Protein 1M62 (pdb70)

Sequence (87 aa):
GSPEFTPPSIKKIIHVLEKVQYLEQEVEEFVGKKTDKAYWLLEEMLTKELLELDSVETGGQDSVRQARKEAVCKIQAILEKLEKKGLGSPEFTPPSIKKIIHVLEKVQYLEQEVEEFVGKKTDKAYWLLEEMLTKELLELDSVETGGQDSVRQARKEAVCKIQAILEKLEKKGLGSPEFTPPSIKKIIHVLEKVQYLEQEVEEFVGKKTDKAYWLLEEMLTKELLELDSVETGGQDSVRQARKEAVCKIQAILEKLEKKGLGSPEFTPPSIKKIIHVLEKVQYLEQEVEEFVGKKTDKAYWLLEEMLTKELLELDSVETGGQDSVRQARKEAVCKIQAILEKLEKKGLGSPEFTPPSIKKIIHVLEKVQYLEQEVEEFVGKKTDKAYWLLEEMLTKELLELDSVETGGQDSVRQARKEAVCKIQAILEKLEKKGLGSPEFTPPSIKKIIHVLEKVQYLEQEVEEFVGKKTDKAYWLLEEMLTKELLELDSVETGGQDSVRQARKEAVCKIQAILEKLEKKGLGSPEFTPPSIKKIIHVLEKVQYLEQEVEEFVGKKTDKAYWLLEEMLTKELLELDSVETGGQDSVRQARKEAVCKIQAILEKLEKKGLGSPEFTPPSIKKIIHVLEKVQYLEQEVEEFVGKKTDKAYWLLEEMLTKELLELDSVETGGQDSVRQARKEAVCKIQAILEKLEKKGLGSPEFTPPSIKKIIHVLEKVQYLEQEVEEFVGKKTDKAYWLLEEMLTKELLELDSVETGGQDSVRQARKEAVCKIQAILEKLEKKGLGSPEFTPPSIKKIIHVLEKVQYLEQEVEEFVGKKTDKAYWLLEEMLTKELLELDSVETGGQDSVRQARKEAVCKIQAILEKLEKKGLGSPEFTPPSIKKIIHVLEKVQYLEQEVEEFVGKKTDKAYWLLEEMLTKELLELDSVETGGQDSVRQARKEAVCKIQAILEKLEKKGLGSPEFTPPSIKKIIHVLEKVQYLEQEVEEFVGKKTDKAYWLLEEMLTKELLELDSVETGGQDSVRQARKEAVCKIQAILEKLEKKGLGSPEFTPPSIKKIIHVLEKVQYLEQEVEEFVGKKTDKAYWLLEEMLTKELLELDSVETGGQDSVRQARKEAVCKIQAILEKLEKKGLGSPEFTPPSIKKIIHVLEKVQYLEQEVEEFVGKKTDKAYWLLEEMLTKELLELDSVETGGQDSVRQARKEAVCKIQAILEKLEKKGLGSPEFTPPSIKKIIHVLEKVQYLEQEVEEFVGKKTDKAYWLLEEMLTKELLELDSVETGGQDSVRQARKEAVCKIQAILEKLEKKGLGSPEFTPPSIKKIIHVLEKVQYLEQEVEEFVGKKTDKAYWLLEEMLTKELLELDSVETGGQDSVRQARKEAVCKIQAILEKLEKKGLGSPEFTPPSIKKIIHVLEKVQYLEQEVEEFVGKKTDKAYWLLEEMLTKELLELDSVETGGQDSVRQARKEAVCKIQAILEKLEKKGLGSPEFTPPSIKKIIHVLEKVQYLEQEVEEFVGKKTDKAYWLLEEMLTKELLELDSVETGGQDSVRQARKEAVCKIQAILEKLEKKGLGSPEFTPPSIKKIIHVLEKVQYLEQEVEEFVGKKTDKAYWLLEEMLTKELLELDSVETGGQDSVRQARKEAVCKIQAILEKLEKKGLGSPEFTPPSIKKIIHVLEKVQYLEQEVEEFVGKKTDKAYWLLEEMLTKELLELDSVETGGQDSVRQARKEAVCKIQAILEKLEKKGLGSPEFTPPSIKKIIHVLEKVQYLEQEVEEFVGKKTDKAYWLLEEMLTKELLELDSVETGGQDSVRQARKEAVCKIQAILEKLEKKGLGSPEFTPPSIKKIIHVLEKVQYLEQEVEEFVGKKTDKAYWLLEEMLTKELLELDSVETGGQDSVRQARKEAVCKIQAILEKLEKKGLGSPEFTPPSIKKIIHVLEKVQYLEQEVEEFVGKKTDKAYWLLEEMLTKELLELDSVETGGQDSVRQARKEAVCKIQAILEKLEKKGLGSPEFTPPSIKKIIHVLEKVQYLEQEVEEFVGKKTDKAYWLLEEMLTKELLELDSVETGGQDSVRQARKEAVCKIQAILEKLEKKGLGSPEFTPPSIKKIIHVLEKVQYLEQEVEEFVGKKTDKAYWLLEEMLTKELLELDSVETGGQDSVRQARKEAVCKIQAILEKLEKKGL

Foldseek 3Di:
DDDDPDDDVVVVLVVLLVVLVVLLVCLLQDDAAPPGPSLVVSLVVLVVSLVVLVVDDDDPDCSSVVSNVVSNVSSVVSNVSSVVNHD

Structure (mmCIF, N/CA/C/O backbone):
data_1M62
#
_entry.id   1M62
#
loop_
_atom_site.group_PDB
_atom_site.id
_atom_site.type_symbol
_atom_site.label_atom_id
_atom_site.label_alt_id
_atom_site.label_comp_id
_atom_site.label_asym_id
_atom_site.label_entity_id
_atom_site.label_seq_id
_atom_site.pdbx_PDB_ins_code
_atom_site.Cartn_x
_atom_site.Cartn_y
_atom_site.Cartn_z
_atom_site.occupancy
_atom_site.B_iso_or_equiv
_atom_site.auth_seq_id
_atom_site.auth_comp_id
_atom_site.auth_asym_id
_atom_site.auth_atom_id
_atom_site.pdbx_PDB_model_num
ATOM 1 N N . GLY A 1 1 ? 4.760 36.566 -15.180 1.00 0.00 371 GLY A N 1
ATOM 2 C CA . GLY A 1 1 ? 4.755 35.641 -16.347 1.00 0.00 371 GLY A CA 1
ATOM 3 C C . GLY A 1 1 ? 3.370 35.113 -16.665 1.00 0.00 371 GLY A C 1
ATOM 4 O O . GLY A 1 1 ? 2.702 35.611 -17.570 1.00 0.00 371 GLY A O 1
ATOM 10 N N . SER A 1 2 ? 2.938 34.103 -15.916 1.00 0.00 372 SER A N 1
ATOM 11 C CA . SER A 1 2 ? 1.624 33.507 -16.122 1.00 0.00 372 SER A CA 1
ATOM 12 C C . SER A 1 2 ? 1.093 32.898 -14.828 1.00 0.00 372 SER A C 1
ATOM 13 O O . SER A 1 2 ? 1.865 32.440 -13.985 1.00 0.00 372 SER A O 1
ATOM 21 N N . PRO A 1 3 ? -0.239 32.884 -14.650 1.00 0.00 373 PRO A N 1
ATOM 22 C CA . PRO A 1 3 ? -0.870 32.326 -13.450 1.00 0.00 373 PRO A CA 1
ATOM 23 C C . PRO A 1 3 ? -0.731 30.811 -13.376 1.00 0.00 373 PRO A C 1
ATOM 24 O O . PRO A 1 3 ? -0.384 30.257 -12.333 1.00 0.00 373 PRO A O 1
ATOM 35 N N . GLU A 1 4 ? -1.004 30.149 -14.492 1.00 0.00 374 GLU A N 1
ATOM 36 C CA . GLU A 1 4 ? -0.912 28.694 -14.566 1.00 0.00 374 GLU A CA 1
ATOM 37 C C . GLU A 1 4 ? -1.782 28.035 -13.500 1.00 0.00 374 GLU A C 1
ATOM 38 O O . GLU A 1 4 ? -2.339 28.709 -12.635 1.00 0.00 374 GLU A O 1
ATOM 50 N N . PHE A 1 5 ? -1.892 26.713 -13.570 1.00 0.00 375 PHE A N 1
ATOM 51 C CA . PHE A 1 5 ? -2.692 25.960 -12.611 1.00 0.00 375 PHE A CA 1
ATOM 52 C C . PHE A 1 5 ? -1.808 25.056 -11.760 1.00 0.00 375 PHE A C 1
ATOM 53 O O . PHE A 1 5 ? -0.701 24.694 -12.163 1.00 0.00 375 PHE A O 1
ATOM 70 N N . THR A 1 6 ? -2.301 24.692 -10.580 1.00 0.00 376 THR A N 1
ATOM 71 C CA . THR A 1 6 ? -1.554 23.830 -9.673 1.00 0.00 376 THR A CA 1
ATOM 72 C C . THR A 1 6 ? -0.245 24.493 -9.245 1.00 0.00 376 THR A C 1
ATOM 73 O O . THR A 1 6 ? 0.709 24.553 -10.021 1.00 0.00 376 THR A O 1
ATOM 84 N N . PRO A 1 7 ? -0.179 25.003 -8.001 1.00 0.00 377 PRO A N 1
ATOM 85 C CA . PRO A 1 7 ? 1.024 25.662 -7.478 1.00 0.00 377 PRO A CA 1
ATOM 86 C C . PRO A 1 7 ? 2.273 24.796 -7.639 1.00 0.00 377 PRO A C 1
ATOM 87 O O . PRO A 1 7 ? 2.222 23.729 -8.249 1.00 0.00 377 PRO A O 1
ATOM 98 N N . PRO A 1 8 ? 3.420 25.251 -7.101 1.00 0.00 378 PRO A N 1
ATOM 99 C CA . PRO A 1 8 ? 4.677 24.515 -7.203 1.00 0.00 378 PRO A CA 1
ATOM 100 C C . PRO A 1 8 ? 4.799 23.386 -6.185 1.00 0.00 378 PRO A C 1
ATOM 101 O O . PRO A 1 8 ? 5.132 22.256 -6.541 1.00 0.00 378 PRO A O 1
ATOM 112 N N . SER A 1 9 ? 4.544 23.694 -4.916 1.00 0.00 379 SER A N 1
ATOM 113 C CA . SER A 1 9 ? 4.648 22.691 -3.860 1.00 0.00 379 SER A CA 1
ATOM 114 C C . SER A 1 9 ? 3.482 21.718 -3.900 1.00 0.00 379 SER A C 1
ATOM 115 O O . SER A 1 9 ? 3.610 20.567 -3.483 1.00 0.00 379 SER A O 1
ATOM 123 N N . ILE A 1 10 ? 2.359 22.166 -4.430 1.00 0.00 380 ILE A N 1
ATOM 124 C CA . ILE A 1 10 ? 1.194 21.314 -4.554 1.00 0.00 380 ILE A CA 1
ATOM 125 C C . ILE A 1 10 ? 1.544 20.092 -5.396 1.00 0.00 380 ILE A C 1
ATOM 126 O O . ILE A 1 10 ? 0.978 19.015 -5.219 1.00 0.00 380 ILE A O 1
ATOM 142 N N . LYS A 1 11 ? 2.489 20.277 -6.317 1.00 0.00 381 LYS A N 1
ATOM 143 C CA . LYS A 1 11 ? 2.927 19.199 -7.196 1.00 0.00 381 LYS A CA 1
ATOM 144 C C . LYS A 1 11 ? 3.417 18.002 -6.385 1.00 0.00 381 LYS A C 1
ATOM 145 O O . LYS A 1 11 ? 3.257 16.854 -6.798 1.00 0.00 381 LYS A O 1
ATOM 164 N N . LYS A 1 12 ? 4.012 18.277 -5.229 1.00 0.00 382 LYS A N 1
ATOM 165 C CA . LYS A 1 12 ? 4.518 17.216 -4.366 1.00 0.00 382 LYS A CA 1
ATOM 166 C C . LYS A 1 12 ? 3.376 16.391 -3.801 1.00 0.00 382 LYS A C 1
ATOM 167 O O . LYS A 1 12 ? 3.471 15.170 -3.686 1.00 0.00 382 LYS A O 1
ATOM 186 N N . ILE A 1 13 ? 2.293 17.068 -3.475 1.00 0.00 383 ILE A N 1
ATOM 187 C CA . ILE A 1 13 ? 1.111 16.400 -2.945 1.00 0.00 383 ILE A CA 1
ATOM 188 C C . ILE A 1 13 ? 0.592 15.401 -3.967 1.00 0.00 383 ILE A C 1
ATOM 189 O O . ILE A 1 13 ? 0.105 14.324 -3.621 1.00 0.00 383 ILE A O 1
ATOM 205 N N . ILE A 1 14 ? 0.733 15.767 -5.235 1.00 0.00 384 ILE A N 1
ATOM 206 C CA . ILE A 1 14 ? 0.315 14.911 -6.341 1.00 0.00 384 ILE A CA 1
ATOM 207 C C . ILE A 1 14 ? 1.312 13.781 -6.505 1.00 0.00 384 ILE A C 1
ATOM 208 O O . ILE A 1 14 ? 0.943 12.618 -6.673 1.00 0.00 384 ILE A O 1
ATOM 224 N N . HIS A 1 15 ? 2.585 14.148 -6.448 1.00 0.00 385 HIS A N 1
ATOM 225 C CA . HIS A 1 15 ? 3.669 13.183 -6.581 1.00 0.00 385 HIS A CA 1
ATOM 226 C C . HIS A 1 15 ? 3.555 12.106 -5.502 1.00 0.00 385 HIS A C 1
ATOM 227 O O . HIS A 1 15 ? 3.712 10.916 -5.778 1.00 0.00 385 HIS A O 1
ATOM 241 N N . VAL A 1 16 ? 3.271 12.532 -4.275 1.00 0.00 386 VAL A N 1
ATOM 242 C CA . VAL A 1 16 ? 3.126 11.603 -3.160 1.00 0.00 386 VAL A CA 1
ATOM 243 C C . VAL A 1 16 ? 1.852 10.780 -3.309 1.00 0.00 386 VAL A C 1
ATOM 244 O O . VAL A 1 16 ? 1.853 9.570 -3.083 1.00 0.00 386 VAL A O 1
ATOM 257 N N . LEU A 1 17 ? 0.766 11.443 -3.697 1.00 0.00 387 LEU A N 1
ATOM 258 C CA . LEU A 1 17 ? -0.510 10.765 -3.882 1.00 0.00 387 LEU A CA 1
ATOM 259 C C . LEU A 1 17 ? -0.425 9.786 -5.043 1.00 0.00 387 LEU A C 1
ATOM 260 O O . LEU A 1 17 ? -1.020 8.710 -5.006 1.00 0.00 387 LEU A O 1
ATOM 276 N N . GLU A 1 18 ? 0.337 10.151 -6.064 1.00 0.00 388 GLU A N 1
ATOM 277 C CA . GLU A 1 18 ? 0.517 9.286 -7.218 1.00 0.00 388 GLU A CA 1
ATOM 278 C C . GLU A 1 18 ? 1.201 7.997 -6.781 1.00 0.00 388 GLU A C 1
ATOM 279 O O . GLU A 1 18 ? 0.918 6.915 -7.299 1.00 0.00 388 GLU A O 1
ATOM 291 N N . LYS A 1 19 ? 2.099 8.129 -5.807 1.00 0.00 389 LYS A N 1
ATOM 292 C CA . LYS A 1 19 ? 2.828 6.989 -5.273 1.00 0.00 389 LYS A CA 1
ATOM 293 C C . LYS A 1 19 ? 1.882 6.046 -4.536 1.00 0.00 389 LYS A C 1
ATOM 294 O O . LYS A 1 19 ? 1.990 4.826 -4.653 1.00 0.00 389 LYS A O 1
ATOM 313 N N . VAL A 1 20 ? 0.951 6.622 -3.779 1.00 0.00 390 VAL A N 1
ATOM 314 C CA . VAL A 1 20 ? -0.014 5.831 -3.030 1.00 0.00 390 VAL A CA 1
ATOM 315 C C . VAL A 1 20 ? -0.906 5.030 -3.977 1.00 0.00 390 VAL A C 1
ATOM 316 O O . VAL A 1 20 ? -1.291 3.899 -3.677 1.00 0.00 390 VAL A O 1
ATOM 329 N N . GLN A 1 21 ? -1.223 5.624 -5.124 1.00 0.00 391 GLN A N 1
ATOM 330 C CA . GLN A 1 21 ? -2.060 4.970 -6.120 1.00 0.00 391 GLN A CA 1
ATOM 331 C C . GLN A 1 21 ? -1.386 3.704 -6.636 1.00 0.00 391 GLN A C 1
ATOM 332 O O . GLN A 1 21 ? -2.035 2.674 -6.824 1.00 0.00 391 GLN A O 1
ATOM 346 N N . TYR A 1 22 ? -0.078 3.788 -6.854 1.00 0.00 392 TYR A N 1
ATOM 347 C CA . TYR A 1 22 ? 0.689 2.648 -7.341 1.00 0.00 392 TYR A CA 1
ATOM 348 C C . TYR A 1 22 ? 0.808 1.583 -6.258 1.00 0.00 392 TYR A C 1
ATOM 349 O O . TYR A 1 22 ? 0.793 0.386 -6.544 1.00 0.00 392 TYR A O 1
ATOM 367 N N . LEU A 1 23 ? 0.921 2.029 -5.010 1.00 0.00 393 LEU A N 1
ATOM 368 C CA . LEU A 1 23 ? 1.037 1.116 -3.881 1.00 0.00 393 LEU A CA 1
ATOM 369 C C . LEU A 1 23 ? -0.242 0.301 -3.719 1.00 0.00 393 LEU A C 1
ATOM 370 O O . LEU A 1 23 ? -0.197 -0.889 -3.405 1.00 0.00 393 LEU A O 1
ATOM 386 N N . GLU A 1 24 ? -1.380 0.950 -3.941 1.00 0.00 394 GLU A N 1
ATOM 387 C CA . GLU A 1 24 ? -2.673 0.288 -3.825 1.00 0.00 394 GLU A CA 1
ATOM 388 C C . GLU A 1 24 ? -2.782 -0.854 -4.831 1.00 0.00 394 GLU A C 1
ATOM 389 O O . GLU A 1 24 ? -3.191 -1.962 -4.485 1.00 0.00 394 GLU A O 1
ATOM 401 N N . GLN A 1 25 ? -2.407 -0.575 -6.074 1.00 0.00 395 GLN A N 1
ATOM 402 C CA . GLN A 1 25 ? -2.458 -1.580 -7.128 1.00 0.00 395 GLN A CA 1
ATOM 403 C C . GLN A 1 25 ? -1.517 -2.737 -6.812 1.00 0.00 395 GLN A C 1
ATOM 404 O O . GLN A 1 25 ? -1.789 -3.886 -7.163 1.00 0.00 395 GLN A O 1
ATOM 418 N N . GLU A 1 26 ? -0.411 -2.426 -6.145 1.00 0.00 396 GLU A N 1
ATOM 419 C CA . GLU A 1 26 ? 0.571 -3.438 -5.774 1.00 0.00 396 GLU A CA 1
ATOM 420 C C . GLU A 1 26 ? 0.012 -4.371 -4.705 1.00 0.00 396 GLU A C 1
ATOM 421 O O . GLU A 1 26 ? 0.261 -5.576 -4.724 1.00 0.00 396 GLU A O 1
ATOM 433 N N . VAL A 1 27 ? -0.748 -3.803 -3.772 1.00 0.00 397 VAL A N 1
ATOM 434 C CA . VAL A 1 27 ? -1.345 -4.583 -2.694 1.00 0.00 397 VAL A CA 1
ATOM 435 C C . VAL A 1 27 ? -2.282 -5.649 -3.250 1.00 0.00 397 VAL A C 1
ATOM 436 O O . VAL A 1 27 ? -2.286 -6.788 -2.784 1.00 0.00 397 VAL A O 1
ATOM 449 N N . GLU A 1 28 ? -3.073 -5.277 -4.254 1.00 0.00 398 GLU A N 1
ATOM 450 C CA . GLU A 1 28 ? -4.010 -6.209 -4.873 1.00 0.00 398 GLU A CA 1
ATOM 451 C C . GLU A 1 28 ? -3.277 -7.452 -5.369 1.00 0.00 398 GLU A C 1
ATOM 452 O O . GLU A 1 28 ? -3.806 -8.562 -5.320 1.00 0.00 398 GLU A O 1
ATOM 464 N N . GLU A 1 29 ? -2.048 -7.252 -5.831 1.00 0.00 399 GLU A N 1
ATOM 465 C CA . GLU A 1 29 ? -1.222 -8.348 -6.321 1.00 0.00 399 GLU A CA 1
ATOM 466 C C . GLU A 1 29 ? -0.503 -9.023 -5.160 1.00 0.00 399 GLU A C 1
ATOM 467 O O . GLU A 1 29 ? -0.596 -10.236 -4.976 1.00 0.00 399 GLU A O 1
ATOM 479 N N . PHE A 1 30 ? 0.215 -8.208 -4.389 1.00 0.00 400 PHE A N 1
ATOM 480 C CA . PHE A 1 30 ? 0.974 -8.663 -3.229 1.00 0.00 400 PHE A CA 1
ATOM 481 C C . PHE A 1 30 ? 0.392 -9.915 -2.592 1.00 0.00 400 PHE A C 1
ATOM 482 O O . PHE A 1 30 ? -0.686 -9.885 -1.997 1.00 0.00 400 PHE A O 1
ATOM 499 N N . VAL A 1 31 ? 1.133 -11.006 -2.694 1.00 0.00 401 VAL A N 1
ATOM 500 C CA . VAL A 1 31 ? 0.719 -12.264 -2.103 1.00 0.00 401 VAL A CA 1
ATOM 501 C C . VAL A 1 31 ? 1.542 -12.533 -0.849 1.00 0.00 401 VAL A C 1
ATOM 502 O O . VAL A 1 31 ? 1.751 -13.683 -0.464 1.00 0.00 401 VAL A O 1
ATOM 515 N N . GLY A 1 32 ? 2.019 -11.455 -0.220 1.00 0.00 402 GLY A N 1
ATOM 516 C CA . GLY A 1 32 ? 2.823 -11.594 0.970 1.00 0.00 402 GLY A CA 1
ATOM 517 C C . GLY A 1 32 ? 2.123 -12.346 2.075 1.00 0.00 402 GLY A C 1
ATOM 518 O O . GLY A 1 32 ? 1.057 -12.929 1.875 1.00 0.00 402 GLY A O 1
ATOM 522 N N . LYS A 1 33 ? 2.734 -12.324 3.245 1.00 0.00 403 LYS A N 1
ATOM 523 C CA . LYS A 1 33 ? 2.182 -13.004 4.419 1.00 0.00 403 LYS A CA 1
ATOM 524 C C . LYS A 1 33 ? 2.228 -12.111 5.655 1.00 0.00 403 LYS A C 1
ATOM 525 O O . LYS A 1 33 ? 3.167 -11.345 5.845 1.00 0.00 403 LYS A O 1
ATOM 544 N N . LYS A 1 34 ? 1.205 -12.222 6.496 1.00 0.00 404 LYS A N 1
ATOM 545 C CA . LYS A 1 34 ? 1.114 -11.429 7.720 1.00 0.00 404 LYS A CA 1
ATOM 546 C C . LYS A 1 34 ? 2.423 -11.442 8.512 1.00 0.00 404 LYS A C 1
ATOM 547 O O . LYS A 1 34 ? 2.742 -10.478 9.208 1.00 0.00 404 LYS A O 1
ATOM 566 N N . THR A 1 35 ? 3.170 -12.537 8.414 1.00 0.00 405 THR A N 1
ATOM 567 C CA . THR A 1 35 ? 4.433 -12.659 9.138 1.00 0.00 405 THR A CA 1
ATOM 568 C C . THR A 1 35 ? 5.626 -12.751 8.188 1.00 0.00 405 THR A C 1
ATOM 569 O O . THR A 1 35 ? 6.720 -13.142 8.596 1.00 0.00 405 THR A O 1
ATOM 580 N N . ASP A 1 36 ? 5.419 -12.391 6.924 1.00 0.00 406 ASP A N 1
ATOM 581 C CA . ASP A 1 36 ? 6.494 -12.440 5.938 1.00 0.00 406 ASP A CA 1
ATOM 582 C C . ASP A 1 36 ? 7.356 -11.185 6.012 1.00 0.00 406 ASP A C 1
ATOM 583 O O . ASP A 1 36 ? 6.875 -10.108 6.366 1.00 0.00 406 ASP A O 1
ATOM 592 N N . LYS A 1 37 ? 8.631 -11.328 5.664 1.00 0.00 407 LYS A N 1
ATOM 593 C CA . LYS A 1 37 ? 9.552 -10.201 5.679 1.00 0.00 407 LYS A CA 1
ATOM 594 C C . LYS A 1 37 ? 9.111 -9.147 4.670 1.00 0.00 407 LYS A C 1
ATOM 595 O O . LYS A 1 37 ? 9.334 -7.952 4.864 1.00 0.00 407 LYS A O 1
ATOM 614 N N . ALA A 1 38 ? 8.477 -9.603 3.593 1.00 0.00 408 ALA A N 1
ATOM 615 C CA . ALA A 1 38 ? 7.993 -8.707 2.553 1.00 0.00 408 ALA A CA 1
ATOM 616 C C . ALA A 1 38 ? 6.767 -7.934 3.026 1.00 0.00 408 ALA A C 1
ATOM 617 O O . ALA A 1 38 ? 6.617 -6.751 2.729 1.00 0.00 408 ALA A O 1
ATOM 624 N N . TYR A 1 39 ? 5.896 -8.612 3.768 1.00 0.00 409 TYR A N 1
ATOM 625 C CA . TYR A 1 39 ? 4.684 -7.987 4.289 1.00 0.00 409 TYR A CA 1
ATOM 626 C C . TYR A 1 39 ? 5.033 -6.815 5.190 1.00 0.00 409 TYR A C 1
ATOM 627 O O . TYR A 1 39 ? 4.431 -5.746 5.097 1.00 0.00 409 TYR A O 1
ATOM 645 N N . TRP A 1 40 ? 6.015 -7.018 6.059 1.00 0.00 410 TRP A N 1
ATOM 646 C CA . TRP A 1 40 ? 6.442 -5.969 6.967 1.00 0.00 410 TRP A CA 1
ATOM 647 C C . TRP A 1 40 ? 6.899 -4.759 6.166 1.00 0.00 410 TRP A C 1
ATOM 648 O O . TRP A 1 40 ? 6.464 -3.635 6.408 1.00 0.00 410 TRP A O 1
ATOM 669 N N . LEU A 1 41 ? 7.746 -5.024 5.183 1.00 0.00 411 LEU A N 1
ATOM 670 C CA . LEU A 1 41 ? 8.249 -3.999 4.289 1.00 0.00 411 LEU A CA 1
ATOM 671 C C . LEU A 1 41 ? 7.098 -3.419 3.478 1.00 0.00 411 LEU A C 1
ATOM 672 O O . LEU A 1 41 ? 7.049 -2.217 3.224 1.00 0.00 411 LEU A O 1
ATOM 688 N N . LEU A 1 42 ? 6.161 -4.287 3.080 1.00 0.00 412 LEU A N 1
ATOM 689 C CA . LEU A 1 42 ? 5.005 -3.851 2.305 1.00 0.00 412 LEU A CA 1
ATOM 690 C C . LEU A 1 42 ? 4.222 -2.818 3.104 1.00 0.00 412 LEU A C 1
ATOM 691 O O . LEU A 1 42 ? 3.891 -1.743 2.605 1.00 0.00 412 LEU A O 1
ATOM 707 N N . GLU A 1 43 ? 3.975 -3.138 4.370 1.00 0.00 413 GLU A N 1
ATOM 708 C CA . GLU A 1 43 ? 3.285 -2.226 5.270 1.00 0.00 413 GLU A CA 1
ATOM 709 C C . GLU A 1 43 ? 4.204 -1.057 5.601 1.00 0.00 413 GLU A C 1
ATOM 710 O O . GLU A 1 43 ? 3.758 0.070 5.813 1.00 0.00 413 GLU A O 1
ATOM 722 N N . GLU A 1 44 ? 5.501 -1.356 5.646 1.00 0.00 414 GLU A N 1
ATOM 723 C CA . GLU A 1 44 ? 6.523 -0.366 5.954 1.00 0.00 414 GLU A CA 1
ATOM 724 C C . GLU A 1 44 ? 6.580 0.722 4.883 1.00 0.00 414 GLU A C 1
ATOM 725 O O . GLU A 1 44 ? 6.627 1.911 5.197 1.00 0.00 414 GLU A O 1
ATOM 737 N N . MET A 1 45 ? 6.576 0.310 3.618 1.00 0.00 415 MET A N 1
ATOM 738 C CA . MET A 1 45 ? 6.628 1.259 2.511 1.00 0.00 415 MET A CA 1
ATOM 739 C C . MET A 1 45 ? 5.397 2.159 2.509 1.00 0.00 415 MET A C 1
ATOM 740 O O . MET A 1 45 ? 5.495 3.361 2.262 1.00 0.00 415 MET A O 1
ATOM 754 N N . LEU A 1 46 ? 4.239 1.572 2.794 1.00 0.00 416 LEU A N 1
ATOM 755 C CA . LEU A 1 46 ? 2.991 2.327 2.833 1.00 0.00 416 LEU A CA 1
ATOM 756 C C . LEU A 1 46 ? 3.036 3.378 3.936 1.00 0.00 416 LEU A C 1
ATOM 757 O O . LEU A 1 46 ? 2.704 4.542 3.717 1.00 0.00 416 LEU A O 1
ATOM 773 N N . THR A 1 47 ? 3.451 2.956 5.123 1.00 0.00 417 THR A N 1
ATOM 774 C CA . THR A 1 47 ? 3.544 3.858 6.264 1.00 0.00 417 THR A CA 1
ATOM 775 C C . THR A 1 47 ? 4.597 4.936 6.018 1.00 0.00 417 THR A C 1
ATOM 776 O O . THR A 1 47 ? 4.483 6.054 6.520 1.00 0.00 417 THR A O 1
ATOM 787 N N . LYS A 1 48 ? 5.623 4.591 5.245 1.00 0.00 418 LYS A N 1
ATOM 788 C CA . LYS A 1 48 ? 6.698 5.528 4.936 1.00 0.00 418 LYS A CA 1
ATOM 789 C C . LYS A 1 48 ? 6.170 6.738 4.171 1.00 0.00 418 LYS A C 1
ATOM 790 O O . LYS A 1 48 ? 6.484 7.878 4.510 1.00 0.00 418 LYS A O 1
ATOM 809 N N . GLU A 1 49 ? 5.363 6.488 3.143 1.00 0.00 419 GLU A N 1
ATOM 810 C CA . GLU A 1 49 ? 4.797 7.571 2.348 1.00 0.00 419 GLU A CA 1
ATOM 811 C C . GLU A 1 49 ? 3.883 8.432 3.210 1.00 0.00 419 GLU A C 1
ATOM 812 O O . GLU A 1 49 ? 3.814 9.648 3.042 1.00 0.00 419 GLU A O 1
ATOM 824 N N . LEU A 1 50 ? 3.194 7.788 4.149 1.00 0.00 420 LEU A N 1
ATOM 825 C CA . LEU A 1 50 ? 2.295 8.492 5.055 1.00 0.00 420 LEU A CA 1
ATOM 826 C C . LEU A 1 50 ? 3.098 9.367 6.013 1.00 0.00 420 LEU A C 1
ATOM 827 O O . LEU A 1 50 ? 2.657 10.445 6.410 1.00 0.00 420 LEU A O 1
ATOM 843 N N . LEU A 1 51 ? 4.281 8.886 6.377 1.00 0.00 421 LEU A N 1
ATOM 844 C CA . LEU A 1 51 ? 5.159 9.611 7.285 1.00 0.00 421 LEU A CA 1
ATOM 845 C C . LEU A 1 51 ? 5.738 10.853 6.611 1.00 0.00 421 LEU A C 1
ATOM 846 O O . LEU A 1 51 ? 5.991 11.864 7.266 1.00 0.00 421 LEU A O 1
ATOM 862 N N . GLU A 1 52 ? 5.945 10.770 5.300 1.00 0.00 422 GLU A N 1
ATOM 863 C CA . GLU A 1 52 ? 6.493 11.889 4.540 1.00 0.00 422 GLU A CA 1
ATOM 864 C C . GLU A 1 52 ? 5.467 13.011 4.411 1.00 0.00 422 GLU A C 1
ATOM 865 O O . GLU A 1 52 ? 5.783 14.182 4.622 1.00 0.00 422 GLU A O 1
ATOM 877 N N . LEU A 1 53 ? 4.237 12.645 4.062 1.00 0.00 423 LEU A N 1
ATOM 878 C CA . LEU A 1 53 ? 3.164 13.620 3.905 1.00 0.00 423 LEU A CA 1
ATOM 879 C C . LEU A 1 53 ? 2.774 14.224 5.251 1.00 0.00 423 LEU A C 1
ATOM 880 O O . LEU A 1 53 ? 2.352 15.377 5.326 1.00 0.00 423 LEU A O 1
ATOM 896 N N . ASP A 1 54 ? 2.917 13.435 6.313 1.00 0.00 424 ASP A N 1
ATOM 897 C CA . ASP A 1 54 ? 2.577 13.893 7.657 1.00 0.00 424 ASP A CA 1
ATOM 898 C C . ASP A 1 54 ? 3.794 14.482 8.364 1.00 0.00 424 ASP A C 1
ATOM 899 O O . ASP A 1 54 ? 3.899 14.425 9.589 1.00 0.00 424 ASP A O 1
ATOM 908 N N . SER A 1 55 ? 4.711 15.051 7.588 1.00 0.00 425 SER A N 1
ATOM 909 C CA . SER A 1 55 ? 5.917 15.654 8.144 1.00 0.00 425 SER A CA 1
ATOM 910 C C . SER A 1 55 ? 5.870 17.177 8.028 1.00 0.00 425 SER A C 1
ATOM 911 O O . SER A 1 55 ? 6.619 17.882 8.704 1.00 0.00 425 SER A O 1
ATOM 919 N N . VAL A 1 56 ? 4.984 17.678 7.169 1.00 0.00 426 VAL A N 1
ATOM 920 C CA . VAL A 1 56 ? 4.842 19.115 6.969 1.00 0.00 426 VAL A CA 1
ATOM 921 C C . VAL A 1 56 ? 4.301 19.794 8.222 1.00 0.00 426 VAL A C 1
ATOM 922 O O . VAL A 1 56 ? 3.382 19.289 8.868 1.00 0.00 426 VAL A O 1
ATOM 935 N N . GLU A 1 57 ? 4.876 20.943 8.563 1.00 0.00 427 GLU A N 1
ATOM 936 C CA . GLU A 1 57 ? 4.451 21.693 9.740 1.00 0.00 427 GLU A CA 1
ATOM 937 C C . GLU A 1 57 ? 3.250 22.577 9.419 1.00 0.00 427 GLU A C 1
ATOM 938 O O . GLU A 1 57 ? 2.272 22.606 10.167 1.00 0.00 427 GLU A O 1
ATOM 950 N N . THR A 1 58 ? 3.332 23.298 8.302 1.00 0.00 428 THR A N 1
ATOM 951 C CA . THR A 1 58 ? 2.257 24.190 7.872 1.00 0.00 428 THR A CA 1
ATOM 952 C C . THR A 1 58 ? 1.737 25.034 9.033 1.00 0.00 428 THR A C 1
ATOM 953 O O . THR A 1 58 ? 2.349 25.085 10.099 1.00 0.00 428 THR A O 1
ATOM 964 N N . GLY A 1 59 ? 0.603 25.696 8.818 1.00 0.00 429 GLY A N 1
ATOM 965 C CA . GLY A 1 59 ? 0.025 26.529 9.855 1.00 0.00 429 GLY A CA 1
ATOM 966 C C . GLY A 1 59 ? -1.377 26.994 9.514 1.00 0.00 429 GLY A C 1
ATOM 967 O O . GLY A 1 59 ? -2.301 26.839 10.312 1.00 0.00 429 GLY A O 1
ATOM 971 N N . GLY A 1 60 ? -1.535 27.568 8.325 1.00 0.00 430 GLY A N 1
ATOM 972 C CA . GLY A 1 60 ? -2.837 28.049 7.902 1.00 0.00 430 GLY A CA 1
ATOM 973 C C . GLY A 1 60 ? -3.164 27.658 6.474 1.00 0.00 430 GLY A C 1
ATOM 974 O O . GLY A 1 60 ? -3.791 28.423 5.742 1.00 0.00 430 GLY A O 1
ATOM 978 N N . GLN A 1 61 ? -2.738 26.463 6.078 1.00 0.00 431 GLN A N 1
ATOM 979 C CA . GLN A 1 61 ? -2.989 25.973 4.729 1.00 0.00 431 GLN A CA 1
ATOM 980 C C . GLN A 1 61 ? -4.108 24.935 4.726 1.00 0.00 431 GLN A C 1
ATOM 981 O O . GLN A 1 61 ? -3.901 23.784 5.109 1.00 0.00 431 GLN A O 1
ATOM 995 N N . ASP A 1 62 ? -5.293 25.352 4.293 1.00 0.00 432 ASP A N 1
ATOM 996 C CA . ASP A 1 62 ? -6.445 24.460 4.240 1.00 0.00 432 ASP A CA 1
ATOM 997 C C . ASP A 1 62 ? -6.243 23.372 3.189 1.00 0.00 432 ASP A C 1
ATOM 998 O O . ASP A 1 62 ? -6.603 22.215 3.403 1.00 0.00 432 ASP A O 1
ATOM 1007 N N . SER A 1 63 ? -5.665 23.753 2.054 1.00 0.00 433 SER A N 1
ATOM 1008 C CA . SER A 1 63 ? -5.415 22.811 0.968 1.00 0.00 433 SER A CA 1
ATOM 1009 C C . SER A 1 63 ? -4.521 21.667 1.434 1.00 0.00 433 SER A C 1
ATOM 1010 O O . SER A 1 63 ? -4.742 20.509 1.079 1.00 0.00 433 SER A O 1
ATOM 1018 N N . VAL A 1 64 ? -3.508 21.999 2.227 1.00 0.00 434 VAL A N 1
ATOM 1019 C CA . VAL A 1 64 ? -2.578 20.998 2.738 1.00 0.00 434 VAL A CA 1
ATOM 1020 C C . VAL A 1 64 ? -3.253 20.091 3.762 1.00 0.00 434 VAL A C 1
ATOM 1021 O O . VAL A 1 64 ? -3.112 18.870 3.712 1.00 0.00 434 VAL A O 1
ATOM 1034 N N . ARG A 1 65 ? -3.985 20.696 4.693 1.00 0.00 435 ARG A N 1
ATOM 1035 C CA . ARG A 1 65 ? -4.681 19.941 5.730 1.00 0.00 435 ARG A CA 1
ATOM 1036 C C . ARG A 1 65 ? -5.674 18.959 5.118 1.00 0.00 435 ARG A C 1
ATOM 1037 O O . ARG A 1 65 ? -5.825 17.834 5.595 1.00 0.00 435 ARG A O 1
ATOM 1058 N N . GLN A 1 66 ? -6.354 19.393 4.063 1.00 0.00 436 GLN A N 1
ATOM 1059 C CA . GLN A 1 66 ? -7.336 18.554 3.388 1.00 0.00 436 GLN A CA 1
ATOM 1060 C C . GLN A 1 66 ? -6.662 17.398 2.657 1.00 0.00 436 GLN A C 1
ATOM 1061 O O . GLN A 1 66 ? -7.113 16.254 2.735 1.00 0.00 436 GLN A O 1
ATOM 1075 N N . ALA A 1 67 ? -5.583 17.703 1.944 1.00 0.00 437 ALA A N 1
ATOM 1076 C CA . ALA A 1 67 ? -4.850 16.689 1.196 1.00 0.00 437 ALA A CA 1
ATOM 1077 C C . ALA A 1 67 ? -4.132 15.721 2.132 1.00 0.00 437 ALA A C 1
ATOM 1078 O O . ALA A 1 67 ? -4.056 14.522 1.861 1.00 0.00 437 ALA A O 1
ATOM 1085 N N . ARG A 1 68 ? -3.605 16.248 3.232 1.00 0.00 438 ARG A N 1
ATOM 1086 C CA . ARG A 1 68 ? -2.893 15.427 4.205 1.00 0.00 438 ARG A CA 1
ATOM 1087 C C . ARG A 1 68 ? -3.825 14.401 4.843 1.00 0.00 438 ARG A C 1
ATOM 1088 O O . ARG A 1 68 ? -3.469 13.232 4.994 1.00 0.00 438 ARG A O 1
ATOM 1109 N N . LYS A 1 69 ? -5.019 14.848 5.220 1.00 0.00 439 LYS A N 1
ATOM 1110 C CA . LYS A 1 69 ? -6.004 13.973 5.846 1.00 0.00 439 LYS A CA 1
ATOM 1111 C C . LYS A 1 69 ? -6.524 12.931 4.858 1.00 0.00 439 LYS A C 1
ATOM 1112 O O . LYS A 1 69 ? -6.671 11.758 5.199 1.00 0.00 439 LYS A O 1
ATOM 1131 N N . GLU A 1 70 ? -6.805 13.370 3.634 1.00 0.00 440 GLU A N 1
ATOM 1132 C CA . GLU A 1 70 ? -7.312 12.475 2.598 1.00 0.00 440 GLU A CA 1
ATOM 1133 C C . GLU A 1 70 ? -6.282 11.408 2.242 1.00 0.00 440 GLU A C 1
ATOM 1134 O O . GLU A 1 70 ? -6.630 10.248 2.016 1.00 0.00 440 GLU A O 1
ATOM 1146 N N . ALA A 1 71 ? -5.015 11.806 2.189 1.00 0.00 441 ALA A N 1
ATOM 1147 C CA . ALA A 1 71 ? -3.938 10.882 1.857 1.00 0.00 441 ALA A CA 1
ATOM 1148 C C . ALA A 1 71 ? -3.797 9.795 2.917 1.00 0.00 441 ALA A C 1
ATOM 1149 O O . ALA A 1 71 ? -3.669 8.614 2.594 1.00 0.00 441 ALA A O 1
ATOM 1156 N N . VAL A 1 72 ? -3.823 10.200 4.182 1.00 0.00 442 VAL A N 1
ATOM 1157 C CA . VAL A 1 72 ? -3.697 9.257 5.288 1.00 0.00 442 VAL A CA 1
ATOM 1158 C C . VAL A 1 72 ? -4.856 8.269 5.293 1.00 0.00 442 VAL A C 1
ATOM 1159 O O . VAL A 1 72 ? -4.684 7.096 5.628 1.00 0.00 442 VAL A O 1
ATOM 1172 N N . CYS A 1 73 ? -6.037 8.745 4.914 1.00 0.00 443 CYS A N 1
ATOM 1173 C CA . CYS A 1 73 ? -7.221 7.897 4.870 1.00 0.00 443 CYS A CA 1
ATOM 1174 C C . CYS A 1 73 ? -7.037 6.778 3.850 1.00 0.00 443 CYS A C 1
ATOM 1175 O O . CYS A 1 73 ? -7.491 5.652 4.057 1.00 0.00 443 CYS A O 1
ATOM 1183 N N . LYS A 1 74 ? -6.361 7.097 2.751 1.00 0.00 444 LYS A N 1
ATOM 1184 C CA . LYS A 1 74 ? -6.108 6.120 1.699 1.00 0.00 444 LYS A CA 1
ATOM 1185 C C . LYS A 1 74 ? -5.219 4.994 2.212 1.00 0.00 444 LYS A C 1
ATOM 1186 O O . LYS A 1 74 ? -5.451 3.822 1.916 1.00 0.00 444 LYS A O 1
ATOM 1205 N N . ILE A 1 75 ? -4.200 5.356 2.988 1.00 0.00 445 ILE A N 1
ATOM 1206 C CA . ILE A 1 75 ? -3.279 4.373 3.545 1.00 0.00 445 ILE A CA 1
ATOM 1207 C C . ILE A 1 75 ? -4.006 3.425 4.494 1.00 0.00 445 ILE A C 1
ATOM 1208 O O . ILE A 1 75 ? -3.641 2.258 4.626 1.00 0.00 445 ILE A O 1
ATOM 1224 N N . GLN A 1 76 ? -5.035 3.942 5.148 1.00 0.00 446 GLN A N 1
ATOM 1225 C CA . GLN A 1 76 ? -5.822 3.159 6.084 1.00 0.00 446 GLN A CA 1
ATOM 1226 C C . GLN A 1 76 ? -6.577 2.048 5.357 1.00 0.00 446 GLN A C 1
ATOM 1227 O O . GLN A 1 76 ? -6.652 0.917 5.839 1.00 0.00 446 GLN A O 1
ATOM 1241 N N . ALA A 1 77 ? -7.133 2.378 4.197 1.00 0.00 447 ALA A N 1
ATOM 1242 C CA . ALA A 1 77 ? -7.880 1.408 3.405 1.00 0.00 447 ALA A CA 1
ATOM 1243 C C . ALA A 1 77 ? -6.966 0.301 2.889 1.00 0.00 447 ALA A C 1
ATOM 1244 O O . ALA A 1 77 ? -7.341 -0.871 2.876 1.00 0.00 447 ALA A O 1
ATOM 1251 N N . ILE A 1 78 ? -5.765 0.681 2.467 1.00 0.00 448 ILE A N 1
ATOM 1252 C CA . ILE A 1 78 ? -4.795 -0.278 1.951 1.00 0.00 448 ILE A CA 1
ATOM 1253 C C . ILE A 1 78 ? -4.194 -1.111 3.076 1.00 0.00 448 ILE A C 1
ATOM 1254 O O . ILE A 1 78 ? -3.923 -2.300 2.904 1.00 0.00 448 ILE A O 1
ATOM 1270 N N . LEU A 1 79 ? -3.983 -0.479 4.225 1.00 0.00 449 LEU A N 1
ATOM 1271 C CA . LEU A 1 79 ? -3.408 -1.161 5.379 1.00 0.00 449 LEU A CA 1
ATOM 1272 C C . LEU A 1 79 ? -4.252 -2.369 5.776 1.00 0.00 449 LEU A C 1
ATOM 1273 O O . LEU A 1 79 ? -3.721 -3.447 6.044 1.00 0.00 449 LEU A O 1
ATOM 1289 N N . GLU A 1 80 ? -5.568 -2.185 5.810 1.00 0.00 450 GLU A N 1
ATOM 1290 C CA . GLU A 1 80 ? -6.477 -3.266 6.173 1.00 0.00 450 GLU A CA 1
ATOM 1291 C C . GLU A 1 80 ? -6.559 -4.302 5.060 1.00 0.00 450 GLU A C 1
ATOM 1292 O O . GLU A 1 80 ? -6.568 -5.505 5.322 1.00 0.00 450 GLU A O 1
ATOM 1304 N N . LYS A 1 81 ? -6.603 -3.833 3.817 1.00 0.00 451 LYS A N 1
ATOM 1305 C CA . LYS A 1 81 ? -6.669 -4.733 2.672 1.00 0.00 451 LYS A CA 1
ATOM 1306 C C . LYS A 1 81 ? -5.472 -5.677 2.679 1.00 0.00 451 LYS A C 1
ATOM 1307 O O . LYS A 1 81 ? -5.563 -6.820 2.231 1.00 0.00 451 LYS A O 1
ATOM 1326 N N . LEU A 1 82 ? -4.353 -5.189 3.206 1.00 0.00 452 LEU A N 1
ATOM 1327 C CA . LEU A 1 82 ? -3.134 -5.981 3.293 1.00 0.00 452 LEU A CA 1
ATOM 1328 C C . LEU A 1 82 ? -3.220 -6.971 4.449 1.00 0.00 452 LEU A C 1
ATOM 1329 O O . LEU A 1 82 ? -2.733 -8.098 4.352 1.00 0.00 452 LEU A O 1
ATOM 1345 N N . GLU A 1 83 ? -3.846 -6.546 5.546 1.00 0.00 453 GLU A N 1
ATOM 1346 C CA . GLU A 1 83 ? -3.997 -7.402 6.717 1.00 0.00 453 GLU A CA 1
ATOM 1347 C C . GLU A 1 83 ? -4.693 -8.709 6.347 1.00 0.00 453 GLU A C 1
ATOM 1348 O O . GLU A 1 83 ? -4.452 -9.748 6.963 1.00 0.00 453 GLU A O 1
ATOM 1360 N N . LYS A 1 84 ? -5.554 -8.649 5.337 1.00 0.00 454 LYS A N 1
ATOM 1361 C CA . LYS A 1 84 ? -6.281 -9.828 4.883 1.00 0.00 454 LYS A CA 1
ATOM 1362 C C . LYS A 1 84 ? -5.511 -10.567 3.791 1.00 0.00 454 LYS A C 1
ATOM 1363 O O . LYS A 1 84 ? -5.794 -11.730 3.501 1.00 0.00 454 LYS A O 1
ATOM 1382 N N . LYS A 1 85 ? -4.533 -9.893 3.193 1.00 0.00 455 LYS A N 1
ATOM 1383 C CA . LYS A 1 85 ? -3.724 -10.496 2.142 1.00 0.00 455 LYS A CA 1
ATOM 1384 C C . LYS A 1 85 ? -2.607 -11.344 2.742 1.00 0.00 455 LYS A C 1
ATOM 1385 O O . LYS A 1 85 ? -2.092 -12.258 2.098 1.00 0.00 455 LYS A O 1
ATOM 1404 N N . GLY A 1 86 ? -2.239 -11.035 3.981 1.00 0.00 456 GLY A N 1
ATOM 1405 C CA . GLY A 1 86 ? -1.187 -11.776 4.649 1.00 0.00 456 GLY A CA 1
ATOM 1406 C C . GLY A 1 86 ? -1.656 -13.129 5.144 1.00 0.00 456 GLY A C 1
ATOM 1407 O O . GLY A 1 86 ? -1.600 -14.119 4.414 1.00 0.00 456 GLY A O 1
ATOM 1411 N N . LEU A 1 87 ? -2.118 -13.173 6.390 1.00 0.00 457 LEU A N 1
ATOM 1412 C CA . LEU A 1 87 ? -2.598 -14.415 6.985 1.00 0.00 457 LEU A CA 1
ATOM 1413 C C . LEU A 1 87 ? -1.464 -15.427 7.120 1.00 0.00 457 LEU A C 1
ATOM 1414 O O . LEU A 1 87 ? -1.139 -15.801 8.267 1.00 0.00 457 LEU A O 1
ATOM 1431 N N . GLY A 1 1 ? -13.125 21.995 -20.707 1.00 0.00 371 GLY A N 2
ATOM 1432 C CA . GLY A 1 1 ? -13.186 23.171 -19.795 1.00 0.00 371 GLY A CA 2
ATOM 1433 C C . GLY A 1 1 ? -11.959 24.055 -19.907 1.00 0.00 371 GLY A C 2
ATOM 1434 O O . GLY A 1 1 ? -11.481 24.328 -21.007 1.00 0.00 371 GLY A O 2
ATOM 1440 N N . SER A 1 2 ? -11.447 24.502 -18.764 1.00 0.00 372 SER A N 2
ATOM 1441 C CA . SER A 1 2 ? -10.267 25.360 -18.738 1.00 0.00 372 SER A CA 2
ATOM 1442 C C . SER A 1 2 ? -9.876 25.707 -17.303 1.00 0.00 372 SER A C 2
ATOM 1443 O O . SER A 1 2 ? -8.782 25.369 -16.852 1.00 0.00 372 SER A O 2
ATOM 1451 N N . PRO A 1 3 ? -10.768 26.389 -16.563 1.00 0.00 373 PRO A N 2
ATOM 1452 C CA . PRO A 1 3 ? -10.505 26.780 -15.174 1.00 0.00 373 PRO A CA 2
ATOM 1453 C C . PRO A 1 3 ? -10.522 25.587 -14.224 1.00 0.00 373 PRO A C 2
ATOM 1454 O O . PRO A 1 3 ? -11.567 25.231 -13.679 1.00 0.00 373 PRO A O 2
ATOM 1465 N N . GLU A 1 4 ? -9.359 24.974 -14.030 1.00 0.00 374 GLU A N 2
ATOM 1466 C CA . GLU A 1 4 ? -9.241 23.821 -13.145 1.00 0.00 374 GLU A CA 2
ATOM 1467 C C . GLU A 1 4 ? -9.096 24.263 -11.692 1.00 0.00 374 GLU A C 2
ATOM 1468 O O . GLU A 1 4 ? -9.567 23.587 -10.777 1.00 0.00 374 GLU A O 2
ATOM 1480 N N . PHE A 1 5 ? -8.443 25.402 -11.487 1.00 0.00 375 PHE A N 2
ATOM 1481 C CA . PHE A 1 5 ? -8.237 25.936 -10.145 1.00 0.00 375 PHE A CA 2
ATOM 1482 C C . PHE A 1 5 ? -7.399 24.980 -9.301 1.00 0.00 375 PHE A C 2
ATOM 1483 O O . PHE A 1 5 ? -7.934 24.099 -8.628 1.00 0.00 375 PHE A O 2
ATOM 1500 N N . THR A 1 6 ? -6.083 25.163 -9.340 1.00 0.00 376 THR A N 2
ATOM 1501 C CA . THR A 1 6 ? -5.170 24.319 -8.577 1.00 0.00 376 THR A CA 2
ATOM 1502 C C . THR A 1 6 ? -3.948 25.117 -8.121 1.00 0.00 376 THR A C 2
ATOM 1503 O O . THR A 1 6 ? -3.196 25.636 -8.948 1.00 0.00 376 THR A O 2
ATOM 1514 N N . PRO A 1 7 ? -3.729 25.232 -6.797 1.00 0.00 377 PRO A N 2
ATOM 1515 C CA . PRO A 1 7 ? -2.590 25.978 -6.248 1.00 0.00 377 PRO A CA 2
ATOM 1516 C C . PRO A 1 7 ? -1.251 25.433 -6.737 1.00 0.00 377 PRO A C 2
ATOM 1517 O O . PRO A 1 7 ? -1.205 24.477 -7.511 1.00 0.00 377 PRO A O 2
ATOM 1528 N N . PRO A 1 8 ? -0.138 26.045 -6.298 1.00 0.00 378 PRO A N 2
ATOM 1529 C CA . PRO A 1 8 ? 1.200 25.635 -6.695 1.00 0.00 378 PRO A CA 2
ATOM 1530 C C . PRO A 1 8 ? 1.804 24.572 -5.780 1.00 0.00 378 PRO A C 2
ATOM 1531 O O . PRO A 1 8 ? 2.773 23.909 -6.147 1.00 0.00 378 PRO A O 2
ATOM 1542 N N . SER A 1 9 ? 1.237 24.412 -4.585 1.00 0.00 379 SER A N 2
ATOM 1543 C CA . SER A 1 9 ? 1.747 23.428 -3.635 1.00 0.00 379 SER A CA 2
ATOM 1544 C C . SER A 1 9 ? 0.866 22.192 -3.578 1.00 0.00 379 SER A C 2
ATOM 1545 O O . SER A 1 9 ? 1.327 21.109 -3.216 1.00 0.00 379 SER A O 2
ATOM 1553 N N . ILE A 1 10 ? -0.390 22.342 -3.961 1.00 0.00 380 ILE A N 2
ATOM 1554 C CA . ILE A 1 10 ? -1.309 21.220 -3.976 1.00 0.00 380 ILE A CA 2
ATOM 1555 C C . ILE A 1 10 ? -0.766 20.127 -4.890 1.00 0.00 380 ILE A C 2
ATOM 1556 O O . ILE A 1 10 ? -1.016 18.941 -4.679 1.00 0.00 380 ILE A O 2
ATOM 1572 N N . LYS A 1 11 ? -0.022 20.546 -5.911 1.00 0.00 381 LYS A N 2
ATOM 1573 C CA . LYS A 1 11 ? 0.560 19.613 -6.869 1.00 0.00 381 LYS A CA 2
ATOM 1574 C C . LYS A 1 11 ? 1.437 18.577 -6.173 1.00 0.00 381 LYS A C 2
ATOM 1575 O O . LYS A 1 11 ? 1.520 17.429 -6.610 1.00 0.00 381 LYS A O 2
ATOM 1594 N N . LYS A 1 12 ? 2.094 18.983 -5.090 1.00 0.00 382 LYS A N 2
ATOM 1595 C CA . LYS A 1 12 ? 2.962 18.076 -4.349 1.00 0.00 382 LYS A CA 2
ATOM 1596 C C . LYS A 1 12 ? 2.159 16.993 -3.654 1.00 0.00 382 LYS A C 2
ATOM 1597 O O . LYS A 1 12 ? 2.556 15.828 -3.629 1.00 0.00 382 LYS A O 2
ATOM 1616 N N . ILE A 1 13 ? 1.025 17.382 -3.112 1.00 0.00 383 ILE A N 2
ATOM 1617 C CA . ILE A 1 13 ? 0.149 16.436 -2.434 1.00 0.00 383 ILE A CA 2
ATOM 1618 C C . ILE A 1 13 ? -0.298 15.359 -3.413 1.00 0.00 383 ILE A C 2
ATOM 1619 O O . ILE A 1 13 ? -0.495 14.205 -3.041 1.00 0.00 383 ILE A O 2
ATOM 1635 N N . ILE A 1 14 ? -0.423 15.751 -4.677 1.00 0.00 384 ILE A N 2
ATOM 1636 C CA . ILE A 1 14 ? -0.813 14.824 -5.737 1.00 0.00 384 ILE A CA 2
ATOM 1637 C C . ILE A 1 14 ? 0.361 13.929 -6.071 1.00 0.00 384 ILE A C 2
ATOM 1638 O O . ILE A 1 14 ? 0.220 12.717 -6.227 1.00 0.00 384 ILE A O 2
ATOM 1654 N N . HIS A 1 15 ? 1.526 14.553 -6.177 1.00 0.00 385 HIS A N 2
ATOM 1655 C CA . HIS A 1 15 ? 2.751 13.828 -6.493 1.00 0.00 385 HIS A CA 2
ATOM 1656 C C . HIS A 1 15 ? 2.984 12.715 -5.476 1.00 0.00 385 HIS A C 2
ATOM 1657 O O . HIS A 1 15 ? 3.275 11.575 -5.841 1.00 0.00 385 HIS A O 2
ATOM 1671 N N . VAL A 1 16 ? 2.830 13.046 -4.197 1.00 0.00 386 VAL A N 2
ATOM 1672 C CA . VAL A 1 16 ? 3.002 12.066 -3.135 1.00 0.00 386 VAL A CA 2
ATOM 1673 C C . VAL A 1 16 ? 1.880 11.034 -3.186 1.00 0.00 386 VAL A C 2
ATOM 1674 O O . VAL A 1 16 ? 2.103 9.847 -2.945 1.00 0.00 386 VAL A O 2
ATOM 1687 N N . LEU A 1 17 ? 0.676 11.494 -3.512 1.00 0.00 387 LEU A N 2
ATOM 1688 C CA . LEU A 1 17 ? -0.479 10.610 -3.607 1.00 0.00 387 LEU A CA 2
ATOM 1689 C C . LEU A 1 17 ? -0.317 9.656 -4.781 1.00 0.00 387 LEU A C 2
ATOM 1690 O O . LEU A 1 17 ? -0.719 8.494 -4.713 1.00 0.00 387 LEU A O 2
ATOM 1706 N N . GLU A 1 18 ? 0.294 10.149 -5.852 1.00 0.00 388 GLU A N 2
ATOM 1707 C CA . GLU A 1 18 ? 0.532 9.334 -7.033 1.00 0.00 388 GLU A CA 2
ATOM 1708 C C . GLU A 1 18 ? 1.454 8.176 -6.679 1.00 0.00 388 GLU A C 2
ATOM 1709 O O . GLU A 1 18 ? 1.315 7.070 -7.202 1.00 0.00 388 GLU A O 2
ATOM 1721 N N . LYS A 1 19 ? 2.392 8.442 -5.773 1.00 0.00 389 LYS A N 2
ATOM 1722 C CA . LYS A 1 19 ? 3.336 7.424 -5.330 1.00 0.00 389 LYS A CA 2
ATOM 1723 C C . LYS A 1 19 ? 2.609 6.328 -4.563 1.00 0.00 389 LYS A C 2
ATOM 1724 O O . LYS A 1 19 ? 2.918 5.144 -4.701 1.00 0.00 389 LYS A O 2
ATOM 1743 N N . VAL A 1 20 ? 1.630 6.734 -3.760 1.00 0.00 390 VAL A N 2
ATOM 1744 C CA . VAL A 1 20 ? 0.843 5.794 -2.976 1.00 0.00 390 VAL A CA 2
ATOM 1745 C C . VAL A 1 20 ? -0.058 4.962 -3.881 1.00 0.00 390 VAL A C 2
ATOM 1746 O O . VAL A 1 20 ? -0.286 3.779 -3.633 1.00 0.00 390 VAL A O 2
ATOM 1759 N N . GLN A 1 21 ? -0.565 5.594 -4.936 1.00 0.00 391 GLN A N 2
ATOM 1760 C CA . GLN A 1 21 ? -1.440 4.918 -5.886 1.00 0.00 391 GLN A CA 2
ATOM 1761 C C . GLN A 1 21 ? -0.737 3.712 -6.501 1.00 0.00 391 GLN A C 2
ATOM 1762 O O . GLN A 1 21 ? -1.337 2.651 -6.674 1.00 0.00 391 GLN A O 2
ATOM 1776 N N . TYR A 1 22 ? 0.543 3.881 -6.820 1.00 0.00 392 TYR A N 2
ATOM 1777 C CA . TYR A 1 22 ? 1.329 2.804 -7.406 1.00 0.00 392 TYR A CA 2
ATOM 1778 C C . TYR A 1 22 ? 1.539 1.685 -6.392 1.00 0.00 392 TYR A C 2
ATOM 1779 O O . TYR A 1 22 ? 1.460 0.503 -6.727 1.00 0.00 392 TYR A O 2
ATOM 1797 N N . LEU A 1 23 ? 1.800 2.068 -5.146 1.00 0.00 393 LEU A N 2
ATOM 1798 C CA . LEU A 1 23 ? 2.014 1.102 -4.077 1.00 0.00 393 LEU A CA 2
ATOM 1799 C C . LEU A 1 23 ? 0.742 0.303 -3.817 1.00 0.00 393 LEU A C 2
ATOM 1800 O O . LEU A 1 23 ? 0.790 -0.909 -3.606 1.00 0.00 393 LEU A O 2
ATOM 1816 N N . GLU A 1 24 ? -0.395 0.991 -3.839 1.00 0.00 394 GLU A N 2
ATOM 1817 C CA . GLU A 1 24 ? -1.683 0.347 -3.610 1.00 0.00 394 GLU A CA 2
ATOM 1818 C C . GLU A 1 24 ? -1.936 -0.737 -4.652 1.00 0.00 394 GLU A C 2
ATOM 1819 O O . GLU A 1 24 ? -2.530 -1.773 -4.353 1.00 0.00 394 GLU A O 2
ATOM 1831 N N . GLN A 1 25 ? -1.480 -0.490 -5.875 1.00 0.00 395 GLN A N 2
ATOM 1832 C CA . GLN A 1 25 ? -1.655 -1.445 -6.963 1.00 0.00 395 GLN A CA 2
ATOM 1833 C C . GLN A 1 25 ? -0.914 -2.745 -6.665 1.00 0.00 395 GLN A C 2
ATOM 1834 O O . GLN A 1 25 ? -1.478 -3.833 -6.786 1.00 0.00 395 GLN A O 2
ATOM 1848 N N . GLU A 1 26 ? 0.351 -2.623 -6.277 1.00 0.00 396 GLU A N 2
ATOM 1849 C CA . GLU A 1 26 ? 1.166 -3.792 -5.963 1.00 0.00 396 GLU A CA 2
ATOM 1850 C C . GLU A 1 26 ? 0.685 -4.465 -4.683 1.00 0.00 396 GLU A C 2
ATOM 1851 O O . GLU A 1 26 ? 0.555 -5.689 -4.629 1.00 0.00 396 GLU A O 2
ATOM 1863 N N . VAL A 1 27 ? 0.414 -3.666 -3.653 1.00 0.00 397 VAL A N 2
ATOM 1864 C CA . VAL A 1 27 ? -0.058 -4.206 -2.383 1.00 0.00 397 VAL A CA 2
ATOM 1865 C C . VAL A 1 27 ? -1.386 -4.929 -2.570 1.00 0.00 397 VAL A C 2
ATOM 1866 O O . VAL A 1 27 ? -1.669 -5.913 -1.888 1.00 0.00 397 VAL A O 2
ATOM 1879 N N . GLU A 1 28 ? -2.192 -4.443 -3.513 1.00 0.00 398 GLU A N 2
ATOM 1880 C CA . GLU A 1 28 ? -3.483 -5.056 -3.801 1.00 0.00 398 GLU A CA 2
ATOM 1881 C C . GLU A 1 28 ? -3.291 -6.524 -4.155 1.00 0.00 398 GLU A C 2
ATOM 1882 O O . GLU A 1 28 ? -4.091 -7.381 -3.780 1.00 0.00 398 GLU A O 2
ATOM 1894 N N . GLU A 1 29 ? -2.203 -6.803 -4.864 1.00 0.00 399 GLU A N 2
ATOM 1895 C CA . GLU A 1 29 ? -1.868 -8.162 -5.259 1.00 0.00 399 GLU A CA 2
ATOM 1896 C C . GLU A 1 29 ? -1.072 -8.836 -4.151 1.00 0.00 399 GLU A C 2
ATOM 1897 O O . GLU A 1 29 ? -1.552 -9.759 -3.494 1.00 0.00 399 GLU A O 2
ATOM 1909 N N . PHE A 1 30 ? 0.145 -8.344 -3.941 1.00 0.00 400 PHE A N 2
ATOM 1910 C CA . PHE A 1 30 ? 1.024 -8.862 -2.904 1.00 0.00 400 PHE A CA 2
ATOM 1911 C C . PHE A 1 30 ? 1.317 -10.342 -3.088 1.00 0.00 400 PHE A C 2
ATOM 1912 O O . PHE A 1 30 ? 0.448 -11.126 -3.469 1.00 0.00 400 PHE A O 2
ATOM 1929 N N . VAL A 1 31 ? 2.551 -10.717 -2.784 1.00 0.00 401 VAL A N 2
ATOM 1930 C CA . VAL A 1 31 ? 2.980 -12.100 -2.879 1.00 0.00 401 VAL A CA 2
ATOM 1931 C C . VAL A 1 31 ? 3.532 -12.570 -1.539 1.00 0.00 401 VAL A C 2
ATOM 1932 O O . VAL A 1 31 ? 4.284 -13.543 -1.471 1.00 0.00 401 VAL A O 2
ATOM 1945 N N . GLY A 1 32 ? 3.155 -11.869 -0.466 1.00 0.00 402 GLY A N 2
ATOM 1946 C CA . GLY A 1 32 ? 3.621 -12.229 0.852 1.00 0.00 402 GLY A CA 2
ATOM 1947 C C . GLY A 1 32 ? 2.495 -12.666 1.762 1.00 0.00 402 GLY A C 2
ATOM 1948 O O . GLY A 1 32 ? 1.327 -12.666 1.372 1.00 0.00 402 GLY A O 2
ATOM 1952 N N . LYS A 1 33 ? 2.855 -13.038 2.976 1.00 0.00 403 LYS A N 2
ATOM 1953 C CA . LYS A 1 33 ? 1.880 -13.488 3.969 1.00 0.00 403 LYS A CA 2
ATOM 1954 C C . LYS A 1 33 ? 2.125 -12.842 5.330 1.00 0.00 403 LYS A C 2
ATOM 1955 O O . LYS A 1 33 ? 3.237 -12.412 5.634 1.00 0.00 403 LYS A O 2
ATOM 1974 N N . LYS A 1 34 ? 1.077 -12.792 6.146 1.00 0.00 404 LYS A N 2
ATOM 1975 C CA . LYS A 1 34 ? 1.156 -12.210 7.481 1.00 0.00 404 LYS A CA 2
ATOM 1976 C C . LYS A 1 34 ? 2.270 -12.845 8.307 1.00 0.00 404 LYS A C 2
ATOM 1977 O O . LYS A 1 34 ? 2.871 -12.190 9.159 1.00 0.00 404 LYS A O 2
ATOM 1996 N N . THR A 1 35 ? 2.536 -14.122 8.061 1.00 0.00 405 THR A N 2
ATOM 1997 C CA . THR A 1 35 ? 3.572 -14.838 8.796 1.00 0.00 405 THR A CA 2
ATOM 1998 C C . THR A 1 35 ? 4.932 -14.725 8.113 1.00 0.00 405 THR A C 2
ATOM 1999 O O . THR A 1 35 ? 5.883 -15.405 8.499 1.00 0.00 405 THR A O 2
ATOM 2010 N N . ASP A 1 36 ? 5.030 -13.866 7.102 1.00 0.00 406 ASP A N 2
ATOM 2011 C CA . ASP A 1 36 ? 6.290 -13.684 6.389 1.00 0.00 406 ASP A CA 2
ATOM 2012 C C . ASP A 1 36 ? 6.839 -12.276 6.584 1.00 0.00 406 ASP A C 2
ATOM 2013 O O . ASP A 1 36 ? 6.126 -11.372 7.020 1.00 0.00 406 ASP A O 2
ATOM 2022 N N . LYS A 1 37 ? 8.110 -12.103 6.248 1.00 0.00 407 LYS A N 2
ATOM 2023 C CA . LYS A 1 37 ? 8.772 -10.809 6.370 1.00 0.00 407 LYS A CA 2
ATOM 2024 C C . LYS A 1 37 ? 8.224 -9.833 5.344 1.00 0.00 407 LYS A C 2
ATOM 2025 O O . LYS A 1 37 ? 8.203 -8.622 5.567 1.00 0.00 407 LYS A O 2
ATOM 2044 N N . ALA A 1 38 ? 7.791 -10.369 4.216 1.00 0.00 408 ALA A N 2
ATOM 2045 C CA . ALA A 1 38 ? 7.250 -9.556 3.146 1.00 0.00 408 ALA A CA 2
ATOM 2046 C C . ALA A 1 38 ? 5.991 -8.817 3.585 1.00 0.00 408 ALA A C 2
ATOM 2047 O O . ALA A 1 38 ? 5.690 -7.748 3.062 1.00 0.00 408 ALA A O 2
ATOM 2054 N N . TYR A 1 39 ? 5.237 -9.390 4.525 1.00 0.00 409 TYR A N 2
ATOM 2055 C CA . TYR A 1 39 ? 4.004 -8.749 4.970 1.00 0.00 409 TYR A CA 2
ATOM 2056 C C . TYR A 1 39 ? 4.274 -7.505 5.810 1.00 0.00 409 TYR A C 2
ATOM 2057 O O . TYR A 1 39 ? 3.671 -6.460 5.558 1.00 0.00 409 TYR A O 2
ATOM 2075 N N . TRP A 1 40 ? 5.196 -7.571 6.773 1.00 0.00 410 TRP A N 2
ATOM 2076 C CA . TRP A 1 40 ? 5.492 -6.372 7.541 1.00 0.00 410 TRP A CA 2
ATOM 2077 C C . TRP A 1 40 ? 6.283 -5.417 6.667 1.00 0.00 410 TRP A C 2
ATOM 2078 O O . TRP A 1 40 ? 6.150 -4.202 6.777 1.00 0.00 410 TRP A O 2
ATOM 2099 N N . LEU A 1 41 ? 7.079 -5.995 5.767 1.00 0.00 411 LEU A N 2
ATOM 2100 C CA . LEU A 1 41 ? 7.868 -5.232 4.823 1.00 0.00 411 LEU A CA 2
ATOM 2101 C C . LEU A 1 41 ? 6.934 -4.542 3.838 1.00 0.00 411 LEU A C 2
ATOM 2102 O O . LEU A 1 41 ? 7.158 -3.392 3.458 1.00 0.00 411 LEU A O 2
ATOM 2118 N N . LEU A 1 42 ? 5.865 -5.243 3.443 1.00 0.00 412 LEU A N 2
ATOM 2119 C CA . LEU A 1 42 ? 4.892 -4.669 2.525 1.00 0.00 412 LEU A CA 2
ATOM 2120 C C . LEU A 1 42 ? 4.284 -3.432 3.172 1.00 0.00 412 LEU A C 2
ATOM 2121 O O . LEU A 1 42 ? 4.208 -2.362 2.567 1.00 0.00 412 LEU A O 2
ATOM 2137 N N . GLU A 1 43 ? 3.892 -3.595 4.432 1.00 0.00 413 GLU A N 2
ATOM 2138 C CA . GLU A 1 43 ? 3.331 -2.509 5.220 1.00 0.00 413 GLU A CA 2
ATOM 2139 C C . GLU A 1 43 ? 4.423 -1.499 5.559 1.00 0.00 413 GLU A C 2
ATOM 2140 O O . GLU A 1 43 ? 4.166 -0.302 5.689 1.00 0.00 413 GLU A O 2
ATOM 2152 N N . GLU A 1 44 ? 5.645 -2.008 5.716 1.00 0.00 414 GLU A N 2
ATOM 2153 C CA . GLU A 1 44 ? 6.790 -1.178 6.060 1.00 0.00 414 GLU A CA 2
ATOM 2154 C C . GLU A 1 44 ? 7.084 -0.167 4.956 1.00 0.00 414 GLU A C 2
ATOM 2155 O O . GLU A 1 44 ? 7.285 1.016 5.228 1.00 0.00 414 GLU A O 2
ATOM 2167 N N . MET A 1 45 ? 7.090 -0.629 3.710 1.00 0.00 415 MET A N 2
ATOM 2168 C CA . MET A 1 45 ? 7.340 0.258 2.581 1.00 0.00 415 MET A CA 2
ATOM 2169 C C . MET A 1 45 ? 6.222 1.289 2.471 1.00 0.00 415 MET A C 2
ATOM 2170 O O . MET A 1 45 ? 6.459 2.456 2.157 1.00 0.00 415 MET A O 2
ATOM 2184 N N . LEU A 1 46 ? 5.001 0.843 2.751 1.00 0.00 416 LEU A N 2
ATOM 2185 C CA . LEU A 1 46 ? 3.834 1.714 2.706 1.00 0.00 416 LEU A CA 2
ATOM 2186 C C . LEU A 1 46 ? 3.929 2.782 3.794 1.00 0.00 416 LEU A C 2
ATOM 2187 O O . LEU A 1 46 ? 3.532 3.929 3.592 1.00 0.00 416 LEU A O 2
ATOM 2203 N N . THR A 1 47 ? 4.455 2.388 4.947 1.00 0.00 417 THR A N 2
ATOM 2204 C CA . THR A 1 47 ? 4.604 3.300 6.075 1.00 0.00 417 THR A CA 2
ATOM 2205 C C . THR A 1 47 ? 5.545 4.449 5.725 1.00 0.00 417 THR A C 2
ATOM 2206 O O . THR A 1 47 ? 5.295 5.598 6.089 1.00 0.00 417 THR A O 2
ATOM 2217 N N . LYS A 1 48 ? 6.624 4.136 5.013 1.00 0.00 418 LYS A N 2
ATOM 2218 C CA . LYS A 1 48 ? 7.591 5.153 4.615 1.00 0.00 418 LYS A CA 2
ATOM 2219 C C . LYS A 1 48 ? 6.925 6.210 3.744 1.00 0.00 418 LYS A C 2
ATOM 2220 O O . LYS A 1 48 ? 7.086 7.409 3.972 1.00 0.00 418 LYS A O 2
ATOM 2239 N N . GLU A 1 49 ? 6.159 5.760 2.754 1.00 0.00 419 GLU A N 2
ATOM 2240 C CA . GLU A 1 49 ? 5.452 6.674 1.866 1.00 0.00 419 GLU A CA 2
ATOM 2241 C C . GLU A 1 49 ? 4.293 7.323 2.610 1.00 0.00 419 GLU A C 2
ATOM 2242 O O . GLU A 1 49 ? 3.983 8.498 2.408 1.00 0.00 419 GLU A O 2
ATOM 2254 N N . LEU A 1 50 ? 3.669 6.545 3.489 1.00 0.00 420 LEU A N 2
ATOM 2255 C CA . LEU A 1 50 ? 2.554 7.028 4.290 1.00 0.00 420 LEU A CA 2
ATOM 2256 C C . LEU A 1 50 ? 3.013 8.175 5.184 1.00 0.00 420 LEU A C 2
ATOM 2257 O O . LEU A 1 50 ? 2.296 9.156 5.377 1.00 0.00 420 LEU A O 2
ATOM 2273 N N . LEU A 1 51 ? 4.214 8.037 5.725 1.00 0.00 421 LEU A N 2
ATOM 2274 C CA . LEU A 1 51 ? 4.782 9.054 6.598 1.00 0.00 421 LEU A CA 2
ATOM 2275 C C . LEU A 1 51 ? 5.158 10.306 5.810 1.00 0.00 421 LEU A C 2
ATOM 2276 O O . LEU A 1 51 ? 5.099 11.420 6.331 1.00 0.00 421 LEU A O 2
ATOM 2292 N N . GLU A 1 52 ? 5.550 10.117 4.552 1.00 0.00 422 GLU A N 2
ATOM 2293 C CA . GLU A 1 52 ? 5.943 11.235 3.698 1.00 0.00 422 GLU A CA 2
ATOM 2294 C C . GLU A 1 52 ? 4.796 12.229 3.527 1.00 0.00 422 GLU A C 2
ATOM 2295 O O . GLU A 1 52 ? 4.992 13.439 3.649 1.00 0.00 422 GLU A O 2
ATOM 2307 N N . LEU A 1 53 ? 3.602 11.717 3.244 1.00 0.00 423 LEU A N 2
ATOM 2308 C CA . LEU A 1 53 ? 2.434 12.572 3.060 1.00 0.00 423 LEU A CA 2
ATOM 2309 C C . LEU A 1 53 ? 1.936 13.107 4.398 1.00 0.00 423 LEU A C 2
ATOM 2310 O O . LEU A 1 53 ? 1.393 14.210 4.474 1.00 0.00 423 LEU A O 2
ATOM 2326 N N . ASP A 1 54 ? 2.126 12.320 5.453 1.00 0.00 424 ASP A N 2
ATOM 2327 C CA . ASP A 1 54 ? 1.699 12.717 6.790 1.00 0.00 424 ASP A CA 2
ATOM 2328 C C . ASP A 1 54 ? 2.870 13.277 7.590 1.00 0.00 424 ASP A C 2
ATOM 2329 O O . ASP A 1 54 ? 2.917 13.146 8.814 1.00 0.00 424 ASP A O 2
ATOM 2338 N N . SER A 1 55 ? 3.814 13.901 6.892 1.00 0.00 425 SER A N 2
ATOM 2339 C CA . SER A 1 55 ? 4.987 14.480 7.537 1.00 0.00 425 SER A CA 2
ATOM 2340 C C . SER A 1 55 ? 4.922 16.007 7.537 1.00 0.00 425 SER A C 2
ATOM 2341 O O . SER A 1 55 ? 5.653 16.666 8.275 1.00 0.00 425 SER A O 2
ATOM 2349 N N . VAL A 1 56 ? 4.046 16.565 6.705 1.00 0.00 426 VAL A N 2
ATOM 2350 C CA . VAL A 1 56 ? 3.895 18.012 6.615 1.00 0.00 426 VAL A CA 2
ATOM 2351 C C . VAL A 1 56 ? 3.329 18.587 7.909 1.00 0.00 426 VAL A C 2
ATOM 2352 O O . VAL A 1 56 ? 2.296 18.135 8.402 1.00 0.00 426 VAL A O 2
ATOM 2365 N N . GLU A 1 57 ? 4.016 19.586 8.456 1.00 0.00 427 GLU A N 2
ATOM 2366 C CA . GLU A 1 57 ? 3.584 20.223 9.694 1.00 0.00 427 GLU A CA 2
ATOM 2367 C C . GLU A 1 57 ? 2.557 21.316 9.415 1.00 0.00 427 GLU A C 2
ATOM 2368 O O . GLU A 1 57 ? 1.566 21.449 10.134 1.00 0.00 427 GLU A O 2
ATOM 2380 N N . THR A 1 58 ? 2.801 22.096 8.366 1.00 0.00 428 THR A N 2
ATOM 2381 C CA . THR A 1 58 ? 1.900 23.180 7.989 1.00 0.00 428 THR A CA 2
ATOM 2382 C C . THR A 1 58 ? 1.687 24.144 9.152 1.00 0.00 428 THR A C 2
ATOM 2383 O O . THR A 1 58 ? 2.316 24.014 10.202 1.00 0.00 428 THR A O 2
ATOM 2394 N N . GLY A 1 59 ? 0.797 25.111 8.958 1.00 0.00 429 GLY A N 2
ATOM 2395 C CA . GLY A 1 59 ? 0.519 26.083 9.999 1.00 0.00 429 GLY A CA 2
ATOM 2396 C C . GLY A 1 59 ? -0.558 27.071 9.597 1.00 0.00 429 GLY A C 2
ATOM 2397 O O . GLY A 1 59 ? -0.373 28.282 9.717 1.00 0.00 429 GLY A O 2
ATOM 2401 N N . GLY A 1 60 ? -1.686 26.555 9.121 1.00 0.00 430 GLY A N 2
ATOM 2402 C CA . GLY A 1 60 ? -2.781 27.415 8.708 1.00 0.00 430 GLY A CA 2
ATOM 2403 C C . GLY A 1 60 ? -3.271 27.097 7.310 1.00 0.00 430 GLY A C 2
ATOM 2404 O O . GLY A 1 60 ? -4.441 27.307 6.992 1.00 0.00 430 GLY A O 2
ATOM 2408 N N . GLN A 1 61 ? -2.373 26.591 6.471 1.00 0.00 431 GLN A N 2
ATOM 2409 C CA . GLN A 1 61 ? -2.719 26.244 5.097 1.00 0.00 431 GLN A CA 2
ATOM 2410 C C . GLN A 1 61 ? -3.817 25.186 5.063 1.00 0.00 431 GLN A C 2
ATOM 2411 O O . GLN A 1 61 ? -3.539 23.987 5.106 1.00 0.00 431 GLN A O 2
ATOM 2425 N N . ASP A 1 62 ? -5.065 25.636 4.984 1.00 0.00 432 ASP A N 2
ATOM 2426 C CA . ASP A 1 62 ? -6.205 24.728 4.944 1.00 0.00 432 ASP A CA 2
ATOM 2427 C C . ASP A 1 62 ? -6.137 23.824 3.717 1.00 0.00 432 ASP A C 2
ATOM 2428 O O . ASP A 1 62 ? -6.525 22.656 3.770 1.00 0.00 432 ASP A O 2
ATOM 2437 N N . SER A 1 63 ? -5.643 24.373 2.612 1.00 0.00 433 SER A N 2
ATOM 2438 C CA . SER A 1 63 ? -5.525 23.619 1.370 1.00 0.00 433 SER A CA 2
ATOM 2439 C C . SER A 1 63 ? -4.587 22.428 1.544 1.00 0.00 433 SER A C 2
ATOM 2440 O O . SER A 1 63 ? -4.832 21.348 1.009 1.00 0.00 433 SER A O 2
ATOM 2448 N N . VAL A 1 64 ? -3.511 22.635 2.297 1.00 0.00 434 VAL A N 2
ATOM 2449 C CA . VAL A 1 64 ? -2.535 21.579 2.540 1.00 0.00 434 VAL A CA 2
ATOM 2450 C C . VAL A 1 64 ? -3.060 20.571 3.558 1.00 0.00 434 VAL A C 2
ATOM 2451 O O . VAL A 1 64 ? -2.808 19.372 3.443 1.00 0.00 434 VAL A O 2
ATOM 2464 N N . ARG A 1 65 ? -3.789 21.066 4.553 1.00 0.00 435 ARG A N 2
ATOM 2465 C CA . ARG A 1 65 ? -4.349 20.208 5.592 1.00 0.00 435 ARG A CA 2
ATOM 2466 C C . ARG A 1 65 ? -5.389 19.256 5.009 1.00 0.00 435 ARG A C 2
ATOM 2467 O O . ARG A 1 65 ? -5.445 18.082 5.375 1.00 0.00 435 ARG A O 2
ATOM 2488 N N . GLN A 1 66 ? -6.213 19.771 4.103 1.00 0.00 436 GLN A N 2
ATOM 2489 C CA . GLN A 1 66 ? -7.250 18.965 3.469 1.00 0.00 436 GLN A CA 2
ATOM 2490 C C . GLN A 1 66 ? -6.637 17.926 2.535 1.00 0.00 436 GLN A C 2
ATOM 2491 O O . GLN A 1 66 ? -7.132 16.804 2.427 1.00 0.00 436 GLN A O 2
ATOM 2505 N N . ALA A 1 67 ? -5.559 18.312 1.860 1.00 0.00 437 ALA A N 2
ATOM 2506 C CA . ALA A 1 67 ? -4.876 17.421 0.929 1.00 0.00 437 ALA A CA 2
ATOM 2507 C C . ALA A 1 67 ? -4.095 16.338 1.666 1.00 0.00 437 ALA A C 2
ATOM 2508 O O . ALA A 1 67 ? -4.150 15.164 1.298 1.00 0.00 437 ALA A O 2
ATOM 2515 N N . ARG A 1 68 ? -3.367 16.734 2.706 1.00 0.00 438 ARG A N 2
ATOM 2516 C CA . ARG A 1 68 ? -2.578 15.788 3.487 1.00 0.00 438 ARG A CA 2
ATOM 2517 C C . ARG A 1 68 ? -3.480 14.791 4.209 1.00 0.00 438 ARG A C 2
ATOM 2518 O O . ARG A 1 68 ? -3.167 13.603 4.290 1.00 0.00 438 ARG A O 2
ATOM 2539 N N . LYS A 1 69 ? -4.600 15.282 4.729 1.00 0.00 439 LYS A N 2
ATOM 2540 C CA . LYS A 1 69 ? -5.547 14.430 5.440 1.00 0.00 439 LYS A CA 2
ATOM 2541 C C . LYS A 1 69 ? -6.140 13.386 4.500 1.00 0.00 439 LYS A C 2
ATOM 2542 O O . LYS A 1 69 ? -6.265 12.214 4.855 1.00 0.00 439 LYS A O 2
ATOM 2561 N N . GLU A 1 70 ? -6.500 13.822 3.298 1.00 0.00 440 GLU A N 2
ATOM 2562 C CA . GLU A 1 70 ? -7.078 12.929 2.300 1.00 0.00 440 GLU A CA 2
ATOM 2563 C C . GLU A 1 70 ? -6.104 11.808 1.951 1.00 0.00 440 GLU A C 2
ATOM 2564 O O . GLU A 1 70 ? -6.513 10.689 1.640 1.00 0.00 440 GLU A O 2
ATOM 2576 N N . ALA A 1 71 ? -4.814 12.119 2.003 1.00 0.00 441 ALA A N 2
ATOM 2577 C CA . ALA A 1 71 ? -3.778 11.143 1.690 1.00 0.00 441 ALA A CA 2
ATOM 2578 C C . ALA A 1 71 ? -3.741 10.026 2.728 1.00 0.00 441 ALA A C 2
ATOM 2579 O O . ALA A 1 71 ? -3.662 8.849 2.379 1.00 0.00 441 ALA A O 2
ATOM 2586 N N . VAL A 1 72 ? -3.798 10.404 4.002 1.00 0.00 442 VAL A N 2
ATOM 2587 C CA . VAL A 1 72 ? -3.769 9.434 5.093 1.00 0.00 442 VAL A CA 2
ATOM 2588 C C . VAL A 1 72 ? -4.980 8.511 5.039 1.00 0.00 442 VAL A C 2
ATOM 2589 O O . VAL A 1 72 ? -4.906 7.349 5.438 1.00 0.00 442 VAL A O 2
ATOM 2602 N N . CYS A 1 73 ? -6.095 9.029 4.538 1.00 0.00 443 CYS A N 2
ATOM 2603 C CA . CYS A 1 73 ? -7.315 8.241 4.428 1.00 0.00 443 CYS A CA 2
ATOM 2604 C C . CYS A 1 73 ? -7.141 7.129 3.399 1.00 0.00 443 CYS A C 2
ATOM 2605 O O . CYS A 1 73 ? -7.592 6.000 3.604 1.00 0.00 443 CYS A O 2
ATOM 2613 N N . LYS A 1 74 ? -6.483 7.457 2.292 1.00 0.00 444 LYS A N 2
ATOM 2614 C CA . LYS A 1 74 ? -6.249 6.488 1.229 1.00 0.00 444 LYS A CA 2
ATOM 2615 C C . LYS A 1 74 ? -5.293 5.391 1.687 1.00 0.00 444 LYS A C 2
ATOM 2616 O O . LYS A 1 74 ? -5.531 4.209 1.445 1.00 0.00 444 LYS A O 2
ATOM 2635 N N . ILE A 1 75 ? -4.210 5.786 2.355 1.00 0.00 445 ILE A N 2
ATOM 2636 C CA . ILE A 1 75 ? -3.231 4.820 2.841 1.00 0.00 445 ILE A CA 2
ATOM 2637 C C . ILE A 1 75 ? -3.840 3.920 3.906 1.00 0.00 445 ILE A C 2
ATOM 2638 O O . ILE A 1 75 ? -3.469 2.754 4.036 1.00 0.00 445 ILE A O 2
ATOM 2654 N N . GLN A 1 76 ? -4.782 4.468 4.657 1.00 0.00 446 GLN A N 2
ATOM 2655 C CA . GLN A 1 76 ? -5.459 3.727 5.702 1.00 0.00 446 GLN A CA 2
ATOM 2656 C C . GLN A 1 76 ? -6.182 2.516 5.123 1.00 0.00 446 GLN A C 2
ATOM 2657 O O . GLN A 1 76 ? -6.062 1.401 5.633 1.00 0.00 446 GLN A O 2
ATOM 2671 N N . ALA A 1 77 ? -6.926 2.745 4.046 1.00 0.00 447 ALA A N 2
ATOM 2672 C CA . ALA A 1 77 ? -7.664 1.677 3.386 1.00 0.00 447 ALA A CA 2
ATOM 2673 C C . ALA A 1 77 ? -6.714 0.602 2.871 1.00 0.00 447 ALA A C 2
ATOM 2674 O O . ALA A 1 77 ? -7.025 -0.588 2.910 1.00 0.00 447 ALA A O 2
ATOM 2681 N N . ILE A 1 78 ? -5.550 1.031 2.394 1.00 0.00 448 ILE A N 2
ATOM 2682 C CA . ILE A 1 78 ? -4.548 0.106 1.876 1.00 0.00 448 ILE A CA 2
ATOM 2683 C C . ILE A 1 78 ? -3.991 -0.764 2.992 1.00 0.00 448 ILE A C 2
ATOM 2684 O O . ILE A 1 78 ? -3.704 -1.943 2.792 1.00 0.00 448 ILE A O 2
ATOM 2700 N N . LEU A 1 79 ? -3.840 -0.172 4.172 1.00 0.00 449 LEU A N 2
ATOM 2701 C CA . LEU A 1 79 ? -3.312 -0.894 5.325 1.00 0.00 449 LEU A CA 2
ATOM 2702 C C . LEU A 1 79 ? -4.165 -2.120 5.629 1.00 0.00 449 LEU A C 2
ATOM 2703 O O . LEU A 1 79 ? -3.649 -3.233 5.748 1.00 0.00 449 LEU A O 2
ATOM 2719 N N . GLU A 1 80 ? -5.473 -1.918 5.743 1.00 0.00 450 GLU A N 2
ATOM 2720 C CA . GLU A 1 80 ? -6.385 -3.019 6.019 1.00 0.00 450 GLU A CA 2
ATOM 2721 C C . GLU A 1 80 ? -6.336 -4.042 4.892 1.00 0.00 450 GLU A C 2
ATOM 2722 O O . GLU A 1 80 ? -6.529 -5.237 5.116 1.00 0.00 450 GLU A O 2
ATOM 2734 N N . LYS A 1 81 ? -6.061 -3.568 3.680 1.00 0.00 451 LYS A N 2
ATOM 2735 C CA . LYS A 1 81 ? -5.968 -4.449 2.525 1.00 0.00 451 LYS A CA 2
ATOM 2736 C C . LYS A 1 81 ? -4.883 -5.494 2.753 1.00 0.00 451 LYS A C 2
ATOM 2737 O O . LYS A 1 81 ? -5.021 -6.650 2.355 1.00 0.00 451 LYS A O 2
ATOM 2756 N N . LEU A 1 82 ? -3.807 -5.077 3.413 1.00 0.00 452 LEU A N 2
ATOM 2757 C CA . LEU A 1 82 ? -2.699 -5.974 3.714 1.00 0.00 452 LEU A CA 2
ATOM 2758 C C . LEU A 1 82 ? -3.111 -6.984 4.777 1.00 0.00 452 LEU A C 2
ATOM 2759 O O . LEU A 1 82 ? -2.707 -8.146 4.734 1.00 0.00 452 LEU A O 2
ATOM 2775 N N . GLU A 1 83 ? -3.918 -6.532 5.735 1.00 0.00 453 GLU A N 2
ATOM 2776 C CA . GLU A 1 83 ? -4.384 -7.398 6.813 1.00 0.00 453 GLU A CA 2
ATOM 2777 C C . GLU A 1 83 ? -5.092 -8.632 6.262 1.00 0.00 453 GLU A C 2
ATOM 2778 O O . GLU A 1 83 ? -5.077 -9.696 6.883 1.00 0.00 453 GLU A O 2
ATOM 2790 N N . LYS A 1 84 ? -5.715 -8.487 5.096 1.00 0.00 454 LYS A N 2
ATOM 2791 C CA . LYS A 1 84 ? -6.431 -9.595 4.474 1.00 0.00 454 LYS A CA 2
ATOM 2792 C C . LYS A 1 84 ? -5.611 -10.235 3.354 1.00 0.00 454 LYS A C 2
ATOM 2793 O O . LYS A 1 84 ? -5.901 -11.352 2.926 1.00 0.00 454 LYS A O 2
ATOM 2812 N N . LYS A 1 85 ? -4.585 -9.530 2.884 1.00 0.00 455 LYS A N 2
ATOM 2813 C CA . LYS A 1 85 ? -3.733 -10.049 1.819 1.00 0.00 455 LYS A CA 2
ATOM 2814 C C . LYS A 1 85 ? -2.669 -10.987 2.380 1.00 0.00 455 LYS A C 2
ATOM 2815 O O . LYS A 1 85 ? -2.129 -11.828 1.660 1.00 0.00 455 LYS A O 2
ATOM 2834 N N . GLY A 1 86 ? -2.373 -10.840 3.667 1.00 0.00 456 GLY A N 2
ATOM 2835 C CA . GLY A 1 86 ? -1.375 -11.684 4.297 1.00 0.00 456 GLY A CA 2
ATOM 2836 C C . GLY A 1 86 ? -1.925 -13.045 4.674 1.00 0.00 456 GLY A C 2
ATOM 2837 O O . GLY A 1 86 ? -1.814 -14.002 3.908 1.00 0.00 456 GLY A O 2
ATOM 2841 N N . LEU A 1 87 ? -2.521 -13.131 5.859 1.00 0.00 457 LEU A N 2
ATOM 2842 C CA . LEU A 1 87 ? -3.093 -14.384 6.339 1.00 0.00 457 LEU A CA 2
ATOM 2843 C C . LEU A 1 87 ? -2.008 -15.440 6.528 1.00 0.00 457 LEU A C 2
ATOM 2844 O O . LEU A 1 87 ? -0.826 -15.123 6.281 1.00 0.00 457 LEU A O 2
ATOM 2861 N N . GLY A 1 1 ? -4.338 36.678 -14.135 1.00 0.00 371 GLY A N 3
ATOM 2862 C CA . GLY A 1 1 ? -3.116 36.352 -13.350 1.00 0.00 371 GLY A CA 3
ATOM 2863 C C . GLY A 1 1 ? -3.275 35.086 -12.530 1.00 0.00 371 GLY A C 3
ATOM 2864 O O . GLY A 1 1 ? -3.106 35.103 -11.311 1.00 0.00 371 GLY A O 3
ATOM 2870 N N . SER A 1 2 ? -3.601 33.986 -13.200 1.00 0.00 372 SER A N 3
ATOM 2871 C CA . SER A 1 2 ? -3.782 32.705 -12.526 1.00 0.00 372 SER A CA 3
ATOM 2872 C C . SER A 1 2 ? -2.439 32.015 -12.299 1.00 0.00 372 SER A C 3
ATOM 2873 O O . SER A 1 2 ? -1.533 32.116 -13.127 1.00 0.00 372 SER A O 3
ATOM 2881 N N . PRO A 1 3 ? -2.289 31.304 -11.167 1.00 0.00 373 PRO A N 3
ATOM 2882 C CA . PRO A 1 3 ? -1.051 30.601 -10.833 1.00 0.00 373 PRO A CA 3
ATOM 2883 C C . PRO A 1 3 ? -0.947 29.239 -11.517 1.00 0.00 373 PRO A C 3
ATOM 2884 O O . PRO A 1 3 ? -0.690 28.226 -10.865 1.00 0.00 373 PRO A O 3
ATOM 2895 N N . GLU A 1 4 ? -1.145 29.221 -12.832 1.00 0.00 374 GLU A N 3
ATOM 2896 C CA . GLU A 1 4 ? -1.072 27.982 -13.602 1.00 0.00 374 GLU A CA 3
ATOM 2897 C C . GLU A 1 4 ? -1.964 26.904 -12.994 1.00 0.00 374 GLU A C 3
ATOM 2898 O O . GLU A 1 4 ? -1.590 25.732 -12.938 1.00 0.00 374 GLU A O 3
ATOM 2910 N N . PHE A 1 5 ? -3.146 27.310 -12.539 1.00 0.00 375 PHE A N 3
ATOM 2911 C CA . PHE A 1 5 ? -4.096 26.381 -11.933 1.00 0.00 375 PHE A CA 3
ATOM 2912 C C . PHE A 1 5 ? -3.522 25.771 -10.656 1.00 0.00 375 PHE A C 3
ATOM 2913 O O . PHE A 1 5 ? -3.848 26.202 -9.551 1.00 0.00 375 PHE A O 3
ATOM 2930 N N . THR A 1 6 ? -2.665 24.767 -10.817 1.00 0.00 376 THR A N 3
ATOM 2931 C CA . THR A 1 6 ? -2.045 24.103 -9.677 1.00 0.00 376 THR A CA 3
ATOM 2932 C C . THR A 1 6 ? -0.733 24.789 -9.299 1.00 0.00 376 THR A C 3
ATOM 2933 O O . THR A 1 6 ? 0.230 24.762 -10.065 1.00 0.00 376 THR A O 3
ATOM 2944 N N . PRO A 1 7 ? -0.673 25.418 -8.110 1.00 0.00 377 PRO A N 3
ATOM 2945 C CA . PRO A 1 7 ? 0.532 26.113 -7.645 1.00 0.00 377 PRO A CA 3
ATOM 2946 C C . PRO A 1 7 ? 1.786 25.249 -7.762 1.00 0.00 377 PRO A C 3
ATOM 2947 O O . PRO A 1 7 ? 1.706 24.054 -8.048 1.00 0.00 377 PRO A O 3
ATOM 2958 N N . PRO A 1 8 ? 2.968 25.854 -7.557 1.00 0.00 378 PRO A N 3
ATOM 2959 C CA . PRO A 1 8 ? 4.253 25.149 -7.654 1.00 0.00 378 PRO A CA 3
ATOM 2960 C C . PRO A 1 8 ? 4.427 24.066 -6.593 1.00 0.00 378 PRO A C 3
ATOM 2961 O O . PRO A 1 8 ? 4.758 22.924 -6.914 1.00 0.00 378 PRO A O 3
ATOM 2972 N N . SER A 1 9 ? 4.227 24.427 -5.329 1.00 0.00 379 SER A N 3
ATOM 2973 C CA . SER A 1 9 ? 4.391 23.474 -4.234 1.00 0.00 379 SER A CA 3
ATOM 2974 C C . SER A 1 9 ? 3.241 22.485 -4.167 1.00 0.00 379 SER A C 3
ATOM 2975 O O . SER A 1 9 ? 3.413 21.351 -3.720 1.00 0.00 379 SER A O 3
ATOM 2983 N N . ILE A 1 10 ? 2.080 22.898 -4.639 1.00 0.00 380 ILE A N 3
ATOM 2984 C CA . ILE A 1 10 ? 0.924 22.023 -4.657 1.00 0.00 380 ILE A CA 3
ATOM 2985 C C . ILE A 1 10 ? 1.246 20.777 -5.4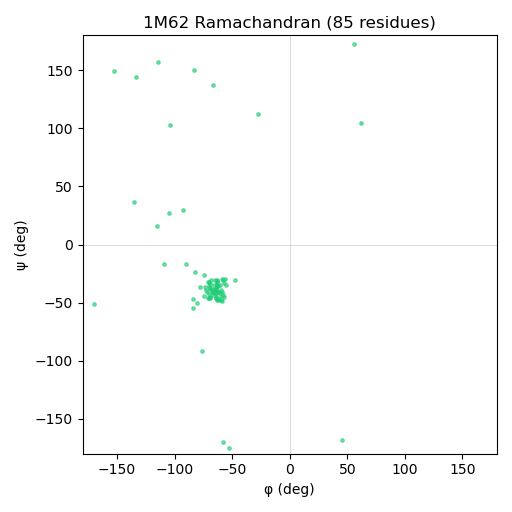77 1.00 0.00 380 ILE A C 3
ATOM 2986 O O . ILE A 1 10 ? 0.716 19.696 -5.228 1.00 0.00 380 ILE A O 3
ATOM 3002 N N . LYS A 1 11 ? 2.125 20.946 -6.459 1.00 0.00 381 LYS A N 3
ATOM 3003 C CA . LYS A 1 11 ? 2.523 19.843 -7.325 1.00 0.00 381 LYS A CA 3
ATOM 3004 C C . LYS A 1 11 ? 3.084 18.680 -6.511 1.00 0.00 381 LYS A C 3
ATOM 3005 O O . LYS A 1 11 ? 2.926 17.518 -6.887 1.00 0.00 381 LYS A O 3
ATOM 3024 N N . LYS A 1 12 ? 3.746 18.995 -5.402 1.00 0.00 382 LYS A N 3
ATOM 3025 C CA . LYS A 1 12 ? 4.333 17.966 -4.554 1.00 0.00 382 LYS A CA 3
ATOM 3026 C C . LYS A 1 12 ? 3.265 17.098 -3.910 1.00 0.00 382 LYS A C 3
ATOM 3027 O O . LYS A 1 12 ? 3.397 15.876 -3.845 1.00 0.00 382 LYS A O 3
ATOM 3046 N N . ILE A 1 13 ? 2.205 17.732 -3.450 1.00 0.00 383 ILE A N 3
ATOM 3047 C CA . ILE A 1 13 ? 1.109 17.001 -2.826 1.00 0.00 383 ILE A CA 3
ATOM 3048 C C . ILE A 1 13 ? 0.514 16.018 -3.830 1.00 0.00 383 ILE A C 3
ATOM 3049 O O . ILE A 1 13 ? 0.070 14.929 -3.467 1.00 0.00 383 ILE A O 3
ATOM 3065 N N . ILE A 1 14 ? 0.554 16.402 -5.106 1.00 0.00 384 ILE A N 3
ATOM 3066 C CA . ILE A 1 14 ? 0.065 15.538 -6.180 1.00 0.00 384 ILE A CA 3
ATOM 3067 C C . ILE A 1 14 ? 1.072 14.432 -6.417 1.00 0.00 384 ILE A C 3
ATOM 3068 O O . ILE A 1 14 ? 0.721 13.260 -6.559 1.00 0.00 384 ILE A O 3
ATOM 3084 N N . HIS A 1 15 ? 2.336 14.833 -6.458 1.00 0.00 385 HIS A N 3
ATOM 3085 C CA . HIS A 1 15 ? 3.434 13.898 -6.677 1.00 0.00 385 HIS A CA 3
ATOM 3086 C C . HIS A 1 15 ? 3.449 12.818 -5.600 1.00 0.00 385 HIS A C 3
ATOM 3087 O O . HIS A 1 15 ? 3.524 11.627 -5.902 1.00 0.00 385 HIS A O 3
ATOM 3101 N N . VAL A 1 16 ? 3.373 13.242 -4.343 1.00 0.00 386 VAL A N 3
ATOM 3102 C CA . VAL A 1 16 ? 3.374 12.311 -3.222 1.00 0.00 386 VAL A CA 3
ATOM 3103 C C . VAL A 1 16 ? 2.137 11.420 -3.257 1.00 0.00 386 VAL A C 3
ATOM 3104 O O . VAL A 1 16 ? 2.221 10.213 -3.030 1.00 0.00 386 VAL A O 3
ATOM 3117 N N . LEU A 1 17 ? 0.989 12.024 -3.547 1.00 0.00 387 LEU A N 3
ATOM 3118 C CA . LEU A 1 17 ? -0.263 11.284 -3.617 1.00 0.00 387 LEU A CA 3
ATOM 3119 C C . LEU A 1 17 ? -0.237 10.292 -4.770 1.00 0.00 387 LEU A C 3
ATOM 3120 O O . LEU A 1 17 ? -0.807 9.205 -4.681 1.00 0.00 387 LEU A O 3
ATOM 3136 N N . GLU A 1 18 ? 0.444 10.667 -5.844 1.00 0.00 388 GLU A N 3
ATOM 3137 C CA . GLU A 1 18 ? 0.561 9.802 -7.008 1.00 0.00 388 GLU A CA 3
ATOM 3138 C C . GLU A 1 18 ? 1.299 8.523 -6.633 1.00 0.00 388 GLU A C 3
ATOM 3139 O O . GLU A 1 18 ? 1.000 7.444 -7.143 1.00 0.00 388 GLU A O 3
ATOM 3151 N N . LYS A 1 19 ? 2.263 8.658 -5.726 1.00 0.00 389 LYS A N 3
ATOM 3152 C CA . LYS A 1 19 ? 3.048 7.518 -5.268 1.00 0.00 389 LYS A CA 3
ATOM 3153 C C . LYS A 1 19 ? 2.169 6.540 -4.498 1.00 0.00 389 LYS A C 3
ATOM 3154 O O . LYS A 1 19 ? 2.257 5.327 -4.687 1.00 0.00 389 LYS A O 3
ATOM 3173 N N . VAL A 1 20 ? 1.316 7.079 -3.633 1.00 0.00 390 VAL A N 3
ATOM 3174 C CA . VAL A 1 20 ? 0.414 6.258 -2.837 1.00 0.00 390 VAL A CA 3
ATOM 3175 C C . VAL A 1 20 ? -0.542 5.478 -3.732 1.00 0.00 390 VAL A C 3
ATOM 3176 O O . VAL A 1 20 ? -0.893 4.335 -3.439 1.00 0.00 390 VAL A O 3
ATOM 3189 N N . GLN A 1 21 ? -0.957 6.104 -4.829 1.00 0.00 391 GLN A N 3
ATOM 3190 C CA . GLN A 1 21 ? -1.869 5.471 -5.772 1.00 0.00 391 GLN A CA 3
ATOM 3191 C C . GLN A 1 21 ? -1.240 4.221 -6.378 1.00 0.00 391 GLN A C 3
ATOM 3192 O O . GLN A 1 21 ? -1.903 3.196 -6.542 1.00 0.00 391 GLN A O 3
ATOM 3206 N N . TYR A 1 22 ? 0.045 4.312 -6.704 1.00 0.00 392 TYR A N 3
ATOM 3207 C CA . TYR A 1 22 ? 0.767 3.187 -7.286 1.00 0.00 392 TYR A CA 3
ATOM 3208 C C . TYR A 1 22 ? 0.933 2.066 -6.267 1.00 0.00 392 TYR A C 3
ATOM 3209 O O . TYR A 1 22 ? 0.765 0.890 -6.589 1.00 0.00 392 TYR A O 3
ATOM 3227 N N . LEU A 1 23 ? 1.259 2.440 -5.034 1.00 0.00 393 LEU A N 3
ATOM 3228 C CA . LEU A 1 23 ? 1.442 1.466 -3.965 1.00 0.00 393 LEU A CA 3
ATOM 3229 C C . LEU A 1 23 ? 0.153 0.691 -3.715 1.00 0.00 393 LEU A C 3
ATOM 3230 O O . LEU A 1 23 ? 0.180 -0.512 -3.456 1.00 0.00 393 LEU A O 3
ATOM 3246 N N . GLU A 1 24 ? -0.975 1.390 -3.800 1.00 0.00 394 GLU A N 3
ATOM 3247 C CA . GLU A 1 24 ? -2.276 0.769 -3.587 1.00 0.00 394 GLU A CA 3
ATOM 3248 C C . GLU A 1 24 ? -2.515 -0.344 -4.601 1.00 0.00 394 GLU A C 3
ATOM 3249 O O . GLU A 1 24 ? -2.958 -1.437 -4.247 1.00 0.00 394 GLU A O 3
ATOM 3261 N N . GLN A 1 25 ? -2.216 -0.060 -5.865 1.00 0.00 395 GLN A N 3
ATOM 3262 C CA . GLN A 1 25 ? -2.396 -1.038 -6.930 1.00 0.00 395 GLN A CA 3
ATOM 3263 C C . GLN A 1 25 ? -1.536 -2.274 -6.682 1.00 0.00 395 GLN A C 3
ATOM 3264 O O . GLN A 1 25 ? -1.940 -3.396 -6.987 1.00 0.00 395 GLN A O 3
ATOM 3278 N N . GLU A 1 26 ? -0.348 -2.059 -6.125 1.00 0.00 396 GLU A N 3
ATOM 3279 C CA . GLU A 1 26 ? 0.571 -3.155 -5.835 1.00 0.00 396 GLU A CA 3
ATOM 3280 C C . GLU A 1 26 ? 0.040 -4.029 -4.702 1.00 0.00 396 GLU A C 3
ATOM 3281 O O . GLU A 1 26 ? 0.152 -5.253 -4.747 1.00 0.00 396 GLU A O 3
ATOM 3293 N N . VAL A 1 27 ? -0.540 -3.393 -3.689 1.00 0.00 397 VAL A N 3
ATOM 3294 C CA . VAL A 1 27 ? -1.089 -4.117 -2.548 1.00 0.00 397 VAL A CA 3
ATOM 3295 C C . VAL A 1 27 ? -2.193 -5.071 -2.991 1.00 0.00 397 VAL A C 3
ATOM 3296 O O . VAL A 1 27 ? -2.291 -6.194 -2.499 1.00 0.00 397 VAL A O 3
ATOM 3309 N N . GLU A 1 28 ? -3.020 -4.618 -3.932 1.00 0.00 398 GLU A N 3
ATOM 3310 C CA . GLU A 1 28 ? -4.113 -5.437 -4.447 1.00 0.00 398 GLU A CA 3
ATOM 3311 C C . GLU A 1 28 ? -3.580 -6.765 -4.976 1.00 0.00 398 GLU A C 3
ATOM 3312 O O . GLU A 1 28 ? -4.182 -7.819 -4.767 1.00 0.00 398 GLU A O 3
ATOM 3324 N N . GLU A 1 29 ? -2.438 -6.703 -5.651 1.00 0.00 399 GLU A N 3
ATOM 3325 C CA . GLU A 1 29 ? -1.803 -7.893 -6.202 1.00 0.00 399 GLU A CA 3
ATOM 3326 C C . GLU A 1 29 ? -1.106 -8.673 -5.097 1.00 0.00 399 GLU A C 3
ATOM 3327 O O . GLU A 1 29 ? -1.348 -9.866 -4.912 1.00 0.00 399 GLU A O 3
ATOM 3339 N N . PHE A 1 30 ? -0.236 -7.971 -4.374 1.00 0.00 400 PHE A N 3
ATOM 3340 C CA . PHE A 1 30 ? 0.534 -8.535 -3.271 1.00 0.00 400 PHE A CA 3
ATOM 3341 C C . PHE A 1 30 ? -0.123 -9.756 -2.643 1.00 0.00 400 PHE A C 3
ATOM 3342 O O . PHE A 1 30 ? -1.167 -9.655 -1.998 1.00 0.00 400 PHE A O 3
ATOM 3359 N N . VAL A 1 31 ? 0.520 -10.899 -2.810 1.00 0.00 401 VAL A N 3
ATOM 3360 C CA . VAL A 1 31 ? 0.031 -12.139 -2.236 1.00 0.00 401 VAL A CA 3
ATOM 3361 C C . VAL A 1 31 ? 0.880 -12.504 -1.025 1.00 0.00 401 VAL A C 3
ATOM 3362 O O . VAL A 1 31 ? 1.039 -13.679 -0.692 1.00 0.00 401 VAL A O 3
ATOM 3375 N N . GLY A 1 32 ? 1.440 -11.480 -0.376 1.00 0.00 402 GLY A N 3
ATOM 3376 C CA . GLY A 1 32 ? 2.277 -11.698 0.774 1.00 0.00 402 GLY A CA 3
ATOM 3377 C C . GLY A 1 32 ? 1.648 -12.588 1.811 1.00 0.00 402 GLY A C 3
ATOM 3378 O O . GLY A 1 32 ? 0.523 -13.063 1.654 1.00 0.00 402 GLY A O 3
ATOM 3382 N N . LYS A 1 33 ? 2.392 -12.804 2.875 1.00 0.00 403 LYS A N 3
ATOM 3383 C CA . LYS A 1 33 ? 1.933 -13.645 3.980 1.00 0.00 403 LYS A CA 3
ATOM 3384 C C . LYS A 1 33 ? 2.192 -12.988 5.332 1.00 0.00 403 LYS A C 3
ATOM 3385 O O . LYS A 1 33 ? 3.215 -12.338 5.528 1.00 0.00 403 LYS A O 3
ATOM 3404 N N . LYS A 1 34 ? 1.271 -13.178 6.269 1.00 0.00 404 LYS A N 3
ATOM 3405 C CA . LYS A 1 34 ? 1.407 -12.609 7.605 1.00 0.00 404 LYS A CA 3
ATOM 3406 C C . LYS A 1 34 ? 2.691 -13.083 8.288 1.00 0.00 404 LYS A C 3
ATOM 3407 O O . LYS A 1 34 ? 3.165 -12.457 9.235 1.00 0.00 404 LYS A O 3
ATOM 3426 N N . THR A 1 35 ? 3.242 -14.195 7.812 1.00 0.00 405 THR A N 3
ATOM 3427 C CA . THR A 1 35 ? 4.462 -14.748 8.391 1.00 0.00 405 THR A CA 3
ATOM 3428 C C . THR A 1 35 ? 5.690 -14.426 7.539 1.00 0.00 405 THR A C 3
ATOM 3429 O O . THR A 1 35 ? 6.823 -14.580 7.993 1.00 0.00 405 THR A O 3
ATOM 3440 N N . ASP A 1 36 ? 5.464 -13.982 6.306 1.00 0.00 406 ASP A N 3
ATOM 3441 C CA . ASP A 1 36 ? 6.563 -13.648 5.407 1.00 0.00 406 ASP A CA 3
ATOM 3442 C C . ASP A 1 36 ? 7.168 -12.294 5.761 1.00 0.00 406 ASP A C 3
ATOM 3443 O O . ASP A 1 36 ? 6.486 -11.416 6.288 1.00 0.00 406 ASP A O 3
ATOM 3452 N N . LYS A 1 37 ? 8.454 -12.133 5.464 1.00 0.00 407 LYS A N 3
ATOM 3453 C CA . LYS A 1 37 ? 9.152 -10.885 5.746 1.00 0.00 407 LYS A CA 3
ATOM 3454 C C . LYS A 1 37 ? 8.688 -9.785 4.808 1.00 0.00 407 LYS A C 3
ATOM 3455 O O . LYS A 1 37 ? 8.646 -8.612 5.180 1.00 0.00 407 LYS A O 3
ATOM 3474 N N . ALA A 1 38 ? 8.329 -10.171 3.595 1.00 0.00 408 ALA A N 3
ATOM 3475 C CA . ALA A 1 38 ? 7.854 -9.219 2.610 1.00 0.00 408 ALA A CA 3
ATOM 3476 C C . ALA A 1 38 ? 6.567 -8.562 3.087 1.00 0.00 408 ALA A C 3
ATOM 3477 O O . ALA A 1 38 ? 6.268 -7.427 2.719 1.00 0.00 408 ALA A O 3
ATOM 3484 N N . TYR A 1 39 ? 5.794 -9.288 3.893 1.00 0.00 409 TYR A N 3
ATOM 3485 C CA . TYR A 1 39 ? 4.530 -8.767 4.394 1.00 0.00 409 TYR A CA 3
ATOM 3486 C C . TYR A 1 39 ? 4.735 -7.554 5.296 1.00 0.00 409 TYR A C 3
ATOM 3487 O O . TYR A 1 39 ? 4.051 -6.544 5.122 1.00 0.00 409 TYR A O 3
ATOM 3505 N N . TRP A 1 40 ? 5.691 -7.606 6.227 1.00 0.00 410 TRP A N 3
ATOM 3506 C CA . TRP A 1 40 ? 5.928 -6.433 7.056 1.00 0.00 410 TRP A CA 3
ATOM 3507 C C . TRP A 1 40 ? 6.615 -5.371 6.212 1.00 0.00 410 TRP A C 3
ATOM 3508 O O . TRP A 1 40 ? 6.450 -4.176 6.442 1.00 0.00 410 TRP A O 3
ATOM 3529 N N . LEU A 1 41 ? 7.354 -5.834 5.204 1.00 0.00 411 LEU A N 3
ATOM 3530 C CA . LEU A 1 41 ? 8.042 -4.967 4.268 1.00 0.00 411 LEU A CA 3
ATOM 3531 C C . LEU A 1 41 ? 7.021 -4.223 3.419 1.00 0.00 411 LEU A C 3
ATOM 3532 O O . LEU A 1 41 ? 7.166 -3.028 3.160 1.00 0.00 411 LEU A O 3
ATOM 3548 N N . LEU A 1 42 ? 5.974 -4.938 2.997 1.00 0.00 412 LEU A N 3
ATOM 3549 C CA . LEU A 1 42 ? 4.924 -4.332 2.191 1.00 0.00 412 LEU A CA 3
ATOM 3550 C C . LEU A 1 42 ? 4.262 -3.217 2.983 1.00 0.00 412 LEU A C 3
ATOM 3551 O O . LEU A 1 42 ? 4.093 -2.100 2.494 1.00 0.00 412 LEU A O 3
ATOM 3567 N N . GLU A 1 43 ? 3.930 -3.525 4.234 1.00 0.00 413 GLU A N 3
ATOM 3568 C CA . GLU A 1 43 ? 3.332 -2.551 5.133 1.00 0.00 413 GLU A CA 3
ATOM 3569 C C . GLU A 1 43 ? 4.374 -1.509 5.519 1.00 0.00 413 GLU A C 3
ATOM 3570 O O . GLU A 1 43 ? 4.058 -0.342 5.748 1.00 0.00 413 GLU A O 3
ATOM 3582 N N . GLU A 1 44 ? 5.626 -1.957 5.593 1.00 0.00 414 GLU A N 3
ATOM 3583 C CA . GLU A 1 44 ? 6.741 -1.096 5.955 1.00 0.00 414 GLU A CA 3
ATOM 3584 C C . GLU A 1 44 ? 6.937 0.001 4.912 1.00 0.00 414 GLU A C 3
ATOM 3585 O O . GLU A 1 44 ? 7.146 1.165 5.253 1.00 0.00 414 GLU A O 3
ATOM 3597 N N . MET A 1 45 ? 6.856 -0.376 3.641 1.00 0.00 415 MET A N 3
ATOM 3598 C CA . MET A 1 45 ? 7.013 0.578 2.553 1.00 0.00 415 MET A CA 3
ATOM 3599 C C . MET A 1 45 ? 5.816 1.525 2.503 1.00 0.00 415 MET A C 3
ATOM 3600 O O . MET A 1 45 ? 5.970 2.730 2.299 1.00 0.00 415 MET A O 3
ATOM 3614 N N . LEU A 1 46 ? 4.625 0.967 2.699 1.00 0.00 416 LEU A N 3
ATOM 3615 C CA . LEU A 1 46 ? 3.398 1.753 2.686 1.00 0.00 416 LEU A CA 3
ATOM 3616 C C . LEU A 1 46 ? 3.368 2.726 3.860 1.00 0.00 416 LEU A C 3
ATOM 3617 O O . LEU A 1 46 ? 2.892 3.855 3.733 1.00 0.00 416 LEU A O 3
ATOM 3633 N N . THR A 1 47 ? 3.880 2.280 5.001 1.00 0.00 417 THR A N 3
ATOM 3634 C CA . THR A 1 47 ? 3.915 3.106 6.202 1.00 0.00 417 THR A CA 3
ATOM 3635 C C . THR A 1 47 ? 4.874 4.279 6.032 1.00 0.00 417 THR A C 3
ATOM 3636 O O . THR A 1 47 ? 4.677 5.344 6.616 1.00 0.00 417 THR A O 3
ATOM 3647 N N . LYS A 1 48 ? 5.915 4.075 5.232 1.00 0.00 418 LYS A N 3
ATOM 3648 C CA . LYS A 1 48 ? 6.909 5.115 4.992 1.00 0.00 418 LYS A CA 3
ATOM 3649 C C . LYS A 1 48 ? 6.340 6.244 4.136 1.00 0.00 418 LYS A C 3
ATOM 3650 O O . LYS A 1 48 ? 6.645 7.415 4.359 1.00 0.00 418 LYS A O 3
ATOM 3669 N N . GLU A 1 49 ? 5.520 5.887 3.151 1.00 0.00 419 GLU A N 3
ATOM 3670 C CA . GLU A 1 49 ? 4.924 6.881 2.262 1.00 0.00 419 GLU A CA 3
ATOM 3671 C C . GLU A 1 49 ? 3.869 7.718 2.983 1.00 0.00 419 GLU A C 3
ATOM 3672 O O . GLU A 1 49 ? 3.756 8.921 2.746 1.00 0.00 419 GLU A O 3
ATOM 3684 N N . LEU A 1 50 ? 3.097 7.083 3.859 1.00 0.00 420 LEU A N 3
ATOM 3685 C CA . LEU A 1 50 ? 2.055 7.789 4.599 1.00 0.00 420 LEU A CA 3
ATOM 3686 C C . LEU A 1 50 ? 2.664 8.687 5.671 1.00 0.00 420 LEU A C 3
ATOM 3687 O O . LEU A 1 50 ? 2.132 9.756 5.974 1.00 0.00 420 LEU A O 3
ATOM 3703 N N . LEU A 1 51 ? 3.782 8.250 6.242 1.00 0.00 421 LEU A N 3
ATOM 3704 C CA . LEU A 1 51 ? 4.460 9.021 7.276 1.00 0.00 421 LEU A CA 3
ATOM 3705 C C . LEU A 1 51 ? 5.059 10.294 6.687 1.00 0.00 421 LEU A C 3
ATOM 3706 O O . LEU A 1 51 ? 5.140 11.323 7.359 1.00 0.00 421 LEU A O 3
ATOM 3722 N N . GLU A 1 52 ? 5.477 10.216 5.428 1.00 0.00 422 GLU A N 3
ATOM 3723 C CA . GLU A 1 52 ? 6.065 11.362 4.745 1.00 0.00 422 GLU A CA 3
ATOM 3724 C C . GLU A 1 52 ? 5.005 12.414 4.443 1.00 0.00 422 GLU A C 3
ATOM 3725 O O . GLU A 1 52 ? 5.252 13.614 4.566 1.00 0.00 422 GLU A O 3
ATOM 3737 N N . LEU A 1 53 ? 3.820 11.956 4.049 1.00 0.00 423 LEU A N 3
ATOM 3738 C CA . LEU A 1 53 ? 2.718 12.857 3.730 1.00 0.00 423 LEU A CA 3
ATOM 3739 C C . LEU A 1 53 ? 2.371 13.735 4.928 1.00 0.00 423 LEU A C 3
ATOM 3740 O O . LEU A 1 53 ? 1.941 14.877 4.771 1.00 0.00 423 LEU A O 3
ATOM 3756 N N . ASP A 1 54 ? 2.560 13.191 6.126 1.00 0.00 424 ASP A N 3
ATOM 3757 C CA . ASP A 1 54 ? 2.268 13.923 7.354 1.00 0.00 424 ASP A CA 3
ATOM 3758 C C . ASP A 1 54 ? 3.517 14.618 7.889 1.00 0.00 424 ASP A C 3
ATOM 3759 O O . ASP A 1 54 ? 3.425 15.615 8.603 1.00 0.00 424 ASP A O 3
ATOM 3768 N N . SER A 1 55 ? 4.685 14.084 7.538 1.00 0.00 425 SER A N 3
ATOM 3769 C CA . SER A 1 55 ? 5.951 14.655 7.984 1.00 0.00 425 SER A CA 3
ATOM 3770 C C . SER A 1 55 ? 6.052 16.129 7.601 1.00 0.00 425 SER A C 3
ATOM 3771 O O . SER A 1 55 ? 6.683 16.921 8.301 1.00 0.00 425 SER A O 3
ATOM 3779 N N . VAL A 1 56 ? 5.426 16.490 6.486 1.00 0.00 426 VAL A N 3
ATOM 3780 C CA . VAL A 1 56 ? 5.445 17.867 6.012 1.00 0.00 426 VAL A CA 3
ATOM 3781 C C . VAL A 1 56 ? 4.528 18.749 6.851 1.00 0.00 426 VAL A C 3
ATOM 3782 O O . VAL A 1 56 ? 3.326 18.501 6.944 1.00 0.00 426 VAL A O 3
ATOM 3795 N N . GLU A 1 57 ? 5.103 19.779 7.463 1.00 0.00 427 GLU A N 3
ATOM 3796 C CA . GLU A 1 57 ? 4.336 20.698 8.297 1.00 0.00 427 GLU A CA 3
ATOM 3797 C C . GLU A 1 57 ? 3.761 21.839 7.462 1.00 0.00 427 GLU A C 3
ATOM 3798 O O . GLU A 1 57 ? 4.401 22.323 6.530 1.00 0.00 427 GLU A O 3
ATOM 3810 N N . THR A 1 58 ? 2.549 22.263 7.806 1.00 0.00 428 THR A N 3
ATOM 3811 C CA . THR A 1 58 ? 1.888 23.347 7.090 1.00 0.00 428 THR A CA 3
ATOM 3812 C C . THR A 1 58 ? 1.337 24.385 8.063 1.00 0.00 428 THR A C 3
ATOM 3813 O O . THR A 1 58 ? 1.624 24.342 9.260 1.00 0.00 428 THR A O 3
ATOM 3824 N N . GLY A 1 59 ? 0.546 25.317 7.541 1.00 0.00 429 GLY A N 3
ATOM 3825 C CA . GLY A 1 59 ? -0.030 26.352 8.378 1.00 0.00 429 GLY A CA 3
ATOM 3826 C C . GLY A 1 59 ? -1.396 26.799 7.892 1.00 0.00 429 GLY A C 3
ATOM 3827 O O . GLY A 1 59 ? -2.416 26.234 8.286 1.00 0.00 429 GLY A O 3
ATOM 3831 N N . GLY A 1 60 ? -1.415 27.814 7.035 1.00 0.00 430 GLY A N 3
ATOM 3832 C CA . GLY A 1 60 ? -2.670 28.317 6.509 1.00 0.00 430 GLY A CA 3
ATOM 3833 C C . GLY A 1 60 ? -3.007 27.730 5.152 1.00 0.00 430 GLY A C 3
ATOM 3834 O O . GLY A 1 60 ? -3.667 28.375 4.337 1.00 0.00 430 GLY A O 3
ATOM 3838 N N . GLN A 1 61 ? -2.554 26.505 4.910 1.00 0.00 431 GLN A N 3
ATOM 3839 C CA . GLN A 1 61 ? -2.812 25.832 3.643 1.00 0.00 431 GLN A CA 3
ATOM 3840 C C . GLN A 1 61 ? -3.962 24.838 3.779 1.00 0.00 431 GLN A C 3
ATOM 3841 O O . GLN A 1 61 ? -3.749 23.668 4.096 1.00 0.00 431 GLN A O 3
ATOM 3855 N N . ASP A 1 62 ? -5.180 25.313 3.538 1.00 0.00 432 ASP A N 3
ATOM 3856 C CA . ASP A 1 62 ? -6.363 24.465 3.633 1.00 0.00 432 ASP A CA 3
ATOM 3857 C C . ASP A 1 62 ? -6.309 23.342 2.602 1.00 0.00 432 ASP A C 3
ATOM 3858 O O . ASP A 1 62 ? -6.678 22.203 2.891 1.00 0.00 432 ASP A O 3
ATOM 3867 N N . SER A 1 63 ? -5.846 23.669 1.400 1.00 0.00 433 SER A N 3
ATOM 3868 C CA . SER A 1 63 ? -5.744 22.687 0.327 1.00 0.00 433 SER A CA 3
ATOM 3869 C C . SER A 1 63 ? -4.822 21.541 0.727 1.00 0.00 433 SER A C 3
ATOM 3870 O O . SER A 1 63 ? -5.107 20.375 0.451 1.00 0.00 433 SER A O 3
ATOM 3878 N N . VAL A 1 64 ? -3.716 21.879 1.382 1.00 0.00 434 VAL A N 3
ATOM 3879 C CA . VAL A 1 64 ? -2.753 20.877 1.822 1.00 0.00 434 VAL A CA 3
ATOM 3880 C C . VAL A 1 64 ? -3.310 20.056 2.981 1.00 0.00 434 VAL A C 3
ATOM 3881 O O . VAL A 1 64 ? -3.050 18.858 3.087 1.00 0.00 434 VAL A O 3
ATOM 3894 N N . ARG A 1 65 ? -4.078 20.710 3.846 1.00 0.00 435 ARG A N 3
ATOM 3895 C CA . ARG A 1 65 ? -4.674 20.041 4.996 1.00 0.00 435 ARG A CA 3
ATOM 3896 C C . ARG A 1 65 ? -5.671 18.978 4.545 1.00 0.00 435 ARG A C 3
ATOM 3897 O O . ARG A 1 65 ? -5.697 17.869 5.078 1.00 0.00 435 ARG A O 3
ATOM 3918 N N . GLN A 1 66 ? -6.490 19.327 3.560 1.00 0.00 436 GLN A N 3
ATOM 3919 C CA . GLN A 1 66 ? -7.489 18.407 3.032 1.00 0.00 436 GLN A CA 3
ATOM 3920 C C . GLN A 1 66 ? -6.826 17.263 2.271 1.00 0.00 436 GLN A C 3
ATOM 3921 O O . GLN A 1 66 ? -7.329 16.139 2.255 1.00 0.00 436 GLN A O 3
ATOM 3935 N N . ALA A 1 67 ? -5.701 17.562 1.632 1.00 0.00 437 ALA A N 3
ATOM 3936 C CA . ALA A 1 67 ? -4.971 16.567 0.856 1.00 0.00 437 ALA A CA 3
ATOM 3937 C C . ALA A 1 67 ? -4.269 15.549 1.753 1.00 0.00 437 ALA A C 3
ATOM 3938 O O . ALA A 1 67 ? -4.319 14.346 1.492 1.00 0.00 437 ALA A O 3
ATOM 3945 N N . ARG A 1 68 ? -3.606 16.030 2.801 1.00 0.00 438 ARG A N 3
ATOM 3946 C CA . ARG A 1 68 ? -2.890 15.147 3.715 1.00 0.00 438 ARG A CA 3
ATOM 3947 C C . ARG A 1 68 ? -3.848 14.208 4.445 1.00 0.00 438 ARG A C 3
ATOM 3948 O O . ARG A 1 68 ? -3.583 13.012 4.564 1.00 0.00 438 ARG A O 3
ATOM 3969 N N . LYS A 1 69 ? -4.961 14.750 4.928 1.00 0.00 439 LYS A N 3
ATOM 3970 C CA . LYS A 1 69 ? -5.946 13.944 5.641 1.00 0.00 439 LYS A CA 3
ATOM 3971 C C . LYS A 1 69 ? -6.546 12.890 4.717 1.00 0.00 439 LYS A C 3
ATOM 3972 O O . LYS A 1 69 ? -6.883 11.787 5.150 1.00 0.00 439 LYS A O 3
ATOM 3991 N N . GLU A 1 70 ? -6.667 13.233 3.438 1.00 0.00 440 GLU A N 3
ATOM 3992 C CA . GLU A 1 70 ? -7.216 12.312 2.452 1.00 0.00 440 GLU A CA 3
ATOM 3993 C C . GLU A 1 70 ? -6.272 11.135 2.236 1.00 0.00 440 GLU A C 3
ATOM 3994 O O . GLU A 1 70 ? -6.706 10.021 1.945 1.00 0.00 440 GLU A O 3
ATOM 4006 N N . ALA A 1 71 ? -4.976 11.392 2.386 1.00 0.00 441 ALA A N 3
ATOM 4007 C CA . ALA A 1 71 ? -3.967 10.355 2.214 1.00 0.00 441 ALA A CA 3
ATOM 4008 C C . ALA A 1 71 ? -4.023 9.350 3.359 1.00 0.00 441 ALA A C 3
ATOM 4009 O O . ALA A 1 71 ? -3.887 8.146 3.146 1.00 0.00 441 ALA A O 3
ATOM 4016 N N . VAL A 1 72 ? -4.228 9.855 4.573 1.00 0.00 442 VAL A N 3
ATOM 4017 C CA . VAL A 1 72 ? -4.309 9.001 5.751 1.00 0.00 442 VAL A CA 3
ATOM 4018 C C . VAL A 1 72 ? -5.495 8.051 5.650 1.00 0.00 442 VAL A C 3
ATOM 4019 O O . VAL A 1 72 ? -5.435 6.911 6.114 1.00 0.00 442 VAL A O 3
ATOM 4032 N N . CYS A 1 73 ? -6.572 8.524 5.035 1.00 0.00 443 CYS A N 3
ATOM 4033 C CA . CYS A 1 73 ? -7.769 7.712 4.863 1.00 0.00 443 CYS A CA 3
ATOM 4034 C C . CYS A 1 73 ? -7.527 6.602 3.844 1.00 0.00 443 CYS A C 3
ATOM 4035 O O . CYS A 1 73 ? -7.923 5.455 4.053 1.00 0.00 443 CYS A O 3
ATOM 4043 N N . LYS A 1 74 ? -6.872 6.952 2.738 1.00 0.00 444 LYS A N 3
ATOM 4044 C CA . LYS A 1 74 ? -6.578 5.984 1.686 1.00 0.00 444 LYS A CA 3
ATOM 4045 C C . LYS A 1 74 ? -5.529 4.977 2.147 1.00 0.00 444 LYS A C 3
ATOM 4046 O O . LYS A 1 74 ? -5.676 3.775 1.932 1.00 0.00 444 LYS A O 3
ATOM 4065 N N . ILE A 1 75 ? -4.475 5.472 2.786 1.00 0.00 445 ILE A N 3
ATOM 4066 C CA . ILE A 1 75 ? -3.411 4.607 3.282 1.00 0.00 445 ILE A CA 3
ATOM 4067 C C . ILE A 1 75 ? -3.939 3.666 4.354 1.00 0.00 445 ILE A C 3
ATOM 4068 O O . ILE A 1 75 ? -3.463 2.541 4.503 1.00 0.00 445 ILE A O 3
ATOM 4084 N N . GLN A 1 76 ? -4.933 4.138 5.093 1.00 0.00 446 GLN A N 3
ATOM 4085 C CA . GLN A 1 76 ? -5.547 3.358 6.150 1.00 0.00 446 GLN A CA 3
ATOM 4086 C C . GLN A 1 76 ? -6.276 2.151 5.564 1.00 0.00 446 GLN A C 3
ATOM 4087 O O . GLN A 1 76 ? -6.234 1.055 6.123 1.00 0.00 446 GLN A O 3
ATOM 4101 N N . ALA A 1 77 ? -6.943 2.362 4.433 1.00 0.00 447 ALA A N 3
ATOM 4102 C CA . ALA A 1 77 ? -7.679 1.293 3.768 1.00 0.00 447 ALA A CA 3
ATOM 4103 C C . ALA A 1 77 ? -6.729 0.242 3.205 1.00 0.00 447 ALA A C 3
ATOM 4104 O O . ALA A 1 77 ? -7.018 -0.953 3.241 1.00 0.00 447 ALA A O 3
ATOM 4111 N N . ILE A 1 78 ? -5.591 0.697 2.689 1.00 0.00 448 ILE A N 3
ATOM 4112 C CA . ILE A 1 78 ? -4.595 -0.204 2.121 1.00 0.00 448 ILE A CA 3
ATOM 4113 C C . ILE A 1 78 ? -3.878 -0.979 3.217 1.00 0.00 448 ILE A C 3
ATOM 4114 O O . ILE A 1 78 ? -3.578 -2.163 3.062 1.00 0.00 448 ILE A O 3
ATOM 4130 N N . LEU A 1 79 ? -3.610 -0.303 4.329 1.00 0.00 449 LEU A N 3
ATOM 4131 C CA . LEU A 1 79 ? -2.929 -0.925 5.458 1.00 0.00 449 LEU A CA 3
ATOM 4132 C C . LEU A 1 79 ? -3.705 -2.144 5.949 1.00 0.00 449 LEU A C 3
ATOM 4133 O O . LEU A 1 79 ? -3.136 -3.218 6.143 1.00 0.00 449 LEU A O 3
ATOM 4149 N N . GLU A 1 80 ? -5.009 -1.970 6.143 1.00 0.00 450 GLU A N 3
ATOM 4150 C CA . GLU A 1 80 ? -5.861 -3.057 6.605 1.00 0.00 450 GLU A CA 3
ATOM 4151 C C . GLU A 1 80 ? -6.029 -4.108 5.515 1.00 0.00 450 GLU A C 3
ATOM 4152 O O . GLU A 1 80 ? -6.064 -5.306 5.795 1.00 0.00 450 GLU A O 3
ATOM 4164 N N . LYS A 1 81 ? -6.119 -3.654 4.269 1.00 0.00 451 LYS A N 3
ATOM 4165 C CA . LYS A 1 81 ? -6.268 -4.563 3.140 1.00 0.00 451 LYS A CA 3
ATOM 4166 C C . LYS A 1 81 ? -5.102 -5.545 3.101 1.00 0.00 451 LYS A C 3
ATOM 4167 O O . LYS A 1 81 ? -5.252 -6.691 2.678 1.00 0.00 451 LYS A O 3
ATOM 4186 N N . LEU A 1 82 ? -3.943 -5.084 3.562 1.00 0.00 452 LEU A N 3
ATOM 4187 C CA . LEU A 1 82 ? -2.748 -5.913 3.599 1.00 0.00 452 LEU A CA 3
ATOM 4188 C C . LEU A 1 82 ? -2.823 -6.904 4.755 1.00 0.00 452 LEU A C 3
ATOM 4189 O O . LEU A 1 82 ? -2.384 -8.047 4.636 1.00 0.00 452 LEU A O 3
ATOM 4205 N N . GLU A 1 83 ? -3.392 -6.459 5.874 1.00 0.00 453 GLU A N 3
ATOM 4206 C CA . GLU A 1 83 ? -3.532 -7.313 7.048 1.00 0.00 453 GLU A CA 3
ATOM 4207 C C . GLU A 1 83 ? -4.324 -8.572 6.705 1.00 0.00 453 GLU A C 3
ATOM 4208 O O . GLU A 1 83 ? -4.116 -9.630 7.298 1.00 0.00 453 GLU A O 3
ATOM 4220 N N . LYS A 1 84 ? -5.230 -8.448 5.738 1.00 0.00 454 LYS A N 3
ATOM 4221 C CA . LYS A 1 84 ? -6.052 -9.573 5.309 1.00 0.00 454 LYS A CA 3
ATOM 4222 C C . LYS A 1 84 ? -5.416 -10.305 4.128 1.00 0.00 454 LYS A C 3
ATOM 4223 O O . LYS A 1 84 ? -5.822 -11.415 3.785 1.00 0.00 454 LYS A O 3
ATOM 4242 N N . LYS A 1 85 ? -4.416 -9.681 3.510 1.00 0.00 455 LYS A N 3
ATOM 4243 C CA . LYS A 1 85 ? -3.729 -10.282 2.373 1.00 0.00 455 LYS A CA 3
ATOM 4244 C C . LYS A 1 85 ? -2.663 -11.264 2.848 1.00 0.00 455 LYS A C 3
ATOM 4245 O O . LYS A 1 85 ? -2.284 -12.183 2.122 1.00 0.00 455 LYS A O 3
ATOM 4264 N N . GLY A 1 86 ? -2.185 -11.064 4.072 1.00 0.00 456 GLY A N 3
ATOM 4265 C CA . GLY A 1 86 ? -1.171 -11.943 4.622 1.00 0.00 456 GLY A CA 3
ATOM 4266 C C . GLY A 1 86 ? -1.753 -13.246 5.134 1.00 0.00 456 GLY A C 3
ATOM 4267 O O . GLY A 1 86 ? -1.699 -14.268 4.451 1.00 0.00 456 GLY A O 3
ATOM 4271 N N . LEU A 1 87 ? -2.311 -13.208 6.340 1.00 0.00 457 LEU A N 3
ATOM 4272 C CA . LEU A 1 87 ? -2.906 -14.394 6.944 1.00 0.00 457 LEU A CA 3
ATOM 4273 C C . LEU A 1 87 ? -1.866 -15.499 7.111 1.00 0.00 457 LEU A C 3
ATOM 4274 O O . LEU A 1 87 ? -2.185 -16.518 7.758 1.00 0.00 457 LEU A O 3
ATOM 4291 N N . GLY A 1 1 ? 10.144 28.554 -20.760 1.00 0.00 371 GLY A N 4
ATOM 4292 C CA . GLY A 1 1 ? 10.147 27.186 -21.349 1.00 0.00 371 GLY A CA 4
ATOM 4293 C C . GLY A 1 1 ? 10.067 26.101 -20.294 1.00 0.00 371 GLY A C 4
ATOM 4294 O O . GLY A 1 1 ? 10.544 24.986 -20.504 1.00 0.00 371 GLY A O 4
ATOM 4300 N N . SER A 1 2 ? 9.461 26.426 -19.158 1.00 0.00 372 SER A N 4
ATOM 4301 C CA . SER A 1 2 ? 9.318 25.470 -18.066 1.00 0.00 372 SER A CA 4
ATOM 4302 C C . SER A 1 2 ? 7.867 25.007 -17.934 1.00 0.00 372 SER A C 4
ATOM 4303 O O . SER A 1 2 ? 6.944 25.820 -17.988 1.00 0.00 372 SER A O 4
ATOM 4311 N N . PRO A 1 3 ? 7.644 23.692 -17.760 1.00 0.00 373 PRO A N 4
ATOM 4312 C CA . PRO A 1 3 ? 6.296 23.133 -17.623 1.00 0.00 373 PRO A CA 4
ATOM 4313 C C . PRO A 1 3 ? 5.694 23.399 -16.248 1.00 0.00 373 PRO A C 4
ATOM 4314 O O . PRO A 1 3 ? 6.326 23.146 -15.222 1.00 0.00 373 PRO A O 4
ATOM 4325 N N . GLU A 1 4 ? 4.467 23.909 -16.233 1.00 0.00 374 GLU A N 4
ATOM 4326 C CA . GLU A 1 4 ? 3.777 24.209 -14.984 1.00 0.00 374 GLU A CA 4
ATOM 4327 C C . GLU A 1 4 ? 2.578 23.285 -14.793 1.00 0.00 374 GLU A C 4
ATOM 4328 O O . GLU A 1 4 ? 1.485 23.559 -15.288 1.00 0.00 374 GLU A O 4
ATOM 4340 N N . PHE A 1 5 ? 2.791 22.188 -14.073 1.00 0.00 375 PHE A N 4
ATOM 4341 C CA . PHE A 1 5 ? 1.728 21.223 -13.817 1.00 0.00 375 PHE A CA 4
ATOM 4342 C C . PHE A 1 5 ? 1.092 21.457 -12.451 1.00 0.00 375 PHE A C 4
ATOM 4343 O O . PHE A 1 5 ? -0.127 21.378 -12.303 1.00 0.00 375 PHE A O 4
ATOM 4360 N N . THR A 1 6 ? 1.925 21.744 -11.454 1.00 0.00 376 THR A N 4
ATOM 4361 C CA . THR A 1 6 ? 1.439 21.987 -10.101 1.00 0.00 376 THR A CA 4
ATOM 4362 C C . THR A 1 6 ? 2.212 23.126 -9.436 1.00 0.00 376 THR A C 4
ATOM 4363 O O . THR A 1 6 ? 3.222 23.593 -9.964 1.00 0.00 376 THR A O 4
ATOM 4374 N N . PRO A 1 7 ? 1.744 23.586 -8.263 1.00 0.00 377 PRO A N 4
ATOM 4375 C CA . PRO A 1 7 ? 2.393 24.676 -7.522 1.00 0.00 377 PRO A CA 4
ATOM 4376 C C . PRO A 1 7 ? 3.829 24.324 -7.129 1.00 0.00 377 PRO A C 4
ATOM 4377 O O . PRO A 1 7 ? 4.287 23.207 -7.363 1.00 0.00 377 PRO A O 4
ATOM 4388 N N . PRO A 1 8 ? 4.567 25.281 -6.535 1.00 0.00 378 PRO A N 4
ATOM 4389 C CA . PRO A 1 8 ? 5.959 25.072 -6.123 1.00 0.00 378 PRO A CA 4
ATOM 4390 C C . PRO A 1 8 ? 6.168 23.779 -5.335 1.00 0.00 378 PRO A C 4
ATOM 4391 O O . PRO A 1 8 ? 6.682 22.798 -5.872 1.00 0.00 378 PRO A O 4
ATOM 4402 N N . SER A 1 9 ? 5.789 23.783 -4.059 1.00 0.00 379 SER A N 4
ATOM 4403 C CA . SER A 1 9 ? 5.964 22.603 -3.214 1.00 0.00 379 SER A CA 4
ATOM 4404 C C . SER A 1 9 ? 4.698 21.763 -3.135 1.00 0.00 379 SER A C 4
ATOM 4405 O O . SER A 1 9 ? 4.750 20.585 -2.783 1.00 0.00 379 SER A O 4
ATOM 4413 N N . ILE A 1 10 ? 3.568 22.354 -3.488 1.00 0.00 380 ILE A N 4
ATOM 4414 C CA . ILE A 1 10 ? 2.307 21.630 -3.476 1.00 0.00 380 ILE A CA 4
ATOM 4415 C C . ILE A 1 10 ? 2.399 20.424 -4.401 1.00 0.00 380 ILE A C 4
ATOM 4416 O O . ILE A 1 10 ? 1.753 19.401 -4.181 1.00 0.00 380 ILE A O 4
ATOM 4432 N N . LYS A 1 11 ? 3.213 20.556 -5.443 1.00 0.00 381 LYS A N 4
ATOM 4433 C CA . LYS A 1 11 ? 3.394 19.485 -6.413 1.00 0.00 381 LYS A CA 4
ATOM 4434 C C . LYS A 1 11 ? 3.858 18.201 -5.728 1.00 0.00 381 LYS A C 4
ATOM 4435 O O . LYS A 1 11 ? 3.521 17.100 -6.161 1.00 0.00 381 LYS A O 4
ATOM 4454 N N . LYS A 1 12 ? 4.638 18.351 -4.663 1.00 0.00 382 LYS A N 4
ATOM 4455 C CA . LYS A 1 12 ? 5.151 17.201 -3.930 1.00 0.00 382 LYS A CA 4
ATOM 4456 C C . LYS A 1 12 ? 4.033 16.415 -3.271 1.00 0.00 382 LYS A C 4
ATOM 4457 O O . LYS A 1 12 ? 4.017 15.184 -3.315 1.00 0.00 382 LYS A O 4
ATOM 4476 N N . ILE A 1 13 ? 3.096 17.123 -2.676 1.00 0.00 383 ILE A N 4
ATOM 4477 C CA . ILE A 1 13 ? 1.967 16.472 -2.024 1.00 0.00 383 ILE A CA 4
ATOM 4478 C C . ILE A 1 13 ? 1.184 15.658 -3.052 1.00 0.00 383 ILE A C 4
ATOM 4479 O O . ILE A 1 13 ? 0.642 14.598 -2.742 1.00 0.00 383 ILE A O 4
ATOM 4495 N N . ILE A 1 14 ? 1.176 16.149 -4.291 1.00 0.00 384 ILE A N 4
ATOM 4496 C CA . ILE A 1 14 ? 0.511 15.446 -5.386 1.00 0.00 384 ILE A CA 4
ATOM 4497 C C . ILE A 1 14 ? 1.358 14.260 -5.795 1.00 0.00 384 ILE A C 4
ATOM 4498 O O . ILE A 1 14 ? 0.862 13.152 -6.002 1.00 0.00 384 ILE A O 4
ATOM 4514 N N . HIS A 1 15 ? 2.655 14.520 -5.907 1.00 0.00 385 HIS A N 4
ATOM 4515 C CA . HIS A 1 15 ? 3.615 13.492 -6.291 1.00 0.00 385 HIS A CA 4
ATOM 4516 C C . HIS A 1 15 ? 3.545 12.306 -5.336 1.00 0.00 385 HIS A C 4
ATOM 4517 O O . HIS A 1 15 ? 3.489 11.153 -5.764 1.00 0.00 385 HIS A O 4
ATOM 4531 N N . VAL A 1 16 ? 3.541 12.598 -4.040 1.00 0.00 386 VAL A N 4
ATOM 4532 C CA . VAL A 1 16 ? 3.469 11.556 -3.025 1.00 0.00 386 VAL A CA 4
ATOM 4533 C C . VAL A 1 16 ? 2.131 10.828 -3.095 1.00 0.00 386 VAL A C 4
ATOM 4534 O O . VAL A 1 16 ? 2.055 9.624 -2.852 1.00 0.00 386 VAL A O 4
ATOM 4547 N N . LEU A 1 17 ? 1.080 11.567 -3.435 1.00 0.00 387 LEU A N 4
ATOM 4548 C CA . LEU A 1 17 ? -0.254 10.992 -3.544 1.00 0.00 387 LEU A CA 4
ATOM 4549 C C . LEU A 1 17 ? -0.322 10.023 -4.714 1.00 0.00 387 LEU A C 4
ATOM 4550 O O . LEU A 1 17 ? -0.964 8.975 -4.632 1.00 0.00 387 LEU A O 4
ATOM 4566 N N . GLU A 1 18 ? 0.363 10.369 -5.794 1.00 0.00 388 GLU A N 4
ATOM 4567 C CA . GLU A 1 18 ? 0.403 9.521 -6.976 1.00 0.00 388 GLU A CA 4
ATOM 4568 C C . GLU A 1 18 ? 1.058 8.191 -6.628 1.00 0.00 388 GLU A C 4
ATOM 4569 O O . GLU A 1 18 ? 0.688 7.142 -7.154 1.00 0.00 388 GLU A O 4
ATOM 4581 N N . LYS A 1 19 ? 2.036 8.249 -5.731 1.00 0.00 389 LYS A N 4
ATOM 4582 C CA . LYS A 1 19 ? 2.747 7.054 -5.298 1.00 0.00 389 LYS A CA 4
ATOM 4583 C C . LYS A 1 19 ? 1.838 6.172 -4.448 1.00 0.00 389 LYS A C 4
ATOM 4584 O O . LYS A 1 19 ? 1.921 4.945 -4.497 1.00 0.00 389 LYS A O 4
ATOM 4603 N N . VAL A 1 20 ? 0.967 6.810 -3.671 1.00 0.00 390 VAL A N 4
ATOM 4604 C CA . VAL A 1 20 ? 0.039 6.089 -2.811 1.00 0.00 390 VAL A CA 4
ATOM 4605 C C . VAL A 1 20 ? -0.983 5.314 -3.637 1.00 0.00 390 VAL A C 4
ATOM 4606 O O . VAL A 1 20 ? -1.241 4.139 -3.377 1.00 0.00 390 VAL A O 4
ATOM 4619 N N . GLN A 1 21 ? -1.559 5.977 -4.635 1.00 0.00 391 GLN A N 4
ATOM 4620 C CA . GLN A 1 21 ? -2.550 5.344 -5.498 1.00 0.00 391 GLN A CA 4
ATOM 4621 C C . GLN A 1 21 ? -1.944 4.142 -6.215 1.00 0.00 391 GLN A C 4
ATOM 4622 O O . GLN A 1 21 ? -2.580 3.095 -6.342 1.00 0.00 391 GLN A O 4
ATOM 4636 N N . TYR A 1 22 ? -0.704 4.296 -6.670 1.00 0.00 392 TYR A N 4
ATOM 4637 C CA . TYR A 1 22 ? -0.007 3.220 -7.362 1.00 0.00 392 TYR A CA 4
ATOM 4638 C C . TYR A 1 22 ? 0.307 2.086 -6.395 1.00 0.00 392 TYR A C 4
ATOM 4639 O O . TYR A 1 22 ? 0.206 0.910 -6.744 1.00 0.00 392 TYR A O 4
ATOM 4657 N N . LEU A 1 23 ? 0.679 2.451 -5.172 1.00 0.00 393 LEU A N 4
ATOM 4658 C CA . LEU A 1 23 ? 0.997 1.469 -4.145 1.00 0.00 393 LEU A CA 4
ATOM 4659 C C . LEU A 1 23 ? -0.243 0.659 -3.785 1.00 0.00 393 LEU A C 4
ATOM 4660 O O . LEU A 1 23 ? -0.164 -0.546 -3.548 1.00 0.00 393 LEU A O 4
ATOM 4676 N N . GLU A 1 24 ? -1.389 1.332 -3.754 1.00 0.00 394 GLU A N 4
ATOM 4677 C CA . GLU A 1 24 ? -2.652 0.680 -3.431 1.00 0.00 394 GLU A CA 4
ATOM 4678 C C . GLU A 1 24 ? -2.937 -0.448 -4.417 1.00 0.00 394 GLU A C 4
ATOM 4679 O O . GLU A 1 24 ? -3.346 -1.541 -4.025 1.00 0.00 394 GLU A O 4
ATOM 4691 N N . GLN A 1 25 ? -2.713 -0.175 -5.699 1.00 0.00 395 GLN A N 4
ATOM 4692 C CA . GLN A 1 25 ? -2.941 -1.170 -6.740 1.00 0.00 395 GLN A CA 4
ATOM 4693 C C . GLN A 1 25 ? -2.060 -2.395 -6.517 1.00 0.00 395 GLN A C 4
ATOM 4694 O O . GLN A 1 25 ? -2.494 -3.530 -6.718 1.00 0.00 395 GLN A O 4
ATOM 4708 N N . GLU A 1 26 ? -0.819 -2.158 -6.102 1.00 0.00 396 GLU A N 4
ATOM 4709 C CA . GLU A 1 26 ? 0.126 -3.241 -5.851 1.00 0.00 396 GLU A CA 4
ATOM 4710 C C . GLU A 1 26 ? -0.283 -4.049 -4.623 1.00 0.00 396 GLU A C 4
ATOM 4711 O O . GLU A 1 26 ? -0.180 -5.276 -4.616 1.00 0.00 396 GLU A O 4
ATOM 4723 N N . VAL A 1 27 ? -0.752 -3.357 -3.589 1.00 0.00 397 VAL A N 4
ATOM 4724 C CA . VAL A 1 27 ? -1.179 -4.018 -2.361 1.00 0.00 397 VAL A CA 4
ATOM 4725 C C . VAL A 1 27 ? -2.325 -4.984 -2.640 1.00 0.00 397 VAL A C 4
ATOM 4726 O O . VAL A 1 27 ? -2.400 -6.061 -2.048 1.00 0.00 397 VAL A O 4
ATOM 4739 N N . GLU A 1 28 ? -3.212 -4.595 -3.553 1.00 0.00 398 GLU A N 4
ATOM 4740 C CA . GLU A 1 28 ? -4.348 -5.434 -3.918 1.00 0.00 398 GLU A CA 4
ATOM 4741 C C . GLU A 1 28 ? -3.864 -6.804 -4.379 1.00 0.00 398 GLU A C 4
ATOM 4742 O O . GLU A 1 28 ? -4.472 -7.830 -4.071 1.00 0.00 398 GLU A O 4
ATOM 4754 N N . GLU A 1 29 ? -2.752 -6.808 -5.105 1.00 0.00 399 GLU A N 4
ATOM 4755 C CA . GLU A 1 29 ? -2.159 -8.043 -5.600 1.00 0.00 399 GLU A CA 4
ATOM 4756 C C . GLU A 1 29 ? -1.364 -8.721 -4.492 1.00 0.00 399 GLU A C 4
ATOM 4757 O O . GLU A 1 29 ? -1.602 -9.883 -4.164 1.00 0.00 399 GLU A O 4
ATOM 4769 N N . PHE A 1 30 ? -0.421 -7.965 -3.927 1.00 0.00 400 PHE A N 4
ATOM 4770 C CA . PHE A 1 30 ? 0.450 -8.426 -2.843 1.00 0.00 400 PHE A CA 4
ATOM 4771 C C . PHE A 1 30 ? 0.103 -9.819 -2.340 1.00 0.00 400 PHE A C 4
ATOM 4772 O O . PHE A 1 30 ? -0.908 -10.017 -1.667 1.00 0.00 400 PHE A O 4
ATOM 4789 N N . VAL A 1 31 ? 0.967 -10.769 -2.648 1.00 0.00 401 VAL A N 4
ATOM 4790 C CA . VAL A 1 31 ? 0.778 -12.136 -2.203 1.00 0.00 401 VAL A CA 4
ATOM 4791 C C . VAL A 1 31 ? 1.677 -12.415 -1.008 1.00 0.00 401 VAL A C 4
ATOM 4792 O O . VAL A 1 31 ? 2.050 -13.560 -0.751 1.00 0.00 401 VAL A O 4
ATOM 4805 N N . GLY A 1 32 ? 2.032 -11.354 -0.278 1.00 0.00 402 GLY A N 4
ATOM 4806 C CA . GLY A 1 32 ? 2.889 -11.506 0.868 1.00 0.00 402 GLY A CA 4
ATOM 4807 C C . GLY A 1 32 ? 2.232 -12.265 1.994 1.00 0.00 402 GLY A C 4
ATOM 4808 O O . GLY A 1 32 ? 1.127 -12.790 1.848 1.00 0.00 402 GLY A O 4
ATOM 4812 N N . LYS A 1 33 ? 2.923 -12.319 3.116 1.00 0.00 403 LYS A N 4
ATOM 4813 C CA . LYS A 1 33 ? 2.421 -13.020 4.298 1.00 0.00 403 LYS A CA 4
ATOM 4814 C C . LYS A 1 33 ? 2.597 -12.183 5.561 1.00 0.00 403 LYS A C 4
ATOM 4815 O O . LYS A 1 33 ? 3.599 -11.489 5.719 1.00 0.00 403 LYS A O 4
ATOM 4834 N N . LYS A 1 34 ? 1.632 -12.275 6.470 1.00 0.00 404 LYS A N 4
ATOM 4835 C CA . LYS A 1 34 ? 1.692 -11.539 7.728 1.00 0.00 404 LYS A CA 4
ATOM 4836 C C . LYS A 1 34 ? 2.963 -11.884 8.501 1.00 0.00 404 LYS A C 4
ATOM 4837 O O . LYS A 1 34 ? 3.433 -11.098 9.324 1.00 0.00 404 LYS A O 4
ATOM 4856 N N . THR A 1 35 ? 3.513 -13.063 8.231 1.00 0.00 405 THR A N 4
ATOM 4857 C CA . THR A 1 35 ? 4.728 -13.510 8.902 1.00 0.00 405 THR A CA 4
ATOM 4858 C C . THR A 1 35 ? 5.943 -13.386 7.985 1.00 0.00 405 THR A C 4
ATOM 4859 O O . THR A 1 35 ? 7.008 -13.933 8.275 1.00 0.00 405 THR A O 4
ATOM 4870 N N . ASP A 1 36 ? 5.781 -12.665 6.878 1.00 0.00 406 ASP A N 4
ATOM 4871 C CA . ASP A 1 36 ? 6.869 -12.473 5.927 1.00 0.00 406 ASP A CA 4
ATOM 4872 C C . ASP A 1 36 ? 7.399 -11.045 5.996 1.00 0.00 406 ASP A C 4
ATOM 4873 O O . ASP A 1 36 ? 6.656 -10.111 6.297 1.00 0.00 406 ASP A O 4
ATOM 4882 N N . LYS A 1 37 ? 8.687 -10.881 5.717 1.00 0.00 407 LYS A N 4
ATOM 4883 C CA . LYS A 1 37 ? 9.311 -9.564 5.751 1.00 0.00 407 LYS A CA 4
ATOM 4884 C C . LYS A 1 37 ? 8.663 -8.631 4.742 1.00 0.00 407 LYS A C 4
ATOM 4885 O O . LYS A 1 37 ? 8.608 -7.418 4.945 1.00 0.00 407 LYS A O 4
ATOM 4904 N N . ALA A 1 38 ? 8.169 -9.204 3.657 1.00 0.00 408 ALA A N 4
ATOM 4905 C CA . ALA A 1 38 ? 7.517 -8.428 2.619 1.00 0.00 408 ALA A CA 4
ATOM 4906 C C . ALA A 1 38 ? 6.266 -7.742 3.154 1.00 0.00 408 ALA A C 4
ATOM 4907 O O . ALA A 1 38 ? 5.867 -6.690 2.658 1.00 0.00 408 ALA A O 4
ATOM 4914 N N . TYR A 1 39 ? 5.632 -8.354 4.155 1.00 0.00 409 TYR A N 4
ATOM 4915 C CA . TYR A 1 39 ? 4.410 -7.796 4.722 1.00 0.00 409 TYR A CA 4
ATOM 4916 C C . TYR A 1 39 ? 4.669 -6.493 5.471 1.00 0.00 409 TYR A C 4
ATOM 4917 O O . TYR A 1 39 ? 3.946 -5.518 5.261 1.00 0.00 409 TYR A O 4
ATOM 4935 N N . TRP A 1 40 ? 5.707 -6.432 6.310 1.00 0.00 410 TRP A N 4
ATOM 4936 C CA . TRP A 1 40 ? 5.985 -5.175 6.989 1.00 0.00 410 TRP A CA 4
ATOM 4937 C C . TRP A 1 40 ? 6.562 -4.195 5.982 1.00 0.00 410 TRP A C 4
ATOM 4938 O O . TRP A 1 40 ? 6.351 -2.990 6.082 1.00 0.00 410 TRP A O 4
ATOM 4959 N N . LEU A 1 41 ? 7.261 -4.741 4.986 1.00 0.00 411 LEU A N 4
ATOM 4960 C CA . LEU A 1 41 ? 7.841 -3.951 3.918 1.00 0.00 411 LEU A CA 4
ATOM 4961 C C . LEU A 1 41 ? 6.728 -3.334 3.083 1.00 0.00 411 LEU A C 4
ATOM 4962 O O . LEU A 1 41 ? 6.812 -2.174 2.680 1.00 0.00 411 LEU A O 4
ATOM 4978 N N . LEU A 1 42 ? 5.669 -4.114 2.839 1.00 0.00 412 LEU A N 4
ATOM 4979 C CA . LEU A 1 42 ? 4.537 -3.621 2.067 1.00 0.00 412 LEU A CA 4
ATOM 4980 C C . LEU A 1 42 ? 3.927 -2.426 2.786 1.00 0.00 412 LEU A C 4
ATOM 4981 O O . LEU A 1 42 ? 3.690 -1.373 2.191 1.00 0.00 412 LEU A O 4
ATOM 4997 N N . GLU A 1 43 ? 3.720 -2.593 4.087 1.00 0.00 413 GLU A N 4
ATOM 4998 C CA . GLU A 1 43 ? 3.188 -1.534 4.929 1.00 0.00 413 GLU A CA 4
ATOM 4999 C C . GLU A 1 43 ? 4.237 -0.442 5.107 1.00 0.00 413 GLU A C 4
ATOM 5000 O O . GLU A 1 43 ? 3.914 0.737 5.251 1.00 0.00 413 GLU A O 4
ATOM 5012 N N . GLU A 1 44 ? 5.500 -0.862 5.111 1.00 0.00 414 GLU A N 4
ATOM 5013 C CA . GLU A 1 44 ? 6.624 0.046 5.288 1.00 0.00 414 GLU A CA 4
ATOM 5014 C C . GLU A 1 44 ? 6.723 1.050 4.141 1.00 0.00 414 GLU A C 4
ATOM 5015 O O . GLU A 1 44 ? 6.928 2.242 4.373 1.00 0.00 414 GLU A O 4
ATOM 5027 N N . MET A 1 45 ? 6.587 0.571 2.908 1.00 0.00 415 MET A N 4
ATOM 5028 C CA . MET A 1 45 ? 6.676 1.449 1.746 1.00 0.00 415 MET A CA 4
ATOM 5029 C C . MET A 1 45 ? 5.511 2.436 1.711 1.00 0.00 415 MET A C 4
ATOM 5030 O O . MET A 1 45 ? 5.703 3.629 1.469 1.00 0.00 415 MET A O 4
ATOM 5044 N N . LEU A 1 46 ? 4.305 1.938 1.963 1.00 0.00 416 LEU A N 4
ATOM 5045 C CA . LEU A 1 46 ? 3.118 2.786 1.965 1.00 0.00 416 LEU A CA 4
ATOM 5046 C C . LEU A 1 46 ? 3.130 3.744 3.153 1.00 0.00 416 LEU A C 4
ATOM 5047 O O . LEU A 1 46 ? 2.693 4.890 3.044 1.00 0.00 416 LEU A O 4
ATOM 5063 N N . THR A 1 47 ? 3.618 3.262 4.291 1.00 0.00 417 THR A N 4
ATOM 5064 C CA . THR A 1 47 ? 3.671 4.069 5.505 1.00 0.00 417 THR A CA 4
ATOM 5065 C C . THR A 1 47 ? 4.769 5.128 5.431 1.00 0.00 417 THR A C 4
ATOM 5066 O O . THR A 1 47 ? 4.551 6.279 5.810 1.00 0.00 417 THR A O 4
ATOM 5077 N N . LYS A 1 48 ? 5.951 4.744 4.952 1.00 0.00 418 LYS A N 4
ATOM 5078 C CA . LYS A 1 48 ? 7.062 5.686 4.852 1.00 0.00 418 LYS A CA 4
ATOM 5079 C C . LYS A 1 48 ? 6.677 6.880 3.983 1.00 0.00 418 LYS A C 4
ATOM 5080 O O . LYS A 1 48 ? 7.039 8.017 4.283 1.00 0.00 418 LYS A O 4
ATOM 5099 N N . GLU A 1 49 ? 5.921 6.622 2.920 1.00 0.00 419 GLU A N 4
ATOM 5100 C CA . GLU A 1 49 ? 5.472 7.691 2.039 1.00 0.00 419 GLU A CA 4
ATOM 5101 C C . GLU A 1 49 ? 4.399 8.515 2.739 1.00 0.00 419 GLU A C 4
ATOM 5102 O O . GLU A 1 49 ? 4.316 9.731 2.568 1.00 0.00 419 GLU A O 4
ATOM 5114 N N . LEU A 1 50 ? 3.586 7.834 3.543 1.00 0.00 420 LEU A N 4
ATOM 5115 C CA . LEU A 1 50 ? 2.520 8.483 4.292 1.00 0.00 420 LEU A CA 4
ATOM 5116 C C . LEU A 1 50 ? 3.102 9.430 5.334 1.00 0.00 420 LEU A C 4
ATOM 5117 O O . LEU A 1 50 ? 2.633 10.557 5.496 1.00 0.00 420 LEU A O 4
ATOM 5133 N N . LEU A 1 51 ? 4.130 8.965 6.036 1.00 0.00 421 LEU A N 4
ATOM 5134 C CA . LEU A 1 51 ? 4.782 9.769 7.060 1.00 0.00 421 LEU A CA 4
ATOM 5135 C C . LEU A 1 51 ? 5.385 11.027 6.445 1.00 0.00 421 LEU A C 4
ATOM 5136 O O . LEU A 1 51 ? 5.409 12.087 7.071 1.00 0.00 421 LEU A O 4
ATOM 5152 N N . GLU A 1 52 ? 5.862 10.902 5.211 1.00 0.00 422 GLU A N 4
ATOM 5153 C CA . GLU A 1 52 ? 6.458 12.029 4.506 1.00 0.00 422 GLU A CA 4
ATOM 5154 C C . GLU A 1 52 ? 5.419 13.121 4.273 1.00 0.00 422 GLU A C 4
ATOM 5155 O O . GLU A 1 52 ? 5.715 14.310 4.393 1.00 0.00 422 GLU A O 4
ATOM 5167 N N . LEU A 1 53 ? 4.198 12.708 3.943 1.00 0.00 423 LEU A N 4
ATOM 5168 C CA . LEU A 1 53 ? 3.113 13.650 3.698 1.00 0.00 423 LEU A CA 4
ATOM 5169 C C . LEU A 1 53 ? 2.840 14.496 4.938 1.00 0.00 423 LEU A C 4
ATOM 5170 O O . LEU A 1 53 ? 2.500 15.675 4.835 1.00 0.00 423 LEU A O 4
ATOM 5186 N N . ASP A 1 54 ? 2.991 13.885 6.107 1.00 0.00 424 ASP A N 4
ATOM 5187 C CA . ASP A 1 54 ? 2.763 14.577 7.370 1.00 0.00 424 ASP A CA 4
ATOM 5188 C C . ASP A 1 54 ? 3.927 15.504 7.705 1.00 0.00 424 ASP A C 4
ATOM 5189 O O . ASP A 1 54 ? 3.749 16.521 8.375 1.00 0.00 424 ASP A O 4
ATOM 5198 N N . SER A 1 55 ? 5.118 15.146 7.235 1.00 0.00 425 SER A N 4
ATOM 5199 C CA . SER A 1 55 ? 6.311 15.946 7.486 1.00 0.00 425 SER A CA 4
ATOM 5200 C C . SER A 1 55 ? 6.125 17.376 6.985 1.00 0.00 425 SER A C 4
ATOM 5201 O O . SER A 1 55 ? 6.625 18.325 7.588 1.00 0.00 425 SER A O 4
ATOM 5209 N N . VAL A 1 56 ? 5.400 17.521 5.881 1.00 0.00 426 VAL A N 4
ATOM 5210 C CA . VAL A 1 56 ? 5.146 18.834 5.301 1.00 0.00 426 VAL A CA 4
ATOM 5211 C C . VAL A 1 56 ? 4.222 19.659 6.190 1.00 0.00 426 VAL A C 4
ATOM 5212 O O . VAL A 1 56 ? 3.089 19.263 6.463 1.00 0.00 426 VAL A O 4
ATOM 5225 N N . GLU A 1 57 ? 4.715 20.808 6.640 1.00 0.00 427 GLU A N 4
ATOM 5226 C CA . GLU A 1 57 ? 3.934 21.692 7.499 1.00 0.00 427 GLU A CA 4
ATOM 5227 C C . GLU A 1 57 ? 2.644 22.125 6.809 1.00 0.00 427 GLU A C 4
ATOM 5228 O O . GLU A 1 57 ? 2.543 22.089 5.582 1.00 0.00 427 GLU A O 4
ATOM 5240 N N . THR A 1 58 ? 1.663 22.537 7.604 1.00 0.00 428 THR A N 4
ATOM 5241 C CA . THR A 1 58 ? 0.379 22.978 7.070 1.00 0.00 428 THR A CA 4
ATOM 5242 C C . THR A 1 58 ? 0.064 24.403 7.516 1.00 0.00 428 THR A C 4
ATOM 5243 O O . THR A 1 58 ? 0.126 25.340 6.722 1.00 0.00 428 THR A O 4
ATOM 5254 N N . GLY A 1 59 ? -0.275 24.556 8.792 1.00 0.00 429 GLY A N 4
ATOM 5255 C CA . GLY A 1 59 ? -0.596 25.869 9.322 1.00 0.00 429 GLY A CA 4
ATOM 5256 C C . GLY A 1 59 ? -1.932 26.386 8.825 1.00 0.00 429 GLY A C 4
ATOM 5257 O O . GLY A 1 59 ? -2.984 25.993 9.332 1.00 0.00 429 GLY A O 4
ATOM 5261 N N . GLY A 1 60 ? -1.892 27.268 7.832 1.00 0.00 430 GLY A N 4
ATOM 5262 C CA . GLY A 1 60 ? -3.115 27.826 7.285 1.00 0.00 430 GLY A CA 4
ATOM 5263 C C . GLY A 1 60 ? -3.296 27.498 5.815 1.00 0.00 430 GLY A C 4
ATOM 5264 O O . GLY A 1 60 ? -3.153 28.369 4.956 1.00 0.00 430 GLY A O 4
ATOM 5268 N N . GLN A 1 61 ? -3.614 26.241 5.526 1.00 0.00 431 GLN A N 4
ATOM 5269 C CA . GLN A 1 61 ? -3.819 25.799 4.151 1.00 0.00 431 GLN A CA 4
ATOM 5270 C C . GLN A 1 61 ? -4.625 24.504 4.112 1.00 0.00 431 GLN A C 4
ATOM 5271 O O . GLN A 1 61 ? -4.130 23.440 4.483 1.00 0.00 431 GLN A O 4
ATOM 5285 N N . ASP A 1 62 ? -5.871 24.605 3.664 1.00 0.00 432 ASP A N 4
ATOM 5286 C CA . ASP A 1 62 ? -6.755 23.448 3.577 1.00 0.00 432 ASP A CA 4
ATOM 5287 C C . ASP A 1 62 ? -6.276 22.459 2.515 1.00 0.00 432 ASP A C 4
ATOM 5288 O O . ASP A 1 62 ? -6.532 21.260 2.613 1.00 0.00 432 ASP A O 4
ATOM 5297 N N . SER A 1 63 ? -5.596 22.973 1.494 1.00 0.00 433 SER A N 4
ATOM 5298 C CA . SER A 1 63 ? -5.102 22.133 0.406 1.00 0.00 433 SER A CA 4
ATOM 5299 C C . SER A 1 63 ? -4.186 21.025 0.920 1.00 0.00 433 SER A C 4
ATOM 5300 O O . SER A 1 63 ? -4.309 19.872 0.508 1.00 0.00 433 SER A O 4
ATOM 5308 N N . VAL A 1 64 ? -3.269 21.372 1.817 1.00 0.00 434 VAL A N 4
ATOM 5309 C CA . VAL A 1 64 ? -2.343 20.390 2.371 1.00 0.00 434 VAL A CA 4
ATOM 5310 C C . VAL A 1 64 ? -3.032 19.507 3.407 1.00 0.00 434 VAL A C 4
ATOM 5311 O O . VAL A 1 64 ? -2.735 18.317 3.516 1.00 0.00 434 VAL A O 4
ATOM 5324 N N . ARG A 1 65 ? -3.951 20.095 4.164 1.00 0.00 435 ARG A N 4
ATOM 5325 C CA . ARG A 1 65 ? -4.681 19.359 5.189 1.00 0.00 435 ARG A CA 4
ATOM 5326 C C . ARG A 1 65 ? -5.610 18.327 4.559 1.00 0.00 435 ARG A C 4
ATOM 5327 O O . ARG A 1 65 ? -5.681 17.183 5.008 1.00 0.00 435 ARG A O 4
ATOM 5348 N N . GLN A 1 66 ? -6.320 18.740 3.513 1.00 0.00 436 GLN A N 4
ATOM 5349 C CA . GLN A 1 66 ? -7.245 17.852 2.818 1.00 0.00 436 GLN A CA 4
ATOM 5350 C C . GLN A 1 66 ? -6.488 16.754 2.078 1.00 0.00 436 GLN A C 4
ATOM 5351 O O . GLN A 1 66 ? -6.949 15.616 1.993 1.00 0.00 436 GLN A O 4
ATOM 5365 N N . ALA A 1 67 ? -5.322 17.105 1.542 1.00 0.00 437 ALA A N 4
ATOM 5366 C CA . ALA A 1 67 ? -4.500 16.150 0.808 1.00 0.00 437 ALA A CA 4
ATOM 5367 C C . ALA A 1 67 ? -3.843 15.153 1.756 1.00 0.00 437 ALA A C 4
ATOM 5368 O O . ALA A 1 67 ? -3.626 13.994 1.401 1.00 0.00 437 ALA A O 4
ATOM 5375 N N . ARG A 1 68 ? -3.532 15.609 2.966 1.00 0.0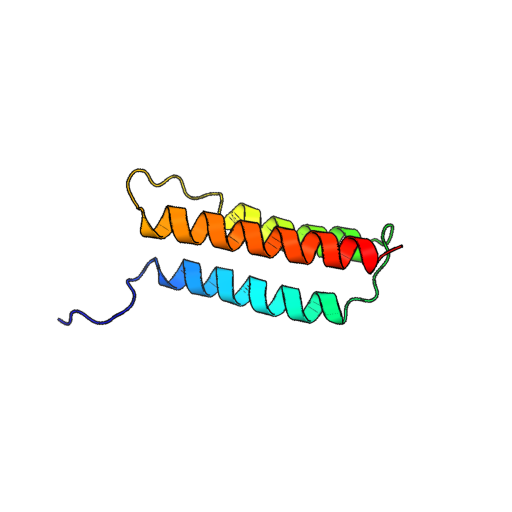0 438 ARG A N 4
ATOM 5376 C CA . ARG A 1 68 ? -2.904 14.756 3.965 1.00 0.00 438 ARG A CA 4
ATOM 5377 C C . ARG A 1 68 ? -3.912 13.748 4.512 1.00 0.00 438 ARG A C 4
ATOM 5378 O O . ARG A 1 68 ? -3.597 12.571 4.690 1.00 0.00 438 ARG A O 4
ATOM 5399 N N . LYS A 1 69 ? -5.128 14.219 4.771 1.00 0.00 439 LYS A N 4
ATOM 5400 C CA . LYS A 1 69 ? -6.185 13.360 5.292 1.00 0.00 439 LYS A CA 4
ATOM 5401 C C . LYS A 1 69 ? -6.570 12.302 4.265 1.00 0.00 439 LYS A C 4
ATOM 5402 O O . LYS A 1 69 ? -6.867 11.160 4.614 1.00 0.00 439 LYS A O 4
ATOM 5421 N N . GLU A 1 70 ? -6.557 12.692 2.994 1.00 0.00 440 GLU A N 4
ATOM 5422 C CA . GLU A 1 70 ? -6.900 11.779 1.911 1.00 0.00 440 GLU A CA 4
ATOM 5423 C C . GLU A 1 70 ? -5.921 10.612 1.856 1.00 0.00 440 GLU A C 4
ATOM 5424 O O . GLU A 1 70 ? -6.321 9.461 1.675 1.00 0.00 440 GLU A O 4
ATOM 5436 N N . ALA A 1 71 ? -4.638 10.915 2.018 1.00 0.00 441 ALA A N 4
ATOM 5437 C CA . ALA A 1 71 ? -3.602 9.891 1.991 1.00 0.00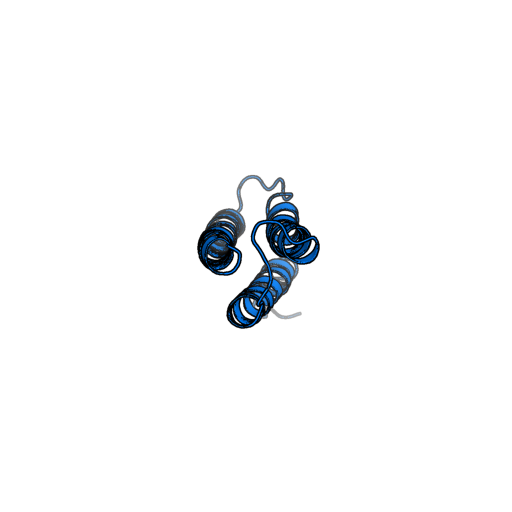 441 ALA A CA 4
ATOM 5438 C C . ALA A 1 71 ? -3.800 8.887 3.120 1.00 0.00 441 ALA A C 4
ATOM 5439 O O . ALA A 1 71 ? -3.716 7.677 2.911 1.00 0.00 441 ALA A O 4
ATOM 5446 N N . VAL A 1 72 ? -4.067 9.397 4.317 1.00 0.00 442 VAL A N 4
ATOM 5447 C CA . VAL A 1 72 ? -4.281 8.548 5.481 1.00 0.00 442 VAL A CA 4
ATOM 5448 C C . VAL A 1 72 ? -5.523 7.680 5.301 1.00 0.00 442 VAL A C 4
ATOM 5449 O O . VAL A 1 72 ? -5.586 6.557 5.802 1.00 0.00 442 VAL A O 4
ATOM 5462 N N . CYS A 1 73 ? -6.507 8.205 4.580 1.00 0.00 443 CYS A N 4
ATOM 5463 C CA . CYS A 1 73 ? -7.744 7.476 4.329 1.00 0.00 443 CYS A CA 4
ATOM 5464 C C . CYS A 1 73 ? -7.506 6.312 3.369 1.00 0.00 443 CYS A C 4
ATOM 5465 O O . CYS A 1 73 ? -7.958 5.192 3.610 1.00 0.00 443 CYS A O 4
ATOM 5473 N N . LYS A 1 74 ? -6.794 6.586 2.280 1.00 0.00 444 LYS A N 4
ATOM 5474 C CA . LYS A 1 74 ? -6.501 5.562 1.282 1.00 0.00 444 LYS A CA 4
ATOM 5475 C C . LYS A 1 74 ? -5.559 4.505 1.846 1.00 0.00 444 LYS A C 4
ATOM 5476 O O . LYS A 1 74 ? -5.774 3.308 1.660 1.00 0.00 444 LYS A O 4
ATOM 5495 N N . ILE A 1 75 ? -4.517 4.952 2.539 1.00 0.00 445 ILE A N 4
ATOM 5496 C CA . ILE A 1 75 ? -3.549 4.036 3.132 1.00 0.00 445 ILE A CA 4
ATOM 5497 C C . ILE A 1 75 ? -4.205 3.174 4.199 1.00 0.00 445 ILE A C 4
ATOM 5498 O O . ILE A 1 75 ? -3.818 2.025 4.414 1.00 0.00 445 ILE A O 4
ATOM 5514 N N . GLN A 1 76 ? -5.207 3.737 4.858 1.00 0.00 446 GLN A N 4
ATOM 5515 C CA . GLN A 1 76 ? -5.936 3.034 5.896 1.00 0.00 446 GLN A CA 4
ATOM 5516 C C . GLN A 1 76 ? -6.621 1.800 5.314 1.00 0.00 446 GLN A C 4
ATOM 5517 O O . GLN A 1 76 ? -6.544 0.709 5.880 1.00 0.00 446 GLN A O 4
ATOM 5531 N N . ALA A 1 77 ? -7.284 1.980 4.177 1.00 0.00 447 ALA A N 4
ATOM 5532 C CA . ALA A 1 77 ? -7.974 0.880 3.513 1.00 0.00 447 ALA A CA 4
ATOM 5533 C C . ALA A 1 77 ? -6.982 -0.194 3.078 1.00 0.00 447 ALA A C 4
ATOM 5534 O O . ALA A 1 77 ? -7.280 -1.386 3.126 1.00 0.00 447 ALA A O 4
ATOM 5541 N N . ILE A 1 78 ? -5.797 0.243 2.659 1.00 0.00 448 ILE A N 4
ATOM 5542 C CA . ILE A 1 78 ? -4.751 -0.673 2.219 1.00 0.00 448 ILE A CA 4
ATOM 5543 C C . ILE A 1 78 ? -4.136 -1.402 3.406 1.00 0.00 448 ILE A C 4
ATOM 5544 O O . ILE A 1 78 ? -3.784 -2.577 3.314 1.00 0.00 448 ILE A O 4
ATOM 5560 N N . LEU A 1 79 ? -4.009 -0.690 4.520 1.00 0.00 449 LEU A N 4
ATOM 5561 C CA . LEU A 1 79 ? -3.434 -1.265 5.731 1.00 0.00 449 LEU A CA 4
ATOM 5562 C C . LEU A 1 79 ? -4.217 -2.500 6.166 1.00 0.00 449 LEU A C 4
ATOM 5563 O O . LEU A 1 79 ? -3.637 -3.554 6.426 1.00 0.00 449 LEU A O 4
ATOM 5579 N N . GLU A 1 80 ? -5.538 -2.368 6.231 1.00 0.00 450 GLU A N 4
ATOM 5580 C CA . GLU A 1 80 ? -6.394 -3.482 6.622 1.00 0.00 450 GLU A CA 4
ATOM 5581 C C . GLU A 1 80 ? -6.454 -4.521 5.511 1.00 0.00 450 GLU A C 4
ATOM 5582 O O . GLU A 1 80 ? -6.386 -5.723 5.767 1.00 0.00 450 GLU A O 4
ATOM 5594 N N . LYS A 1 81 ? -6.563 -4.051 4.271 1.00 0.00 451 LYS A N 4
ATOM 5595 C CA . LYS A 1 81 ? -6.609 -4.946 3.123 1.00 0.00 451 LYS A CA 4
ATOM 5596 C C . LYS A 1 81 ? -5.359 -5.816 3.090 1.00 0.00 451 LYS A C 4
ATOM 5597 O O . LYS A 1 81 ? -5.389 -6.954 2.622 1.00 0.00 451 LYS A O 4
ATOM 5616 N N . LEU A 1 82 ? -4.262 -5.269 3.607 1.00 0.00 452 LEU A N 4
ATOM 5617 C CA . LEU A 1 82 ? -2.999 -5.982 3.658 1.00 0.00 452 LEU A CA 4
ATOM 5618 C C . LEU A 1 82 ? -3.013 -7.010 4.784 1.00 0.00 452 LEU A C 4
ATOM 5619 O O . LEU A 1 82 ? -2.459 -8.101 4.649 1.00 0.00 452 LEU A O 4
ATOM 5635 N N . GLU A 1 83 ? -3.653 -6.654 5.897 1.00 0.00 453 GLU A N 4
ATOM 5636 C CA . GLU A 1 83 ? -3.740 -7.549 7.045 1.00 0.00 453 GLU A CA 4
ATOM 5637 C C . GLU A 1 83 ? -4.377 -8.879 6.651 1.00 0.00 453 GLU A C 4
ATOM 5638 O O . GLU A 1 83 ? -4.076 -9.920 7.237 1.00 0.00 453 GLU A O 4
ATOM 5650 N N . LYS A 1 84 ? -5.258 -8.839 5.657 1.00 0.00 454 LYS A N 4
ATOM 5651 C CA . LYS A 1 84 ? -5.937 -10.042 5.187 1.00 0.00 454 LYS A CA 4
ATOM 5652 C C . LYS A 1 84 ? -5.237 -10.639 3.966 1.00 0.00 454 LYS A C 4
ATOM 5653 O O . LYS A 1 84 ? -5.537 -11.761 3.558 1.00 0.00 454 LYS A O 4
ATOM 5672 N N . LYS A 1 85 ? -4.302 -9.890 3.388 1.00 0.00 455 LYS A N 4
ATOM 5673 C CA . LYS A 1 85 ? -3.566 -10.360 2.219 1.00 0.00 455 LYS A CA 4
ATOM 5674 C C . LYS A 1 85 ? -2.408 -11.263 2.634 1.00 0.00 455 LYS A C 4
ATOM 5675 O O . LYS A 1 85 ? -1.956 -12.105 1.857 1.00 0.00 455 LYS A O 4
ATOM 5694 N N . GLY A 1 86 ? -1.934 -11.085 3.863 1.00 0.00 456 GLY A N 4
ATOM 5695 C CA . GLY A 1 86 ? -0.835 -11.893 4.356 1.00 0.00 456 GLY A CA 4
ATOM 5696 C C . GLY A 1 86 ? -1.311 -13.100 5.139 1.00 0.00 456 GLY A C 4
ATOM 5697 O O . GLY A 1 86 ? -1.205 -14.234 4.671 1.00 0.00 456 GLY A O 4
ATOM 5701 N N . LEU A 1 87 ? -1.837 -12.857 6.335 1.00 0.00 457 LEU A N 4
ATOM 5702 C CA . LEU A 1 87 ? -2.331 -13.931 7.187 1.00 0.00 457 LEU A CA 4
ATOM 5703 C C . LEU A 1 87 ? -1.204 -14.887 7.568 1.00 0.00 457 LEU A C 4
ATOM 5704 O O . LEU A 1 87 ? -1.403 -15.693 8.501 1.00 0.00 457 LEU A O 4
ATOM 5721 N N . GLY A 1 1 ? -13.552 30.574 -7.404 1.00 0.00 371 GLY A N 5
ATOM 5722 C CA . GLY A 1 1 ? -14.131 29.227 -7.140 1.00 0.00 371 GLY A CA 5
ATOM 5723 C C . GLY A 1 1 ? -13.466 28.139 -7.958 1.00 0.00 371 GLY A C 5
ATOM 5724 O O . GLY A 1 1 ? -12.992 27.143 -7.411 1.00 0.00 371 GLY A O 5
ATOM 5730 N N . SER A 1 2 ? -13.431 28.329 -9.273 1.00 0.00 372 SER A N 5
ATOM 5731 C CA . SER A 1 2 ? -12.819 27.356 -10.171 1.00 0.00 372 SER A CA 5
ATOM 5732 C C . SER A 1 2 ? -11.323 27.217 -9.887 1.00 0.00 372 SER A C 5
ATOM 5733 O O . SER A 1 2 ? -10.549 28.139 -10.145 1.00 0.00 372 SER A O 5
ATOM 5741 N N . PRO A 1 3 ? -10.891 26.060 -9.352 1.00 0.00 373 PRO A N 5
ATOM 5742 C CA . PRO A 1 3 ? -9.479 25.816 -9.039 1.00 0.00 373 PRO A CA 5
ATOM 5743 C C . PRO A 1 3 ? -8.632 25.637 -10.294 1.00 0.00 373 PRO A C 5
ATOM 5744 O O . PRO A 1 3 ? -8.768 24.644 -11.011 1.00 0.00 373 PRO A O 5
ATOM 5755 N N . GLU A 1 4 ? -7.759 26.603 -10.556 1.00 0.00 374 GLU A N 5
ATOM 5756 C CA . GLU A 1 4 ? -6.889 26.553 -11.725 1.00 0.00 374 GLU A CA 5
ATOM 5757 C C . GLU A 1 4 ? -5.420 26.550 -11.312 1.00 0.00 374 GLU A C 5
ATOM 5758 O O . GLU A 1 4 ? -4.995 27.362 -10.489 1.00 0.00 374 GLU A O 5
ATOM 5770 N N . PHE A 1 5 ? -4.650 25.632 -11.886 1.00 0.00 375 PHE A N 5
ATOM 5771 C CA . PHE A 1 5 ? -3.228 25.525 -11.576 1.00 0.00 375 PHE A CA 5
ATOM 5772 C C . PHE A 1 5 ? -3.015 25.223 -10.096 1.00 0.00 375 PHE A C 5
ATOM 5773 O O . PHE A 1 5 ? -3.964 25.211 -9.312 1.00 0.00 375 PHE A O 5
ATOM 5790 N N . THR A 1 6 ? -1.763 24.978 -9.720 1.00 0.00 376 THR A N 5
ATOM 5791 C CA . THR A 1 6 ? -1.425 24.675 -8.334 1.00 0.00 376 THR A CA 5
ATOM 5792 C C . THR A 1 6 ? -0.059 25.253 -7.966 1.00 0.00 376 THR A C 5
ATOM 5793 O O . THR A 1 6 ? 0.812 25.399 -8.824 1.00 0.00 376 THR A O 5
ATOM 5804 N N . PRO A 1 7 ? 0.146 25.591 -6.681 1.00 0.00 377 PRO A N 5
ATOM 5805 C CA . PRO A 1 7 ? 1.415 26.157 -6.203 1.00 0.00 377 PRO A CA 5
ATOM 5806 C C . PRO A 1 7 ? 2.617 25.296 -6.585 1.00 0.00 377 PRO A C 5
ATOM 5807 O O . PRO A 1 7 ? 2.479 24.305 -7.302 1.00 0.00 377 PRO A O 5
ATOM 5818 N N . PRO A 1 8 ? 3.821 25.673 -6.118 1.00 0.00 378 PRO A N 5
ATOM 5819 C CA . PRO A 1 8 ? 5.047 24.947 -6.420 1.00 0.00 378 PRO A CA 5
ATOM 5820 C C . PRO A 1 8 ? 5.352 23.825 -5.429 1.00 0.00 378 PRO A C 5
ATOM 5821 O O . PRO A 1 8 ? 6.265 23.030 -5.652 1.00 0.00 378 PRO A O 5
ATOM 5832 N N . SER A 1 9 ? 4.600 23.761 -4.333 1.00 0.00 379 SER A N 5
ATOM 5833 C CA . SER A 1 9 ? 4.826 22.725 -3.326 1.00 0.00 379 SER A CA 5
ATOM 5834 C C . SER A 1 9 ? 3.670 21.743 -3.260 1.00 0.00 379 SER A C 5
ATOM 5835 O O . SER A 1 9 ? 3.851 20.584 -2.890 1.00 0.00 379 SER A O 5
ATOM 5843 N N . ILE A 1 10 ? 2.489 22.194 -3.648 1.00 0.00 380 ILE A N 5
ATOM 5844 C CA . ILE A 1 10 ? 1.324 21.328 -3.658 1.00 0.00 380 ILE A CA 5
ATOM 5845 C C . ILE A 1 10 ? 1.590 20.131 -4.566 1.00 0.00 380 ILE A C 5
ATOM 5846 O O . ILE A 1 10 ? 1.059 19.041 -4.355 1.00 0.00 380 ILE A O 5
ATOM 5862 N N . LYS A 1 11 ? 2.420 20.353 -5.583 1.00 0.00 381 LYS A N 5
ATOM 5863 C CA . LYS A 1 11 ? 2.765 19.303 -6.537 1.00 0.00 381 LYS A CA 5
ATOM 5864 C C . LYS A 1 11 ? 3.359 18.092 -5.825 1.00 0.00 381 LYS A C 5
ATOM 5865 O O . LYS A 1 11 ? 3.163 16.954 -6.252 1.00 0.00 381 LYS A O 5
ATOM 5884 N N . LYS A 1 12 ? 4.082 18.338 -4.738 1.00 0.00 382 LYS A N 5
ATOM 5885 C CA . LYS A 1 12 ? 4.694 17.257 -3.976 1.00 0.00 382 LYS A CA 5
ATOM 5886 C C . LYS A 1 12 ? 3.634 16.406 -3.305 1.00 0.00 382 LYS A C 5
ATOM 5887 O O . LYS A 1 12 ? 3.747 15.182 -3.241 1.00 0.00 382 LYS A O 5
ATOM 5906 N N . ILE A 1 13 ? 2.595 17.062 -2.829 1.00 0.00 383 ILE A N 5
ATOM 5907 C CA . ILE A 1 13 ? 1.489 16.371 -2.181 1.00 0.00 383 ILE A CA 5
ATOM 5908 C C . ILE A 1 13 ? 0.850 15.397 -3.161 1.00 0.00 383 ILE A C 5
ATOM 5909 O O . ILE A 1 13 ? 0.395 14.317 -2.786 1.00 0.00 383 ILE A O 5
ATOM 5925 N N . ILE A 1 14 ? 0.854 15.789 -4.431 1.00 0.00 384 ILE A N 5
ATOM 5926 C CA . ILE A 1 14 ? 0.310 14.955 -5.500 1.00 0.00 384 ILE A CA 5
ATOM 5927 C C . ILE A 1 14 ? 1.270 13.822 -5.792 1.00 0.00 384 ILE A C 5
ATOM 5928 O O . ILE A 1 14 ? 0.875 12.667 -5.947 1.00 0.00 384 ILE A O 5
ATOM 5944 N N . HIS A 1 15 ? 2.546 14.178 -5.863 1.00 0.00 385 HIS A N 5
ATOM 5945 C CA . HIS A 1 15 ? 3.597 13.206 -6.136 1.00 0.00 385 HIS A CA 5
ATOM 5946 C C . HIS A 1 15 ? 3.554 12.082 -5.100 1.00 0.00 385 HIS A C 5
ATOM 5947 O O . HIS A 1 15 ? 3.630 10.902 -5.446 1.00 0.00 385 HIS A O 5
ATOM 5961 N N . VAL A 1 16 ? 3.413 12.455 -3.831 1.00 0.00 386 VAL A N 5
ATOM 5962 C CA . VAL A 1 16 ? 3.339 11.473 -2.757 1.00 0.00 386 VAL A CA 5
ATOM 5963 C C . VAL A 1 16 ? 2.065 10.646 -2.888 1.00 0.00 386 VAL A C 5
ATOM 5964 O O . VAL A 1 16 ? 2.072 9.434 -2.671 1.00 0.00 386 VAL A O 5
ATOM 5977 N N . LEU A 1 17 ? 0.973 11.311 -3.255 1.00 0.00 387 LEU A N 5
ATOM 5978 C CA . LEU A 1 17 ? -0.309 10.638 -3.427 1.00 0.00 387 LEU A CA 5
ATOM 5979 C C . LEU A 1 17 ? -0.254 9.694 -4.621 1.00 0.00 387 LEU A C 5
ATOM 5980 O O . LEU A 1 17 ? -0.884 8.637 -4.624 1.00 0.00 387 LEU A O 5
ATOM 5996 N N . GLU A 1 18 ? 0.523 10.068 -5.628 1.00 0.00 388 GLU A N 5
ATOM 5997 C CA . GLU A 1 18 ? 0.674 9.235 -6.811 1.00 0.00 388 GLU A CA 5
ATOM 5998 C C . GLU A 1 18 ? 1.314 7.910 -6.417 1.00 0.00 388 GLU A C 5
ATOM 5999 O O . GLU A 1 18 ? 0.995 6.857 -6.970 1.00 0.00 388 GLU A O 5
ATOM 6011 N N . LYS A 1 19 ? 2.217 7.980 -5.444 1.00 0.00 389 LYS A N 5
ATOM 6012 C CA . LYS A 1 19 ? 2.909 6.798 -4.948 1.00 0.00 389 LYS A CA 5
ATOM 6013 C C . LYS A 1 19 ? 1.964 5.897 -4.156 1.00 0.00 389 LYS A C 5
ATOM 6014 O O . LYS A 1 19 ? 2.054 4.671 -4.233 1.00 0.00 389 LYS A O 5
ATOM 6033 N N . VAL A 1 20 ? 1.066 6.509 -3.385 1.00 0.00 390 VAL A N 5
ATOM 6034 C CA . VAL A 1 20 ? 0.119 5.752 -2.571 1.00 0.00 390 VAL A CA 5
ATOM 6035 C C . VAL A 1 20 ? -0.930 5.052 -3.434 1.00 0.00 390 VAL A C 5
ATOM 6036 O O . VAL A 1 20 ? -1.335 3.928 -3.141 1.00 0.00 390 VAL A O 5
ATOM 6049 N N . GLN A 1 21 ? -1.365 5.720 -4.497 1.00 0.00 391 GLN A N 5
ATOM 6050 C CA . GLN A 1 21 ? -2.365 5.152 -5.394 1.00 0.00 391 GLN A CA 5
ATOM 6051 C C . GLN A 1 21 ? -1.798 3.946 -6.136 1.00 0.00 391 GLN A C 5
ATOM 6052 O O . GLN A 1 21 ? -2.477 2.933 -6.306 1.00 0.00 391 GLN A O 5
ATOM 6066 N N . TYR A 1 22 ? -0.546 4.062 -6.567 1.00 0.00 392 TYR A N 5
ATOM 6067 C CA . TYR A 1 22 ? 0.116 2.978 -7.282 1.00 0.00 392 TYR A CA 5
ATOM 6068 C C . TYR A 1 22 ? 0.398 1.813 -6.341 1.00 0.00 392 TYR A C 5
ATOM 6069 O O . TYR A 1 22 ? 0.226 0.650 -6.707 1.00 0.00 392 TYR A O 5
ATOM 6087 N N . LEU A 1 23 ? 0.824 2.135 -5.124 1.00 0.00 393 LEU A N 5
ATOM 6088 C CA . LEU A 1 23 ? 1.122 1.116 -4.125 1.00 0.00 393 LEU A CA 5
ATOM 6089 C C . LEU A 1 23 ? -0.131 0.314 -3.793 1.00 0.00 393 LEU A C 5
ATOM 6090 O O . LEU A 1 23 ? -0.072 -0.901 -3.603 1.00 0.00 393 LEU A O 5
ATOM 6106 N N . GLU A 1 24 ? -1.267 1.003 -3.729 1.00 0.00 394 GLU A N 5
ATOM 6107 C CA . GLU A 1 24 ? -2.538 0.358 -3.426 1.00 0.00 394 GLU A CA 5
ATOM 6108 C C . GLU A 1 24 ? -2.859 -0.713 -4.463 1.00 0.00 394 GLU A C 5
ATOM 6109 O O . GLU A 1 24 ? -3.227 -1.836 -4.117 1.00 0.00 394 GLU A O 5
ATOM 6121 N N . GLN A 1 25 ? -2.712 -0.360 -5.736 1.00 0.00 395 GLN A N 5
ATOM 6122 C CA . GLN A 1 25 ? -2.982 -1.295 -6.822 1.00 0.00 395 GLN A CA 5
ATOM 6123 C C . GLN A 1 25 ? -2.048 -2.498 -6.741 1.00 0.00 395 GLN A C 5
ATOM 6124 O O . GLN A 1 25 ? -2.441 -3.625 -7.041 1.00 0.00 395 GLN A O 5
ATOM 6138 N N . GLU A 1 26 ? -0.808 -2.246 -6.332 1.00 0.00 396 GLU A N 5
ATOM 6139 C CA . GLU A 1 26 ? 0.188 -3.304 -6.209 1.00 0.00 396 GLU A CA 5
ATOM 6140 C C . GLU A 1 26 ? -0.150 -4.245 -5.057 1.00 0.00 396 GLU A C 5
ATOM 6141 O O . GLU A 1 26 ? 0.057 -5.455 -5.150 1.00 0.00 396 GLU A O 5
ATOM 6153 N N . VAL A 1 27 ? -0.668 -3.683 -3.969 1.00 0.00 397 VAL A N 5
ATOM 6154 C CA . VAL A 1 27 ? -1.031 -4.475 -2.798 1.00 0.00 397 VAL A CA 5
ATOM 6155 C C . VAL A 1 27 ? -2.094 -5.514 -3.142 1.00 0.00 397 VAL A C 5
ATOM 6156 O O . VAL A 1 27 ? -1.987 -6.675 -2.751 1.00 0.00 397 VAL A O 5
ATOM 6169 N N . GLU A 1 28 ? -3.119 -5.089 -3.874 1.00 0.00 398 GLU A N 5
ATOM 6170 C CA . GLU A 1 28 ? -4.202 -5.986 -4.268 1.00 0.00 398 GLU A CA 5
ATOM 6171 C C . GLU A 1 28 ? -3.658 -7.205 -5.007 1.00 0.00 398 GLU A C 5
ATOM 6172 O O . GLU A 1 28 ? -4.216 -8.299 -4.919 1.00 0.00 398 GLU A O 5
ATOM 6184 N N . GLU A 1 29 ? -2.564 -7.007 -5.732 1.00 0.00 399 GLU A N 5
ATOM 6185 C CA . GLU A 1 29 ? -1.934 -8.086 -6.485 1.00 0.00 399 GLU A CA 5
ATOM 6186 C C . GLU A 1 29 ? -0.942 -8.840 -5.609 1.00 0.00 399 GLU A C 5
ATOM 6187 O O . GLU A 1 29 ? -1.018 -10.059 -5.465 1.00 0.00 399 GLU A O 5
ATOM 6199 N N . PHE A 1 30 ? -0.015 -8.091 -5.026 1.00 0.00 400 PHE A N 5
ATOM 6200 C CA . PHE A 1 30 ? 1.008 -8.650 -4.154 1.00 0.00 400 PHE A CA 5
ATOM 6201 C C . PHE A 1 30 ? 0.388 -9.588 -3.128 1.00 0.00 400 PHE A C 5
ATOM 6202 O O . PHE A 1 30 ? -0.386 -9.177 -2.263 1.00 0.00 400 PHE A O 5
ATOM 6219 N N . VAL A 1 31 ? 0.728 -10.857 -3.266 1.00 0.00 401 VAL A N 5
ATOM 6220 C CA . VAL A 1 31 ? 0.214 -11.910 -2.394 1.00 0.00 401 VAL A CA 5
ATOM 6221 C C . VAL A 1 31 ? 0.314 -11.528 -0.923 1.00 0.00 401 VAL A C 5
ATOM 6222 O O . VAL A 1 31 ? -0.524 -11.926 -0.117 1.00 0.00 401 VAL A O 5
ATOM 6235 N N . GLY A 1 32 ? 1.338 -10.747 -0.589 1.00 0.00 402 GLY A N 5
ATOM 6236 C CA . GLY A 1 32 ? 1.541 -10.303 0.785 1.00 0.00 402 GLY A CA 5
ATOM 6237 C C . GLY A 1 32 ? 1.203 -11.335 1.839 1.00 0.00 402 GLY A C 5
ATOM 6238 O O . GLY A 1 32 ? 0.035 -11.596 2.113 1.00 0.00 402 GLY A O 5
ATOM 6242 N N . LYS A 1 33 ? 2.229 -11.901 2.461 1.00 0.00 403 LYS A N 5
ATOM 6243 C CA . LYS A 1 33 ? 2.018 -12.885 3.515 1.00 0.00 403 LYS A CA 5
ATOM 6244 C C . LYS A 1 33 ? 2.894 -12.583 4.723 1.00 0.00 403 LYS A C 5
ATOM 6245 O O . LYS A 1 33 ? 4.040 -12.157 4.585 1.00 0.00 403 LYS A O 5
ATOM 6264 N N . LYS A 1 34 ? 2.345 -12.822 5.904 1.00 0.00 404 LYS A N 5
ATOM 6265 C CA . LYS A 1 34 ? 3.067 -12.585 7.151 1.00 0.00 404 LYS A CA 5
ATOM 6266 C C . LYS A 1 34 ? 4.336 -13.426 7.222 1.00 0.00 404 LYS A C 5
ATOM 6267 O O . LYS A 1 34 ? 5.268 -13.094 7.955 1.00 0.00 404 LYS A O 5
ATOM 6286 N N . THR A 1 35 ? 4.371 -14.511 6.458 1.00 0.00 405 THR A N 5
ATOM 6287 C CA . THR A 1 35 ? 5.536 -15.388 6.439 1.00 0.00 405 THR A CA 5
ATOM 6288 C C . THR A 1 35 ? 6.575 -14.891 5.437 1.00 0.00 405 THR A C 5
ATOM 6289 O O . THR A 1 35 ? 7.625 -15.508 5.263 1.00 0.00 405 THR A O 5
ATOM 6300 N N . ASP A 1 36 ? 6.277 -13.771 4.784 1.00 0.00 406 ASP A N 5
ATOM 6301 C CA . ASP A 1 36 ? 7.189 -13.193 3.808 1.00 0.00 406 ASP A CA 5
ATOM 6302 C C . ASP A 1 36 ? 7.669 -11.822 4.270 1.00 0.00 406 ASP A C 5
ATOM 6303 O O . ASP A 1 36 ? 6.882 -11.003 4.743 1.00 0.00 406 ASP A O 5
ATOM 6312 N N . LYS A 1 37 ? 8.966 -11.580 4.130 1.00 0.00 407 LYS A N 5
ATOM 6313 C CA . LYS A 1 37 ? 9.558 -10.311 4.530 1.00 0.00 407 LYS A CA 5
ATOM 6314 C C . LYS A 1 37 ? 8.949 -9.164 3.742 1.00 0.00 407 LYS A C 5
ATOM 6315 O O . LYS A 1 37 ? 8.859 -8.037 4.231 1.00 0.00 407 LYS A O 5
ATOM 6334 N N . ALA A 1 38 ? 8.532 -9.460 2.524 1.00 0.00 408 ALA A N 5
ATOM 6335 C CA . ALA A 1 38 ? 7.930 -8.460 1.665 1.00 0.00 408 ALA A CA 5
ATOM 6336 C C . ALA A 1 38 ? 6.637 -7.925 2.270 1.00 0.00 408 ALA A C 5
ATOM 6337 O O . ALA A 1 38 ? 6.253 -6.789 2.007 1.00 0.00 408 ALA A O 5
ATOM 6344 N N . TYR A 1 39 ? 5.949 -8.753 3.059 1.00 0.00 409 TYR A N 5
ATOM 6345 C CA . TYR A 1 39 ? 4.685 -8.335 3.658 1.00 0.00 409 TYR A CA 5
ATOM 6346 C C . TYR A 1 39 ? 4.873 -7.227 4.690 1.00 0.00 409 TYR A C 5
ATOM 6347 O O . TYR A 1 39 ? 4.147 -6.233 4.654 1.00 0.00 409 TYR A O 5
ATOM 6365 N N . TRP A 1 40 ? 5.851 -7.355 5.586 1.00 0.00 410 TRP A N 5
ATOM 6366 C CA . TRP A 1 40 ? 6.066 -6.284 6.548 1.00 0.00 410 TRP A CA 5
ATOM 6367 C C . TRP A 1 40 ? 6.697 -5.102 5.836 1.00 0.00 410 TRP A C 5
ATOM 6368 O O . TRP A 1 40 ? 6.464 -3.949 6.192 1.00 0.00 410 TRP A O 5
ATOM 6389 N N . LEU A 1 41 ? 7.471 -5.411 4.798 1.00 0.00 411 LEU A N 5
ATOM 6390 C CA . LEU A 1 41 ? 8.122 -4.410 3.982 1.00 0.00 411 LEU A CA 5
ATOM 6391 C C . LEU A 1 41 ? 7.081 -3.657 3.163 1.00 0.00 411 LEU A C 5
ATOM 6392 O O . LEU A 1 41 ? 7.181 -2.442 2.989 1.00 0.00 411 LEU A O 5
ATOM 6408 N N . LEU A 1 42 ? 6.065 -4.377 2.670 1.00 0.00 412 LEU A N 5
ATOM 6409 C CA . LEU A 1 42 ? 5.015 -3.739 1.889 1.00 0.00 412 LEU A CA 5
ATOM 6410 C C . LEU A 1 42 ? 4.295 -2.722 2.760 1.00 0.00 412 LEU A C 5
ATOM 6411 O O . LEU A 1 42 ? 4.099 -1.572 2.368 1.00 0.00 412 LEU A O 5
ATOM 6427 N N . GLU A 1 43 ? 3.945 -3.150 3.969 1.00 0.00 413 GLU A N 5
ATOM 6428 C CA . GLU A 1 43 ? 3.291 -2.275 4.930 1.00 0.00 413 GLU A CA 5
ATOM 6429 C C . GLU A 1 43 ? 4.290 -1.238 5.433 1.00 0.00 413 GLU A C 5
ATOM 6430 O O . GLU A 1 43 ? 3.930 -0.101 5.735 1.00 0.00 413 GLU A O 5
ATOM 6442 N N . GLU A 1 44 ? 5.554 -1.655 5.514 1.00 0.00 414 GLU A N 5
ATOM 6443 C CA . GLU A 1 44 ? 6.628 -0.788 5.974 1.00 0.00 414 GLU A CA 5
ATOM 6444 C C . GLU A 1 44 ? 6.825 0.386 5.018 1.00 0.00 414 GLU A C 5
ATOM 6445 O O . GLU A 1 44 ? 6.987 1.528 5.447 1.00 0.00 414 GLU A O 5
ATOM 6457 N N . MET A 1 45 ? 6.803 0.095 3.722 1.00 0.00 415 MET A N 5
ATOM 6458 C CA . MET A 1 45 ? 6.973 1.123 2.707 1.00 0.00 415 MET A CA 5
ATOM 6459 C C . MET A 1 45 ? 5.757 2.046 2.666 1.00 0.00 415 MET A C 5
ATOM 6460 O O . MET A 1 45 ? 5.883 3.247 2.432 1.00 0.00 415 MET A O 5
ATOM 6474 N N . LEU A 1 46 ? 4.581 1.473 2.901 1.00 0.00 416 LEU A N 5
ATOM 6475 C CA . LEU A 1 46 ? 3.340 2.239 2.894 1.00 0.00 416 LEU A CA 5
ATOM 6476 C C . LEU A 1 46 ? 3.343 3.286 4.003 1.00 0.00 416 LEU A C 5
ATOM 6477 O O . LEU A 1 46 ? 3.023 4.451 3.773 1.00 0.00 416 LEU A O 5
ATOM 6493 N N . THR A 1 47 ? 3.704 2.861 5.207 1.00 0.00 417 THR A N 5
ATOM 6494 C CA . THR A 1 47 ? 3.746 3.759 6.356 1.00 0.00 417 THR A CA 5
ATOM 6495 C C . THR A 1 47 ? 4.810 4.837 6.171 1.00 0.00 417 THR A C 5
ATOM 6496 O O . THR A 1 47 ? 4.672 5.951 6.676 1.00 0.00 417 THR A O 5
ATOM 6507 N N . LYS A 1 48 ? 5.874 4.497 5.449 1.00 0.00 418 LYS A N 5
ATOM 6508 C CA . LYS A 1 48 ? 6.964 5.436 5.204 1.00 0.00 418 LYS A CA 5
ATOM 6509 C C . LYS A 1 48 ? 6.479 6.656 4.425 1.00 0.00 418 LYS A C 5
ATOM 6510 O O . LYS A 1 48 ? 6.780 7.793 4.787 1.00 0.00 418 LYS A O 5
ATOM 6529 N N . GLU A 1 49 ? 5.727 6.416 3.355 1.00 0.00 419 GLU A N 5
ATOM 6530 C CA . GLU A 1 49 ? 5.204 7.504 2.536 1.00 0.00 419 GLU A CA 5
ATOM 6531 C C . GLU A 1 49 ? 4.177 8.316 3.316 1.00 0.00 419 GLU A C 5
ATOM 6532 O O . GLU A 1 49 ? 4.102 9.538 3.180 1.00 0.00 419 GLU A O 5
ATOM 6544 N N . LEU A 1 50 ? 3.396 7.630 4.144 1.00 0.00 420 LEU A N 5
ATOM 6545 C CA . LEU A 1 50 ? 2.384 8.291 4.957 1.00 0.00 420 LEU A CA 5
ATOM 6546 C C . LEU A 1 50 ? 3.051 9.168 6.007 1.00 0.00 420 LEU A C 5
ATOM 6547 O O . LEU A 1 50 ? 2.550 10.238 6.354 1.00 0.00 420 LEU A O 5
ATOM 6563 N N . LEU A 1 51 ? 4.195 8.707 6.501 1.00 0.00 421 LEU A N 5
ATOM 6564 C CA . LEU A 1 51 ? 4.953 9.445 7.502 1.00 0.00 421 LEU A CA 5
ATOM 6565 C C . LEU A 1 51 ? 5.571 10.695 6.883 1.00 0.00 421 LEU A C 5
ATOM 6566 O O . LEU A 1 51 ? 5.728 11.719 7.548 1.00 0.00 421 LEU A O 5
ATOM 6582 N N . GLU A 1 52 ? 5.913 10.600 5.602 1.00 0.00 422 GLU A N 5
ATOM 6583 C CA . GLU A 1 52 ? 6.508 11.720 4.881 1.00 0.00 422 GLU A CA 5
ATOM 6584 C C . GLU A 1 52 ? 5.532 12.889 4.797 1.00 0.00 422 GLU A C 5
ATOM 6585 O O . GLU A 1 52 ? 5.913 14.043 4.989 1.00 0.00 422 GLU A O 5
ATOM 6597 N N . LEU A 1 53 ? 4.272 12.579 4.508 1.00 0.00 423 LEU A N 5
ATOM 6598 C CA . LEU A 1 53 ? 3.237 13.603 4.397 1.00 0.00 423 LEU A CA 5
ATOM 6599 C C . LEU A 1 53 ? 3.172 14.455 5.662 1.00 0.00 423 LEU A C 5
ATOM 6600 O O . LEU A 1 53 ? 2.838 15.638 5.608 1.00 0.00 423 LEU A O 5
ATOM 6616 N N . ASP A 1 54 ? 3.493 13.845 6.798 1.00 0.00 424 ASP A N 5
ATOM 6617 C CA . ASP A 1 54 ? 3.471 14.547 8.077 1.00 0.00 424 ASP A CA 5
ATOM 6618 C C . ASP A 1 54 ? 4.691 15.455 8.233 1.00 0.00 424 ASP A C 5
ATOM 6619 O O . ASP A 1 54 ? 4.723 16.315 9.113 1.00 0.00 424 ASP A O 5
ATOM 6628 N N . SER A 1 55 ? 5.691 15.261 7.378 1.00 0.00 425 SER A N 5
ATOM 6629 C CA . SER A 1 55 ? 6.906 16.065 7.430 1.00 0.00 425 SER A CA 5
ATOM 6630 C C . SER A 1 55 ? 6.734 17.373 6.662 1.00 0.00 425 SER A C 5
ATOM 6631 O O . SER A 1 55 ? 7.405 18.365 6.949 1.00 0.00 425 SER A O 5
ATOM 6639 N N . VAL A 1 56 ? 5.833 17.368 5.684 1.00 0.00 426 VAL A N 5
ATOM 6640 C CA . VAL A 1 56 ? 5.578 18.555 4.876 1.00 0.00 426 VAL A CA 5
ATOM 6641 C C . VAL A 1 56 ? 4.950 19.666 5.712 1.00 0.00 426 VAL A C 5
ATOM 6642 O O . VAL A 1 56 ? 4.066 19.416 6.532 1.00 0.00 426 VAL A O 5
ATOM 6655 N N . GLU A 1 57 ? 5.415 20.893 5.500 1.00 0.00 427 GLU A N 5
ATOM 6656 C CA . GLU A 1 57 ? 4.898 22.043 6.234 1.00 0.00 427 GLU A CA 5
ATOM 6657 C C . GLU A 1 57 ? 3.490 22.398 5.771 1.00 0.00 427 GLU A C 5
ATOM 6658 O O . GLU A 1 57 ? 3.040 21.950 4.716 1.00 0.00 427 GLU A O 5
ATOM 6670 N N . THR A 1 58 ? 2.797 23.208 6.566 1.00 0.00 428 THR A N 5
ATOM 6671 C CA . THR A 1 58 ? 1.438 23.625 6.240 1.00 0.00 428 THR A CA 5
ATOM 6672 C C . THR A 1 58 ? 0.896 24.578 7.299 1.00 0.00 428 THR A C 5
ATOM 6673 O O . THR A 1 58 ? 0.898 24.266 8.490 1.00 0.00 428 THR A O 5
ATOM 6684 N N . GLY A 1 59 ? 0.430 25.741 6.858 1.00 0.00 429 GLY A N 5
ATOM 6685 C CA . GLY A 1 59 ? -0.110 26.722 7.781 1.00 0.00 429 GLY A CA 5
ATOM 6686 C C . GLY A 1 59 ? -1.623 26.669 7.862 1.00 0.00 429 GLY A C 5
ATOM 6687 O O . GLY A 1 59 ? -2.181 26.014 8.741 1.00 0.00 429 GLY A O 5
ATOM 6691 N N . GLY A 1 60 ? -2.287 27.360 6.941 1.00 0.00 430 GLY A N 5
ATOM 6692 C CA . GLY A 1 60 ? -3.737 27.375 6.928 1.00 0.00 430 GLY A CA 5
ATOM 6693 C C . GLY A 1 60 ? -4.306 27.178 5.537 1.00 0.00 430 GLY A C 5
ATOM 6694 O O . GLY A 1 60 ? -5.308 27.797 5.176 1.00 0.00 430 GLY A O 5
ATOM 6698 N N . GLN A 1 61 ? -3.668 26.314 4.755 1.00 0.00 431 GLN A N 5
ATOM 6699 C CA . GLN A 1 61 ? -4.118 26.037 3.396 1.00 0.00 431 GLN A CA 5
ATOM 6700 C C . GLN A 1 61 ? -5.080 24.852 3.372 1.00 0.00 431 GLN A C 5
ATOM 6701 O O . GLN A 1 61 ? -4.748 23.761 3.833 1.00 0.00 431 GLN A O 5
ATOM 6715 N N . ASP A 1 62 ? -6.272 25.077 2.832 1.00 0.00 432 ASP A N 5
ATOM 6716 C CA . ASP A 1 62 ? -7.282 24.029 2.745 1.00 0.00 432 ASP A CA 5
ATOM 6717 C C . ASP A 1 62 ? -6.855 22.935 1.771 1.00 0.00 432 ASP A C 5
ATOM 6718 O O . ASP A 1 62 ? -7.250 21.777 1.911 1.00 0.00 432 ASP A O 5
ATOM 6727 N N . SER A 1 63 ? -6.056 23.312 0.778 1.00 0.00 433 SER A N 5
ATOM 6728 C CA . SER A 1 63 ? -5.585 22.367 -0.231 1.00 0.00 433 SER A CA 5
ATOM 6729 C C . SER A 1 63 ? -4.637 21.329 0.367 1.00 0.00 433 SER A C 5
ATOM 6730 O O . SER A 1 63 ? -4.751 20.138 0.078 1.00 0.00 433 SER A O 5
ATOM 6738 N N . VAL A 1 64 ? -3.700 21.783 1.193 1.00 0.00 434 VAL A N 5
ATOM 6739 C CA . VAL A 1 64 ? -2.736 20.881 1.813 1.00 0.00 434 VAL A CA 5
ATOM 6740 C C . VAL A 1 64 ? -3.374 20.084 2.946 1.00 0.00 434 VAL A C 5
ATOM 6741 O O . VAL A 1 64 ? -3.073 18.905 3.133 1.00 0.00 434 VAL A O 5
ATOM 6754 N N . ARG A 1 65 ? -4.259 20.731 3.698 1.00 0.00 435 ARG A N 5
ATOM 6755 C CA . ARG A 1 65 ? -4.937 20.076 4.810 1.00 0.00 435 ARG A CA 5
ATOM 6756 C C . ARG A 1 65 ? -5.886 18.997 4.302 1.00 0.00 435 ARG A C 5
ATOM 6757 O O . ARG A 1 65 ? -5.927 17.888 4.836 1.00 0.00 435 ARG A O 5
ATOM 6778 N N . GLN A 1 66 ? -6.646 19.328 3.264 1.00 0.00 436 GLN A N 5
ATOM 6779 C CA . GLN A 1 66 ? -7.591 18.388 2.678 1.00 0.00 436 GLN A CA 5
ATOM 6780 C C . GLN A 1 66 ? -6.861 17.256 1.962 1.00 0.00 436 GLN A C 5
ATOM 6781 O O . GLN A 1 66 ? -7.323 16.115 1.949 1.00 0.00 436 GLN A O 5
ATOM 6795 N N . ALA A 1 67 ? -5.720 17.582 1.363 1.00 0.00 437 ALA A N 5
ATOM 6796 C CA . ALA A 1 67 ? -4.926 16.598 0.637 1.00 0.00 437 ALA A CA 5
ATOM 6797 C C . ALA A 1 67 ? -4.215 15.640 1.589 1.00 0.00 437 ALA A C 5
ATOM 6798 O O . ALA A 1 67 ? -4.212 14.427 1.373 1.00 0.00 437 ALA A O 5
ATOM 6805 N N . ARG A 1 68 ? -3.609 16.186 2.639 1.00 0.00 438 ARG A N 5
ATOM 6806 C CA . ARG A 1 68 ? -2.894 15.369 3.613 1.00 0.00 438 ARG A CA 5
ATOM 6807 C C . ARG A 1 68 ? -3.853 14.445 4.356 1.00 0.00 438 ARG A C 5
ATOM 6808 O O . ARG A 1 68 ? -3.529 13.289 4.630 1.00 0.00 438 ARG A O 5
ATOM 6829 N N . LYS A 1 69 ? -5.036 14.960 4.676 1.00 0.00 439 LYS A N 5
ATOM 6830 C CA . LYS A 1 69 ? -6.042 14.176 5.383 1.00 0.00 439 LYS A CA 5
ATOM 6831 C C . LYS A 1 69 ? -6.532 13.025 4.512 1.00 0.00 439 LYS A C 5
ATOM 6832 O O . LYS A 1 69 ? -6.826 11.938 5.009 1.00 0.00 439 LYS A O 5
ATOM 6851 N N . GLU A 1 70 ? -6.614 13.271 3.208 1.00 0.00 440 GLU A N 5
ATOM 6852 C CA . GLU A 1 70 ? -7.064 12.256 2.264 1.00 0.00 440 GLU A CA 5
ATOM 6853 C C . GLU A 1 70 ? -6.051 11.120 2.175 1.00 0.00 440 GLU A C 5
ATOM 6854 O O . GLU A 1 70 ? -6.420 9.955 2.025 1.00 0.00 440 GLU A O 5
ATOM 6866 N N . ALA A 1 71 ? -4.771 11.468 2.271 1.00 0.00 441 ALA A N 5
ATOM 6867 C CA . ALA A 1 71 ? -3.703 10.479 2.205 1.00 0.00 441 ALA A CA 5
ATOM 6868 C C . ALA A 1 71 ? -3.812 9.483 3.355 1.00 0.00 441 ALA A C 5
ATOM 6869 O O . ALA A 1 71 ? -3.696 8.275 3.155 1.00 0.00 441 ALA A O 5
ATOM 6876 N N . VAL A 1 72 ? -4.041 9.999 4.558 1.00 0.00 442 VAL A N 5
ATOM 6877 C CA . VAL A 1 72 ? -4.171 9.157 5.740 1.00 0.00 442 VAL A CA 5
ATOM 6878 C C . VAL A 1 72 ? -5.374 8.230 5.613 1.00 0.00 442 VAL A C 5
ATOM 6879 O O . VAL A 1 72 ? -5.355 7.098 6.099 1.00 0.00 442 VAL A O 5
ATOM 6892 N N . CYS A 1 73 ? -6.418 8.712 4.950 1.00 0.00 443 CYS A N 5
ATOM 6893 C CA . CYS A 1 73 ? -7.625 7.922 4.748 1.00 0.00 443 CYS A CA 5
ATOM 6894 C C . CYS A 1 73 ? -7.364 6.791 3.758 1.00 0.00 443 CYS A C 5
ATOM 6895 O O . CYS A 1 73 ? -7.763 5.647 3.982 1.00 0.00 443 CYS A O 5
ATOM 6903 N N . LYS A 1 74 ? -6.691 7.120 2.658 1.00 0.00 444 LYS A N 5
ATOM 6904 C CA . LYS A 1 74 ? -6.376 6.138 1.628 1.00 0.00 444 LYS A CA 5
ATOM 6905 C C . LYS A 1 74 ? -5.372 5.109 2.140 1.00 0.00 444 LYS A C 5
ATOM 6906 O O . LYS A 1 74 ? -5.537 3.910 1.926 1.00 0.00 444 LYS A O 5
ATOM 6925 N N . ILE A 1 75 ? -4.334 5.585 2.823 1.00 0.00 445 ILE A N 5
ATOM 6926 C CA . ILE A 1 75 ? -3.313 4.699 3.366 1.00 0.00 445 ILE A CA 5
ATOM 6927 C C . ILE A 1 75 ? -3.908 3.764 4.409 1.00 0.00 445 ILE A C 5
ATOM 6928 O O . ILE A 1 75 ? -3.459 2.629 4.575 1.00 0.00 445 ILE A O 5
ATOM 6944 N N . GLN A 1 76 ? -4.927 4.249 5.101 1.00 0.00 446 GLN A N 5
ATOM 6945 C CA . GLN A 1 76 ? -5.604 3.476 6.122 1.00 0.00 446 GLN A CA 5
ATOM 6946 C C . GLN A 1 76 ? -6.307 2.270 5.502 1.00 0.00 446 GLN A C 5
ATOM 6947 O O . GLN A 1 76 ? -6.275 1.170 6.051 1.00 0.00 446 GLN A O 5
ATOM 6961 N N . ALA A 1 77 ? -6.938 2.489 4.351 1.00 0.00 447 ALA A N 5
ATOM 6962 C CA . ALA A 1 77 ? -7.645 1.423 3.653 1.00 0.00 447 ALA A CA 5
ATOM 6963 C C . ALA A 1 77 ? -6.677 0.349 3.167 1.00 0.00 447 ALA A C 5
ATOM 6964 O O . ALA A 1 77 ? -6.969 -0.844 3.243 1.00 0.00 447 ALA A O 5
ATOM 6971 N N . ILE A 1 78 ? -5.522 0.782 2.671 1.00 0.00 448 ILE A N 5
ATOM 6972 C CA . ILE A 1 78 ? -4.507 -0.141 2.176 1.00 0.00 448 ILE A CA 5
ATOM 6973 C C . ILE A 1 78 ? -3.913 -0.956 3.317 1.00 0.00 448 ILE A C 5
ATOM 6974 O O . ILE A 1 78 ? -3.602 -2.136 3.157 1.00 0.00 448 ILE A O 5
ATOM 6990 N N . LEU A 1 79 ? -3.757 -0.315 4.469 1.00 0.00 449 LEU A N 5
ATOM 6991 C CA . LEU A 1 79 ? -3.199 -0.977 5.642 1.00 0.00 449 LEU A CA 5
ATOM 6992 C C . LEU A 1 79 ? -4.024 -2.206 6.011 1.00 0.00 449 LEU A C 5
ATOM 6993 O O . LEU A 1 79 ? -3.477 -3.283 6.252 1.00 0.00 449 LEU A O 5
ATOM 7009 N N . GLU A 1 80 ? -5.342 -2.040 6.044 1.00 0.00 450 GLU A N 5
ATOM 7010 C CA . GLU A 1 80 ? -6.239 -3.141 6.374 1.00 0.00 450 GLU A CA 5
ATOM 7011 C C . GLU A 1 80 ? -6.296 -4.145 5.230 1.00 0.00 450 GLU A C 5
ATOM 7012 O O . GLU A 1 80 ? -6.298 -5.355 5.454 1.00 0.00 450 GLU A O 5
ATOM 7024 N N . LYS A 1 81 ? -6.329 -3.636 4.002 1.00 0.00 451 LYS A N 5
ATOM 7025 C CA . LYS A 1 81 ? -6.372 -4.495 2.826 1.00 0.00 451 LYS A CA 5
ATOM 7026 C C . LYS A 1 81 ? -5.165 -5.426 2.817 1.00 0.00 451 LYS A C 5
ATOM 7027 O O . LYS A 1 81 ? -5.236 -6.552 2.325 1.00 0.00 451 LYS A O 5
ATOM 7046 N N . LEU A 1 82 ? -4.061 -4.947 3.382 1.00 0.00 452 LEU A N 5
ATOM 7047 C CA . LEU A 1 82 ? -2.836 -5.729 3.461 1.00 0.00 452 LEU A CA 5
ATOM 7048 C C . LEU A 1 82 ? -2.939 -6.760 4.579 1.00 0.00 452 LEU A C 5
ATOM 7049 O O . LEU A 1 82 ? -2.446 -7.881 4.453 1.00 0.00 452 LEU A O 5
ATOM 7065 N N . GLU A 1 83 ? -3.589 -6.372 5.673 1.00 0.00 453 GLU A N 5
ATOM 7066 C CA . GLU A 1 83 ? -3.762 -7.263 6.812 1.00 0.00 453 GLU A CA 5
ATOM 7067 C C . GLU A 1 83 ? -4.540 -8.511 6.405 1.00 0.00 453 GLU A C 5
ATOM 7068 O O . GLU A 1 83 ? -4.352 -9.585 6.976 1.00 0.00 453 GLU A O 5
ATOM 7080 N N . LYS A 1 84 ? -5.418 -8.361 5.417 1.00 0.00 454 LYS A N 5
ATOM 7081 C CA . LYS A 1 84 ? -6.225 -9.477 4.941 1.00 0.00 454 LYS A CA 5
ATOM 7082 C C . LYS A 1 84 ? -5.491 -10.279 3.871 1.00 0.00 454 LYS A C 5
ATOM 7083 O O . LYS A 1 84 ? -5.832 -11.432 3.610 1.00 0.00 454 LYS A O 5
ATOM 7102 N N . LYS A 1 85 ? -4.473 -9.676 3.266 1.00 0.00 455 LYS A N 5
ATOM 7103 C CA . LYS A 1 85 ? -3.693 -10.362 2.246 1.00 0.00 455 LYS A CA 5
ATOM 7104 C C . LYS A 1 85 ? -2.645 -11.247 2.910 1.00 0.00 455 LYS A C 5
ATOM 7105 O O . LYS A 1 85 ? -2.224 -12.260 2.352 1.00 0.00 455 LYS A O 5
ATOM 7124 N N . GLY A 1 86 ? -2.257 -10.866 4.125 1.00 0.00 456 GLY A N 5
ATOM 7125 C CA . GLY A 1 86 ? -1.288 -11.634 4.884 1.00 0.00 456 GLY A CA 5
ATOM 7126 C C . GLY A 1 86 ? -1.787 -11.892 6.289 1.00 0.00 456 GLY A C 5
ATOM 7127 O O . GLY A 1 86 ? -2.802 -12.561 6.471 1.00 0.00 456 GLY A O 5
ATOM 7131 N N . LEU A 1 87 ? -1.091 -11.351 7.284 1.00 0.00 457 LEU A N 5
ATOM 7132 C CA . LEU A 1 87 ? -1.488 -11.519 8.678 1.00 0.00 457 LEU A CA 5
ATOM 7133 C C . LEU A 1 87 ? -0.401 -11.012 9.622 1.00 0.00 457 LEU A C 5
ATOM 7134 O O . LEU A 1 87 ? 0.436 -10.198 9.177 1.00 0.00 457 LEU A O 5
ATOM 7151 N N . GLY A 1 1 ? -13.523 18.245 -20.111 1.00 0.00 371 GLY A N 6
ATOM 7152 C CA . GLY A 1 1 ? -12.491 19.133 -19.509 1.00 0.00 371 GLY A CA 6
ATOM 7153 C C . GLY A 1 1 ? -12.553 19.151 -17.994 1.00 0.00 371 GLY A C 6
ATOM 7154 O O . GLY A 1 1 ? -13.459 18.572 -17.396 1.00 0.00 371 GLY A O 6
ATOM 7160 N N . SER A 1 2 ? -11.587 19.819 -17.372 1.00 0.00 372 SER A N 6
ATOM 7161 C CA . SER A 1 2 ? -11.534 19.911 -15.917 1.00 0.00 372 SER A CA 6
ATOM 7162 C C . SER A 1 2 ? -10.349 20.763 -15.467 1.00 0.00 372 SER A C 6
ATOM 7163 O O . SER A 1 2 ? -10.529 21.802 -14.831 1.00 0.00 372 SER A O 6
ATOM 7171 N N . PRO A 1 3 ? -9.115 20.334 -15.790 1.00 0.00 373 PRO A N 6
ATOM 7172 C CA . PRO A 1 3 ? -7.903 21.067 -15.412 1.00 0.00 373 PRO A CA 6
ATOM 7173 C C . PRO A 1 3 ? -7.747 22.368 -16.192 1.00 0.00 373 PRO A C 6
ATOM 7174 O O . PRO A 1 3 ? -8.180 22.471 -17.340 1.00 0.00 373 PRO A O 6
ATOM 7185 N N . GLU A 1 4 ? -7.124 23.359 -15.562 1.00 0.00 374 GLU A N 6
ATOM 7186 C CA . GLU A 1 4 ? -6.911 24.653 -16.198 1.00 0.00 374 GLU A CA 6
ATOM 7187 C C . GLU A 1 4 ? -5.781 25.418 -15.516 1.00 0.00 374 GLU A C 6
ATOM 7188 O O . GLU A 1 4 ? -4.854 25.890 -16.173 1.00 0.00 374 GLU A O 6
ATOM 7200 N N . PHE A 1 5 ? -5.867 25.538 -14.195 1.00 0.00 375 PHE A N 6
ATOM 7201 C CA . PHE A 1 5 ? -4.853 26.249 -13.426 1.00 0.00 375 PHE A CA 6
ATOM 7202 C C . PHE A 1 5 ? -4.418 25.438 -12.209 1.00 0.00 375 PHE A C 6
ATOM 7203 O O . PHE A 1 5 ? -5.063 25.479 -11.162 1.00 0.00 375 PHE A O 6
ATOM 7220 N N . THR A 1 6 ? -3.319 24.705 -12.354 1.00 0.00 376 THR A N 6
ATOM 7221 C CA . THR A 1 6 ? -2.796 23.888 -11.265 1.00 0.00 376 THR A CA 6
ATOM 7222 C C . THR A 1 6 ? -1.841 24.701 -10.388 1.00 0.00 376 THR A C 6
ATOM 7223 O O . THR A 1 6 ? -0.867 25.267 -10.885 1.00 0.00 376 THR A O 6
ATOM 7234 N N . PRO A 1 7 ? -2.108 24.778 -9.071 1.00 0.00 377 PRO A N 6
ATOM 7235 C CA . PRO A 1 7 ? -1.264 25.534 -8.136 1.00 0.00 377 PRO A CA 6
ATOM 7236 C C . PRO A 1 7 ? 0.191 25.069 -8.159 1.00 0.00 377 PRO A C 6
ATOM 7237 O O . PRO A 1 7 ? 0.527 24.082 -8.814 1.00 0.00 377 PRO A O 6
ATOM 7248 N N . PRO A 1 8 ? 1.080 25.793 -7.457 1.00 0.00 378 PRO A N 6
ATOM 7249 C CA . PRO A 1 8 ? 2.508 25.477 -7.411 1.00 0.00 378 PRO A CA 6
ATOM 7250 C C . PRO A 1 8 ? 2.848 24.315 -6.477 1.00 0.00 378 PRO A C 6
ATOM 7251 O O . PRO A 1 8 ? 3.500 23.355 -6.888 1.00 0.00 378 PRO A O 6
ATOM 7262 N N . SER A 1 9 ? 2.434 24.415 -5.216 1.00 0.00 379 SER A N 6
ATOM 7263 C CA . SER A 1 9 ? 2.738 23.373 -4.237 1.00 0.00 379 SER A CA 6
ATOM 7264 C C . SER A 1 9 ? 1.721 22.243 -4.252 1.00 0.00 379 SER A C 6
ATOM 7265 O O . SER A 1 9 ? 2.029 21.124 -3.842 1.00 0.00 379 SER A O 6
ATOM 7273 N N . ILE A 1 10 ? 0.524 22.517 -4.740 1.00 0.00 380 ILE A N 6
ATOM 7274 C CA . ILE A 1 10 ? -0.502 21.494 -4.816 1.00 0.00 380 ILE A CA 6
ATOM 7275 C C . ILE A 1 10 ? -0.007 20.328 -5.667 1.00 0.00 380 ILE A C 6
ATOM 7276 O O . ILE A 1 10 ? -0.398 19.180 -5.457 1.00 0.00 380 ILE A O 6
ATOM 7292 N N . LYS A 1 11 ? 0.861 20.637 -6.628 1.00 0.00 381 LYS A N 6
ATOM 7293 C CA . LYS A 1 11 ? 1.417 19.618 -7.516 1.00 0.00 381 LYS A CA 6
ATOM 7294 C C . LYS A 1 11 ? 2.116 18.519 -6.720 1.00 0.00 381 LYS A C 6
ATOM 7295 O O . LYS A 1 11 ? 2.110 17.355 -7.120 1.00 0.00 381 LYS A O 6
ATOM 7314 N N . LYS A 1 12 ? 2.716 18.891 -5.594 1.00 0.00 382 LYS A N 6
ATOM 7315 C CA . LYS A 1 12 ? 3.413 17.923 -4.754 1.00 0.00 382 LYS A CA 6
ATOM 7316 C C . LYS A 1 12 ? 2.429 16.955 -4.121 1.00 0.00 382 LYS A C 6
ATOM 7317 O O . LYS A 1 12 ? 2.699 15.760 -4.002 1.00 0.00 382 LYS A O 6
ATOM 7336 N N . ILE A 1 13 ? 1.283 17.481 -3.740 1.00 0.00 383 ILE A N 6
ATOM 7337 C CA . ILE A 1 13 ? 0.234 16.668 -3.138 1.00 0.00 383 ILE A CA 6
ATOM 7338 C C . ILE A 1 13 ? -0.200 15.592 -4.123 1.00 0.00 383 ILE A C 6
ATOM 7339 O O . ILE A 1 13 ? -0.535 14.472 -3.739 1.00 0.00 383 ILE A O 6
ATOM 7355 N N . ILE A 1 14 ? -0.159 15.945 -5.402 1.00 0.00 384 ILE A N 6
ATOM 7356 C CA . ILE A 1 14 ? -0.512 15.018 -6.471 1.00 0.00 384 ILE A CA 6
ATOM 7357 C C . ILE A 1 14 ? 0.611 14.017 -6.655 1.00 0.00 384 ILE A C 6
ATOM 7358 O O . ILE A 1 14 ? 0.387 12.814 -6.783 1.00 0.00 384 ILE A O 6
ATOM 7374 N N . HIS A 1 15 ? 1.829 14.543 -6.659 1.00 0.00 385 HIS A N 6
ATOM 7375 C CA . HIS A 1 15 ? 3.020 13.717 -6.820 1.00 0.00 385 HIS A CA 6
ATOM 7376 C C . HIS A 1 15 ? 3.101 12.665 -5.713 1.00 0.00 385 HIS A C 6
ATOM 7377 O O . HIS A 1 15 ? 3.299 11.479 -5.981 1.00 0.00 385 HIS A O 6
ATOM 7391 N N . VAL A 1 16 ? 2.940 13.108 -4.470 1.00 0.00 386 VAL A N 6
ATOM 7392 C CA . VAL A 1 16 ? 2.990 12.205 -3.328 1.00 0.00 386 VAL A CA 6
ATOM 7393 C C . VAL A 1 16 ? 1.827 11.220 -3.364 1.00 0.00 386 VAL A C 6
ATOM 7394 O O . VAL A 1 16 ? 2.006 10.021 -3.146 1.00 0.00 386 VAL A O 6
ATOM 7407 N N . LEU A 1 17 ? 0.633 11.734 -3.646 1.00 0.00 387 LEU A N 6
ATOM 7408 C CA . LEU A 1 17 ? -0.557 10.897 -3.717 1.00 0.00 387 LEU A CA 6
ATOM 7409 C C . LEU A 1 17 ? -0.426 9.885 -4.846 1.00 0.00 387 LEU A C 6
ATOM 7410 O O . LEU A 1 17 ? -0.910 8.757 -4.742 1.00 0.00 387 LEU A O 6
ATOM 7426 N N . GLU A 1 18 ? 0.247 10.289 -5.915 1.00 0.00 388 GLU A N 6
ATOM 7427 C CA . GLU A 1 18 ? 0.460 9.411 -7.054 1.00 0.00 388 GLU A CA 6
ATOM 7428 C C . GLU A 1 18 ? 1.289 8.206 -6.627 1.00 0.00 388 GLU A C 6
ATOM 7429 O O . GLU A 1 18 ? 1.084 7.090 -7.108 1.00 0.00 388 GLU A O 6
ATOM 7441 N N . LYS A 1 19 ? 2.219 8.443 -5.705 1.00 0.00 389 LYS A N 6
ATOM 7442 C CA . LYS A 1 19 ? 3.074 7.380 -5.196 1.00 0.00 389 LYS A CA 6
ATOM 7443 C C . LYS A 1 19 ? 2.245 6.356 -4.431 1.00 0.00 389 LYS A C 6
ATOM 7444 O O . LYS A 1 19 ? 2.465 5.149 -4.546 1.00 0.00 389 LYS A O 6
ATOM 7463 N N . VAL A 1 20 ? 1.282 6.847 -3.657 1.00 0.00 390 VAL A N 6
ATOM 7464 C CA . VAL A 1 20 ? 0.409 5.978 -2.880 1.00 0.00 390 VAL A CA 6
ATOM 7465 C C . VAL A 1 20 ? -0.439 5.105 -3.798 1.00 0.00 390 VAL A C 6
ATOM 7466 O O . VAL A 1 20 ? -0.698 3.940 -3.498 1.00 0.00 390 VAL A O 6
ATOM 7479 N N . GLN A 1 21 ? -0.864 5.678 -4.919 1.00 0.00 391 GLN A N 6
ATOM 7480 C CA . GLN A 1 21 ? -1.679 4.953 -5.886 1.00 0.00 391 GLN A CA 6
ATOM 7481 C C . GLN A 1 21 ? -0.937 3.723 -6.399 1.00 0.00 391 GLN A C 6
ATOM 7482 O O . GLN A 1 21 ? -1.522 2.650 -6.554 1.00 0.00 391 GLN A O 6
ATOM 7496 N N . TYR A 1 22 ? 0.357 3.887 -6.653 1.00 0.00 392 TYR A N 6
ATOM 7497 C CA . TYR A 1 22 ? 1.182 2.789 -7.140 1.00 0.00 392 TYR A CA 6
ATOM 7498 C C . TYR A 1 22 ? 1.253 1.675 -6.102 1.00 0.00 392 TYR A C 6
ATOM 7499 O O . TYR A 1 22 ? 1.228 0.492 -6.440 1.00 0.00 392 TYR A O 6
ATOM 7517 N N . LEU A 1 23 ? 1.333 2.064 -4.834 1.00 0.00 393 LEU A N 6
ATOM 7518 C CA . LEU A 1 23 ? 1.397 1.101 -3.742 1.00 0.00 393 LEU A CA 6
ATOM 7519 C C . LEU A 1 23 ? 0.115 0.279 -3.678 1.00 0.00 393 LEU A C 6
ATOM 7520 O O . LEU A 1 23 ? 0.147 -0.921 -3.406 1.00 0.00 393 LEU A O 6
ATOM 7536 N N . GLU A 1 24 ? -1.013 0.934 -3.936 1.00 0.00 394 GLU A N 6
ATOM 7537 C CA . GLU A 1 24 ? -2.309 0.266 -3.913 1.00 0.00 394 GLU A CA 6
ATOM 7538 C C . GLU A 1 24 ? -2.340 -0.881 -4.916 1.00 0.00 394 GLU A C 6
ATOM 7539 O O . GLU A 1 24 ? -2.840 -1.966 -4.620 1.00 0.00 394 GLU A O 6
ATOM 7551 N N . GLN A 1 25 ? -1.798 -0.634 -6.105 1.00 0.00 395 GLN A N 6
ATOM 7552 C CA . GLN A 1 25 ? -1.761 -1.647 -7.151 1.00 0.00 395 GLN A CA 6
ATOM 7553 C C . GLN A 1 25 ? -0.962 -2.864 -6.694 1.00 0.00 395 GLN A C 6
ATOM 7554 O O . GLN A 1 25 ? -1.341 -4.004 -6.961 1.00 0.00 395 GLN A O 6
ATOM 7568 N N . GLU A 1 26 ? 0.144 -2.612 -6.001 1.00 0.00 396 GLU A N 6
ATOM 7569 C CA . GLU A 1 26 ? 0.996 -3.687 -5.503 1.00 0.00 396 GLU A CA 6
ATOM 7570 C C . GLU A 1 26 ? 0.296 -4.461 -4.391 1.00 0.00 396 GLU A C 6
ATOM 7571 O O . GLU A 1 26 ? 0.305 -5.692 -4.377 1.00 0.00 396 GLU A O 6
ATOM 7583 N N . VAL A 1 27 ? -0.315 -3.732 -3.461 1.00 0.00 397 VAL A N 6
ATOM 7584 C CA . VAL A 1 27 ? -1.023 -4.353 -2.349 1.00 0.00 397 VAL A CA 6
ATOM 7585 C C . VAL A 1 27 ? -2.160 -5.230 -2.857 1.00 0.00 397 VAL A C 6
ATOM 7586 O O . VAL A 1 27 ? -2.430 -6.297 -2.304 1.00 0.00 397 VAL A O 6
ATOM 7599 N N . GLU A 1 28 ? -2.817 -4.780 -3.922 1.00 0.00 398 GLU A N 6
ATOM 7600 C CA . GLU A 1 28 ? -3.919 -5.531 -4.513 1.00 0.00 398 GLU A CA 6
ATOM 7601 C C . GLU A 1 28 ? -3.442 -6.914 -4.937 1.00 0.00 398 GLU A C 6
ATOM 7602 O O . GLU A 1 28 ? -4.138 -7.912 -4.747 1.00 0.00 398 GLU A O 6
ATOM 7614 N N . GLU A 1 29 ? -2.238 -6.962 -5.496 1.00 0.00 399 GLU A N 6
ATOM 7615 C CA . GLU A 1 29 ? -1.645 -8.218 -5.934 1.00 0.00 399 GLU A CA 6
ATOM 7616 C C . GLU A 1 29 ? -0.963 -8.905 -4.758 1.00 0.00 399 GLU A C 6
ATOM 7617 O O . GLU A 1 29 ? -1.411 -9.952 -4.295 1.00 0.00 399 GLU A O 6
ATOM 7629 N N . PHE A 1 30 ? 0.119 -8.282 -4.281 1.00 0.00 400 PHE A N 6
ATOM 7630 C CA . PHE A 1 30 ? 0.905 -8.772 -3.145 1.00 0.00 400 PHE A CA 6
ATOM 7631 C C . PHE A 1 30 ? 0.736 -10.261 -2.887 1.00 0.00 400 PHE A C 6
ATOM 7632 O O . PHE A 1 30 ? -0.293 -10.706 -2.378 1.00 0.00 400 PHE A O 6
ATOM 7649 N N . VAL A 1 31 ? 1.770 -11.020 -3.203 1.00 0.00 401 VAL A N 6
ATOM 7650 C CA . VAL A 1 31 ? 1.754 -12.452 -2.973 1.00 0.00 401 VAL A CA 6
ATOM 7651 C C . VAL A 1 31 ? 2.428 -12.776 -1.644 1.00 0.00 401 VAL A C 6
ATOM 7652 O O . VAL A 1 31 ? 2.952 -13.874 -1.456 1.00 0.00 401 VAL A O 6
ATOM 7665 N N . GLY A 1 32 ? 2.416 -11.810 -0.722 1.00 0.00 402 GLY A N 6
ATOM 7666 C CA . GLY A 1 32 ? 3.033 -12.016 0.564 1.00 0.00 402 GLY A CA 6
ATOM 7667 C C . GLY A 1 32 ? 2.116 -12.704 1.548 1.00 0.00 402 GLY A C 6
ATOM 7668 O O . GLY A 1 32 ? 0.996 -13.088 1.211 1.00 0.00 402 GLY A O 6
ATOM 7672 N N . LYS A 1 33 ? 2.605 -12.860 2.764 1.00 0.00 403 LYS A N 6
ATOM 7673 C CA . LYS A 1 33 ? 1.840 -13.513 3.826 1.00 0.00 403 LYS A CA 6
ATOM 7674 C C . LYS A 1 33 ? 1.910 -12.729 5.133 1.00 0.00 403 LYS A C 6
ATOM 7675 O O . LYS A 1 33 ? 2.951 -12.169 5.472 1.00 0.00 403 LYS A O 6
ATOM 7694 N N . LYS A 1 34 ? 0.808 -12.717 5.878 1.00 0.00 404 LYS A N 6
ATOM 7695 C CA . LYS A 1 34 ? 0.760 -12.020 7.158 1.00 0.00 404 LYS A CA 6
ATOM 7696 C C . LYS A 1 34 ? 1.820 -12.562 8.112 1.00 0.00 404 LYS A C 6
ATOM 7697 O O . LYS A 1 34 ? 2.244 -11.874 9.040 1.00 0.00 404 LYS A O 6
ATOM 7716 N N . THR A 1 35 ? 2.245 -13.799 7.876 1.00 0.00 405 THR A N 6
ATOM 7717 C CA . THR A 1 35 ? 3.259 -14.432 8.713 1.00 0.00 405 THR A CA 6
ATOM 7718 C C . THR A 1 35 ? 4.625 -14.413 8.031 1.00 0.00 405 THR A C 6
ATOM 7719 O O . THR A 1 35 ? 5.551 -15.099 8.462 1.00 0.00 405 THR A O 6
ATOM 7730 N N . ASP A 1 36 ? 4.746 -13.624 6.965 1.00 0.00 406 ASP A N 6
ATOM 7731 C CA . ASP A 1 36 ? 6.001 -13.523 6.231 1.00 0.00 406 ASP A CA 6
ATOM 7732 C C . ASP A 1 36 ? 6.625 -12.143 6.409 1.00 0.00 406 ASP A C 6
ATOM 7733 O O . ASP A 1 36 ? 5.924 -11.161 6.654 1.00 0.00 406 ASP A O 6
ATOM 7742 N N . LYS A 1 37 ? 7.945 -12.078 6.282 1.00 0.00 407 LYS A N 6
ATOM 7743 C CA . LYS A 1 37 ? 8.667 -10.820 6.426 1.00 0.00 407 LYS A CA 6
ATOM 7744 C C . LYS A 1 37 ? 8.217 -9.814 5.380 1.00 0.00 407 LYS A C 6
ATOM 7745 O O . LYS A 1 37 ? 8.247 -8.604 5.609 1.00 0.00 407 LYS A O 6
ATOM 7764 N N . ALA A 1 38 ? 7.805 -10.321 4.230 1.00 0.00 408 ALA A N 6
ATOM 7765 C CA . ALA A 1 38 ? 7.352 -9.472 3.144 1.00 0.00 408 ALA A CA 6
ATOM 7766 C C . ALA A 1 38 ? 6.112 -8.675 3.537 1.00 0.00 408 ALA A C 6
ATOM 7767 O O . ALA A 1 38 ? 5.879 -7.588 3.012 1.00 0.00 408 ALA A O 6
ATOM 7774 N N . TYR A 1 39 ? 5.298 -9.226 4.438 1.00 0.00 409 TYR A N 6
ATOM 7775 C CA . TYR A 1 39 ? 4.070 -8.549 4.845 1.00 0.00 409 TYR A CA 6
ATOM 7776 C C . TYR A 1 39 ? 4.341 -7.329 5.722 1.00 0.00 409 TYR A C 6
ATOM 7777 O O . TYR A 1 39 ? 3.777 -6.264 5.466 1.00 0.00 409 TYR A O 6
ATOM 7795 N N . TRP A 1 40 ? 5.218 -7.438 6.720 1.00 0.00 410 TRP A N 6
ATOM 7796 C CA . TRP A 1 40 ? 5.513 -6.263 7.527 1.00 0.00 410 TRP A CA 6
ATOM 7797 C C . TRP A 1 40 ? 6.365 -5.306 6.710 1.00 0.00 410 TRP A C 6
ATOM 7798 O O . TRP A 1 40 ? 6.286 -4.092 6.875 1.00 0.00 410 TRP A O 6
ATOM 7819 N N . LEU A 1 41 ? 7.150 -5.879 5.798 1.00 0.00 411 LEU A N 6
ATOM 7820 C CA . LEU A 1 41 ? 7.997 -5.117 4.905 1.00 0.00 411 LEU A CA 6
ATOM 7821 C C . LEU A 1 41 ? 7.131 -4.368 3.902 1.00 0.00 411 LEU A C 6
ATOM 7822 O O . LEU A 1 41 ? 7.386 -3.201 3.603 1.00 0.00 411 LEU A O 6
ATOM 7838 N N . LEU A 1 42 ? 6.087 -5.036 3.393 1.00 0.00 412 LEU A N 6
ATOM 7839 C CA . LEU A 1 42 ? 5.188 -4.393 2.445 1.00 0.00 412 LEU A CA 6
ATOM 7840 C C . LEU A 1 42 ? 4.539 -3.192 3.115 1.00 0.00 412 LEU A C 6
ATOM 7841 O O . LEU A 1 42 ? 4.506 -2.092 2.564 1.00 0.00 412 LEU A O 6
ATOM 7857 N N . GLU A 1 43 ? 4.059 -3.416 4.334 1.00 0.00 413 GLU A N 6
ATOM 7858 C CA . GLU A 1 43 ? 3.446 -2.364 5.127 1.00 0.00 413 GLU A CA 6
ATOM 7859 C C . GLU A 1 43 ? 4.514 -1.374 5.576 1.00 0.00 413 GLU A C 6
ATOM 7860 O O . GLU A 1 43 ? 4.254 -0.181 5.730 1.00 0.00 413 GLU A O 6
ATOM 7872 N N . GLU A 1 44 ? 5.720 -1.890 5.793 1.00 0.00 414 GLU A N 6
ATOM 7873 C CA . GLU A 1 44 ? 6.839 -1.074 6.232 1.00 0.00 414 GLU A CA 6
ATOM 7874 C C . GLU A 1 44 ? 7.204 -0.036 5.171 1.00 0.00 414 GLU A C 6
ATOM 7875 O O . GLU A 1 44 ? 7.554 1.098 5.497 1.00 0.00 414 GLU A O 6
ATOM 7887 N N . MET A 1 45 ? 7.120 -0.429 3.904 1.00 0.00 415 MET A N 6
ATOM 7888 C CA . MET A 1 45 ? 7.442 0.471 2.803 1.00 0.00 415 MET A CA 6
ATOM 7889 C C . MET A 1 45 ? 6.394 1.575 2.668 1.00 0.00 415 MET A C 6
ATOM 7890 O O . MET A 1 45 ? 6.734 2.747 2.495 1.00 0.00 415 MET A O 6
ATOM 7904 N N . LEU A 1 46 ? 5.120 1.199 2.751 1.00 0.00 416 LEU A N 6
ATOM 7905 C CA . LEU A 1 46 ? 4.033 2.167 2.638 1.00 0.00 416 LEU A CA 6
ATOM 7906 C C . LEU A 1 46 ? 4.002 3.092 3.850 1.00 0.00 416 LEU A C 6
ATOM 7907 O O . LEU A 1 46 ? 3.715 4.281 3.727 1.00 0.00 416 LEU A O 6
ATOM 7923 N N . THR A 1 47 ? 4.300 2.540 5.021 1.00 0.00 417 THR A N 6
ATOM 7924 C CA . THR A 1 47 ? 4.306 3.324 6.249 1.00 0.00 417 THR A CA 6
ATOM 7925 C C . THR A 1 47 ? 5.362 4.423 6.176 1.00 0.00 417 THR A C 6
ATOM 7926 O O . THR A 1 47 ? 5.173 5.514 6.714 1.00 0.00 417 THR A O 6
ATOM 7937 N N . LYS A 1 48 ? 6.468 4.133 5.496 1.00 0.00 418 LYS A N 6
ATOM 7938 C CA . LYS A 1 48 ? 7.544 5.107 5.345 1.00 0.00 418 LYS A CA 6
ATOM 7939 C C . LYS A 1 48 ? 7.072 6.283 4.500 1.00 0.00 418 LYS A C 6
ATOM 7940 O O . LYS A 1 48 ? 7.263 7.441 4.873 1.00 0.00 418 LYS A O 6
ATOM 7959 N N . GLU A 1 49 ? 6.436 5.983 3.371 1.00 0.00 419 GLU A N 6
ATOM 7960 C CA . GLU A 1 49 ? 5.918 7.028 2.498 1.00 0.00 419 GLU A CA 6
ATOM 7961 C C . GLU A 1 49 ? 4.736 7.715 3.173 1.00 0.00 419 GLU A C 6
ATOM 7962 O O . GLU A 1 49 ? 4.537 8.922 3.036 1.00 0.00 419 GLU A O 6
ATOM 7974 N N . LEU A 1 50 ? 3.967 6.928 3.922 1.00 0.00 420 LEU A N 6
ATOM 7975 C CA . LEU A 1 50 ? 2.814 7.440 4.650 1.00 0.00 420 LEU A CA 6
ATOM 7976 C C . LEU A 1 50 ? 3.258 8.515 5.632 1.00 0.00 420 LEU A C 6
ATOM 7977 O O . LEU A 1 50 ? 2.634 9.567 5.754 1.00 0.00 420 LEU A O 6
ATOM 7993 N N . LEU A 1 51 ? 4.347 8.227 6.332 1.00 0.00 421 LEU A N 6
ATOM 7994 C CA . LEU A 1 51 ? 4.901 9.148 7.311 1.00 0.00 421 LEU A CA 6
ATOM 7995 C C . LEU A 1 51 ? 5.527 10.367 6.636 1.00 0.00 421 LEU A C 6
ATOM 7996 O O . LEU A 1 51 ? 5.529 11.464 7.195 1.00 0.00 421 LEU A O 6
ATOM 8012 N N . GLU A 1 52 ? 6.069 10.166 5.437 1.00 0.00 422 GLU A N 6
ATOM 8013 C CA . GLU A 1 52 ? 6.708 11.251 4.697 1.00 0.00 422 GLU A CA 6
ATOM 8014 C C . GLU A 1 52 ? 5.717 12.367 4.377 1.00 0.00 422 GLU A C 6
ATOM 8015 O O . GLU A 1 52 ? 6.008 13.545 4.582 1.00 0.00 422 GLU A O 6
ATOM 8027 N N . LEU A 1 53 ? 4.545 11.989 3.881 1.00 0.00 423 LEU A N 6
ATOM 8028 C CA . LEU A 1 53 ? 3.512 12.962 3.541 1.00 0.00 423 LEU A CA 6
ATOM 8029 C C . LEU A 1 53 ? 2.849 13.510 4.800 1.00 0.00 423 LEU A C 6
ATOM 8030 O O . LEU A 1 53 ? 2.409 14.659 4.834 1.00 0.00 423 LEU A O 6
ATOM 8046 N N . ASP A 1 54 ? 2.783 12.678 5.834 1.00 0.00 424 ASP A N 6
ATOM 8047 C CA . ASP A 1 54 ? 2.176 13.074 7.099 1.00 0.00 424 ASP A CA 6
ATOM 8048 C C . ASP A 1 54 ? 3.071 14.055 7.856 1.00 0.00 424 ASP A C 6
ATOM 8049 O O . ASP A 1 54 ? 2.607 14.771 8.743 1.00 0.00 424 ASP A O 6
ATOM 8058 N N . SER A 1 55 ? 4.353 14.083 7.501 1.00 0.00 425 SER A N 6
ATOM 8059 C CA . SER A 1 55 ? 5.305 14.976 8.151 1.00 0.00 425 SER A CA 6
ATOM 8060 C C . SER A 1 55 ? 5.474 16.271 7.362 1.00 0.00 425 SER A C 6
ATOM 8061 O O . SER A 1 55 ? 6.567 16.834 7.303 1.00 0.00 425 SER A O 6
ATOM 8069 N N . VAL A 1 56 ? 4.386 16.740 6.757 1.00 0.00 426 VAL A N 6
ATOM 8070 C CA . VAL A 1 56 ? 4.419 17.970 5.976 1.00 0.00 426 VAL A CA 6
ATOM 8071 C C . VAL A 1 56 ? 3.922 19.155 6.796 1.00 0.00 426 VAL A C 6
ATOM 8072 O O . VAL A 1 56 ? 2.876 19.081 7.441 1.00 0.00 426 VAL A O 6
ATOM 8085 N N . GLU A 1 57 ? 4.678 20.247 6.767 1.00 0.00 427 GLU A N 6
ATOM 8086 C CA . GLU A 1 57 ? 4.314 21.449 7.509 1.00 0.00 427 GLU A CA 6
ATOM 8087 C C . GLU A 1 57 ? 3.487 22.392 6.642 1.00 0.00 427 GLU A C 6
ATOM 8088 O O . GLU A 1 57 ? 3.881 22.731 5.526 1.00 0.00 427 GLU A O 6
ATOM 8100 N N . THR A 1 58 ? 2.338 22.812 7.162 1.00 0.00 428 THR A N 6
ATOM 8101 C CA . THR A 1 58 ? 1.455 23.717 6.435 1.00 0.00 428 THR A CA 6
ATOM 8102 C C . THR A 1 58 ? 1.366 25.069 7.134 1.00 0.00 428 THR A C 6
ATOM 8103 O O . THR A 1 58 ? 1.405 25.148 8.362 1.00 0.00 428 THR A O 6
ATOM 8114 N N . GLY A 1 59 ? 1.246 26.131 6.344 1.00 0.00 429 GLY A N 6
ATOM 8115 C CA . GLY A 1 59 ? 1.154 27.466 6.905 1.00 0.00 429 GLY A CA 6
ATOM 8116 C C . GLY A 1 59 ? -0.273 27.978 6.950 1.00 0.00 429 GLY A C 6
ATOM 8117 O O . GLY A 1 59 ? -0.619 28.931 6.253 1.00 0.00 429 GLY A O 6
ATOM 8121 N N . GLY A 1 60 ? -1.102 27.342 7.772 1.00 0.00 430 GLY A N 6
ATOM 8122 C CA . GLY A 1 60 ? -2.488 27.753 7.891 1.00 0.00 430 GLY A CA 6
ATOM 8123 C C . GLY A 1 60 ? -3.258 27.578 6.597 1.00 0.00 430 GLY A C 6
ATOM 8124 O O . GLY A 1 60 ? -4.209 28.312 6.327 1.00 0.00 430 GLY A O 6
ATOM 8128 N N . GLN A 1 61 ? -2.849 26.600 5.795 1.00 0.00 431 GLN A N 6
ATOM 8129 C CA . GLN A 1 61 ? -3.508 26.330 4.522 1.00 0.00 431 GLN A CA 6
ATOM 8130 C C . GLN A 1 61 ? -4.520 25.196 4.664 1.00 0.00 431 GLN A C 6
ATOM 8131 O O . GLN A 1 61 ? -4.151 24.051 4.919 1.00 0.00 431 GLN A O 6
ATOM 8145 N N . ASP A 1 62 ? -5.796 25.525 4.496 1.00 0.00 432 ASP A N 6
ATOM 8146 C CA . ASP A 1 62 ? -6.862 24.536 4.606 1.00 0.00 432 ASP A CA 6
ATOM 8147 C C . ASP A 1 62 ? -6.776 23.515 3.476 1.00 0.00 432 ASP A C 6
ATOM 8148 O O . ASP A 1 62 ? -7.137 22.351 3.649 1.00 0.00 432 ASP A O 6
ATOM 8157 N N . SER A 1 63 ? -6.296 23.958 2.319 1.00 0.00 433 SER A N 6
ATOM 8158 C CA . SER A 1 63 ? -6.164 23.083 1.161 1.00 0.00 433 SER A CA 6
ATOM 8159 C C . SER A 1 63 ? -5.169 21.960 1.439 1.00 0.00 433 SER A C 6
ATOM 8160 O O . SER A 1 63 ? -5.423 20.799 1.117 1.00 0.00 433 SER A O 6
ATOM 8168 N N . VAL A 1 64 ? -4.038 22.315 2.039 1.00 0.00 434 VAL A N 6
ATOM 8169 C CA . VAL A 1 64 ? -3.005 21.338 2.362 1.00 0.00 434 VAL A CA 6
ATOM 8170 C C . VAL A 1 64 ? -3.472 20.387 3.458 1.00 0.00 434 VAL A C 6
ATOM 8171 O O . VAL A 1 64 ? -3.187 19.189 3.418 1.00 0.00 434 VAL A O 6
ATOM 8184 N N . ARG A 1 65 ? -4.190 20.926 4.438 1.00 0.00 435 ARG A N 6
ATOM 8185 C CA . ARG A 1 65 ? -4.695 20.125 5.545 1.00 0.00 435 ARG A CA 6
ATOM 8186 C C . ARG A 1 65 ? -5.664 19.057 5.046 1.00 0.00 435 ARG A C 6
ATOM 8187 O O . ARG A 1 65 ? -5.594 17.900 5.460 1.00 0.00 435 ARG A O 6
ATOM 8208 N N . GLN A 1 66 ? -6.566 19.452 4.153 1.00 0.00 436 GLN A N 6
ATOM 8209 C CA . GLN A 1 66 ? -7.547 18.527 3.596 1.00 0.00 436 GLN A CA 6
ATOM 8210 C C . GLN A 1 66 ? -6.874 17.507 2.682 1.00 0.00 436 GLN A C 6
ATOM 8211 O O . GLN A 1 66 ? -7.278 16.345 2.629 1.00 0.00 436 GLN A O 6
ATOM 8225 N N . ALA A 1 67 ? -5.849 17.952 1.965 1.00 0.00 437 ALA A N 6
ATOM 8226 C CA . ALA A 1 67 ? -5.119 17.079 1.052 1.00 0.00 437 ALA A CA 6
ATOM 8227 C C . ALA A 1 67 ? -4.239 16.097 1.815 1.00 0.00 437 ALA A C 6
ATOM 8228 O O . ALA A 1 67 ? -4.088 14.942 1.415 1.00 0.00 437 ALA A O 6
ATOM 8235 N N . ARG A 1 68 ? -3.656 16.562 2.915 1.00 0.00 438 ARG A N 6
ATOM 8236 C CA . ARG A 1 68 ? -2.786 15.725 3.733 1.00 0.00 438 ARG A CA 6
ATOM 8237 C C . ARG A 1 68 ? -3.600 14.692 4.509 1.00 0.00 438 ARG A C 6
ATOM 8238 O O . ARG A 1 68 ? -3.235 13.518 4.570 1.00 0.00 438 ARG A O 6
ATOM 8259 N N . LYS A 1 69 ? -4.705 15.135 5.100 1.00 0.00 439 LYS A N 6
ATOM 8260 C CA . LYS A 1 69 ? -5.567 14.244 5.868 1.00 0.00 439 LYS A CA 6
ATOM 8261 C C . LYS A 1 69 ? -6.255 13.234 4.956 1.00 0.00 439 LYS A C 6
ATOM 8262 O O . LYS A 1 69 ? -6.492 12.089 5.345 1.00 0.00 439 LYS A O 6
ATOM 8281 N N . GLU A 1 70 ? -6.575 13.666 3.741 1.00 0.00 440 GLU A N 6
ATOM 8282 C CA . GLU A 1 70 ? -7.240 12.805 2.771 1.00 0.00 440 GLU A CA 6
ATOM 8283 C C . GLU A 1 70 ? -6.279 11.759 2.213 1.00 0.00 440 GLU A C 6
ATOM 8284 O O . GLU A 1 70 ? -6.646 10.596 2.042 1.00 0.00 440 GLU A O 6
ATOM 8296 N N . ALA A 1 71 ? -5.052 12.179 1.923 1.00 0.00 441 ALA A N 6
ATOM 8297 C CA . ALA A 1 71 ? -4.049 11.273 1.378 1.00 0.00 441 ALA A CA 6
ATOM 8298 C C . ALA A 1 71 ? -3.704 10.166 2.369 1.00 0.00 441 ALA A C 6
ATOM 8299 O O . ALA A 1 71 ? -3.638 8.993 2.003 1.00 0.00 441 ALA A O 6
ATOM 8306 N N . VAL A 1 72 ? -3.493 10.543 3.626 1.00 0.00 442 VAL A N 6
ATOM 8307 C CA . VAL A 1 72 ? -3.161 9.578 4.669 1.00 0.00 442 VAL A CA 6
ATOM 8308 C C . VAL A 1 72 ? -4.310 8.601 4.890 1.00 0.00 442 VAL A C 6
ATOM 8309 O O . VAL A 1 72 ? -4.093 7.434 5.214 1.00 0.00 442 VAL A O 6
ATOM 8322 N N . CYS A 1 73 ? -5.535 9.086 4.709 1.00 0.00 443 CYS A N 6
ATOM 8323 C CA . CYS A 1 73 ? -6.720 8.253 4.886 1.00 0.00 443 CYS A CA 6
ATOM 8324 C C . CYS A 1 73 ? -6.702 7.081 3.911 1.00 0.00 443 CYS A C 6
ATOM 8325 O O . CYS A 1 73 ? -6.999 5.946 4.283 1.00 0.00 443 CYS A O 6
ATOM 8333 N N . LYS A 1 74 ? -6.344 7.364 2.663 1.00 0.00 444 LYS A N 6
ATOM 8334 C CA . LYS A 1 74 ? -6.281 6.331 1.637 1.00 0.00 444 LYS A CA 6
ATOM 8335 C C . LYS A 1 74 ? -5.225 5.291 1.993 1.00 0.00 444 LYS A C 6
ATOM 8336 O O . LYS A 1 74 ? -5.415 4.094 1.770 1.00 0.00 444 LYS A O 6
ATOM 8355 N N . ILE A 1 75 ? -4.114 5.753 2.561 1.00 0.00 445 ILE A N 6
ATOM 8356 C CA . ILE A 1 75 ? -3.036 4.857 2.955 1.00 0.00 445 ILE A CA 6
ATOM 8357 C C . ILE A 1 75 ? -3.509 3.893 4.033 1.00 0.00 445 ILE A C 6
ATOM 8358 O O . ILE A 1 75 ? -3.078 2.742 4.090 1.00 0.00 445 ILE A O 6
ATOM 8374 N N . GLN A 1 76 ? -4.409 4.375 4.877 1.00 0.00 446 GLN A N 6
ATOM 8375 C CA . GLN A 1 76 ? -4.964 3.577 5.950 1.00 0.00 446 GLN A CA 6
ATOM 8376 C C . GLN A 1 76 ? -5.723 2.377 5.394 1.00 0.00 446 GLN A C 6
ATOM 8377 O O . GLN A 1 76 ? -5.537 1.245 5.842 1.00 0.00 446 GLN A O 6
ATOM 8391 N N . ALA A 1 77 ? -6.575 2.638 4.408 1.00 0.00 447 ALA A N 6
ATOM 8392 C CA . ALA A 1 77 ? -7.360 1.585 3.776 1.00 0.00 447 ALA A CA 6
ATOM 8393 C C . ALA A 1 77 ? -6.455 0.486 3.231 1.00 0.00 447 ALA A C 6
ATOM 8394 O O . ALA A 1 77 ? -6.778 -0.699 3.318 1.00 0.00 447 ALA A O 6
ATOM 8401 N N . ILE A 1 78 ? -5.316 0.888 2.677 1.00 0.00 448 ILE A N 6
ATOM 8402 C CA . ILE A 1 78 ? -4.358 -0.065 2.126 1.00 0.00 448 ILE A CA 6
ATOM 8403 C C . ILE A 1 78 ? -3.829 -0.986 3.217 1.00 0.00 448 ILE A C 6
ATOM 8404 O O . ILE A 1 78 ? -3.604 -2.174 2.988 1.00 0.00 448 ILE A O 6
ATOM 8420 N N . LEU A 1 79 ? -3.636 -0.425 4.405 1.00 0.00 449 LEU A N 6
ATOM 8421 C CA . LEU A 1 79 ? -3.133 -1.193 5.539 1.00 0.00 449 LEU A CA 6
ATOM 8422 C C . LEU A 1 79 ? -4.048 -2.377 5.835 1.00 0.00 449 LEU A C 6
ATOM 8423 O O . LEU A 1 79 ? -3.596 -3.520 5.909 1.00 0.00 449 LEU A O 6
ATOM 8439 N N . GLU A 1 80 ? -5.338 -2.099 5.998 1.00 0.00 450 GLU A N 6
ATOM 8440 C CA . GLU A 1 80 ? -6.309 -3.149 6.277 1.00 0.00 450 GLU A CA 6
ATOM 8441 C C . GLU A 1 80 ? -6.459 -4.071 5.074 1.00 0.00 450 GLU A C 6
ATOM 8442 O O . GLU A 1 80 ? -6.560 -5.288 5.222 1.00 0.00 450 GLU A O 6
ATOM 8454 N N . LYS A 1 81 ? -6.452 -3.489 3.878 1.00 0.00 451 LYS A N 6
ATOM 8455 C CA . LYS A 1 81 ? -6.565 -4.275 2.656 1.00 0.00 451 LYS A CA 6
ATOM 8456 C C . LYS A 1 81 ? -5.436 -5.296 2.595 1.00 0.00 451 LYS A C 6
ATOM 8457 O O . LYS A 1 81 ? -5.588 -6.382 2.037 1.00 0.00 451 LYS A O 6
ATOM 8476 N N . LEU A 1 82 ? -4.303 -4.936 3.193 1.00 0.00 452 LEU A N 6
ATOM 8477 C CA . LEU A 1 82 ? -3.141 -5.808 3.235 1.00 0.00 452 LEU A CA 6
ATOM 8478 C C . LEU A 1 82 ? -3.375 -6.958 4.204 1.00 0.00 452 LEU A C 6
ATOM 8479 O O . LEU A 1 82 ? -2.947 -8.086 3.959 1.00 0.00 452 LEU A O 6
ATOM 8495 N N . GLU A 1 83 ? -4.067 -6.670 5.303 1.00 0.00 453 GLU A N 6
ATOM 8496 C CA . GLU A 1 83 ? -4.363 -7.690 6.301 1.00 0.00 453 GLU A CA 6
ATOM 8497 C C . GLU A 1 83 ? -5.089 -8.866 5.654 1.00 0.00 453 GLU A C 6
ATOM 8498 O O . GLU A 1 83 ? -4.964 -10.007 6.099 1.00 0.00 453 GLU A O 6
ATOM 8510 N N . LYS A 1 84 ? -5.848 -8.576 4.600 1.00 0.00 454 LYS A N 6
ATOM 8511 C CA . LYS A 1 84 ? -6.593 -9.606 3.887 1.00 0.00 454 LYS A CA 6
ATOM 8512 C C . LYS A 1 84 ? -5.710 -10.319 2.866 1.00 0.00 454 LYS A C 6
ATOM 8513 O O . LYS A 1 84 ? -5.990 -11.453 2.479 1.00 0.00 454 LYS A O 6
ATOM 8532 N N . LYS A 1 85 ? -4.638 -9.657 2.437 1.00 0.00 455 LYS A N 6
ATOM 8533 C CA . LYS A 1 85 ? -3.719 -10.247 1.471 1.00 0.00 455 LYS A CA 6
ATOM 8534 C C . LYS A 1 85 ? -2.729 -11.166 2.174 1.00 0.00 455 LYS A C 6
ATOM 8535 O O . LYS A 1 85 ? -2.142 -12.055 1.556 1.00 0.00 455 LYS A O 6
ATOM 8554 N N . GLY A 1 86 ? -2.548 -10.946 3.472 1.00 0.00 456 GLY A N 6
ATOM 8555 C CA . GLY A 1 86 ? -1.629 -11.763 4.239 1.00 0.00 456 GLY A CA 6
ATOM 8556 C C . GLY A 1 86 ? -2.125 -13.185 4.410 1.00 0.00 456 GLY A C 6
ATOM 8557 O O . GLY A 1 86 ? -1.994 -14.009 3.505 1.00 0.00 456 GLY A O 6
ATOM 8561 N N . LEU A 1 87 ? -2.698 -13.474 5.574 1.00 0.00 457 LEU A N 6
ATOM 8562 C CA . LEU A 1 87 ? -3.216 -14.806 5.860 1.00 0.00 457 LEU A CA 6
ATOM 8563 C C . LEU A 1 87 ? -2.109 -15.852 5.770 1.00 0.00 457 LEU A C 6
ATOM 8564 O O . LEU A 1 87 ? -2.384 -17.032 6.069 1.00 0.00 457 LEU A O 6
ATOM 8581 N N . GLY A 1 1 ? -14.000 26.348 -19.985 1.00 0.00 371 GLY A N 7
ATOM 8582 C CA . GLY A 1 1 ? -12.641 26.104 -19.429 1.00 0.00 371 GLY A CA 7
ATOM 8583 C C . GLY A 1 1 ? -12.546 24.786 -18.683 1.00 0.00 371 GLY A C 7
ATOM 8584 O O . GLY A 1 1 ? -13.507 24.018 -18.643 1.00 0.00 371 GLY A O 7
ATOM 8590 N N . SER A 1 2 ? -11.384 24.526 -18.093 1.00 0.00 372 SER A N 7
ATOM 8591 C CA . SER A 1 2 ? -11.166 23.293 -17.346 1.00 0.00 372 SER A CA 7
ATOM 8592 C C . SER A 1 2 ? -11.527 23.477 -15.872 1.00 0.00 372 SER A C 7
ATOM 8593 O O . SER A 1 2 ? -10.891 24.259 -15.166 1.00 0.00 372 SER A O 7
ATOM 8601 N N . PRO A 1 3 ? -12.554 22.757 -15.383 1.00 0.00 373 PRO A N 7
ATOM 8602 C CA . PRO A 1 3 ? -12.986 22.853 -13.984 1.00 0.00 373 PRO A CA 7
ATOM 8603 C C . PRO A 1 3 ? -11.943 22.301 -13.018 1.00 0.00 373 PRO A C 7
ATOM 8604 O O . PRO A 1 3 ? -10.858 21.891 -13.429 1.00 0.00 373 PRO A O 7
ATOM 8615 N N . GLU A 1 4 ? -12.279 22.297 -11.732 1.00 0.00 374 GLU A N 7
ATOM 8616 C CA . GLU A 1 4 ? -11.370 21.798 -10.705 1.00 0.00 374 GLU A CA 7
ATOM 8617 C C . GLU A 1 4 ? -10.108 22.651 -10.635 1.00 0.00 374 GLU A C 7
ATOM 8618 O O . GLU A 1 4 ? -9.421 22.845 -11.638 1.00 0.00 374 GLU A O 7
ATOM 8630 N N . PHE A 1 5 ? -9.810 23.160 -9.445 1.00 0.00 375 PHE A N 7
ATOM 8631 C CA . PHE A 1 5 ? -8.631 23.995 -9.245 1.00 0.00 375 PHE A CA 7
ATOM 8632 C C . PHE A 1 5 ? -7.410 23.144 -8.915 1.00 0.00 375 PHE A C 7
ATOM 8633 O O . PHE A 1 5 ? -7.509 22.144 -8.204 1.00 0.00 375 PHE A O 7
ATOM 8650 N N . THR A 1 6 ? -6.256 23.550 -9.436 1.00 0.00 376 THR A N 7
ATOM 8651 C CA . THR A 1 6 ? -5.012 22.828 -9.198 1.00 0.00 376 THR A CA 7
ATOM 8652 C C . THR A 1 6 ? -3.847 23.798 -9.014 1.00 0.00 376 THR A C 7
ATOM 8653 O O . THR A 1 6 ? -3.050 24.006 -9.928 1.00 0.00 376 THR A O 7
ATOM 8664 N N . PRO A 1 7 ? -3.739 24.411 -7.822 1.00 0.00 377 PRO A N 7
ATOM 8665 C CA . PRO A 1 7 ? -2.670 25.369 -7.518 1.00 0.00 377 PRO A CA 7
ATOM 8666 C C . PRO A 1 7 ? -1.282 24.821 -7.838 1.00 0.00 377 PRO A C 7
ATOM 8667 O O . PRO A 1 7 ? -1.147 23.713 -8.360 1.00 0.00 377 PRO A O 7
ATOM 8678 N N . PRO A 1 8 ? -0.229 25.600 -7.542 1.00 0.00 378 PRO A N 7
ATOM 8679 C CA . PRO A 1 8 ? 1.158 25.205 -7.812 1.00 0.00 378 PRO A CA 7
ATOM 8680 C C . PRO A 1 8 ? 1.644 24.070 -6.912 1.00 0.00 378 PRO A C 7
ATOM 8681 O O . PRO A 1 8 ? 1.906 22.964 -7.384 1.00 0.00 378 PRO A O 7
ATOM 8692 N N . SER A 1 9 ? 1.786 24.356 -5.621 1.00 0.00 379 SER A N 7
ATOM 8693 C CA . SER A 1 9 ? 2.268 23.358 -4.669 1.00 0.00 379 SER A CA 7
ATOM 8694 C C . SER A 1 9 ? 1.312 22.184 -4.544 1.00 0.00 379 SER A C 7
ATOM 8695 O O . SER A 1 9 ? 1.722 21.078 -4.192 1.00 0.00 379 SER A O 7
ATOM 8703 N N . ILE A 1 10 ? 0.050 22.412 -4.859 1.00 0.00 380 ILE A N 7
ATOM 8704 C CA . ILE A 1 10 ? -0.937 21.352 -4.806 1.00 0.00 380 ILE A CA 7
ATOM 8705 C C . ILE A 1 10 ? -0.516 20.217 -5.734 1.00 0.00 380 ILE A C 7
ATOM 8706 O O . ILE A 1 10 ? -0.825 19.050 -5.490 1.00 0.00 380 ILE A O 7
ATOM 8722 N N . LYS A 1 11 ? 0.198 20.576 -6.800 1.00 0.00 381 LYS A N 7
ATOM 8723 C CA . LYS A 1 11 ? 0.672 19.596 -7.772 1.00 0.00 381 LYS A CA 7
ATOM 8724 C C . LYS A 1 11 ? 1.522 18.526 -7.093 1.00 0.00 381 LYS A C 7
ATOM 8725 O O . LYS A 1 11 ? 1.516 17.365 -7.501 1.00 0.00 381 LYS A O 7
ATOM 8744 N N . LYS A 1 12 ? 2.251 18.923 -6.054 1.00 0.00 382 LYS A N 7
ATOM 8745 C CA . LYS A 1 12 ? 3.099 17.990 -5.322 1.00 0.00 382 LYS A CA 7
ATOM 8746 C C . LYS A 1 12 ? 2.259 16.972 -4.576 1.00 0.00 382 LYS A C 7
ATOM 8747 O O . LYS A 1 12 ? 2.602 15.792 -4.507 1.00 0.00 382 LYS A O 7
ATOM 8766 N N . ILE A 1 13 ? 1.147 17.436 -4.041 1.00 0.00 383 ILE A N 7
ATOM 8767 C CA . ILE A 1 13 ? 0.230 16.565 -3.317 1.00 0.00 383 ILE A CA 7
ATOM 8768 C C . ILE A 1 13 ? -0.273 15.472 -4.249 1.00 0.00 383 ILE A C 7
ATOM 8769 O O . ILE A 1 13 ? -0.489 14.332 -3.839 1.00 0.00 383 ILE A O 7
ATOM 8785 N N . ILE A 1 14 ? -0.427 15.835 -5.517 1.00 0.00 384 ILE A N 7
ATOM 8786 C CA . ILE A 1 14 ? -0.869 14.896 -6.541 1.00 0.00 384 ILE A CA 7
ATOM 8787 C C . ILE A 1 14 ? 0.272 13.963 -6.887 1.00 0.00 384 ILE A C 7
ATOM 8788 O O . ILE A 1 14 ? 0.103 12.749 -6.998 1.00 0.00 384 ILE A O 7
ATOM 8804 N N . HIS A 1 15 ? 1.446 14.559 -7.050 1.00 0.00 385 HIS A N 7
ATOM 8805 C CA . HIS A 1 15 ? 2.651 13.807 -7.378 1.00 0.00 385 HIS A CA 7
ATOM 8806 C C . HIS A 1 15 ? 2.948 12.773 -6.292 1.00 0.00 385 HIS A C 7
ATOM 8807 O O . HIS A 1 15 ? 3.195 11.602 -6.585 1.00 0.00 385 HIS A O 7
ATOM 8821 N N . VAL A 1 16 ? 2.917 13.214 -5.038 1.00 0.00 386 VAL A N 7
ATOM 8822 C CA . VAL A 1 16 ? 3.177 12.327 -3.910 1.00 0.00 386 VAL A CA 7
ATOM 8823 C C . VAL A 1 16 ? 2.068 11.292 -3.764 1.00 0.00 386 VAL A C 7
ATOM 8824 O O . VAL A 1 16 ? 2.334 10.102 -3.584 1.00 0.00 386 VAL A O 7
ATOM 8837 N N . LEU A 1 17 ? 0.821 11.749 -3.848 1.00 0.00 387 LEU A N 7
ATOM 8838 C CA . LEU A 1 17 ? -0.324 10.856 -3.729 1.00 0.00 387 LEU A CA 7
ATOM 8839 C C . LEU A 1 17 ? -0.346 9.866 -4.884 1.00 0.00 387 LEU A C 7
ATOM 8840 O O . LEU A 1 17 ? -0.747 8.715 -4.723 1.00 0.00 387 LEU A O 7
ATOM 8856 N N . GLU A 1 18 ? 0.108 10.320 -6.045 1.00 0.00 388 GLU A N 7
ATOM 8857 C CA . GLU A 1 18 ? 0.162 9.470 -7.224 1.00 0.00 388 GLU A CA 7
ATOM 8858 C C . GLU A 1 18 ? 1.110 8.305 -6.974 1.00 0.00 388 GLU A C 7
ATOM 8859 O O . GLU A 1 18 ? 0.881 7.187 -7.436 1.00 0.00 388 GLU A O 7
ATOM 8871 N N . LYS A 1 19 ? 2.172 8.580 -6.222 1.00 0.00 389 LYS A N 7
ATOM 8872 C CA . LYS A 1 19 ? 3.155 7.558 -5.889 1.00 0.00 389 LYS A CA 7
ATOM 8873 C C . LYS A 1 19 ? 2.521 6.489 -5.010 1.00 0.00 389 LYS A C 7
ATOM 8874 O O . LYS A 1 19 ? 2.788 5.298 -5.168 1.00 0.00 389 LYS A O 7
ATOM 8893 N N . VAL A 1 20 ? 1.669 6.927 -4.089 1.00 0.00 390 VAL A N 7
ATOM 8894 C CA . VAL A 1 20 ? 0.980 6.012 -3.188 1.00 0.00 390 VAL A CA 7
ATOM 8895 C C . VAL A 1 20 ? 0.003 5.137 -3.964 1.00 0.00 390 VAL A C 7
ATOM 8896 O O . VAL A 1 20 ? -0.180 3.961 -3.650 1.00 0.00 390 VAL A O 7
ATOM 8909 N N . GLN A 1 21 ? -0.620 5.722 -4.984 1.00 0.00 391 GLN A N 7
ATOM 8910 C CA . GLN A 1 21 ? -1.575 4.999 -5.813 1.00 0.00 391 GLN A CA 7
ATOM 8911 C C . GLN A 1 21 ? -0.914 3.787 -6.459 1.00 0.00 391 GLN A C 7
ATOM 8912 O O . GLN A 1 21 ? -1.505 2.710 -6.535 1.00 0.00 391 GLN A O 7
ATOM 8926 N N . TYR A 1 22 ? 0.320 3.970 -6.918 1.00 0.00 392 TYR A N 7
ATOM 8927 C CA . TYR A 1 22 ? 1.067 2.889 -7.550 1.00 0.00 392 TYR A CA 7
ATOM 8928 C C . TYR A 1 22 ? 1.343 1.774 -6.547 1.00 0.00 392 TYR A C 7
ATOM 8929 O O . TYR A 1 22 ? 1.117 0.598 -6.831 1.00 0.00 392 TYR A O 7
ATOM 8947 N N . LEU A 1 23 ? 1.828 2.155 -5.369 1.00 0.00 393 LEU A N 7
ATOM 8948 C CA . LEU A 1 23 ? 2.127 1.190 -4.319 1.00 0.00 393 LEU A CA 7
ATOM 8949 C C . LEU A 1 23 ? 0.864 0.440 -3.911 1.00 0.00 393 LEU A C 7
ATOM 8950 O O . LEU A 1 23 ? 0.902 -0.761 -3.642 1.00 0.00 393 LEU A O 7
ATOM 8966 N N . GLU A 1 24 ? -0.255 1.157 -3.873 1.00 0.00 394 GLU A N 7
ATOM 8967 C CA . GLU A 1 24 ? -1.533 0.561 -3.507 1.00 0.00 394 GLU A CA 7
ATOM 8968 C C . GLU A 1 24 ? -1.886 -0.569 -4.467 1.00 0.00 394 GLU A C 7
ATOM 8969 O O . GLU A 1 24 ? -2.403 -1.608 -4.058 1.00 0.00 394 GLU A O 7
ATOM 8981 N N . GLN A 1 25 ? -1.594 -0.359 -5.747 1.00 0.00 395 GLN A N 7
ATOM 8982 C CA . GLN A 1 25 ? -1.872 -1.360 -6.768 1.00 0.00 395 GLN A CA 7
ATOM 8983 C C . GLN A 1 25 ? -1.091 -2.639 -6.486 1.00 0.00 395 GLN A C 7
ATOM 8984 O O . GLN A 1 25 ? -1.609 -3.744 -6.643 1.00 0.00 395 GLN A O 7
ATOM 8998 N N . GLU A 1 26 ? 0.159 -2.477 -6.060 1.00 0.00 396 GLU A N 7
ATOM 8999 C CA . GLU A 1 26 ? 1.011 -3.617 -5.747 1.00 0.00 396 GLU A CA 7
ATOM 9000 C C . GLU A 1 26 ? 0.500 -4.346 -4.509 1.00 0.00 396 GLU A C 7
ATOM 9001 O O . GLU A 1 26 ? 0.490 -5.576 -4.461 1.00 0.00 396 GLU A O 7
ATOM 9013 N N . VAL A 1 27 ? 0.070 -3.580 -3.511 1.00 0.00 397 VAL A N 7
ATOM 9014 C CA . VAL A 1 27 ? -0.451 -4.156 -2.277 1.00 0.00 397 VAL A CA 7
ATOM 9015 C C . VAL A 1 27 ? -1.675 -5.018 -2.560 1.00 0.00 397 VAL A C 7
ATOM 9016 O O . VAL A 1 27 ? -1.932 -5.997 -1.862 1.00 0.00 397 VAL A O 7
ATOM 9029 N N . GLU A 1 28 ? -2.423 -4.651 -3.598 1.00 0.00 398 GLU A N 7
ATOM 9030 C CA . GLU A 1 28 ? -3.616 -5.396 -3.978 1.00 0.00 398 GLU A CA 7
ATOM 9031 C C . GLU A 1 28 ? -3.244 -6.821 -4.368 1.00 0.00 398 GLU A C 7
ATOM 9032 O O . GLU A 1 28 ? -3.974 -7.769 -4.076 1.00 0.00 398 GLU A O 7
ATOM 9044 N N . GLU A 1 29 ? -2.096 -6.962 -5.020 1.00 0.00 399 GLU A N 7
ATOM 9045 C CA . GLU A 1 29 ? -1.610 -8.269 -5.442 1.00 0.00 399 GLU A CA 7
ATOM 9046 C C . GLU A 1 29 ? -0.797 -8.914 -4.326 1.00 0.00 399 GLU A C 7
ATOM 9047 O O . GLU A 1 29 ? -1.216 -9.908 -3.734 1.00 0.00 399 GLU A O 7
ATOM 9059 N N . PHE A 1 30 ? 0.360 -8.326 -4.038 1.00 0.00 400 PHE A N 7
ATOM 9060 C CA . PHE A 1 30 ? 1.238 -8.822 -2.985 1.00 0.00 400 PHE A CA 7
ATOM 9061 C C . PHE A 1 30 ? 1.612 -10.281 -3.198 1.00 0.00 400 PHE A C 7
ATOM 9062 O O . PHE A 1 30 ? 0.921 -11.026 -3.894 1.00 0.00 400 PHE A O 7
ATOM 9079 N N . VAL A 1 31 ? 2.706 -10.680 -2.571 1.00 0.00 401 VAL A N 7
ATOM 9080 C CA . VAL A 1 31 ? 3.191 -12.045 -2.649 1.00 0.00 401 VAL A CA 7
ATOM 9081 C C . VAL A 1 31 ? 3.755 -12.477 -1.301 1.00 0.00 401 VAL A C 7
ATOM 9082 O O . VAL A 1 31 ? 4.545 -13.417 -1.220 1.00 0.00 401 VAL A O 7
ATOM 9095 N N . GLY A 1 32 ? 3.347 -11.777 -0.240 1.00 0.00 402 GLY A N 7
ATOM 9096 C CA . GLY A 1 32 ? 3.829 -12.100 1.086 1.00 0.00 402 GLY A CA 7
ATOM 9097 C C . GLY A 1 32 ? 2.771 -12.747 1.953 1.00 0.00 402 GLY A C 7
ATOM 9098 O O . GLY A 1 32 ? 1.684 -13.082 1.484 1.00 0.00 402 GLY A O 7
ATOM 9102 N N . LYS A 1 33 ? 3.104 -12.928 3.222 1.00 0.00 403 LYS A N 7
ATOM 9103 C CA . LYS A 1 33 ? 2.192 -13.549 4.182 1.00 0.00 403 LYS A CA 7
ATOM 9104 C C . LYS A 1 33 ? 2.136 -12.770 5.493 1.00 0.00 403 LYS A C 7
ATOM 9105 O O . LYS A 1 33 ? 3.145 -12.236 5.951 1.00 0.00 403 LYS A O 7
ATOM 9124 N N . LYS A 1 34 ? 0.954 -12.730 6.104 1.00 0.00 404 LYS A N 7
ATOM 9125 C CA . LYS A 1 34 ? 0.763 -12.034 7.373 1.00 0.00 404 LYS A CA 7
ATOM 9126 C C . LYS A 1 34 ? 1.795 -12.479 8.405 1.00 0.00 404 LYS A C 7
ATOM 9127 O O . LYS A 1 34 ? 2.162 -11.716 9.299 1.00 0.00 404 LYS A O 7
ATOM 9146 N N . THR A 1 35 ? 2.260 -13.717 8.274 1.00 0.00 405 THR A N 7
ATOM 9147 C CA . THR A 1 35 ? 3.251 -14.261 9.195 1.00 0.00 405 THR A CA 7
ATOM 9148 C C . THR A 1 35 ? 4.643 -14.267 8.566 1.00 0.00 405 THR A C 7
ATOM 9149 O O . THR A 1 35 ? 5.549 -14.942 9.053 1.00 0.00 405 THR A O 7
ATOM 9160 N N . ASP A 1 36 ? 4.806 -13.513 7.481 1.00 0.00 406 ASP A N 7
ATOM 9161 C CA . ASP A 1 36 ? 6.091 -13.440 6.793 1.00 0.00 406 ASP A CA 7
ATOM 9162 C C . ASP A 1 36 ? 6.674 -12.032 6.868 1.00 0.00 406 ASP A C 7
ATOM 9163 O O . ASP A 1 36 ? 5.950 -11.058 7.068 1.00 0.00 406 ASP A O 7
ATOM 9172 N N . LYS A 1 37 ? 7.989 -11.937 6.703 1.00 0.00 407 LYS A N 7
ATOM 9173 C CA . LYS A 1 37 ? 8.678 -10.651 6.748 1.00 0.00 407 LYS A CA 7
ATOM 9174 C C . LYS A 1 37 ? 8.175 -9.726 5.652 1.00 0.00 407 LYS A C 7
ATOM 9175 O O . LYS A 1 37 ? 8.176 -8.505 5.805 1.00 0.00 407 LYS A O 7
ATOM 9194 N N . ALA A 1 38 ? 7.751 -10.315 4.548 1.00 0.00 408 ALA A N 7
ATOM 9195 C CA . ALA A 1 38 ? 7.249 -9.548 3.423 1.00 0.00 408 ALA A CA 7
ATOM 9196 C C . ALA A 1 38 ? 5.995 -8.762 3.793 1.00 0.00 408 ALA A C 7
ATOM 9197 O O . ALA A 1 38 ? 5.719 -7.720 3.202 1.00 0.00 408 ALA A O 7
ATOM 9204 N N . TYR A 1 39 ? 5.215 -9.275 4.746 1.00 0.00 409 TYR A N 7
ATOM 9205 C CA . TYR A 1 39 ? 3.977 -8.604 5.131 1.00 0.00 409 TYR A CA 7
ATOM 9206 C C . TYR A 1 39 ? 4.220 -7.362 5.983 1.00 0.00 409 TYR A C 7
ATOM 9207 O O . TYR A 1 39 ? 3.645 -6.310 5.697 1.00 0.00 409 TYR A O 7
ATOM 9225 N N . TRP A 1 40 ? 5.086 -7.434 6.995 1.00 0.00 410 TRP A N 7
ATOM 9226 C CA . TRP A 1 40 ? 5.351 -6.234 7.774 1.00 0.00 410 TRP A CA 7
ATOM 9227 C C . TRP A 1 40 ? 6.197 -5.293 6.940 1.00 0.00 410 TRP A C 7
ATOM 9228 O O . TRP A 1 40 ? 6.063 -4.076 7.028 1.00 0.00 410 TRP A O 7
ATOM 9249 N N . LEU A 1 41 ? 7.040 -5.883 6.094 1.00 0.00 411 LEU A N 7
ATOM 9250 C CA . LEU A 1 41 ? 7.885 -5.134 5.191 1.00 0.00 411 LEU A CA 7
ATOM 9251 C C . LEU A 1 41 ? 7.011 -4.407 4.179 1.00 0.00 411 LEU A C 7
ATOM 9252 O O . LEU A 1 41 ? 7.252 -3.244 3.865 1.00 0.00 411 LEU A O 7
ATOM 9268 N N . LEU A 1 42 ? 5.969 -5.092 3.691 1.00 0.00 412 LEU A N 7
ATOM 9269 C CA . LEU A 1 42 ? 5.052 -4.477 2.740 1.00 0.00 412 LEU A CA 7
ATOM 9270 C C . LEU A 1 42 ? 4.425 -3.252 3.387 1.00 0.00 412 LEU A C 7
ATOM 9271 O O . LEU A 1 42 ? 4.383 -2.167 2.806 1.00 0.00 412 LEU A O 7
ATOM 9287 N N . GLU A 1 43 ? 3.974 -3.441 4.622 1.00 0.00 413 GLU A N 7
ATOM 9288 C CA . GLU A 1 43 ? 3.382 -2.371 5.410 1.00 0.00 413 GLU A CA 7
ATOM 9289 C C . GLU A 1 43 ? 4.459 -1.371 5.813 1.00 0.00 413 GLU A C 7
ATOM 9290 O O . GLU A 1 43 ? 4.195 -0.178 5.964 1.00 0.00 413 GLU A O 7
ATOM 9302 N N . GLU A 1 44 ? 5.675 -1.881 6.002 1.00 0.00 414 GLU A N 7
ATOM 9303 C CA . GLU A 1 44 ? 6.805 -1.059 6.409 1.00 0.00 414 GLU A CA 7
ATOM 9304 C C . GLU A 1 44 ? 7.133 -0.014 5.344 1.00 0.00 414 GLU A C 7
ATOM 9305 O O . GLU A 1 44 ? 7.365 1.152 5.663 1.00 0.00 414 GLU A O 7
ATOM 9317 N N . MET A 1 45 ? 7.127 -0.422 4.079 1.00 0.00 415 MET A N 7
ATOM 9318 C CA . MET A 1 45 ? 7.403 0.507 2.987 1.00 0.00 415 MET A CA 7
ATOM 9319 C C . MET A 1 45 ? 6.280 1.529 2.888 1.00 0.00 415 MET A C 7
ATOM 9320 O O . MET A 1 45 ? 6.517 2.716 2.663 1.00 0.00 415 MET A O 7
ATOM 9334 N N . LEU A 1 46 ? 5.055 1.050 3.067 1.00 0.00 416 LEU A N 7
ATOM 9335 C CA . LEU A 1 46 ? 3.876 1.907 3.011 1.00 0.00 416 LEU A CA 7
ATOM 9336 C C . LEU A 1 46 ? 3.940 2.980 4.091 1.00 0.00 416 LEU A C 7
ATOM 9337 O O . LEU A 1 46 ? 3.531 4.120 3.874 1.00 0.00 416 LEU A O 7
ATOM 9353 N N . THR A 1 47 ? 4.456 2.606 5.258 1.00 0.00 417 THR A N 7
ATOM 9354 C CA . THR A 1 47 ? 4.574 3.535 6.375 1.00 0.00 417 THR A CA 7
ATOM 9355 C C . THR A 1 47 ? 5.508 4.689 6.026 1.00 0.00 417 THR A C 7
ATOM 9356 O O . THR A 1 47 ? 5.224 5.845 6.343 1.00 0.00 417 THR A O 7
ATOM 9367 N N . LYS A 1 48 ? 6.620 4.371 5.372 1.00 0.00 418 LYS A N 7
ATOM 9368 C CA . LYS A 1 48 ? 7.593 5.387 4.981 1.00 0.00 418 LYS A CA 7
ATOM 9369 C C . LYS A 1 48 ? 6.946 6.445 4.095 1.00 0.00 418 LYS A C 7
ATOM 9370 O O . LYS A 1 48 ? 7.117 7.644 4.318 1.00 0.00 418 LYS A O 7
ATOM 9389 N N . GLU A 1 49 ? 6.192 5.998 3.095 1.00 0.00 419 GLU A N 7
ATOM 9390 C CA . GLU A 1 49 ? 5.514 6.916 2.188 1.00 0.00 419 GLU A CA 7
ATOM 9391 C C . GLU A 1 49 ? 4.368 7.616 2.910 1.00 0.00 419 GLU A C 7
ATOM 9392 O O . GLU A 1 49 ? 4.083 8.787 2.657 1.00 0.00 419 GLU A O 7
ATOM 9404 N N . LEU A 1 50 ? 3.722 6.891 3.818 1.00 0.00 420 LEU A N 7
ATOM 9405 C CA . LEU A 1 50 ? 2.615 7.438 4.590 1.00 0.00 420 LEU A CA 7
ATOM 9406 C C . LEU A 1 50 ? 3.093 8.617 5.429 1.00 0.00 420 LEU A C 7
ATOM 9407 O O . LEU A 1 50 ? 2.442 9.660 5.486 1.00 0.00 420 LEU A O 7
ATOM 9423 N N . LEU A 1 51 ? 4.237 8.436 6.076 1.00 0.00 421 LEU A N 7
ATOM 9424 C CA . LEU A 1 51 ? 4.819 9.476 6.914 1.00 0.00 421 LEU A CA 7
ATOM 9425 C C . LEU A 1 51 ? 5.339 10.630 6.062 1.00 0.00 421 LEU A C 7
ATOM 9426 O O . LEU A 1 51 ? 5.323 11.785 6.486 1.00 0.00 421 LEU A O 7
ATOM 9442 N N . GLU A 1 52 ? 5.799 10.307 4.856 1.00 0.00 422 GLU A N 7
ATOM 9443 C CA . GLU A 1 52 ? 6.323 11.316 3.942 1.00 0.00 422 GLU A CA 7
ATOM 9444 C C . GLU A 1 52 ? 5.265 12.371 3.634 1.00 0.00 422 GLU A C 7
ATOM 9445 O O . GLU A 1 52 ? 5.541 13.570 3.669 1.00 0.00 422 GLU A O 7
ATOM 9457 N N . LEU A 1 53 ? 4.053 11.916 3.333 1.00 0.00 423 LEU A N 7
ATOM 9458 C CA . LEU A 1 53 ? 2.953 12.821 3.020 1.00 0.00 423 LEU A CA 7
ATOM 9459 C C . LEU A 1 53 ? 2.674 13.760 4.190 1.00 0.00 423 LEU A C 7
ATOM 9460 O O . LEU A 1 53 ? 2.253 14.901 3.997 1.00 0.00 423 LEU A O 7
ATOM 9476 N N . ASP A 1 54 ? 2.913 13.272 5.402 1.00 0.00 424 ASP A N 7
ATOM 9477 C CA . ASP A 1 54 ? 2.690 14.067 6.604 1.00 0.00 424 ASP A CA 7
ATOM 9478 C C . ASP A 1 54 ? 4.003 14.639 7.130 1.00 0.00 424 ASP A C 7
ATOM 9479 O O . ASP A 1 54 ? 4.157 14.861 8.331 1.00 0.00 424 ASP A O 7
ATOM 9488 N N . SER A 1 55 ? 4.946 14.875 6.223 1.00 0.00 425 SER A N 7
ATOM 9489 C CA . SER A 1 55 ? 6.246 15.423 6.596 1.00 0.00 425 SER A CA 7
ATOM 9490 C C . SER A 1 55 ? 6.376 16.873 6.142 1.00 0.00 425 SER A C 7
ATOM 9491 O O . SER A 1 55 ? 7.085 17.666 6.762 1.00 0.00 425 SER A O 7
ATOM 9499 N N . VAL A 1 56 ? 5.689 17.214 5.056 1.00 0.00 426 VAL A N 7
ATOM 9500 C CA . VAL A 1 56 ? 5.730 18.569 4.521 1.00 0.00 426 VAL A CA 7
ATOM 9501 C C . VAL A 1 56 ? 5.080 19.558 5.481 1.00 0.00 426 VAL A C 7
ATOM 9502 O O . VAL A 1 56 ? 3.992 19.311 6.001 1.00 0.00 426 VAL A O 7
ATOM 9515 N N . GLU A 1 57 ? 5.753 20.680 5.713 1.00 0.00 427 GLU A N 7
ATOM 9516 C CA . GLU A 1 57 ? 5.242 21.708 6.611 1.00 0.00 427 GLU A CA 7
ATOM 9517 C C . GLU A 1 57 ? 3.897 22.238 6.122 1.00 0.00 427 GLU A C 7
ATOM 9518 O O . GLU A 1 57 ? 3.496 21.986 4.986 1.00 0.00 427 GLU A O 7
ATOM 9530 N N . THR A 1 58 ? 3.208 22.974 6.986 1.00 0.00 428 THR A N 7
ATOM 9531 C CA . THR A 1 58 ? 1.909 23.541 6.643 1.00 0.00 428 THR A CA 7
ATOM 9532 C C . THR A 1 58 ? 1.599 24.756 7.511 1.00 0.00 428 THR A C 7
ATOM 9533 O O . THR A 1 58 ? 1.158 25.792 7.012 1.00 0.00 428 THR A O 7
ATOM 9544 N N . GLY A 1 59 ? 1.833 24.623 8.813 1.00 0.00 429 GLY A N 7
ATOM 9545 C CA . GLY A 1 59 ? 1.574 25.717 9.729 1.00 0.00 429 GLY A CA 7
ATOM 9546 C C . GLY A 1 59 ? 0.094 25.908 9.999 1.00 0.00 429 GLY A C 7
ATOM 9547 O O . GLY A 1 59 ? -0.380 25.647 11.104 1.00 0.00 429 GLY A O 7
ATOM 9551 N N . GLY A 1 60 ? -0.637 26.365 8.987 1.00 0.00 430 GLY A N 7
ATOM 9552 C CA . GLY A 1 60 ? -2.062 26.582 9.141 1.00 0.00 430 GLY A CA 7
ATOM 9553 C C . GLY A 1 60 ? -2.771 26.737 7.809 1.00 0.00 430 GLY A C 7
ATOM 9554 O O . GLY A 1 60 ? -3.656 27.580 7.663 1.00 0.00 430 GLY A O 7
ATOM 9558 N N . GLN A 1 61 ? -2.380 25.922 6.835 1.00 0.00 431 GLN A N 7
ATOM 9559 C CA . GLN A 1 61 ? -2.983 25.971 5.509 1.00 0.00 431 GLN A CA 7
ATOM 9560 C C . GLN A 1 61 ? -4.082 24.923 5.371 1.00 0.00 431 GLN A C 7
ATOM 9561 O O . GLN A 1 61 ? -3.830 23.725 5.500 1.00 0.00 431 GLN A O 7
ATOM 9575 N N . ASP A 1 62 ? -5.301 25.381 5.108 1.00 0.00 432 ASP A N 7
ATOM 9576 C CA . ASP A 1 62 ? -6.439 24.483 4.952 1.00 0.00 432 ASP A CA 7
ATOM 9577 C C . ASP A 1 62 ? -6.241 23.558 3.755 1.00 0.00 432 ASP A C 7
ATOM 9578 O O . ASP A 1 62 ? -6.711 22.421 3.753 1.00 0.00 432 ASP A O 7
ATOM 9587 N N . SER A 1 63 ? -5.543 24.055 2.738 1.00 0.00 433 SER A N 7
ATOM 9588 C CA . SER A 1 63 ? -5.284 23.273 1.535 1.00 0.00 433 SER A CA 7
ATOM 9589 C C . SER A 1 63 ? -4.350 22.104 1.835 1.00 0.00 433 SER A C 7
ATOM 9590 O O . SER A 1 63 ? -4.562 20.990 1.358 1.00 0.00 433 SER A O 7
ATOM 9598 N N . VAL A 1 64 ? -3.317 22.368 2.630 1.00 0.00 434 VAL A N 7
ATOM 9599 C CA . VAL A 1 64 ? -2.352 21.337 2.993 1.00 0.00 434 VAL A CA 7
ATOM 9600 C C . VAL A 1 64 ? -2.949 20.355 3.996 1.00 0.00 434 VAL A C 7
ATOM 9601 O O . VAL A 1 64 ? -2.774 19.144 3.871 1.00 0.00 434 VAL A O 7
ATOM 9614 N N . ARG A 1 65 ? -3.656 20.886 4.989 1.00 0.00 435 ARG A N 7
ATOM 9615 C CA . ARG A 1 65 ? -4.281 20.056 6.012 1.00 0.00 435 ARG A CA 7
ATOM 9616 C C . ARG A 1 65 ? -5.265 19.073 5.384 1.00 0.00 435 ARG A C 7
ATOM 9617 O O . ARG A 1 65 ? -5.342 17.912 5.784 1.00 0.00 435 ARG A O 7
ATOM 9638 N N . GLN A 1 66 ? -6.018 19.549 4.399 1.00 0.00 436 GLN A N 7
ATOM 9639 C CA . GLN A 1 66 ? -6.996 18.713 3.714 1.00 0.00 436 GLN A CA 7
ATOM 9640 C C . GLN A 1 66 ? -6.304 17.651 2.864 1.00 0.00 436 GLN A C 7
ATOM 9641 O O . GLN A 1 66 ? -6.802 16.535 2.720 1.00 0.00 436 GLN A O 7
ATOM 9655 N N . ALA A 1 67 ? -5.157 18.011 2.296 1.00 0.00 437 ALA A N 7
ATOM 9656 C CA . ALA A 1 67 ? -4.399 17.095 1.450 1.00 0.00 437 ALA A CA 7
ATOM 9657 C C . ALA A 1 67 ? -3.741 15.988 2.268 1.00 0.00 437 ALA A C 7
ATOM 9658 O O . ALA A 1 67 ? -3.797 14.815 1.896 1.00 0.00 437 ALA A O 7
ATOM 9665 N N . ARG A 1 68 ? -3.119 16.360 3.383 1.00 0.00 438 ARG A N 7
ATOM 9666 C CA . ARG A 1 68 ? -2.457 15.385 4.241 1.00 0.00 438 ARG A CA 7
ATOM 9667 C C . ARG A 1 68 ? -3.478 14.445 4.872 1.00 0.00 438 ARG A C 7
ATOM 9668 O O . ARG A 1 68 ? -3.212 13.259 5.063 1.00 0.00 438 ARG A O 7
ATOM 9689 N N . LYS A 1 69 ? -4.653 14.983 5.185 1.00 0.00 439 LYS A N 7
ATOM 9690 C CA . LYS A 1 69 ? -5.719 14.190 5.784 1.00 0.00 439 LYS A CA 7
ATOM 9691 C C . LYS A 1 69 ? -6.216 13.134 4.803 1.00 0.00 439 LYS A C 7
ATOM 9692 O O . LYS A 1 69 ? -6.591 12.030 5.198 1.00 0.00 439 LYS A O 7
ATOM 9711 N N . GLU A 1 70 ? -6.211 13.482 3.520 1.00 0.00 440 GLU A N 7
ATOM 9712 C CA . GLU A 1 70 ? -6.656 12.566 2.477 1.00 0.00 440 GLU A CA 7
ATOM 9713 C C . GLU A 1 70 ? -5.700 11.385 2.351 1.00 0.00 440 GLU A C 7
ATOM 9714 O O . GLU A 1 70 ? -6.120 10.255 2.108 1.00 0.00 440 GLU A O 7
ATOM 9726 N N . ALA A 1 71 ? -4.409 11.657 2.518 1.00 0.00 441 ALA A N 7
ATOM 9727 C CA . ALA A 1 71 ? -3.391 10.618 2.424 1.00 0.00 441 ALA A CA 7
ATOM 9728 C C . ALA A 1 71 ? -3.596 9.552 3.494 1.00 0.00 441 ALA A C 7
ATOM 9729 O O . ALA A 1 71 ? -3.533 8.356 3.211 1.00 0.00 441 ALA A O 7
ATOM 9736 N N . VAL A 1 72 ? -3.846 9.993 4.723 1.00 0.00 442 VAL A N 7
ATOM 9737 C CA . VAL A 1 72 ? -4.065 9.076 5.835 1.00 0.00 442 VAL A CA 7
ATOM 9738 C C . VAL A 1 72 ? -5.313 8.231 5.602 1.00 0.00 442 VAL A C 7
ATOM 9739 O O . VAL A 1 72 ? -5.377 7.073 6.016 1.00 0.00 442 VAL A O 7
ATOM 9752 N N . CYS A 1 73 ? -6.302 8.813 4.935 1.00 0.00 443 CYS A N 7
ATOM 9753 C CA . CYS A 1 73 ? -7.541 8.106 4.641 1.00 0.00 443 CYS A CA 7
ATOM 9754 C C . CYS A 1 73 ? -7.311 7.022 3.591 1.00 0.00 443 CYS A C 7
ATOM 9755 O O . CYS A 1 73 ? -7.760 5.883 3.744 1.00 0.00 443 CYS A O 7
ATOM 9763 N N . LYS A 1 74 ? -6.609 7.385 2.521 1.00 0.00 444 LYS A N 7
ATOM 9764 C CA . LYS A 1 74 ? -6.321 6.449 1.441 1.00 0.00 444 LYS A CA 7
ATOM 9765 C C . LYS A 1 74 ? -5.423 5.315 1.924 1.00 0.00 444 LYS A C 7
ATOM 9766 O O . LYS A 1 74 ? -5.670 4.148 1.623 1.00 0.00 444 LYS A O 7
ATOM 9785 N N . ILE A 1 75 ? -4.385 5.661 2.678 1.00 0.00 445 ILE A N 7
ATOM 9786 C CA . ILE A 1 75 ? -3.461 4.661 3.201 1.00 0.00 445 ILE A CA 7
ATOM 9787 C C . ILE A 1 75 ? -4.178 3.715 4.152 1.00 0.00 445 ILE A C 7
ATOM 9788 O O . ILE A 1 75 ? -3.831 2.538 4.257 1.00 0.00 445 ILE A O 7
ATOM 9804 N N . GLN A 1 76 ? -5.186 4.238 4.834 1.00 0.00 446 GLN A N 7
ATOM 9805 C CA . GLN A 1 76 ? -5.969 3.458 5.769 1.00 0.00 446 GLN A CA 7
ATOM 9806 C C . GLN A 1 76 ? -6.646 2.287 5.065 1.00 0.00 446 GLN A C 7
ATOM 9807 O O . GLN A 1 76 ? -6.592 1.149 5.532 1.00 0.00 446 GLN A O 7
ATOM 9821 N N . ALA A 1 77 ? -7.279 2.576 3.933 1.00 0.00 447 ALA A N 7
ATOM 9822 C CA . ALA A 1 77 ? -7.962 1.550 3.154 1.00 0.00 447 ALA A CA 7
ATOM 9823 C C . ALA A 1 77 ? -6.978 0.489 2.672 1.00 0.00 447 ALA A C 7
ATOM 9824 O O . ALA A 1 77 ? -7.308 -0.695 2.605 1.00 0.00 447 ALA A O 7
ATOM 9831 N N . ILE A 1 78 ? -5.767 0.925 2.341 1.00 0.00 448 ILE A N 7
ATOM 9832 C CA . ILE A 1 78 ? -4.727 0.017 1.868 1.00 0.00 448 ILE A CA 7
ATOM 9833 C C . ILE A 1 78 ? -4.234 -0.878 2.997 1.00 0.00 448 ILE A C 7
ATOM 9834 O O . ILE A 1 78 ? -3.919 -2.048 2.785 1.00 0.00 448 ILE A O 7
ATOM 9850 N N . LEU A 1 79 ? -4.166 -0.314 4.198 1.00 0.00 449 LEU A N 7
ATOM 9851 C CA . LEU A 1 79 ? -3.705 -1.057 5.366 1.00 0.00 449 LEU A CA 7
ATOM 9852 C C . LEU A 1 79 ? -4.561 -2.301 5.587 1.00 0.00 449 LEU A C 7
ATOM 9853 O O . LEU A 1 79 ? -4.038 -3.400 5.773 1.00 0.00 449 LEU A O 7
ATOM 9869 N N . GLU A 1 80 ? -5.878 -2.126 5.555 1.00 0.00 450 GLU A N 7
ATOM 9870 C CA . GLU A 1 80 ? -6.795 -3.245 5.742 1.00 0.00 450 GLU A CA 7
ATOM 9871 C C . GLU A 1 80 ? -6.668 -4.228 4.588 1.00 0.00 450 GLU A C 7
ATOM 9872 O O . GLU A 1 80 ? -6.690 -5.443 4.789 1.00 0.00 450 GLU A O 7
ATOM 9884 N N . LYS A 1 81 ? -6.516 -3.698 3.379 1.00 0.00 451 LYS A N 7
ATOM 9885 C CA . LYS A 1 81 ? -6.361 -4.538 2.199 1.00 0.00 451 LYS A CA 7
ATOM 9886 C C . LYS A 1 81 ? -5.156 -5.453 2.375 1.00 0.00 451 LYS A C 7
ATOM 9887 O O . LYS A 1 81 ? -5.123 -6.569 1.858 1.00 0.00 451 LYS A O 7
ATOM 9906 N N . LEU A 1 82 ? -4.170 -4.969 3.127 1.00 0.00 452 LEU A N 7
ATOM 9907 C CA . LEU A 1 82 ? -2.962 -5.730 3.399 1.00 0.00 452 LEU A CA 7
ATOM 9908 C C . LEU A 1 82 ? -3.260 -6.872 4.364 1.00 0.00 452 LEU A C 7
ATOM 9909 O O . LEU A 1 82 ? -2.712 -7.967 4.233 1.00 0.00 452 LEU A O 7
ATOM 9925 N N . GLU A 1 83 ? -4.139 -6.613 5.330 1.00 0.00 453 GLU A N 7
ATOM 9926 C CA . GLU A 1 83 ? -4.512 -7.629 6.307 1.00 0.00 453 GLU A CA 7
ATOM 9927 C C . GLU A 1 83 ? -5.085 -8.859 5.611 1.00 0.00 453 GLU A C 7
ATOM 9928 O O . GLU A 1 83 ? -4.960 -9.980 6.106 1.00 0.00 453 GLU A O 7
ATOM 9940 N N . LYS A 1 84 ? -5.714 -8.640 4.461 1.00 0.00 454 LYS A N 7
ATOM 9941 C CA . LYS A 1 84 ? -6.307 -9.730 3.694 1.00 0.00 454 LYS A CA 7
ATOM 9942 C C . LYS A 1 84 ? -5.319 -10.303 2.681 1.00 0.00 454 LYS A C 7
ATOM 9943 O O . LYS A 1 84 ? -5.531 -11.391 2.146 1.00 0.00 454 LYS A O 7
ATOM 9962 N N . LYS A 1 85 ? -4.237 -9.572 2.422 1.00 0.00 455 LYS A N 7
ATOM 9963 C CA . LYS A 1 85 ? -3.225 -10.028 1.477 1.00 0.00 455 LYS A CA 7
ATOM 9964 C C . LYS A 1 85 ? -2.264 -10.999 2.149 1.00 0.00 455 LYS A C 7
ATOM 9965 O O . LYS A 1 85 ? -1.639 -11.829 1.488 1.00 0.00 455 LYS A O 7
ATOM 9984 N N . GLY A 1 86 ? -2.152 -10.893 3.468 1.00 0.00 456 GLY A N 7
ATOM 9985 C CA . GLY A 1 86 ? -1.265 -11.770 4.207 1.00 0.00 456 GLY A CA 7
ATOM 9986 C C . GLY A 1 86 ? -1.842 -13.161 4.375 1.00 0.00 456 GLY A C 7
ATOM 9987 O O . GLY A 1 86 ? -1.571 -14.055 3.573 1.00 0.00 456 GLY A O 7
ATOM 9991 N N . LEU A 1 87 ? -2.638 -13.343 5.421 1.00 0.00 457 LEU A N 7
ATOM 9992 C CA . LEU A 1 87 ? -3.257 -14.635 5.696 1.00 0.00 457 LEU A CA 7
ATOM 9993 C C . LEU A 1 87 ? -2.195 -15.698 5.964 1.00 0.00 457 LEU A C 7
ATOM 9994 O O . LEU A 1 87 ? -2.572 -16.828 6.342 1.00 0.00 457 LEU A O 7
ATOM 10011 N N . GLY A 1 1 ? -14.535 26.713 -18.916 1.00 0.00 371 GLY A N 8
ATOM 10012 C CA . GLY A 1 1 ? -13.047 26.704 -18.996 1.00 0.00 371 GLY A CA 8
ATOM 10013 C C . GLY A 1 1 ? -12.433 25.542 -18.239 1.00 0.00 371 GLY A C 8
ATOM 10014 O O . GLY A 1 1 ? -13.060 24.494 -18.084 1.00 0.00 371 GLY A O 8
ATOM 10020 N N . SER A 1 2 ? -11.204 25.728 -17.768 1.00 0.00 372 SER A N 8
ATOM 10021 C CA . SER A 1 2 ? -10.504 24.689 -17.023 1.00 0.00 372 SER A CA 8
ATOM 10022 C C . SER A 1 2 ? -9.127 25.175 -16.570 1.00 0.00 372 SER A C 8
ATOM 10023 O O . SER A 1 2 ? -8.850 25.245 -15.373 1.00 0.00 372 SER A O 8
ATOM 10031 N N . PRO A 1 3 ? -8.240 25.517 -17.523 1.00 0.00 373 PRO A N 8
ATOM 10032 C CA . PRO A 1 3 ? -6.890 25.996 -17.205 1.00 0.00 373 PRO A CA 8
ATOM 10033 C C . PRO A 1 3 ? -6.907 27.340 -16.486 1.00 0.00 373 PRO A C 8
ATOM 10034 O O . PRO A 1 3 ? -7.233 28.370 -17.079 1.00 0.00 373 PRO A O 8
ATOM 10045 N N . GLU A 1 4 ? -6.555 27.323 -15.206 1.00 0.00 374 GLU A N 8
ATOM 10046 C CA . GLU A 1 4 ? -6.531 28.540 -14.403 1.00 0.00 374 GLU A CA 8
ATOM 10047 C C . GLU A 1 4 ? -5.256 28.610 -13.565 1.00 0.00 374 GLU A C 8
ATOM 10048 O O . GLU A 1 4 ? -5.305 28.837 -12.355 1.00 0.00 374 GLU A O 8
ATOM 10060 N N . PHE A 1 5 ? -4.115 28.413 -14.218 1.00 0.00 375 PHE A N 8
ATOM 10061 C CA . PHE A 1 5 ? -2.827 28.452 -13.536 1.00 0.00 375 PHE A CA 8
ATOM 10062 C C . PHE A 1 5 ? -2.746 27.367 -12.466 1.00 0.00 375 PHE A C 8
ATOM 10063 O O . PHE A 1 5 ? -3.766 26.933 -11.931 1.00 0.00 375 PHE A O 8
ATOM 10080 N N . THR A 1 6 ? -1.528 26.933 -12.161 1.00 0.00 376 THR A N 8
ATOM 10081 C CA . THR A 1 6 ? -1.316 25.898 -11.156 1.00 0.00 376 THR A CA 8
ATOM 10082 C C . THR A 1 6 ? -0.377 26.389 -10.056 1.00 0.00 376 THR A C 8
ATOM 10083 O O . THR A 1 6 ? 0.417 27.306 -10.266 1.00 0.00 376 THR A O 8
ATOM 10094 N N . PRO A 1 7 ? -0.458 25.777 -8.862 1.00 0.00 377 PRO A N 8
ATOM 10095 C CA . PRO A 1 7 ? 0.384 26.148 -7.721 1.00 0.00 377 PRO A CA 8
ATOM 10096 C C . PRO A 1 7 ? 1.778 25.529 -7.804 1.00 0.00 377 PRO A C 8
ATOM 10097 O O . PRO A 1 7 ? 2.028 24.655 -8.633 1.00 0.00 377 PRO A O 8
ATOM 10108 N N . PRO A 1 8 ? 2.712 25.993 -6.958 1.00 0.00 378 PRO A N 8
ATOM 10109 C CA . PRO A 1 8 ? 4.083 25.512 -6.945 1.00 0.00 378 PRO A CA 8
ATOM 10110 C C . PRO A 1 8 ? 4.358 24.433 -5.894 1.00 0.00 378 PRO A C 8
ATOM 10111 O O . PRO A 1 8 ? 5.433 23.833 -5.893 1.00 0.00 378 PRO A O 8
ATOM 10122 N N . SER A 1 9 ? 3.408 24.192 -4.989 1.00 0.00 379 SER A N 8
ATOM 10123 C CA . SER A 1 9 ? 3.616 23.187 -3.943 1.00 0.00 379 SER A CA 8
ATOM 10124 C C . SER A 1 9 ? 2.542 22.112 -3.936 1.00 0.00 379 SER A C 8
ATOM 10125 O O . SER A 1 9 ? 2.807 20.972 -3.554 1.00 0.00 379 SER A O 8
ATOM 10133 N N . ILE A 1 10 ? 1.345 22.452 -4.378 1.00 0.00 380 ILE A N 8
ATOM 10134 C CA . ILE A 1 10 ? 0.269 21.477 -4.434 1.00 0.00 380 ILE A CA 8
ATOM 10135 C C . ILE A 1 10 ? 0.690 20.313 -5.319 1.00 0.00 380 ILE A C 8
ATOM 10136 O O . ILE A 1 10 ? 0.251 19.180 -5.131 1.00 0.00 380 ILE A O 8
ATOM 10152 N N . LYS A 1 11 ? 1.547 20.613 -6.294 1.00 0.00 381 LYS A N 8
ATOM 10153 C CA . LYS A 1 11 ? 2.037 19.604 -7.227 1.00 0.00 381 LYS A CA 8
ATOM 10154 C C . LYS A 1 11 ? 2.700 18.448 -6.484 1.00 0.00 381 LYS A C 8
ATOM 10155 O O . LYS A 1 11 ? 2.629 17.298 -6.919 1.00 0.00 381 LYS A O 8
ATOM 10174 N N . LYS A 1 12 ? 3.341 18.755 -5.360 1.00 0.00 382 LYS A N 8
ATOM 10175 C CA . LYS A 1 12 ? 4.007 17.730 -4.565 1.00 0.00 382 LYS A CA 8
ATOM 10176 C C . LYS A 1 12 ? 2.991 16.798 -3.935 1.00 0.00 382 LYS A C 8
ATOM 10177 O O . LYS A 1 12 ? 3.199 15.588 -3.855 1.00 0.00 382 LYS A O 8
ATOM 10196 N N . ILE A 1 13 ? 1.884 17.373 -3.509 1.00 0.00 383 ILE A N 8
ATOM 10197 C CA . ILE A 1 13 ? 0.809 16.600 -2.903 1.00 0.00 383 ILE A CA 8
ATOM 10198 C C . ILE A 1 13 ? 0.292 15.575 -3.904 1.00 0.00 383 ILE A C 8
ATOM 10199 O O . ILE A 1 13 ? -0.085 14.462 -3.542 1.00 0.00 383 ILE A O 8
ATOM 10215 N N . ILE A 1 14 ? 0.312 15.963 -5.175 1.00 0.00 384 ILE A N 8
ATOM 10216 C CA . ILE A 1 14 ? -0.117 15.086 -6.259 1.00 0.00 384 ILE A CA 8
ATOM 10217 C C . ILE A 1 14 ? 0.948 14.038 -6.508 1.00 0.00 384 ILE A C 8
ATOM 10218 O O . ILE A 1 14 ? 0.661 12.851 -6.663 1.00 0.00 384 ILE A O 8
ATOM 10234 N N . HIS A 1 15 ? 2.190 14.505 -6.535 1.00 0.00 385 HIS A N 8
ATOM 10235 C CA . HIS A 1 15 ? 3.333 13.629 -6.756 1.00 0.00 385 HIS A CA 8
ATOM 10236 C C . HIS A 1 15 ? 3.359 12.516 -5.709 1.00 0.00 385 HIS A C 8
ATOM 10237 O O . HIS A 1 15 ? 3.499 11.338 -6.042 1.00 0.00 385 HIS A O 8
ATOM 10251 N N . VAL A 1 16 ? 3.209 12.898 -4.445 1.00 0.00 386 VAL A N 8
ATOM 10252 C CA . VAL A 1 16 ? 3.205 11.933 -3.354 1.00 0.00 386 VAL A CA 8
ATOM 10253 C C . VAL A 1 16 ? 1.982 11.027 -3.442 1.00 0.00 386 VAL A C 8
ATOM 10254 O O . VAL A 1 16 ? 2.055 9.837 -3.138 1.00 0.00 386 VAL A O 8
ATOM 10267 N N . LEU A 1 17 ? 0.857 11.598 -3.867 1.00 0.00 387 LEU A N 8
ATOM 10268 C CA . LEU A 1 17 ? -0.379 10.839 -4.002 1.00 0.00 387 LEU A CA 8
ATOM 10269 C C . LEU A 1 17 ? -0.253 9.814 -5.117 1.00 0.00 387 LEU A C 8
ATOM 10270 O O . LEU A 1 17 ? -0.773 8.703 -5.019 1.00 0.00 387 LEU A O 8
ATOM 10286 N N . GLU A 1 18 ? 0.461 10.187 -6.172 1.00 0.00 388 GLU A N 8
ATOM 10287 C CA . GLU A 1 18 ? 0.677 9.291 -7.297 1.00 0.00 388 GLU A CA 8
ATOM 10288 C C . GLU A 1 18 ? 1.456 8.069 -6.830 1.00 0.00 388 GLU A C 8
ATOM 10289 O O . GLU A 1 18 ? 1.239 6.954 -7.305 1.00 0.00 388 GLU A O 8
ATOM 10301 N N . LYS A 1 19 ? 2.362 8.295 -5.884 1.00 0.00 389 LYS A N 8
ATOM 10302 C CA . LYS A 1 19 ? 3.175 7.221 -5.329 1.00 0.00 389 LYS A CA 8
ATOM 10303 C C . LYS A 1 19 ? 2.322 6.294 -4.468 1.00 0.00 389 LYS A C 8
ATOM 10304 O O . LYS A 1 19 ? 2.551 5.084 -4.423 1.00 0.00 389 LYS A O 8
ATOM 10323 N N . VAL A 1 20 ? 1.338 6.873 -3.786 1.00 0.00 390 VAL A N 8
ATOM 10324 C CA . VAL A 1 20 ? 0.447 6.106 -2.922 1.00 0.00 390 VAL A CA 8
ATOM 10325 C C . VAL A 1 20 ? -0.487 5.219 -3.738 1.00 0.00 390 VAL A C 8
ATOM 10326 O O . VAL A 1 20 ? -0.667 4.042 -3.428 1.00 0.00 390 VAL A O 8
ATOM 10339 N N . GLN A 1 21 ? -1.082 5.790 -4.781 1.00 0.00 391 GLN A N 8
ATOM 10340 C CA . GLN A 1 21 ? -1.997 5.045 -5.638 1.00 0.00 391 GLN A CA 8
ATOM 10341 C C . GLN A 1 21 ? -1.300 3.832 -6.244 1.00 0.00 391 GLN A C 8
ATOM 10342 O O . GLN A 1 21 ? -1.889 2.757 -6.361 1.00 0.00 391 GLN A O 8
ATOM 10356 N N . TYR A 1 22 ? -0.036 4.009 -6.618 1.00 0.00 392 TYR A N 8
ATOM 10357 C CA . TYR A 1 22 ? 0.745 2.926 -7.201 1.00 0.00 392 TYR A CA 8
ATOM 10358 C C . TYR A 1 22 ? 0.886 1.778 -6.207 1.00 0.00 392 TYR A C 8
ATOM 10359 O O . TYR A 1 22 ? 0.740 0.609 -6.563 1.00 0.00 392 TYR A O 8
ATOM 10377 N N . LEU A 1 23 ? 1.162 2.126 -4.953 1.00 0.00 393 LEU A N 8
ATOM 10378 C CA . LEU A 1 23 ? 1.313 1.130 -3.900 1.00 0.00 393 LEU A CA 8
ATOM 10379 C C . LEU A 1 23 ? 0.031 0.318 -3.746 1.00 0.00 393 LEU A C 8
ATOM 10380 O O . LEU A 1 23 ? 0.071 -0.891 -3.521 1.00 0.00 393 LEU A O 8
ATOM 10396 N N . GLU A 1 24 ? -1.108 0.994 -3.872 1.00 0.00 394 GLU A N 8
ATOM 10397 C CA . GLU A 1 24 ? -2.404 0.339 -3.753 1.00 0.00 394 GLU A CA 8
ATOM 10398 C C . GLU A 1 24 ? -2.544 -0.767 -4.794 1.00 0.00 394 GLU A C 8
ATOM 10399 O O . GLU A 1 24 ? -3.074 -1.840 -4.509 1.00 0.00 394 GLU A O 8
ATOM 10411 N N . GLN A 1 25 ? -2.058 -0.498 -6.002 1.00 0.00 395 GLN A N 8
ATOM 10412 C CA . GLN A 1 25 ? -2.123 -1.471 -7.084 1.00 0.00 395 GLN A CA 8
ATOM 10413 C C . GLN A 1 25 ? -1.374 -2.745 -6.707 1.00 0.00 395 GLN A C 8
ATOM 10414 O O . GLN A 1 25 ? -1.870 -3.853 -6.909 1.00 0.00 395 GLN A O 8
ATOM 10428 N N . GLU A 1 26 ? -0.177 -2.577 -6.150 1.00 0.00 396 GLU A N 8
ATOM 10429 C CA . GLU A 1 26 ? 0.639 -3.713 -5.737 1.00 0.00 396 GLU A CA 8
ATOM 10430 C C . GLU A 1 26 ? 0.017 -4.417 -4.538 1.00 0.00 396 GLU A C 8
ATOM 10431 O O . GLU A 1 26 ? -0.057 -5.646 -4.497 1.00 0.00 396 GLU A O 8
ATOM 10443 N N . VAL A 1 27 ? -0.438 -3.634 -3.564 1.00 0.00 397 VAL A N 8
ATOM 10444 C CA . VAL A 1 27 ? -1.062 -4.190 -2.369 1.00 0.00 397 VAL A CA 8
ATOM 10445 C C . VAL A 1 27 ? -2.303 -4.992 -2.739 1.00 0.00 397 VAL A C 8
ATOM 10446 O O . VAL A 1 27 ? -2.640 -5.974 -2.079 1.00 0.00 397 VAL A O 8
ATOM 10459 N N . GLU A 1 28 ? -2.973 -4.573 -3.810 1.00 0.00 398 GLU A N 8
ATOM 10460 C CA . GLU A 1 28 ? -4.169 -5.261 -4.279 1.00 0.00 398 GLU A CA 8
ATOM 10461 C C . GLU A 1 28 ? -3.831 -6.700 -4.642 1.00 0.00 398 GLU A C 8
ATOM 10462 O O . GLU A 1 28 ? -4.619 -7.618 -4.412 1.00 0.00 398 GLU A O 8
ATOM 10474 N N . GLU A 1 29 ? -2.638 -6.886 -5.198 1.00 0.00 399 GLU A N 8
ATOM 10475 C CA . GLU A 1 29 ? -2.166 -8.207 -5.581 1.00 0.00 399 GLU A CA 8
ATOM 10476 C C . GLU A 1 29 ? -1.403 -8.841 -4.425 1.00 0.00 399 GLU A C 8
ATOM 10477 O O . GLU A 1 29 ? -1.870 -9.798 -3.810 1.00 0.00 399 GLU A O 8
ATOM 10489 N N . PHE A 1 30 ? -0.232 -8.275 -4.135 1.00 0.00 400 PHE A N 8
ATOM 10490 C CA . PHE A 1 30 ? 0.632 -8.737 -3.048 1.00 0.00 400 PHE A CA 8
ATOM 10491 C C . PHE A 1 30 ? 0.619 -10.248 -2.876 1.00 0.00 400 PHE A C 8
ATOM 10492 O O . PHE A 1 30 ? -0.353 -10.827 -2.391 1.00 0.00 400 PHE A O 8
ATOM 10509 N N . VAL A 1 31 ? 1.724 -10.878 -3.238 1.00 0.00 401 VAL A N 8
ATOM 10510 C CA . VAL A 1 31 ? 1.858 -12.315 -3.090 1.00 0.00 401 VAL A CA 8
ATOM 10511 C C . VAL A 1 31 ? 2.552 -12.644 -1.772 1.00 0.00 401 VAL A C 8
ATOM 10512 O O . VAL A 1 31 ? 3.182 -13.692 -1.637 1.00 0.00 401 VAL A O 8
ATOM 10525 N N . GLY A 1 32 ? 2.438 -11.735 -0.801 1.00 0.00 402 GLY A N 8
ATOM 10526 C CA . GLY A 1 32 ? 3.062 -11.948 0.482 1.00 0.00 402 GLY A CA 8
ATOM 10527 C C . GLY A 1 32 ? 2.150 -12.644 1.466 1.00 0.00 402 GLY A C 8
ATOM 10528 O O . GLY A 1 32 ? 1.046 -13.067 1.119 1.00 0.00 402 GLY A O 8
ATOM 10532 N N . LYS A 1 33 ? 2.623 -12.766 2.695 1.00 0.00 403 LYS A N 8
ATOM 10533 C CA . LYS A 1 33 ? 1.857 -13.426 3.755 1.00 0.00 403 LYS A CA 8
ATOM 10534 C C . LYS A 1 33 ? 1.874 -12.610 5.046 1.00 0.00 403 LYS A C 8
ATOM 10535 O O . LYS A 1 33 ? 2.884 -12.001 5.389 1.00 0.00 403 LYS A O 8
ATOM 10554 N N . LYS A 1 34 ? 0.753 -12.619 5.764 1.00 0.00 404 LYS A N 8
ATOM 10555 C CA . LYS A 1 34 ? 0.641 -11.888 7.023 1.00 0.00 404 LYS A CA 8
ATOM 10556 C C . LYS A 1 34 ? 1.718 -12.315 8.017 1.00 0.00 404 LYS A C 8
ATOM 10557 O O . LYS A 1 34 ? 2.071 -11.560 8.922 1.00 0.00 404 LYS A O 8
ATOM 10576 N N . THR A 1 35 ? 2.240 -13.527 7.846 1.00 0.00 405 THR A N 8
ATOM 10577 C CA . THR A 1 35 ? 3.276 -14.041 8.736 1.00 0.00 405 THR A CA 8
ATOM 10578 C C . THR A 1 35 ? 4.652 -13.988 8.075 1.00 0.00 405 THR A C 8
ATOM 10579 O O . THR A 1 35 ? 5.621 -14.540 8.597 1.00 0.00 405 THR A O 8
ATOM 10590 N N . ASP A 1 36 ? 4.736 -13.317 6.932 1.00 0.00 406 ASP A N 8
ATOM 10591 C CA . ASP A 1 36 ? 5.997 -13.193 6.215 1.00 0.00 406 ASP A CA 8
ATOM 10592 C C . ASP A 1 36 ? 6.611 -11.820 6.451 1.00 0.00 406 ASP A C 8
ATOM 10593 O O . ASP A 1 36 ? 5.900 -10.841 6.674 1.00 0.00 406 ASP A O 8
ATOM 10602 N N . LYS A 1 37 ? 7.936 -11.753 6.403 1.00 0.00 407 LYS A N 8
ATOM 10603 C CA . LYS A 1 37 ? 8.638 -10.495 6.614 1.00 0.00 407 LYS A CA 8
ATOM 10604 C C . LYS A 1 37 ? 8.243 -9.471 5.562 1.00 0.00 407 LYS A C 8
ATOM 10605 O O . LYS A 1 37 ? 8.238 -8.267 5.820 1.00 0.00 407 LYS A O 8
ATOM 10624 N N . ALA A 1 38 ? 7.906 -9.958 4.380 1.00 0.00 408 ALA A N 8
ATOM 10625 C CA . ALA A 1 38 ? 7.501 -9.094 3.288 1.00 0.00 408 ALA A CA 8
ATOM 10626 C C . ALA A 1 38 ? 6.212 -8.350 3.621 1.00 0.00 408 ALA A C 8
ATOM 10627 O O . ALA A 1 38 ? 5.975 -7.257 3.115 1.00 0.00 408 ALA A O 8
ATOM 10634 N N . TYR A 1 39 ? 5.366 -8.960 4.450 1.00 0.00 409 TYR A N 8
ATOM 10635 C CA . TYR A 1 39 ? 4.090 -8.349 4.806 1.00 0.00 409 TYR A CA 8
ATOM 10636 C C . TYR A 1 39 ? 4.258 -7.118 5.694 1.00 0.00 409 TYR A C 8
ATOM 10637 O O . TYR A 1 39 ? 3.646 -6.085 5.423 1.00 0.00 409 TYR A O 8
ATOM 10655 N N . TRP A 1 40 ? 5.100 -7.186 6.728 1.00 0.00 410 TRP A N 8
ATOM 10656 C CA . TRP A 1 40 ? 5.299 -6.003 7.554 1.00 0.00 410 TRP A CA 8
ATOM 10657 C C . TRP A 1 40 ? 6.125 -4.994 6.777 1.00 0.00 410 TRP A C 8
ATOM 10658 O O . TRP A 1 40 ? 5.956 -3.787 6.928 1.00 0.00 410 TRP A O 8
ATOM 10679 N N . LEU A 1 41 ? 6.991 -5.514 5.909 1.00 0.00 411 LEU A N 8
ATOM 10680 C CA . LEU A 1 41 ? 7.825 -4.698 5.054 1.00 0.00 411 LEU A CA 8
ATOM 10681 C C . LEU A 1 41 ? 6.958 -4.014 4.004 1.00 0.00 411 LEU A C 8
ATOM 10682 O O . LEU A 1 41 ? 7.176 -2.849 3.671 1.00 0.00 411 LEU A O 8
ATOM 10698 N N . LEU A 1 42 ? 5.953 -4.739 3.495 1.00 0.00 412 LEU A N 8
ATOM 10699 C CA . LEU A 1 42 ? 5.055 -4.170 2.501 1.00 0.00 412 LEU A CA 8
ATOM 10700 C C . LEU A 1 42 ? 4.332 -2.975 3.108 1.00 0.00 412 LEU A C 8
ATOM 10701 O O . LEU A 1 42 ? 4.280 -1.894 2.523 1.00 0.00 412 LEU A O 8
ATOM 10717 N N . GLU A 1 43 ? 3.816 -3.180 4.318 1.00 0.00 413 GLU A N 8
ATOM 10718 C CA . GLU A 1 43 ? 3.137 -2.125 5.056 1.00 0.00 413 GLU A CA 8
ATOM 10719 C C . GLU A 1 43 ? 4.156 -1.089 5.515 1.00 0.00 413 GLU A C 8
ATOM 10720 O O . GLU A 1 43 ? 3.859 0.100 5.618 1.00 0.00 413 GLU A O 8
ATOM 10732 N N . GLU A 1 44 ? 5.363 -1.569 5.798 1.00 0.00 414 GLU A N 8
ATOM 10733 C CA . GLU A 1 44 ? 6.448 -0.717 6.256 1.00 0.00 414 GLU A CA 8
ATOM 10734 C C . GLU A 1 44 ? 6.866 0.269 5.168 1.00 0.00 414 GLU A C 8
ATOM 10735 O O . GLU A 1 44 ? 7.212 1.415 5.456 1.00 0.00 414 GLU A O 8
ATOM 10747 N N . MET A 1 45 ? 6.834 -0.183 3.918 1.00 0.00 415 MET A N 8
ATOM 10748 C CA . MET A 1 45 ? 7.213 0.662 2.793 1.00 0.00 415 MET A CA 8
ATOM 10749 C C . MET A 1 45 ? 6.182 1.766 2.565 1.00 0.00 415 MET A C 8
ATOM 10750 O O . MET A 1 45 ? 6.540 2.925 2.353 1.00 0.00 415 MET A O 8
ATOM 10764 N N . LEU A 1 46 ? 4.902 1.404 2.612 1.00 0.00 416 LEU A N 8
ATOM 10765 C CA . LEU A 1 46 ? 3.833 2.377 2.411 1.00 0.00 416 LEU A CA 8
ATOM 10766 C C . LEU A 1 46 ? 3.766 3.355 3.580 1.00 0.00 416 LEU A C 8
ATOM 10767 O O . LEU A 1 46 ? 3.506 4.543 3.393 1.00 0.00 416 LEU A O 8
ATOM 10783 N N . THR A 1 47 ? 4.009 2.851 4.786 1.00 0.00 417 THR A N 8
ATOM 10784 C CA . THR A 1 47 ? 3.984 3.687 5.980 1.00 0.00 417 THR A CA 8
ATOM 10785 C C . THR A 1 47 ? 5.087 4.740 5.922 1.00 0.00 417 THR A C 8
ATOM 10786 O O . THR A 1 47 ? 4.885 5.886 6.322 1.00 0.00 417 THR A O 8
ATOM 10797 N N . LYS A 1 48 ? 6.252 4.343 5.416 1.00 0.00 418 LYS A N 8
ATOM 10798 C CA . LYS A 1 48 ? 7.384 5.255 5.302 1.00 0.00 418 LYS A CA 8
ATOM 10799 C C . LYS A 1 48 ? 7.026 6.443 4.417 1.00 0.00 418 LYS A C 8
ATOM 10800 O O . LYS A 1 48 ? 7.271 7.594 4.779 1.00 0.00 418 LYS A O 8
ATOM 10819 N N . GLU A 1 49 ? 6.429 6.158 3.264 1.00 0.00 419 GLU A N 8
ATOM 10820 C CA . GLU A 1 49 ? 6.022 7.210 2.342 1.00 0.00 419 GLU A CA 8
ATOM 10821 C C . GLU A 1 49 ? 4.875 8.010 2.946 1.00 0.00 419 GLU A C 8
ATOM 10822 O O . GLU A 1 49 ? 4.778 9.222 2.756 1.00 0.00 419 GLU A O 8
ATOM 10834 N N . LEU A 1 50 ? 4.017 7.318 3.689 1.00 0.00 420 LEU A N 8
ATOM 10835 C CA . LEU A 1 50 ? 2.881 7.952 4.344 1.00 0.00 420 LEU A CA 8
ATOM 10836 C C . LEU A 1 50 ? 3.369 9.013 5.327 1.00 0.00 420 LEU A C 8
ATOM 10837 O O . LEU A 1 50 ? 2.794 10.098 5.425 1.00 0.00 420 LEU A O 8
ATOM 10853 N N . LEU A 1 51 ? 4.436 8.689 6.047 1.00 0.00 421 LEU A N 8
ATOM 10854 C CA . LEU A 1 51 ? 5.012 9.605 7.022 1.00 0.00 421 LEU A CA 8
ATOM 10855 C C . LEU A 1 51 ? 5.668 10.795 6.327 1.00 0.00 421 LEU A C 8
ATOM 10856 O O . LEU A 1 51 ? 5.685 11.904 6.859 1.00 0.00 421 LEU A O 8
ATOM 10872 N N . GLU A 1 52 ? 6.201 10.556 5.133 1.00 0.00 422 GLU A N 8
ATOM 10873 C CA . GLU A 1 52 ? 6.852 11.610 4.363 1.00 0.00 422 GLU A CA 8
ATOM 10874 C C . GLU A 1 52 ? 5.865 12.723 4.030 1.00 0.00 422 GLU A C 8
ATOM 10875 O O . GLU A 1 52 ? 6.214 13.904 4.049 1.00 0.00 422 GLU A O 8
ATOM 10887 N N . LEU A 1 53 ? 4.629 12.337 3.725 1.00 0.00 423 LEU A N 8
ATOM 10888 C CA . LEU A 1 53 ? 3.586 13.298 3.388 1.00 0.00 423 LEU A CA 8
ATOM 10889 C C . LEU A 1 53 ? 3.365 14.282 4.534 1.00 0.00 423 LEU A C 8
ATOM 10890 O O . LEU A 1 53 ? 3.010 15.439 4.312 1.00 0.00 423 LEU A O 8
ATOM 10906 N N . ASP A 1 54 ? 3.579 13.812 5.759 1.00 0.00 424 ASP A N 8
ATOM 10907 C CA . ASP A 1 54 ? 3.405 14.648 6.939 1.00 0.00 424 ASP A CA 8
ATOM 10908 C C . ASP A 1 54 ? 4.750 15.150 7.454 1.00 0.00 424 ASP A C 8
ATOM 10909 O O . ASP A 1 54 ? 4.910 15.419 8.645 1.00 0.00 424 ASP A O 8
ATOM 10918 N N . SER A 1 55 ? 5.715 15.277 6.548 1.00 0.00 425 SER A N 8
ATOM 10919 C CA . SER A 1 55 ? 7.046 15.751 6.909 1.00 0.00 425 SER A CA 8
ATOM 10920 C C . SER A 1 55 ? 7.207 17.226 6.559 1.00 0.00 425 SER A C 8
ATOM 10921 O O . SER A 1 55 ? 7.955 17.953 7.214 1.00 0.00 425 SER A O 8
ATOM 10929 N N . VAL A 1 56 ? 6.497 17.662 5.522 1.00 0.00 426 VAL A N 8
ATOM 10930 C CA . VAL A 1 56 ? 6.558 19.052 5.086 1.00 0.00 426 VAL A CA 8
ATOM 10931 C C . VAL A 1 56 ? 5.444 19.876 5.725 1.00 0.00 426 VAL A C 8
ATOM 10932 O O . VAL A 1 56 ? 4.265 19.549 5.598 1.00 0.00 426 VAL A O 8
ATOM 10945 N N . GLU A 1 57 ? 5.828 20.945 6.414 1.00 0.00 427 GLU A N 8
ATOM 10946 C CA . GLU A 1 57 ? 4.862 21.815 7.076 1.00 0.00 427 GLU A CA 8
ATOM 10947 C C . GLU A 1 57 ? 3.905 22.439 6.064 1.00 0.00 427 GLU A C 8
ATOM 10948 O O . GLU A 1 57 ? 4.240 22.589 4.888 1.00 0.00 427 GLU A O 8
ATOM 10960 N N . THR A 1 58 ? 2.714 22.801 6.529 1.00 0.00 428 THR A N 8
ATOM 10961 C CA . THR A 1 58 ? 1.707 23.410 5.667 1.00 0.00 428 THR A CA 8
ATOM 10962 C C . THR A 1 58 ? 1.489 24.873 6.037 1.00 0.00 428 THR A C 8
ATOM 10963 O O . THR A 1 58 ? 1.766 25.772 5.244 1.00 0.00 428 THR A O 8
ATOM 10974 N N . GLY A 1 59 ? 0.989 25.102 7.246 1.00 0.00 429 GLY A N 8
ATOM 10975 C CA . GLY A 1 59 ? 0.741 26.457 7.703 1.00 0.00 429 GLY A CA 8
ATOM 10976 C C . GLY A 1 59 ? -0.739 26.779 7.784 1.00 0.00 429 GLY A C 8
ATOM 10977 O O . GLY A 1 59 ? -1.489 26.105 8.490 1.00 0.00 429 GLY A O 8
ATOM 10981 N N . GLY A 1 60 ? -1.158 27.811 7.059 1.00 0.00 430 GLY A N 8
ATOM 10982 C CA . GLY A 1 60 ? -2.556 28.203 7.066 1.00 0.00 430 GLY A CA 8
ATOM 10983 C C . GLY A 1 60 ? -3.269 27.821 5.785 1.00 0.00 430 GLY A C 8
ATOM 10984 O O . GLY A 1 60 ? -4.136 28.553 5.307 1.00 0.00 430 GLY A O 8
ATOM 10988 N N . GLN A 1 61 ? -2.904 26.671 5.227 1.00 0.00 431 GLN A N 8
ATOM 10989 C CA . GLN A 1 61 ? -3.514 26.192 3.993 1.00 0.00 431 GLN A CA 8
ATOM 10990 C C . GLN A 1 61 ? -4.453 25.023 4.268 1.00 0.00 431 GLN A C 8
ATOM 10991 O O . GLN A 1 61 ? -4.013 23.885 4.430 1.00 0.00 431 GLN A O 8
ATOM 11005 N N . ASP A 1 62 ? -5.749 25.310 4.317 1.00 0.00 432 ASP A N 8
ATOM 11006 C CA . ASP A 1 62 ? -6.751 24.281 4.571 1.00 0.00 432 ASP A CA 8
ATOM 11007 C C . ASP A 1 62 ? -6.805 23.280 3.422 1.00 0.00 432 ASP A C 8
ATOM 11008 O O . ASP A 1 62 ? -7.053 22.092 3.632 1.00 0.00 432 ASP A O 8
ATOM 11017 N N . SER A 1 63 ? -6.572 23.767 2.208 1.00 0.00 433 SER A N 8
ATOM 11018 C CA . SER A 1 63 ? -6.593 22.915 1.025 1.00 0.00 433 SER A CA 8
ATOM 11019 C C . SER A 1 63 ? -5.533 21.823 1.121 1.00 0.00 433 SER A C 8
ATOM 11020 O O . SER A 1 63 ? -5.799 20.658 0.823 1.00 0.00 433 SER A O 8
ATOM 11028 N N . VAL A 1 64 ? -4.331 22.207 1.538 1.00 0.00 434 VAL A N 8
ATOM 11029 C CA . VAL A 1 64 ? -3.232 21.261 1.674 1.00 0.00 434 VAL A CA 8
ATOM 11030 C C . VAL A 1 64 ? -3.466 20.310 2.843 1.00 0.00 434 VAL A C 8
ATOM 11031 O O . VAL A 1 64 ? -3.223 19.108 2.737 1.00 0.00 434 VAL A O 8
ATOM 11044 N N . ARG A 1 65 ? -3.941 20.857 3.958 1.00 0.00 435 ARG A N 8
ATOM 11045 C CA . ARG A 1 65 ? -4.210 20.056 5.147 1.00 0.00 435 ARG A CA 8
ATOM 11046 C C . ARG A 1 65 ? -5.238 18.970 4.848 1.00 0.00 435 ARG A C 8
ATOM 11047 O O . ARG A 1 65 ? -5.107 17.834 5.306 1.00 0.00 435 ARG A O 8
ATOM 11068 N N . GLN A 1 66 ? -6.259 19.325 4.076 1.00 0.00 436 GLN A N 8
ATOM 11069 C CA . GLN A 1 66 ? -7.309 18.381 3.714 1.00 0.00 436 GLN A CA 8
ATOM 11070 C C . GLN A 1 66 ? -6.744 17.233 2.886 1.00 0.00 436 GLN A C 8
ATOM 11071 O O . GLN A 1 66 ? -7.104 16.072 3.085 1.00 0.00 436 GLN A O 8
ATOM 11085 N N . ALA A 1 67 ? -5.856 17.565 1.955 1.00 0.00 437 ALA A N 8
ATOM 11086 C CA . ALA A 1 67 ? -5.238 16.563 1.096 1.00 0.00 437 ALA A CA 8
ATOM 11087 C C . ALA A 1 67 ? -4.380 15.602 1.909 1.00 0.00 437 ALA A C 8
ATOM 11088 O O . ALA A 1 67 ? -4.342 14.403 1.636 1.00 0.00 437 ALA A O 8
ATOM 11095 N N . ARG A 1 68 ? -3.692 16.138 2.913 1.00 0.00 438 ARG A N 8
ATOM 11096 C CA . ARG A 1 68 ? -2.834 15.329 3.770 1.00 0.00 438 ARG A CA 8
ATOM 11097 C C . ARG A 1 68 ? -3.663 14.353 4.598 1.00 0.00 438 ARG A C 8
ATOM 11098 O O . ARG A 1 68 ? -3.319 13.177 4.719 1.00 0.00 438 ARG A O 8
ATOM 11119 N N . LYS A 1 69 ? -4.759 14.848 5.163 1.00 0.00 439 LYS A N 8
ATOM 11120 C CA . LYS A 1 69 ? -5.640 14.019 5.976 1.00 0.00 439 LYS A CA 8
ATOM 11121 C C . LYS A 1 69 ? -6.344 12.976 5.115 1.00 0.00 439 LYS A C 8
ATOM 11122 O O . LYS A 1 69 ? -6.510 11.826 5.524 1.00 0.00 439 LYS A O 8
ATOM 11141 N N . GLU A 1 70 ? -6.754 13.385 3.919 1.00 0.00 440 GLU A N 8
ATOM 11142 C CA . GLU A 1 70 ? -7.438 12.488 2.995 1.00 0.00 440 GLU A CA 8
ATOM 11143 C C . GLU A 1 70 ? -6.470 11.454 2.428 1.00 0.00 440 GLU A C 8
ATOM 11144 O O . GLU A 1 70 ? -6.836 10.298 2.217 1.00 0.00 440 GLU A O 8
ATOM 11156 N N . ALA A 1 71 ? -5.234 11.879 2.186 1.00 0.00 441 ALA A N 8
ATOM 11157 C CA . ALA A 1 71 ? -4.215 10.988 1.646 1.00 0.00 441 ALA A CA 8
ATOM 11158 C C . ALA A 1 71 ? -3.871 9.886 2.640 1.00 0.00 441 ALA A C 8
ATOM 11159 O O . ALA A 1 71 ? -3.783 8.715 2.275 1.00 0.00 441 ALA A O 8
ATOM 11166 N N . VAL A 1 72 ? -3.683 10.268 3.901 1.00 0.00 442 VAL A N 8
ATOM 11167 C CA . VAL A 1 72 ? -3.353 9.308 4.948 1.00 0.00 442 VAL A CA 8
ATOM 11168 C C . VAL A 1 72 ? -4.497 8.325 5.169 1.00 0.00 442 VAL A C 8
ATOM 11169 O O . VAL A 1 72 ? -4.271 7.160 5.493 1.00 0.00 442 VAL A O 8
ATOM 11182 N N . CYS A 1 73 ? -5.725 8.801 4.987 1.00 0.00 443 CYS A N 8
ATOM 11183 C CA . CYS A 1 73 ? -6.902 7.956 5.163 1.00 0.00 443 CYS A CA 8
ATOM 11184 C C . CYS A 1 73 ? -6.868 6.786 4.185 1.00 0.00 443 CYS A C 8
ATOM 11185 O O . CYS A 1 73 ? -7.142 5.644 4.555 1.00 0.00 443 CYS A O 8
ATOM 11193 N N . LYS A 1 74 ? -6.519 7.079 2.937 1.00 0.00 444 LYS A N 8
ATOM 11194 C CA . LYS A 1 74 ? -6.437 6.050 1.911 1.00 0.00 444 LYS A CA 8
ATOM 11195 C C . LYS A 1 74 ? -5.359 5.033 2.266 1.00 0.00 444 LYS A C 8
ATOM 11196 O O . LYS A 1 74 ? -5.509 3.839 2.015 1.00 0.00 444 LYS A O 8
ATOM 11215 N N . ILE A 1 75 ? -4.273 5.520 2.860 1.00 0.00 445 ILE A N 8
ATOM 11216 C CA . ILE A 1 75 ? -3.167 4.659 3.259 1.00 0.00 445 ILE A CA 8
ATOM 11217 C C . ILE A 1 75 ? -3.609 3.668 4.327 1.00 0.00 445 ILE A C 8
ATOM 11218 O O . ILE A 1 75 ? -3.104 2.547 4.400 1.00 0.00 445 ILE A O 8
ATOM 11234 N N . GLN A 1 76 ? -4.561 4.090 5.145 1.00 0.00 446 GLN A N 8
ATOM 11235 C CA . GLN A 1 76 ? -5.090 3.252 6.204 1.00 0.00 446 GLN A CA 8
ATOM 11236 C C . GLN A 1 76 ? -5.859 2.076 5.609 1.00 0.00 446 GLN A C 8
ATOM 11237 O O . GLN A 1 76 ? -5.731 0.939 6.065 1.00 0.00 446 GLN A O 8
ATOM 11251 N N . ALA A 1 77 ? -6.652 2.360 4.579 1.00 0.00 447 ALA A N 8
ATOM 11252 C CA . ALA A 1 77 ? -7.436 1.327 3.913 1.00 0.00 447 ALA A CA 8
ATOM 11253 C C . ALA A 1 77 ? -6.528 0.238 3.352 1.00 0.00 447 ALA A C 8
ATOM 11254 O O . ALA A 1 77 ? -6.862 -0.946 3.393 1.00 0.00 447 ALA A O 8
ATOM 11261 N N . ILE A 1 78 ? -5.373 0.650 2.835 1.00 0.00 448 ILE A N 8
ATOM 11262 C CA . ILE A 1 78 ? -4.408 -0.287 2.271 1.00 0.00 448 ILE A CA 8
ATOM 11263 C C . ILE A 1 78 ? -3.858 -1.209 3.351 1.00 0.00 448 ILE A C 8
ATOM 11264 O O . ILE A 1 78 ? -3.606 -2.389 3.109 1.00 0.00 448 ILE A O 8
ATOM 11280 N N . LEU A 1 79 ? -3.674 -0.657 4.544 1.00 0.00 449 LEU A N 8
ATOM 11281 C CA . LEU A 1 79 ? -3.150 -1.424 5.668 1.00 0.00 449 LEU A CA 8
ATOM 11282 C C . LEU A 1 79 ? -4.030 -2.636 5.956 1.00 0.00 449 LEU A C 8
ATOM 11283 O O . LEU A 1 79 ? -3.549 -3.769 5.990 1.00 0.00 449 LEU A O 8
ATOM 11299 N N . GLU A 1 80 ? -5.322 -2.395 6.154 1.00 0.00 450 GLU A N 8
ATOM 11300 C CA . GLU A 1 80 ? -6.259 -3.479 6.429 1.00 0.00 450 GLU A CA 8
ATOM 11301 C C . GLU A 1 80 ? -6.393 -4.385 5.214 1.00 0.00 450 GLU A C 8
ATOM 11302 O O . GLU A 1 80 ? -6.403 -5.609 5.342 1.00 0.00 450 GLU A O 8
ATOM 11314 N N . LYS A 1 81 ? -6.470 -3.782 4.032 1.00 0.00 451 LYS A N 8
ATOM 11315 C CA . LYS A 1 81 ? -6.572 -4.554 2.801 1.00 0.00 451 LYS A CA 8
ATOM 11316 C C . LYS A 1 81 ? -5.373 -5.489 2.693 1.00 0.00 451 LYS A C 8
ATOM 11317 O O . LYS A 1 81 ? -5.462 -6.577 2.125 1.00 0.00 451 LYS A O 8
ATOM 11336 N N . LEU A 1 82 ? -4.255 -5.051 3.267 1.00 0.00 452 LEU A N 8
ATOM 11337 C CA . LEU A 1 82 ? -3.029 -5.832 3.268 1.00 0.00 452 LEU A CA 8
ATOM 11338 C C . LEU A 1 82 ? -3.188 -7.065 4.152 1.00 0.00 452 LEU A C 8
ATOM 11339 O O . LEU A 1 82 ? -2.693 -8.143 3.825 1.00 0.00 452 LEU A O 8
ATOM 11355 N N . GLU A 1 83 ? -3.885 -6.898 5.276 1.00 0.00 453 GLU A N 8
ATOM 11356 C CA . GLU A 1 83 ? -4.109 -8.002 6.204 1.00 0.00 453 GLU A CA 8
ATOM 11357 C C . GLU A 1 83 ? -4.812 -9.164 5.508 1.00 0.00 453 GLU A C 8
ATOM 11358 O O . GLU A 1 83 ? -4.624 -10.324 5.876 1.00 0.00 453 GLU A O 8
ATOM 11370 N N . LYS A 1 84 ? -5.621 -8.846 4.504 1.00 0.00 454 LYS A N 8
ATOM 11371 C CA . LYS A 1 84 ? -6.352 -9.866 3.761 1.00 0.00 454 LYS A CA 8
ATOM 11372 C C . LYS A 1 84 ? -5.513 -10.421 2.613 1.00 0.00 454 LYS A C 8
ATOM 11373 O O . LYS A 1 84 ? -5.738 -11.541 2.155 1.00 0.00 454 LYS A O 8
ATOM 11392 N N . LYS A 1 85 ? -4.541 -9.638 2.154 1.00 0.00 455 LYS A N 8
ATOM 11393 C CA . LYS A 1 85 ? -3.673 -10.067 1.064 1.00 0.00 455 LYS A CA 8
ATOM 11394 C C . LYS A 1 85 ? -2.547 -10.952 1.587 1.00 0.00 455 LYS A C 8
ATOM 11395 O O . LYS A 1 85 ? -1.936 -11.708 0.830 1.00 0.00 455 LYS A O 8
ATOM 11414 N N . GLY A 1 86 ? -2.278 -10.857 2.885 1.00 0.00 456 GLY A N 8
ATOM 11415 C CA . GLY A 1 86 ? -1.228 -11.659 3.481 1.00 0.00 456 GLY A CA 8
ATOM 11416 C C . GLY A 1 86 ? -1.575 -13.133 3.490 1.00 0.00 456 GLY A C 8
ATOM 11417 O O . GLY A 1 86 ? -1.215 -13.868 2.571 1.00 0.00 456 GLY A O 8
ATOM 11421 N N . LEU A 1 87 ? -2.278 -13.565 4.530 1.00 0.00 457 LEU A N 8
ATOM 11422 C CA . LEU A 1 87 ? -2.677 -14.962 4.653 1.00 0.00 457 LEU A CA 8
ATOM 11423 C C . LEU A 1 87 ? -3.567 -15.378 3.487 1.00 0.00 457 LEU A C 8
ATOM 11424 O O . LEU A 1 87 ? -3.177 -16.304 2.746 1.00 0.00 457 LEU A O 8
ATOM 11441 N N . GLY A 1 1 ? 1.600 25.063 -25.343 1.00 0.00 371 GLY A N 9
ATOM 11442 C CA . GLY A 1 1 ? 1.658 25.071 -23.855 1.00 0.00 371 GLY A CA 9
ATOM 11443 C C . GLY A 1 1 ? 3.074 24.942 -23.329 1.00 0.00 371 GLY A C 9
ATOM 11444 O O . GLY A 1 1 ? 3.484 23.868 -22.888 1.00 0.00 371 GLY A O 9
ATOM 11450 N N . SER A 1 2 ? 3.822 26.039 -23.377 1.00 0.00 372 SER A N 9
ATOM 11451 C CA . SER A 1 2 ? 5.201 26.045 -22.901 1.00 0.00 372 SER A CA 9
ATOM 11452 C C . SER A 1 2 ? 5.252 25.987 -21.375 1.00 0.00 372 SER A C 9
ATOM 11453 O O . SER A 1 2 ? 5.807 25.051 -20.800 1.00 0.00 372 SER A O 9
ATOM 11461 N N . PRO A 1 3 ? 4.670 26.991 -20.697 1.00 0.00 373 PRO A N 9
ATOM 11462 C CA . PRO A 1 3 ? 4.653 27.048 -19.232 1.00 0.00 373 PRO A CA 9
ATOM 11463 C C . PRO A 1 3 ? 3.701 26.023 -18.623 1.00 0.00 373 PRO A C 9
ATOM 11464 O O . PRO A 1 3 ? 3.052 25.262 -19.341 1.00 0.00 373 PRO A O 9
ATOM 11475 N N . GLU A 1 4 ? 3.622 26.010 -17.297 1.00 0.00 374 GLU A N 9
ATOM 11476 C CA . GLU A 1 4 ? 2.749 25.078 -16.593 1.00 0.00 374 GLU A CA 9
ATOM 11477 C C . GLU A 1 4 ? 2.136 25.732 -15.358 1.00 0.00 374 GLU A C 9
ATOM 11478 O O . GLU A 1 4 ? 2.676 26.701 -14.825 1.00 0.00 374 GLU A O 9
ATOM 11490 N N . PHE A 1 5 ? 1.005 25.197 -14.912 1.00 0.00 375 PHE A N 9
ATOM 11491 C CA . PHE A 1 5 ? 0.317 25.729 -13.741 1.00 0.00 375 PHE A CA 9
ATOM 11492 C C . PHE A 1 5 ? 0.717 24.968 -12.480 1.00 0.00 375 PHE A C 9
ATOM 11493 O O . PHE A 1 5 ? 1.607 24.118 -12.512 1.00 0.00 375 PHE A O 9
ATOM 11510 N N . THR A 1 6 ? 0.053 25.281 -11.370 1.00 0.00 376 THR A N 9
ATOM 11511 C CA . THR A 1 6 ? 0.335 24.631 -10.094 1.00 0.00 376 THR A CA 9
ATOM 11512 C C . THR A 1 6 ? 1.706 25.045 -9.562 1.00 0.00 376 THR A C 9
ATOM 11513 O O . THR A 1 6 ? 2.680 25.099 -10.312 1.00 0.00 376 THR A O 9
ATOM 11524 N N . PRO A 1 7 ? 1.805 25.343 -8.252 1.00 0.00 377 PRO A N 9
ATOM 11525 C CA . PRO A 1 7 ? 3.069 25.752 -7.629 1.00 0.00 377 PRO A CA 9
ATOM 11526 C C . PRO A 1 7 ? 4.173 24.715 -7.821 1.00 0.00 377 PRO A C 9
ATOM 11527 O O . PRO A 1 7 ? 3.978 23.709 -8.502 1.00 0.00 377 PRO A O 9
ATOM 11538 N N . PRO A 1 8 ? 5.355 24.954 -7.228 1.00 0.00 378 PRO A N 9
ATOM 11539 C CA . PRO A 1 8 ? 6.493 24.050 -7.342 1.00 0.00 378 PRO A CA 9
ATOM 11540 C C . PRO A 1 8 ? 6.491 22.942 -6.291 1.00 0.00 378 PRO A C 9
ATOM 11541 O O . PRO A 1 8 ? 6.999 21.847 -6.535 1.00 0.00 378 PRO A O 9
ATOM 11552 N N . SER A 1 9 ? 5.934 23.228 -5.116 1.00 0.00 379 SER A N 9
ATOM 11553 C CA . SER A 1 9 ? 5.895 22.243 -4.038 1.00 0.00 379 SER A CA 9
ATOM 11554 C C . SER A 1 9 ? 4.630 21.404 -4.094 1.00 0.00 379 SER A C 9
ATOM 11555 O O . SER A 1 9 ? 4.615 20.262 -3.635 1.00 0.00 379 SER A O 9
ATOM 11563 N N . ILE A 1 10 ? 3.582 21.953 -4.683 1.00 0.00 380 ILE A N 9
ATOM 11564 C CA . ILE A 1 10 ? 2.334 21.229 -4.822 1.00 0.00 380 ILE A CA 9
ATOM 11565 C C . ILE A 1 10 ? 2.577 19.945 -5.608 1.00 0.00 380 ILE A C 9
ATOM 11566 O O . ILE A 1 10 ? 1.890 18.942 -5.416 1.00 0.00 380 ILE A O 9
ATOM 11582 N N . LYS A 1 11 ? 3.570 19.991 -6.497 1.00 0.00 381 LYS A N 9
ATOM 11583 C CA . LYS A 1 11 ? 3.916 18.839 -7.319 1.00 0.00 381 LYS A CA 9
ATOM 11584 C C . LYS A 1 11 ? 4.241 17.630 -6.447 1.00 0.00 381 LYS A C 9
ATOM 11585 O O . LYS A 1 11 ? 3.968 16.490 -6.823 1.00 0.00 381 LYS A O 9
ATOM 11604 N N . LYS A 1 12 ? 4.820 17.885 -5.277 1.00 0.00 382 LYS A N 9
ATOM 11605 C CA . LYS A 1 12 ? 5.173 16.812 -4.356 1.00 0.00 382 LYS A CA 9
ATOM 11606 C C . LYS A 1 12 ? 3.927 16.130 -3.825 1.00 0.00 382 LYS A C 9
ATOM 11607 O O . LYS A 1 12 ? 3.886 14.910 -3.667 1.00 0.00 382 LYS A O 9
ATOM 11626 N N . ILE A 1 13 ? 2.907 16.926 -3.576 1.00 0.00 383 ILE A N 9
ATOM 11627 C CA . ILE A 1 13 ? 1.637 16.408 -3.086 1.00 0.00 383 ILE A CA 9
ATOM 11628 C C . ILE A 1 13 ? 1.063 15.432 -4.103 1.00 0.00 383 ILE A C 9
ATOM 11629 O O . ILE A 1 13 ? 0.453 14.424 -3.748 1.00 0.00 383 ILE A O 9
ATOM 11645 N N . ILE A 1 14 ? 1.302 15.734 -5.374 1.00 0.00 384 ILE A N 9
ATOM 11646 C CA . ILE A 1 14 ? 0.850 14.882 -6.469 1.00 0.00 384 ILE A CA 9
ATOM 11647 C C . ILE A 1 14 ? 1.733 13.653 -6.542 1.00 0.00 384 ILE A C 9
ATOM 11648 O O . ILE A 1 14 ? 1.259 12.527 -6.689 1.00 0.00 384 ILE A O 9
ATOM 11664 N N . HIS A 1 15 ? 3.033 13.895 -6.431 1.00 0.00 385 HIS A N 9
ATOM 11665 C CA . HIS A 1 15 ? 4.022 12.824 -6.475 1.00 0.00 385 HIS A CA 9
ATOM 11666 C C . HIS A 1 15 ? 3.728 11.783 -5.396 1.00 0.00 385 HIS A C 9
ATOM 11667 O O . HIS A 1 15 ? 3.896 10.584 -5.615 1.00 0.00 385 HIS A O 9
ATOM 11681 N N . VAL A 1 16 ? 3.278 12.251 -4.235 1.00 0.00 386 VAL A N 9
ATOM 11682 C CA . VAL A 1 16 ? 2.949 11.358 -3.131 1.00 0.00 386 VAL A CA 9
ATOM 11683 C C . VAL A 1 16 ? 1.647 10.617 -3.414 1.00 0.00 386 VAL A C 9
ATOM 11684 O O . VAL A 1 16 ? 1.528 9.423 -3.139 1.00 0.00 386 VAL A O 9
ATOM 11697 N N . LEU A 1 17 ? 0.675 11.332 -3.974 1.00 0.00 387 LEU A N 9
ATOM 11698 C CA . LEU A 1 17 ? -0.614 10.736 -4.301 1.00 0.00 387 LEU A CA 9
ATOM 11699 C C . LEU A 1 17 ? -0.457 9.719 -5.422 1.00 0.00 387 LEU A C 9
ATOM 11700 O O . LEU A 1 17 ? -1.088 8.664 -5.414 1.00 0.00 387 LEU A O 9
ATOM 11716 N N . GLU A 1 18 ? 0.411 10.026 -6.374 1.00 0.00 388 GLU A N 9
ATOM 11717 C CA . GLU A 1 18 ? 0.667 9.115 -7.476 1.00 0.00 388 GLU A CA 9
ATOM 11718 C C . GLU A 1 18 ? 1.261 7.824 -6.927 1.00 0.00 388 GLU A C 9
ATOM 11719 O O . GLU A 1 18 ? 0.995 6.732 -7.430 1.00 0.00 388 GLU A O 9
ATOM 11731 N N . LYS A 1 19 ? 2.064 7.970 -5.878 1.00 0.00 389 LYS A N 9
ATOM 11732 C CA . LYS A 1 19 ? 2.702 6.833 -5.229 1.00 0.00 389 LYS A CA 9
ATOM 11733 C C . LYS A 1 19 ? 1.681 5.992 -4.466 1.00 0.00 389 LYS A C 9
ATOM 11734 O O . LYS A 1 19 ? 1.701 4.763 -4.536 1.00 0.00 389 LYS A O 9
ATOM 11753 N N . VAL A 1 20 ? 0.797 6.662 -3.730 1.00 0.00 390 VAL A N 9
ATOM 11754 C CA . VAL A 1 20 ? -0.219 5.970 -2.944 1.00 0.00 390 VAL A CA 9
ATOM 11755 C C . VAL A 1 20 ? -1.175 5.181 -3.838 1.00 0.00 390 VAL A C 9
ATOM 11756 O O . VAL A 1 20 ? -1.548 4.053 -3.517 1.00 0.00 390 VAL A O 9
ATOM 11769 N N . GLN A 1 21 ? -1.564 5.776 -4.962 1.00 0.00 391 GLN A N 9
ATOM 11770 C CA . GLN A 1 21 ? -2.469 5.113 -5.893 1.00 0.00 391 GLN A CA 9
ATOM 11771 C C . GLN A 1 21 ? -1.822 3.855 -6.459 1.00 0.00 391 GLN A C 9
ATOM 11772 O O . GLN A 1 21 ? -2.482 2.834 -6.650 1.00 0.00 391 GLN A O 9
ATOM 11786 N N . TYR A 1 22 ? -0.520 3.935 -6.717 1.00 0.00 392 TYR A N 9
ATOM 11787 C CA . TYR A 1 22 ? 0.224 2.802 -7.250 1.00 0.00 392 TYR A CA 9
ATOM 11788 C C . TYR A 1 22 ? 0.413 1.737 -6.176 1.00 0.00 392 TYR A C 9
ATOM 11789 O O . TYR A 1 22 ? 0.309 0.539 -6.448 1.00 0.00 392 TYR A O 9
ATOM 11807 N N . LEU A 1 23 ? 0.684 2.183 -4.953 1.00 0.00 393 LEU A N 9
ATOM 11808 C CA . LEU A 1 23 ? 0.879 1.271 -3.832 1.00 0.00 393 LEU A CA 9
ATOM 11809 C C . LEU A 1 23 ? -0.388 0.466 -3.570 1.00 0.00 393 LEU A C 9
ATOM 11810 O O . LEU A 1 23 ? -0.332 -0.740 -3.326 1.00 0.00 393 LEU A O 9
ATOM 11826 N N . GLU A 1 24 ? -1.533 1.142 -3.627 1.00 0.00 394 GLU A N 9
ATOM 11827 C CA . GLU A 1 24 ? -2.817 0.491 -3.402 1.00 0.00 394 GLU A CA 9
ATOM 11828 C C . GLU A 1 24 ? -3.037 -0.631 -4.411 1.00 0.00 394 GLU A C 9
ATOM 11829 O O . GLU A 1 24 ? -3.462 -1.729 -4.051 1.00 0.00 394 GLU A O 9
ATOM 11841 N N . GLN A 1 25 ? -2.739 -0.346 -5.674 1.00 0.00 395 GLN A N 9
ATOM 11842 C CA . GLN A 1 25 ? -2.899 -1.334 -6.735 1.00 0.00 395 GLN A CA 9
ATOM 11843 C C . GLN A 1 25 ? -1.994 -2.537 -6.491 1.00 0.00 395 GLN A C 9
ATOM 11844 O O . GLN A 1 25 ? -2.358 -3.673 -6.791 1.00 0.00 395 GLN A O 9
ATOM 11858 N N . GLU A 1 26 ? -0.810 -2.276 -5.942 1.00 0.00 396 GLU A N 9
ATOM 11859 C CA . GLU A 1 26 ? 0.149 -3.335 -5.654 1.00 0.00 396 GLU A CA 9
ATOM 11860 C C . GLU A 1 26 ? -0.347 -4.221 -4.515 1.00 0.00 396 GLU A C 9
ATOM 11861 O O . GLU A 1 26 ? -0.235 -5.446 -4.576 1.00 0.00 396 GLU A O 9
ATOM 11873 N N . VAL A 1 27 ? -0.899 -3.596 -3.479 1.00 0.00 397 VAL A N 9
ATOM 11874 C CA . VAL A 1 27 ? -1.413 -4.335 -2.333 1.00 0.00 397 VAL A CA 9
ATOM 11875 C C . VAL A 1 27 ? -2.526 -5.283 -2.760 1.00 0.00 397 VAL A C 9
ATOM 11876 O O . VAL A 1 27 ? -2.689 -6.362 -2.193 1.00 0.00 397 VAL A O 9
ATOM 11889 N N . GLU A 1 28 ? -3.284 -4.875 -3.775 1.00 0.00 398 GLU A N 9
ATOM 11890 C CA . GLU A 1 28 ? -4.373 -5.696 -4.290 1.00 0.00 398 GLU A CA 9
ATOM 11891 C C . GLU A 1 28 ? -3.825 -7.017 -4.815 1.00 0.00 398 GLU A C 9
ATOM 11892 O O . GLU A 1 28 ? -4.453 -8.067 -4.674 1.00 0.00 398 GLU A O 9
ATOM 11904 N N . GLU A 1 29 ? -2.639 -6.951 -5.410 1.00 0.00 399 GLU A N 9
ATOM 11905 C CA . GLU A 1 29 ? -1.981 -8.134 -5.947 1.00 0.00 399 GLU A CA 9
ATOM 11906 C C . GLU A 1 29 ? -1.067 -8.746 -4.892 1.00 0.00 399 GLU A C 9
ATOM 11907 O O . GLU A 1 29 ? -1.340 -9.827 -4.372 1.00 0.00 399 GLU A O 9
ATOM 11919 N N . PHE A 1 30 ? 0.010 -8.029 -4.574 1.00 0.00 400 PHE A N 9
ATOM 11920 C CA . PHE A 1 30 ? 0.978 -8.464 -3.571 1.00 0.00 400 PHE A CA 9
ATOM 11921 C C . PHE A 1 30 ? 1.355 -9.933 -3.719 1.00 0.00 400 PHE A C 9
ATOM 11922 O O . PHE A 1 30 ? 2.373 -10.268 -4.323 1.00 0.00 400 PHE A O 9
ATOM 11939 N N . VAL A 1 31 ? 0.538 -10.792 -3.149 1.00 0.00 401 VAL A N 9
ATOM 11940 C CA . VAL A 1 31 ? 0.766 -12.233 -3.187 1.00 0.00 401 VAL A CA 9
ATOM 11941 C C . VAL A 1 31 ? 1.828 -12.633 -2.168 1.00 0.00 401 VAL A C 9
ATOM 11942 O O . VAL A 1 31 ? 2.540 -13.620 -2.351 1.00 0.00 401 VAL A O 9
ATOM 11955 N N . GLY A 1 32 ? 1.926 -11.855 -1.093 1.00 0.00 402 GLY A N 9
ATOM 11956 C CA . GLY A 1 32 ? 2.901 -12.136 -0.058 1.00 0.00 402 GLY A CA 9
ATOM 11957 C C . GLY A 1 32 ? 2.299 -12.874 1.121 1.00 0.00 402 GLY A C 9
ATOM 11958 O O . GLY A 1 32 ? 1.333 -13.623 0.966 1.00 0.00 402 GLY A O 9
ATOM 11962 N N . LYS A 1 33 ? 2.868 -12.662 2.303 1.00 0.00 403 LYS A N 9
ATOM 11963 C CA . LYS A 1 33 ? 2.380 -13.313 3.514 1.00 0.00 403 LYS A CA 9
ATOM 11964 C C . LYS A 1 33 ? 2.252 -12.307 4.648 1.00 0.00 403 LYS A C 9
ATOM 11965 O O . LYS A 1 33 ? 2.695 -11.174 4.524 1.00 0.00 403 LYS A O 9
ATOM 11984 N N . LYS A 1 34 ? 1.647 -12.727 5.753 1.00 0.00 404 LYS A N 9
ATOM 11985 C CA . LYS A 1 34 ? 1.473 -11.854 6.906 1.00 0.00 404 LYS A CA 9
ATOM 11986 C C . LYS A 1 34 ? 2.650 -11.979 7.876 1.00 0.00 404 LYS A C 9
ATOM 11987 O O . LYS A 1 34 ? 2.771 -11.196 8.818 1.00 0.00 404 LYS A O 9
ATOM 12006 N N . THR A 1 35 ? 3.510 -12.972 7.651 1.00 0.00 405 THR A N 9
ATOM 12007 C CA . THR A 1 35 ? 4.664 -13.192 8.517 1.00 0.00 405 THR A CA 9
ATOM 12008 C C . THR A 1 35 ? 5.987 -12.986 7.775 1.00 0.00 405 THR A C 9
ATOM 12009 O O . THR A 1 35 ? 7.039 -12.859 8.401 1.00 0.00 405 THR A O 9
ATOM 12020 N N . ASP A 1 36 ? 5.937 -12.964 6.445 1.00 0.00 406 ASP A N 9
ATOM 12021 C CA . ASP A 1 36 ? 7.146 -12.784 5.644 1.00 0.00 406 ASP A CA 9
ATOM 12022 C C . ASP A 1 36 ? 7.809 -11.439 5.933 1.00 0.00 406 ASP A C 9
ATOM 12023 O O . ASP A 1 36 ? 7.187 -10.535 6.486 1.00 0.00 406 ASP A O 9
ATOM 12032 N N . LYS A 1 37 ? 9.078 -11.315 5.553 1.00 0.00 407 LYS A N 9
ATOM 12033 C CA . LYS A 1 37 ? 9.823 -10.076 5.766 1.00 0.00 407 LYS A CA 9
ATOM 12034 C C . LYS A 1 37 ? 9.326 -8.987 4.835 1.00 0.00 407 LYS A C 9
ATOM 12035 O O . LYS A 1 37 ? 9.216 -7.824 5.224 1.00 0.00 407 LYS A O 9
ATOM 12054 N N . ALA A 1 38 ? 9.007 -9.372 3.610 1.00 0.00 408 ALA A N 9
ATOM 12055 C CA . ALA A 1 38 ? 8.497 -8.429 2.634 1.00 0.00 408 ALA A CA 9
ATOM 12056 C C . ALA A 1 38 ? 7.173 -7.856 3.119 1.00 0.00 408 ALA A C 9
ATOM 12057 O O . ALA A 1 38 ? 6.807 -6.731 2.784 1.00 0.00 408 ALA A O 9
ATOM 12064 N N . TYR A 1 39 ? 6.454 -8.655 3.904 1.00 0.00 409 TYR A N 9
ATOM 12065 C CA . TYR A 1 39 ? 5.162 -8.251 4.436 1.00 0.00 409 TYR A CA 9
ATOM 12066 C C . TYR A 1 39 ? 5.258 -6.968 5.248 1.00 0.00 409 TYR A C 9
ATOM 12067 O O . TYR A 1 39 ? 4.448 -6.060 5.059 1.00 0.00 409 TYR A O 9
ATOM 12085 N N . TRP A 1 40 ? 6.256 -6.859 6.126 1.00 0.00 410 TRP A N 9
ATOM 12086 C CA . TRP A 1 40 ? 6.392 -5.628 6.883 1.00 0.00 410 TRP A CA 9
ATOM 12087 C C . TRP A 1 40 ? 6.900 -4.540 5.954 1.00 0.00 410 TRP A C 9
ATOM 12088 O O . TRP A 1 40 ? 6.580 -3.369 6.122 1.00 0.00 410 TRP A O 9
ATOM 12109 N N . LEU A 1 41 ? 7.664 -4.959 4.945 1.00 0.00 411 LEU A N 9
ATOM 12110 C CA . LEU A 1 41 ? 8.190 -4.054 3.944 1.00 0.00 411 LEU A CA 9
ATOM 12111 C C . LEU A 1 41 ? 7.039 -3.463 3.144 1.00 0.00 411 LEU A C 9
ATOM 12112 O O . LEU A 1 41 ? 7.045 -2.275 2.818 1.00 0.00 411 LEU A O 9
ATOM 12128 N N . LEU A 1 42 ? 6.032 -4.293 2.843 1.00 0.00 412 LEU A N 9
ATOM 12129 C CA . LEU A 1 42 ? 4.874 -3.815 2.103 1.00 0.00 412 LEU A CA 9
ATOM 12130 C C . LEU A 1 42 ? 4.186 -2.725 2.909 1.00 0.00 412 LEU A C 9
ATOM 12131 O O . LEU A 1 42 ? 3.878 -1.648 2.397 1.00 0.00 412 LEU A O 9
ATOM 12147 N N . GLU A 1 43 ? 3.990 -3.008 4.193 1.00 0.00 413 GLU A N 9
ATOM 12148 C CA . GLU A 1 43 ? 3.386 -2.056 5.114 1.00 0.00 413 GLU A CA 9
ATOM 12149 C C . GLU A 1 43 ? 4.356 -0.911 5.378 1.00 0.00 413 GLU A C 9
ATOM 12150 O O . GLU A 1 43 ? 3.953 0.229 5.610 1.00 0.00 413 GLU A O 9
ATOM 12162 N N . GLU A 1 44 ? 5.646 -1.235 5.354 1.00 0.00 414 GLU A N 9
ATOM 12163 C CA . GLU A 1 44 ? 6.694 -0.258 5.599 1.00 0.00 414 GLU A CA 9
ATOM 12164 C C . GLU A 1 44 ? 6.703 0.823 4.519 1.00 0.00 414 GLU A C 9
ATOM 12165 O O . GLU A 1 44 ? 6.904 2.002 4.812 1.00 0.00 414 GLU A O 9
ATOM 12177 N N . MET A 1 45 ? 6.487 0.417 3.270 1.00 0.00 415 MET A N 9
ATOM 12178 C CA . MET A 1 45 ? 6.477 1.357 2.156 1.00 0.00 415 MET A CA 9
ATOM 12179 C C . MET A 1 45 ? 5.252 2.270 2.211 1.00 0.00 415 MET A C 9
ATOM 12180 O O . MET A 1 45 ? 5.362 3.483 2.017 1.00 0.00 415 MET A O 9
ATOM 12194 N N . LEU A 1 46 ? 4.085 1.688 2.478 1.00 0.00 416 LEU A N 9
ATOM 12195 C CA . LEU A 1 46 ? 2.853 2.466 2.553 1.00 0.00 416 LEU A CA 9
ATOM 12196 C C . LEU A 1 46 ? 2.865 3.376 3.774 1.00 0.00 416 LEU A C 9
ATOM 12197 O O . LEU A 1 46 ? 2.412 4.519 3.712 1.00 0.00 416 LEU A O 9
ATOM 12213 N N . THR A 1 47 ? 3.399 2.869 4.881 1.00 0.00 417 THR A N 9
ATOM 12214 C CA . THR A 1 47 ? 3.482 3.649 6.109 1.00 0.00 417 THR A CA 9
ATOM 12215 C C . THR A 1 47 ? 4.400 4.849 5.909 1.00 0.00 417 THR A C 9
ATOM 12216 O O . THR A 1 47 ? 4.206 5.902 6.518 1.00 0.00 417 THR A O 9
ATOM 12227 N N . LYS A 1 48 ? 5.395 4.685 5.042 1.00 0.00 418 LYS A N 9
ATOM 12228 C CA . LYS A 1 48 ? 6.339 5.757 4.750 1.00 0.00 418 LYS A CA 9
ATOM 12229 C C . LYS A 1 48 ? 5.629 6.911 4.051 1.00 0.00 418 LYS A C 9
ATOM 12230 O O . LYS A 1 48 ? 5.859 8.075 4.362 1.00 0.00 418 LYS A O 9
ATOM 12249 N N . GLU A 1 49 ? 4.756 6.578 3.109 1.00 0.00 419 GLU A N 9
ATOM 12250 C CA . GLU A 1 49 ? 3.999 7.594 2.387 1.00 0.00 419 GLU A CA 9
ATOM 12251 C C . GLU A 1 49 ? 2.934 8.196 3.296 1.00 0.00 419 GLU A C 9
ATOM 12252 O O . GLU A 1 49 ? 2.636 9.389 3.230 1.00 0.00 419 GLU A O 9
ATOM 12264 N N . LEU A 1 50 ? 2.358 7.343 4.137 1.00 0.00 420 LEU A N 9
ATOM 12265 C CA . LEU A 1 50 ? 1.310 7.748 5.067 1.00 0.00 420 LEU A CA 9
ATOM 12266 C C . LEU A 1 50 ? 1.842 8.686 6.149 1.00 0.00 420 LEU A C 9
ATOM 12267 O O . LEU A 1 50 ? 1.249 9.732 6.418 1.00 0.00 420 LEU A O 9
ATOM 12283 N N . LEU A 1 51 ? 2.946 8.304 6.781 1.00 0.00 421 LEU A N 9
ATOM 12284 C CA . LEU A 1 51 ? 3.525 9.116 7.846 1.00 0.00 421 LEU A CA 9
ATOM 12285 C C . LEU A 1 51 ? 4.127 10.411 7.295 1.00 0.00 421 LEU A C 9
ATOM 12286 O O . LEU A 1 51 ? 4.133 11.435 7.977 1.00 0.00 421 LEU A O 9
ATOM 12302 N N . GLU A 1 52 ? 4.633 10.364 6.066 1.00 0.00 422 GLU A N 9
ATOM 12303 C CA . GLU A 1 52 ? 5.230 11.545 5.448 1.00 0.00 422 GLU A CA 9
ATOM 12304 C C . GLU A 1 52 ? 4.204 12.664 5.317 1.00 0.00 422 GLU A C 9
ATOM 12305 O O . GLU A 1 52 ? 4.482 13.817 5.647 1.00 0.00 422 GLU A O 9
ATOM 12317 N N . LEU A 1 53 ? 3.019 12.316 4.829 1.00 0.00 423 LEU A N 9
ATOM 12318 C CA . LEU A 1 53 ? 1.950 13.290 4.650 1.00 0.00 423 LEU A CA 9
ATOM 12319 C C . LEU A 1 53 ? 1.405 13.759 5.995 1.00 0.00 423 LEU A C 9
ATOM 12320 O O . LEU A 1 53 ? 0.957 14.897 6.133 1.00 0.00 423 LEU A O 9
ATOM 12336 N N . ASP A 1 54 ? 1.445 12.874 6.986 1.00 0.00 424 ASP A N 9
ATOM 12337 C CA . ASP A 1 54 ? 0.954 13.199 8.322 1.00 0.00 424 ASP A CA 9
ATOM 12338 C C . ASP A 1 54 ? 2.005 13.957 9.134 1.00 0.00 424 ASP A C 9
ATOM 12339 O O . ASP A 1 54 ? 1.770 14.306 10.291 1.00 0.00 424 ASP A O 9
ATOM 12348 N N . SER A 1 55 ? 3.163 14.210 8.528 1.00 0.00 425 SER A N 9
ATOM 12349 C CA . SER A 1 55 ? 4.238 14.924 9.207 1.00 0.00 425 SER A CA 9
ATOM 12350 C C . SER A 1 55 ? 4.209 16.409 8.862 1.00 0.00 425 SER A C 9
ATOM 12351 O O . SER A 1 55 ? 4.387 17.262 9.732 1.00 0.00 425 SER A O 9
ATOM 12359 N N . VAL A 1 56 ? 3.987 16.712 7.587 1.00 0.00 426 VAL A N 9
ATOM 12360 C CA . VAL A 1 56 ? 3.936 18.096 7.128 1.00 0.00 426 VAL A CA 9
ATOM 12361 C C . VAL A 1 56 ? 2.727 18.824 7.704 1.00 0.00 426 VAL A C 9
ATOM 12362 O O . VAL A 1 56 ? 1.620 18.285 7.735 1.00 0.00 426 VAL A O 9
ATOM 12375 N N . GLU A 1 57 ? 2.945 20.053 8.160 1.00 0.00 427 GLU A N 9
ATOM 12376 C CA . GLU A 1 57 ? 1.874 20.858 8.736 1.00 0.00 427 GLU A CA 9
ATOM 12377 C C . GLU A 1 57 ? 1.557 22.057 7.847 1.00 0.00 427 GLU A C 9
ATOM 12378 O O . GLU A 1 57 ? 2.154 22.230 6.785 1.00 0.00 427 GLU A O 9
ATOM 12390 N N . THR A 1 58 ? 0.614 22.883 8.290 1.00 0.00 428 THR A N 9
ATOM 12391 C CA . THR A 1 58 ? 0.218 24.065 7.534 1.00 0.00 428 THR A CA 9
ATOM 12392 C C . THR A 1 58 ? 0.012 25.260 8.462 1.00 0.00 428 THR A C 9
ATOM 12393 O O . THR A 1 58 ? -0.167 25.097 9.669 1.00 0.00 428 THR A O 9
ATOM 12404 N N . GLY A 1 59 ? 0.038 26.458 7.890 1.00 0.00 429 GLY A N 9
ATOM 12405 C CA . GLY A 1 59 ? -0.147 27.663 8.679 1.00 0.00 429 GLY A CA 9
ATOM 12406 C C . GLY A 1 59 ? -1.242 28.554 8.128 1.00 0.00 429 GLY A C 9
ATOM 12407 O O . GLY A 1 59 ? -1.082 29.772 8.054 1.00 0.00 429 GLY A O 9
ATOM 12411 N N . GLY A 1 60 ? -2.357 27.946 7.738 1.00 0.00 430 GLY A N 9
ATOM 12412 C CA . GLY A 1 60 ? -3.466 28.707 7.195 1.00 0.00 430 GLY A CA 9
ATOM 12413 C C . GLY A 1 60 ? -4.078 28.048 5.974 1.00 0.00 430 GLY A C 9
ATOM 12414 O O . GLY A 1 60 ? -5.267 28.216 5.700 1.00 0.00 430 GLY A O 9
ATOM 12418 N N . GLN A 1 61 ? -3.265 27.295 5.242 1.00 0.00 431 GLN A N 9
ATOM 12419 C CA . GLN A 1 61 ? -3.732 26.607 4.044 1.00 0.00 431 GLN A CA 9
ATOM 12420 C C . GLN A 1 61 ? -4.536 25.364 4.409 1.00 0.00 431 GLN A C 9
ATOM 12421 O O . GLN A 1 61 ? -3.973 24.299 4.661 1.00 0.00 431 GLN A O 9
ATOM 12435 N N . ASP A 1 62 ? -5.858 25.506 4.437 1.00 0.00 432 ASP A N 9
ATOM 12436 C CA . ASP A 1 62 ? -6.739 24.394 4.771 1.00 0.00 432 ASP A CA 9
ATOM 12437 C C . ASP A 1 62 ? -6.693 23.317 3.691 1.00 0.00 432 ASP A C 9
ATOM 12438 O O . ASP A 1 62 ? -6.880 22.134 3.972 1.00 0.00 432 ASP A O 9
ATOM 12447 N N . SER A 1 63 ? -6.444 23.736 2.454 1.00 0.00 433 SER A N 9
ATOM 12448 C CA . SER A 1 63 ? -6.373 22.808 1.331 1.00 0.00 433 SER A CA 9
ATOM 12449 C C . SER A 1 63 ? -5.295 21.755 1.561 1.00 0.00 433 SER A C 9
ATOM 12450 O O . SER A 1 63 ? -5.502 20.571 1.295 1.00 0.00 433 SER A O 9
ATOM 12458 N N . VAL A 1 64 ? -4.142 22.193 2.058 1.00 0.00 434 VAL A N 9
ATOM 12459 C CA . VAL A 1 64 ? -3.031 21.287 2.324 1.00 0.00 434 VAL A CA 9
ATOM 12460 C C . VAL A 1 64 ? -3.406 20.258 3.385 1.00 0.00 434 VAL A C 9
ATOM 12461 O O . VAL A 1 64 ? -2.982 19.104 3.323 1.00 0.00 434 VAL A O 9
ATOM 12474 N N . ARG A 1 65 ? -4.203 20.683 4.360 1.00 0.00 435 ARG A N 9
ATOM 12475 C CA . ARG A 1 65 ? -4.634 19.799 5.435 1.00 0.00 435 ARG A CA 9
ATOM 12476 C C . ARG A 1 65 ? -5.525 18.683 4.896 1.00 0.00 435 ARG A C 9
ATOM 12477 O O . ARG A 1 65 ? -5.378 17.521 5.272 1.00 0.00 435 ARG A O 9
ATOM 12498 N N . GLN A 1 66 ? -6.452 19.044 4.016 1.00 0.00 436 GLN A N 9
ATOM 12499 C CA . GLN A 1 66 ? -7.365 18.073 3.426 1.00 0.00 436 GLN A CA 9
ATOM 12500 C C . GLN A 1 66 ? -6.629 17.130 2.480 1.00 0.00 436 GLN A C 9
ATOM 12501 O O . GLN A 1 66 ? -6.989 15.960 2.348 1.00 0.00 436 GLN A O 9
ATOM 12515 N N . ALA A 1 67 ? -5.599 17.648 1.818 1.00 0.00 437 ALA A N 9
ATOM 12516 C CA . ALA A 1 67 ? -4.816 16.854 0.878 1.00 0.00 437 ALA A CA 9
ATOM 12517 C C . ALA A 1 67 ? -4.006 15.780 1.596 1.00 0.00 437 ALA A C 9
ATOM 12518 O O . ALA A 1 67 ? -3.966 14.628 1.163 1.00 0.00 437 ALA A O 9
ATOM 12525 N N . ARG A 1 68 ? -3.357 16.162 2.691 1.00 0.00 438 ARG A N 9
ATOM 12526 C CA . ARG A 1 68 ? -2.545 15.226 3.462 1.00 0.00 438 ARG A CA 9
ATOM 12527 C C . ARG A 1 68 ? -3.421 14.244 4.233 1.00 0.00 438 ARG A C 9
ATOM 12528 O O . ARG A 1 68 ? -3.153 13.042 4.251 1.00 0.00 438 ARG A O 9
ATOM 12549 N N . LYS A 1 69 ? -4.469 14.759 4.867 1.00 0.00 439 LYS A N 9
ATOM 12550 C CA . LYS A 1 69 ? -5.381 13.919 5.637 1.00 0.00 439 LYS A CA 9
ATOM 12551 C C . LYS A 1 69 ? -6.082 12.910 4.734 1.00 0.00 439 LYS A C 9
ATOM 12552 O O . LYS A 1 69 ? -6.356 11.781 5.142 1.00 0.00 439 LYS A O 9
ATOM 12571 N N . GLU A 1 70 ? -6.367 13.324 3.503 1.00 0.00 440 GLU A N 9
ATOM 12572 C CA . GLU A 1 70 ? -7.035 12.455 2.541 1.00 0.00 440 GLU A CA 9
ATOM 12573 C C . GLU A 1 70 ? -6.083 11.377 2.033 1.00 0.00 440 GLU A C 9
ATOM 12574 O O . GLU A 1 70 ? -6.473 10.224 1.853 1.00 0.00 440 GLU A O 9
ATOM 12586 N N . ALA A 1 71 ? -4.831 11.762 1.802 1.00 0.00 441 ALA A N 9
ATOM 12587 C CA . ALA A 1 71 ? -3.823 10.828 1.315 1.00 0.00 441 ALA A CA 9
ATOM 12588 C C . ALA A 1 71 ? -3.430 9.830 2.399 1.00 0.00 441 ALA A C 9
ATOM 12589 O O . ALA A 1 71 ? -3.340 8.630 2.146 1.00 0.00 441 ALA A O 9
ATOM 12596 N N . VAL A 1 72 ? -3.199 10.336 3.607 1.00 0.00 442 VAL A N 9
ATOM 12597 C CA . VAL A 1 72 ? -2.816 9.490 4.733 1.00 0.00 442 VAL A CA 9
ATOM 12598 C C . VAL A 1 72 ? -3.923 8.494 5.069 1.00 0.00 442 VAL A C 9
ATOM 12599 O O . VAL A 1 72 ? -3.667 7.306 5.270 1.00 0.00 442 VAL A O 9
ATOM 12612 N N . CYS A 1 73 ? -5.158 8.988 5.126 1.00 0.00 443 CYS A N 9
ATOM 12613 C CA . CYS A 1 73 ? -6.307 8.144 5.436 1.00 0.00 443 CYS A CA 9
ATOM 12614 C C . CYS A 1 73 ? -6.467 7.042 4.395 1.00 0.00 443 CYS A C 9
ATOM 12615 O O . CYS A 1 73 ? -6.859 5.919 4.716 1.00 0.00 443 CYS A O 9
ATOM 12623 N N . LYS A 1 74 ? -6.157 7.367 3.145 1.00 0.00 444 LYS A N 9
ATOM 12624 C CA . LYS A 1 74 ? -6.266 6.401 2.059 1.00 0.00 444 LYS A CA 9
ATOM 12625 C C . LYS A 1 74 ? -5.307 5.237 2.280 1.00 0.00 444 LYS A C 9
ATOM 12626 O O . LYS A 1 74 ? -5.648 4.081 2.026 1.00 0.00 444 LYS A O 9
ATOM 12645 N N . ILE A 1 75 ? -4.106 5.547 2.760 1.00 0.00 445 ILE A N 9
ATOM 12646 C CA . ILE A 1 75 ? -3.101 4.522 3.016 1.00 0.00 445 ILE A CA 9
ATOM 12647 C C . ILE A 1 75 ? -3.550 3.590 4.132 1.00 0.00 445 ILE A C 9
ATOM 12648 O O . ILE A 1 75 ? -3.215 2.407 4.142 1.00 0.00 445 ILE A O 9
ATOM 12664 N N . GLN A 1 76 ? -4.317 4.135 5.065 1.00 0.00 446 GLN A N 9
ATOM 12665 C CA . GLN A 1 76 ? -4.824 3.364 6.182 1.00 0.00 446 GLN A CA 9
ATOM 12666 C C . GLN A 1 76 ? -5.744 2.255 5.680 1.00 0.00 446 GLN A C 9
ATOM 12667 O O . GLN A 1 76 ? -5.658 1.111 6.128 1.00 0.00 446 GLN A O 9
ATOM 12681 N N . ALA A 1 77 ? -6.615 2.600 4.737 1.00 0.00 447 ALA A N 9
ATOM 12682 C CA . ALA A 1 77 ? -7.541 1.632 4.164 1.00 0.00 447 ALA A CA 9
ATOM 12683 C C . ALA A 1 77 ? -6.780 0.502 3.478 1.00 0.00 447 ALA A C 9
ATOM 12684 O O . ALA A 1 77 ? -7.170 -0.662 3.556 1.00 0.00 447 ALA A O 9
ATOM 12691 N N . ILE A 1 78 ? -5.684 0.858 2.815 1.00 0.00 448 ILE A N 9
ATOM 12692 C CA . ILE A 1 78 ? -4.853 -0.119 2.121 1.00 0.00 448 ILE A CA 9
ATOM 12693 C C . ILE A 1 78 ? -4.167 -1.049 3.113 1.00 0.00 448 ILE A C 9
ATOM 12694 O O . ILE A 1 78 ? -3.991 -2.237 2.849 1.00 0.00 448 ILE A O 9
ATOM 12710 N N . LEU A 1 79 ? -3.776 -0.493 4.254 1.00 0.00 449 LEU A N 9
ATOM 12711 C CA . LEU A 1 79 ? -3.099 -1.266 5.289 1.00 0.00 449 LEU A CA 9
ATOM 12712 C C . LEU A 1 79 ? -3.953 -2.451 5.729 1.00 0.00 449 LEU A C 9
ATOM 12713 O O . LEU A 1 79 ? -3.466 -3.579 5.815 1.00 0.00 449 LEU A O 9
ATOM 12729 N N . GLU A 1 80 ? -5.230 -2.197 5.995 1.00 0.00 450 GLU A N 9
ATOM 12730 C CA . GLU A 1 80 ? -6.140 -3.259 6.412 1.00 0.00 450 GLU A CA 9
ATOM 12731 C C . GLU A 1 80 ? -6.267 -4.301 5.312 1.00 0.00 450 GLU A C 9
ATOM 12732 O O . GLU A 1 80 ? -6.257 -5.503 5.578 1.00 0.00 450 GLU A O 9
ATOM 12744 N N . LYS A 1 81 ? -6.355 -3.837 4.069 1.00 0.00 451 LYS A N 9
ATOM 12745 C CA . LYS A 1 81 ? -6.446 -4.743 2.932 1.00 0.00 451 LYS A CA 9
ATOM 12746 C C . LYS A 1 81 ? -5.233 -5.665 2.929 1.00 0.00 451 LYS A C 9
ATOM 12747 O O . LYS A 1 81 ? -5.302 -6.812 2.489 1.00 0.00 451 LYS A O 9
ATOM 12766 N N . LEU A 1 82 ? -4.122 -5.144 3.447 1.00 0.00 452 LEU A N 9
ATOM 12767 C CA . LEU A 1 82 ? -2.884 -5.898 3.538 1.00 0.00 452 LEU A CA 9
ATOM 12768 C C . LEU A 1 82 ? -3.033 -7.045 4.530 1.00 0.00 452 LEU A C 9
ATOM 12769 O O . LEU A 1 82 ? -2.518 -8.141 4.308 1.00 0.00 452 LEU A O 9
ATOM 12785 N N . GLU A 1 83 ? -3.746 -6.786 5.626 1.00 0.00 453 GLU A N 9
ATOM 12786 C CA . GLU A 1 83 ? -3.963 -7.803 6.650 1.00 0.00 453 GLU A CA 9
ATOM 12787 C C . GLU A 1 83 ? -4.608 -9.050 6.048 1.00 0.00 453 GLU A C 9
ATOM 12788 O O . GLU A 1 83 ? -4.397 -10.164 6.529 1.00 0.00 453 GLU A O 9
ATOM 12800 N N . LYS A 1 84 ? -5.396 -8.855 4.996 1.00 0.00 454 LYS A N 9
ATOM 12801 C CA . LYS A 1 84 ? -6.073 -9.962 4.330 1.00 0.00 454 LYS A CA 9
ATOM 12802 C C . LYS A 1 84 ? -5.213 -10.551 3.215 1.00 0.00 454 LYS A C 9
ATOM 12803 O O . LYS A 1 84 ? -5.427 -11.687 2.792 1.00 0.00 454 LYS A O 9
ATOM 12822 N N . LYS A 1 85 ? -4.240 -9.778 2.742 1.00 0.00 455 LYS A N 9
ATOM 12823 C CA . LYS A 1 85 ? -3.354 -10.237 1.676 1.00 0.00 455 LYS A CA 9
ATOM 12824 C C . LYS A 1 85 ? -2.224 -11.097 2.236 1.00 0.00 455 LYS A C 9
ATOM 12825 O O . LYS A 1 85 ? -1.602 -11.870 1.507 1.00 0.00 455 LYS A O 9
ATOM 12844 N N . GLY A 1 86 ? -1.961 -10.959 3.532 1.00 0.00 456 GLY A N 9
ATOM 12845 C CA . GLY A 1 86 ? -0.906 -11.732 4.158 1.00 0.00 456 GLY A CA 9
ATOM 12846 C C . GLY A 1 86 ? -1.294 -13.183 4.362 1.00 0.00 456 GLY A C 9
ATOM 12847 O O . GLY A 1 86 ? -0.930 -14.048 3.566 1.00 0.00 456 GLY A O 9
ATOM 12851 N N . LEU A 1 87 ? -2.037 -13.449 5.432 1.00 0.00 457 LEU A N 9
ATOM 12852 C CA . LEU A 1 87 ? -2.476 -14.804 5.738 1.00 0.00 457 LEU A CA 9
ATOM 12853 C C . LEU A 1 87 ? -1.281 -15.734 5.934 1.00 0.00 457 LEU A C 9
ATOM 12854 O O . LEU A 1 87 ? -0.136 -15.239 5.894 1.00 0.00 457 LEU A O 9
ATOM 12871 N N . GLY A 1 1 ? -4.222 35.936 -16.697 1.00 0.00 371 GLY A N 10
ATOM 12872 C CA . GLY A 1 1 ? -3.740 35.225 -15.481 1.00 0.00 371 GLY A CA 10
ATOM 12873 C C . GLY A 1 1 ? -4.865 34.879 -14.526 1.00 0.00 371 GLY A C 10
ATOM 12874 O O . GLY A 1 1 ? -4.651 34.761 -13.320 1.00 0.00 371 GLY A O 10
ATOM 12880 N N . SER A 1 2 ? -6.068 34.716 -15.066 1.00 0.00 372 SER A N 10
ATOM 12881 C CA . SER A 1 2 ? -7.232 34.381 -14.255 1.00 0.00 372 SER A CA 10
ATOM 12882 C C . SER A 1 2 ? -7.062 33.012 -13.600 1.00 0.00 372 SER A C 10
ATOM 12883 O O . SER A 1 2 ? -7.064 32.897 -12.374 1.00 0.00 372 SER A O 10
ATOM 12891 N N . PRO A 1 3 ? -6.911 31.949 -14.412 1.00 0.00 373 PRO A N 10
ATOM 12892 C CA . PRO A 1 3 ? -6.738 30.588 -13.900 1.00 0.00 373 PRO A CA 10
ATOM 12893 C C . PRO A 1 3 ? -5.371 30.380 -13.259 1.00 0.00 373 PRO A C 10
ATOM 12894 O O . PRO A 1 3 ? -4.641 31.338 -13.007 1.00 0.00 373 PRO A O 10
ATOM 12905 N N . GLU A 1 4 ? -5.032 29.123 -12.993 1.00 0.00 374 GLU A N 10
ATOM 12906 C CA . GLU A 1 4 ? -3.752 28.791 -12.378 1.00 0.00 374 GLU A CA 10
ATOM 12907 C C . GLU A 1 4 ? -3.191 27.490 -12.943 1.00 0.00 374 GLU A C 10
ATOM 12908 O O . GLU A 1 4 ? -1.996 27.388 -13.221 1.00 0.00 374 GLU A O 10
ATOM 12920 N N . PHE A 1 5 ? -4.059 26.497 -13.110 1.00 0.00 375 PHE A N 10
ATOM 12921 C CA . PHE A 1 5 ? -3.651 25.201 -13.639 1.00 0.00 375 PHE A CA 10
ATOM 12922 C C . PHE A 1 5 ? -2.723 24.487 -12.664 1.00 0.00 375 PHE A C 10
ATOM 12923 O O . PHE A 1 5 ? -1.499 24.577 -12.772 1.00 0.00 375 PHE A O 10
ATOM 12940 N N . THR A 1 6 ? -3.316 23.775 -11.710 1.00 0.00 376 THR A N 10
ATOM 12941 C CA . THR A 1 6 ? -2.554 23.038 -10.707 1.00 0.00 376 THR A CA 10
ATOM 12942 C C . THR A 1 6 ? -1.891 23.989 -9.710 1.00 0.00 376 THR A C 10
ATOM 12943 O O . THR A 1 6 ? -1.350 25.026 -10.091 1.00 0.00 376 THR A O 10
ATOM 12954 N N . PRO A 1 7 ? -1.927 23.641 -8.410 1.00 0.00 377 PRO A N 10
ATOM 12955 C CA . PRO A 1 7 ? -1.329 24.459 -7.344 1.00 0.00 377 PRO A CA 10
ATOM 12956 C C . PRO A 1 7 ? 0.200 24.419 -7.361 1.00 0.00 377 PRO A C 10
ATOM 12957 O O . PRO A 1 7 ? 0.800 23.816 -8.250 1.00 0.00 377 PRO A O 10
ATOM 12968 N N . PRO A 1 8 ? 0.853 25.070 -6.378 1.00 0.00 378 PRO A N 10
ATOM 12969 C CA . PRO A 1 8 ? 2.304 25.113 -6.284 1.00 0.00 378 PRO A CA 10
ATOM 12970 C C . PRO A 1 8 ? 2.885 23.990 -5.421 1.00 0.00 378 PRO A C 10
ATOM 12971 O O . PRO A 1 8 ? 3.465 23.038 -5.944 1.00 0.00 378 PRO A O 10
ATOM 12982 N N . SER A 1 9 ? 2.745 24.111 -4.100 1.00 0.00 379 SER A N 10
ATOM 12983 C CA . SER A 1 9 ? 3.278 23.105 -3.182 1.00 0.00 379 SER A CA 10
ATOM 12984 C C . SER A 1 9 ? 2.362 21.895 -3.075 1.00 0.00 379 SER A C 10
ATOM 12985 O O . SER A 1 9 ? 2.811 20.791 -2.765 1.00 0.00 379 SER A O 10
ATOM 12993 N N . ILE A 1 10 ? 1.088 22.094 -3.366 1.00 0.00 380 ILE A N 10
ATOM 12994 C CA . ILE A 1 10 ? 0.124 21.007 -3.338 1.00 0.00 380 ILE A CA 10
ATOM 12995 C C . ILE A 1 10 ? 0.563 19.916 -4.312 1.00 0.00 380 ILE A C 10
ATOM 12996 O O . ILE A 1 10 ? 0.255 18.739 -4.127 1.00 0.00 380 ILE A O 10
ATOM 13012 N N . LYS A 1 11 ? 1.274 20.328 -5.361 1.00 0.00 381 LYS A N 10
ATOM 13013 C CA . LYS A 1 11 ? 1.744 19.399 -6.385 1.00 0.00 381 LYS A CA 10
ATOM 13014 C C . LYS A 1 11 ? 2.571 18.277 -5.766 1.00 0.00 381 LYS A C 10
ATOM 13015 O O . LYS A 1 11 ? 2.547 17.143 -6.245 1.00 0.00 381 LYS A O 10
ATOM 13034 N N . LYS A 1 12 ? 3.296 18.589 -4.698 1.00 0.00 382 LYS A N 10
ATOM 13035 C CA . LYS A 1 12 ? 4.114 17.589 -4.026 1.00 0.00 382 LYS A CA 10
ATOM 13036 C C . LYS A 1 12 ? 3.240 16.535 -3.373 1.00 0.00 382 LYS A C 10
ATOM 13037 O O . LYS A 1 12 ? 3.557 15.347 -3.386 1.00 0.00 382 LYS A O 10
ATOM 13056 N N . ILE A 1 13 ? 2.128 16.983 -2.825 1.00 0.00 383 ILE A N 10
ATOM 13057 C CA . ILE A 1 13 ? 1.178 16.083 -2.182 1.00 0.00 383 ILE A CA 10
ATOM 13058 C C . ILE A 1 13 ? 0.666 15.071 -3.198 1.00 0.00 383 ILE A C 10
ATOM 13059 O O . ILE A 1 13 ? 0.422 13.909 -2.875 1.00 0.00 383 ILE A O 10
ATOM 13075 N N . ILE A 1 14 ? 0.534 15.529 -4.438 1.00 0.00 384 ILE A N 10
ATOM 13076 C CA . ILE A 1 14 ? 0.083 14.678 -5.536 1.00 0.00 384 ILE A CA 10
ATOM 13077 C C . ILE A 1 14 ? 1.202 13.746 -5.949 1.00 0.00 384 ILE A C 10
ATOM 13078 O O . ILE A 1 14 ? 0.995 12.553 -6.164 1.00 0.00 384 ILE A O 10
ATOM 13094 N N . HIS A 1 15 ? 2.395 14.315 -6.054 1.00 0.00 385 HIS A N 10
ATOM 13095 C CA . HIS A 1 15 ? 3.574 13.548 -6.440 1.00 0.00 385 HIS A CA 10
ATOM 13096 C C . HIS A 1 15 ? 3.766 12.375 -5.481 1.00 0.00 385 HIS A C 10
ATOM 13097 O O . HIS A 1 15 ? 4.050 11.253 -5.904 1.00 0.00 385 HIS A O 10
ATOM 13111 N N . VAL A 1 16 ? 3.582 12.636 -4.192 1.00 0.00 386 VAL A N 10
ATOM 13112 C CA . VAL A 1 16 ? 3.710 11.596 -3.183 1.00 0.00 386 VAL A CA 10
ATOM 13113 C C . VAL A 1 16 ? 2.542 10.625 -3.288 1.00 0.00 386 VAL A C 10
ATOM 13114 O O . VAL A 1 16 ? 2.704 9.418 -3.104 1.00 0.00 386 VAL A O 10
ATOM 13127 N N . LEU A 1 17 ? 1.366 11.162 -3.601 1.00 0.00 387 LEU A N 10
ATOM 13128 C CA . LEU A 1 17 ? 0.169 10.345 -3.750 1.00 0.00 387 LEU A CA 10
ATOM 13129 C C . LEU A 1 17 ? 0.296 9.447 -4.971 1.00 0.00 387 LEU A C 10
ATOM 13130 O O . LEU A 1 17 ? -0.150 8.300 -4.960 1.00 0.00 387 LEU A O 10
ATOM 13146 N N . GLU A 1 18 ? 0.927 9.971 -6.015 1.00 0.00 388 GLU A N 10
ATOM 13147 C CA . GLU A 1 18 ? 1.135 9.209 -7.235 1.00 0.00 388 GLU A CA 10
ATOM 13148 C C . GLU A 1 18 ? 2.011 8.002 -6.930 1.00 0.00 388 GLU A C 10
ATOM 13149 O O . GLU A 1 18 ? 1.827 6.923 -7.496 1.00 0.00 388 GLU A O 10
ATOM 13161 N N . LYS A 1 19 ? 2.953 8.194 -6.011 1.00 0.00 389 LYS A N 10
ATOM 13162 C CA . LYS A 1 19 ? 3.849 7.123 -5.603 1.00 0.00 389 LYS A CA 10
ATOM 13163 C C . LYS A 1 19 ? 3.078 6.082 -4.802 1.00 0.00 389 LYS A C 10
ATOM 13164 O O . LYS A 1 19 ? 3.346 4.884 -4.891 1.00 0.00 389 LYS A O 10
ATOM 13183 N N . VAL A 1 20 ? 2.102 6.555 -4.032 1.00 0.00 390 VAL A N 10
ATOM 13184 C CA . VAL A 1 20 ? 1.267 5.679 -3.224 1.00 0.00 390 VAL A CA 10
ATOM 13185 C C . VAL A 1 20 ? 0.266 4.942 -4.105 1.00 0.00 390 VAL A C 10
ATOM 13186 O O . VAL A 1 20 ? -0.059 3.781 -3.859 1.00 0.00 390 VAL A O 10
ATOM 13199 N N . GLN A 1 21 ? -0.218 5.631 -5.135 1.00 0.00 391 GLN A N 10
ATOM 13200 C CA . GLN A 1 21 ? -1.183 5.050 -6.061 1.00 0.00 391 GLN A CA 10
ATOM 13201 C C . GLN A 1 21 ? -0.613 3.794 -6.711 1.00 0.00 391 GLN A C 10
ATOM 13202 O O . GLN A 1 21 ? -1.311 2.793 -6.868 1.00 0.00 391 GLN A O 10
ATOM 13216 N N . TYR A 1 22 ? 0.665 3.850 -7.075 1.00 0.00 392 TYR A N 10
ATOM 13217 C CA . TYR A 1 22 ? 1.329 2.709 -7.692 1.00 0.00 392 TYR A CA 10
ATOM 13218 C C . TYR A 1 22 ? 1.502 1.590 -6.671 1.00 0.00 392 TYR A C 10
ATOM 13219 O O . TYR A 1 22 ? 1.286 0.416 -6.974 1.00 0.00 392 TYR A O 10
ATOM 13237 N N . LEU A 1 23 ? 1.881 1.968 -5.455 1.00 0.00 393 LEU A N 10
ATOM 13238 C CA . LEU A 1 23 ? 2.071 1.005 -4.380 1.00 0.00 393 LEU A CA 10
ATOM 13239 C C . LEU A 1 23 ? 0.743 0.352 -4.013 1.00 0.00 393 LEU A C 10
ATOM 13240 O O . LEU A 1 23 ? 0.683 -0.843 -3.726 1.00 0.00 393 LEU A O 10
ATOM 13256 N N . GLU A 1 24 ? -0.323 1.148 -4.036 1.00 0.00 394 GLU A N 10
ATOM 13257 C CA . GLU A 1 24 ? -1.656 0.650 -3.714 1.00 0.00 394 GLU A CA 10
ATOM 13258 C C . GLU A 1 24 ? -2.064 -0.447 -4.689 1.00 0.00 394 GLU A C 10
ATOM 13259 O O . GLU A 1 24 ? -2.644 -1.459 -4.294 1.00 0.00 394 GLU A O 10
ATOM 13271 N N . GLN A 1 25 ? -1.751 -0.244 -5.966 1.00 0.00 395 GLN A N 10
ATOM 13272 C CA . GLN A 1 25 ? -2.078 -1.222 -6.995 1.00 0.00 395 GLN A CA 10
ATOM 13273 C C . GLN A 1 25 ? -1.394 -2.551 -6.700 1.00 0.00 395 GLN A C 10
ATOM 13274 O O . GLN A 1 25 ? -1.979 -3.619 -6.883 1.00 0.00 395 GLN A O 10
ATOM 13288 N N . GLU A 1 26 ? -0.151 -2.476 -6.235 1.00 0.00 396 GLU A N 10
ATOM 13289 C CA . GLU A 1 26 ? 0.615 -3.672 -5.905 1.00 0.00 396 GLU A CA 10
ATOM 13290 C C . GLU A 1 26 ? 0.027 -4.362 -4.680 1.00 0.00 396 GLU A C 10
ATOM 13291 O O . GLU A 1 26 ? -0.041 -5.589 -4.619 1.00 0.00 396 GLU A O 10
ATOM 13303 N N . VAL A 1 27 ? -0.405 -3.565 -3.705 1.00 0.00 397 VAL A N 10
ATOM 13304 C CA . VAL A 1 27 ? -0.994 -4.104 -2.486 1.00 0.00 397 VAL A CA 10
ATOM 13305 C C . VAL A 1 27 ? -2.243 -4.914 -2.807 1.00 0.00 397 VAL A C 10
ATOM 13306 O O . VAL A 1 27 ? -2.528 -5.919 -2.157 1.00 0.00 397 VAL A O 10
ATOM 13319 N N . GLU A 1 28 ? -2.979 -4.476 -3.825 1.00 0.00 398 GLU A N 10
ATOM 13320 C CA . GLU A 1 28 ? -4.192 -5.169 -4.241 1.00 0.00 398 GLU A CA 10
ATOM 13321 C C . GLU A 1 28 ? -3.864 -6.605 -4.630 1.00 0.00 398 GLU A C 10
ATOM 13322 O O . GLU A 1 28 ? -4.601 -7.536 -4.302 1.00 0.00 398 GLU A O 10
ATOM 13334 N N . GLU A 1 29 ? -2.738 -6.773 -5.314 1.00 0.00 399 GLU A N 10
ATOM 13335 C CA . GLU A 1 29 ? -2.287 -8.091 -5.734 1.00 0.00 399 GLU A CA 10
ATOM 13336 C C . GLU A 1 29 ? -1.470 -8.736 -4.622 1.00 0.00 399 GLU A C 10
ATOM 13337 O O . GLU A 1 29 ? -1.903 -9.705 -4.001 1.00 0.00 399 GLU A O 10
ATOM 13349 N N . PHE A 1 30 ? -0.294 -8.168 -4.368 1.00 0.00 400 PHE A N 10
ATOM 13350 C CA . PHE A 1 30 ? 0.600 -8.649 -3.322 1.00 0.00 400 PHE A CA 10
ATOM 13351 C C . PHE A 1 30 ? 0.881 -10.138 -3.438 1.00 0.00 400 PHE A C 10
ATOM 13352 O O . PHE A 1 30 ? 1.928 -10.551 -3.934 1.00 0.00 400 PHE A O 10
ATOM 13369 N N . VAL A 1 31 ? -0.052 -10.929 -2.957 1.00 0.00 401 VAL A N 10
ATOM 13370 C CA . VAL A 1 31 ? 0.074 -12.381 -2.972 1.00 0.00 401 VAL A CA 10
ATOM 13371 C C . VAL A 1 31 ? 1.069 -12.837 -1.911 1.00 0.00 401 VAL A C 10
ATOM 13372 O O . VAL A 1 31 ? 1.740 -13.857 -2.068 1.00 0.00 401 VAL A O 10
ATOM 13385 N N . GLY A 1 32 ? 1.160 -12.066 -0.830 1.00 0.00 402 GLY A N 10
ATOM 13386 C CA . GLY A 1 32 ? 2.076 -12.394 0.245 1.00 0.00 402 GLY A CA 10
ATOM 13387 C C . GLY A 1 32 ? 1.380 -13.031 1.431 1.00 0.00 402 GLY A C 10
ATOM 13388 O O . GLY A 1 32 ? 0.352 -13.690 1.275 1.00 0.00 402 GLY A O 10
ATOM 13392 N N . LYS A 1 33 ? 1.943 -12.835 2.619 1.00 0.00 403 LYS A N 10
ATOM 13393 C CA . LYS A 1 33 ? 1.371 -13.399 3.840 1.00 0.00 403 LYS A CA 10
ATOM 13394 C C . LYS A 1 33 ? 1.315 -12.351 4.943 1.00 0.00 403 LYS A C 10
ATOM 13395 O O . LYS A 1 33 ? 1.864 -11.265 4.799 1.00 0.00 403 LYS A O 10
ATOM 13414 N N . LYS A 1 34 ? 0.651 -12.682 6.045 1.00 0.00 404 LYS A N 10
ATOM 13415 C CA . LYS A 1 34 ? 0.537 -11.765 7.172 1.00 0.00 404 LYS A CA 10
ATOM 13416 C C . LYS A 1 34 ? 1.664 -11.991 8.181 1.00 0.00 404 LYS A C 10
ATOM 13417 O O . LYS A 1 34 ? 1.829 -11.214 9.121 1.00 0.00 404 LYS A O 10
ATOM 13436 N N . THR A 1 35 ? 2.434 -13.062 7.990 1.00 0.00 405 THR A N 10
ATOM 13437 C CA . THR A 1 35 ? 3.536 -13.382 8.893 1.00 0.00 405 THR A CA 10
ATOM 13438 C C . THR A 1 35 ? 4.890 -13.308 8.185 1.00 0.00 405 THR A C 10
ATOM 13439 O O . THR A 1 35 ? 5.935 -13.289 8.835 1.00 0.00 405 THR A O 10
ATOM 13450 N N . ASP A 1 36 ? 4.874 -13.274 6.853 1.00 0.00 406 ASP A N 10
ATOM 13451 C CA . ASP A 1 36 ? 6.111 -13.213 6.079 1.00 0.00 406 ASP A CA 10
ATOM 13452 C C . ASP A 1 36 ? 6.876 -11.920 6.352 1.00 0.00 406 ASP A C 10
ATOM 13453 O O . ASP A 1 36 ? 6.322 -10.958 6.878 1.00 0.00 406 ASP A O 10
ATOM 13462 N N . LYS A 1 37 ? 8.155 -11.907 5.987 1.00 0.00 407 LYS A N 10
ATOM 13463 C CA . LYS A 1 37 ? 8.999 -10.732 6.185 1.00 0.00 407 LYS A CA 10
ATOM 13464 C C . LYS A 1 37 ? 8.602 -9.627 5.219 1.00 0.00 407 LYS A C 10
ATOM 13465 O O . LYS A 1 37 ? 8.585 -8.449 5.577 1.00 0.00 407 LYS A O 10
ATOM 13484 N N . ALA A 1 38 ? 8.260 -10.015 4.002 1.00 0.00 408 ALA A N 10
ATOM 13485 C CA . ALA A 1 38 ? 7.839 -9.057 2.997 1.00 0.00 408 ALA A CA 10
ATOM 13486 C C . ALA A 1 38 ? 6.565 -8.361 3.456 1.00 0.00 408 ALA A C 10
ATOM 13487 O O . ALA A 1 38 ? 6.295 -7.222 3.084 1.00 0.00 408 ALA A O 10
ATOM 13494 N N . TYR A 1 39 ? 5.777 -9.074 4.255 1.00 0.00 409 TYR A N 10
ATOM 13495 C CA . TYR A 1 39 ? 4.519 -8.549 4.760 1.00 0.00 409 TYR A CA 10
ATOM 13496 C C . TYR A 1 39 ? 4.713 -7.263 5.552 1.00 0.00 409 TYR A C 10
ATOM 13497 O O . TYR A 1 39 ? 3.988 -6.293 5.332 1.00 0.00 409 TYR A O 10
ATOM 13515 N N . TRP A 1 40 ? 5.702 -7.223 6.446 1.00 0.00 410 TRP A N 10
ATOM 13516 C CA . TRP A 1 40 ? 5.932 -5.993 7.185 1.00 0.00 410 TRP A CA 10
ATOM 13517 C C . TRP A 1 40 ? 6.548 -4.972 6.248 1.00 0.00 410 TRP A C 10
ATOM 13518 O O . TRP A 1 40 ? 6.310 -3.776 6.375 1.00 0.00 410 TRP A O 10
ATOM 13539 N N . LEU A 1 41 ? 7.311 -5.472 5.278 1.00 0.00 411 LEU A N 10
ATOM 13540 C CA . LEU A 1 41 ? 7.935 -4.638 4.276 1.00 0.00 411 LEU A CA 10
ATOM 13541 C C . LEU A 1 41 ? 6.854 -3.980 3.431 1.00 0.00 411 LEU A C 10
ATOM 13542 O O . LEU A 1 41 ? 6.958 -2.805 3.085 1.00 0.00 411 LEU A O 10
ATOM 13558 N N . LEU A 1 42 ? 5.794 -4.735 3.115 1.00 0.00 412 LEU A N 10
ATOM 13559 C CA . LEU A 1 42 ? 4.700 -4.181 2.332 1.00 0.00 412 LEU A CA 10
ATOM 13560 C C . LEU A 1 42 ? 4.094 -3.009 3.089 1.00 0.00 412 LEU A C 10
ATOM 13561 O O . LEU A 1 42 ? 3.892 -1.926 2.539 1.00 0.00 412 LEU A O 10
ATOM 13577 N N . GLU A 1 43 ? 3.848 -3.235 4.375 1.00 0.00 413 GLU A N 10
ATOM 13578 C CA . GLU A 1 43 ? 3.312 -2.210 5.256 1.00 0.00 413 GLU A CA 10
ATOM 13579 C C . GLU A 1 43 ? 4.369 -1.141 5.512 1.00 0.00 413 GLU A C 10
ATOM 13580 O O . GLU A 1 43 ? 4.052 0.033 5.707 1.00 0.00 413 GLU A O 10
ATOM 13592 N N . GLU A 1 44 ? 5.631 -1.570 5.524 1.00 0.00 414 GLU A N 10
ATOM 13593 C CA . GLU A 1 44 ? 6.752 -0.674 5.771 1.00 0.00 414 GLU A CA 10
ATOM 13594 C C . GLU A 1 44 ? 6.861 0.381 4.671 1.00 0.00 414 GLU A C 10
ATOM 13595 O O . GLU A 1 44 ? 7.070 1.562 4.952 1.00 0.00 414 GLU A O 10
ATOM 13607 N N . MET A 1 45 ? 6.702 -0.044 3.424 1.00 0.00 415 MET A N 10
ATOM 13608 C CA . MET A 1 45 ? 6.766 0.874 2.292 1.00 0.00 415 MET A CA 10
ATOM 13609 C C . MET A 1 45 ? 5.556 1.795 2.297 1.00 0.00 415 MET A C 10
ATOM 13610 O O . MET A 1 45 ? 5.641 2.965 1.920 1.00 0.00 415 MET A O 10
ATOM 13624 N N . LEU A 1 46 ? 4.426 1.249 2.727 1.00 0.00 416 LEU A N 10
ATOM 13625 C CA . LEU A 1 46 ? 3.178 2.002 2.790 1.00 0.00 416 LEU A CA 10
ATOM 13626 C C . LEU A 1 46 ? 3.310 3.205 3.721 1.00 0.00 416 LEU A C 10
ATOM 13627 O O . LEU A 1 46 ? 2.809 4.288 3.423 1.00 0.00 416 LEU A O 10
ATOM 13643 N N . THR A 1 47 ? 3.983 3.007 4.850 1.00 0.00 417 THR A N 10
ATOM 13644 C CA . THR A 1 47 ? 4.177 4.077 5.822 1.00 0.00 417 THR A CA 10
ATOM 13645 C C . THR A 1 47 ? 5.167 5.114 5.303 1.00 0.00 417 THR A C 10
ATOM 13646 O O . THR A 1 47 ? 5.051 6.302 5.608 1.00 0.00 417 THR A O 10
ATOM 13657 N N . LYS A 1 48 ? 6.140 4.662 4.517 1.00 0.00 418 LYS A N 10
ATOM 13658 C CA . LYS A 1 48 ? 7.146 5.560 3.957 1.00 0.00 418 LYS A CA 10
ATOM 13659 C C . LYS A 1 48 ? 6.484 6.654 3.128 1.00 0.00 418 LYS A C 10
ATOM 13660 O O . LYS A 1 48 ? 6.798 7.835 3.276 1.00 0.00 418 LYS A O 10
ATOM 13679 N N . GLU A 1 49 ? 5.555 6.255 2.265 1.00 0.00 419 GLU A N 10
ATOM 13680 C CA . GLU A 1 49 ? 4.838 7.209 1.428 1.00 0.00 419 GLU A CA 10
ATOM 13681 C C . GLU A 1 49 ? 4.019 8.146 2.304 1.00 0.00 419 GLU A C 10
ATOM 13682 O O . GLU A 1 49 ? 3.993 9.357 2.089 1.00 0.00 419 GLU A O 10
ATOM 13694 N N . LEU A 1 50 ? 3.365 7.569 3.306 1.00 0.00 420 LEU A N 10
ATOM 13695 C CA . LEU A 1 50 ? 2.555 8.339 4.240 1.00 0.00 420 LEU A CA 10
ATOM 13696 C C . LEU A 1 50 ? 3.429 9.335 4.996 1.00 0.00 420 LEU A C 10
ATOM 13697 O O . LEU A 1 50 ? 3.059 10.494 5.177 1.00 0.00 420 LEU A O 10
ATOM 13713 N N . LEU A 1 51 ? 4.592 8.865 5.432 1.00 0.00 421 LEU A N 10
ATOM 13714 C CA . LEU A 1 51 ? 5.531 9.701 6.169 1.00 0.00 421 LEU A CA 10
ATOM 13715 C C . LEU A 1 51 ? 6.000 10.876 5.317 1.00 0.00 421 LEU A C 10
ATOM 13716 O O . LEU A 1 51 ? 6.280 11.957 5.834 1.00 0.00 421 LEU A O 10
ATOM 13732 N N . GLU A 1 52 ? 6.079 10.657 4.009 1.00 0.00 422 GLU A N 10
ATOM 13733 C CA . GLU A 1 52 ? 6.512 11.700 3.086 1.00 0.00 422 GLU A CA 10
ATOM 13734 C C . GLU A 1 52 ? 5.445 12.784 2.953 1.00 0.00 422 GLU A C 10
ATOM 13735 O O . GLU A 1 52 ? 5.760 13.969 2.841 1.00 0.00 422 GLU A O 10
ATOM 13747 N N . LEU A 1 53 ? 4.183 12.367 2.967 1.00 0.00 423 LEU A N 10
ATOM 13748 C CA . LEU A 1 53 ? 3.068 13.300 2.850 1.00 0.00 423 LEU A CA 10
ATOM 13749 C C . LEU A 1 53 ? 2.970 14.190 4.086 1.00 0.00 423 LEU A C 10
ATOM 13750 O O . LEU A 1 53 ? 2.538 15.340 4.002 1.00 0.00 423 LEU A O 10
ATOM 13766 N N . ASP A 1 54 ? 3.372 13.649 5.230 1.00 0.00 424 ASP A N 10
ATOM 13767 C CA . ASP A 1 54 ? 3.330 14.391 6.487 1.00 0.00 424 ASP A CA 10
ATOM 13768 C C . ASP A 1 54 ? 4.437 15.443 6.555 1.00 0.00 424 ASP A C 10
ATOM 13769 O O . ASP A 1 54 ? 4.467 16.262 7.474 1.00 0.00 424 ASP A O 10
ATOM 13778 N N . SER A 1 55 ? 5.347 15.418 5.583 1.00 0.00 425 SER A N 10
ATOM 13779 C CA . SER A 1 55 ? 6.451 16.372 5.545 1.00 0.00 425 SER A CA 10
ATOM 13780 C C . SER A 1 55 ? 5.941 17.809 5.625 1.00 0.00 425 SER A C 10
ATOM 13781 O O . SER A 1 55 ? 6.624 18.692 6.142 1.00 0.00 425 SER A O 10
ATOM 13789 N N . VAL A 1 56 ? 4.736 18.035 5.108 1.00 0.00 426 VAL A N 10
ATOM 13790 C CA . VAL A 1 56 ? 4.137 19.365 5.122 1.00 0.00 426 VAL A CA 10
ATOM 13791 C C . VAL A 1 56 ? 3.730 19.769 6.535 1.00 0.00 426 VAL A C 10
ATOM 13792 O O . VAL A 1 56 ? 3.078 19.005 7.247 1.00 0.00 426 VAL A O 10
ATOM 13805 N N . GLU A 1 57 ? 4.120 20.976 6.934 1.00 0.00 427 GLU A N 10
ATOM 13806 C CA . GLU A 1 57 ? 3.796 21.484 8.262 1.00 0.00 427 GLU A CA 10
ATOM 13807 C C . GLU A 1 57 ? 2.418 22.137 8.275 1.00 0.00 427 GLU A C 10
ATOM 13808 O O . GLU A 1 57 ? 1.726 22.128 9.294 1.00 0.00 427 GLU A O 10
ATOM 13820 N N . THR A 1 58 ? 2.024 22.702 7.138 1.00 0.00 428 THR A N 10
ATOM 13821 C CA . THR A 1 58 ? 0.727 23.359 7.020 1.00 0.00 428 THR A CA 10
ATOM 13822 C C . THR A 1 58 ? 0.627 24.539 7.982 1.00 0.00 428 THR A C 10
ATOM 13823 O O . THR A 1 58 ? 1.343 24.601 8.981 1.00 0.00 428 THR A O 10
ATOM 13834 N N . GLY A 1 59 ? -0.265 25.475 7.672 1.00 0.00 429 GLY A N 10
ATOM 13835 C CA . GLY A 1 59 ? -0.442 26.640 8.517 1.00 0.00 429 GLY A CA 10
ATOM 13836 C C . GLY A 1 59 ? -1.888 27.088 8.595 1.00 0.00 429 GLY A C 10
ATOM 13837 O O . GLY A 1 59 ? -2.218 28.211 8.214 1.00 0.00 429 GLY A O 10
ATOM 13841 N N . GLY A 1 60 ? -2.753 26.207 9.090 1.00 0.00 430 GLY A N 10
ATOM 13842 C CA . GLY A 1 60 ? -4.161 26.536 9.207 1.00 0.00 430 GLY A CA 10
ATOM 13843 C C . GLY A 1 60 ? -4.850 26.619 7.860 1.00 0.00 430 GLY A C 10
ATOM 13844 O O . GLY A 1 60 ? -5.820 27.360 7.695 1.00 0.00 430 GLY A O 10
ATOM 13848 N N . GLN A 1 61 ? -4.348 25.857 6.893 1.00 0.00 431 GLN A N 10
ATOM 13849 C CA . GLN A 1 61 ? -4.923 25.848 5.553 1.00 0.00 431 GLN A CA 10
ATOM 13850 C C . GLN A 1 61 ? -5.699 24.559 5.302 1.00 0.00 431 GLN A C 10
ATOM 13851 O O . GLN A 1 61 ? -5.132 23.467 5.320 1.00 0.00 431 GLN A O 10
ATOM 13865 N N . ASP A 1 62 ? -7.001 24.695 5.068 1.00 0.00 432 ASP A N 10
ATOM 13866 C CA . ASP A 1 62 ? -7.857 23.542 4.814 1.00 0.00 432 ASP A CA 10
ATOM 13867 C C . ASP A 1 62 ? -7.391 22.782 3.576 1.00 0.00 432 ASP A C 10
ATOM 13868 O O . ASP A 1 62 ? -7.543 21.562 3.492 1.00 0.00 432 ASP A O 10
ATOM 13877 N N . SER A 1 63 ? -6.824 23.508 2.620 1.00 0.00 433 SER A N 10
ATOM 13878 C CA . SER A 1 63 ? -6.336 22.900 1.387 1.00 0.00 433 SER A CA 10
ATOM 13879 C C . SER A 1 63 ? -5.255 21.865 1.683 1.00 0.00 433 SER A C 10
ATOM 13880 O O . SER A 1 63 ? -5.264 20.767 1.127 1.00 0.00 433 SER A O 10
ATOM 13888 N N . VAL A 1 64 ? -4.326 22.223 2.563 1.00 0.00 434 VAL A N 10
ATOM 13889 C CA . VAL A 1 64 ? -3.239 21.325 2.934 1.00 0.00 434 VAL A CA 10
ATOM 13890 C C . VAL A 1 64 ? -3.732 20.229 3.872 1.00 0.00 434 VAL A C 10
ATOM 13891 O O . VAL A 1 64 ? -3.343 19.067 3.745 1.00 0.00 434 VAL A O 10
ATOM 13904 N N . ARG A 1 65 ? -4.589 20.605 4.814 1.00 0.00 435 ARG A N 10
ATOM 13905 C CA . ARG A 1 65 ? -5.137 19.653 5.775 1.00 0.00 435 ARG A CA 10
ATOM 13906 C C . ARG A 1 65 ? -5.941 18.568 5.068 1.00 0.00 435 ARG A C 10
ATOM 13907 O O . ARG A 1 65 ? -5.862 17.392 5.423 1.00 0.00 435 ARG A O 10
ATOM 13928 N N . GLN A 1 66 ? -6.716 18.970 4.066 1.00 0.00 436 GLN A N 10
ATOM 13929 C CA . GLN A 1 66 ? -7.535 18.032 3.308 1.00 0.00 436 GLN A CA 10
ATOM 13930 C C . GLN A 1 66 ? -6.663 17.111 2.459 1.00 0.00 436 GLN A C 10
ATOM 13931 O O . GLN A 1 66 ? -6.984 15.939 2.267 1.00 0.00 436 GLN A O 10
ATOM 13945 N N . ALA A 1 67 ? -5.558 17.651 1.955 1.00 0.00 437 ALA A N 10
ATOM 13946 C CA . ALA A 1 67 ? -4.640 16.879 1.126 1.00 0.00 437 ALA A CA 10
ATOM 13947 C C . ALA A 1 67 ? -3.952 15.786 1.936 1.00 0.00 437 ALA A C 10
ATOM 13948 O O . ALA A 1 67 ? -3.849 14.643 1.490 1.00 0.00 437 ALA A O 10
ATOM 13955 N N . ARG A 1 68 ? -3.484 16.142 3.129 1.00 0.00 438 ARG A N 10
ATOM 13956 C CA . ARG A 1 68 ? -2.808 15.187 3.997 1.00 0.00 438 ARG A CA 10
ATOM 13957 C C . ARG A 1 68 ? -3.795 14.175 4.566 1.00 0.00 438 ARG A C 10
ATOM 13958 O O . ARG A 1 68 ? -3.501 12.983 4.647 1.00 0.00 438 ARG A O 10
ATOM 13979 N N . LYS A 1 69 ? -4.972 14.658 4.956 1.00 0.00 439 LYS A N 10
ATOM 13980 C CA . LYS A 1 69 ? -6.005 13.794 5.513 1.00 0.00 439 LYS A CA 10
ATOM 13981 C C . LYS A 1 69 ? -6.450 12.755 4.490 1.00 0.00 439 LYS A C 10
ATOM 13982 O O . LYS A 1 69 ? -6.824 11.638 4.846 1.00 0.00 439 LYS A O 10
ATOM 14001 N N . GLU A 1 70 ? -6.401 13.132 3.216 1.00 0.00 440 GLU A N 10
ATOM 14002 C CA . GLU A 1 70 ? -6.796 12.233 2.137 1.00 0.00 440 GLU A CA 10
ATOM 14003 C C . GLU A 1 70 ? -5.757 11.133 1.943 1.00 0.00 440 GLU A C 10
ATOM 14004 O O . GLU A 1 70 ? -6.099 9.984 1.667 1.00 0.00 440 GLU A O 10
ATOM 14016 N N . ALA A 1 71 ? -4.487 11.495 2.092 1.00 0.00 441 ALA A N 10
ATOM 14017 C CA . ALA A 1 71 ? -3.398 10.540 1.935 1.00 0.00 441 ALA A CA 10
ATOM 14018 C C . ALA A 1 71 ? -3.429 9.486 3.037 1.00 0.00 441 ALA A C 10
ATOM 14019 O O . ALA A 1 71 ? -3.291 8.293 2.770 1.00 0.00 441 ALA A O 10
ATOM 14026 N N . VAL A 1 72 ? -3.616 9.936 4.275 1.00 0.00 442 VAL A N 10
ATOM 14027 C CA . VAL A 1 72 ? -3.669 9.031 5.417 1.00 0.00 442 VAL A CA 10
ATOM 14028 C C . VAL A 1 72 ? -4.963 8.224 5.413 1.00 0.00 442 VAL A C 10
ATOM 14029 O O . VAL A 1 72 ? -4.999 7.084 5.878 1.00 0.00 442 VAL A O 10
ATOM 14042 N N . CYS A 1 73 ? -6.025 8.821 4.882 1.00 0.00 443 CYS A N 10
ATOM 14043 C CA . CYS A 1 73 ? -7.321 8.156 4.813 1.00 0.00 443 CYS A CA 10
ATOM 14044 C C . CYS A 1 73 ? -7.301 7.025 3.788 1.00 0.00 443 CYS A C 10
ATOM 14045 O O . CYS A 1 73 ? -7.766 5.918 4.061 1.00 0.00 443 CYS A O 10
ATOM 14053 N N . LYS A 1 74 ? -6.763 7.311 2.605 1.00 0.00 444 LYS A N 10
ATOM 14054 C CA . LYS A 1 74 ? -6.688 6.319 1.537 1.00 0.00 444 LYS A CA 10
ATOM 14055 C C . LYS A 1 74 ? -5.713 5.202 1.895 1.00 0.00 444 LYS A C 10
ATOM 14056 O O . LYS A 1 74 ? -6.010 4.022 1.706 1.00 0.00 444 LYS A O 10
ATOM 14075 N N . ILE A 1 75 ? -4.550 5.578 2.417 1.00 0.00 445 ILE A N 10
ATOM 14076 C CA . ILE A 1 75 ? -3.538 4.603 2.803 1.00 0.00 445 ILE A CA 10
ATOM 14077 C C . ILE A 1 75 ? -4.050 3.708 3.921 1.00 0.00 445 ILE A C 10
ATOM 14078 O O . ILE A 1 75 ? -3.680 2.538 4.018 1.00 0.00 445 ILE A O 10
ATOM 14094 N N . GLN A 1 76 ? -4.911 4.270 4.756 1.00 0.00 446 GLN A N 10
ATOM 14095 C CA . GLN A 1 76 ? -5.492 3.540 5.867 1.00 0.00 446 GLN A CA 10
ATOM 14096 C C . GLN A 1 76 ? -6.342 2.382 5.352 1.00 0.00 446 GLN A C 10
ATOM 14097 O O . GLN A 1 76 ? -6.246 1.259 5.846 1.00 0.00 446 GLN A O 10
ATOM 14111 N N . ALA A 1 77 ? -7.168 2.665 4.349 1.00 0.00 447 ALA A N 10
ATOM 14112 C CA . ALA A 1 77 ? -8.027 1.647 3.761 1.00 0.00 447 ALA A CA 10
ATOM 14113 C C . ALA A 1 77 ? -7.191 0.519 3.169 1.00 0.00 447 ALA A C 10
ATOM 14114 O O . ALA A 1 77 ? -7.588 -0.647 3.199 1.00 0.00 447 ALA A O 10
ATOM 14121 N N . ILE A 1 78 ? -6.026 0.875 2.637 1.00 0.00 448 ILE A N 10
ATOM 14122 C CA . ILE A 1 78 ? -5.122 -0.102 2.044 1.00 0.00 448 ILE A CA 10
ATOM 14123 C C . ILE A 1 78 ? -4.420 -0.912 3.125 1.00 0.00 448 ILE A C 10
ATOM 14124 O O . ILE A 1 78 ? -4.176 -2.108 2.962 1.00 0.00 448 ILE A O 10
ATOM 14140 N N . LEU A 1 79 ? -4.095 -0.249 4.231 1.00 0.00 449 LEU A N 10
ATOM 14141 C CA . LEU A 1 79 ? -3.418 -0.903 5.344 1.00 0.00 449 LEU A CA 10
ATOM 14142 C C . LEU A 1 79 ? -4.231 -2.089 5.853 1.00 0.00 449 LEU A C 10
ATOM 14143 O O . LEU A 1 79 ? -3.724 -3.209 5.937 1.00 0.00 449 LEU A O 10
ATOM 14159 N N . GLU A 1 80 ? -5.494 -1.844 6.184 1.00 0.00 450 GLU A N 10
ATOM 14160 C CA . GLU A 1 80 ? -6.369 -2.903 6.674 1.00 0.00 450 GLU A CA 10
ATOM 14161 C C . GLU A 1 80 ? -6.533 -3.985 5.617 1.00 0.00 450 GLU A C 10
ATOM 14162 O O . GLU A 1 80 ? -6.448 -5.175 5.915 1.00 0.00 450 GLU A O 10
ATOM 14174 N N . LYS A 1 81 ? -6.740 -3.569 4.373 1.00 0.00 451 LYS A N 10
ATOM 14175 C CA . LYS A 1 81 ? -6.879 -4.516 3.277 1.00 0.00 451 LYS A CA 10
ATOM 14176 C C . LYS A 1 81 ? -5.630 -5.386 3.200 1.00 0.00 451 LYS A C 10
ATOM 14177 O O . LYS A 1 81 ? -5.683 -6.546 2.792 1.00 0.00 451 LYS A O 10
ATOM 14196 N N . LEU A 1 82 ? -4.508 -4.804 3.615 1.00 0.00 452 LEU A N 10
ATOM 14197 C CA . LEU A 1 82 ? -3.228 -5.496 3.619 1.00 0.00 452 LEU A CA 10
ATOM 14198 C C . LEU A 1 82 ? -3.187 -6.554 4.719 1.00 0.00 452 LEU A C 10
ATOM 14199 O O . LEU A 1 82 ? -2.663 -7.648 4.515 1.00 0.00 452 LEU A O 10
ATOM 14215 N N . GLU A 1 83 ? -3.741 -6.224 5.886 1.00 0.00 453 GLU A N 10
ATOM 14216 C CA . GLU A 1 83 ? -3.755 -7.161 7.005 1.00 0.00 453 GLU A CA 10
ATOM 14217 C C . GLU A 1 83 ? -4.591 -8.393 6.671 1.00 0.00 453 GLU A C 10
ATOM 14218 O O . GLU A 1 83 ? -4.325 -9.489 7.167 1.00 0.00 453 GLU A O 10
ATOM 14230 N N . LYS A 1 84 ? -5.601 -8.209 5.826 1.00 0.00 454 LYS A N 10
ATOM 14231 C CA . LYS A 1 84 ? -6.471 -9.309 5.426 1.00 0.00 454 LYS A CA 10
ATOM 14232 C C . LYS A 1 84 ? -5.960 -9.987 4.158 1.00 0.00 454 LYS A C 10
ATOM 14233 O O . LYS A 1 84 ? -6.396 -11.086 3.814 1.00 0.00 454 LYS A O 10
ATOM 14252 N N . LYS A 1 85 ? -5.028 -9.336 3.472 1.00 0.00 455 LYS A N 10
ATOM 14253 C CA . LYS A 1 85 ? -4.457 -9.888 2.251 1.00 0.00 455 LYS A CA 10
ATOM 14254 C C . LYS A 1 85 ? -3.350 -10.880 2.582 1.00 0.00 455 LYS A C 10
ATOM 14255 O O . LYS A 1 85 ? -3.059 -11.788 1.803 1.00 0.00 455 LYS A O 10
ATOM 14274 N N . GLY A 1 86 ? -2.738 -10.701 3.748 1.00 0.00 456 GLY A N 10
ATOM 14275 C CA . GLY A 1 86 ? -1.671 -11.588 4.169 1.00 0.00 456 GLY A CA 10
ATOM 14276 C C . GLY A 1 86 ? -2.186 -12.953 4.574 1.00 0.00 456 GLY A C 10
ATOM 14277 O O . GLY A 1 86 ? -1.867 -13.960 3.939 1.00 0.00 456 GLY A O 10
ATOM 14281 N N . LEU A 1 87 ? -2.988 -12.990 5.635 1.00 0.00 457 LEU A N 10
ATOM 14282 C CA . LEU A 1 87 ? -3.554 -14.243 6.127 1.00 0.00 457 LEU A CA 10
ATOM 14283 C C . LEU A 1 87 ? -2.459 -15.269 6.410 1.00 0.00 457 LEU A C 10
ATOM 14284 O O . LEU A 1 87 ? -1.274 -14.952 6.172 1.00 0.00 457 LEU A O 10
ATOM 14301 N N . GLY A 1 1 ? -2.169 22.096 -21.265 1.00 0.00 371 GLY A N 11
ATOM 14302 C CA . GLY A 1 1 ? -1.242 21.028 -21.732 1.00 0.00 371 GLY A CA 11
ATOM 14303 C C . GLY A 1 1 ? -1.514 19.692 -21.068 1.00 0.00 371 GLY A C 11
ATOM 14304 O O . GLY A 1 1 ? -2.552 19.074 -21.306 1.00 0.00 371 GLY A O 11
ATOM 14310 N N . SER A 1 2 ? -0.579 19.246 -20.236 1.00 0.00 372 SER A N 11
ATOM 14311 C CA . SER A 1 2 ? -0.722 17.975 -19.535 1.00 0.00 372 SER A CA 11
ATOM 14312 C C . SER A 1 2 ? 0.476 17.719 -18.622 1.00 0.00 372 SER A C 11
ATOM 14313 O O . SER A 1 2 ? 0.326 17.608 -17.405 1.00 0.00 372 SER A O 11
ATOM 14321 N N . PRO A 1 3 ? 1.687 17.623 -19.199 1.00 0.00 373 PRO A N 11
ATOM 14322 C CA . PRO A 1 3 ? 2.909 17.379 -18.428 1.00 0.00 373 PRO A CA 11
ATOM 14323 C C . PRO A 1 3 ? 3.339 18.601 -17.623 1.00 0.00 373 PRO A C 11
ATOM 14324 O O . PRO A 1 3 ? 3.964 18.475 -16.570 1.00 0.00 373 PRO A O 11
ATOM 14335 N N . GLU A 1 4 ? 3.000 19.783 -18.126 1.00 0.00 374 GLU A N 11
ATOM 14336 C CA . GLU A 1 4 ? 3.349 21.029 -17.455 1.00 0.00 374 GLU A CA 11
ATOM 14337 C C . GLU A 1 4 ? 2.145 21.608 -16.720 1.00 0.00 374 GLU A C 11
ATOM 14338 O O . GLU A 1 4 ? 2.013 22.825 -16.586 1.00 0.00 374 GLU A O 11
ATOM 14350 N N . PHE A 1 5 ? 1.270 20.728 -16.246 1.00 0.00 375 PHE A N 11
ATOM 14351 C CA . PHE A 1 5 ? 0.076 21.151 -15.522 1.00 0.00 375 PHE A CA 11
ATOM 14352 C C . PHE A 1 5 ? 0.180 20.789 -14.044 1.00 0.00 375 PHE A C 11
ATOM 14353 O O . PHE A 1 5 ? -0.458 19.844 -13.580 1.00 0.00 375 PHE A O 11
ATOM 14370 N N . THR A 1 6 ? 0.989 21.545 -13.309 1.00 0.00 376 THR A N 11
ATOM 14371 C CA . THR A 1 6 ? 1.174 21.300 -11.884 1.00 0.00 376 THR A CA 11
ATOM 14372 C C . THR A 1 6 ? 1.446 22.602 -11.132 1.00 0.00 376 THR A C 11
ATOM 14373 O O . THR A 1 6 ? 2.232 23.435 -11.583 1.00 0.00 376 THR A O 11
ATOM 14384 N N . PRO A 1 7 ? 0.799 22.794 -9.969 1.00 0.00 377 PRO A N 11
ATOM 14385 C CA . PRO A 1 7 ? 0.976 23.999 -9.151 1.00 0.00 377 PRO A CA 11
ATOM 14386 C C . PRO A 1 7 ? 2.357 24.056 -8.497 1.00 0.00 377 PRO A C 11
ATOM 14387 O O . PRO A 1 7 ? 3.148 23.122 -8.620 1.00 0.00 377 PRO A O 11
ATOM 14398 N N . PRO A 1 8 ? 2.670 25.165 -7.801 1.00 0.00 378 PRO A N 11
ATOM 14399 C CA . PRO A 1 8 ? 3.968 25.344 -7.141 1.00 0.00 378 PRO A CA 11
ATOM 14400 C C . PRO A 1 8 ? 4.323 24.211 -6.176 1.00 0.00 378 PRO A C 11
ATOM 14401 O O . PRO A 1 8 ? 5.145 23.354 -6.499 1.00 0.00 378 PRO A O 11
ATOM 14412 N N . SER A 1 9 ? 3.727 24.221 -4.984 1.00 0.00 379 SER A N 11
ATOM 14413 C CA . SER A 1 9 ? 4.023 23.198 -3.982 1.00 0.00 379 SER A CA 11
ATOM 14414 C C . SER A 1 9 ? 2.934 22.140 -3.894 1.00 0.00 379 SER A C 11
ATOM 14415 O O . SER A 1 9 ? 3.192 21.015 -3.468 1.00 0.00 379 SER A O 11
ATOM 14423 N N . ILE A 1 10 ? 1.730 22.479 -4.316 1.00 0.00 380 ILE A N 11
ATOM 14424 C CA . ILE A 1 10 ? 0.638 21.518 -4.296 1.00 0.00 380 ILE A CA 11
ATOM 14425 C C . ILE A 1 10 ? 1.017 20.309 -5.143 1.00 0.00 380 ILE A C 11
ATOM 14426 O O . ILE A 1 10 ? 0.567 19.191 -4.894 1.00 0.00 380 ILE A O 11
ATOM 14442 N N . LYS A 1 11 ? 1.845 20.558 -6.157 1.00 0.00 381 LYS A N 11
ATOM 14443 C CA . LYS A 1 11 ? 2.291 19.510 -7.069 1.00 0.00 381 LYS A CA 11
ATOM 14444 C C . LYS A 1 11 ? 2.967 18.363 -6.321 1.00 0.00 381 LYS A C 11
ATOM 14445 O O . LYS A 1 11 ? 2.864 17.206 -6.731 1.00 0.00 381 LYS A O 11
ATOM 14464 N N . LYS A 1 12 ? 3.656 18.677 -5.228 1.00 0.00 382 LYS A N 11
ATOM 14465 C CA . LYS A 1 12 ? 4.333 17.647 -4.449 1.00 0.00 382 LYS A CA 11
ATOM 14466 C C . LYS A 1 12 ? 3.325 16.741 -3.765 1.00 0.00 382 LYS A C 11
ATOM 14467 O O . LYS A 1 12 ? 3.516 15.528 -3.680 1.00 0.00 382 LYS A O 11
ATOM 14486 N N . ILE A 1 13 ? 2.243 17.338 -3.307 1.00 0.00 383 ILE A N 11
ATOM 14487 C CA . ILE A 1 13 ? 1.178 16.588 -2.653 1.00 0.00 383 ILE A CA 11
ATOM 14488 C C . ILE A 1 13 ? 0.603 15.568 -3.627 1.00 0.00 383 ILE A C 11
ATOM 14489 O O . ILE A 1 13 ? 0.223 14.461 -3.242 1.00 0.00 383 ILE A O 11
ATOM 14505 N N . ILE A 1 14 ? 0.577 15.948 -4.900 1.00 0.00 384 ILE A N 11
ATOM 14506 C CA . ILE A 1 14 ? 0.085 15.071 -5.959 1.00 0.00 384 ILE A CA 11
ATOM 14507 C C . ILE A 1 14 ? 1.123 14.004 -6.246 1.00 0.00 384 ILE A C 11
ATOM 14508 O O . ILE A 1 14 ? 0.809 12.822 -6.383 1.00 0.00 384 ILE A O 11
ATOM 14524 N N . HIS A 1 15 ? 2.371 14.449 -6.331 1.00 0.00 385 HIS A N 11
ATOM 14525 C CA . HIS A 1 15 ? 3.490 13.552 -6.598 1.00 0.00 385 HIS A CA 11
ATOM 14526 C C . HIS A 1 15 ? 3.540 12.442 -5.554 1.00 0.00 385 HIS A C 11
ATOM 14527 O O . HIS A 1 15 ? 3.660 11.264 -5.890 1.00 0.00 385 HIS A O 11
ATOM 14541 N N . VAL A 1 16 ? 3.431 12.827 -4.287 1.00 0.00 386 VAL A N 11
ATOM 14542 C CA . VAL A 1 16 ? 3.445 11.861 -3.197 1.00 0.00 386 VAL A CA 11
ATOM 14543 C C . VAL A 1 16 ? 2.204 10.979 -3.260 1.00 0.00 386 VAL A C 11
ATOM 14544 O O . VAL A 1 16 ? 2.267 9.780 -2.988 1.00 0.00 386 VAL A O 11
ATOM 14557 N N . LEU A 1 17 ? 1.079 11.582 -3.634 1.00 0.00 387 LEU A N 11
ATOM 14558 C CA . LEU A 1 17 ? -0.176 10.850 -3.749 1.00 0.00 387 LEU A CA 11
ATOM 14559 C C . LEU A 1 17 ? -0.100 9.857 -4.900 1.00 0.00 387 LEU A C 11
ATOM 14560 O O . LEU A 1 17 ? -0.662 8.765 -4.832 1.00 0.00 387 LEU A O 11
ATOM 14576 N N . GLU A 1 18 ? 0.618 10.240 -5.950 1.00 0.00 388 GLU A N 11
ATOM 14577 C CA . GLU A 1 18 ? 0.792 9.378 -7.108 1.00 0.00 388 GLU A CA 11
ATOM 14578 C C . GLU A 1 18 ? 1.529 8.112 -6.695 1.00 0.00 388 GLU A C 11
ATOM 14579 O O . GLU A 1 18 ? 1.268 7.024 -7.209 1.00 0.00 388 GLU A O 11
ATOM 14591 N N . LYS A 1 19 ? 2.449 8.269 -5.749 1.00 0.00 389 LYS A N 11
ATOM 14592 C CA . LYS A 1 19 ? 3.229 7.150 -5.240 1.00 0.00 389 LYS A CA 11
ATOM 14593 C C . LYS A 1 19 ? 2.350 6.222 -4.410 1.00 0.00 389 LYS A C 11
ATOM 14594 O O . LYS A 1 19 ? 2.536 5.005 -4.410 1.00 0.00 389 LYS A O 11
ATOM 14613 N N . VAL A 1 20 ? 1.391 6.810 -3.702 1.00 0.00 390 VAL A N 11
ATOM 14614 C CA . VAL A 1 20 ? 0.475 6.046 -2.863 1.00 0.00 390 VAL A CA 11
ATOM 14615 C C . VAL A 1 20 ? -0.487 5.215 -3.705 1.00 0.00 390 VAL A C 11
ATOM 14616 O O . VAL A 1 20 ? -0.699 4.034 -3.434 1.00 0.00 390 VAL A O 11
ATOM 14629 N N . GLN A 1 21 ? -1.066 5.838 -4.728 1.00 0.00 391 GLN A N 11
ATOM 14630 C CA . GLN A 1 21 ? -2.005 5.148 -5.606 1.00 0.00 391 GLN A CA 11
ATOM 14631 C C . GLN A 1 21 ? -1.345 3.936 -6.255 1.00 0.00 391 GLN A C 11
ATOM 14632 O O . GLN A 1 21 ? -1.973 2.894 -6.429 1.00 0.00 391 GLN A O 11
ATOM 14646 N N . TYR A 1 22 ? -0.072 4.079 -6.603 1.00 0.00 392 TYR A N 11
ATOM 14647 C CA . TYR A 1 22 ? 0.674 2.989 -7.220 1.00 0.00 392 TYR A CA 11
ATOM 14648 C C . TYR A 1 22 ? 0.977 1.909 -6.189 1.00 0.00 392 TYR A C 11
ATOM 14649 O O . TYR A 1 22 ? 0.989 0.719 -6.501 1.00 0.00 392 TYR A O 11
ATOM 14667 N N . LEU A 1 23 ? 1.221 2.336 -4.955 1.00 0.00 393 LEU A N 11
ATOM 14668 C CA . LEU A 1 23 ? 1.518 1.410 -3.872 1.00 0.00 393 LEU A CA 11
ATOM 14669 C C . LEU A 1 23 ? 0.275 0.614 -3.486 1.00 0.00 393 LEU A C 11
ATOM 14670 O O . LEU A 1 23 ? 0.358 -0.573 -3.174 1.00 0.00 393 LEU A O 11
ATOM 14686 N N . GLU A 1 24 ? -0.879 1.279 -3.508 1.00 0.00 394 GLU A N 11
ATOM 14687 C CA . GLU A 1 24 ? -2.137 0.631 -3.156 1.00 0.00 394 GLU A CA 11
ATOM 14688 C C . GLU A 1 24 ? -2.485 -0.469 -4.157 1.00 0.00 394 GLU A C 11
ATOM 14689 O O . GLU A 1 24 ? -2.981 -1.530 -3.775 1.00 0.00 394 GLU A O 11
ATOM 14701 N N . GLN A 1 25 ? -2.218 -0.218 -5.438 1.00 0.00 395 GLN A N 11
ATOM 14702 C CA . GLN A 1 25 ? -2.503 -1.202 -6.476 1.00 0.00 395 GLN A CA 11
ATOM 14703 C C . GLN A 1 25 ? -1.555 -2.390 -6.359 1.00 0.00 395 GLN A C 11
ATOM 14704 O O . GLN A 1 25 ? -1.920 -3.523 -6.676 1.00 0.00 395 GLN A O 11
ATOM 14718 N N . GLU A 1 26 ? -0.337 -2.124 -5.895 1.00 0.00 396 GLU A N 11
ATOM 14719 C CA . GLU A 1 26 ? 0.664 -3.171 -5.727 1.00 0.00 396 GLU A CA 11
ATOM 14720 C C . GLU A 1 26 ? 0.268 -4.118 -4.598 1.00 0.00 396 GLU A C 11
ATOM 14721 O O . GLU A 1 26 ? 0.450 -5.331 -4.701 1.00 0.00 396 GLU A O 11
ATOM 14733 N N . VAL A 1 27 ? -0.280 -3.557 -3.523 1.00 0.00 397 VAL A N 11
ATOM 14734 C CA . VAL A 1 27 ? -0.706 -4.356 -2.380 1.00 0.00 397 VAL A CA 11
ATOM 14735 C C . VAL A 1 27 ? -1.780 -5.356 -2.795 1.00 0.00 397 VAL A C 11
ATOM 14736 O O . VAL A 1 27 ? -1.704 -6.539 -2.462 1.00 0.00 397 VAL A O 11
ATOM 14749 N N . GLU A 1 28 ? -2.775 -4.873 -3.533 1.00 0.00 398 GLU A N 11
ATOM 14750 C CA . GLU A 1 28 ? -3.861 -5.725 -4.004 1.00 0.00 398 GLU A CA 11
ATOM 14751 C C . GLU A 1 28 ? -3.309 -6.894 -4.813 1.00 0.00 398 GLU A C 11
ATOM 14752 O O . GLU A 1 28 ? -3.797 -8.020 -4.712 1.00 0.00 398 GLU A O 11
ATOM 14764 N N . GLU A 1 29 ? -2.281 -6.616 -5.608 1.00 0.00 399 GLU A N 11
ATOM 14765 C CA . GLU A 1 29 ? -1.649 -7.641 -6.429 1.00 0.00 399 GLU A CA 11
ATOM 14766 C C . GLU A 1 29 ? -0.798 -8.561 -5.566 1.00 0.00 399 GLU A C 11
ATOM 14767 O O . GLU A 1 29 ? -1.012 -9.774 -5.529 1.00 0.00 399 GLU A O 11
ATOM 14779 N N . PHE A 1 30 ? 0.166 -7.972 -4.866 1.00 0.00 400 PHE A N 11
ATOM 14780 C CA . PHE A 1 30 ? 1.053 -8.730 -3.993 1.00 0.00 400 PHE A CA 11
ATOM 14781 C C . PHE A 1 30 ? 0.250 -9.502 -2.962 1.00 0.00 400 PHE A C 11
ATOM 14782 O O . PHE A 1 30 ? -0.562 -8.938 -2.229 1.00 0.00 400 PHE A O 11
ATOM 14799 N N . VAL A 1 31 ? 0.485 -10.796 -2.926 1.00 0.00 401 VAL A N 11
ATOM 14800 C CA . VAL A 1 31 ? -0.205 -11.674 -2.000 1.00 0.00 401 VAL A CA 11
ATOM 14801 C C . VAL A 1 31 ? 0.780 -12.303 -1.028 1.00 0.00 401 VAL A C 11
ATOM 14802 O O . VAL A 1 31 ? 0.717 -13.502 -0.754 1.00 0.00 401 VAL A O 11
ATOM 14815 N N . GLY A 1 32 ? 1.698 -11.488 -0.512 1.00 0.00 402 GLY A N 11
ATOM 14816 C CA . GLY A 1 32 ? 2.683 -11.985 0.420 1.00 0.00 402 GLY A CA 11
ATOM 14817 C C . GLY A 1 32 ? 2.067 -12.725 1.586 1.00 0.00 402 GLY A C 11
ATOM 14818 O O . GLY A 1 32 ? 0.901 -13.116 1.550 1.00 0.00 402 GLY A O 11
ATOM 14822 N N . LYS A 1 33 ? 2.860 -12.920 2.620 1.00 0.00 403 LYS A N 11
ATOM 14823 C CA . LYS A 1 33 ? 2.397 -13.631 3.812 1.00 0.00 403 LYS A CA 11
ATOM 14824 C C . LYS A 1 33 ? 2.788 -12.899 5.090 1.00 0.00 403 LYS A C 11
ATOM 14825 O O . LYS A 1 33 ? 3.871 -12.325 5.180 1.00 0.00 403 LYS A O 11
ATOM 14844 N N . LYS A 1 34 ? 1.906 -12.945 6.084 1.00 0.00 404 LYS A N 11
ATOM 14845 C CA . LYS A 1 34 ? 2.159 -12.301 7.369 1.00 0.00 404 LYS A CA 11
ATOM 14846 C C . LYS A 1 34 ? 3.389 -12.899 8.046 1.00 0.00 404 LYS A C 11
ATOM 14847 O O . LYS A 1 34 ? 3.999 -12.271 8.911 1.00 0.00 404 LYS A O 11
ATOM 14866 N N . THR A 1 35 ? 3.750 -14.112 7.642 1.00 0.00 405 THR A N 11
ATOM 14867 C CA . THR A 1 35 ? 4.911 -14.788 8.208 1.00 0.00 405 THR A CA 11
ATOM 14868 C C . THR A 1 35 ? 6.151 -14.543 7.355 1.00 0.00 405 THR A C 11
ATOM 14869 O O . THR A 1 35 ? 7.198 -15.154 7.575 1.00 0.00 405 THR A O 11
ATOM 14880 N N . ASP A 1 36 ? 6.030 -13.644 6.380 1.00 0.00 406 ASP A N 11
ATOM 14881 C CA . ASP A 1 36 ? 7.144 -13.322 5.499 1.00 0.00 406 ASP A CA 11
ATOM 14882 C C . ASP A 1 36 ? 7.588 -11.876 5.685 1.00 0.00 406 ASP A C 11
ATOM 14883 O O . ASP A 1 36 ? 6.847 -11.049 6.217 1.00 0.00 406 ASP A O 11
ATOM 14892 N N . LYS A 1 37 ? 8.799 -11.580 5.232 1.00 0.00 407 LYS A N 11
ATOM 14893 C CA . LYS A 1 37 ? 9.348 -10.230 5.333 1.00 0.00 407 LYS A CA 11
ATOM 14894 C C . LYS A 1 37 ? 8.641 -9.299 4.361 1.00 0.00 407 LYS A C 11
ATOM 14895 O O . LYS A 1 37 ? 8.521 -8.099 4.604 1.00 0.00 407 LYS A O 11
ATOM 14914 N N . ALA A 1 38 ? 8.186 -9.865 3.255 1.00 0.00 408 ALA A N 11
ATOM 14915 C CA . ALA A 1 38 ? 7.499 -9.100 2.230 1.00 0.00 408 ALA A CA 11
ATOM 14916 C C . ALA A 1 38 ? 6.200 -8.487 2.745 1.00 0.00 408 ALA A C 11
ATOM 14917 O O . ALA A 1 38 ? 5.769 -7.448 2.247 1.00 0.00 408 ALA A O 11
ATOM 14924 N N . TYR A 1 39 ? 5.556 -9.135 3.718 1.00 0.00 409 TYR A N 11
ATOM 14925 C CA . TYR A 1 39 ? 4.291 -8.616 4.232 1.00 0.00 409 TYR A CA 11
ATOM 14926 C C . TYR A 1 39 ? 4.485 -7.384 5.110 1.00 0.00 409 TYR A C 11
ATOM 14927 O O . TYR A 1 39 ? 3.786 -6.387 4.922 1.00 0.00 409 TYR A O 11
ATOM 14945 N N . TRP A 1 40 ? 5.442 -7.407 6.041 1.00 0.00 410 TRP A N 11
ATOM 14946 C CA . TRP A 1 40 ? 5.662 -6.219 6.851 1.00 0.00 410 TRP A CA 11
ATOM 14947 C C . TRP A 1 40 ? 6.337 -5.163 5.996 1.00 0.00 410 TRP A C 11
ATOM 14948 O O . TRP A 1 40 ? 6.136 -3.967 6.189 1.00 0.00 410 TRP A O 11
ATOM 14969 N N . LEU A 1 41 ? 7.103 -5.635 5.015 1.00 0.00 411 LEU A N 11
ATOM 14970 C CA . LEU A 1 41 ? 7.779 -4.773 4.075 1.00 0.00 411 LEU A CA 11
ATOM 14971 C C . LEU A 1 41 ? 6.739 -4.081 3.205 1.00 0.00 411 LEU A C 11
ATOM 14972 O O . LEU A 1 41 ? 6.860 -2.894 2.911 1.00 0.00 411 LEU A O 11
ATOM 14988 N N . LEU A 1 42 ? 5.695 -4.826 2.813 1.00 0.00 412 LEU A N 11
ATOM 14989 C CA . LEU A 1 42 ? 4.632 -4.250 2.000 1.00 0.00 412 LEU A CA 11
ATOM 14990 C C . LEU A 1 42 ? 3.996 -3.093 2.758 1.00 0.00 412 LEU A C 11
ATOM 14991 O O . LEU A 1 42 ? 3.817 -1.994 2.226 1.00 0.00 412 LEU A O 11
ATOM 15007 N N . GLU A 1 43 ? 3.700 -3.350 4.028 1.00 0.00 413 GLU A N 11
ATOM 15008 C CA . GLU A 1 43 ? 3.129 -2.345 4.910 1.00 0.00 413 GLU A CA 11
ATOM 15009 C C . GLU A 1 43 ? 4.178 -1.283 5.214 1.00 0.00 413 GLU A C 11
ATOM 15010 O O . GLU A 1 43 ? 3.863 -0.113 5.430 1.00 0.00 413 GLU A O 11
ATOM 15022 N N . GLU A 1 44 ? 5.433 -1.718 5.243 1.00 0.00 414 GLU A N 11
ATOM 15023 C CA . GLU A 1 44 ? 6.553 -0.838 5.530 1.00 0.00 414 GLU A CA 11
ATOM 15024 C C . GLU A 1 44 ? 6.697 0.244 4.459 1.00 0.00 414 GLU A C 11
ATOM 15025 O O . GLU A 1 44 ? 7.006 1.394 4.770 1.00 0.00 414 GLU A O 11
ATOM 15037 N N . MET A 1 45 ? 6.470 -0.120 3.198 1.00 0.00 415 MET A N 11
ATOM 15038 C CA . MET A 1 45 ? 6.578 0.844 2.105 1.00 0.00 415 MET A CA 11
ATOM 15039 C C . MET A 1 45 ? 5.447 1.865 2.163 1.00 0.00 415 MET A C 11
ATOM 15040 O O . MET A 1 45 ? 5.672 3.063 1.997 1.00 0.00 415 MET A O 11
ATOM 15054 N N . LEU A 1 46 ? 4.228 1.384 2.394 1.00 0.00 416 LEU A N 11
ATOM 15055 C CA . LEU A 1 46 ? 3.065 2.267 2.463 1.00 0.00 416 LEU A CA 11
ATOM 15056 C C . LEU A 1 46 ? 3.107 3.156 3.706 1.00 0.00 416 LEU A C 11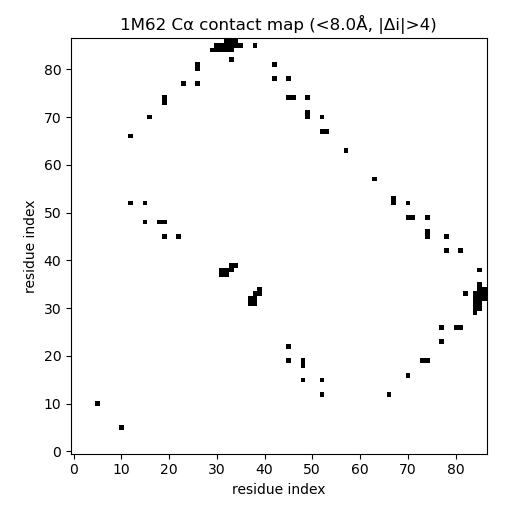
ATOM 15057 O O . LEU A 1 46 ? 2.707 4.319 3.659 1.00 0.00 416 LEU A O 11
ATOM 15073 N N . THR A 1 47 ? 3.586 2.605 4.818 1.00 0.00 417 THR A N 11
ATOM 15074 C CA . THR A 1 47 ? 3.666 3.356 6.069 1.00 0.00 417 THR A CA 11
ATOM 15075 C C . THR A 1 47 ? 4.710 4.467 5.979 1.00 0.00 417 THR A C 11
ATOM 15076 O O . THR A 1 47 ? 4.470 5.593 6.416 1.00 0.00 417 THR A O 11
ATOM 15087 N N . LYS A 1 48 ? 5.867 4.145 5.410 1.00 0.00 418 LYS A N 11
ATOM 15088 C CA . LYS A 1 48 ? 6.943 5.122 5.265 1.00 0.00 418 LYS A CA 11
ATOM 15089 C C . LYS A 1 48 ? 6.462 6.326 4.467 1.00 0.00 418 LYS A C 11
ATOM 15090 O O . LYS A 1 48 ? 6.670 7.472 4.867 1.00 0.00 418 LYS A O 11
ATOM 15109 N N . GLU A 1 49 ? 5.799 6.062 3.346 1.00 0.00 419 GLU A N 11
ATOM 15110 C CA . GLU A 1 49 ? 5.267 7.130 2.510 1.00 0.00 419 GLU A CA 11
ATOM 15111 C C . GLU A 1 49 ? 4.169 7.870 3.262 1.00 0.00 419 GLU A C 11
ATOM 15112 O O . GLU A 1 49 ? 4.014 9.084 3.130 1.00 0.00 419 GLU A O 11
ATOM 15124 N N . LEU A 1 50 ? 3.417 7.120 4.061 1.00 0.00 420 LEU A N 11
ATOM 15125 C CA . LEU A 1 50 ? 2.335 7.686 4.856 1.00 0.00 420 LEU A CA 11
ATOM 15126 C C . LEU A 1 50 ? 2.901 8.610 5.929 1.00 0.00 420 LEU A C 11
ATOM 15127 O O . LEU A 1 50 ? 2.337 9.665 6.220 1.00 0.00 420 LEU A O 11
ATOM 15143 N N . LEU A 1 51 ? 4.021 8.200 6.511 1.00 0.00 421 LEU A N 11
ATOM 15144 C CA . LEU A 1 51 ? 4.676 8.981 7.553 1.00 0.00 421 LEU A CA 11
ATOM 15145 C C . LEU A 1 51 ? 5.298 10.249 6.974 1.00 0.00 421 LEU A C 11
ATOM 15146 O O . LEU A 1 51 ? 5.367 11.279 7.644 1.00 0.00 421 LEU A O 11
ATOM 15162 N N . GLU A 1 52 ? 5.744 10.167 5.724 1.00 0.00 422 GLU A N 11
ATOM 15163 C CA . GLU A 1 52 ? 6.355 11.309 5.054 1.00 0.00 422 GLU A CA 11
ATOM 15164 C C . GLU A 1 52 ? 5.324 12.404 4.794 1.00 0.00 422 GLU A C 11
ATOM 15165 O O . GLU A 1 52 ? 5.586 13.584 5.022 1.00 0.00 422 GLU A O 11
ATOM 15177 N N . LEU A 1 53 ? 4.150 12.002 4.316 1.00 0.00 423 LEU A N 11
ATOM 15178 C CA . LEU A 1 53 ? 3.079 12.950 4.024 1.00 0.00 423 LEU A CA 11
ATOM 15179 C C . LEU A 1 53 ? 2.520 13.552 5.310 1.00 0.00 423 LEU A C 11
ATOM 15180 O O . LEU A 1 53 ? 2.149 14.726 5.347 1.00 0.00 423 LEU A O 11
ATOM 15196 N N . ASP A 1 54 ? 2.461 12.741 6.359 1.00 0.00 424 ASP A N 11
ATOM 15197 C CA . ASP A 1 54 ? 1.946 13.191 7.647 1.00 0.00 424 ASP A CA 11
ATOM 15198 C C . ASP A 1 54 ? 2.995 13.995 8.412 1.00 0.00 424 ASP A C 11
ATOM 15199 O O . ASP A 1 54 ? 2.664 14.768 9.310 1.00 0.00 424 ASP A O 11
ATOM 15208 N N . SER A 1 55 ? 4.263 13.808 8.051 1.00 0.00 425 SER A N 11
ATOM 15209 C CA . SER A 1 55 ? 5.358 14.517 8.705 1.00 0.00 425 SER A CA 11
ATOM 15210 C C . SER A 1 55 ? 5.127 16.025 8.679 1.00 0.00 425 SER A C 11
ATOM 15211 O O . SER A 1 55 ? 5.551 16.745 9.583 1.00 0.00 425 SER A O 11
ATOM 15219 N N . VAL A 1 56 ? 4.452 16.495 7.635 1.00 0.00 426 VAL A N 11
ATOM 15220 C CA . VAL A 1 56 ? 4.164 17.916 7.487 1.00 0.00 426 VAL A CA 11
ATOM 15221 C C . VAL A 1 56 ? 2.976 18.325 8.352 1.00 0.00 426 VAL A C 11
ATOM 15222 O O . VAL A 1 56 ? 1.855 17.863 8.143 1.00 0.00 426 VAL A O 11
ATOM 15235 N N . GLU A 1 57 ? 3.230 19.195 9.324 1.00 0.00 427 GLU A N 11
ATOM 15236 C CA . GLU A 1 57 ? 2.182 19.667 10.220 1.00 0.00 427 GLU A CA 11
ATOM 15237 C C . GLU A 1 57 ? 1.280 20.678 9.518 1.00 0.00 427 GLU A C 11
ATOM 15238 O O . GLU A 1 57 ? 0.078 20.739 9.776 1.00 0.00 427 GLU A O 11
ATOM 15250 N N . THR A 1 58 ? 1.869 21.471 8.626 1.00 0.00 428 THR A N 11
ATOM 15251 C CA . THR A 1 58 ? 1.121 22.479 7.883 1.00 0.00 428 THR A CA 11
ATOM 15252 C C . THR A 1 58 ? 0.605 23.575 8.810 1.00 0.00 428 THR A C 11
ATOM 15253 O O . THR A 1 58 ? 0.010 23.292 9.851 1.00 0.00 428 THR A O 11
ATOM 15264 N N . GLY A 1 59 ? 0.836 24.825 8.425 1.00 0.00 429 GLY A N 11
ATOM 15265 C CA . GLY A 1 59 ? 0.387 25.946 9.230 1.00 0.00 429 GLY A CA 11
ATOM 15266 C C . GLY A 1 59 ? -0.945 26.495 8.762 1.00 0.00 429 GLY A C 11
ATOM 15267 O O . GLY A 1 59 ? -2.001 26.062 9.224 1.00 0.00 429 GLY A O 11
ATOM 15271 N N . GLY A 1 60 ? -0.896 27.449 7.837 1.00 0.00 430 GLY A N 11
ATOM 15272 C CA . GLY A 1 60 ? -2.114 28.041 7.316 1.00 0.00 430 GLY A CA 11
ATOM 15273 C C . GLY A 1 60 ? -2.405 27.603 5.894 1.00 0.00 430 GLY A C 11
ATOM 15274 O O . GLY A 1 60 ? -2.393 28.419 4.971 1.00 0.00 430 GLY A O 11
ATOM 15278 N N . GLN A 1 61 ? -2.661 26.312 5.716 1.00 0.00 431 GLN A N 11
ATOM 15279 C CA . GLN A 1 61 ? -2.952 25.765 4.395 1.00 0.00 431 GLN A CA 11
ATOM 15280 C C . GLN A 1 61 ? -4.072 24.735 4.468 1.00 0.00 431 GLN A C 11
ATOM 15281 O O . GLN A 1 61 ? -3.821 23.539 4.612 1.00 0.00 431 GLN A O 11
ATOM 15295 N N . ASP A 1 62 ? -5.311 25.207 4.368 1.00 0.00 432 ASP A N 11
ATOM 15296 C CA . ASP A 1 62 ? -6.472 24.328 4.423 1.00 0.00 432 ASP A CA 11
ATOM 15297 C C . ASP A 1 62 ? -6.443 23.312 3.283 1.00 0.00 432 ASP A C 11
ATOM 15298 O O . ASP A 1 62 ? -6.766 22.140 3.475 1.00 0.00 432 ASP A O 11
ATOM 15307 N N . SER A 1 63 ? -6.055 23.769 2.097 1.00 0.00 433 SER A N 11
ATOM 15308 C CA . SER A 1 63 ? -5.984 22.900 0.929 1.00 0.00 433 SER A CA 11
ATOM 15309 C C . SER A 1 63 ? -5.027 21.737 1.170 1.00 0.00 433 SER A C 11
ATOM 15310 O O . SER A 1 63 ? -5.322 20.593 0.824 1.00 0.00 433 SER A O 11
ATOM 15318 N N . VAL A 1 64 ? -3.877 22.039 1.766 1.00 0.00 434 VAL A N 11
ATOM 15319 C CA . VAL A 1 64 ? -2.875 21.020 2.054 1.00 0.00 434 VAL A CA 11
ATOM 15320 C C . VAL A 1 64 ? -3.359 20.070 3.144 1.00 0.00 434 VAL A C 11
ATOM 15321 O O . VAL A 1 64 ? -3.068 18.875 3.115 1.00 0.00 434 VAL A O 11
ATOM 15334 N N . ARG A 1 65 ? -4.099 20.613 4.107 1.00 0.00 435 ARG A N 11
ATOM 15335 C CA . ARG A 1 65 ? -4.623 19.815 5.209 1.00 0.00 435 ARG A CA 11
ATOM 15336 C C . ARG A 1 65 ? -5.673 18.825 4.714 1.00 0.00 435 ARG A C 11
ATOM 15337 O O . ARG A 1 65 ? -5.669 17.656 5.100 1.00 0.00 435 ARG A O 11
ATOM 15358 N N . GLN A 1 66 ? -6.572 19.301 3.857 1.00 0.00 436 GLN A N 11
ATOM 15359 C CA . GLN A 1 66 ? -7.629 18.459 3.310 1.00 0.00 436 GLN A CA 11
ATOM 15360 C C . GLN A 1 66 ? -7.058 17.418 2.352 1.00 0.00 436 GLN A C 11
ATOM 15361 O O . GLN A 1 66 ? -7.575 16.304 2.249 1.00 0.00 436 GLN A O 11
ATOM 15375 N N . ALA A 1 67 ? -5.993 17.788 1.650 1.00 0.00 437 ALA A N 11
ATOM 15376 C CA . ALA A 1 67 ? -5.354 16.890 0.696 1.00 0.00 437 ALA A CA 11
ATOM 15377 C C . ALA A 1 67 ? -4.628 15.749 1.404 1.00 0.00 437 ALA A C 11
ATOM 15378 O O . ALA A 1 67 ? -4.731 14.592 0.998 1.00 0.00 437 ALA A O 11
ATOM 15385 N N . ARG A 1 68 ? -3.891 16.084 2.457 1.00 0.00 438 ARG A N 11
ATOM 15386 C CA . ARG A 1 68 ? -3.144 15.084 3.213 1.00 0.00 438 ARG A CA 11
ATOM 15387 C C . ARG A 1 68 ? -4.082 14.165 3.990 1.00 0.00 438 ARG A C 11
ATOM 15388 O O . ARG A 1 68 ? -3.864 12.957 4.058 1.00 0.00 438 ARG A O 11
ATOM 15409 N N . LYS A 1 69 ? -5.128 14.743 4.576 1.00 0.00 439 LYS A N 11
ATOM 15410 C CA . LYS A 1 69 ? -6.094 13.967 5.347 1.00 0.00 439 LYS A CA 11
ATOM 15411 C C . LYS A 1 69 ? -6.701 12.854 4.499 1.00 0.00 439 LYS A C 11
ATOM 15412 O O . LYS A 1 69 ? -6.819 11.712 4.945 1.00 0.00 439 LYS A O 11
ATOM 15431 N N . GLU A 1 70 ? -7.078 13.193 3.271 1.00 0.00 440 GLU A N 11
ATOM 15432 C CA . GLU A 1 70 ? -7.666 12.220 2.358 1.00 0.00 440 GLU A CA 11
ATOM 15433 C C . GLU A 1 70 ? -6.619 11.208 1.909 1.00 0.00 440 GLU A C 11
ATOM 15434 O O . GLU A 1 70 ? -6.902 10.016 1.789 1.00 0.00 440 GLU A O 11
ATOM 15446 N N . ALA A 1 71 ? -5.407 11.694 1.664 1.00 0.00 441 ALA A N 11
ATOM 15447 C CA . ALA A 1 71 ? -4.313 10.836 1.229 1.00 0.00 441 ALA A CA 11
ATOM 15448 C C . ALA A 1 71 ? -3.968 9.802 2.295 1.00 0.00 441 ALA A C 11
ATOM 15449 O O . ALA A 1 71 ? -3.672 8.650 1.979 1.00 0.00 441 ALA A O 11
ATOM 15456 N N . VAL A 1 72 ? -4.008 10.219 3.557 1.00 0.00 442 VAL A N 11
ATOM 15457 C CA . VAL A 1 72 ? -3.697 9.323 4.665 1.00 0.00 442 VAL A CA 11
ATOM 15458 C C . VAL A 1 72 ? -4.693 8.170 4.734 1.00 0.00 442 VAL A C 11
ATOM 15459 O O . VAL A 1 72 ? -4.301 7.016 4.888 1.00 0.00 442 VAL A O 11
ATOM 15472 N N . CYS A 1 73 ? -5.981 8.485 4.610 1.00 0.00 443 CYS A N 11
ATOM 15473 C CA . CYS A 1 73 ? -7.021 7.460 4.657 1.00 0.00 443 CYS A CA 11
ATOM 15474 C C . CYS A 1 73 ? -6.818 6.453 3.534 1.00 0.00 443 CYS A C 11
ATOM 15475 O O . CYS A 1 73 ? -7.142 5.274 3.680 1.00 0.00 443 CYS A O 11
ATOM 15483 N N . LYS A 1 74 ? -6.255 6.915 2.423 1.00 0.00 444 LYS A N 11
ATOM 15484 C CA . LYS A 1 74 ? -5.984 6.038 1.295 1.00 0.00 444 LYS A CA 11
ATOM 15485 C C . LYS A 1 74 ? -4.963 4.984 1.705 1.00 0.00 444 LYS A C 11
ATOM 15486 O O . LYS A 1 74 ? -5.113 3.801 1.400 1.00 0.00 444 LYS A O 11
ATOM 15505 N N . ILE A 1 75 ? -3.934 5.426 2.424 1.00 0.00 445 ILE A N 11
ATOM 15506 C CA . ILE A 1 75 ? -2.895 4.523 2.905 1.00 0.00 445 ILE A CA 11
ATOM 15507 C C . ILE A 1 75 ? -3.430 3.682 4.054 1.00 0.00 445 ILE A C 11
ATOM 15508 O O . ILE A 1 75 ? -3.089 2.508 4.200 1.00 0.00 445 ILE A O 11
ATOM 15524 N N . GLN A 1 76 ? -4.292 4.299 4.850 1.00 0.00 446 GLN A N 11
ATOM 15525 C CA . GLN A 1 76 ? -4.917 3.629 5.983 1.00 0.00 446 GLN A CA 11
ATOM 15526 C C . GLN A 1 76 ? -5.725 2.445 5.494 1.00 0.00 446 GLN A C 11
ATOM 15527 O O . GLN A 1 76 ? -5.619 1.334 6.011 1.00 0.00 446 GLN A O 11
ATOM 15541 N N . ALA A 1 77 ? -6.523 2.712 4.473 1.00 0.00 447 ALA A N 11
ATOM 15542 C CA . ALA A 1 77 ? -7.364 1.687 3.865 1.00 0.00 447 ALA A CA 11
ATOM 15543 C C . ALA A 1 77 ? -6.522 0.498 3.409 1.00 0.00 447 ALA A C 11
ATOM 15544 O O . ALA A 1 77 ? -6.897 -0.657 3.612 1.00 0.00 447 ALA A O 11
ATOM 15551 N N . ILE A 1 78 ? -5.376 0.793 2.802 1.00 0.00 448 ILE A N 11
ATOM 15552 C CA . ILE A 1 78 ? -4.467 -0.247 2.324 1.00 0.00 448 ILE A CA 11
ATOM 15553 C C . ILE A 1 78 ? -3.915 -1.058 3.485 1.00 0.00 448 ILE A C 11
ATOM 15554 O O . ILE A 1 78 ? -3.705 -2.265 3.372 1.00 0.00 448 ILE A O 11
ATOM 15570 N N . LEU A 1 79 ? -3.669 -0.379 4.598 1.00 0.00 449 LEU A N 11
ATOM 15571 C CA . LEU A 1 79 ? -3.121 -1.028 5.786 1.00 0.00 449 LEU A CA 11
ATOM 15572 C C . LEU A 1 79 ? -4.016 -2.177 6.240 1.00 0.00 449 LEU A C 11
ATOM 15573 O O . LEU A 1 79 ? -3.529 -3.265 6.552 1.00 0.00 449 LEU A O 11
ATOM 15589 N N . GLU A 1 80 ? -5.322 -1.940 6.263 1.00 0.00 450 GLU A N 11
ATOM 15590 C CA . GLU A 1 80 ? -6.270 -2.971 6.665 1.00 0.00 450 GLU A CA 11
ATOM 15591 C C . GLU A 1 80 ? -6.375 -4.038 5.585 1.00 0.00 450 GLU A C 11
ATOM 15592 O O . GLU A 1 80 ? -6.357 -5.233 5.876 1.00 0.00 450 GLU A O 11
ATOM 15604 N N . LYS A 1 81 ? -6.458 -3.598 4.333 1.00 0.00 451 LYS A N 11
ATOM 15605 C CA . LYS A 1 81 ? -6.535 -4.524 3.211 1.00 0.00 451 LYS A CA 11
ATOM 15606 C C . LYS A 1 81 ? -5.318 -5.442 3.219 1.00 0.00 451 LYS A C 11
ATOM 15607 O O . LYS A 1 81 ? -5.385 -6.592 2.787 1.00 0.00 451 LYS A O 11
ATOM 15626 N N . LEU A 1 82 ? -4.208 -4.917 3.732 1.00 0.00 452 LEU A N 11
ATOM 15627 C CA . LEU A 1 82 ? -2.969 -5.673 3.823 1.00 0.00 452 LEU A CA 11
ATOM 15628 C C . LEU A 1 82 ? -3.060 -6.713 4.935 1.00 0.00 452 LEU A C 11
ATOM 15629 O O . LEU A 1 82 ? -2.534 -7.820 4.808 1.00 0.00 452 LEU A O 11
ATOM 15645 N N . GLU A 1 83 ? -3.731 -6.351 6.028 1.00 0.00 453 GLU A N 11
ATOM 15646 C CA . GLU A 1 83 ? -3.887 -7.257 7.159 1.00 0.00 453 GLU A CA 11
ATOM 15647 C C . GLU A 1 83 ? -4.585 -8.546 6.732 1.00 0.00 453 GLU A C 11
ATOM 15648 O O . GLU A 1 83 ? -4.350 -9.610 7.304 1.00 0.00 453 GLU A O 11
ATOM 15660 N N . LYS A 1 84 ? -5.444 -8.441 5.723 1.00 0.00 454 LYS A N 11
ATOM 15661 C CA . LYS A 1 84 ? -6.176 -9.596 5.218 1.00 0.00 454 LYS A CA 11
ATOM 15662 C C . LYS A 1 84 ? -5.444 -10.242 4.044 1.00 0.00 454 LYS A C 11
ATOM 15663 O O . LYS A 1 84 ? -5.690 -11.402 3.711 1.00 0.00 454 LYS A O 11
ATOM 15682 N N . LYS A 1 85 ? -4.542 -9.490 3.420 1.00 0.00 455 LYS A N 11
ATOM 15683 C CA . LYS A 1 85 ? -3.778 -9.996 2.287 1.00 0.00 455 LYS A CA 11
ATOM 15684 C C . LYS A 1 85 ? -2.579 -10.815 2.760 1.00 0.00 455 LYS A C 11
ATOM 15685 O O . LYS A 1 85 ? -2.038 -11.629 2.011 1.00 0.00 455 LYS A O 11
ATOM 15704 N N . GLY A 1 86 ? -2.168 -10.596 4.006 1.00 0.00 456 GLY A N 11
ATOM 15705 C CA . GLY A 1 86 ? -1.038 -11.324 4.551 1.00 0.00 456 GLY A CA 11
ATOM 15706 C C . GLY A 1 86 ? -1.426 -12.698 5.059 1.00 0.00 456 GLY A C 11
ATOM 15707 O O . GLY A 1 86 ? -1.591 -13.633 4.275 1.00 0.00 456 GLY A O 11
ATOM 15711 N N . LEU A 1 87 ? -1.572 -12.821 6.374 1.00 0.00 457 LEU A N 11
ATOM 15712 C CA . LEU A 1 87 ? -1.944 -14.090 6.987 1.00 0.00 457 LEU A CA 11
ATOM 15713 C C . LEU A 1 87 ? -0.926 -15.177 6.652 1.00 0.00 457 LEU A C 11
ATOM 15714 O O . LEU A 1 87 ? -1.211 -16.360 6.930 1.00 0.00 457 LEU A O 11
ATOM 15731 N N . GLY A 1 1 ? -5.870 31.263 -21.010 1.00 0.00 371 GLY A N 12
ATOM 15732 C CA . GLY A 1 1 ? -5.337 29.949 -20.560 1.00 0.00 371 GLY A CA 12
ATOM 15733 C C . GLY A 1 1 ? -5.019 29.928 -19.077 1.00 0.00 371 GLY A C 12
ATOM 15734 O O . GLY A 1 1 ? -3.867 30.101 -18.680 1.00 0.00 371 GLY A O 12
ATOM 15740 N N . SER A 1 2 ? -6.044 29.716 -18.258 1.00 0.00 372 SER A N 12
ATOM 15741 C CA . SER A 1 2 ? -5.869 29.674 -16.810 1.00 0.00 372 SER A CA 12
ATOM 15742 C C . SER A 1 2 ? -6.193 28.286 -16.263 1.00 0.00 372 SER A C 12
ATOM 15743 O O . SER A 1 2 ? -7.319 28.024 -15.840 1.00 0.00 372 SER A O 12
ATOM 15751 N N . PRO A 1 3 ? -5.205 27.375 -16.264 1.00 0.00 373 PRO A N 12
ATOM 15752 C CA . PRO A 1 3 ? -5.390 26.008 -15.764 1.00 0.00 373 PRO A CA 12
ATOM 15753 C C . PRO A 1 3 ? -5.936 25.981 -14.341 1.00 0.00 373 PRO A C 12
ATOM 15754 O O . PRO A 1 3 ? -6.331 27.013 -13.796 1.00 0.00 373 PRO A O 12
ATOM 15765 N N . GLU A 1 4 ? -5.956 24.795 -13.743 1.00 0.00 374 GLU A N 12
ATOM 15766 C CA . GLU A 1 4 ? -6.454 24.633 -12.381 1.00 0.00 374 GLU A CA 12
ATOM 15767 C C . GLU A 1 4 ? -5.583 25.389 -11.379 1.00 0.00 374 GLU A C 12
ATOM 15768 O O . GLU A 1 4 ? -6.008 25.653 -10.254 1.00 0.00 374 GLU A O 12
ATOM 15780 N N . PHE A 1 5 ? -4.365 25.736 -11.791 1.00 0.00 375 PHE A N 12
ATOM 15781 C CA . PHE A 1 5 ? -3.440 26.460 -10.926 1.00 0.00 375 PHE A CA 12
ATOM 15782 C C . PHE A 1 5 ? -3.081 25.633 -9.695 1.00 0.00 375 PHE A C 12
ATOM 15783 O O . PHE A 1 5 ? -3.956 25.225 -8.932 1.00 0.00 375 PHE A O 12
ATOM 15800 N N . THR A 1 6 ? -1.788 25.392 -9.508 1.00 0.00 376 THR A N 12
ATOM 15801 C CA . THR A 1 6 ? -1.313 24.616 -8.368 1.00 0.00 376 THR A CA 12
ATOM 15802 C C . THR A 1 6 ? 0.019 25.162 -7.855 1.00 0.00 376 THR A C 12
ATOM 15803 O O . THR A 1 6 ? 0.957 25.356 -8.630 1.00 0.00 376 THR A O 12
ATOM 15814 N N . PRO A 1 7 ? 0.125 25.421 -6.539 1.00 0.00 377 PRO A N 12
ATOM 15815 C CA . PRO A 1 7 ? 1.353 25.948 -5.934 1.00 0.00 377 PRO A CA 12
ATOM 15816 C C . PRO A 1 7 ? 2.579 25.111 -6.288 1.00 0.00 377 PRO A C 12
ATOM 15817 O O . PRO A 1 7 ? 2.480 24.127 -7.021 1.00 0.00 377 PRO A O 12
ATOM 15828 N N . PRO A 1 8 ? 3.760 25.503 -5.781 1.00 0.00 378 PRO A N 12
ATOM 15829 C CA . PRO A 1 8 ? 5.016 24.805 -6.050 1.00 0.00 378 PRO A CA 12
ATOM 15830 C C . PRO A 1 8 ? 5.204 23.556 -5.190 1.00 0.00 378 PRO A C 12
ATOM 15831 O O . PRO A 1 8 ? 5.752 22.555 -5.651 1.00 0.00 378 PRO A O 12
ATOM 15842 N N . SER A 1 9 ? 4.768 23.622 -3.934 1.00 0.00 379 SER A N 12
ATOM 15843 C CA . SER A 1 9 ? 4.919 22.491 -3.022 1.00 0.00 379 SER A CA 12
ATOM 15844 C C . SER A 1 9 ? 3.747 21.529 -3.111 1.00 0.00 379 SER A C 12
ATOM 15845 O O . SER A 1 9 ? 3.882 20.348 -2.796 1.00 0.00 379 SER A O 12
ATOM 15853 N N . ILE A 1 10 ? 2.608 22.020 -3.566 1.00 0.00 380 ILE A N 12
ATOM 15854 C CA . ILE A 1 10 ? 1.436 21.180 -3.719 1.00 0.00 380 ILE A CA 12
ATOM 15855 C C . ILE A 1 10 ? 1.751 20.027 -4.667 1.00 0.00 380 ILE A C 12
ATOM 15856 O O . ILE A 1 10 ? 1.183 18.941 -4.557 1.00 0.00 380 ILE A O 12
ATOM 15872 N N . LYS A 1 11 ? 2.665 20.280 -5.604 1.00 0.00 381 LYS A N 12
ATOM 15873 C CA . LYS A 1 11 ? 3.061 19.271 -6.581 1.00 0.00 381 LYS A CA 12
ATOM 15874 C C . LYS A 1 11 ? 3.570 18.009 -5.890 1.00 0.00 381 LYS A C 12
ATOM 15875 O O . LYS A 1 11 ? 3.382 16.901 -6.391 1.00 0.00 381 LYS A O 12
ATOM 15894 N N . LYS A 1 12 ? 4.211 18.176 -4.738 1.00 0.00 382 LYS A N 12
ATOM 15895 C CA . LYS A 1 12 ? 4.734 17.036 -3.993 1.00 0.00 382 LYS A CA 12
ATOM 15896 C C . LYS A 1 12 ? 3.598 16.195 -3.441 1.00 0.00 382 LYS A C 12
ATOM 15897 O O . LYS A 1 12 ? 3.662 14.966 -3.431 1.00 0.00 382 LYS A O 12
ATOM 15916 N N . ILE A 1 13 ? 2.552 16.869 -3.005 1.00 0.00 383 ILE A N 12
ATOM 15917 C CA . ILE A 1 13 ? 1.377 16.195 -2.472 1.00 0.00 383 ILE A CA 12
ATOM 15918 C C . ILE A 1 13 ? 0.774 15.299 -3.545 1.00 0.00 383 ILE A C 12
ATOM 15919 O O . ILE A 1 13 ? 0.248 14.223 -3.258 1.00 0.00 383 ILE A O 12
ATOM 15935 N N . ILE A 1 14 ? 0.887 15.748 -4.790 1.00 0.00 384 ILE A N 12
ATOM 15936 C CA . ILE A 1 14 ? 0.389 14.990 -5.934 1.00 0.00 384 ILE A CA 12
ATOM 15937 C C . ILE A 1 14 ? 1.325 13.832 -6.210 1.00 0.00 384 ILE A C 12
ATOM 15938 O O . ILE A 1 14 ? 0.899 12.700 -6.436 1.00 0.00 384 ILE A O 12
ATOM 15954 N N . HIS A 1 15 ? 2.616 14.139 -6.178 1.00 0.00 385 HIS A N 12
ATOM 15955 C CA . HIS A 1 15 ? 3.649 13.136 -6.415 1.00 0.00 385 HIS A CA 12
ATOM 15956 C C . HIS A 1 15 ? 3.507 11.980 -5.429 1.00 0.00 385 HIS A C 12
ATOM 15957 O O . HIS A 1 15 ? 3.494 10.812 -5.820 1.00 0.00 385 HIS A O 12
ATOM 15971 N N . VAL A 1 16 ? 3.387 12.317 -4.149 1.00 0.00 386 VAL A N 12
ATOM 15972 C CA . VAL A 1 16 ? 3.232 11.310 -3.109 1.00 0.00 386 VAL A CA 12
ATOM 15973 C C . VAL A 1 16 ? 1.924 10.551 -3.295 1.00 0.00 386 VAL A C 12
ATOM 15974 O O . VAL A 1 16 ? 1.852 9.346 -3.050 1.00 0.00 386 VAL A O 12
ATOM 15987 N N . LEU A 1 17 ? 0.893 11.263 -3.739 1.00 0.00 387 LEU A N 12
ATOM 15988 C CA . LEU A 1 17 ? -0.410 10.656 -3.969 1.00 0.00 387 LEU A CA 12
ATOM 15989 C C . LEU A 1 17 ? -0.341 9.679 -5.132 1.00 0.00 387 LEU A C 12
ATOM 15990 O O . LEU A 1 17 ? -1.006 8.642 -5.130 1.00 0.00 387 LEU A O 12
ATOM 16006 N N . GLU A 1 18 ? 0.484 10.008 -6.119 1.00 0.00 388 GLU A N 12
ATOM 16007 C CA . GLU A 1 18 ? 0.659 9.150 -7.281 1.00 0.00 388 GLU A CA 12
ATOM 16008 C C . GLU A 1 18 ? 1.242 7.813 -6.846 1.00 0.00 388 GLU A C 12
ATOM 16009 O O . GLU A 1 18 ? 0.918 6.766 -7.403 1.00 0.00 388 GLU A O 12
ATOM 16021 N N . LYS A 1 19 ? 2.105 7.863 -5.838 1.00 0.00 389 LYS A N 12
ATOM 16022 C CA . LYS A 1 19 ? 2.735 6.659 -5.310 1.00 0.00 389 LYS A CA 12
ATOM 16023 C C . LYS A 1 19 ? 1.719 5.802 -4.561 1.00 0.00 389 LYS A C 12
ATOM 16024 O O . LYS A 1 19 ? 1.795 4.574 -4.575 1.00 0.00 389 LYS A O 12
ATOM 16043 N N . VAL A 1 20 ? 0.774 6.463 -3.898 1.00 0.00 390 VAL A N 12
ATOM 16044 C CA . VAL A 1 20 ? -0.254 5.771 -3.130 1.00 0.00 390 VAL A CA 12
ATOM 16045 C C . VAL A 1 20 ? -1.174 4.947 -4.029 1.00 0.00 390 VAL A C 12
ATOM 16046 O O . VAL A 1 20 ? -1.458 3.786 -3.738 1.00 0.00 390 VAL 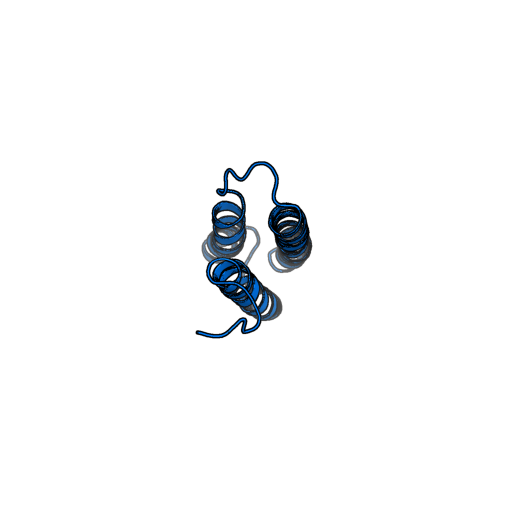A O 12
ATOM 16059 N N . GLN A 1 21 ? -1.639 5.549 -5.120 1.00 0.00 391 GLN A N 12
ATOM 16060 C CA . GLN A 1 21 ? -2.527 4.854 -6.045 1.00 0.00 391 GLN A CA 12
ATOM 16061 C C . GLN A 1 21 ? -1.820 3.656 -6.675 1.00 0.00 391 GLN A C 12
ATOM 16062 O O . GLN A 1 21 ? -2.423 2.601 -6.876 1.00 0.00 391 GLN A O 12
ATOM 16076 N N . TYR A 1 22 ? -0.534 3.822 -6.970 1.00 0.00 392 TYR A N 12
ATOM 16077 C CA . TYR A 1 22 ? 0.253 2.749 -7.561 1.00 0.00 392 TYR A CA 12
ATOM 16078 C C . TYR A 1 22 ? 0.443 1.622 -6.552 1.00 0.00 392 TYR A C 12
ATOM 16079 O O . TYR A 1 22 ? 0.424 0.444 -6.908 1.00 0.00 392 TYR A O 12
ATOM 16097 N N . LEU A 1 23 ? 0.610 1.999 -5.289 1.00 0.00 393 LEU A N 12
ATOM 16098 C CA . LEU A 1 23 ? 0.787 1.027 -4.220 1.00 0.00 393 LEU A CA 12
ATOM 16099 C C . LEU A 1 23 ? -0.482 0.205 -4.038 1.00 0.00 393 LEU A C 12
ATOM 16100 O O . LEU A 1 23 ? -0.426 -0.997 -3.783 1.00 0.00 393 LEU A O 12
ATOM 16116 N N . GLU A 1 24 ? -1.629 0.864 -4.181 1.00 0.00 394 GLU A N 12
ATOM 16117 C CA . GLU A 1 24 ? -2.918 0.198 -4.041 1.00 0.00 394 GLU A CA 12
ATOM 16118 C C . GLU A 1 24 ? -3.043 -0.942 -5.044 1.00 0.00 394 GLU A C 12
ATOM 16119 O O . GLU A 1 24 ? -3.481 -2.039 -4.701 1.00 0.00 394 GLU A O 12
ATOM 16131 N N . GLN A 1 25 ? -2.647 -0.677 -6.285 1.00 0.00 395 GLN A N 12
ATOM 16132 C CA . GLN A 1 25 ? -2.708 -1.686 -7.334 1.00 0.00 395 GLN A CA 12
ATOM 16133 C C . GLN A 1 25 ? -1.863 -2.899 -6.957 1.00 0.00 395 GLN A C 12
ATOM 16134 O O . GLN A 1 25 ? -2.267 -4.042 -7.170 1.00 0.00 395 GLN A O 12
ATOM 16148 N N . GLU A 1 26 ? -0.688 -2.638 -6.392 1.00 0.00 396 GLU A N 12
ATOM 16149 C CA . GLU A 1 26 ? 0.218 -3.703 -5.977 1.00 0.00 396 GLU A CA 12
ATOM 16150 C C . GLU A 1 26 ? -0.347 -4.468 -4.783 1.00 0.00 396 GLU A C 12
ATOM 16151 O O . GLU A 1 26 ? -0.235 -5.692 -4.710 1.00 0.00 396 GLU A O 12
ATOM 16163 N N . VAL A 1 27 ? -0.953 -3.741 -3.848 1.00 0.00 397 VAL A N 12
ATOM 16164 C CA . VAL A 1 27 ? -1.532 -4.360 -2.660 1.00 0.00 397 VAL A CA 12
ATOM 16165 C C . VAL A 1 27 ? -2.624 -5.352 -3.044 1.00 0.00 397 VAL A C 12
ATOM 16166 O O . VAL A 1 27 ? -2.841 -6.348 -2.356 1.00 0.00 397 VAL A O 12
ATOM 16179 N N . GLU A 1 28 ? -3.303 -5.078 -4.154 1.00 0.00 398 GLU A N 12
ATOM 16180 C CA . GLU A 1 28 ? -4.366 -5.952 -4.636 1.00 0.00 398 GLU A CA 12
ATOM 16181 C C . GLU A 1 28 ? -3.792 -7.293 -5.079 1.00 0.00 398 GLU A C 12
ATOM 16182 O O . GLU A 1 28 ? -4.436 -8.333 -4.942 1.00 0.00 398 GLU A O 12
ATOM 16194 N N . GLU A 1 29 ? -2.574 -7.257 -5.607 1.00 0.00 399 GLU A N 12
ATOM 16195 C CA . GLU A 1 29 ? -1.898 -8.464 -6.067 1.00 0.00 399 GLU A CA 12
ATOM 16196 C C . GLU A 1 29 ? -1.095 -9.090 -4.936 1.00 0.00 399 GLU A C 12
ATOM 16197 O O . GLU A 1 29 ? -1.273 -10.263 -4.607 1.00 0.00 399 GLU A O 12
ATOM 16209 N N . PHE A 1 30 ? -0.208 -8.283 -4.352 1.00 0.00 400 PHE A N 12
ATOM 16210 C CA . PHE A 1 30 ? 0.657 -8.694 -3.250 1.00 0.00 400 PHE A CA 12
ATOM 16211 C C . PHE A 1 30 ? 0.145 -9.922 -2.506 1.00 0.00 400 PHE A C 12
ATOM 16212 O O . PHE A 1 30 ? -0.943 -9.908 -1.929 1.00 0.00 400 PHE A O 12
ATOM 16229 N N . VAL A 1 31 ? 0.957 -10.970 -2.500 1.00 0.00 401 VAL A N 12
ATOM 16230 C CA . VAL A 1 31 ? 0.614 -12.197 -1.800 1.00 0.00 401 VAL A CA 12
ATOM 16231 C C . VAL A 1 31 ? 1.345 -12.245 -0.462 1.00 0.00 401 VAL A C 12
ATOM 16232 O O . VAL A 1 31 ? 1.674 -13.317 0.047 1.00 0.00 401 VAL A O 12
ATOM 16245 N N . GLY A 1 32 ? 1.607 -11.060 0.093 1.00 0.00 402 GLY A N 12
ATOM 16246 C CA . GLY A 1 32 ? 2.302 -10.944 1.346 1.00 0.00 402 GLY A CA 12
ATOM 16247 C C . GLY A 1 32 ? 1.865 -11.948 2.377 1.00 0.00 402 GLY A C 12
ATOM 16248 O O . GLY A 1 32 ? 0.802 -12.559 2.273 1.00 0.00 402 GLY A O 12
ATOM 16252 N N . LYS A 1 33 ? 2.704 -12.098 3.375 1.00 0.00 403 LYS A N 12
ATOM 16253 C CA . LYS A 1 33 ? 2.440 -13.026 4.475 1.00 0.00 403 LYS A CA 12
ATOM 16254 C C . LYS A 1 33 ? 2.708 -12.369 5.826 1.00 0.00 403 LYS A C 12
ATOM 16255 O O . LYS A 1 33 ? 3.636 -11.581 5.969 1.00 0.00 403 LYS A O 12
ATOM 16274 N N . LYS A 1 34 ? 1.895 -12.703 6.820 1.00 0.00 404 LYS A N 12
ATOM 16275 C CA . LYS A 1 34 ? 2.054 -12.139 8.157 1.00 0.00 404 LYS A CA 12
ATOM 16276 C C . LYS A 1 34 ? 3.411 -12.497 8.764 1.00 0.00 404 LYS A C 12
ATOM 16277 O O . LYS A 1 34 ? 3.851 -11.870 9.728 1.00 0.00 404 LYS A O 12
ATOM 16296 N N . THR A 1 35 ? 4.071 -13.510 8.206 1.00 0.00 405 THR A N 12
ATOM 16297 C CA . THR A 1 35 ? 5.372 -13.941 8.712 1.00 0.00 405 THR A CA 12
ATOM 16298 C C . THR A 1 35 ? 6.503 -13.568 7.757 1.00 0.00 405 THR A C 12
ATOM 16299 O O . THR A 1 35 ? 7.673 -13.588 8.138 1.00 0.00 405 THR A O 12
ATOM 16310 N N . ASP A 1 36 ? 6.158 -13.225 6.520 1.00 0.00 406 ASP A N 12
ATOM 16311 C CA . ASP A 1 36 ? 7.165 -12.848 5.535 1.00 0.00 406 ASP A CA 12
ATOM 16312 C C . ASP A 1 36 ? 7.674 -11.437 5.797 1.00 0.00 406 ASP A C 12
ATOM 16313 O O . ASP A 1 36 ? 6.894 -10.522 6.062 1.00 0.00 406 ASP A O 12
ATOM 16322 N N . LYS A 1 37 ? 8.990 -11.270 5.727 1.00 0.00 407 LYS A N 12
ATOM 16323 C CA . LYS A 1 37 ? 9.608 -9.972 5.962 1.00 0.00 407 LYS A CA 12
ATOM 16324 C C . LYS A 1 37 ? 9.126 -8.942 4.952 1.00 0.00 407 LYS A C 12
ATOM 16325 O O . LYS A 1 37 ? 9.043 -7.752 5.252 1.00 0.00 407 LYS A O 12
ATOM 16344 N N . ALA A 1 38 ? 8.810 -9.409 3.754 1.00 0.00 408 ALA A N 12
ATOM 16345 C CA . ALA A 1 38 ? 8.337 -8.532 2.698 1.00 0.00 408 ALA A CA 12
ATOM 16346 C C . ALA A 1 38 ? 6.987 -7.916 3.049 1.00 0.00 408 ALA A C 12
ATOM 16347 O O . ALA A 1 38 ? 6.663 -6.823 2.589 1.00 0.00 408 ALA A O 12
ATOM 16354 N N . TYR A 1 39 ? 6.190 -8.629 3.841 1.00 0.00 409 TYR A N 12
ATOM 16355 C CA . TYR A 1 39 ? 4.864 -8.140 4.209 1.00 0.00 409 TYR A CA 12
ATOM 16356 C C . TYR A 1 39 ? 4.926 -6.928 5.136 1.00 0.00 409 TYR A C 12
ATOM 16357 O O . TYR A 1 39 ? 4.226 -5.943 4.898 1.00 0.00 409 TYR A O 12
ATOM 16375 N N . TRP A 1 40 ? 5.769 -6.963 6.168 1.00 0.00 410 TRP A N 12
ATOM 16376 C CA . TRP A 1 40 ? 5.867 -5.802 7.041 1.00 0.00 410 TRP A CA 12
ATOM 16377 C C . TRP A 1 40 ? 6.604 -4.696 6.307 1.00 0.00 410 TRP A C 12
ATOM 16378 O O . TRP A 1 40 ? 6.334 -3.515 6.506 1.00 0.00 410 TRP A O 12
ATOM 16399 N N . LEU A 1 41 ? 7.504 -5.107 5.416 1.00 0.00 411 LEU A N 12
ATOM 16400 C CA . LEU A 1 41 ? 8.261 -4.191 4.589 1.00 0.00 411 LEU A CA 12
ATOM 16401 C C . LEU A 1 41 ? 7.330 -3.545 3.569 1.00 0.00 411 LEU A C 12
ATOM 16402 O O . LEU A 1 41 ? 7.446 -2.356 3.276 1.00 0.00 411 LEU A O 12
ATOM 16418 N N . LEU A 1 42 ? 6.388 -4.337 3.036 1.00 0.00 412 LEU A N 12
ATOM 16419 C CA . LEU A 1 42 ? 5.435 -3.814 2.065 1.00 0.00 412 LEU A CA 12
ATOM 16420 C C . LEU A 1 42 ? 4.602 -2.721 2.715 1.00 0.00 412 LEU A C 12
ATOM 16421 O O . LEU A 1 42 ? 4.447 -1.627 2.172 1.00 0.00 412 LEU A O 12
ATOM 16437 N N . GLU A 1 43 ? 4.107 -3.019 3.912 1.00 0.00 413 GLU A N 12
ATOM 16438 C CA . GLU A 1 43 ? 3.328 -2.062 4.684 1.00 0.00 413 GLU A CA 12
ATOM 16439 C C . GLU A 1 43 ? 4.245 -0.954 5.185 1.00 0.00 413 GLU A C 12
ATOM 16440 O O . GLU A 1 43 ? 3.835 0.198 5.329 1.00 0.00 413 GLU A O 12
ATOM 16452 N N . GLU A 1 44 ? 5.495 -1.329 5.452 1.00 0.00 414 GLU A N 12
ATOM 16453 C CA . GLU A 1 44 ? 6.497 -0.394 5.941 1.00 0.00 414 GLU A CA 12
ATOM 16454 C C . GLU A 1 44 ? 6.777 0.683 4.899 1.00 0.00 414 GLU A C 12
ATOM 16455 O O . GLU A 1 44 ? 6.993 1.847 5.238 1.00 0.00 414 GLU A O 12
ATOM 16467 N N . MET A 1 45 ? 6.757 0.292 3.630 1.00 0.00 415 MET A N 12
ATOM 16468 C CA . MET A 1 45 ? 6.992 1.227 2.541 1.00 0.00 415 MET A CA 12
ATOM 16469 C C . MET A 1 45 ? 5.821 2.196 2.418 1.00 0.00 415 MET A C 12
ATOM 16470 O O . MET A 1 45 ? 6.009 3.395 2.204 1.00 0.00 415 MET A O 12
ATOM 16484 N N . LEU A 1 46 ? 4.610 1.666 2.565 1.00 0.00 416 LEU A N 12
ATOM 16485 C CA . LEU A 1 46 ? 3.402 2.478 2.482 1.00 0.00 416 LEU A CA 12
ATOM 16486 C C . LEU A 1 46 ? 3.383 3.527 3.587 1.00 0.00 416 LEU A C 12
ATOM 16487 O O . LEU A 1 46 ? 3.106 4.699 3.342 1.00 0.00 416 LEU A O 12
ATOM 16503 N N . THR A 1 47 ? 3.681 3.093 4.806 1.00 0.00 417 THR A N 12
ATOM 16504 C CA . THR A 1 47 ? 3.701 3.990 5.955 1.00 0.00 417 THR A CA 12
ATOM 16505 C C . THR A 1 47 ? 4.817 5.021 5.817 1.00 0.00 417 THR A C 12
ATOM 16506 O O . THR A 1 47 ? 4.702 6.144 6.311 1.00 0.00 417 THR A O 12
ATOM 16517 N N . LYS A 1 48 ? 5.897 4.632 5.147 1.00 0.00 418 LYS A N 12
ATOM 16518 C CA . LYS A 1 48 ? 7.036 5.522 4.949 1.00 0.00 418 LYS A CA 12
ATOM 16519 C C . LYS A 1 48 ? 6.626 6.781 4.189 1.00 0.00 418 LYS A C 12
ATOM 16520 O O . LYS A 1 48 ? 6.971 7.894 4.584 1.00 0.00 418 LYS A O 12
ATOM 16539 N N . GLU A 1 49 ? 5.887 6.600 3.098 1.00 0.00 419 GLU A N 12
ATOM 16540 C CA . GLU A 1 49 ? 5.435 7.729 2.293 1.00 0.00 419 GLU A CA 12
ATOM 16541 C C . GLU A 1 49 ? 4.439 8.581 3.075 1.00 0.00 419 GLU A C 12
ATOM 16542 O O . GLU A 1 49 ? 4.432 9.807 2.963 1.00 0.00 419 GLU A O 12
ATOM 16554 N N . LEU A 1 50 ? 3.605 7.921 3.872 1.00 0.00 420 LEU A N 12
ATOM 16555 C CA . LEU A 1 50 ? 2.611 8.616 4.681 1.00 0.00 420 LEU A CA 12
ATOM 16556 C C . LEU A 1 50 ? 3.289 9.423 5.781 1.00 0.00 420 LEU A C 12
ATOM 16557 O O . LEU A 1 50 ? 2.873 10.538 6.094 1.00 0.00 420 LEU A O 12
ATOM 16573 N N . LEU A 1 51 ? 4.339 8.852 6.360 1.00 0.00 421 LEU A N 12
ATOM 16574 C CA . LEU A 1 51 ? 5.083 9.517 7.423 1.00 0.00 421 LEU A CA 12
ATOM 16575 C C . LEU A 1 51 ? 5.797 10.753 6.888 1.00 0.00 421 LEU A C 12
ATOM 16576 O O . LEU A 1 51 ? 5.973 11.741 7.603 1.00 0.00 421 LEU A O 12
ATOM 16592 N N . GLU A 1 52 ? 6.206 10.693 5.624 1.00 0.00 422 GLU A N 12
ATOM 16593 C CA . GLU A 1 52 ? 6.898 11.809 4.991 1.00 0.00 422 GLU A CA 12
ATOM 16594 C C . GLU A 1 52 ? 5.978 13.020 4.876 1.00 0.00 422 GLU A C 12
ATOM 16595 O O . GLU A 1 52 ? 6.378 14.146 5.174 1.00 0.00 422 GLU A O 12
ATOM 16607 N N . LEU A 1 53 ? 4.746 12.781 4.442 1.00 0.00 423 LEU A N 12
ATOM 16608 C CA . LEU A 1 53 ? 3.767 13.852 4.289 1.00 0.00 423 LEU A CA 12
ATOM 16609 C C . LEU A 1 53 ? 3.549 14.586 5.608 1.00 0.00 423 LEU A C 12
ATOM 16610 O O . LEU A 1 53 ? 3.286 15.789 5.625 1.00 0.00 423 LEU A O 12
ATOM 16626 N N . ASP A 1 54 ? 3.661 13.855 6.712 1.00 0.00 424 ASP A N 12
ATOM 16627 C CA . ASP A 1 54 ? 3.477 14.437 8.036 1.00 0.00 424 ASP A CA 12
ATOM 16628 C C . ASP A 1 54 ? 4.735 15.176 8.483 1.00 0.00 424 ASP A C 12
ATOM 16629 O O . ASP A 1 54 ? 4.659 16.168 9.208 1.00 0.00 424 ASP A O 12
ATOM 16638 N N . SER A 1 55 ? 5.890 14.685 8.046 1.00 0.00 425 SER A N 12
ATOM 16639 C CA . SER A 1 55 ? 7.164 15.298 8.400 1.00 0.00 425 SER A CA 12
ATOM 16640 C C . SER A 1 55 ? 7.226 16.742 7.913 1.00 0.00 425 SER A C 12
ATOM 16641 O O . SER A 1 55 ? 7.865 17.591 8.537 1.00 0.00 425 SER A O 12
ATOM 16649 N N . VAL A 1 56 ? 6.559 17.015 6.796 1.00 0.00 426 VAL A N 12
ATOM 16650 C CA . VAL A 1 56 ? 6.539 18.356 6.226 1.00 0.00 426 VAL A CA 12
ATOM 16651 C C . VAL A 1 56 ? 5.525 19.241 6.942 1.00 0.00 426 VAL A C 12
ATOM 16652 O O . VAL A 1 56 ? 4.330 18.947 6.958 1.00 0.00 426 VAL A O 12
ATOM 16665 N N . GLU A 1 57 ? 6.009 20.328 7.535 1.00 0.00 427 GLU A N 12
ATOM 16666 C CA . GLU A 1 57 ? 5.144 21.257 8.253 1.00 0.00 427 GLU A CA 12
ATOM 16667 C C . GLU A 1 57 ? 4.255 22.032 7.286 1.00 0.00 427 GLU A C 12
ATOM 16668 O O . GLU A 1 57 ? 4.730 22.571 6.285 1.00 0.00 427 GLU A O 12
ATOM 16680 N N . THR A 1 58 ? 2.963 22.084 7.591 1.00 0.00 428 THR A N 12
ATOM 16681 C CA . THR A 1 58 ? 2.006 22.794 6.749 1.00 0.00 428 THR A CA 12
ATOM 16682 C C . THR A 1 58 ? 1.529 24.074 7.428 1.00 0.00 428 THR A C 12
ATOM 16683 O O . THR A 1 58 ? 1.315 25.093 6.772 1.00 0.00 428 THR A O 12
ATOM 16694 N N . GLY A 1 59 ? 1.364 24.013 8.745 1.00 0.00 429 GLY A N 12
ATOM 16695 C CA . GLY A 1 59 ? 0.914 25.174 9.491 1.00 0.00 429 GLY A CA 12
ATOM 16696 C C . GLY A 1 59 ? -0.596 25.236 9.612 1.00 0.00 429 GLY A C 12
ATOM 16697 O O . GLY A 1 59 ? -1.174 24.674 10.542 1.00 0.00 429 GLY A O 12
ATOM 16701 N N . GLY A 1 60 ? -1.236 25.922 8.671 1.00 0.00 430 GLY A N 12
ATOM 16702 C CA . GLY A 1 60 ? -2.682 26.044 8.695 1.00 0.00 430 GLY A CA 12
ATOM 16703 C C . GLY A 1 60 ? -3.271 26.241 7.311 1.00 0.00 430 GLY A C 12
ATOM 16704 O O . GLY A 1 60 ? -4.098 27.128 7.103 1.00 0.00 430 GLY A O 12
ATOM 16708 N N . GLN A 1 61 ? -2.841 25.414 6.364 1.00 0.00 431 GLN A N 12
ATOM 16709 C CA . GLN A 1 61 ? -3.332 25.502 4.993 1.00 0.00 431 GLN A CA 12
ATOM 16710 C C . GLN A 1 61 ? -4.520 24.568 4.782 1.00 0.00 431 GLN A C 12
ATOM 16711 O O . GLN A 1 61 ? -4.387 23.348 4.871 1.00 0.00 431 GLN A O 12
ATOM 16725 N N . ASP A 1 62 ? -5.682 25.150 4.500 1.00 0.00 432 ASP A N 12
ATOM 16726 C CA . ASP A 1 62 ? -6.896 24.371 4.276 1.00 0.00 432 ASP A CA 12
ATOM 16727 C C . ASP A 1 62 ? -6.698 23.363 3.147 1.00 0.00 432 ASP A C 12
ATOM 16728 O O . ASP A 1 62 ? -7.119 22.210 3.250 1.00 0.00 432 ASP A O 12
ATOM 16737 N N . SER A 1 63 ? -6.057 23.806 2.071 1.00 0.00 433 SER A N 12
ATOM 16738 C CA . SER A 1 63 ? -5.805 22.942 0.923 1.00 0.00 433 SER A CA 12
ATOM 16739 C C . SER A 1 63 ? -4.879 21.790 1.301 1.00 0.00 433 SER A C 12
ATOM 16740 O O . SER A 1 63 ? -5.122 20.640 0.935 1.00 0.00 433 SER A O 12
ATOM 16748 N N . VAL A 1 64 ? -3.816 22.107 2.032 1.00 0.00 434 VAL A N 12
ATOM 16749 C CA . VAL A 1 64 ? -2.853 21.099 2.458 1.00 0.00 434 VAL A CA 12
ATOM 16750 C C . VAL A 1 64 ? -3.462 20.165 3.501 1.00 0.00 434 VAL A C 12
ATOM 16751 O O . VAL A 1 64 ? -3.239 18.955 3.468 1.00 0.00 434 VAL A O 12
ATOM 16764 N N . ARG A 1 65 ? -4.229 20.735 4.424 1.00 0.00 435 ARG A N 12
ATOM 16765 C CA . ARG A 1 65 ? -4.869 19.952 5.475 1.00 0.00 435 ARG A CA 12
ATOM 16766 C C . ARG A 1 65 ? -5.786 18.888 4.880 1.00 0.00 435 ARG A C 12
ATOM 16767 O O . ARG A 1 65 ? -5.782 17.736 5.316 1.00 0.00 435 ARG A O 12
ATOM 16788 N N . GLN A 1 66 ? -6.569 19.280 3.882 1.00 0.00 436 GLN A N 12
ATOM 16789 C CA . GLN A 1 66 ? -7.491 18.361 3.226 1.00 0.00 436 GLN A CA 12
ATOM 16790 C C . GLN A 1 66 ? -6.732 17.318 2.412 1.00 0.00 436 GLN A C 12
ATOM 16791 O O . GLN A 1 66 ? -7.118 16.150 2.366 1.00 0.00 436 GLN A O 12
ATOM 16805 N N . ALA A 1 67 ? -5.652 17.749 1.768 1.00 0.00 437 ALA A N 12
ATOM 16806 C CA . ALA A 1 67 ? -4.841 16.855 0.951 1.00 0.00 437 ALA A CA 12
ATOM 16807 C C . ALA A 1 67 ? -4.143 15.802 1.808 1.00 0.00 437 ALA A C 12
ATOM 16808 O O . ALA A 1 67 ? -4.129 14.620 1.466 1.00 0.00 437 ALA A O 12
ATOM 16815 N N . ARG A 1 68 ? -3.563 16.239 2.923 1.00 0.00 438 ARG A N 12
ATOM 16816 C CA . ARG A 1 68 ? -2.864 15.330 3.823 1.00 0.00 438 ARG A CA 12
ATOM 16817 C C . ARG A 1 68 ? -3.842 14.377 4.504 1.00 0.00 438 ARG A C 12
ATOM 16818 O O . ARG A 1 68 ? -3.550 13.195 4.682 1.00 0.00 438 ARG A O 12
ATOM 16839 N N . LYS A 1 69 ? -5.004 14.899 4.880 1.00 0.00 439 LYS A N 12
ATOM 16840 C CA . LYS A 1 69 ? -6.025 14.092 5.538 1.00 0.00 439 LYS A CA 12
ATOM 16841 C C . LYS A 1 69 ? -6.573 13.032 4.589 1.00 0.00 439 LYS A C 12
ATOM 16842 O O . LYS A 1 69 ? -6.912 11.925 5.007 1.00 0.00 439 LYS A O 12
ATOM 16861 N N . GLU A 1 70 ? -6.656 13.379 3.309 1.00 0.00 440 GLU A N 12
ATOM 16862 C CA . GLU A 1 70 ? -7.160 12.459 2.297 1.00 0.00 440 GLU A CA 12
ATOM 16863 C C . GLU A 1 70 ? -6.158 11.339 2.034 1.00 0.00 440 GLU A C 12
ATOM 16864 O O . GLU A 1 70 ? -6.538 10.182 1.850 1.00 0.00 440 GLU A O 12
ATOM 16876 N N . ALA A 1 71 ? -4.877 11.691 2.017 1.00 0.00 441 ALA A N 12
ATOM 16877 C CA . ALA A 1 71 ? -3.820 10.717 1.775 1.00 0.00 441 ALA A CA 12
ATOM 16878 C C . ALA A 1 71 ? -3.772 9.670 2.883 1.00 0.00 441 ALA A C 12
ATOM 16879 O O . ALA A 1 71 ? -3.623 8.478 2.617 1.00 0.00 441 ALA A O 12
ATOM 16886 N N . VAL A 1 72 ? -3.901 10.124 4.127 1.00 0.00 442 VAL A N 12
ATOM 16887 C CA . VAL A 1 72 ? -3.873 9.225 5.274 1.00 0.00 442 VAL A CA 12
ATOM 16888 C C . VAL A 1 72 ? -5.037 8.242 5.226 1.00 0.00 442 VAL A C 12
ATOM 16889 O O . VAL A 1 72 ? -4.882 7.064 5.547 1.00 0.00 442 VAL A O 12
ATOM 16902 N N . CYS A 1 73 ? -6.203 8.733 4.816 1.00 0.00 443 CYS A N 12
ATOM 16903 C CA . CYS A 1 73 ? -7.390 7.894 4.719 1.00 0.00 443 CYS A CA 12
ATOM 16904 C C . CYS A 1 73 ? -7.161 6.758 3.729 1.00 0.00 443 CYS A C 12
ATOM 16905 O O . CYS A 1 73 ? -7.627 5.635 3.932 1.00 0.00 443 CYS A O 12
ATOM 16913 N N . LYS A 1 74 ? -6.433 7.057 2.659 1.00 0.00 444 LYS A N 12
ATOM 16914 C CA . LYS A 1 74 ? -6.131 6.063 1.638 1.00 0.00 444 LYS A CA 12
ATOM 16915 C C . LYS A 1 74 ? -5.238 4.966 2.206 1.00 0.00 444 LYS A C 12
ATOM 16916 O O . LYS A 1 74 ? -5.360 3.799 1.836 1.00 0.00 444 LYS A O 12
ATOM 16935 N N . ILE A 1 75 ? -4.345 5.348 3.115 1.00 0.00 445 ILE A N 12
ATOM 16936 C CA . ILE A 1 75 ? -3.435 4.393 3.738 1.00 0.00 445 ILE A CA 12
ATOM 16937 C C . ILE A 1 75 ? -4.200 3.412 4.614 1.00 0.00 445 ILE A C 12
ATOM 16938 O O . ILE A 1 75 ? -3.807 2.256 4.768 1.00 0.00 445 ILE A O 12
ATOM 16954 N N . GLN A 1 76 ? -5.297 3.887 5.184 1.00 0.00 446 GLN A N 12
ATOM 16955 C CA . GLN A 1 76 ? -6.133 3.074 6.046 1.00 0.00 446 GLN A CA 12
ATOM 16956 C C . GLN A 1 76 ? -6.804 1.958 5.249 1.00 0.00 446 GLN A C 12
ATOM 16957 O O . GLN A 1 76 ? -6.820 0.803 5.672 1.00 0.00 446 GLN A O 12
ATOM 16971 N N . ALA A 1 77 ? -7.355 2.313 4.093 1.00 0.00 447 ALA A N 12
ATOM 16972 C CA . ALA A 1 77 ? -8.025 1.341 3.235 1.00 0.00 447 ALA A CA 12
ATOM 16973 C C . ALA A 1 77 ? -7.056 0.256 2.776 1.00 0.00 447 ALA A C 12
ATOM 16974 O O . ALA A 1 77 ? -7.417 -0.918 2.691 1.00 0.00 447 ALA A O 12
ATOM 16981 N N . ILE A 1 78 ? -5.823 0.657 2.484 1.00 0.00 448 ILE A N 12
ATOM 16982 C CA . ILE A 1 78 ? -4.798 -0.279 2.035 1.00 0.00 448 ILE A CA 12
ATOM 16983 C C . ILE A 1 78 ? -4.283 -1.119 3.196 1.00 0.00 448 ILE A C 12
ATOM 16984 O O . ILE A 1 78 ? -3.980 -2.301 3.035 1.00 0.00 448 ILE A O 12
ATOM 17000 N N . LEU A 1 79 ? -4.182 -0.496 4.364 1.00 0.00 449 LEU A N 12
ATOM 17001 C CA . LEU A 1 79 ? -3.696 -1.182 5.557 1.00 0.00 449 LEU A CA 12
ATOM 17002 C C . LEU A 1 79 ? -4.551 -2.407 5.868 1.00 0.00 449 LEU A C 12
ATOM 17003 O O . LEU A 1 79 ? -4.027 -3.474 6.189 1.00 0.00 449 LEU A O 12
ATOM 17019 N N . GLU A 1 80 ? -5.867 -2.251 5.767 1.00 0.00 450 GLU A N 12
ATOM 17020 C CA . GLU A 1 80 ? -6.784 -3.351 6.034 1.00 0.00 450 GLU A CA 12
ATOM 17021 C C . GLU A 1 80 ? -6.723 -4.384 4.916 1.00 0.00 450 GLU A C 12
ATOM 17022 O O . GLU A 1 80 ? -6.660 -5.586 5.172 1.00 0.00 450 GLU A O 12
ATOM 17034 N N . LYS A 1 81 ? -6.726 -3.910 3.673 1.00 0.00 451 LYS A N 12
ATOM 17035 C CA . LYS A 1 81 ? -6.654 -4.802 2.523 1.00 0.00 451 LYS A CA 12
ATOM 17036 C C . LYS A 1 81 ? -5.392 -5.652 2.607 1.00 0.00 451 LYS A C 12
ATOM 17037 O O . LYS A 1 81 ? -5.373 -6.808 2.183 1.00 0.00 451 LYS A O 12
ATOM 17056 N N . LEU A 1 82 ? -4.342 -5.066 3.176 1.00 0.00 452 LEU A N 12
ATOM 17057 C CA . LEU A 1 82 ? -3.072 -5.756 3.345 1.00 0.00 452 LEU A CA 12
ATOM 17058 C C . LEU A 1 82 ? -3.144 -6.720 4.522 1.00 0.00 452 LEU A C 12
ATOM 17059 O O . LEU A 1 82 ? -2.571 -7.809 4.481 1.00 0.00 452 LEU A O 12
ATOM 17075 N N . GLU A 1 83 ? -3.859 -6.319 5.573 1.00 0.00 453 GLU A N 12
ATOM 17076 C CA . GLU A 1 83 ? -4.009 -7.159 6.756 1.00 0.00 453 GLU A CA 12
ATOM 17077 C C . GLU A 1 83 ? -4.585 -8.520 6.377 1.00 0.00 453 GLU A C 12
ATOM 17078 O O . GLU A 1 83 ? -4.304 -9.527 7.025 1.00 0.00 453 GLU A O 12
ATOM 17090 N N . LYS A 1 84 ? -5.392 -8.541 5.319 1.00 0.00 454 LYS A N 12
ATOM 17091 C CA . LYS A 1 84 ? -6.005 -9.776 4.848 1.00 0.00 454 LYS A CA 12
ATOM 17092 C C . LYS A 1 84 ? -5.140 -10.451 3.785 1.00 0.00 454 LYS A C 12
ATOM 17093 O O . LYS A 1 84 ? -5.365 -11.608 3.433 1.00 0.00 454 LYS A O 12
ATOM 17112 N N . LYS A 1 85 ? -4.148 -9.723 3.281 1.00 0.00 455 LYS A N 12
ATOM 17113 C CA . LYS A 1 85 ? -3.251 -10.253 2.266 1.00 0.00 455 LYS A CA 12
ATOM 17114 C C . LYS A 1 85 ? -2.153 -11.093 2.900 1.00 0.00 455 LYS A C 12
ATOM 17115 O O . LYS A 1 85 ? -1.601 -11.996 2.273 1.00 0.00 455 LYS A O 12
ATOM 17134 N N . GLY A 1 86 ? -1.849 -10.783 4.149 1.00 0.00 456 GLY A N 12
ATOM 17135 C CA . GLY A 1 86 ? -0.819 -11.508 4.869 1.00 0.00 456 GLY A CA 12
ATOM 17136 C C . GLY A 1 86 ? -1.337 -12.798 5.474 1.00 0.00 456 GLY A C 12
ATOM 17137 O O . GLY A 1 86 ? -1.405 -13.825 4.798 1.00 0.00 456 GLY A O 12
ATOM 17141 N N . LEU A 1 87 ? -1.705 -12.745 6.751 1.00 0.00 457 LEU A N 12
ATOM 17142 C CA . LEU A 1 87 ? -2.221 -13.918 7.450 1.00 0.00 457 LEU A CA 12
ATOM 17143 C C . LEU A 1 87 ? -1.163 -15.014 7.534 1.00 0.00 457 LEU A C 12
ATOM 17144 O O . LEU A 1 87 ? -0.294 -15.067 6.639 1.00 0.00 457 LEU A O 12
ATOM 17161 N N . GLY A 1 1 ? -9.356 41.653 -8.632 1.00 0.00 371 GLY A N 13
ATOM 17162 C CA . GLY A 1 1 ? -8.109 41.045 -9.174 1.00 0.00 371 GLY A CA 13
ATOM 17163 C C . GLY A 1 1 ? -8.373 39.769 -9.947 1.00 0.00 371 GLY A C 13
ATOM 17164 O O . GLY A 1 1 ? -9.266 39.722 -10.794 1.00 0.00 371 GLY A O 13
ATOM 17170 N N . SER A 1 2 ? -7.596 38.731 -9.657 1.00 0.00 372 SER A N 13
ATOM 17171 C CA . SER A 1 2 ? -7.750 37.448 -10.332 1.00 0.00 372 SER A CA 13
ATOM 17172 C C . SER A 1 2 ? -7.220 36.308 -9.463 1.00 0.00 372 SER A C 13
ATOM 17173 O O . SER A 1 2 ? -6.327 35.565 -9.873 1.00 0.00 372 SER A O 13
ATOM 17181 N N . PRO A 1 3 ? -7.767 36.154 -8.245 1.00 0.00 373 PRO A N 13
ATOM 17182 C CA . PRO A 1 3 ? -7.345 35.099 -7.318 1.00 0.00 373 PRO A CA 13
ATOM 17183 C C . PRO A 1 3 ? -7.759 33.710 -7.795 1.00 0.00 373 PRO A C 13
ATOM 17184 O O . PRO A 1 3 ? -8.209 33.541 -8.929 1.00 0.00 373 PRO A O 13
ATOM 17195 N N . GLU A 1 4 ? -7.605 32.720 -6.923 1.00 0.00 374 GLU A N 13
ATOM 17196 C CA . GLU A 1 4 ? -7.963 31.346 -7.256 1.00 0.00 374 GLU A CA 13
ATOM 17197 C C . GLU A 1 4 ? -7.151 30.844 -8.444 1.00 0.00 374 GLU A C 13
ATOM 17198 O O . GLU A 1 4 ? -7.455 31.162 -9.594 1.00 0.00 374 GLU A O 13
ATOM 17210 N N . PHE A 1 5 ? -6.118 30.058 -8.161 1.00 0.00 375 PHE A N 13
ATOM 17211 C CA . PHE A 1 5 ? -5.262 29.513 -9.208 1.00 0.00 375 PHE A CA 13
ATOM 17212 C C . PHE A 1 5 ? -4.405 28.370 -8.672 1.00 0.00 375 PHE A C 13
ATOM 17213 O O . PHE A 1 5 ? -4.016 28.368 -7.504 1.00 0.00 375 PHE A O 13
ATOM 17230 N N . THR A 1 6 ? -4.114 27.402 -9.534 1.00 0.00 376 THR A N 13
ATOM 17231 C CA . THR A 1 6 ? -3.302 26.252 -9.150 1.00 0.00 376 THR A CA 13
ATOM 17232 C C . THR A 1 6 ? -1.884 26.687 -8.778 1.00 0.00 376 THR A C 13
ATOM 17233 O O . THR A 1 6 ? -1.105 27.086 -9.644 1.00 0.00 376 THR A O 13
ATOM 17244 N N . PRO A 1 7 ? -1.524 26.616 -7.483 1.00 0.00 377 PRO A N 13
ATOM 17245 C CA . PRO A 1 7 ? -0.191 27.005 -7.009 1.00 0.00 377 PRO A CA 13
ATOM 17246 C C . PRO A 1 7 ? 0.894 26.062 -7.520 1.00 0.00 377 PRO A C 13
ATOM 17247 O O . PRO A 1 7 ? 0.627 24.898 -7.812 1.00 0.00 377 PRO A O 13
ATOM 17258 N N . PRO A 1 8 ? 2.137 26.558 -7.641 1.00 0.00 378 PRO A N 13
ATOM 17259 C CA . PRO A 1 8 ? 3.260 25.754 -8.127 1.00 0.00 378 PRO A CA 13
ATOM 17260 C C . PRO A 1 8 ? 3.720 24.698 -7.125 1.00 0.00 378 PRO A C 13
ATOM 17261 O O . PRO A 1 8 ? 4.464 23.783 -7.480 1.00 0.00 378 PRO A O 13
ATOM 17272 N N . SER A 1 9 ? 3.285 24.824 -5.874 1.00 0.00 379 SER A N 13
ATOM 17273 C CA . SER A 1 9 ? 3.675 23.868 -4.842 1.00 0.00 379 SER A CA 13
ATOM 17274 C C . SER A 1 9 ? 2.616 22.797 -4.648 1.00 0.00 379 SER A C 13
ATOM 17275 O O . SER A 1 9 ? 2.923 21.676 -4.244 1.00 0.00 379 SER A O 13
ATOM 17283 N N . ILE A 1 10 ? 1.376 23.130 -4.966 1.00 0.00 380 ILE A N 13
ATOM 17284 C CA . ILE A 1 10 ? 0.291 22.177 -4.856 1.00 0.00 380 ILE A CA 13
ATOM 17285 C C . ILE A 1 10 ? 0.590 20.962 -5.728 1.00 0.00 380 ILE A C 13
ATOM 17286 O O . ILE A 1 10 ? 0.167 19.847 -5.430 1.00 0.00 380 ILE A O 13
ATOM 17302 N N . LYS A 1 11 ? 1.330 21.197 -6.811 1.00 0.00 381 LYS A N 13
ATOM 17303 C CA . LYS A 1 11 ? 1.696 20.129 -7.736 1.00 0.00 381 LYS A CA 13
ATOM 17304 C C . LYS A 1 11 ? 2.433 19.009 -7.008 1.00 0.00 381 LYS A C 13
ATOM 17305 O O . LYS A 1 11 ? 2.305 17.838 -7.361 1.00 0.00 381 LYS A O 13
ATOM 17324 N N . LYS A 1 12 ? 3.202 19.376 -5.988 1.00 0.00 382 LYS A N 13
ATOM 17325 C CA . LYS A 1 12 ? 3.954 18.395 -5.213 1.00 0.00 382 LYS A CA 13
ATOM 17326 C C . LYS A 1 12 ? 3.018 17.495 -4.428 1.00 0.00 382 LYS A C 13
ATOM 17327 O O . LYS A 1 12 ? 3.245 16.291 -4.309 1.00 0.00 382 LYS A O 13
ATOM 17346 N N . ILE A 1 13 ? 1.956 18.086 -3.917 1.00 0.00 383 ILE A N 13
ATOM 17347 C CA . ILE A 1 13 ? 0.959 17.338 -3.161 1.00 0.00 383 ILE A CA 13
ATOM 17348 C C . ILE A 1 13 ? 0.353 16.262 -4.051 1.00 0.00 383 ILE A C 13
ATOM 17349 O O . ILE A 1 13 ? 0.039 15.161 -3.599 1.00 0.00 383 ILE A O 13
ATOM 17365 N N . ILE A 1 14 ? 0.225 16.591 -5.330 1.00 0.00 384 ILE A N 13
ATOM 17366 C CA . ILE A 1 14 ? -0.307 15.660 -6.320 1.00 0.00 384 ILE A CA 13
ATOM 17367 C C . ILE A 1 14 ? 0.744 14.617 -6.643 1.00 0.00 384 ILE A C 13
ATOM 17368 O O . ILE A 1 14 ? 0.462 13.421 -6.713 1.00 0.00 384 ILE A O 13
ATOM 17384 N N . HIS A 1 15 ? 1.966 15.098 -6.832 1.00 0.00 385 HIS A N 13
ATOM 17385 C CA . HIS A 1 15 ? 3.093 14.227 -7.144 1.00 0.00 385 HIS A CA 13
ATOM 17386 C C . HIS A 1 15 ? 3.263 13.166 -6.058 1.00 0.00 385 HIS A C 13
ATOM 17387 O O . HIS A 1 15 ? 3.373 11.975 -6.351 1.00 0.00 385 HIS A O 13
ATOM 17401 N N . VAL A 1 16 ? 3.273 13.607 -4.804 1.00 0.00 386 VAL A N 13
ATOM 17402 C CA . VAL A 1 16 ? 3.418 12.693 -3.679 1.00 0.00 386 VAL A CA 13
ATOM 17403 C C . VAL A 1 16 ? 2.234 11.735 -3.614 1.00 0.00 386 VAL A C 13
ATOM 17404 O O . VAL A 1 16 ? 2.392 10.556 -3.301 1.00 0.00 386 VAL A O 13
ATOM 17417 N N . LEU A 1 17 ? 1.048 12.251 -3.923 1.00 0.00 387 LEU A N 13
ATOM 17418 C CA . LEU A 1 17 ? -0.163 11.440 -3.910 1.00 0.00 387 LEU A CA 13
ATOM 17419 C C . LEU A 1 17 ? -0.115 10.401 -5.021 1.00 0.00 387 LEU A C 13
ATOM 17420 O O . LEU A 1 17 ? -0.622 9.290 -4.871 1.00 0.00 387 LEU A O 13
ATOM 17436 N N . GLU A 1 18 ? 0.515 10.760 -6.131 1.00 0.00 388 GLU A N 13
ATOM 17437 C CA . GLU A 1 18 ? 0.646 9.840 -7.249 1.00 0.00 388 GLU A CA 13
ATOM 17438 C C . GLU A 1 18 ? 1.464 8.630 -6.816 1.00 0.00 388 GLU A C 13
ATOM 17439 O O . GLU A 1 18 ? 1.211 7.503 -7.242 1.00 0.00 388 GLU A O 13
ATOM 17451 N N . LYS A 1 19 ? 2.443 8.883 -5.952 1.00 0.00 389 LYS A N 13
ATOM 17452 C CA . LYS A 1 19 ? 3.306 7.830 -5.433 1.00 0.00 389 LYS A CA 13
ATOM 17453 C C . LYS A 1 19 ? 2.546 6.919 -4.470 1.00 0.00 389 LYS A C 13
ATOM 17454 O O . LYS A 1 19 ? 2.673 5.697 -4.528 1.00 0.00 389 LYS A O 13
ATOM 17473 N N . VAL A 1 20 ? 1.766 7.525 -3.577 1.00 0.00 390 VAL A N 13
ATOM 17474 C CA . VAL A 1 20 ? 0.999 6.766 -2.593 1.00 0.00 390 VAL A CA 13
ATOM 17475 C C . VAL A 1 20 ? -0.041 5.871 -3.264 1.00 0.00 390 VAL A C 13
ATOM 17476 O O . VAL A 1 20 ? -0.262 4.738 -2.836 1.00 0.00 390 VAL A O 13
ATOM 17489 N N . GLN A 1 21 ? -0.673 6.382 -4.315 1.00 0.00 391 GLN A N 13
ATOM 17490 C CA . GLN A 1 21 ? -1.685 5.618 -5.037 1.00 0.00 391 GLN A CA 13
ATOM 17491 C C . GLN A 1 21 ? -1.052 4.428 -5.751 1.00 0.00 391 GLN A C 13
ATOM 17492 O O . GLN A 1 21 ? -1.659 3.362 -5.864 1.00 0.00 391 GLN A O 13
ATOM 17506 N N . TYR A 1 22 ? 0.175 4.614 -6.227 1.00 0.00 392 TYR A N 13
ATOM 17507 C CA . TYR A 1 22 ? 0.894 3.555 -6.923 1.00 0.00 392 TYR A CA 13
ATOM 17508 C C . TYR A 1 22 ? 1.163 2.384 -5.985 1.00 0.00 392 TYR A C 13
ATOM 17509 O O . TYR A 1 22 ? 0.992 1.223 -6.358 1.00 0.00 392 TYR A O 13
ATOM 17527 N N . LEU A 1 23 ? 1.581 2.698 -4.763 1.00 0.00 393 LEU A N 13
ATOM 17528 C CA . LEU A 1 23 ? 1.868 1.673 -3.766 1.00 0.00 393 LEU A CA 13
ATOM 17529 C C . LEU A 1 23 ? 0.620 0.847 -3.471 1.00 0.00 393 LEU A C 13
ATOM 17530 O O . LEU A 1 23 ? 0.698 -0.366 -3.279 1.00 0.00 393 LEU A O 13
ATOM 17546 N N . GLU A 1 24 ? -0.531 1.513 -3.443 1.00 0.00 394 GLU A N 13
ATOM 17547 C CA . GLU A 1 24 ? -1.796 0.840 -3.178 1.00 0.00 394 GLU A CA 13
ATOM 17548 C C . GLU A 1 24 ? -2.047 -0.251 -4.213 1.00 0.00 394 GLU A C 13
ATOM 17549 O O . GLU A 1 24 ? -2.454 -1.362 -3.874 1.00 0.00 394 GLU A O 13
ATOM 17561 N N . GLN A 1 25 ? -1.794 0.073 -5.477 1.00 0.00 395 GLN A N 13
ATOM 17562 C CA . GLN A 1 25 ? -1.983 -0.882 -6.560 1.00 0.00 395 GLN A CA 13
ATOM 17563 C C . GLN A 1 25 ? -1.037 -2.066 -6.399 1.00 0.00 395 GLN A C 13
ATOM 17564 O O . GLN A 1 25 ? -1.362 -3.192 -6.778 1.00 0.00 395 GLN A O 13
ATOM 17578 N N . GLU A 1 26 ? 0.137 -1.804 -5.829 1.00 0.00 396 GLU A N 13
ATOM 17579 C CA . GLU A 1 26 ? 1.132 -2.847 -5.611 1.00 0.00 396 GLU A CA 13
ATOM 17580 C C . GLU A 1 26 ? 0.657 -3.837 -4.554 1.00 0.00 396 GLU A C 13
ATOM 17581 O O . GLU A 1 26 ? 0.787 -5.050 -4.723 1.00 0.00 396 GLU A O 13
ATOM 17593 N N . VAL A 1 27 ? 0.102 -3.314 -3.464 1.00 0.00 397 VAL A N 13
ATOM 17594 C CA . VAL A 1 27 ? -0.394 -4.158 -2.384 1.00 0.00 397 VAL A CA 13
ATOM 17595 C C . VAL A 1 27 ? -1.497 -5.084 -2.883 1.00 0.00 397 VAL A C 13
ATOM 17596 O O . VAL A 1 27 ? -1.577 -6.244 -2.480 1.00 0.00 397 VAL A O 13
ATOM 17609 N N . GLU A 1 28 ? -2.341 -4.565 -3.770 1.00 0.00 398 GLU A N 13
ATOM 17610 C CA . GLU A 1 28 ? -3.434 -5.350 -4.332 1.00 0.00 398 GLU A CA 13
ATOM 17611 C C . GLU A 1 28 ? -2.893 -6.577 -5.057 1.00 0.00 398 GLU A C 13
ATOM 17612 O O . GLU A 1 28 ? -3.527 -7.631 -5.079 1.00 0.00 398 GLU A O 13
ATOM 17624 N N . GLU A 1 29 ? -1.709 -6.429 -5.644 1.00 0.00 399 GLU A N 13
ATOM 17625 C CA . GLU A 1 29 ? -1.070 -7.520 -6.367 1.00 0.00 399 GLU A CA 13
ATOM 17626 C C . GLU A 1 29 ? -0.419 -8.496 -5.396 1.00 0.00 399 GLU A C 13
ATOM 17627 O O . GLU A 1 29 ? -0.730 -9.688 -5.392 1.00 0.00 399 GLU A O 13
ATOM 17639 N N . PHE A 1 30 ? 0.485 -7.980 -4.572 1.00 0.00 400 PHE A N 13
ATOM 17640 C CA . PHE A 1 30 ? 1.182 -8.798 -3.591 1.00 0.00 400 PHE A CA 13
ATOM 17641 C C . PHE A 1 30 ? 0.194 -9.429 -2.625 1.00 0.00 400 PHE A C 13
ATOM 17642 O O . PHE A 1 30 ? -0.638 -8.748 -2.026 1.00 0.00 400 PHE A O 13
ATOM 17659 N N . VAL A 1 31 ? 0.300 -10.736 -2.484 1.00 0.00 401 VAL A N 13
ATOM 17660 C CA . VAL A 1 31 ? -0.570 -11.483 -1.594 1.00 0.00 401 VAL A CA 13
ATOM 17661 C C . VAL A 1 31 ? 0.251 -12.255 -0.576 1.00 0.00 401 VAL A C 13
ATOM 17662 O O . VAL A 1 31 ? -0.060 -13.402 -0.251 1.00 0.00 401 VAL A O 13
ATOM 17675 N N . GLY A 1 32 ? 1.313 -11.622 -0.078 1.00 0.00 402 GLY A N 13
ATOM 17676 C CA . GLY A 1 32 ? 2.167 -12.266 0.893 1.00 0.00 402 GLY A CA 13
ATOM 17677 C C . GLY A 1 32 ? 1.401 -12.788 2.088 1.00 0.00 402 GLY A C 13
ATOM 17678 O O . GLY A 1 32 ? 0.175 -12.886 2.068 1.00 0.00 402 GLY A O 13
ATOM 17682 N N . LYS A 1 33 ? 2.136 -13.126 3.130 1.00 0.00 403 LYS A N 13
ATOM 17683 C CA . LYS A 1 33 ? 1.533 -13.654 4.352 1.00 0.00 403 LYS A CA 13
ATOM 17684 C C . LYS A 1 33 ? 2.105 -12.990 5.600 1.00 0.00 403 LYS A C 13
ATOM 17685 O O . LYS A 1 33 ? 3.271 -12.598 5.630 1.00 0.00 403 LYS A O 13
ATOM 17704 N N . LYS A 1 34 ? 1.276 -12.887 6.633 1.00 0.00 404 LYS A N 13
ATOM 17705 C CA . LYS A 1 34 ? 1.688 -12.284 7.896 1.00 0.00 404 LYS A CA 13
ATOM 17706 C C . LYS A 1 34 ? 2.881 -13.025 8.495 1.00 0.00 404 LYS A C 13
ATOM 17707 O O . LYS A 1 34 ? 3.651 -12.457 9.267 1.00 0.00 404 LYS A O 13
ATOM 17726 N N . THR A 1 35 ? 3.024 -14.297 8.137 1.00 0.00 405 THR A N 13
ATOM 17727 C CA . THR A 1 35 ? 4.122 -15.111 8.643 1.00 0.00 405 THR A CA 13
ATOM 17728 C C . THR A 1 35 ? 5.378 -14.945 7.792 1.00 0.00 405 THR A C 13
ATOM 17729 O O . THR A 1 35 ? 6.387 -15.611 8.028 1.00 0.00 405 THR A O 13
ATOM 17740 N N . ASP A 1 36 ? 5.317 -14.059 6.800 1.00 0.00 406 ASP A N 13
ATOM 17741 C CA . ASP A 1 36 ? 6.460 -13.823 5.925 1.00 0.00 406 ASP A CA 13
ATOM 17742 C C . ASP A 1 36 ? 7.043 -12.435 6.135 1.00 0.00 406 ASP A C 13
ATOM 17743 O O . ASP A 1 36 ? 6.357 -11.519 6.587 1.00 0.00 406 ASP A O 13
ATOM 17752 N N . LYS A 1 37 ? 8.313 -12.286 5.779 1.00 0.00 407 LYS A N 13
ATOM 17753 C CA . LYS A 1 37 ? 8.996 -11.007 5.903 1.00 0.00 407 LYS A CA 13
ATOM 17754 C C . LYS A 1 37 ? 8.435 -10.018 4.897 1.00 0.00 407 LYS A C 13
ATOM 17755 O O . LYS A 1 37 ? 8.420 -8.810 5.134 1.00 0.00 407 LYS A O 13
ATOM 17774 N N . ALA A 1 38 ? 7.972 -10.545 3.773 1.00 0.00 408 ALA A N 13
ATOM 17775 C CA . ALA A 1 38 ? 7.405 -9.719 2.726 1.00 0.00 408 ALA A CA 13
ATOM 17776 C C . ALA A 1 38 ? 6.155 -8.992 3.209 1.00 0.00 408 ALA A C 13
ATOM 17777 O O . ALA A 1 38 ? 5.841 -7.908 2.718 1.00 0.00 408 ALA A O 13
ATOM 17784 N N . TYR A 1 39 ? 5.426 -9.588 4.158 1.00 0.00 409 TYR A N 13
ATOM 17785 C CA . TYR A 1 39 ? 4.205 -8.954 4.650 1.00 0.00 409 TYR A CA 13
ATOM 17786 C C . TYR A 1 39 ? 4.502 -7.694 5.460 1.00 0.00 409 TYR A C 13
ATOM 17787 O O . TYR A 1 39 ? 3.866 -6.664 5.232 1.00 0.00 409 TYR A O 13
ATOM 17805 N N . TRP A 1 40 ? 5.475 -7.734 6.377 1.00 0.00 410 TRP A N 13
ATOM 17806 C CA . TRP A 1 40 ? 5.784 -6.520 7.120 1.00 0.00 410 TRP A CA 13
ATOM 17807 C C . TRP A 1 40 ? 6.497 -5.556 6.193 1.00 0.00 410 TRP A C 13
ATOM 17808 O O . TRP A 1 40 ? 6.314 -4.346 6.279 1.00 0.00 410 TRP A O 13
ATOM 17829 N N . LEU A 1 41 ? 7.270 -6.119 5.267 1.00 0.00 411 LEU A N 13
ATOM 17830 C CA . LEU A 1 41 ? 7.968 -5.342 4.269 1.00 0.00 411 LEU A CA 13
ATOM 17831 C C . LEU A 1 41 ? 6.937 -4.643 3.395 1.00 0.00 411 LEU A C 13
ATOM 17832 O O . LEU A 1 41 ? 7.109 -3.487 3.018 1.00 0.00 411 LEU A O 13
ATOM 17848 N N . LEU A 1 42 ? 5.839 -5.353 3.104 1.00 0.00 412 LEU A N 13
ATOM 17849 C CA . LEU A 1 42 ? 4.764 -4.782 2.303 1.00 0.00 412 LEU A CA 13
ATOM 17850 C C . LEU A 1 42 ? 4.229 -3.547 3.013 1.00 0.00 412 LEU A C 13
ATOM 17851 O O . LEU A 1 42 ? 4.077 -2.478 2.419 1.00 0.00 412 LEU A O 13
ATOM 17867 N N . GLU A 1 43 ? 3.987 -3.709 4.308 1.00 0.00 413 GLU A N 13
ATOM 17868 C CA . GLU A 1 43 ? 3.515 -2.629 5.161 1.00 0.00 413 GLU A CA 13
ATOM 17869 C C . GLU A 1 43 ? 4.628 -1.608 5.369 1.00 0.00 413 GLU A C 13
ATOM 17870 O O . GLU A 1 43 ? 4.376 -0.417 5.545 1.00 0.00 413 GLU A O 13
ATOM 17882 N N . GLU A 1 44 ? 5.863 -2.105 5.371 1.00 0.00 414 GLU A N 13
ATOM 17883 C CA . GLU A 1 44 ? 7.035 -1.271 5.587 1.00 0.00 414 GLU A CA 13
ATOM 17884 C C . GLU A 1 44 ? 7.189 -0.235 4.475 1.00 0.00 414 GLU A C 13
ATOM 17885 O O . GLU A 1 44 ? 7.518 0.921 4.742 1.00 0.00 414 GLU A O 13
ATOM 17897 N N . MET A 1 45 ? 6.928 -0.636 3.236 1.00 0.00 415 MET A N 13
ATOM 17898 C CA . MET A 1 45 ? 7.023 0.289 2.110 1.00 0.00 415 MET A CA 13
ATOM 17899 C C . MET A 1 45 ? 5.900 1.316 2.186 1.00 0.00 415 MET A C 13
ATOM 17900 O O . MET A 1 45 ? 6.115 2.512 1.991 1.00 0.00 415 MET A O 13
ATOM 17914 N N . LEU A 1 46 ? 4.700 0.829 2.481 1.00 0.00 416 LEU A N 13
ATOM 17915 C CA . LEU A 1 46 ? 3.524 1.686 2.596 1.00 0.00 416 LEU A CA 13
ATOM 17916 C C . LEU A 1 46 ? 3.655 2.629 3.792 1.00 0.00 416 LEU A C 13
ATOM 17917 O O . LEU A 1 46 ? 3.297 3.803 3.714 1.00 0.00 416 LEU A O 13
ATOM 17933 N N . THR A 1 47 ? 4.166 2.102 4.898 1.00 0.00 417 THR A N 13
ATOM 17934 C CA . THR A 1 47 ? 4.341 2.892 6.112 1.00 0.00 417 THR A CA 13
ATOM 17935 C C . THR A 1 47 ? 5.321 4.039 5.883 1.00 0.00 417 THR A C 13
ATOM 17936 O O . THR A 1 47 ? 5.217 5.091 6.514 1.00 0.00 417 THR A O 13
ATOM 17947 N N . LYS A 1 48 ? 6.277 3.826 4.985 1.00 0.00 418 LYS A N 13
ATOM 17948 C CA . LYS A 1 48 ? 7.282 4.840 4.682 1.00 0.00 418 LYS A CA 13
ATOM 17949 C C . LYS A 1 48 ? 6.682 6.013 3.911 1.00 0.00 418 LYS A C 13
ATOM 17950 O O . LYS A 1 48 ? 6.966 7.172 4.214 1.00 0.00 418 LYS A O 13
ATOM 17969 N N . GLU A 1 49 ? 5.861 5.711 2.908 1.00 0.00 419 GLU A N 13
ATOM 17970 C CA . GLU A 1 49 ? 5.242 6.755 2.096 1.00 0.00 419 GLU A CA 13
ATOM 17971 C C . GLU A 1 49 ? 4.297 7.621 2.927 1.00 0.00 419 GLU A C 13
ATOM 17972 O O . GLU A 1 49 ? 4.315 8.849 2.822 1.00 0.00 419 GLU A O 13
ATOM 17984 N N . LEU A 1 50 ? 3.475 6.984 3.757 1.00 0.00 420 LEU A N 13
ATOM 17985 C CA . LEU A 1 50 ? 2.535 7.715 4.597 1.00 0.00 420 LEU A CA 13
ATOM 17986 C C . LEU A 1 50 ? 3.281 8.550 5.632 1.00 0.00 420 LEU A C 13
ATOM 17987 O O . LEU A 1 50 ? 2.858 9.654 5.978 1.00 0.00 420 LEU A O 13
ATOM 18003 N N . LEU A 1 51 ? 4.397 8.018 6.118 1.00 0.00 421 LEU A N 13
ATOM 18004 C CA . LEU A 1 51 ? 5.208 8.715 7.106 1.00 0.00 421 LEU A CA 13
ATOM 18005 C C . LEU A 1 51 ? 5.901 9.917 6.474 1.00 0.00 421 LEU A C 13
ATOM 18006 O O . LEU A 1 51 ? 6.127 10.934 7.132 1.00 0.00 421 LEU A O 13
ATOM 18022 N N . GLU A 1 52 ? 6.230 9.797 5.192 1.00 0.00 422 GLU A N 13
ATOM 18023 C CA . GLU A 1 52 ? 6.890 10.876 4.468 1.00 0.00 422 GLU A CA 13
ATOM 18024 C C . GLU A 1 52 ? 6.005 12.117 4.435 1.00 0.00 422 GLU A C 13
ATOM 18025 O O . GLU A 1 52 ? 6.467 13.228 4.697 1.00 0.00 422 GLU A O 13
ATOM 18037 N N . LEU A 1 53 ? 4.730 11.919 4.118 1.00 0.00 423 LEU A N 13
ATOM 18038 C CA . LEU A 1 53 ? 3.778 13.023 4.058 1.00 0.00 423 LEU A CA 13
ATOM 18039 C C . LEU A 1 53 ? 3.559 13.623 5.444 1.00 0.00 423 LEU A C 13
ATOM 18040 O O . LEU A 1 53 ? 3.297 14.817 5.581 1.00 0.00 423 LEU A O 13
ATOM 18056 N N . ASP A 1 54 ? 3.671 12.783 6.469 1.00 0.00 424 ASP A N 13
ATOM 18057 C CA . ASP A 1 54 ? 3.487 13.227 7.846 1.00 0.00 424 ASP A CA 13
ATOM 18058 C C . ASP A 1 54 ? 4.470 14.340 8.198 1.00 0.00 424 ASP A C 13
ATOM 18059 O O . ASP A 1 54 ? 4.202 15.166 9.070 1.00 0.00 424 ASP A O 13
ATOM 18068 N N . SER A 1 55 ? 5.610 14.357 7.513 1.00 0.00 425 SER A N 13
ATOM 18069 C CA . SER A 1 55 ? 6.631 15.370 7.754 1.00 0.00 425 SER A CA 13
ATOM 18070 C C . SER A 1 55 ? 6.499 16.521 6.762 1.00 0.00 425 SER A C 13
ATOM 18071 O O . SER A 1 55 ? 7.499 17.066 6.291 1.00 0.00 425 SER A O 13
ATOM 18079 N N . VAL A 1 56 ? 5.261 16.887 6.449 1.00 0.00 426 VAL A N 13
ATOM 18080 C CA . VAL A 1 56 ? 4.998 17.973 5.512 1.00 0.00 426 VAL A CA 13
ATOM 18081 C C . VAL A 1 56 ? 4.873 19.307 6.243 1.00 0.00 426 VAL A C 13
ATOM 18082 O O . VAL A 1 56 ? 4.137 19.423 7.223 1.00 0.00 426 VAL A O 13
ATOM 18095 N N . GLU A 1 57 ? 5.599 20.310 5.761 1.00 0.00 427 GLU A N 13
ATOM 18096 C CA . GLU A 1 57 ? 5.571 21.635 6.371 1.00 0.00 427 GLU A CA 13
ATOM 18097 C C . GLU A 1 57 ? 4.164 22.225 6.332 1.00 0.00 427 GLU A C 13
ATOM 18098 O O . GLU A 1 57 ? 3.509 22.355 7.365 1.00 0.00 427 GLU A O 13
ATOM 18110 N N . THR A 1 58 ? 3.709 22.582 5.133 1.00 0.00 428 THR A N 13
ATOM 18111 C CA . THR A 1 58 ? 2.379 23.161 4.954 1.00 0.00 428 THR A CA 13
ATOM 18112 C C . THR A 1 58 ? 2.292 24.542 5.597 1.00 0.00 428 THR A C 13
ATOM 18113 O O . THR A 1 58 ? 2.198 25.554 4.904 1.00 0.00 428 THR A O 13
ATOM 18124 N N . GLY A 1 59 ? 2.324 24.576 6.926 1.00 0.00 429 GLY A N 13
ATOM 18125 C CA . GLY A 1 59 ? 2.247 25.838 7.638 1.00 0.00 429 GLY A CA 13
ATOM 18126 C C . GLY A 1 59 ? 0.847 26.138 8.136 1.00 0.00 429 GLY A C 13
ATOM 18127 O O . GLY A 1 59 ? 0.624 26.274 9.339 1.00 0.00 429 GLY A O 13
ATOM 18131 N N . GLY A 1 60 ? -0.099 26.241 7.208 1.00 0.00 430 GLY A N 13
ATOM 18132 C CA . GLY A 1 60 ? -1.473 26.526 7.578 1.00 0.00 430 GLY A CA 13
ATOM 18133 C C . GLY A 1 60 ? -2.382 26.656 6.371 1.00 0.00 430 GLY A C 13
ATOM 18134 O O . GLY A 1 60 ? -3.275 27.502 6.346 1.00 0.00 430 GLY A O 13
ATOM 18138 N N . GLN A 1 61 ? -2.151 25.815 5.368 1.00 0.00 431 GLN A N 13
ATOM 18139 C CA . GLN A 1 61 ? -2.956 25.840 4.151 1.00 0.00 431 GLN A CA 13
ATOM 18140 C C . GLN A 1 61 ? -4.112 24.849 4.242 1.00 0.00 431 GLN A C 13
ATOM 18141 O O . GLN A 1 61 ? -3.901 23.647 4.401 1.00 0.00 431 GLN A O 13
ATOM 18155 N N . ASP A 1 62 ? -5.333 25.362 4.140 1.00 0.00 432 ASP A N 13
ATOM 18156 C CA . ASP A 1 62 ? -6.524 24.523 4.210 1.00 0.00 432 ASP A CA 13
ATOM 18157 C C . ASP A 1 62 ? -6.523 23.483 3.094 1.00 0.00 432 ASP A C 13
ATOM 18158 O O . ASP A 1 62 ? -7.050 22.382 3.258 1.00 0.00 432 ASP A O 13
ATOM 18167 N N . SER A 1 63 ? -5.929 23.838 1.960 1.00 0.00 433 SER A N 13
ATOM 18168 C CA . SER A 1 63 ? -5.861 22.936 0.818 1.00 0.00 433 SER A CA 13
ATOM 18169 C C . SER A 1 63 ? -5.007 21.714 1.139 1.00 0.00 433 SER A C 13
ATOM 18170 O O . SER A 1 63 ? -5.359 20.588 0.787 1.00 0.00 433 SER A O 13
ATOM 18178 N N . VAL A 1 64 ? -3.884 21.942 1.813 1.00 0.00 434 VAL A N 13
ATOM 18179 C CA . VAL A 1 64 ? -2.983 20.857 2.183 1.00 0.00 434 VAL A CA 13
ATOM 18180 C C . VAL A 1 64 ? -3.622 19.952 3.230 1.00 0.00 434 VAL A C 13
ATOM 18181 O O . VAL A 1 64 ? -3.449 18.734 3.201 1.00 0.00 434 VAL A O 13
ATOM 18194 N N . ARG A 1 65 ? -4.366 20.555 4.151 1.00 0.00 435 ARG A N 13
ATOM 18195 C CA . ARG A 1 65 ? -5.035 19.803 5.205 1.00 0.00 435 ARG A CA 13
ATOM 18196 C C . ARG A 1 65 ? -6.012 18.794 4.612 1.00 0.00 435 ARG A C 13
ATOM 18197 O O . ARG A 1 65 ? -6.064 17.639 5.036 1.00 0.00 435 ARG A O 13
ATOM 18218 N N . GLN A 1 66 ? -6.783 19.239 3.625 1.00 0.00 436 GLN A N 13
ATOM 18219 C CA . GLN A 1 66 ? -7.758 18.377 2.967 1.00 0.00 436 GLN A CA 13
ATOM 18220 C C . GLN A 1 66 ? -7.063 17.304 2.136 1.00 0.00 436 GLN A C 13
ATOM 18221 O O . GLN A 1 66 ? -7.549 16.180 2.021 1.00 0.00 436 GLN A O 13
ATOM 18235 N N . ALA A 1 67 ? -5.922 17.663 1.554 1.00 0.00 437 ALA A N 13
ATOM 18236 C CA . ALA A 1 67 ? -5.158 16.735 0.730 1.00 0.00 437 ALA A CA 13
ATOM 18237 C C . ALA A 1 67 ? -4.462 15.679 1.583 1.00 0.00 437 ALA A C 13
ATOM 18238 O O . ALA A 1 67 ? -4.487 14.492 1.260 1.00 0.00 437 ALA A O 13
ATOM 18245 N N . ARG A 1 68 ? -3.838 16.117 2.672 1.00 0.00 438 ARG A N 13
ATOM 18246 C CA . ARG A 1 68 ? -3.132 15.205 3.565 1.00 0.00 438 ARG A CA 13
ATOM 18247 C C . ARG A 1 68 ? -4.106 14.258 4.260 1.00 0.00 438 ARG A C 13
ATOM 18248 O O . ARG A 1 68 ? -3.856 13.056 4.356 1.00 0.00 438 ARG A O 13
ATOM 18269 N N . LYS A 1 69 ? -5.219 14.804 4.741 1.00 0.00 439 LYS A N 13
ATOM 18270 C CA . LYS A 1 69 ? -6.228 14.002 5.424 1.00 0.00 439 LYS A CA 13
ATOM 18271 C C . LYS A 1 69 ? -6.778 12.924 4.497 1.00 0.00 439 LYS A C 13
ATOM 18272 O O . LYS A 1 69 ? -7.017 11.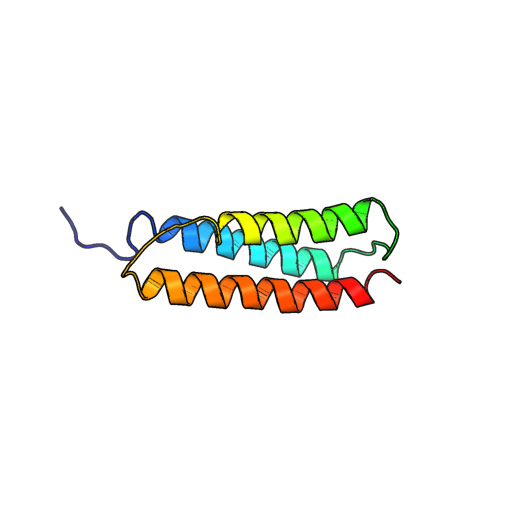791 4.918 1.00 0.00 439 LYS A O 13
ATOM 18291 N N . GLU A 1 70 ? -6.973 13.282 3.233 1.00 0.00 440 GLU A N 13
ATOM 18292 C CA . GLU A 1 70 ? -7.492 12.345 2.244 1.00 0.00 440 GLU A CA 13
ATOM 18293 C C . GLU A 1 70 ? -6.458 11.270 1.924 1.00 0.00 440 GLU A C 13
ATOM 18294 O O . GLU A 1 70 ? -6.808 10.130 1.617 1.00 0.00 440 GLU A O 13
ATOM 18306 N N . ALA A 1 71 ? -5.184 11.641 1.996 1.00 0.00 441 ALA A N 13
ATOM 18307 C CA . ALA A 1 71 ? -4.101 10.708 1.713 1.00 0.00 441 ALA A CA 13
ATOM 18308 C C . ALA A 1 71 ? -3.997 9.642 2.798 1.00 0.00 441 ALA A C 13
ATOM 18309 O O . ALA A 1 71 ? -3.871 8.455 2.503 1.00 0.00 441 ALA A O 13
ATOM 18316 N N . VAL A 1 72 ? -4.058 10.072 4.054 1.00 0.00 442 VAL A N 13
ATOM 18317 C CA . VAL A 1 72 ? -3.976 9.150 5.182 1.00 0.00 442 VAL A CA 13
ATOM 18318 C C . VAL A 1 72 ? -5.167 8.198 5.193 1.00 0.00 442 VAL A C 13
ATOM 18319 O O . VAL A 1 72 ? -5.040 7.035 5.575 1.00 0.00 442 VAL A O 13
ATOM 18332 N N . CYS A 1 73 ? -6.323 8.697 4.765 1.00 0.00 443 CYS A N 13
ATOM 18333 C CA . CYS A 1 73 ? -7.531 7.883 4.719 1.00 0.00 443 CYS A CA 13
ATOM 18334 C C . CYS A 1 73 ? -7.330 6.695 3.787 1.00 0.00 443 CYS A C 13
ATOM 18335 O O . CYS A 1 73 ? -7.674 5.560 4.123 1.00 0.00 443 CYS A O 13
ATOM 18343 N N . LYS A 1 74 ? -6.753 6.963 2.620 1.00 0.00 444 LYS A N 13
ATOM 18344 C CA . LYS A 1 74 ? -6.487 5.915 1.646 1.00 0.00 444 LYS A CA 13
ATOM 18345 C C . LYS A 1 74 ? -5.501 4.907 2.219 1.00 0.00 444 LYS A C 13
ATOM 18346 O O . LYS A 1 74 ? -5.618 3.705 1.984 1.00 0.00 444 LYS A O 13
ATOM 18365 N N . ILE A 1 75 ? -4.534 5.408 2.982 1.00 0.00 445 ILE A N 13
ATOM 18366 C CA . ILE A 1 75 ? -3.529 4.555 3.602 1.00 0.00 445 ILE A CA 13
ATOM 18367 C C . ILE A 1 75 ? -4.170 3.615 4.611 1.00 0.00 445 ILE A C 13
ATOM 18368 O O . ILE A 1 75 ? -3.724 2.483 4.800 1.00 0.00 445 ILE A O 13
ATOM 18384 N N . GLN A 1 76 ? -5.225 4.095 5.250 1.00 0.00 446 GLN A N 13
ATOM 18385 C CA . GLN A 1 76 ? -5.948 3.320 6.237 1.00 0.00 446 GLN A CA 13
ATOM 18386 C C . GLN A 1 76 ? -6.564 2.075 5.610 1.00 0.00 446 GLN A C 13
ATOM 18387 O O . GLN A 1 76 ? -6.439 0.971 6.140 1.00 0.00 446 GLN A O 13
ATOM 18401 N N . ALA A 1 77 ? -7.227 2.263 4.475 1.00 0.00 447 ALA A N 13
ATOM 18402 C CA . ALA A 1 77 ? -7.864 1.159 3.767 1.00 0.00 447 ALA A CA 13
ATOM 18403 C C . ALA A 1 77 ? -6.843 0.099 3.367 1.00 0.00 447 ALA A C 13
ATOM 18404 O O . ALA A 1 77 ? -7.093 -1.099 3.497 1.00 0.00 447 ALA A O 13
ATOM 18411 N N . ILE A 1 78 ? -5.689 0.549 2.882 1.00 0.00 448 ILE A N 13
ATOM 18412 C CA . ILE A 1 78 ? -4.628 -0.362 2.464 1.00 0.00 448 ILE A CA 13
ATOM 18413 C C . ILE A 1 78 ? -4.111 -1.169 3.647 1.00 0.00 448 ILE A C 13
ATOM 18414 O O . ILE A 1 78 ? -3.775 -2.345 3.512 1.00 0.00 448 ILE A O 13
ATOM 18430 N N . LEU A 1 79 ? -4.051 -0.527 4.807 1.00 0.00 449 LEU A N 13
ATOM 18431 C CA . LEU A 1 79 ? -3.574 -1.183 6.019 1.00 0.00 449 LEU A CA 13
ATOM 18432 C C . LEU A 1 79 ? -4.407 -2.423 6.328 1.00 0.00 449 LEU A C 13
ATOM 18433 O O . LEU A 1 79 ? -3.864 -3.494 6.601 1.00 0.00 449 LEU A O 13
ATOM 18449 N N . GLU A 1 80 ? -5.726 -2.273 6.276 1.00 0.00 450 GLU A N 13
ATOM 18450 C CA . GLU A 1 80 ? -6.629 -3.385 6.544 1.00 0.00 450 GLU A CA 13
ATOM 18451 C C . GLU A 1 80 ? -6.602 -4.387 5.397 1.00 0.00 450 GLU A C 13
ATOM 18452 O O . GLU A 1 80 ? -6.720 -5.594 5.612 1.00 0.00 450 GLU A O 13
ATOM 18464 N N . LYS A 1 81 ? -6.437 -3.882 4.178 1.00 0.00 451 LYS A N 13
ATOM 18465 C CA . LYS A 1 81 ? -6.384 -4.739 3.001 1.00 0.00 451 LYS A CA 13
ATOM 18466 C C . LYS A 1 81 ? -5.258 -5.757 3.138 1.00 0.00 451 LYS A C 13
ATOM 18467 O O . LYS A 1 81 ? -5.366 -6.889 2.666 1.00 0.00 451 LYS A O 13
ATOM 18486 N N . LEU A 1 82 ? -4.180 -5.346 3.799 1.00 0.00 452 LEU A N 13
ATOM 18487 C CA . LEU A 1 82 ? -3.035 -6.220 4.013 1.00 0.00 452 LEU A CA 13
ATOM 18488 C C . LEU A 1 82 ? -3.323 -7.209 5.137 1.00 0.00 452 LEU A C 13
ATOM 18489 O O . LEU A 1 82 ? -2.909 -8.366 5.079 1.00 0.00 452 LEU A O 13
ATOM 18505 N N . GLU A 1 83 ? -4.039 -6.745 6.159 1.00 0.00 453 GLU A N 13
ATOM 18506 C CA . GLU A 1 83 ? -4.386 -7.592 7.294 1.00 0.00 453 GLU A CA 13
ATOM 18507 C C . GLU A 1 83 ? -5.143 -8.833 6.832 1.00 0.00 453 GLU A C 13
ATOM 18508 O O . GLU A 1 83 ? -5.058 -9.893 7.454 1.00 0.00 453 GLU A O 13
ATOM 18520 N N . LYS A 1 84 ? -5.880 -8.695 5.734 1.00 0.00 454 LYS A N 13
ATOM 18521 C CA . LYS A 1 84 ? -6.651 -9.804 5.184 1.00 0.00 454 LYS A CA 13
ATOM 18522 C C . LYS A 1 84 ? -5.877 -10.514 4.076 1.00 0.00 454 LYS A C 13
ATOM 18523 O O . LYS A 1 84 ? -6.142 -11.677 3.770 1.00 0.00 454 LYS A O 13
ATOM 18542 N N . LYS A 1 85 ? -4.919 -9.811 3.480 1.00 0.00 455 LYS A N 13
ATOM 18543 C CA . LYS A 1 85 ? -4.108 -10.381 2.411 1.00 0.00 455 LYS A CA 13
ATOM 18544 C C . LYS A 1 85 ? -2.965 -11.219 2.980 1.00 0.00 455 LYS A C 13
ATOM 18545 O O . LYS A 1 85 ? -2.397 -12.062 2.286 1.00 0.00 455 LYS A O 13
ATOM 18564 N N . GLY A 1 86 ? -2.632 -10.981 4.245 1.00 0.00 456 GLY A N 13
ATOM 18565 C CA . GLY A 1 86 ? -1.560 -11.722 4.881 1.00 0.00 456 GLY A CA 13
ATOM 18566 C C . GLY A 1 86 ? -2.038 -13.029 5.482 1.00 0.00 456 GLY A C 13
ATOM 18567 O O . GLY A 1 86 ? -2.271 -14.002 4.765 1.00 0.00 456 GLY A O 13
ATOM 18571 N N . LEU A 1 87 ? -2.185 -13.051 6.803 1.00 0.00 457 LEU A N 13
ATOM 18572 C CA . LEU A 1 87 ? -2.639 -14.249 7.503 1.00 0.00 457 LEU A CA 13
ATOM 18573 C C . LEU A 1 87 ? -1.722 -15.432 7.211 1.00 0.00 457 LEU A C 13
ATOM 18574 O O . LEU A 1 87 ? -0.746 -15.251 6.454 1.00 0.00 457 LEU A O 13
ATOM 18591 N N . GLY A 1 1 ? -0.491 39.934 -16.559 1.00 0.00 371 GLY A N 14
ATOM 18592 C CA . GLY A 1 1 ? -0.259 39.408 -15.185 1.00 0.00 371 GLY A CA 14
ATOM 18593 C C . GLY A 1 1 ? 0.939 38.483 -15.115 1.00 0.00 371 GLY A C 14
ATOM 18594 O O . GLY A 1 1 ? 1.974 38.747 -15.724 1.00 0.00 371 GLY A O 14
ATOM 18600 N N . SER A 1 2 ? 0.799 37.393 -14.366 1.00 0.00 372 SER A N 14
ATOM 18601 C CA . SER A 1 2 ? 1.879 36.424 -14.216 1.00 0.00 372 SER A CA 14
ATOM 18602 C C . SER A 1 2 ? 1.322 35.025 -13.954 1.00 0.00 372 SER A C 14
ATOM 18603 O O . SER A 1 2 ? 0.459 34.846 -13.094 1.00 0.00 372 SER A O 14
ATOM 18611 N N . PRO A 1 3 ? 1.809 34.009 -14.692 1.00 0.00 373 PRO A N 14
ATOM 18612 C CA . PRO A 1 3 ? 1.349 32.626 -14.525 1.00 0.00 373 PRO A CA 14
ATOM 18613 C C . PRO A 1 3 ? 1.456 32.151 -13.080 1.00 0.00 373 PRO A C 14
ATOM 18614 O O . PRO A 1 3 ? 2.551 31.911 -12.574 1.00 0.00 373 PRO A O 14
ATOM 18625 N N . GLU A 1 4 ? 0.308 32.017 -12.421 1.00 0.00 374 GLU A N 14
ATOM 18626 C CA . GLU A 1 4 ? 0.272 31.570 -11.033 1.00 0.00 374 GLU A CA 14
ATOM 18627 C C . GLU A 1 4 ? -1.019 30.815 -10.739 1.00 0.00 374 GLU A C 14
ATOM 18628 O O . GLU A 1 4 ? -2.113 31.365 -10.860 1.00 0.00 374 GLU A O 14
ATOM 18640 N N . PHE A 1 5 ? -0.883 29.551 -10.349 1.00 0.00 375 PHE A N 14
ATOM 18641 C CA . PHE A 1 5 ? -2.041 28.720 -10.036 1.00 0.00 375 PHE A CA 14
ATOM 18642 C C . PHE A 1 5 ? -1.729 27.765 -8.888 1.00 0.00 375 PHE A C 14
ATOM 18643 O O . PHE A 1 5 ? -2.372 27.809 -7.839 1.00 0.00 375 PHE A O 14
ATOM 18660 N N . THR A 1 6 ? -0.740 26.902 -9.093 1.00 0.00 376 THR A N 14
ATOM 18661 C CA . THR A 1 6 ? -0.343 25.935 -8.075 1.00 0.00 376 THR A CA 14
ATOM 18662 C C . THR A 1 6 ? 1.078 26.214 -7.586 1.00 0.00 376 THR A C 14
ATOM 18663 O O . THR A 1 6 ? 1.980 26.454 -8.390 1.00 0.00 376 THR A O 14
ATOM 18674 N N . PRO A 1 7 ? 1.304 26.184 -6.259 1.00 0.00 377 PRO A N 14
ATOM 18675 C CA . PRO A 1 7 ? 2.628 26.433 -5.680 1.00 0.00 377 PRO A CA 14
ATOM 18676 C C . PRO A 1 7 ? 3.663 25.417 -6.154 1.00 0.00 377 PRO A C 14
ATOM 18677 O O . PRO A 1 7 ? 3.342 24.498 -6.908 1.00 0.00 377 PRO A O 14
ATOM 18688 N N . PRO A 1 8 ? 4.925 25.574 -5.723 1.00 0.00 378 PRO A N 14
ATOM 18689 C CA . PRO A 1 8 ? 6.006 24.681 -6.108 1.00 0.00 378 PRO A CA 14
ATOM 18690 C C . PRO A 1 8 ? 6.174 23.495 -5.159 1.00 0.00 378 PRO A C 14
ATOM 18691 O O . PRO A 1 8 ? 7.080 22.680 -5.336 1.00 0.00 378 PRO A O 14
ATOM 18702 N N . SER A 1 9 ? 5.309 23.400 -4.149 1.00 0.00 379 SER A N 14
ATOM 18703 C CA . SER A 1 9 ? 5.396 22.304 -3.186 1.00 0.00 379 SER A CA 14
ATOM 18704 C C . SER A 1 9 ? 4.129 21.463 -3.165 1.00 0.00 379 SER A C 14
ATOM 18705 O O . SER A 1 9 ? 4.165 20.288 -2.800 1.00 0.00 379 SER A O 14
ATOM 18713 N N . ILE A 1 10 ? 3.017 22.047 -3.583 1.00 0.00 380 ILE A N 14
ATOM 18714 C CA . ILE A 1 10 ? 1.762 21.318 -3.630 1.00 0.00 380 ILE A CA 14
ATOM 18715 C C . ILE A 1 10 ? 1.918 20.105 -4.540 1.00 0.00 380 ILE A C 14
ATOM 18716 O O . ILE A 1 10 ? 1.269 19.076 -4.348 1.00 0.00 380 ILE A O 14
ATOM 18732 N N . LYS A 1 11 ? 2.793 20.238 -5.535 1.00 0.00 381 LYS A N 14
ATOM 18733 C CA . LYS A 1 11 ? 3.047 19.159 -6.483 1.00 0.00 381 LYS A CA 14
ATOM 18734 C C . LYS A 1 11 ? 3.493 17.892 -5.758 1.00 0.00 381 LYS A C 14
ATOM 18735 O O . LYS A 1 11 ? 3.191 16.781 -6.192 1.00 0.00 381 LYS A O 14
ATOM 18754 N N . LYS A 1 12 ? 4.212 18.067 -4.653 1.00 0.00 382 LYS A N 14
ATOM 18755 C CA . LYS A 1 12 ? 4.697 16.933 -3.876 1.00 0.00 382 LYS A CA 14
ATOM 18756 C C . LYS A 1 12 ? 3.544 16.177 -3.243 1.00 0.00 382 LYS A C 14
ATOM 18757 O O . LYS A 1 12 ? 3.548 14.948 -3.181 1.00 0.00 382 LYS A O 14
ATOM 18776 N N . ILE A 1 13 ? 2.553 16.920 -2.797 1.00 0.00 383 ILE A N 14
ATOM 18777 C CA . ILE A 1 13 ? 1.371 16.324 -2.188 1.00 0.00 383 ILE A CA 14
ATOM 18778 C C . ILE A 1 13 ? 0.687 15.415 -3.201 1.00 0.00 383 ILE A C 14
ATOM 18779 O O . ILE A 1 13 ? 0.162 14.356 -2.859 1.00 0.00 383 ILE A O 14
ATOM 18795 N N . ILE A 1 14 ? 0.735 15.839 -4.459 1.00 0.00 384 ILE A N 14
ATOM 18796 C CA . ILE A 1 14 ? 0.159 15.070 -5.559 1.00 0.00 384 ILE A CA 14
ATOM 18797 C C . ILE A 1 14 ? 1.054 13.889 -5.874 1.00 0.00 384 ILE A C 14
ATOM 18798 O O . ILE A 1 14 ? 0.591 12.764 -6.068 1.00 0.00 384 ILE A O 14
ATOM 18814 N N . HIS A 1 15 ? 2.351 14.168 -5.922 1.00 0.00 385 HIS A N 14
ATOM 18815 C CA . HIS A 1 15 ? 3.347 13.145 -6.215 1.00 0.00 385 HIS A CA 14
ATOM 18816 C C . HIS A 1 15 ? 3.243 11.989 -5.225 1.00 0.00 385 HIS A C 14
ATOM 18817 O O . HIS A 1 15 ? 3.195 10.823 -5.620 1.00 0.00 385 HIS A O 14
ATOM 18831 N N . VAL A 1 16 ? 3.201 12.317 -3.938 1.00 0.00 386 VAL A N 14
ATOM 18832 C CA . VAL A 1 16 ? 3.093 11.302 -2.898 1.00 0.00 386 VAL A CA 14
ATOM 18833 C C . VAL A 1 16 ? 1.772 10.550 -3.015 1.00 0.00 386 VAL A C 14
ATOM 18834 O O . VAL A 1 16 ? 1.698 9.355 -2.726 1.00 0.00 386 VAL A O 14
ATOM 18847 N N . LEU A 1 17 ? 0.732 11.258 -3.446 1.00 0.00 387 LEU A N 14
ATOM 18848 C CA . LEU A 1 17 ? -0.586 10.657 -3.605 1.00 0.00 387 LEU A CA 14
ATOM 18849 C C . LEU A 1 17 ? -0.574 9.633 -4.730 1.00 0.00 387 LEU A C 14
ATOM 18850 O O . LEU A 1 17 ? -1.202 8.580 -4.634 1.00 0.00 387 LEU A O 14
ATOM 18866 N N . GLU A 1 18 ? 0.162 9.944 -5.787 1.00 0.00 388 GLU A N 14
ATOM 18867 C CA . GLU A 1 18 ? 0.281 9.046 -6.925 1.00 0.00 388 GLU A CA 14
ATOM 18868 C C . GLU A 1 18 ? 0.937 7.743 -6.486 1.00 0.00 388 GLU A C 14
ATOM 18869 O O . GLU A 1 18 ? 0.615 6.667 -6.988 1.00 0.00 388 GLU A O 14
ATOM 18881 N N . LYS A 1 19 ? 1.864 7.855 -5.541 1.00 0.00 389 LYS A N 14
ATOM 18882 C CA . LYS A 1 19 ? 2.571 6.691 -5.023 1.00 0.00 389 LYS A CA 14
ATOM 18883 C C . LYS A 1 19 ? 1.618 5.792 -4.241 1.00 0.00 389 LYS A C 14
ATOM 18884 O O . LYS A 1 19 ? 1.746 4.568 -4.260 1.00 0.00 389 LYS A O 14
ATOM 18903 N N . VAL A 1 20 ? 0.661 6.412 -3.558 1.00 0.00 390 VAL A N 14
ATOM 18904 C CA . VAL A 1 20 ? -0.318 5.675 -2.771 1.00 0.00 390 VAL A CA 14
ATOM 18905 C C . VAL A 1 20 ? -1.225 4.835 -3.665 1.00 0.00 390 VAL A C 14
ATOM 18906 O O . VAL A 1 20 ? -1.464 3.658 -3.394 1.00 0.00 390 VAL A O 14
ATOM 18919 N N . GLN A 1 21 ? -1.726 5.447 -4.734 1.00 0.00 391 GLN A N 14
ATOM 18920 C CA . GLN A 1 21 ? -2.608 4.754 -5.667 1.00 0.00 391 GLN A CA 14
ATOM 18921 C C . GLN A 1 21 ? -1.883 3.590 -6.338 1.00 0.00 391 GLN A C 14
ATOM 18922 O O . GLN A 1 21 ? -2.452 2.514 -6.524 1.00 0.00 391 GLN A O 14
ATOM 18936 N N . TYR A 1 22 ? -0.621 3.812 -6.696 1.00 0.00 392 TYR A N 14
ATOM 18937 C CA . TYR A 1 22 ? 0.181 2.781 -7.342 1.00 0.00 392 TYR A CA 14
ATOM 18938 C C . TYR A 1 22 ? 0.495 1.649 -6.370 1.00 0.00 392 TYR A C 14
ATOM 18939 O O . TYR A 1 22 ? 0.396 0.472 -6.718 1.00 0.00 392 TYR A O 14
ATOM 18957 N N . LEU A 1 23 ? 0.873 2.013 -5.149 1.00 0.00 393 LEU A N 14
ATOM 18958 C CA . LEU A 1 23 ? 1.200 1.027 -4.125 1.00 0.00 393 LEU A CA 14
ATOM 18959 C C . LEU A 1 23 ? 0.013 0.104 -3.864 1.00 0.00 393 LEU A C 14
ATOM 18960 O O . LEU A 1 23 ? 0.180 -1.103 -3.687 1.00 0.00 393 LEU A O 14
ATOM 18976 N N . GLU A 1 24 ? -1.184 0.681 -3.843 1.00 0.00 394 GLU A N 14
ATOM 18977 C CA . GLU A 1 24 ? -2.400 -0.088 -3.605 1.00 0.00 394 GLU A CA 14
ATOM 18978 C C . GLU A 1 24 ? -2.581 -1.168 -4.667 1.00 0.00 394 GLU A C 14
ATOM 18979 O O . GLU A 1 24 ? -2.877 -2.320 -4.352 1.00 0.00 394 GLU A O 14
ATOM 18991 N N . GLN A 1 25 ? -2.404 -0.786 -5.929 1.00 0.00 395 GLN A N 14
ATOM 18992 C CA . GLN A 1 25 ? -2.551 -1.724 -7.038 1.00 0.00 395 GLN A CA 14
ATOM 18993 C C . GLN A 1 25 ? -1.573 -2.888 -6.907 1.00 0.00 395 GLN A C 14
ATOM 18994 O O . GLN A 1 25 ? -1.894 -4.024 -7.257 1.00 0.00 395 GLN A O 14
ATOM 19008 N N . GLU A 1 26 ? -0.376 -2.597 -6.409 1.00 0.00 396 GLU A N 14
ATOM 19009 C CA . GLU A 1 26 ? 0.653 -3.617 -6.239 1.00 0.00 396 GLU A CA 14
ATOM 19010 C C . GLU A 1 26 ? 0.281 -4.605 -5.135 1.00 0.00 396 GLU A C 14
ATOM 19011 O O . GLU A 1 26 ? 0.483 -5.811 -5.276 1.00 0.00 396 GLU A O 14
ATOM 19023 N N . VAL A 1 27 ? -0.255 -4.087 -4.034 1.00 0.00 397 VAL A N 14
ATOM 19024 C CA . VAL A 1 27 ? -0.646 -4.926 -2.906 1.00 0.00 397 VAL A CA 14
ATOM 19025 C C . VAL A 1 27 ? -1.708 -5.941 -3.312 1.00 0.00 397 VAL A C 14
ATOM 19026 O O . VAL A 1 27 ? -1.616 -7.120 -2.971 1.00 0.00 397 VAL A O 14
ATOM 19039 N N . GLU A 1 28 ? -2.718 -5.478 -4.042 1.00 0.00 398 GLU A N 14
ATOM 19040 C CA . GLU A 1 28 ? -3.799 -6.349 -4.493 1.00 0.00 398 GLU A CA 14
ATOM 19041 C C . GLU A 1 28 ? -3.252 -7.538 -5.279 1.00 0.00 398 GLU A C 14
ATOM 19042 O O . GLU A 1 28 ? -3.894 -8.585 -5.367 1.00 0.00 398 GLU A O 14
ATOM 19054 N N . GLU A 1 29 ? -2.063 -7.368 -5.849 1.00 0.00 399 GLU A N 14
ATOM 19055 C CA . GLU A 1 29 ? -1.428 -8.424 -6.628 1.00 0.00 399 GLU A CA 14
ATOM 19056 C C . GLU A 1 29 ? -0.448 -9.218 -5.773 1.00 0.00 399 GLU A C 14
ATOM 19057 O O . GLU A 1 29 ? -0.541 -10.441 -5.672 1.00 0.00 399 GLU A O 14
ATOM 19069 N N . PHE A 1 30 ? 0.498 -8.508 -5.173 1.00 0.00 400 PHE A N 14
ATOM 19070 C CA . PHE A 1 30 ? 1.518 -9.128 -4.331 1.00 0.00 400 PHE A CA 14
ATOM 19071 C C . PHE A 1 30 ? 0.900 -10.025 -3.271 1.00 0.00 400 PHE A C 14
ATOM 19072 O O . PHE A 1 30 ? 1.511 -10.996 -2.828 1.00 0.00 400 PHE A O 14
ATOM 19089 N N . VAL A 1 31 ? -0.322 -9.705 -2.898 1.00 0.00 401 VAL A N 14
ATOM 19090 C CA . VAL A 1 31 ? -1.067 -10.481 -1.908 1.00 0.00 401 VAL A CA 14
ATOM 19091 C C . VAL A 1 31 ? -0.447 -10.405 -0.514 1.00 0.00 401 VAL A C 14
ATOM 19092 O O . VAL A 1 31 ? -1.156 -10.235 0.477 1.00 0.00 401 VAL A O 14
ATOM 19105 N N . GLY A 1 32 ? 0.871 -10.537 -0.439 1.00 0.00 402 GLY A N 14
ATOM 19106 C CA . GLY A 1 32 ? 1.548 -10.487 0.840 1.00 0.00 402 GLY A CA 14
ATOM 19107 C C . GLY A 1 32 ? 1.236 -11.676 1.721 1.00 0.00 402 GLY A C 14
ATOM 19108 O O . GLY A 1 32 ? 0.214 -12.339 1.552 1.00 0.00 402 GLY A O 14
ATOM 19112 N N . LYS A 1 33 ? 2.124 -11.932 2.671 1.00 0.00 403 LYS A N 14
ATOM 19113 C CA . LYS A 1 33 ? 1.953 -13.039 3.608 1.00 0.00 403 LYS A CA 14
ATOM 19114 C C . LYS A 1 33 ? 2.221 -12.578 5.039 1.00 0.00 403 LYS A C 14
ATOM 19115 O O . LYS A 1 33 ? 3.100 -11.755 5.278 1.00 0.00 403 LYS A O 14
ATOM 19134 N N . LYS A 1 34 ? 1.463 -13.113 5.988 1.00 0.00 404 LYS A N 14
ATOM 19135 C CA . LYS A 1 34 ? 1.627 -12.745 7.391 1.00 0.00 404 LYS A CA 14
ATOM 19136 C C . LYS A 1 34 ? 2.962 -13.233 7.952 1.00 0.00 404 LYS A C 14
ATOM 19137 O O . LYS A 1 34 ? 3.392 -12.790 9.017 1.00 0.00 404 LYS A O 14
ATOM 19156 N N . THR A 1 35 ? 3.615 -14.147 7.239 1.00 0.00 405 THR A N 14
ATOM 19157 C CA . THR A 1 35 ? 4.897 -14.684 7.684 1.00 0.00 405 THR A CA 14
ATOM 19158 C C . THR A 1 35 ? 6.026 -14.316 6.724 1.00 0.00 405 THR A C 14
ATOM 19159 O O . THR A 1 35 ? 7.145 -14.816 6.853 1.00 0.00 405 THR A O 14
ATOM 19170 N N . ASP A 1 36 ? 5.738 -13.441 5.766 1.00 0.00 406 ASP A N 14
ATOM 19171 C CA . ASP A 1 36 ? 6.745 -13.017 4.799 1.00 0.00 406 ASP A CA 14
ATOM 19172 C C . ASP A 1 36 ? 7.313 -11.652 5.172 1.00 0.00 406 ASP A C 14
ATOM 19173 O O . ASP A 1 36 ? 6.575 -10.744 5.548 1.00 0.00 406 ASP A O 14
ATOM 19182 N N . LYS A 1 37 ? 8.629 -11.515 5.068 1.00 0.00 407 LYS A N 14
ATOM 19183 C CA . LYS A 1 37 ? 9.292 -10.260 5.398 1.00 0.00 407 LYS A CA 14
ATOM 19184 C C . LYS A 1 37 ? 8.803 -9.136 4.499 1.00 0.00 407 LYS A C 14
ATOM 19185 O O . LYS A 1 37 ? 8.731 -7.979 4.914 1.00 0.00 407 LYS A O 14
ATOM 19204 N N . ALA A 1 38 ? 8.455 -9.487 3.273 1.00 0.00 408 ALA A N 14
ATOM 19205 C CA . ALA A 1 38 ? 7.958 -8.513 2.318 1.00 0.00 408 ALA A CA 14
ATOM 19206 C C . ALA A 1 38 ? 6.652 -7.899 2.805 1.00 0.00 408 ALA A C 14
ATOM 19207 O O . ALA A 1 38 ? 6.324 -6.765 2.463 1.00 0.00 408 ALA A O 14
ATOM 19214 N N . TYR A 1 39 ? 5.892 -8.669 3.584 1.00 0.00 409 TYR A N 14
ATOM 19215 C CA . TYR A 1 39 ? 4.605 -8.201 4.085 1.00 0.00 409 TYR A CA 14
ATOM 19216 C C . TYR A 1 39 ? 4.748 -7.031 5.055 1.00 0.00 409 TYR A C 14
ATOM 19217 O O . TYR A 1 39 ? 4.027 -6.041 4.922 1.00 0.00 409 TYR A O 14
ATOM 19235 N N . TRP A 1 40 ? 5.680 -7.102 6.007 1.00 0.00 410 TRP A N 14
ATOM 19236 C CA . TRP A 1 40 ? 5.846 -5.974 6.913 1.00 0.00 410 TRP A CA 14
ATOM 19237 C C . TRP A 1 40 ? 6.507 -4.828 6.167 1.00 0.00 410 TRP A C 14
ATOM 19238 O O . TRP A 1 40 ? 6.252 -3.659 6.450 1.00 0.00 410 TRP A O 14
ATOM 19259 N N . LEU A 1 41 ? 7.326 -5.184 5.180 1.00 0.00 411 LEU A N 14
ATOM 19260 C CA . LEU A 1 41 ? 8.003 -4.219 4.339 1.00 0.00 411 LEU A CA 14
ATOM 19261 C C . LEU A 1 41 ? 6.988 -3.522 3.439 1.00 0.00 411 LEU A C 14
ATOM 19262 O O . LEU A 1 41 ? 7.077 -2.316 3.211 1.00 0.00 411 LEU A O 14
ATOM 19278 N N . LEU A 1 42 ? 6.007 -4.284 2.939 1.00 0.00 412 LEU A N 14
ATOM 19279 C CA . LEU A 1 42 ? 4.978 -3.709 2.084 1.00 0.00 412 LEU A CA 14
ATOM 19280 C C . LEU A 1 42 ? 4.195 -2.670 2.871 1.00 0.00 412 LEU A C 14
ATOM 19281 O O . LEU A 1 42 ? 3.981 -1.551 2.412 1.00 0.00 412 LEU A O 14
ATOM 19297 N N . GLU A 1 43 ? 3.804 -3.046 4.081 1.00 0.00 413 GLU A N 14
ATOM 19298 C CA . GLU A 1 43 ? 3.086 -2.143 4.966 1.00 0.00 413 GLU A CA 14
ATOM 19299 C C . GLU A 1 43 ? 4.031 -1.051 5.451 1.00 0.00 413 GLU A C 14
ATOM 19300 O O . GLU A 1 43 ? 3.624 0.084 5.695 1.00 0.00 413 GLU A O 14
ATOM 19312 N N . GLU A 1 44 ? 5.301 -1.422 5.596 1.00 0.00 414 GLU A N 14
ATOM 19313 C CA . GLU A 1 44 ? 6.339 -0.511 6.059 1.00 0.00 414 GLU A CA 14
ATOM 19314 C C . GLU A 1 44 ? 6.603 0.611 5.054 1.00 0.00 414 GLU A C 14
ATOM 19315 O O . GLU A 1 44 ? 6.735 1.775 5.435 1.00 0.00 414 GLU A O 14
ATOM 19327 N N . MET A 1 45 ? 6.695 0.262 3.774 1.00 0.00 415 MET A N 14
ATOM 19328 C CA . MET A 1 45 ? 6.960 1.255 2.737 1.00 0.00 415 MET A CA 14
ATOM 19329 C C . MET A 1 45 ? 5.802 2.244 2.606 1.00 0.00 415 MET A C 14
ATOM 19330 O O . MET A 1 45 ? 6.017 3.449 2.473 1.00 0.00 415 MET A O 14
ATOM 19344 N N . LEU A 1 46 ? 4.575 1.733 2.650 1.00 0.00 416 LEU A N 14
ATOM 19345 C CA . LEU A 1 46 ? 3.397 2.586 2.540 1.00 0.00 416 LEU A CA 14
ATOM 19346 C C . LEU A 1 46 ? 3.273 3.493 3.761 1.00 0.00 416 LEU A C 14
ATOM 19347 O O . LEU A 1 46 ? 2.865 4.649 3.651 1.00 0.00 416 LEU A O 14
ATOM 19363 N N . THR A 1 47 ? 3.630 2.965 4.926 1.00 0.00 417 THR A N 14
ATOM 19364 C CA . THR A 1 47 ? 3.560 3.735 6.164 1.00 0.00 417 THR A CA 14
ATOM 19365 C C . THR A 1 47 ? 4.500 4.937 6.107 1.00 0.00 417 THR A C 14
ATOM 19366 O O . THR A 1 47 ? 4.211 5.992 6.669 1.00 0.00 417 THR A O 14
ATOM 19377 N N . LYS A 1 48 ? 5.631 4.762 5.430 1.00 0.00 418 LYS A N 14
ATOM 19378 C CA . LYS A 1 48 ? 6.624 5.824 5.302 1.00 0.00 418 LYS A CA 14
ATOM 19379 C C . LYS A 1 48 ? 6.166 6.926 4.346 1.00 0.00 418 LYS A C 14
ATOM 19380 O O . LYS A 1 48 ? 6.496 8.093 4.533 1.00 0.00 418 LYS A O 14
ATOM 19399 N N . GLU A 1 49 ? 5.429 6.553 3.307 1.00 0.00 419 GLU A N 14
ATOM 19400 C CA . GLU A 1 49 ? 4.957 7.530 2.328 1.00 0.00 419 GLU A CA 14
ATOM 19401 C C . GLU A 1 49 ? 3.837 8.407 2.888 1.00 0.00 419 GLU A C 14
ATOM 19402 O O . GLU A 1 49 ? 3.771 9.601 2.596 1.00 0.00 419 GLU A O 14
ATOM 19414 N N . LEU A 1 50 ? 2.948 7.809 3.677 1.00 0.00 420 LEU A N 14
ATOM 19415 C CA . LEU A 1 50 ? 1.823 8.544 4.252 1.00 0.00 420 LEU A CA 14
ATOM 19416 C C . LEU A 1 50 ? 2.272 9.528 5.328 1.00 0.00 420 LEU A C 14
ATOM 19417 O O . LEU A 1 50 ? 1.799 10.662 5.374 1.00 0.00 420 LEU A O 14
ATOM 19433 N N . LEU A 1 51 ? 3.172 9.093 6.201 1.00 0.00 421 LEU A N 14
ATOM 19434 C CA . LEU A 1 51 ? 3.652 9.955 7.276 1.00 0.00 421 LEU A CA 14
ATOM 19435 C C . LEU A 1 51 ? 4.540 11.075 6.731 1.00 0.00 421 LEU A C 14
ATOM 19436 O O . LEU A 1 51 ? 4.581 12.172 7.291 1.00 0.00 421 LEU A O 14
ATOM 19452 N N . GLU A 1 52 ? 5.256 10.796 5.645 1.00 0.00 422 GLU A N 14
ATOM 19453 C CA . GLU A 1 52 ? 6.145 11.785 5.038 1.00 0.00 422 GLU A CA 14
ATOM 19454 C C . GLU A 1 52 ? 5.365 12.981 4.499 1.00 0.00 422 GLU A C 14
ATOM 19455 O O . GLU A 1 52 ? 5.738 14.132 4.727 1.00 0.00 422 GLU A O 14
ATOM 19467 N N . LEU A 1 53 ? 4.286 12.701 3.776 1.00 0.00 423 LEU A N 14
ATOM 19468 C CA . LEU A 1 53 ? 3.461 13.757 3.198 1.00 0.00 423 LEU A CA 14
ATOM 19469 C C . LEU A 1 53 ? 2.734 14.545 4.284 1.00 0.00 423 LEU A C 14
ATOM 19470 O O . LEU A 1 53 ? 2.470 15.738 4.126 1.00 0.00 423 LEU A O 14
ATOM 19486 N N . ASP A 1 54 ? 2.412 13.873 5.383 1.00 0.00 424 ASP A N 14
ATOM 19487 C CA . ASP A 1 54 ? 1.714 14.513 6.494 1.00 0.00 424 ASP A CA 14
ATOM 19488 C C . ASP A 1 54 ? 2.661 15.374 7.330 1.00 0.00 424 ASP A C 14
ATOM 19489 O O . ASP A 1 54 ? 2.231 16.045 8.269 1.00 0.00 424 ASP A O 14
ATOM 19498 N N . SER A 1 55 ? 3.949 15.355 6.991 1.00 0.00 425 SER A N 14
ATOM 19499 C CA . SER A 1 55 ? 4.941 16.136 7.721 1.00 0.00 425 SER A CA 14
ATOM 19500 C C . SER A 1 55 ? 5.040 17.563 7.182 1.00 0.00 425 SER A C 14
ATOM 19501 O O . SER A 1 55 ? 5.760 18.393 7.737 1.00 0.00 425 SER A O 14
ATOM 19509 N N . VAL A 1 56 ? 4.317 17.848 6.101 1.00 0.00 426 VAL A N 14
ATOM 19510 C CA . VAL A 1 56 ? 4.337 19.177 5.501 1.00 0.00 426 VAL A CA 14
ATOM 19511 C C . VAL A 1 56 ? 3.709 20.209 6.433 1.00 0.00 426 VAL A C 14
ATOM 19512 O O . VAL A 1 56 ? 2.679 19.953 7.056 1.00 0.00 426 VAL A O 14
ATOM 19525 N N . GLU A 1 57 ? 4.338 21.377 6.523 1.00 0.00 427 GLU A N 14
ATOM 19526 C CA . GLU A 1 57 ? 3.842 22.448 7.379 1.00 0.00 427 GLU A CA 14
ATOM 19527 C C . GLU A 1 57 ? 2.594 23.088 6.781 1.00 0.00 427 GLU A C 14
ATOM 19528 O O . GLU A 1 57 ? 2.368 23.023 5.573 1.00 0.00 427 GLU A O 14
ATOM 19540 N N . THR A 1 58 ? 1.784 23.707 7.636 1.00 0.00 428 THR A N 14
ATOM 19541 C CA . THR A 1 58 ? 0.558 24.359 7.193 1.00 0.00 428 THR A CA 14
ATOM 19542 C C . THR A 1 58 ? 0.382 25.710 7.878 1.00 0.00 428 THR A C 14
ATOM 19543 O O . THR A 1 58 ? 0.133 25.779 9.082 1.00 0.00 428 THR A O 14
ATOM 19554 N N . GLY A 1 59 ? 0.515 26.782 7.105 1.00 0.00 429 GLY A N 14
ATOM 19555 C CA . GLY A 1 59 ? 0.368 28.117 7.655 1.00 0.00 429 GLY A CA 14
ATOM 19556 C C . GLY A 1 59 ? -1.083 28.543 7.760 1.00 0.00 429 GLY A C 14
ATOM 19557 O O . GLY A 1 59 ? -1.471 29.219 8.714 1.00 0.00 429 GLY A O 14
ATOM 19561 N N . GLY A 1 60 ? -1.887 28.149 6.778 1.00 0.00 430 GLY A N 14
ATOM 19562 C CA . GLY A 1 60 ? -3.294 28.504 6.782 1.00 0.00 430 GLY A CA 14
ATOM 19563 C C . GLY A 1 60 ? -3.995 28.110 5.497 1.00 0.00 430 GLY A C 14
ATOM 19564 O O . GLY A 1 60 ? -4.691 28.924 4.888 1.00 0.00 430 GLY A O 14
ATOM 19568 N N . GLN A 1 61 ? -3.809 26.862 5.082 1.00 0.00 431 GLN A N 14
ATOM 19569 C CA . GLN A 1 61 ? -4.429 26.361 3.860 1.00 0.00 431 GLN A CA 14
ATOM 19570 C C . GLN A 1 61 ? -5.209 25.078 4.131 1.00 0.00 431 GLN A C 14
ATOM 19571 O O . GLN A 1 61 ? -4.624 24.035 4.422 1.00 0.00 431 GLN A O 14
ATOM 19585 N N . ASP A 1 62 ? -6.531 25.164 4.033 1.00 0.00 432 ASP A N 14
ATOM 19586 C CA . ASP A 1 62 ? -7.390 24.009 4.266 1.00 0.00 432 ASP A CA 14
ATOM 19587 C C . ASP A 1 62 ? -7.190 22.954 3.183 1.00 0.00 432 ASP A C 14
ATOM 19588 O O . ASP A 1 62 ? -7.304 21.756 3.441 1.00 0.00 432 ASP A O 14
ATOM 19597 N N . SER A 1 63 ? -6.889 23.409 1.971 1.00 0.00 433 SER A N 14
ATOM 19598 C CA . SER A 1 63 ? -6.672 22.504 0.848 1.00 0.00 433 SER A CA 14
ATOM 19599 C C . SER A 1 63 ? -5.486 21.582 1.113 1.00 0.00 433 SER A C 14
ATOM 19600 O O . SER A 1 63 ? -5.531 20.392 0.804 1.00 0.00 433 SER A O 14
ATOM 19608 N N . VAL A 1 64 ? -4.426 22.140 1.689 1.00 0.00 434 VAL A N 14
ATOM 19609 C CA . VAL A 1 64 ? -3.228 21.367 1.996 1.00 0.00 434 VAL A CA 14
ATOM 19610 C C . VAL A 1 64 ? -3.475 20.410 3.157 1.00 0.00 434 VAL A C 14
ATOM 19611 O O . VAL A 1 64 ? -3.009 19.271 3.143 1.00 0.00 434 VAL A O 14
ATOM 19624 N N . ARG A 1 65 ? -4.211 20.878 4.159 1.00 0.00 435 ARG A N 14
ATOM 19625 C CA . ARG A 1 65 ? -4.520 20.061 5.328 1.00 0.00 435 ARG A CA 14
ATOM 19626 C C . ARG A 1 65 ? -5.377 18.860 4.937 1.00 0.00 435 ARG A C 14
ATOM 19627 O O . ARG A 1 65 ? -5.127 17.737 5.376 1.00 0.00 435 ARG A O 14
ATOM 19648 N N . GLN A 1 66 ? -6.387 19.107 4.111 1.00 0.00 436 GLN A N 14
ATOM 19649 C CA . GLN A 1 66 ? -7.282 18.048 3.658 1.00 0.00 436 GLN A CA 14
ATOM 19650 C C . GLN A 1 66 ? -6.566 17.089 2.712 1.00 0.00 436 GLN A C 14
ATOM 19651 O O . GLN A 1 66 ? -6.728 15.872 2.805 1.00 0.00 436 GLN A O 14
ATOM 19665 N N . ALA A 1 67 ? -5.783 17.647 1.793 1.00 0.00 437 ALA A N 14
ATOM 19666 C CA . ALA A 1 67 ? -5.052 16.845 0.817 1.00 0.00 437 ALA A CA 14
ATOM 19667 C C . ALA A 1 67 ? -4.106 15.857 1.492 1.00 0.00 437 ALA A C 14
ATOM 19668 O O . ALA A 1 67 ? -4.043 14.688 1.109 1.00 0.00 437 ALA A O 14
ATOM 19675 N N . ARG A 1 68 ? -3.368 16.328 2.491 1.00 0.00 438 ARG A N 14
ATOM 19676 C CA . ARG A 1 68 ? -2.424 15.473 3.205 1.00 0.00 438 ARG A CA 14
ATOM 19677 C C . ARG A 1 68 ? -3.156 14.446 4.063 1.00 0.00 438 ARG A C 14
ATOM 19678 O O . ARG A 1 68 ? -2.752 13.285 4.135 1.00 0.00 438 ARG A O 14
ATOM 19699 N N . LYS A 1 69 ? -4.234 14.876 4.709 1.00 0.00 439 LYS A N 14
ATOM 19700 C CA . LYS A 1 69 ? -5.018 13.986 5.558 1.00 0.00 439 LYS A CA 14
ATOM 19701 C C . LYS A 1 69 ? -5.686 12.894 4.727 1.00 0.00 439 LYS A C 14
ATOM 19702 O O . LYS A 1 69 ? -5.867 11.769 5.192 1.00 0.00 439 LYS A O 14
ATOM 19721 N N . GLU A 1 70 ? -6.052 13.236 3.496 1.00 0.00 440 GLU A N 14
ATOM 19722 C CA . GLU A 1 70 ? -6.701 12.288 2.598 1.00 0.00 440 GLU A CA 14
ATOM 19723 C C . GLU A 1 70 ? -5.707 11.251 2.084 1.00 0.00 440 GLU A C 14
ATOM 19724 O O . GLU A 1 70 ? -6.023 10.063 2.002 1.00 0.00 440 GLU A O 14
ATOM 19736 N N . ALA A 1 71 ? -4.508 11.706 1.735 1.00 0.00 441 ALA A N 14
ATOM 19737 C CA . ALA A 1 71 ? -3.473 10.814 1.224 1.00 0.00 441 ALA A CA 14
ATOM 19738 C C . ALA A 1 71 ? -3.084 9.768 2.263 1.00 0.00 441 ALA A C 14
ATOM 19739 O O . ALA A 1 71 ? -2.973 8.582 1.949 1.00 0.00 441 ALA A O 14
ATOM 19746 N N . VAL A 1 72 ? -2.886 10.210 3.500 1.00 0.00 442 VAL A N 14
ATOM 19747 C CA . VAL A 1 72 ? -2.516 9.307 4.584 1.00 0.00 442 VAL A CA 14
ATOM 19748 C C . VAL A 1 72 ? -3.681 8.392 4.945 1.00 0.00 442 VAL A C 14
ATOM 19749 O O . VAL A 1 72 ? -3.491 7.210 5.232 1.00 0.00 442 VAL A O 14
ATOM 19762 N N . CYS A 1 73 ? -4.889 8.949 4.928 1.00 0.00 443 CYS A N 14
ATOM 19763 C CA . CYS A 1 73 ? -6.089 8.187 5.250 1.00 0.00 443 CYS A CA 14
ATOM 19764 C C . CYS A 1 73 ? -6.308 7.066 4.240 1.00 0.00 443 CYS A C 14
ATOM 19765 O O . CYS A 1 73 ? -6.707 5.957 4.601 1.00 0.00 443 CYS A O 14
ATOM 19773 N N . LYS A 1 74 ? -6.039 7.359 2.973 1.00 0.00 444 LYS A N 14
ATOM 19774 C CA . LYS A 1 74 ? -6.202 6.370 1.915 1.00 0.00 444 LYS A CA 14
ATOM 19775 C C . LYS A 1 74 ? -5.254 5.197 2.130 1.00 0.00 444 LYS A C 14
ATOM 19776 O O . LYS A 1 74 ? -5.627 4.039 1.936 1.00 0.00 444 LYS A O 14
ATOM 19795 N N . ILE A 1 75 ? -4.027 5.505 2.539 1.00 0.00 445 ILE A N 14
ATOM 19796 C CA . ILE A 1 75 ? -3.028 4.473 2.786 1.00 0.00 445 ILE A CA 14
ATOM 19797 C C . ILE A 1 75 ? -3.458 3.568 3.930 1.00 0.00 445 ILE A C 14
ATOM 19798 O O . ILE A 1 75 ? -3.140 2.380 3.952 1.00 0.00 445 ILE A O 14
ATOM 19814 N N . GLN A 1 76 ? -4.194 4.139 4.873 1.00 0.00 446 GLN A N 14
ATOM 19815 C CA . GLN A 1 76 ? -4.686 3.392 6.015 1.00 0.00 446 GLN A CA 14
ATOM 19816 C C . GLN A 1 76 ? -5.657 2.312 5.549 1.00 0.00 446 GLN A C 14
ATOM 19817 O O . GLN A 1 76 ? -5.628 1.183 6.037 1.00 0.00 446 GLN A O 14
ATOM 19831 N N . ALA A 1 77 ? -6.507 2.666 4.590 1.00 0.00 447 ALA A N 14
ATOM 19832 C CA . ALA A 1 77 ? -7.474 1.722 4.047 1.00 0.00 447 ALA A CA 14
ATOM 19833 C C . ALA A 1 77 ? -6.755 0.545 3.399 1.00 0.00 447 ALA A C 14
ATOM 19834 O O . ALA A 1 77 ? -7.197 -0.600 3.495 1.00 0.00 447 ALA A O 14
ATOM 19841 N N . ILE A 1 78 ? -5.633 0.839 2.750 1.00 0.00 448 ILE A N 14
ATOM 19842 C CA . ILE A 1 78 ? -4.831 -0.187 2.094 1.00 0.00 448 ILE A CA 14
ATOM 19843 C C . ILE A 1 78 ? -4.209 -1.120 3.124 1.00 0.00 448 ILE A C 14
ATOM 19844 O O . ILE A 1 78 ? -4.082 -2.322 2.894 1.00 0.00 448 ILE A O 14
ATOM 19860 N N . LEU A 1 79 ? -3.819 -0.553 4.263 1.00 0.00 449 LEU A N 14
ATOM 19861 C CA . LEU A 1 79 ? -3.205 -1.329 5.334 1.00 0.00 449 LEU A CA 14
ATOM 19862 C C . LEU A 1 79 ? -4.126 -2.460 5.778 1.00 0.00 449 LEU A C 14
ATOM 19863 O O . LEU A 1 79 ? -3.696 -3.605 5.912 1.00 0.00 449 LEU A O 14
ATOM 19879 N N . GLU A 1 80 ? -5.398 -2.137 5.992 1.00 0.00 450 GLU A N 14
ATOM 19880 C CA . GLU A 1 80 ? -6.372 -3.139 6.407 1.00 0.00 450 GLU A CA 14
ATOM 19881 C C . GLU A 1 80 ? -6.514 -4.203 5.328 1.00 0.00 450 GLU A C 14
ATOM 19882 O O . GLU A 1 80 ? -6.489 -5.400 5.614 1.00 0.00 450 GLU A O 14
ATOM 19894 N N . LYS A 1 81 ? -6.637 -3.760 4.081 1.00 0.00 451 LYS A N 14
ATOM 19895 C CA . LYS A 1 81 ? -6.749 -4.680 2.959 1.00 0.00 451 LYS A CA 14
ATOM 19896 C C . LYS A 1 81 ? -5.525 -5.587 2.917 1.00 0.00 451 LYS A C 14
ATOM 19897 O O . LYS A 1 81 ? -5.597 -6.736 2.484 1.00 0.00 451 LYS A O 14
ATOM 19916 N N . LEU A 1 82 ? -4.400 -5.052 3.390 1.00 0.00 452 LEU A N 14
ATOM 19917 C CA . LEU A 1 82 ? -3.151 -5.796 3.432 1.00 0.00 452 LEU A CA 14
ATOM 19918 C C . LEU A 1 82 ? -3.158 -6.778 4.599 1.00 0.00 452 LEU A C 14
ATOM 19919 O O . LEU A 1 82 ? -2.637 -7.888 4.493 1.00 0.00 452 LEU A O 14
ATOM 19935 N N . GLU A 1 83 ? -3.755 -6.361 5.715 1.00 0.00 453 GLU A N 14
ATOM 19936 C CA . GLU A 1 83 ? -3.831 -7.208 6.899 1.00 0.00 453 GLU A CA 14
ATOM 19937 C C . GLU A 1 83 ? -4.617 -8.479 6.598 1.00 0.00 453 GLU A C 14
ATOM 19938 O O . GLU A 1 83 ? -4.345 -9.539 7.164 1.00 0.00 453 GLU A O 14
ATOM 19950 N N . LYS A 1 84 ? -5.590 -8.367 5.700 1.00 0.00 454 LYS A N 14
ATOM 19951 C CA . LYS A 1 84 ? -6.414 -9.509 5.318 1.00 0.00 454 LYS A CA 14
ATOM 19952 C C . LYS A 1 84 ? -5.873 -10.175 4.057 1.00 0.00 454 LYS A C 14
ATOM 19953 O O . LYS A 1 84 ? -6.181 -11.333 3.775 1.00 0.00 454 LYS A O 14
ATOM 19972 N N . LYS A 1 85 ? -5.056 -9.442 3.306 1.00 0.00 455 LYS A N 14
ATOM 19973 C CA . LYS A 1 85 ? -4.465 -9.971 2.083 1.00 0.00 455 LYS A CA 14
ATOM 19974 C C . LYS A 1 85 ? -3.229 -10.803 2.408 1.00 0.00 455 LYS A C 14
ATOM 19975 O O . LYS A 1 85 ? -2.827 -11.668 1.630 1.00 0.00 455 LYS A O 14
ATOM 19994 N N . GLY A 1 86 ? -2.631 -10.531 3.563 1.00 0.00 456 GLY A N 14
ATOM 19995 C CA . GLY A 1 86 ? -1.447 -11.260 3.974 1.00 0.00 456 GLY A CA 14
ATOM 19996 C C . GLY A 1 86 ? -1.763 -12.684 4.390 1.00 0.00 456 GLY A C 14
ATOM 19997 O O . GLY A 1 86 ? -1.807 -13.586 3.554 1.00 0.00 456 GLY A O 14
ATOM 20001 N N . LEU A 1 87 ? -1.988 -12.885 5.685 1.00 0.00 457 LEU A N 14
ATOM 20002 C CA . LEU A 1 87 ? -2.307 -14.210 6.212 1.00 0.00 457 LEU A CA 14
ATOM 20003 C C . LEU A 1 87 ? -1.255 -15.237 5.799 1.00 0.00 457 LEU A C 14
ATOM 20004 O O . LEU A 1 87 ? -1.407 -16.420 6.172 1.00 0.00 457 LEU A O 14
ATOM 20021 N N . GLY A 1 1 ? 5.056 22.858 -15.721 1.00 0.00 371 GLY A N 15
ATOM 20022 C CA . GLY A 1 1 ? 4.285 21.991 -16.654 1.00 0.00 371 GLY A CA 15
ATOM 20023 C C . GLY A 1 1 ? 4.204 22.572 -18.052 1.00 0.00 371 GLY A C 15
ATOM 20024 O O . GLY A 1 1 ? 5.225 22.775 -18.707 1.00 0.00 371 GLY A O 15
ATOM 20030 N N . SER A 1 2 ? 2.984 22.840 -18.510 1.00 0.00 372 SER A N 15
ATOM 20031 C CA . SER A 1 2 ? 2.772 23.402 -19.840 1.00 0.00 372 SER A CA 15
ATOM 20032 C C . SER A 1 2 ? 1.286 23.643 -20.099 1.00 0.00 372 SER A C 15
ATOM 20033 O O . SER A 1 2 ? 0.862 24.779 -20.310 1.00 0.00 372 SER A O 15
ATOM 20041 N N . PRO A 1 3 ? 0.472 22.572 -20.087 1.00 0.00 373 PRO A N 15
ATOM 20042 C CA . PRO A 1 3 ? -0.971 22.678 -20.322 1.00 0.00 373 PRO A CA 15
ATOM 20043 C C . PRO A 1 3 ? -1.703 23.330 -19.154 1.00 0.00 373 PRO A C 15
ATOM 20044 O O . PRO A 1 3 ? -2.753 23.946 -19.333 1.00 0.00 373 PRO A O 15
ATOM 20055 N N . GLU A 1 4 ? -1.140 23.189 -17.958 1.00 0.00 374 GLU A N 15
ATOM 20056 C CA . GLU A 1 4 ? -1.738 23.767 -16.759 1.00 0.00 374 GLU A CA 15
ATOM 20057 C C . GLU A 1 4 ? -0.716 24.595 -15.987 1.00 0.00 374 GLU A C 15
ATOM 20058 O O . GLU A 1 4 ? 0.424 24.755 -16.423 1.00 0.00 374 GLU A O 15
ATOM 20070 N N . PHE A 1 5 ? -1.132 25.123 -14.839 1.00 0.00 375 PHE A N 15
ATOM 20071 C CA . PHE A 1 5 ? -0.249 25.937 -14.010 1.00 0.00 375 PHE A CA 15
ATOM 20072 C C . PHE A 1 5 ? 0.404 25.097 -12.915 1.00 0.00 375 PHE A C 15
ATOM 20073 O O . PHE A 1 5 ? 1.609 24.850 -12.949 1.00 0.00 375 PHE A O 15
ATOM 20090 N N . THR A 1 6 ? -0.396 24.662 -11.946 1.00 0.00 376 THR A N 15
ATOM 20091 C CA . THR A 1 6 ? 0.110 23.851 -10.842 1.00 0.00 376 THR A CA 15
ATOM 20092 C C . THR A 1 6 ? 1.225 24.583 -10.095 1.00 0.00 376 THR A C 15
ATOM 20093 O O . THR A 1 6 ? 2.349 24.681 -10.588 1.00 0.00 376 THR A O 15
ATOM 20104 N N . PRO A 1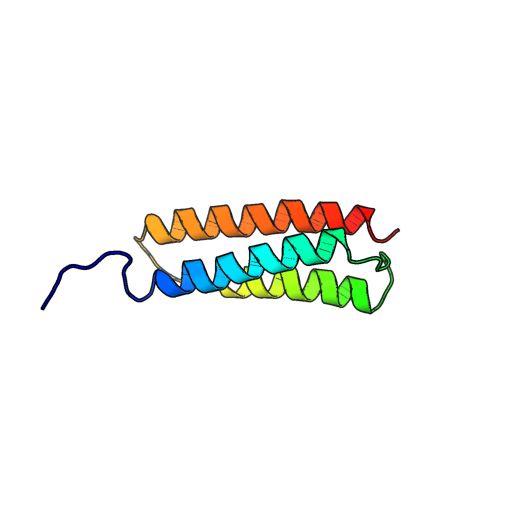 7 ? 0.932 25.114 -8.893 1.00 0.00 377 PRO A N 15
ATOM 20105 C CA . PRO A 1 7 ? 1.922 25.843 -8.090 1.00 0.00 377 PRO A CA 15
ATOM 20106 C C . PRO A 1 7 ? 3.213 25.051 -7.887 1.00 0.00 377 PRO A C 15
ATOM 20107 O O . PRO A 1 7 ? 3.380 23.966 -8.445 1.00 0.00 377 PRO A O 15
ATOM 20118 N N . PRO A 1 8 ? 4.155 25.598 -7.099 1.00 0.00 378 PRO A N 15
ATOM 20119 C CA . PRO A 1 8 ? 5.450 24.960 -6.840 1.00 0.00 378 PRO A CA 15
ATOM 20120 C C . PRO A 1 8 ? 5.359 23.738 -5.926 1.00 0.00 378 PRO A C 15
ATOM 20121 O O . PRO A 1 8 ? 5.598 22.612 -6.360 1.00 0.00 378 PRO A O 15
ATOM 20132 N N . SER A 1 9 ? 5.045 23.968 -4.653 1.00 0.00 379 SER A N 15
ATOM 20133 C CA . SER A 1 9 ? 4.965 22.881 -3.679 1.00 0.00 379 SER A CA 15
ATOM 20134 C C . SER A 1 9 ? 3.767 21.975 -3.915 1.00 0.00 379 SER A C 15
ATOM 20135 O O . SER A 1 9 ? 3.758 20.827 -3.472 1.00 0.00 379 SER A O 15
ATOM 20143 N N . ILE A 1 10 ? 2.769 22.473 -4.625 1.00 0.00 380 ILE A N 15
ATOM 20144 C CA . ILE A 1 10 ? 1.596 21.671 -4.922 1.00 0.00 380 ILE A CA 15
ATOM 20145 C C . ILE A 1 10 ? 2.007 20.415 -5.681 1.00 0.00 380 ILE A C 15
ATOM 20146 O O . ILE A 1 10 ? 1.368 19.370 -5.569 1.00 0.00 380 ILE A O 15
ATOM 20162 N N . LYS A 1 11 ? 3.086 20.530 -6.451 1.00 0.00 381 LYS A N 15
ATOM 20163 C CA . LYS A 1 11 ? 3.593 19.406 -7.232 1.00 0.00 381 LYS A CA 15
ATOM 20164 C C . LYS A 1 11 ? 3.946 18.229 -6.326 1.00 0.00 381 LYS A C 15
ATOM 20165 O O . LYS A 1 11 ? 3.803 17.071 -6.716 1.00 0.00 381 LYS A O 15
ATOM 20184 N N . LYS A 1 12 ? 4.409 18.533 -5.118 1.00 0.00 382 LYS A N 15
ATOM 20185 C CA . LYS A 1 12 ? 4.782 17.493 -4.165 1.00 0.00 382 LYS A CA 15
ATOM 20186 C C . LYS A 1 12 ? 3.561 16.732 -3.691 1.00 0.00 382 LYS A C 15
ATOM 20187 O O . LYS A 1 12 ? 3.597 15.514 -3.518 1.00 0.00 382 LYS A O 15
ATOM 20206 N N . ILE A 1 13 ? 2.477 17.456 -3.503 1.00 0.00 383 ILE A N 15
ATOM 20207 C CA . ILE A 1 13 ? 1.224 16.852 -3.072 1.00 0.00 383 ILE A CA 15
ATOM 20208 C C . ILE A 1 13 ? 0.774 15.829 -4.105 1.00 0.00 383 ILE A C 15
ATOM 20209 O O . ILE A 1 13 ? 0.213 14.786 -3.771 1.00 0.00 383 ILE A O 15
ATOM 20225 N N . ILE A 1 14 ? 1.060 16.136 -5.365 1.00 0.00 384 ILE A N 15
ATOM 20226 C CA . ILE A 1 14 ? 0.726 15.248 -6.475 1.00 0.00 384 ILE A CA 15
ATOM 20227 C C . ILE A 1 14 ? 1.690 14.078 -6.492 1.00 0.00 384 ILE A C 15
ATOM 20228 O O . ILE A 1 14 ? 1.297 12.924 -6.661 1.00 0.00 384 ILE A O 15
ATOM 20244 N N . HIS A 1 15 ? 2.963 14.405 -6.318 1.00 0.00 385 HIS A N 15
ATOM 20245 C CA . HIS A 1 15 ? 4.022 13.400 -6.312 1.00 0.00 385 HIS A CA 15
ATOM 20246 C C . HIS A 1 15 ? 3.759 12.334 -5.251 1.00 0.00 385 HIS A C 15
ATOM 20247 O O . HIS A 1 15 ? 3.860 11.137 -5.523 1.00 0.00 385 HIS A O 15
ATOM 20261 N N . VAL A 1 16 ? 3.420 12.775 -4.044 1.00 0.00 386 VAL A N 15
ATOM 20262 C CA . VAL A 1 16 ? 3.145 11.856 -2.947 1.00 0.00 386 VAL A CA 15
ATOM 20263 C C . VAL A 1 16 ? 1.835 11.106 -3.173 1.00 0.00 386 VAL A C 15
ATOM 20264 O O . VAL A 1 16 ? 1.751 9.900 -2.941 1.00 0.00 386 VAL A O 15
ATOM 20277 N N . LEU A 1 17 ? 0.812 11.826 -3.626 1.00 0.00 387 LEU A N 15
ATOM 20278 C CA . LEU A 1 17 ? -0.490 11.220 -3.880 1.00 0.00 387 LEU A CA 15
ATOM 20279 C C . LEU A 1 17 ? -0.397 10.189 -4.995 1.00 0.00 387 LEU A C 15
ATOM 20280 O O . LEU A 1 17 ? -1.013 9.127 -4.925 1.00 0.00 387 LEU A O 15
ATOM 20296 N N . GLU A 1 18 ? 0.396 10.499 -6.011 1.00 0.00 388 GLU A N 15
ATOM 20297 C CA . GLU A 1 18 ? 0.590 9.588 -7.127 1.00 0.00 388 GLU A CA 15
ATOM 20298 C C . GLU A 1 18 ? 1.238 8.302 -6.630 1.00 0.00 388 GLU A C 15
ATOM 20299 O O . GLU A 1 18 ? 0.952 7.213 -7.126 1.00 0.00 388 GLU A O 15
ATOM 20311 N N . LYS A 1 19 ? 2.110 8.446 -5.636 1.00 0.00 389 LYS A N 15
ATOM 20312 C CA . LYS A 1 19 ? 2.800 7.304 -5.054 1.00 0.00 389 LYS A CA 15
ATOM 20313 C C . LYS A 1 19 ? 1.804 6.371 -4.376 1.00 0.00 389 LYS A C 15
ATOM 20314 O O . LYS A 1 19 ? 1.906 5.150 -4.484 1.00 0.00 389 LYS A O 15
ATOM 20333 N N . VAL A 1 20 ? 0.835 6.961 -3.683 1.00 0.00 390 VAL A N 15
ATOM 20334 C CA . VAL A 1 20 ? -0.190 6.188 -2.995 1.00 0.00 390 VAL A CA 15
ATOM 20335 C C . VAL A 1 20 ? -0.994 5.358 -3.990 1.00 0.00 390 VAL A C 15
ATOM 20336 O O . VAL A 1 20 ? -1.366 4.219 -3.709 1.00 0.00 390 VAL A O 15
ATOM 20349 N N . GLN A 1 21 ? -1.252 5.940 -5.157 1.00 0.00 391 GLN A N 15
ATOM 20350 C CA . GLN A 1 21 ? -2.005 5.260 -6.200 1.00 0.00 391 GLN A CA 15
ATOM 20351 C C . GLN A 1 21 ? -1.292 3.983 -6.635 1.00 0.00 391 GLN A C 15
ATOM 20352 O O . GLN A 1 21 ? -1.923 2.947 -6.848 1.00 0.00 391 GLN A O 15
ATOM 20366 N N . TYR A 1 22 ? 0.029 4.065 -6.756 1.00 0.00 392 TYR A N 15
ATOM 20367 C CA . TYR A 1 22 ? 0.832 2.916 -7.156 1.00 0.00 392 TYR A CA 15
ATOM 20368 C C . TYR A 1 22 ? 0.915 1.898 -6.024 1.00 0.00 392 TYR A C 15
ATOM 20369 O O . TYR A 1 22 ? 0.768 0.696 -6.242 1.00 0.00 392 TYR A O 15
ATOM 20387 N N . LEU A 1 23 ? 1.151 2.391 -4.812 1.00 0.00 393 LEU A N 15
ATOM 20388 C CA . LEU A 1 23 ? 1.253 1.529 -3.641 1.00 0.00 393 LEU A CA 15
ATOM 20389 C C . LEU A 1 23 ? -0.034 0.734 -3.441 1.00 0.00 393 LEU A C 15
ATOM 20390 O O . LEU A 1 23 ? 0.003 -0.459 -3.138 1.00 0.00 393 LEU A O 15
ATOM 20406 N N . GLU A 1 24 ? -1.168 1.402 -3.615 1.00 0.00 394 GLU A N 15
ATOM 20407 C CA . GLU A 1 24 ? -2.467 0.759 -3.454 1.00 0.00 394 GLU A CA 15
ATOM 20408 C C . GLU A 1 24 ? -2.624 -0.397 -4.438 1.00 0.00 394 GLU A C 15
ATOM 20409 O O . GLU A 1 24 ? -3.088 -1.476 -4.072 1.00 0.00 394 GLU A O 15
ATOM 20421 N N . GLN A 1 25 ? -2.233 -0.162 -5.686 1.00 0.00 395 GLN A N 15
ATOM 20422 C CA . GLN A 1 25 ? -2.330 -1.184 -6.721 1.00 0.00 395 GLN A CA 15
ATOM 20423 C C . GLN A 1 25 ? -1.493 -2.407 -6.362 1.00 0.00 395 GLN A C 15
ATOM 20424 O O . GLN A 1 25 ? -1.872 -3.540 -6.656 1.00 0.00 395 GLN A O 15
ATOM 20438 N N . GLU A 1 26 ? -0.348 -2.170 -5.729 1.00 0.00 396 GLU A N 15
ATOM 20439 C CA . GLU A 1 26 ? 0.547 -3.252 -5.333 1.00 0.00 396 GLU A CA 15
ATOM 20440 C C . GLU A 1 26 ? -0.062 -4.091 -4.213 1.00 0.00 396 GLU A C 15
ATOM 20441 O O . GLU A 1 26 ? -0.017 -5.319 -4.254 1.00 0.00 396 GLU A O 15
ATOM 20453 N N . VAL A 1 27 ? -0.626 -3.422 -3.211 1.00 0.00 397 VAL A N 15
ATOM 20454 C CA . VAL A 1 27 ? -1.238 -4.115 -2.084 1.00 0.00 397 VAL A CA 15
ATOM 20455 C C . VAL A 1 27 ? -2.385 -5.007 -2.549 1.00 0.00 397 VAL A C 15
ATOM 20456 O O . VAL A 1 27 ? -2.553 -6.123 -2.058 1.00 0.00 397 VAL A O 15
ATOM 20469 N N . GLU A 1 28 ? -3.166 -4.512 -3.506 1.00 0.00 398 GLU A N 15
ATOM 20470 C CA . GLU A 1 28 ? -4.289 -5.274 -4.044 1.00 0.00 398 GLU A CA 15
ATOM 20471 C C . GLU A 1 28 ? -3.802 -6.596 -4.625 1.00 0.00 398 GLU A C 15
ATOM 20472 O O . GLU A 1 28 ? -4.451 -7.632 -4.476 1.00 0.00 398 GLU A O 15
ATOM 20484 N N . GLU A 1 29 ? -2.647 -6.548 -5.279 1.00 0.00 399 GLU A N 15
ATOM 20485 C CA . GLU A 1 29 ? -2.051 -7.735 -5.878 1.00 0.00 399 GLU A CA 15
ATOM 20486 C C . GLU A 1 29 ? -1.322 -8.553 -4.820 1.00 0.00 399 GLU A C 15
ATOM 20487 O O . GLU A 1 29 ? -1.578 -9.744 -4.652 1.00 0.00 399 GLU A O 15
ATOM 20499 N N . PHE A 1 30 ? -0.411 -7.881 -4.120 1.00 0.00 400 PHE A N 15
ATOM 20500 C CA . PHE A 1 30 ? 0.399 -8.481 -3.060 1.00 0.00 400 PHE A CA 15
ATOM 20501 C C . PHE A 1 30 ? -0.212 -9.745 -2.475 1.00 0.00 400 PHE A C 15
ATOM 20502 O O . PHE A 1 30 ? -1.275 -9.712 -1.856 1.00 0.00 400 PHE A O 15
ATOM 20519 N N . VAL A 1 31 ? 0.496 -10.846 -2.647 1.00 0.00 401 VAL A N 15
ATOM 20520 C CA . VAL A 1 31 ? 0.068 -12.122 -2.109 1.00 0.00 401 VAL A CA 15
ATOM 20521 C C . VAL A 1 31 ? 1.012 -12.535 -0.991 1.00 0.00 401 VAL A C 15
ATOM 20522 O O . VAL A 1 31 ? 1.199 -13.721 -0.723 1.00 0.00 401 VAL A O 15
ATOM 20535 N N . GLY A 1 32 ? 1.623 -11.535 -0.348 1.00 0.00 402 GLY A N 15
ATOM 20536 C CA . GLY A 1 32 ? 2.556 -11.802 0.718 1.00 0.00 402 GLY A CA 15
ATOM 20537 C C . GLY A 1 32 ? 1.980 -12.663 1.814 1.00 0.00 402 GLY A C 15
ATOM 20538 O O . GLY A 1 32 ? 0.871 -13.186 1.704 1.00 0.00 402 GLY A O 15
ATOM 20542 N N . LYS A 1 33 ? 2.755 -12.803 2.872 1.00 0.00 403 LYS A N 15
ATOM 20543 C CA . LYS A 1 33 ? 2.352 -13.607 4.027 1.00 0.00 403 LYS A CA 15
ATOM 20544 C C . LYS A 1 33 ? 2.621 -12.869 5.335 1.00 0.00 403 LYS A C 15
ATOM 20545 O O . LYS A 1 33 ? 3.618 -12.166 5.465 1.00 0.00 403 LYS A O 15
ATOM 20564 N N . LYS A 1 34 ? 1.733 -13.047 6.310 1.00 0.00 404 LYS A N 15
ATOM 20565 C CA . LYS A 1 34 ? 1.883 -12.400 7.612 1.00 0.00 404 LYS A CA 15
ATOM 20566 C C . LYS A 1 34 ? 3.265 -12.662 8.213 1.00 0.00 404 LYS A C 15
ATOM 20567 O O . LYS A 1 34 ? 3.768 -11.860 9.001 1.00 0.00 404 LYS A O 15
ATOM 20586 N N . THR A 1 35 ? 3.869 -13.787 7.844 1.00 0.00 405 THR A N 15
ATOM 20587 C CA . THR A 1 35 ? 5.189 -14.147 8.358 1.00 0.00 405 THR A CA 15
ATOM 20588 C C . THR A 1 35 ? 6.270 -13.989 7.291 1.00 0.00 405 THR A C 15
ATOM 20589 O O . THR A 1 35 ? 7.404 -14.427 7.479 1.00 0.00 405 THR A O 15
ATOM 20600 N N . ASP A 1 36 ? 5.921 -13.350 6.178 1.00 0.00 406 ASP A N 15
ATOM 20601 C CA . ASP A 1 36 ? 6.875 -13.129 5.101 1.00 0.00 406 ASP A CA 15
ATOM 20602 C C . ASP A 1 36 ? 7.545 -11.772 5.263 1.00 0.00 406 ASP A C 15
ATOM 20603 O O . ASP A 1 36 ? 6.908 -10.801 5.672 1.00 0.00 406 ASP A O 15
ATOM 20612 N N . LYS A 1 37 ? 8.830 -11.704 4.942 1.00 0.00 407 LYS A N 15
ATOM 20613 C CA . LYS A 1 37 ? 9.571 -10.456 5.060 1.00 0.00 407 LYS A CA 15
ATOM 20614 C C . LYS A 1 37 ? 8.971 -9.389 4.160 1.00 0.00 407 LYS A C 15
ATOM 20615 O O . LYS A 1 37 ? 9.022 -8.198 4.468 1.00 0.00 407 LYS A O 15
ATOM 20634 N N . ALA A 1 38 ? 8.393 -9.824 3.053 1.00 0.00 408 ALA A N 15
ATOM 20635 C CA . ALA A 1 38 ? 7.769 -8.912 2.113 1.00 0.00 408 ALA A CA 15
ATOM 20636 C C . ALA A 1 38 ? 6.522 -8.278 2.719 1.00 0.00 408 ALA A C 15
ATOM 20637 O O . ALA A 1 38 ? 6.143 -7.167 2.356 1.00 0.00 408 ALA A O 15
ATOM 20644 N N . TYR A 1 39 ? 5.869 -9.005 3.627 1.00 0.00 409 TYR A N 15
ATOM 20645 C CA . TYR A 1 39 ? 4.645 -8.516 4.254 1.00 0.00 409 TYR A CA 15
ATOM 20646 C C . TYR A 1 39 ? 4.893 -7.300 5.145 1.00 0.00 409 TYR A C 15
ATOM 20647 O O . TYR A 1 39 ? 4.153 -6.320 5.057 1.00 0.00 409 TYR A O 15
ATOM 20665 N N . TRP A 1 40 ? 5.932 -7.327 5.981 1.00 0.00 410 TRP A N 15
ATOM 20666 C CA . TRP A 1 40 ? 6.199 -6.164 6.814 1.00 0.00 410 TRP A CA 15
ATOM 20667 C C . TRP A 1 40 ? 6.756 -5.048 5.947 1.00 0.00 410 TRP A C 15
ATOM 20668 O O . TRP A 1 40 ? 6.514 -3.871 6.201 1.00 0.00 410 TRP A O 15
ATOM 20689 N N . LEU A 1 41 ? 7.464 -5.444 4.891 1.00 0.00 411 LEU A N 15
ATOM 20690 C CA . LEU A 1 41 ? 8.022 -4.511 3.933 1.00 0.00 411 LEU A CA 15
ATOM 20691 C C . LEU A 1 41 ? 6.892 -3.881 3.126 1.00 0.00 411 LEU A C 15
ATOM 20692 O O . LEU A 1 41 ? 6.924 -2.687 2.824 1.00 0.00 411 LEU A O 15
ATOM 20708 N N . LEU A 1 42 ? 5.878 -4.690 2.792 1.00 0.00 412 LEU A N 15
ATOM 20709 C CA . LEU A 1 42 ? 4.734 -4.192 2.038 1.00 0.00 412 LEU A CA 15
ATOM 20710 C C . LEU A 1 42 ? 4.014 -3.134 2.861 1.00 0.00 412 LEU A C 15
ATOM 20711 O O . LEU A 1 42 ? 3.710 -2.044 2.377 1.00 0.00 412 LEU A O 15
ATOM 20727 N N . GLU A 1 43 ? 3.784 -3.461 4.127 1.00 0.00 413 GLU A N 15
ATOM 20728 C CA . GLU A 1 43 ? 3.147 -2.543 5.058 1.00 0.00 413 GLU A CA 15
ATOM 20729 C C . GLU A 1 43 ? 4.105 -1.402 5.378 1.00 0.00 413 GLU A C 15
ATOM 20730 O O . GLU A 1 43 ? 3.693 -0.272 5.636 1.00 0.00 413 GLU A O 15
ATOM 20742 N N . GLU A 1 44 ? 5.392 -1.728 5.370 1.00 0.00 414 GLU A N 15
ATOM 20743 C CA . GLU A 1 44 ? 6.441 -0.767 5.668 1.00 0.00 414 GLU A CA 15
ATOM 20744 C C . GLU A 1 44 ? 6.483 0.356 4.631 1.00 0.00 414 GLU A C 15
ATOM 20745 O O . GLU A 1 44 ? 6.661 1.523 4.981 1.00 0.00 414 GLU A O 15
ATOM 20757 N N . MET A 1 45 ? 6.325 0.003 3.358 1.00 0.00 415 MET A N 15
ATOM 20758 C CA . MET A 1 45 ? 6.356 0.998 2.290 1.00 0.00 415 MET A CA 15
ATOM 20759 C C . MET A 1 45 ? 5.125 1.904 2.334 1.00 0.00 415 MET A C 15
ATOM 20760 O O . MET A 1 45 ? 5.239 3.125 2.210 1.00 0.00 415 MET A O 15
ATOM 20774 N N . LEU A 1 46 ? 3.948 1.311 2.524 1.00 0.00 416 LEU A N 15
ATOM 20775 C CA . LEU A 1 46 ? 2.718 2.092 2.590 1.00 0.00 416 LEU A CA 15
ATOM 20776 C C . LEU A 1 46 ? 2.721 2.975 3.830 1.00 0.00 416 LEU A C 15
ATOM 20777 O O . LEU A 1 46 ? 2.258 4.115 3.795 1.00 0.00 416 LEU A O 15
ATOM 20793 N N . THR A 1 47 ? 3.264 2.447 4.922 1.00 0.00 417 THR A N 15
ATOM 20794 C CA . THR A 1 47 ? 3.346 3.195 6.168 1.00 0.00 417 THR A CA 15
ATOM 20795 C C . THR A 1 47 ? 4.224 4.429 5.985 1.00 0.00 417 THR A C 15
ATOM 20796 O O . THR A 1 47 ? 4.021 5.452 6.637 1.00 0.00 417 THR A O 15
ATOM 20807 N N . LYS A 1 48 ? 5.202 4.323 5.091 1.00 0.00 418 LYS A N 15
ATOM 20808 C CA . LYS A 1 48 ? 6.109 5.429 4.816 1.00 0.00 418 LYS A CA 15
ATOM 20809 C C . LYS A 1 48 ? 5.401 6.533 4.036 1.00 0.00 418 LYS A C 15
ATOM 20810 O O . LYS A 1 48 ? 5.707 7.712 4.193 1.00 0.00 418 LYS A O 15
ATOM 20829 N N . GLU A 1 49 ? 4.455 6.143 3.190 1.00 0.00 419 GLU A N 15
ATOM 20830 C CA . GLU A 1 49 ? 3.708 7.111 2.391 1.00 0.00 419 GLU A CA 15
ATOM 20831 C C . GLU A 1 49 ? 2.718 7.896 3.252 1.00 0.00 419 GLU A C 15
ATOM 20832 O O . GLU A 1 49 ? 2.619 9.118 3.144 1.00 0.00 419 GLU A O 15
ATOM 20844 N N . LEU A 1 50 ? 1.975 7.180 4.093 1.00 0.00 420 LEU A N 15
ATOM 20845 C CA . LEU A 1 50 ? 0.973 7.805 4.957 1.00 0.00 420 LEU A CA 15
ATOM 20846 C C . LEU A 1 50 ? 1.597 8.780 5.953 1.00 0.00 420 LEU A C 15
ATOM 20847 O O . LEU A 1 50 ? 1.100 9.893 6.132 1.00 0.00 420 LEU A O 15
ATOM 20863 N N . LEU A 1 51 ? 2.677 8.366 6.607 1.00 0.00 421 LEU A N 15
ATOM 20864 C CA . LEU A 1 51 ? 3.340 9.220 7.584 1.00 0.00 421 LEU A CA 15
ATOM 20865 C C . LEU A 1 51 ? 4.000 10.417 6.900 1.00 0.00 421 LEU A C 15
ATOM 20866 O O . LEU A 1 51 ? 4.094 11.499 7.481 1.00 0.00 421 LEU A O 15
ATOM 20882 N N . GLU A 1 52 ? 4.453 10.222 5.663 1.00 0.00 422 GLU A N 15
ATOM 20883 C CA . GLU A 1 52 ? 5.095 11.293 4.910 1.00 0.00 422 GLU A CA 15
ATOM 20884 C C . GLU A 1 52 ? 4.156 12.485 4.764 1.00 0.00 422 GLU A C 15
ATOM 20885 O O . GLU A 1 52 ? 4.551 13.630 4.983 1.00 0.00 422 GLU A O 15
ATOM 20897 N N . LEU A 1 53 ? 2.911 12.205 4.396 1.00 0.00 423 LEU A N 15
ATOM 20898 C CA . LEU A 1 53 ? 1.911 13.252 4.225 1.00 0.00 423 LEU A CA 15
ATOM 20899 C C . LEU A 1 53 ? 1.536 13.866 5.570 1.00 0.00 423 LEU A C 15
ATOM 20900 O O . LEU A 1 53 ? 1.244 15.059 5.660 1.00 0.00 423 LEU A O 15
ATOM 20916 N N . ASP A 1 54 ? 1.549 13.042 6.613 1.00 0.00 424 ASP A N 15
ATOM 20917 C CA . ASP A 1 54 ? 1.211 13.503 7.956 1.00 0.00 424 ASP A CA 15
ATOM 20918 C C . ASP A 1 54 ? 2.272 14.462 8.487 1.00 0.00 424 ASP A C 15
ATOM 20919 O O . ASP A 1 54 ? 1.979 15.336 9.302 1.00 0.00 424 ASP A O 15
ATOM 20928 N N . SER A 1 55 ? 3.505 14.293 8.018 1.00 0.00 425 SER A N 15
ATOM 20929 C CA . SER A 1 55 ? 4.609 15.146 8.446 1.00 0.00 425 SER A CA 15
ATOM 20930 C C . SER A 1 55 ? 4.841 16.276 7.448 1.00 0.00 425 SER A C 15
ATOM 20931 O O . SER A 1 55 ? 5.981 16.648 7.170 1.00 0.00 425 SER A O 15
ATOM 20939 N N . VAL A 1 56 ? 3.753 16.819 6.914 1.00 0.00 426 VAL A N 15
ATOM 20940 C CA . VAL A 1 56 ? 3.837 17.907 5.949 1.00 0.00 426 VAL A CA 15
ATOM 20941 C C . VAL A 1 56 ? 3.915 19.258 6.654 1.00 0.00 426 VAL A C 15
ATOM 20942 O O . VAL A 1 56 ? 3.205 19.501 7.630 1.00 0.00 426 VAL A O 15
ATOM 20955 N N . GLU A 1 57 ? 4.781 20.132 6.154 1.00 0.00 427 GLU A N 15
ATOM 20956 C CA . GLU A 1 57 ? 4.952 21.456 6.737 1.00 0.00 427 GLU A CA 15
ATOM 20957 C C . GLU A 1 57 ? 3.874 22.416 6.242 1.00 0.00 427 GLU A C 15
ATOM 20958 O O . GLU A 1 57 ? 3.867 22.808 5.075 1.00 0.00 427 GLU A O 15
ATOM 20970 N N . THR A 1 58 ? 2.966 22.790 7.138 1.00 0.00 428 THR A N 15
ATOM 20971 C CA . THR A 1 58 ? 1.883 23.704 6.793 1.00 0.00 428 THR A CA 15
ATOM 20972 C C . THR A 1 58 ? 1.361 24.424 8.032 1.00 0.00 428 THR A C 15
ATOM 20973 O O . THR A 1 58 ? 0.917 23.789 8.989 1.00 0.00 428 THR A O 15
ATOM 20984 N N . GLY A 1 59 ? 1.418 25.750 8.008 1.00 0.00 429 GLY A N 15
ATOM 20985 C CA . GLY A 1 59 ? 0.948 26.534 9.135 1.00 0.00 429 GLY A CA 15
ATOM 20986 C C . GLY A 1 59 ? -0.486 26.998 8.961 1.00 0.00 429 GLY A C 15
ATOM 20987 O O . GLY A 1 59 ? -1.310 26.836 9.861 1.00 0.00 429 GLY A O 15
ATOM 20991 N N . GLY A 1 60 ? -0.783 27.575 7.802 1.00 0.00 430 GLY A N 15
ATOM 20992 C CA . GLY A 1 60 ? -2.127 28.054 7.534 1.00 0.00 430 GLY A CA 15
ATOM 20993 C C . GLY A 1 60 ? -2.603 27.696 6.141 1.00 0.00 430 GLY A C 15
ATOM 20994 O O . GLY A 1 60 ? -2.863 28.577 5.321 1.00 0.00 430 GLY A O 15
ATOM 20998 N N . GLN A 1 61 ? -2.715 26.400 5.870 1.00 0.00 431 GLN A N 15
ATOM 20999 C CA . GLN A 1 61 ? -3.161 25.927 4.564 1.00 0.00 431 GLN A CA 15
ATOM 21000 C C . GLN A 1 61 ? -4.112 24.744 4.709 1.00 0.00 431 GLN A C 15
ATOM 21001 O O . GLN A 1 61 ? -3.696 23.588 4.637 1.00 0.00 431 GLN A O 15
ATOM 21015 N N . ASP A 1 62 ? -5.392 25.040 4.914 1.00 0.00 432 ASP A N 15
ATOM 21016 C CA . ASP A 1 62 ? -6.402 23.999 5.068 1.00 0.00 432 ASP A CA 15
ATOM 21017 C C . ASP A 1 62 ? -6.463 23.113 3.829 1.00 0.00 432 ASP A C 15
ATOM 21018 O O . ASP A 1 62 ? -6.756 21.920 3.919 1.00 0.00 432 ASP A O 15
ATOM 21027 N N . SER A 1 63 ? -6.184 23.703 2.671 1.00 0.00 433 SER A N 15
ATOM 21028 C CA . SER A 1 63 ? -6.207 22.969 1.412 1.00 0.00 433 SER A CA 15
ATOM 21029 C C . SER A 1 63 ? -5.170 21.850 1.416 1.00 0.00 433 SER A C 15
ATOM 21030 O O . SER A 1 63 ? -5.442 20.737 0.963 1.00 0.00 433 SER A O 15
ATOM 21038 N N . VAL A 1 64 ? -3.983 22.152 1.929 1.00 0.00 434 VAL A N 15
ATOM 21039 C CA . VAL A 1 64 ? -2.906 21.172 1.991 1.00 0.00 434 VAL A CA 15
ATOM 21040 C C . VAL A 1 64 ? -3.253 20.036 2.947 1.00 0.00 434 VAL A C 15
ATOM 21041 O O . VAL A 1 64 ? -3.063 18.862 2.628 1.00 0.00 434 VAL A O 15
ATOM 21054 N N . ARG A 1 65 ? -3.764 20.392 4.120 1.00 0.00 435 ARG A N 15
ATOM 21055 C CA . ARG A 1 65 ? -4.139 19.402 5.124 1.00 0.00 435 ARG A CA 15
ATOM 21056 C C . ARG A 1 65 ? -5.188 18.442 4.572 1.00 0.00 435 ARG A C 15
ATOM 21057 O O . ARG A 1 65 ? -5.207 17.260 4.921 1.00 0.00 435 ARG A O 15
ATOM 21078 N N . GLN A 1 66 ? -6.058 18.955 3.708 1.00 0.00 436 GLN A N 15
ATOM 21079 C CA . GLN A 1 66 ? -7.109 18.142 3.108 1.00 0.00 436 GLN A CA 15
ATOM 21080 C C . GLN A 1 66 ? -6.519 17.107 2.156 1.00 0.00 436 GLN A C 15
ATOM 21081 O O . GLN A 1 66 ? -6.879 15.931 2.203 1.00 0.00 436 GLN A O 15
ATOM 21095 N N . ALA A 1 67 ? -5.611 17.552 1.292 1.00 0.00 437 ALA A N 15
ATOM 21096 C CA . ALA A 1 67 ? -4.973 16.661 0.330 1.00 0.00 437 ALA A CA 15
ATOM 21097 C C . ALA A 1 67 ? -4.105 15.626 1.036 1.00 0.00 437 ALA A C 15
ATOM 21098 O O . ALA A 1 67 ? -4.146 14.439 0.710 1.00 0.00 437 ALA A O 15
ATOM 21105 N N . ARG A 1 68 ? -3.320 16.082 2.006 1.00 0.00 438 ARG A N 15
ATOM 21106 C CA . ARG A 1 68 ? -2.443 15.196 2.761 1.00 0.00 438 ARG A CA 15
ATOM 21107 C C . ARG A 1 68 ? -3.255 14.237 3.626 1.00 0.00 438 ARG A C 15
ATOM 21108 O O . ARG A 1 68 ? -2.887 13.074 3.793 1.00 0.00 438 ARG A O 15
ATOM 21129 N N . LYS A 1 69 ? -4.362 14.731 4.169 1.00 0.00 439 LYS A N 15
ATOM 21130 C CA . LYS A 1 69 ? -5.228 13.917 5.014 1.00 0.00 439 LYS A CA 15
ATOM 21131 C C . LYS A 1 69 ? -5.890 12.809 4.200 1.00 0.00 439 LYS A C 15
ATOM 21132 O O . LYS A 1 69 ? -5.944 11.657 4.630 1.00 0.00 439 LYS A O 15
ATOM 21151 N N . GLU A 1 70 ? -6.390 13.168 3.023 1.00 0.00 440 GLU A N 15
ATOM 21152 C CA . GLU A 1 70 ? -7.047 12.205 2.147 1.00 0.00 440 GLU A CA 15
ATOM 21153 C C . GLU A 1 70 ? -6.076 11.107 1.726 1.00 0.00 440 GLU A C 15
ATOM 21154 O O . GLU A 1 70 ? -6.462 9.950 1.566 1.00 0.00 440 GLU A O 15
ATOM 21166 N N . ALA A 1 71 ? -4.812 11.479 1.551 1.00 0.00 441 ALA A N 15
ATOM 21167 C CA . ALA A 1 71 ? -3.784 10.526 1.151 1.00 0.00 441 ALA A CA 15
ATOM 21168 C C . ALA A 1 71 ? -3.469 9.554 2.282 1.00 0.00 441 ALA A C 15
ATOM 21169 O O . ALA A 1 71 ? -3.365 8.347 2.066 1.00 0.00 441 ALA A O 15
ATOM 21176 N N . VAL A 1 72 ? -3.321 10.088 3.491 1.00 0.00 442 VAL A N 15
ATOM 21177 C CA . VAL A 1 72 ? -3.020 9.267 4.657 1.00 0.00 442 VAL A CA 15
ATOM 21178 C C . VAL A 1 72 ? -4.151 8.283 4.936 1.00 0.00 442 VAL A C 15
ATOM 21179 O O . VAL A 1 72 ? -3.913 7.099 5.177 1.00 0.00 442 VAL A O 15
ATOM 21192 N N . CYS A 1 73 ? -5.385 8.779 4.896 1.00 0.00 443 CYS A N 15
ATOM 21193 C CA . CYS A 1 73 ? -6.553 7.942 5.140 1.00 0.00 443 CYS A CA 15
ATOM 21194 C C . CYS A 1 73 ? -6.635 6.825 4.107 1.00 0.00 443 CYS A C 15
ATOM 21195 O O . CYS A 1 73 ? -7.065 5.709 4.411 1.00 0.00 443 CYS A O 15
ATOM 21203 N N . LYS A 1 74 ? -6.206 7.129 2.886 1.00 0.00 444 LYS A N 15
ATOM 21204 C CA . LYS A 1 74 ? -6.222 6.148 1.811 1.00 0.00 444 LYS A CA 15
ATOM 21205 C C . LYS A 1 74 ? -5.300 4.987 2.154 1.00 0.00 444 LYS A C 15
ATOM 21206 O O . LYS A 1 74 ? -5.598 3.832 1.852 1.00 0.00 444 LYS A O 15
ATOM 21225 N N . ILE A 1 75 ? -4.185 5.301 2.805 1.00 0.00 445 ILE A N 15
ATOM 21226 C CA . ILE A 1 75 ? -3.229 4.280 3.207 1.00 0.00 445 ILE A CA 15
ATOM 21227 C C . ILE A 1 75 ? -3.823 3.401 4.295 1.00 0.00 445 ILE A C 15
ATOM 21228 O O . ILE A 1 75 ? -3.517 2.214 4.392 1.00 0.00 445 ILE A O 15
ATOM 21244 N N . GLN A 1 76 ? -4.684 3.999 5.109 1.00 0.00 446 GLN A N 15
ATOM 21245 C CA . GLN A 1 76 ? -5.341 3.294 6.190 1.00 0.00 446 GLN A CA 15
ATOM 21246 C C . GLN A 1 76 ? -6.141 2.114 5.657 1.00 0.00 446 GLN A C 15
ATOM 21247 O O . GLN A 1 76 ? -6.042 0.998 6.169 1.00 0.00 446 GLN A O 15
ATOM 21261 N N . ALA A 1 77 ? -6.924 2.366 4.615 1.00 0.00 447 ALA A N 15
ATOM 21262 C CA . ALA A 1 77 ? -7.734 1.322 3.999 1.00 0.00 447 ALA A CA 15
ATOM 21263 C C . ALA A 1 77 ? -6.841 0.252 3.378 1.00 0.00 447 ALA A C 15
ATOM 21264 O O . ALA A 1 77 ? -7.167 -0.935 3.395 1.00 0.00 447 ALA A O 15
ATOM 21271 N N . ILE A 1 78 ? -5.708 0.686 2.837 1.00 0.00 448 ILE A N 15
ATOM 21272 C CA . ILE A 1 78 ? -4.754 -0.224 2.216 1.00 0.00 448 ILE A CA 15
ATOM 21273 C C . ILE A 1 78 ? -3.991 -1.010 3.273 1.00 0.00 448 ILE A C 15
ATOM 21274 O O . ILE A 1 78 ? -3.676 -2.185 3.086 1.00 0.00 448 ILE A O 15
ATOM 21290 N N . LEU A 1 79 ? -3.695 -0.347 4.386 1.00 0.00 449 LEU A N 15
ATOM 21291 C CA . LEU A 1 79 ? -2.964 -0.975 5.481 1.00 0.00 449 LEU A CA 15
ATOM 21292 C C . LEU A 1 79 ? -3.696 -2.219 5.974 1.00 0.00 449 LEU A C 15
ATOM 21293 O O . LEU A 1 79 ? -3.128 -3.312 6.004 1.00 0.00 449 LEU A O 15
ATOM 21309 N N . GLU A 1 80 ? -4.960 -2.053 6.350 1.00 0.00 450 GLU A N 15
ATOM 21310 C CA . GLU A 1 80 ? -5.759 -3.175 6.827 1.00 0.00 450 GLU A CA 15
ATOM 21311 C C . GLU A 1 80 ? -5.866 -4.242 5.747 1.00 0.00 450 GLU A C 15
ATOM 21312 O O . GLU A 1 80 ? -5.815 -5.437 6.036 1.00 0.00 450 GLU A O 15
ATOM 21324 N N . LYS A 1 81 ? -5.988 -3.804 4.497 1.00 0.00 451 LYS A N 15
ATOM 21325 C CA . LYS A 1 81 ? -6.070 -4.735 3.379 1.00 0.00 451 LYS A CA 15
ATOM 21326 C C . LYS A 1 81 ? -4.831 -5.622 3.366 1.00 0.00 451 LYS A C 15
ATOM 21327 O O . LYS A 1 81 ? -4.886 -6.788 2.973 1.00 0.00 451 LYS A O 15
ATOM 21346 N N . LEU A 1 82 ? -3.715 -5.056 3.822 1.00 0.00 452 LEU A N 15
ATOM 21347 C CA . LEU A 1 82 ? -2.458 -5.774 3.893 1.00 0.00 452 LEU A CA 15
ATOM 21348 C C . LEU A 1 82 ? -2.530 -6.867 4.952 1.00 0.00 452 LEU A C 15
ATOM 21349 O O . LEU A 1 82 ? -2.008 -7.965 4.763 1.00 0.00 452 LEU A O 15
ATOM 21365 N N . GLU A 1 83 ? -3.187 -6.559 6.070 1.00 0.00 453 GLU A N 15
ATOM 21366 C CA . GLU A 1 83 ? -3.332 -7.519 7.157 1.00 0.00 453 GLU A CA 15
ATOM 21367 C C . GLU A 1 83 ? -4.085 -8.758 6.682 1.00 0.00 453 GLU A C 15
ATOM 21368 O O . GLU A 1 83 ? -3.866 -9.861 7.183 1.00 0.00 453 GLU A O 15
ATOM 21380 N N . LYS A 1 84 ? -4.973 -8.568 5.711 1.00 0.00 454 LYS A N 15
ATOM 21381 C CA . LYS A 1 84 ? -5.759 -9.667 5.166 1.00 0.00 454 LYS A CA 15
ATOM 21382 C C . LYS A 1 84 ? -5.069 -10.289 3.952 1.00 0.00 454 LYS A C 15
ATOM 21383 O O . LYS A 1 84 ? -5.414 -11.393 3.532 1.00 0.00 454 LYS A O 15
ATOM 21402 N N . LYS A 1 85 ? -4.093 -9.578 3.394 1.00 0.00 455 LYS A N 15
ATOM 21403 C CA . LYS A 1 85 ? -3.361 -10.070 2.233 1.00 0.00 455 LYS A CA 15
ATOM 21404 C C . LYS A 1 85 ? -2.250 -11.026 2.657 1.00 0.00 455 LYS A C 15
ATOM 21405 O O . LYS A 1 85 ? -1.795 -11.855 1.867 1.00 0.00 455 LYS A O 15
ATOM 21424 N N . GLY A 1 86 ? -1.815 -10.908 3.908 1.00 0.00 456 GLY A N 15
ATOM 21425 C CA . GLY A 1 86 ? -0.762 -11.769 4.411 1.00 0.00 456 GLY A CA 15
ATOM 21426 C C . GLY A 1 86 ? -1.295 -13.086 4.938 1.00 0.00 456 GLY A C 15
ATOM 21427 O O . GLY A 1 86 ? -1.590 -13.998 4.166 1.00 0.00 456 GLY A O 15
ATOM 21431 N N . LEU A 1 87 ? -1.418 -13.185 6.258 1.00 0.00 457 LEU A N 15
ATOM 21432 C CA . LEU A 1 87 ? -1.920 -14.400 6.892 1.00 0.00 457 LEU A CA 15
ATOM 21433 C C . LEU A 1 87 ? -1.084 -15.612 6.490 1.00 0.00 457 LEU A C 15
ATOM 21434 O O . LEU A 1 87 ? -0.104 -15.430 5.737 1.00 0.00 457 LEU A O 15
ATOM 21451 N N . GLY A 1 1 ? -7.873 17.479 -17.811 1.00 0.00 371 GLY A N 16
ATOM 21452 C CA . GLY A 1 1 ? -8.867 16.437 -17.431 1.00 0.00 371 GLY A CA 16
ATOM 21453 C C . GLY A 1 1 ? -9.905 16.955 -16.455 1.00 0.00 371 GLY A C 16
ATOM 21454 O O . GLY A 1 1 ? -10.932 17.501 -16.862 1.00 0.00 371 GLY A O 16
ATOM 21460 N N . SER A 1 2 ? -9.639 16.783 -15.165 1.00 0.00 372 SER A N 16
ATOM 21461 C CA . SER A 1 2 ? -10.560 17.236 -14.128 1.00 0.00 372 SER A CA 16
ATOM 21462 C C . SER A 1 2 ? -10.185 18.634 -13.639 1.00 0.00 372 SER A C 16
ATOM 21463 O O . SER A 1 2 ? -9.009 18.996 -13.614 1.00 0.00 372 SER A O 16
ATOM 21471 N N . PRO A 1 3 ? -11.185 19.440 -13.242 1.00 0.00 373 PRO A N 16
ATOM 21472 C CA . PRO A 1 3 ? -10.953 20.803 -12.753 1.00 0.00 373 PRO A CA 16
ATOM 21473 C C . PRO A 1 3 ? -10.322 20.820 -11.365 1.00 0.00 373 PRO A C 16
ATOM 21474 O O . PRO A 1 3 ? -11.023 20.821 -10.353 1.00 0.00 373 PRO A O 16
ATOM 21485 N N . GLU A 1 4 ? -8.993 20.832 -11.326 1.00 0.00 374 GLU A N 16
ATOM 21486 C CA . GLU A 1 4 ? -8.266 20.848 -10.061 1.00 0.00 374 GLU A CA 16
ATOM 21487 C C . GLU A 1 4 ? -7.085 21.813 -10.121 1.00 0.00 374 GLU A C 16
ATOM 21488 O O . GLU A 1 4 ? -6.845 22.573 -9.184 1.00 0.00 374 GLU A O 16
ATOM 21500 N N . PHE A 1 5 ? -6.352 21.776 -11.231 1.00 0.00 375 PHE A N 16
ATOM 21501 C CA . PHE A 1 5 ? -5.196 22.646 -11.417 1.00 0.00 375 PHE A CA 16
ATOM 21502 C C . PHE A 1 5 ? -4.111 22.340 -10.390 1.00 0.00 375 PHE A C 16
ATOM 21503 O O . PHE A 1 5 ? -4.397 22.124 -9.213 1.00 0.00 375 PHE A O 16
ATOM 21520 N N . THR A 1 6 ? -2.863 22.323 -10.849 1.00 0.00 376 THR A N 16
ATOM 21521 C CA . THR A 1 6 ? -1.727 22.041 -9.979 1.00 0.00 376 THR A CA 16
ATOM 21522 C C . THR A 1 6 ? -0.468 22.727 -10.509 1.00 0.00 376 THR A C 16
ATOM 21523 O O . THR A 1 6 ? 0.408 22.079 -11.076 1.00 0.00 376 THR A O 16
ATOM 21534 N N . PRO A 1 7 ? -0.373 24.059 -10.365 1.00 0.00 377 PRO A N 16
ATOM 21535 C CA . PRO A 1 7 ? 0.767 24.822 -10.868 1.00 0.00 377 PRO A CA 16
ATOM 21536 C C . PRO A 1 7 ? 2.040 24.714 -10.009 1.00 0.00 377 PRO A C 16
ATOM 21537 O O . PRO A 1 7 ? 3.060 24.232 -10.502 1.00 0.00 377 PRO A O 16
ATOM 21548 N N . PRO A 1 8 ? 2.047 25.187 -8.739 1.00 0.00 378 PRO A N 16
ATOM 21549 C CA . PRO A 1 8 ? 3.237 25.155 -7.903 1.00 0.00 378 PRO A CA 16
ATOM 21550 C C . PRO A 1 8 ? 3.241 24.036 -6.843 1.00 0.00 378 PRO A C 16
ATOM 21551 O O . PRO A 1 8 ? 3.393 22.864 -7.179 1.00 0.00 378 PRO A O 16
ATOM 21562 N N . SER A 1 9 ? 3.105 24.405 -5.561 1.00 0.00 379 SER A N 16
ATOM 21563 C CA . SER A 1 9 ? 3.129 23.432 -4.469 1.00 0.00 379 SER A CA 16
ATOM 21564 C C . SER A 1 9 ? 2.104 22.327 -4.658 1.00 0.00 379 SER A C 16
ATOM 21565 O O . SER A 1 9 ? 2.234 21.247 -4.079 1.00 0.00 379 SER A O 16
ATOM 21573 N N . ILE A 1 10 ? 1.105 22.579 -5.482 1.00 0.00 380 ILE A N 16
ATOM 21574 C CA . ILE A 1 10 ? 0.090 21.579 -5.752 1.00 0.00 380 ILE A CA 16
ATOM 21575 C C . ILE A 1 10 ? 0.747 20.328 -6.326 1.00 0.00 380 ILE A C 16
ATOM 21576 O O . ILE A 1 10 ? 0.266 19.212 -6.135 1.00 0.00 380 ILE A O 16
ATOM 21592 N N . LYS A 1 11 ? 1.860 20.534 -7.028 1.00 0.00 381 LYS A N 16
ATOM 21593 C CA . LYS A 1 11 ? 2.610 19.441 -7.642 1.00 0.00 381 LYS A CA 16
ATOM 21594 C C . LYS A 1 11 ? 3.022 18.402 -6.601 1.00 0.00 381 LYS A C 16
ATOM 21595 O O . LYS A 1 11 ? 3.029 17.204 -6.880 1.00 0.00 381 LYS A O 16
ATOM 21614 N N . LYS A 1 12 ? 3.375 18.865 -5.406 1.00 0.00 382 LYS A N 16
ATOM 21615 C CA . LYS A 1 12 ? 3.797 17.963 -4.339 1.00 0.00 382 LYS A CA 16
ATOM 21616 C C . LYS A 1 12 ? 2.664 17.052 -3.912 1.00 0.00 382 LYS A C 16
ATOM 21617 O O . LYS A 1 12 ? 2.869 15.868 -3.641 1.00 0.00 382 LYS A O 16
ATOM 21636 N N . ILE A 1 13 ? 1.470 17.603 -3.880 1.00 0.00 383 ILE A N 16
ATOM 21637 C CA . ILE A 1 13 ? 0.291 16.833 -3.511 1.00 0.00 383 ILE A CA 16
ATOM 21638 C C . ILE A 1 13 ? 0.102 15.695 -4.503 1.00 0.00 383 ILE A C 16
ATOM 21639 O O . ILE A 1 13 ? -0.307 14.592 -4.142 1.00 0.00 383 ILE A O 16
ATOM 21655 N N . ILE A 1 14 ? 0.439 15.977 -5.756 1.00 0.00 384 ILE A N 16
ATOM 21656 C CA . ILE A 1 14 ? 0.349 14.985 -6.823 1.00 0.00 384 ILE A CA 16
ATOM 21657 C C . ILE A 1 14 ? 1.491 13.998 -6.688 1.00 0.00 384 ILE A C 16
ATOM 21658 O O . ILE A 1 14 ? 1.309 12.787 -6.798 1.00 0.00 384 ILE A O 16
ATOM 21674 N N . HIS A 1 15 ? 2.675 14.546 -6.446 1.00 0.00 385 HIS A N 16
ATOM 21675 C CA . HIS A 1 15 ? 3.878 13.735 -6.287 1.00 0.00 385 HIS A CA 16
ATOM 21676 C C . HIS A 1 15 ? 3.700 12.710 -5.173 1.00 0.00 385 HIS A C 16
ATOM 21677 O O . HIS A 1 15 ? 3.974 11.523 -5.356 1.00 0.00 385 HIS A O 16
ATOM 21691 N N . VAL A 1 16 ? 3.235 13.174 -4.018 1.00 0.00 386 VAL A N 16
ATOM 21692 C CA . VAL A 1 16 ? 3.016 12.295 -2.877 1.00 0.00 386 VAL A CA 16
ATOM 21693 C C . VAL A 1 16 ? 1.905 11.291 -3.170 1.00 0.00 386 VAL A C 16
ATOM 21694 O O . VAL A 1 16 ? 2.023 10.108 -2.851 1.00 0.00 386 VAL A O 16
ATOM 21707 N N . LEU A 1 17 ? 0.827 11.772 -3.783 1.00 0.00 387 LEU A N 16
ATOM 21708 C CA . LEU A 1 17 ? -0.302 10.917 -4.124 1.00 0.00 387 LEU A CA 16
ATOM 21709 C C . LEU A 1 17 ? 0.086 9.914 -5.203 1.00 0.00 387 LEU A C 16
ATOM 21710 O O . LEU A 1 17 ? -0.405 8.785 -5.223 1.00 0.00 387 LEU A O 16
ATOM 21726 N N . GLU A 1 18 ? 0.983 10.319 -6.093 1.00 0.00 388 GLU A N 16
ATOM 21727 C CA . GLU A 1 18 ? 1.440 9.433 -7.153 1.00 0.00 388 GLU A CA 16
ATOM 21728 C C . GLU A 1 18 ? 2.146 8.231 -6.538 1.00 0.00 388 GLU A C 16
ATOM 21729 O O . GLU A 1 18 ? 2.051 7.110 -7.040 1.00 0.00 388 GLU A O 16
ATOM 21741 N N . LYS A 1 19 ? 2.846 8.482 -5.435 1.00 0.00 389 LYS A N 16
ATOM 21742 C CA . LYS A 1 19 ? 3.565 7.434 -4.727 1.00 0.00 389 LYS A CA 16
ATOM 21743 C C . LYS A 1 19 ? 2.590 6.483 -4.041 1.00 0.00 389 LYS A C 16
ATOM 21744 O O . LYS A 1 19 ? 2.749 5.264 -4.103 1.00 0.00 389 LYS A O 16
ATOM 21763 N N . VAL A 1 20 ? 1.577 7.049 -3.389 1.00 0.00 390 VAL A N 16
ATOM 21764 C CA . VAL A 1 20 ? 0.576 6.247 -2.697 1.00 0.00 390 VAL A CA 16
ATOM 21765 C C . VAL A 1 20 ? -0.247 5.437 -3.694 1.00 0.00 390 VAL A C 16
ATOM 21766 O O . VAL A 1 20 ? -0.630 4.299 -3.421 1.00 0.00 390 VAL A O 16
ATOM 21779 N N . GLN A 1 21 ? -0.506 6.031 -4.855 1.00 0.00 391 GLN A N 16
ATOM 21780 C CA . GLN A 1 21 ? -1.274 5.370 -5.901 1.00 0.00 391 GLN A CA 16
ATOM 21781 C C . GLN A 1 21 ? -0.580 4.086 -6.344 1.00 0.00 391 GLN A C 16
ATOM 21782 O O . GLN A 1 21 ? -1.225 3.066 -6.578 1.00 0.00 391 GLN A O 16
ATOM 21796 N N . TYR A 1 22 ? 0.742 4.149 -6.457 1.00 0.00 392 TYR A N 16
ATOM 21797 C CA . TYR A 1 22 ? 1.531 2.996 -6.867 1.00 0.00 392 TYR A CA 16
ATOM 21798 C C . TYR A 1 22 ? 1.593 1.957 -5.752 1.00 0.00 392 TYR A C 16
ATOM 21799 O O . TYR A 1 22 ? 1.609 0.754 -6.009 1.00 0.00 392 TYR A O 16
ATOM 21817 N N . LEU A 1 23 ? 1.631 2.434 -4.511 1.00 0.00 393 LEU A N 16
ATOM 21818 C CA . LEU A 1 23 ? 1.695 1.550 -3.353 1.00 0.00 393 LEU A CA 16
ATOM 21819 C C . LEU A 1 23 ? 0.389 0.780 -3.176 1.00 0.00 393 LEU A C 16
ATOM 21820 O O . LEU A 1 23 ? 0.400 -0.422 -2.909 1.00 0.00 393 LEU A O 16
ATOM 21836 N N . GLU A 1 24 ? -0.735 1.475 -3.327 1.00 0.00 394 GLU A N 16
ATOM 21837 C CA . GLU A 1 24 ? -2.042 0.846 -3.183 1.00 0.00 394 GLU A CA 16
ATOM 21838 C C . GLU A 1 24 ? -2.296 -0.142 -4.319 1.00 0.00 394 GLU A C 16
ATOM 21839 O O . GLU A 1 24 ? -2.948 -1.169 -4.127 1.00 0.00 394 GLU A O 16
ATOM 21851 N N . GLN A 1 25 ? -1.770 0.171 -5.500 1.00 0.00 395 GLN A N 16
ATOM 21852 C CA . GLN A 1 25 ? -1.936 -0.695 -6.659 1.00 0.00 395 GLN A CA 16
ATOM 21853 C C . GLN A 1 25 ? -1.204 -2.014 -6.447 1.00 0.00 395 GLN A C 16
ATOM 21854 O O . GLN A 1 25 ? -1.667 -3.071 -6.878 1.00 0.00 395 GLN A O 16
ATOM 21868 N N . GLU A 1 26 ? -0.060 -1.943 -5.776 1.00 0.00 396 GLU A N 16
ATOM 21869 C CA . GLU A 1 26 ? 0.739 -3.129 -5.495 1.00 0.00 396 GLU A CA 16
ATOM 21870 C C . GLU A 1 26 ? 0.034 -4.031 -4.489 1.00 0.00 396 GLU A C 16
ATOM 21871 O O . GLU A 1 26 ? 0.090 -5.255 -4.593 1.00 0.00 396 GLU A O 16
ATOM 21883 N N . VAL A 1 27 ? -0.630 -3.417 -3.513 1.00 0.00 397 VAL A N 16
ATOM 21884 C CA . VAL A 1 27 ? -1.345 -4.170 -2.490 1.00 0.00 397 VAL A CA 16
ATOM 21885 C C . VAL A 1 27 ? -2.433 -5.034 -3.115 1.00 0.00 397 VAL A C 16
ATOM 21886 O O . VAL A 1 27 ? -2.633 -6.182 -2.717 1.00 0.00 397 VAL A O 16
ATOM 21899 N N . GLU A 1 28 ? -3.129 -4.480 -4.104 1.00 0.00 398 GLU A N 16
ATOM 21900 C CA . GLU A 1 28 ? -4.190 -5.208 -4.792 1.00 0.00 398 GLU A CA 16
ATOM 21901 C C . GLU A 1 28 ? -3.652 -6.519 -5.357 1.00 0.00 398 GLU A C 16
ATOM 21902 O O . GLU A 1 28 ? -4.362 -7.524 -5.417 1.00 0.00 398 GLU A O 16
ATOM 21914 N N . GLU A 1 29 ? -2.386 -6.498 -5.760 1.00 0.00 399 GLU A N 16
ATOM 21915 C CA . GLU A 1 29 ? -1.731 -7.678 -6.310 1.00 0.00 399 GLU A CA 16
ATOM 21916 C C . GLU A 1 29 ? -1.093 -8.496 -5.195 1.00 0.00 399 GLU A C 16
ATOM 21917 O O . GLU A 1 29 ? -1.353 -9.691 -5.057 1.00 0.00 399 GLU A O 16
ATOM 21929 N N . PHE A 1 30 ? -0.252 -7.823 -4.409 1.00 0.00 400 PHE A N 16
ATOM 21930 C CA . PHE A 1 30 ? 0.463 -8.426 -3.285 1.00 0.00 400 PHE A CA 16
ATOM 21931 C C . PHE A 1 30 ? -0.183 -9.704 -2.778 1.00 0.00 400 PHE A C 16
ATOM 21932 O O . PHE A 1 30 ? -1.353 -9.723 -2.398 1.00 0.00 400 PHE A O 16
ATOM 21949 N N . VAL A 1 31 ? 0.610 -10.760 -2.750 1.00 0.00 401 VAL A N 16
ATOM 21950 C CA . VAL A 1 31 ? 0.156 -12.045 -2.259 1.00 0.00 401 VAL A CA 16
ATOM 21951 C C . VAL A 1 31 ? 1.029 -12.476 -1.088 1.00 0.00 401 VAL A C 16
ATOM 21952 O O . VAL A 1 31 ? 1.164 -13.665 -0.803 1.00 0.00 401 VAL A O 16
ATOM 21965 N N . GLY A 1 32 ? 1.635 -11.493 -0.415 1.00 0.00 402 GLY A N 16
ATOM 21966 C CA . GLY A 1 32 ? 2.494 -11.793 0.703 1.00 0.00 402 GLY A CA 16
ATOM 21967 C C . GLY A 1 32 ? 1.782 -12.530 1.811 1.00 0.00 402 GLY A C 16
ATOM 21968 O O . GLY A 1 32 ? 0.639 -12.962 1.656 1.00 0.00 402 GLY A O 16
ATOM 21972 N N . LYS A 1 33 ? 2.469 -12.667 2.929 1.00 0.00 403 LYS A N 16
ATOM 21973 C CA . LYS A 1 33 ? 1.917 -13.357 4.095 1.00 0.00 403 LYS A CA 16
ATOM 21974 C C . LYS A 1 33 ? 2.159 -12.564 5.376 1.00 0.00 403 LYS A C 16
ATOM 21975 O O . LYS A 1 33 ? 3.211 -11.953 5.547 1.00 0.00 403 LYS A O 16
ATOM 21994 N N . LYS A 1 34 ? 1.188 -12.599 6.284 1.00 0.00 404 LYS A N 16
ATOM 21995 C CA . LYS A 1 34 ? 1.297 -11.895 7.558 1.00 0.00 404 LYS A CA 16
ATOM 21996 C C . LYS A 1 34 ? 2.585 -12.268 8.287 1.00 0.00 404 LYS A C 16
ATOM 21997 O O . LYS A 1 34 ? 3.111 -11.485 9.077 1.00 0.00 404 LYS A O 16
ATOM 22016 N N . THR A 1 35 ? 3.088 -13.469 8.017 1.00 0.00 405 THR A N 16
ATOM 22017 C CA . THR A 1 35 ? 4.315 -13.941 8.650 1.00 0.00 405 THR A CA 16
ATOM 22018 C C . THR A 1 35 ? 5.496 -13.871 7.685 1.00 0.00 405 THR A C 16
ATOM 22019 O O . THR A 1 35 ? 6.547 -14.464 7.934 1.00 0.00 405 THR A O 16
ATOM 22030 N N . ASP A 1 36 ? 5.324 -13.145 6.583 1.00 0.00 406 ASP A N 16
ATOM 22031 C CA . ASP A 1 36 ? 6.383 -13.004 5.591 1.00 0.00 406 ASP A CA 16
ATOM 22032 C C . ASP A 1 36 ? 7.002 -11.611 5.648 1.00 0.00 406 ASP A C 16
ATOM 22033 O O . ASP A 1 36 ? 6.325 -10.631 5.958 1.00 0.00 406 ASP A O 16
ATOM 22042 N N . LYS A 1 37 ? 8.294 -11.533 5.344 1.00 0.00 407 LYS A N 16
ATOM 22043 C CA . LYS A 1 37 ? 9.008 -10.260 5.358 1.00 0.00 407 LYS A CA 16
ATOM 22044 C C . LYS A 1 37 ? 8.402 -9.293 4.353 1.00 0.00 407 LYS A C 16
ATOM 22045 O O . LYS A 1 37 ? 8.430 -8.078 4.549 1.00 0.00 407 LYS A O 16
ATOM 22064 N N . ALA A 1 38 ? 7.854 -9.839 3.281 1.00 0.00 408 ALA A N 16
ATOM 22065 C CA . ALA A 1 38 ? 7.238 -9.027 2.251 1.00 0.00 408 ALA A CA 16
ATOM 22066 C C . ALA A 1 38 ? 5.997 -8.320 2.778 1.00 0.00 408 ALA A C 16
ATOM 22067 O O . ALA A 1 38 ? 5.632 -7.250 2.292 1.00 0.00 408 ALA A O 16
ATOM 22074 N N . TYR A 1 39 ? 5.327 -8.932 3.755 1.00 0.00 409 TYR A N 16
ATOM 22075 C CA . TYR A 1 39 ? 4.105 -8.353 4.306 1.00 0.00 409 TYR A CA 16
ATOM 22076 C C . TYR A 1 39 ? 4.376 -7.107 5.142 1.00 0.00 409 TYR A C 16
ATOM 22077 O O . TYR A 1 39 ? 3.704 -6.093 4.953 1.00 0.00 409 TYR A O 16
ATOM 22095 N N . TRP A 1 40 ? 5.371 -7.137 6.033 1.00 0.00 410 TRP A N 16
ATOM 22096 C CA . TRP A 1 40 ? 5.661 -5.932 6.794 1.00 0.00 410 TRP A CA 16
ATOM 22097 C C . TRP A 1 40 ? 6.330 -4.928 5.873 1.00 0.00 410 TRP A C 16
ATOM 22098 O O . TRP A 1 40 ? 6.154 -3.723 6.017 1.00 0.00 410 TRP A O 16
ATOM 22119 N N . LEU A 1 41 ? 7.065 -5.455 4.894 1.00 0.00 411 LEU A N 16
ATOM 22120 C CA . LEU A 1 41 ? 7.732 -4.643 3.899 1.00 0.00 411 LEU A CA 16
ATOM 22121 C C . LEU A 1 41 ? 6.683 -3.952 3.038 1.00 0.00 411 LEU A C 16
ATOM 22122 O O . LEU A 1 41 ? 6.819 -2.778 2.702 1.00 0.00 411 LEU A O 16
ATOM 22138 N N . LEU A 1 42 ? 5.613 -4.682 2.705 1.00 0.00 412 LEU A N 16
ATOM 22139 C CA . LEU A 1 42 ? 4.535 -4.109 1.909 1.00 0.00 412 LEU A CA 16
ATOM 22140 C C . LEU A 1 42 ? 3.954 -2.918 2.658 1.00 0.00 412 LEU A C 16
ATOM 22141 O O . LEU A 1 42 ? 3.783 -1.829 2.105 1.00 0.00 412 LEU A O 16
ATOM 22157 N N . GLU A 1 43 ? 3.698 -3.138 3.943 1.00 0.00 413 GLU A N 16
ATOM 22158 C CA . GLU A 1 43 ? 3.182 -2.103 4.822 1.00 0.00 413 GLU A CA 16
ATOM 22159 C C . GLU A 1 43 ? 4.263 -1.059 5.080 1.00 0.00 413 GLU A C 16
ATOM 22160 O O . GLU A 1 43 ? 3.977 0.119 5.284 1.00 0.00 413 GLU A O 16
ATOM 22172 N N . GLU A 1 44 ? 5.511 -1.522 5.089 1.00 0.00 414 GLU A N 16
ATOM 22173 C CA . GLU A 1 44 ? 6.655 -0.660 5.344 1.00 0.00 414 GLU A CA 16
ATOM 22174 C C . GLU A 1 44 ? 6.809 0.410 4.263 1.00 0.00 414 GLU A C 16
ATOM 22175 O O . GLU A 1 44 ? 7.102 1.562 4.571 1.00 0.00 414 GLU A O 16
ATOM 22187 N N . MET A 1 45 ? 6.611 0.034 3.001 1.00 0.00 415 MET A N 16
ATOM 22188 C CA . MET A 1 45 ? 6.737 0.991 1.902 1.00 0.00 415 MET A CA 16
ATOM 22189 C C . MET A 1 45 ? 5.602 2.007 1.932 1.00 0.00 415 MET A C 16
ATOM 22190 O O . MET A 1 45 ? 5.825 3.210 1.782 1.00 0.00 415 MET A O 16
ATOM 22204 N N . LEU A 1 46 ? 4.385 1.519 2.143 1.00 0.00 416 LEU A N 16
ATOM 22205 C CA . LEU A 1 46 ? 3.221 2.397 2.206 1.00 0.00 416 LEU A CA 16
ATOM 22206 C C . LEU A 1 46 ? 3.283 3.261 3.457 1.00 0.00 416 LEU A C 16
ATOM 22207 O O . LEU A 1 46 ? 2.900 4.431 3.441 1.00 0.00 416 LEU A O 16
ATOM 22223 N N . THR A 1 47 ? 3.774 2.679 4.544 1.00 0.00 417 THR A N 16
ATOM 22224 C CA . THR A 1 47 ? 3.897 3.398 5.802 1.00 0.00 417 THR A CA 16
ATOM 22225 C C . THR A 1 47 ? 5.026 4.425 5.726 1.00 0.00 417 THR A C 16
ATOM 22226 O O . THR A 1 47 ? 4.978 5.463 6.383 1.00 0.00 417 THR A O 16
ATOM 22237 N N . LYS A 1 48 ? 6.046 4.123 4.923 1.00 0.00 418 LYS A N 16
ATOM 22238 C CA . LYS A 1 48 ? 7.190 5.018 4.769 1.00 0.00 418 LYS A CA 16
ATOM 22239 C C . LYS A 1 48 ? 6.776 6.360 4.174 1.00 0.00 418 LYS A C 16
ATOM 22240 O O . LYS A 1 48 ? 7.166 7.413 4.676 1.00 0.00 418 LYS A O 16
ATOM 22259 N N . GLU A 1 49 ? 5.988 6.322 3.102 1.00 0.00 419 GLU A N 16
ATOM 22260 C CA . GLU A 1 49 ? 5.540 7.555 2.457 1.00 0.00 419 GLU A CA 16
ATOM 22261 C C . GLU A 1 49 ? 4.632 8.352 3.388 1.00 0.00 419 GLU A C 16
ATOM 22262 O O . GLU A 1 49 ? 4.802 9.562 3.552 1.00 0.00 419 GLU A O 16
ATOM 22274 N N . LEU A 1 50 ? 3.675 7.668 4.011 1.00 0.00 420 LEU A N 16
ATOM 22275 C CA . LEU A 1 50 ? 2.760 8.326 4.935 1.00 0.00 420 LEU A CA 16
ATOM 22276 C C . LEU A 1 50 ? 3.543 8.939 6.092 1.00 0.00 420 LEU A C 16
ATOM 22277 O O . LEU A 1 50 ? 3.193 10.003 6.604 1.00 0.00 420 LEU A O 16
ATOM 22293 N N . LEU A 1 51 ? 4.619 8.262 6.485 1.00 0.00 421 LEU A N 16
ATOM 22294 C CA . LEU A 1 51 ? 5.474 8.736 7.565 1.00 0.00 421 LEU A CA 16
ATOM 22295 C C . LEU A 1 51 ? 6.251 9.969 7.118 1.00 0.00 421 LEU A C 16
ATOM 22296 O O . LEU A 1 51 ? 6.553 10.851 7.920 1.00 0.00 421 LEU A O 16
ATOM 22312 N N . GLU A 1 52 ? 6.570 10.023 5.827 1.00 0.00 422 GLU A N 16
ATOM 22313 C CA . GLU A 1 52 ? 7.307 11.150 5.270 1.00 0.00 422 GLU A CA 16
ATOM 22314 C C . GLU A 1 52 ? 6.550 12.451 5.512 1.00 0.00 422 GLU A C 16
ATOM 22315 O O . GLU A 1 52 ? 7.128 13.448 5.945 1.00 0.00 422 GLU A O 16
ATOM 22327 N N . LEU A 1 53 ? 5.251 12.428 5.236 1.00 0.00 423 LEU A N 16
ATOM 22328 C CA . LEU A 1 53 ? 4.410 13.604 5.429 1.00 0.00 423 LEU A CA 16
ATOM 22329 C C . LEU A 1 53 ? 4.222 13.892 6.916 1.00 0.00 423 LEU A C 16
ATOM 22330 O O . LEU A 1 53 ? 4.347 15.033 7.358 1.00 0.00 423 LEU A O 16
ATOM 22346 N N . ASP A 1 54 ? 3.930 12.842 7.677 1.00 0.00 424 ASP A N 16
ATOM 22347 C CA . ASP A 1 54 ? 3.727 12.951 9.118 1.00 0.00 424 ASP A CA 16
ATOM 22348 C C . ASP A 1 54 ? 2.927 14.200 9.484 1.00 0.00 424 ASP A C 16
ATOM 22349 O O . ASP A 1 54 ? 3.193 14.845 10.498 1.00 0.00 424 ASP A O 16
ATOM 22358 N N . SER A 1 55 ? 1.949 14.536 8.650 1.00 0.00 425 SER A N 16
ATOM 22359 C CA . SER A 1 55 ? 1.117 15.708 8.887 1.00 0.00 425 SER A CA 16
ATOM 22360 C C . SER A 1 55 ? 1.969 16.973 8.928 1.00 0.00 425 SER A C 16
ATOM 22361 O O . SER A 1 55 ? 1.934 17.729 9.899 1.00 0.00 425 SER A O 16
ATOM 22369 N N . VAL A 1 56 ? 2.738 17.195 7.866 1.00 0.00 426 VAL A N 16
ATOM 22370 C CA . VAL A 1 56 ? 3.601 18.367 7.784 1.00 0.00 426 VAL A CA 16
ATOM 22371 C C . VAL A 1 56 ? 2.779 19.648 7.708 1.00 0.00 426 VAL A C 16
ATOM 22372 O O . VAL A 1 56 ? 2.017 19.855 6.764 1.00 0.00 426 VAL A O 16
ATOM 22385 N N . GLU A 1 57 ? 2.939 20.505 8.712 1.00 0.00 427 GLU A N 16
ATOM 22386 C CA . GLU A 1 57 ? 2.211 21.768 8.765 1.00 0.00 427 GLU A CA 16
ATOM 22387 C C . GLU A 1 57 ? 2.518 22.629 7.544 1.00 0.00 427 GLU A C 16
ATOM 22388 O O . GLU A 1 57 ? 3.610 22.559 6.979 1.00 0.00 427 GLU A O 16
ATOM 22400 N N . THR A 1 58 ? 1.545 23.441 7.143 1.00 0.00 428 THR A N 16
ATOM 22401 C CA . THR A 1 58 ? 1.707 24.319 5.990 1.00 0.00 428 THR A CA 16
ATOM 22402 C C . THR A 1 58 ? 1.768 25.782 6.421 1.00 0.00 428 THR A C 16
ATOM 22403 O O . THR A 1 58 ? 2.369 26.615 5.742 1.00 0.00 428 THR A O 16
ATOM 22414 N N . GLY A 1 59 ? 1.141 26.089 7.553 1.00 0.00 429 GLY A N 16
ATOM 22415 C CA . GLY A 1 59 ? 1.136 27.451 8.053 1.00 0.00 429 GLY A CA 16
ATOM 22416 C C . GLY A 1 59 ? -0.212 28.124 7.880 1.00 0.00 429 GLY A C 16
ATOM 22417 O O . GLY A 1 59 ? -0.566 29.026 8.640 1.00 0.00 429 GLY A O 16
ATOM 22421 N N . GLY A 1 60 ? -0.965 27.683 6.878 1.00 0.00 430 GLY A N 16
ATOM 22422 C CA . GLY A 1 60 ? -2.274 28.255 6.623 1.00 0.00 430 GLY A CA 16
ATOM 22423 C C . GLY A 1 60 ? -2.842 27.817 5.288 1.00 0.00 430 GLY A C 16
ATOM 22424 O O . GLY A 1 60 ? -3.429 28.620 4.562 1.00 0.00 430 GLY A O 16
ATOM 22428 N N . GLN A 1 61 ? -2.665 26.541 4.964 1.00 0.00 431 GLN A N 16
ATOM 22429 C CA . GLN A 1 61 ? -3.162 25.994 3.707 1.00 0.00 431 GLN A CA 16
ATOM 22430 C C . GLN A 1 61 ? -4.219 24.923 3.958 1.00 0.00 431 GLN A C 16
ATOM 22431 O O . GLN A 1 61 ? -3.893 23.763 4.209 1.00 0.00 431 GLN A O 16
ATOM 22445 N N . ASP A 1 62 ? -5.486 25.320 3.888 1.00 0.00 432 ASP A N 16
ATOM 22446 C CA . ASP A 1 62 ? -6.590 24.393 4.107 1.00 0.00 432 ASP A CA 16
ATOM 22447 C C . ASP A 1 62 ? -6.652 23.351 2.994 1.00 0.00 432 ASP A C 16
ATOM 22448 O O . ASP A 1 62 ? -7.053 22.209 3.221 1.00 0.00 432 ASP A O 16
ATOM 22457 N N . SER A 1 63 ? -6.251 23.751 1.791 1.00 0.00 433 SER A N 16
ATOM 22458 C CA . SER A 1 63 ? -6.259 22.852 0.643 1.00 0.00 433 SER A CA 16
ATOM 22459 C C . SER A 1 63 ? -5.340 21.659 0.882 1.00 0.00 433 SER A C 16
ATOM 22460 O O . SER A 1 63 ? -5.698 20.518 0.589 1.00 0.00 433 SER A O 16
ATOM 22468 N N . VAL A 1 64 ? -4.155 21.930 1.417 1.00 0.00 434 VAL A N 16
ATOM 22469 C CA . VAL A 1 64 ? -3.185 20.879 1.698 1.00 0.00 434 VAL A CA 16
ATOM 22470 C C . VAL A 1 64 ? -3.672 19.972 2.824 1.00 0.00 434 VAL A C 16
ATOM 22471 O O . VAL A 1 64 ? -3.470 18.758 2.788 1.00 0.00 434 VAL A O 16
ATOM 22484 N N . ARG A 1 65 ? -4.316 20.570 3.821 1.00 0.00 435 ARG A N 16
ATOM 22485 C CA . ARG A 1 65 ? -4.834 19.815 4.956 1.00 0.00 435 ARG A CA 16
ATOM 22486 C C . ARG A 1 65 ? -5.836 18.761 4.496 1.00 0.00 435 ARG A C 16
ATOM 22487 O O . ARG A 1 65 ? -5.841 17.636 4.995 1.00 0.00 435 ARG A O 16
ATOM 22508 N N . GLN A 1 66 ? -6.682 19.134 3.542 1.00 0.00 436 GLN A N 16
ATOM 22509 C CA . GLN A 1 66 ? -7.687 18.219 3.012 1.00 0.00 436 GLN A CA 16
ATOM 22510 C C . GLN A 1 66 ? -7.028 17.065 2.266 1.00 0.00 436 GLN A C 16
ATOM 22511 O O . GLN A 1 66 ? -7.478 15.923 2.346 1.00 0.00 436 GLN A O 16
ATOM 22525 N N . ALA A 1 67 ? -5.956 17.372 1.542 1.00 0.00 437 ALA A N 16
ATOM 22526 C CA . ALA A 1 67 ? -5.232 16.361 0.782 1.00 0.00 437 ALA A CA 16
ATOM 22527 C C . ALA A 1 67 ? -4.476 15.416 1.710 1.00 0.00 437 ALA A C 16
ATOM 22528 O O . ALA A 1 67 ? -4.412 14.210 1.468 1.00 0.00 437 ALA A O 16
ATOM 22535 N N . ARG A 1 68 ? -3.907 15.971 2.776 1.00 0.00 438 ARG A N 16
ATOM 22536 C CA . ARG A 1 68 ? -3.156 15.178 3.741 1.00 0.00 438 ARG A CA 16
ATOM 22537 C C . ARG A 1 68 ? -4.055 14.141 4.407 1.00 0.00 438 ARG A C 16
ATOM 22538 O O . ARG A 1 68 ? -3.674 12.981 4.561 1.00 0.00 438 ARG A O 16
ATOM 22559 N N . LYS A 1 69 ? -5.251 14.569 4.800 1.00 0.00 439 LYS A N 16
ATOM 22560 C CA . LYS A 1 69 ? -6.206 13.677 5.447 1.00 0.00 439 LYS A CA 16
ATOM 22561 C C . LYS A 1 69 ? -6.686 12.601 4.477 1.00 0.00 439 LYS A C 16
ATOM 22562 O O . LYS A 1 69 ? -6.896 11.451 4.863 1.00 0.00 439 LYS A O 16
ATOM 22581 N N . GLU A 1 70 ? -6.856 12.985 3.216 1.00 0.00 440 GLU A N 16
ATOM 22582 C CA . GLU A 1 70 ? -7.309 12.054 2.189 1.00 0.00 440 GLU A CA 16
ATOM 22583 C C . GLU A 1 70 ? -6.261 10.977 1.930 1.00 0.00 440 GLU A C 16
ATOM 22584 O O . GLU A 1 70 ? -6.592 9.808 1.736 1.00 0.00 440 GLU A O 16
ATOM 22596 N N . ALA A 1 71 ? -4.994 11.380 1.928 1.00 0.00 441 ALA A N 16
ATOM 22597 C CA . ALA A 1 71 ? -3.897 10.449 1.695 1.00 0.00 441 ALA A CA 16
ATOM 22598 C C . ALA A 1 71 ? -3.727 9.496 2.873 1.00 0.00 441 ALA A C 16
ATOM 22599 O O . ALA A 1 71 ? -3.555 8.291 2.689 1.00 0.00 441 ALA A O 16
ATOM 22606 N N . VAL A 1 72 ? -3.780 10.043 4.084 1.00 0.00 442 VAL A N 16
ATOM 22607 C CA . VAL A 1 72 ? -3.635 9.238 5.291 1.00 0.00 442 VAL A CA 16
ATOM 22608 C C . VAL A 1 72 ? -4.765 8.222 5.404 1.00 0.00 442 VAL A C 16
ATOM 22609 O O . VAL A 1 72 ? -4.533 7.050 5.705 1.00 0.00 442 VAL A O 16
ATOM 22622 N N . CYS A 1 73 ? -5.989 8.676 5.153 1.00 0.00 443 CYS A N 16
ATOM 22623 C CA . CYS A 1 73 ? -7.152 7.801 5.220 1.00 0.00 443 CYS A CA 16
ATOM 22624 C C . CYS A 1 73 ? -7.018 6.668 4.210 1.00 0.00 443 CYS A C 16
ATOM 22625 O O . CYS A 1 73 ? -7.439 5.539 4.462 1.00 0.00 443 CYS A O 16
ATOM 22633 N N . LYS A 1 74 ? -6.416 6.979 3.066 1.00 0.00 444 LYS A N 16
ATOM 22634 C CA . LYS A 1 74 ? -6.212 5.989 2.019 1.00 0.00 444 LYS A CA 16
ATOM 22635 C C . LYS A 1 74 ? -5.298 4.875 2.513 1.00 0.00 444 LYS A C 16
ATOM 22636 O O . LYS A 1 74 ? -5.464 3.712 2.147 1.00 0.00 444 LYS A O 16
ATOM 22655 N N . ILE A 1 75 ? -4.333 5.238 3.355 1.00 0.00 445 ILE A N 16
ATOM 22656 C CA . ILE A 1 75 ? -3.399 4.264 3.906 1.00 0.00 445 ILE A CA 16
ATOM 22657 C C . ILE A 1 75 ? -4.122 3.292 4.823 1.00 0.00 445 ILE A C 16
ATOM 22658 O O . ILE A 1 75 ? -3.807 2.103 4.869 1.00 0.00 445 ILE A O 16
ATOM 22674 N N . GLN A 1 76 ? -5.097 3.815 5.550 1.00 0.00 446 GLN A N 16
ATOM 22675 C CA . GLN A 1 76 ? -5.884 3.022 6.472 1.00 0.00 446 GLN A CA 16
ATOM 22676 C C . GLN A 1 76 ? -6.591 1.878 5.751 1.00 0.00 446 GLN A C 16
ATOM 22677 O O . GLN A 1 76 ? -6.552 0.731 6.196 1.00 0.00 446 GLN A O 16
ATOM 22691 N N . ALA A 1 77 ? -7.234 2.202 4.635 1.00 0.00 447 ALA A N 16
ATOM 22692 C CA . ALA A 1 77 ? -7.949 1.205 3.847 1.00 0.00 447 ALA A CA 16
ATOM 22693 C C . ALA A 1 77 ? -7.000 0.124 3.338 1.00 0.00 447 ALA A C 16
ATOM 22694 O O . ALA A 1 77 ? -7.347 -1.057 3.307 1.00 0.00 447 ALA A O 16
ATOM 22701 N N . ILE A 1 78 ? -5.801 0.537 2.943 1.00 0.00 448 ILE A N 16
ATOM 22702 C CA . ILE A 1 78 ? -4.798 -0.393 2.436 1.00 0.00 448 ILE A CA 16
ATOM 22703 C C . ILE A 1 78 ? -4.205 -1.220 3.568 1.00 0.00 448 ILE A C 16
ATOM 22704 O O . ILE A 1 78 ? -3.904 -2.402 3.399 1.00 0.00 448 ILE A O 16
ATOM 22720 N N . LEU A 1 79 ? -4.038 -0.587 4.724 1.00 0.00 449 LEU A N 16
ATOM 22721 C CA . LEU A 1 79 ? -3.480 -1.261 5.891 1.00 0.00 449 LEU A CA 16
ATOM 22722 C C . LEU A 1 79 ? -4.309 -2.489 6.259 1.00 0.00 449 LEU A C 16
ATOM 22723 O O . LEU A 1 79 ? -3.765 -3.568 6.500 1.00 0.00 449 LEU A O 16
ATOM 22739 N N . GLU A 1 80 ? -5.626 -2.320 6.294 1.00 0.00 450 GLU A N 16
ATOM 22740 C CA . GLU A 1 80 ? -6.525 -3.419 6.626 1.00 0.00 450 GLU A CA 16
ATOM 22741 C C . GLU A 1 80 ? -6.583 -4.425 5.484 1.00 0.00 450 GLU A C 16
ATOM 22742 O O . GLU A 1 80 ? -6.629 -5.634 5.710 1.00 0.00 450 GLU A O 16
ATOM 22754 N N . LYS A 1 81 ? -6.568 -3.920 4.254 1.00 0.00 451 LYS A N 16
ATOM 22755 C CA . LYS A 1 81 ? -6.605 -4.782 3.079 1.00 0.00 451 LYS A CA 16
ATOM 22756 C C . LYS A 1 81 ? -5.429 -5.752 3.103 1.00 0.00 451 LYS A C 16
ATOM 22757 O O . LYS A 1 81 ? -5.520 -6.870 2.599 1.00 0.00 451 LYS A O 16
ATOM 22776 N N . LEU A 1 82 ? -4.329 -5.311 3.706 1.00 0.00 452 LEU A N 16
ATOM 22777 C CA . LEU A 1 82 ? -3.131 -6.132 3.815 1.00 0.00 452 LEU A CA 16
ATOM 22778 C C . LEU A 1 82 ? -3.292 -7.171 4.917 1.00 0.00 452 LEU A C 16
ATOM 22779 O O . LEU A 1 82 ? -2.817 -8.300 4.794 1.00 0.00 452 LEU A O 16
ATOM 22795 N N . GLU A 1 83 ? -3.963 -6.782 5.999 1.00 0.00 453 GLU A N 16
ATOM 22796 C CA . GLU A 1 83 ? -4.182 -7.683 7.124 1.00 0.00 453 GLU A CA 16
ATOM 22797 C C . GLU A 1 83 ? -4.874 -8.965 6.667 1.00 0.00 453 GLU A C 16
ATOM 22798 O O . GLU A 1 83 ? -4.676 -10.030 7.252 1.00 0.00 453 GLU A O 16
ATOM 22810 N N . LYS A 1 84 ? -5.683 -8.855 5.619 1.00 0.00 454 LYS A N 16
ATOM 22811 C CA . LYS A 1 84 ? -6.400 -10.007 5.083 1.00 0.00 454 LYS A CA 16
ATOM 22812 C C . LYS A 1 84 ? -5.656 -10.623 3.898 1.00 0.00 454 LYS A C 16
ATOM 22813 O O . LYS A 1 84 ? -5.979 -11.728 3.462 1.00 0.00 454 LYS A O 16
ATOM 22832 N N . LYS A 1 85 ? -4.657 -9.909 3.381 1.00 0.00 455 LYS A N 16
ATOM 22833 C CA . LYS A 1 85 ? -3.874 -10.401 2.252 1.00 0.00 455 LYS A CA 16
ATOM 22834 C C . LYS A 1 85 ? -2.781 -11.355 2.724 1.00 0.00 455 LYS A C 16
ATOM 22835 O O . LYS A 1 85 ? -2.307 -12.197 1.960 1.00 0.00 455 LYS A O 16
ATOM 22854 N N . GLY A 1 86 ? -2.382 -11.216 3.984 1.00 0.00 456 GLY A N 16
ATOM 22855 C CA . GLY A 1 86 ? -1.345 -12.071 4.526 1.00 0.00 456 GLY A CA 16
ATOM 22856 C C . GLY A 1 86 ? -1.903 -13.306 5.205 1.00 0.00 456 GLY A C 16
ATOM 22857 O O . GLY A 1 86 ? -1.853 -14.404 4.650 1.00 0.00 456 GLY A O 16
ATOM 22861 N N . LEU A 1 87 ? -2.435 -13.128 6.410 1.00 0.00 457 LEU A N 16
ATOM 22862 C CA . LEU A 1 87 ? -3.004 -14.237 7.170 1.00 0.00 457 LEU A CA 16
ATOM 22863 C C . LEU A 1 87 ? -1.908 -15.174 7.666 1.00 0.00 457 LEU A C 16
ATOM 22864 O O . LEU A 1 87 ? -2.147 -15.889 8.662 1.00 0.00 457 LEU A O 16
ATOM 22881 N N . GLY A 1 1 ? -10.113 37.301 -13.490 1.00 0.00 371 GLY A N 17
ATOM 22882 C CA . GLY A 1 1 ? -8.942 38.219 -13.539 1.00 0.00 371 GLY A CA 17
ATOM 22883 C C . GLY A 1 1 ? -7.648 37.530 -13.151 1.00 0.00 371 GLY A C 17
ATOM 22884 O O . GLY A 1 1 ? -7.568 36.892 -12.101 1.00 0.00 371 GLY A O 17
ATOM 22890 N N . SER A 1 2 ? -6.635 37.657 -14.001 1.00 0.00 372 SER A N 17
ATOM 22891 C CA . SER A 1 2 ? -5.339 37.041 -13.743 1.00 0.00 372 SER A CA 17
ATOM 22892 C C . SER A 1 2 ? -5.467 35.523 -13.640 1.00 0.00 372 SER A C 17
ATOM 22893 O O . SER A 1 2 ? -5.654 34.980 -12.551 1.00 0.00 372 SER A O 17
ATOM 22901 N N . PRO A 1 3 ? -5.366 34.815 -14.778 1.00 0.00 373 PRO A N 17
ATOM 22902 C CA . PRO A 1 3 ? -5.471 33.352 -14.809 1.00 0.00 373 PRO A CA 17
ATOM 22903 C C . PRO A 1 3 ? -4.536 32.684 -13.806 1.00 0.00 373 PRO A C 17
ATOM 22904 O O . PRO A 1 3 ? -3.535 33.268 -13.392 1.00 0.00 373 PRO A O 17
ATOM 22915 N N . GLU A 1 4 ? -4.870 31.457 -13.419 1.00 0.00 374 GLU A N 17
ATOM 22916 C CA . GLU A 1 4 ? -4.060 30.710 -12.464 1.00 0.00 374 GLU A CA 17
ATOM 22917 C C . GLU A 1 4 ? -3.295 29.588 -13.158 1.00 0.00 374 GLU A C 17
ATOM 22918 O O . GLU A 1 4 ? -3.410 29.402 -14.370 1.00 0.00 374 GLU A O 17
ATOM 22930 N N . PHE A 1 5 ? -2.515 28.842 -12.383 1.00 0.00 375 PHE A N 17
ATOM 22931 C CA . PHE A 1 5 ? -1.730 27.738 -12.923 1.00 0.00 375 PHE A CA 17
ATOM 22932 C C . PHE A 1 5 ? -1.371 26.739 -11.828 1.00 0.00 375 PHE A C 17
ATOM 22933 O O . PHE A 1 5 ? -0.316 26.106 -11.873 1.00 0.00 375 PHE A O 17
ATOM 22950 N N . THR A 1 6 ? -2.255 26.606 -10.844 1.00 0.00 376 THR A N 17
ATOM 22951 C CA . THR A 1 6 ? -2.033 25.685 -9.733 1.00 0.00 376 THR A CA 17
ATOM 22952 C C . THR A 1 6 ? -0.802 26.092 -8.926 1.00 0.00 376 THR A C 17
ATOM 22953 O O . THR A 1 6 ? 0.190 26.556 -9.488 1.00 0.00 376 THR A O 17
ATOM 22964 N N . PRO A 1 7 ? -0.845 25.927 -7.590 1.00 0.00 377 PRO A N 17
ATOM 22965 C CA . PRO A 1 7 ? 0.277 26.281 -6.714 1.00 0.00 377 PRO A CA 17
ATOM 22966 C C . PRO A 1 7 ? 1.483 25.371 -6.934 1.00 0.00 377 PRO A C 17
ATOM 22967 O O . PRO A 1 7 ? 1.329 24.202 -7.288 1.00 0.00 377 PRO A O 17
ATOM 22978 N N . PRO A 1 8 ? 2.706 25.894 -6.735 1.00 0.00 378 PRO A N 17
ATOM 22979 C CA . PRO A 1 8 ? 3.936 25.120 -6.923 1.00 0.00 378 PRO A CA 17
ATOM 22980 C C . PRO A 1 8 ? 4.120 24.027 -5.872 1.00 0.00 378 PRO A C 17
ATOM 22981 O O . PRO A 1 8 ? 5.022 23.197 -5.986 1.00 0.00 378 PRO A O 17
ATOM 22992 N N . SER A 1 9 ? 3.275 24.028 -4.842 1.00 0.00 379 SER A N 17
ATOM 22993 C CA . SER A 1 9 ? 3.381 23.029 -3.782 1.00 0.00 379 SER A CA 17
ATOM 22994 C C . SER A 1 9 ? 2.320 21.950 -3.918 1.00 0.00 379 SER A C 17
ATOM 22995 O O . SER A 1 9 ? 2.518 20.818 -3.476 1.00 0.00 379 SER A O 17
ATOM 23003 N N . ILE A 1 10 ? 1.212 22.287 -4.553 1.00 0.00 380 ILE A N 17
ATOM 23004 C CA . ILE A 1 10 ? 0.150 21.322 -4.766 1.00 0.00 380 ILE A CA 17
ATOM 23005 C C . ILE A 1 10 ? 0.693 20.137 -5.556 1.00 0.00 380 ILE A C 17
ATOM 23006 O O . ILE A 1 10 ? 0.226 19.007 -5.409 1.00 0.00 380 ILE A O 17
ATOM 23022 N N . LYS A 1 11 ? 1.692 20.409 -6.394 1.00 0.00 381 LYS A N 17
ATOM 23023 C CA . LYS A 1 11 ? 2.313 19.374 -7.213 1.00 0.00 381 LYS A CA 17
ATOM 23024 C C . LYS A 1 11 ? 2.863 18.246 -6.344 1.00 0.00 381 LYS A C 17
ATOM 23025 O O . LYS A 1 11 ? 2.861 17.083 -6.747 1.00 0.00 381 LYS A O 17
ATOM 23044 N N . LYS A 1 12 ? 3.332 18.595 -5.150 1.00 0.00 382 LYS A N 17
ATOM 23045 C CA . LYS A 1 12 ? 3.881 17.604 -4.232 1.00 0.00 382 LYS A CA 17
ATOM 23046 C C . LYS A 1 12 ? 2.792 16.681 -3.723 1.00 0.00 382 LYS A C 17
ATOM 23047 O O . LYS A 1 12 ? 2.996 15.476 -3.574 1.00 0.00 382 LYS A O 17
ATOM 23066 N N . ILE A 1 13 ? 1.630 17.254 -3.480 1.00 0.00 383 ILE A N 17
ATOM 23067 C CA . ILE A 1 13 ? 0.487 16.484 -3.012 1.00 0.00 383 ILE A CA 17
ATOM 23068 C C . ILE A 1 13 ? 0.133 15.425 -4.045 1.00 0.00 383 ILE A C 17
ATOM 23069 O O . ILE A 1 13 ? -0.282 14.315 -3.709 1.00 0.00 383 ILE A O 17
ATOM 23085 N N . ILE A 1 14 ? 0.331 15.780 -5.310 1.00 0.00 384 ILE A N 17
ATOM 23086 C CA . ILE A 1 14 ? 0.069 14.870 -6.420 1.00 0.00 384 ILE A CA 17
ATOM 23087 C C . ILE A 1 14 ? 1.170 13.829 -6.491 1.00 0.00 384 ILE A C 17
ATOM 23088 O O . ILE A 1 14 ? 0.917 12.637 -6.662 1.00 0.00 384 ILE A O 17
ATOM 23104 N N . HIS A 1 15 ? 2.400 14.309 -6.360 1.00 0.00 385 HIS A N 17
ATOM 23105 C CA . HIS A 1 15 ? 3.573 13.441 -6.408 1.00 0.00 385 HIS A CA 17
ATOM 23106 C C . HIS A 1 15 ? 3.507 12.369 -5.325 1.00 0.00 385 HIS A C 17
ATOM 23107 O O . HIS A 1 15 ? 3.702 11.183 -5.598 1.00 0.00 385 HIS A O 17
ATOM 23121 N N . VAL A 1 16 ? 3.233 12.790 -4.096 1.00 0.00 386 VAL A N 17
ATOM 23122 C CA . VAL A 1 16 ? 3.145 11.865 -2.973 1.00 0.00 386 VAL A CA 17
ATOM 23123 C C . VAL A 1 16 ? 1.928 10.954 -3.104 1.00 0.00 386 VAL A C 17
ATOM 23124 O O . VAL A 1 16 ? 2.028 9.742 -2.912 1.00 0.00 386 VAL A O 17
ATOM 23137 N N . LEU A 1 17 ? 0.782 11.540 -3.430 1.00 0.00 387 LEU A N 17
ATOM 23138 C CA . LEU A 1 17 ? -0.447 10.772 -3.582 1.00 0.00 387 LEU A CA 17
ATOM 23139 C C . LEU A 1 17 ? -0.337 9.799 -4.747 1.00 0.00 387 LEU A C 17
ATOM 23140 O O . LEU A 1 17 ? -0.857 8.685 -4.688 1.00 0.00 387 LEU A O 17
ATOM 23156 N N . GLU A 1 18 ? 0.356 10.218 -5.796 1.00 0.00 388 GLU A N 17
ATOM 23157 C CA . GLU A 1 18 ? 0.547 9.373 -6.964 1.00 0.00 388 GLU A CA 17
ATOM 23158 C C . GLU A 1 18 ? 1.331 8.126 -6.577 1.00 0.00 388 GLU A C 17
ATOM 23159 O O . GLU A 1 18 ? 1.099 7.037 -7.104 1.00 0.00 388 GLU A O 17
ATOM 23171 N N . LYS A 1 19 ? 2.260 8.297 -5.640 1.00 0.00 389 LYS A N 17
ATOM 23172 C CA . LYS A 1 19 ? 3.082 7.191 -5.167 1.00 0.00 389 LYS A CA 17
ATOM 23173 C C . LYS A 1 19 ? 2.236 6.194 -4.383 1.00 0.00 389 LYS A C 17
ATOM 23174 O O . LYS A 1 19 ? 2.419 4.983 -4.495 1.00 0.00 389 LYS A O 17
ATOM 23193 N N . VAL A 1 20 ? 1.303 6.717 -3.593 1.00 0.00 390 VAL A N 17
ATOM 23194 C CA . VAL A 1 20 ? 0.422 5.878 -2.794 1.00 0.00 390 VAL A CA 17
ATOM 23195 C C . VAL A 1 20 ? -0.519 5.078 -3.688 1.00 0.00 390 VAL A C 17
ATOM 23196 O O . VAL A 1 20 ? -0.845 3.928 -3.393 1.00 0.00 390 VAL A O 17
ATOM 23209 N N . GLN A 1 21 ? -0.950 5.695 -4.783 1.00 0.00 391 GLN A N 17
ATOM 23210 C CA . GLN A 1 21 ? -1.850 5.042 -5.724 1.00 0.00 391 GLN A CA 17
ATOM 23211 C C . GLN A 1 21 ? -1.197 3.799 -6.319 1.00 0.00 391 GLN A C 17
ATOM 23212 O O . GLN A 1 21 ? -1.840 2.760 -6.477 1.00 0.00 391 GLN A O 17
ATOM 23226 N N . TYR A 1 22 ? 0.087 3.911 -6.642 1.00 0.00 392 TYR A N 17
ATOM 23227 C CA . TYR A 1 22 ? 0.830 2.794 -7.214 1.00 0.00 392 TYR A CA 17
ATOM 23228 C C . TYR A 1 22 ? 1.043 1.702 -6.170 1.00 0.00 392 TYR A C 17
ATOM 23229 O O . TYR A 1 22 ? 0.841 0.519 -6.444 1.00 0.00 392 TYR A O 17
ATOM 23247 N N . LEU A 1 23 ? 1.447 2.110 -4.971 1.00 0.00 393 LEU A N 17
ATOM 23248 C CA . LEU A 1 23 ? 1.681 1.170 -3.883 1.00 0.00 393 LEU A CA 17
ATOM 23249 C C . LEU A 1 23 ? 0.400 0.417 -3.540 1.00 0.00 393 LEU A C 17
ATOM 23250 O O . LEU A 1 23 ? 0.430 -0.777 -3.239 1.00 0.00 393 LEU A O 17
ATOM 23266 N N . GLU A 1 24 ? -0.725 1.124 -3.592 1.00 0.00 394 GLU A N 17
ATOM 23267 C CA . GLU A 1 24 ? -2.019 0.524 -3.291 1.00 0.00 394 GLU A CA 17
ATOM 23268 C C . GLU A 1 24 ? -2.322 -0.617 -4.257 1.00 0.00 394 GLU A C 17
ATOM 23269 O O . GLU A 1 24 ? -2.819 -1.669 -3.856 1.00 0.00 394 GLU A O 17
ATOM 23281 N N . GLN A 1 25 ? -2.018 -0.400 -5.533 1.00 0.00 395 GLN A N 17
ATOM 23282 C CA . GLN A 1 25 ? -2.257 -1.410 -6.558 1.00 0.00 395 GLN A CA 17
ATOM 23283 C C . GLN A 1 25 ? -1.517 -2.704 -6.228 1.00 0.00 395 GLN A C 17
ATOM 23284 O O . GLN A 1 25 ? -2.075 -3.795 -6.336 1.00 0.00 395 GLN A O 17
ATOM 23298 N N . GLU A 1 26 ? -0.257 -2.572 -5.822 1.00 0.00 396 GLU A N 17
ATOM 23299 C CA . GLU A 1 26 ? 0.558 -3.730 -5.474 1.00 0.00 396 GLU A CA 17
ATOM 23300 C C . GLU A 1 26 ? 0.056 -4.378 -4.188 1.00 0.00 396 GLU A C 17
ATOM 23301 O O . GLU A 1 26 ? -0.071 -5.600 -4.107 1.00 0.00 396 GLU A O 17
ATOM 23313 N N . VAL A 1 27 ? -0.230 -3.553 -3.185 1.00 0.00 397 VAL A N 17
ATOM 23314 C CA . VAL A 1 27 ? -0.721 -4.050 -1.906 1.00 0.00 397 VAL A CA 17
ATOM 23315 C C . VAL A 1 27 ? -2.040 -4.794 -2.087 1.00 0.00 397 VAL A C 17
ATOM 23316 O O . VAL A 1 27 ? -2.326 -5.754 -1.372 1.00 0.00 397 VAL A O 17
ATOM 23329 N N . GLU A 1 28 ? -2.832 -4.349 -3.055 1.00 0.00 398 GLU A N 17
ATOM 23330 C CA . GLU A 1 28 ? -4.116 -4.978 -3.340 1.00 0.00 398 GLU A CA 17
ATOM 23331 C C . GLU A 1 28 ? -3.905 -6.424 -3.770 1.00 0.00 398 GLU A C 17
ATOM 23332 O O . GLU A 1 28 ? -4.709 -7.303 -3.458 1.00 0.00 398 GLU A O 17
ATOM 23344 N N . GLU A 1 29 ? -2.807 -6.659 -4.479 1.00 0.00 399 GLU A N 17
ATOM 23345 C CA . GLU A 1 29 ? -2.467 -7.994 -4.948 1.00 0.00 399 GLU A CA 17
ATOM 23346 C C . GLU A 1 29 ? -1.586 -8.702 -3.925 1.00 0.00 399 GLU A C 17
ATOM 23347 O O . GLU A 1 29 ? -2.014 -9.657 -3.277 1.00 0.00 399 GLU A O 17
ATOM 23359 N N . PHE A 1 30 ? -0.358 -8.211 -3.780 1.00 0.00 400 PHE A N 17
ATOM 23360 C CA . PHE A 1 30 ? 0.596 -8.775 -2.832 1.00 0.00 400 PHE A CA 17
ATOM 23361 C C . PHE A 1 30 ? 0.794 -10.268 -3.047 1.00 0.00 400 PHE A C 17
ATOM 23362 O O . PHE A 1 30 ? -0.058 -10.957 -3.605 1.00 0.00 400 PHE A O 17
ATOM 23379 N N . VAL A 1 31 ? 1.929 -10.760 -2.577 1.00 0.00 401 VAL A N 17
ATOM 23380 C CA . VAL A 1 31 ? 2.263 -12.167 -2.679 1.00 0.00 401 VAL A CA 17
ATOM 23381 C C . VAL A 1 31 ? 2.957 -12.628 -1.403 1.00 0.00 401 VAL A C 17
ATOM 23382 O O . VAL A 1 31 ? 3.666 -13.634 -1.399 1.00 0.00 401 VAL A O 17
ATOM 23395 N N . GLY A 1 32 ? 2.754 -11.876 -0.320 1.00 0.00 402 GLY A N 17
ATOM 23396 C CA . GLY A 1 32 ? 3.374 -12.222 0.940 1.00 0.00 402 GLY A CA 17
ATOM 23397 C C . GLY A 1 32 ? 2.406 -12.847 1.920 1.00 0.00 402 GLY A C 17
ATOM 23398 O O . GLY A 1 32 ? 1.276 -13.187 1.566 1.00 0.00 402 GLY A O 17
ATOM 23402 N N . LYS A 1 33 ? 2.862 -13.004 3.152 1.00 0.00 403 LYS A N 17
ATOM 23403 C CA . LYS A 1 33 ? 2.046 -13.603 4.208 1.00 0.00 403 LYS A CA 17
ATOM 23404 C C . LYS A 1 33 ? 2.121 -12.799 5.503 1.00 0.00 403 LYS A C 17
ATOM 23405 O O . LYS A 1 33 ? 3.174 -12.269 5.852 1.00 0.00 403 LYS A O 17
ATOM 23424 N N . LYS A 1 34 ? 1.003 -12.730 6.221 1.00 0.00 404 LYS A N 17
ATOM 23425 C CA . LYS A 1 34 ? 0.944 -12.007 7.488 1.00 0.00 404 LYS A CA 17
ATOM 23426 C C . LYS A 1 34 ? 2.073 -12.437 8.420 1.00 0.00 404 LYS A C 17
ATOM 23427 O O . LYS A 1 34 ? 2.531 -11.658 9.256 1.00 0.00 404 LYS A O 17
ATOM 23446 N N . THR A 1 35 ? 2.517 -13.682 8.273 1.00 0.00 405 THR A N 17
ATOM 23447 C CA . THR A 1 35 ? 3.592 -14.213 9.103 1.00 0.00 405 THR A CA 17
ATOM 23448 C C . THR A 1 35 ? 4.916 -14.248 8.344 1.00 0.00 405 THR A C 17
ATOM 23449 O O . THR A 1 35 ? 5.871 -14.893 8.776 1.00 0.00 405 THR A O 17
ATOM 23460 N N . ASP A 1 36 ? 4.971 -13.548 7.213 1.00 0.00 406 ASP A N 17
ATOM 23461 C CA . ASP A 1 36 ? 6.184 -13.502 6.404 1.00 0.00 406 ASP A CA 17
ATOM 23462 C C . ASP A 1 36 ? 6.848 -12.134 6.505 1.00 0.00 406 ASP A C 17
ATOM 23463 O O . ASP A 1 36 ? 6.237 -11.170 6.968 1.00 0.00 406 ASP A O 17
ATOM 23472 N N . LYS A 1 37 ? 8.103 -12.055 6.075 1.00 0.00 407 LYS A N 17
ATOM 23473 C CA . LYS A 1 37 ? 8.846 -10.801 6.124 1.00 0.00 407 LYS A CA 17
ATOM 23474 C C . LYS A 1 37 ? 8.325 -9.815 5.093 1.00 0.00 407 LYS A C 17
ATOM 23475 O O . LYS A 1 37 ? 8.368 -8.603 5.299 1.00 0.00 407 LYS A O 17
ATOM 23494 N N . ALA A 1 38 ? 7.828 -10.341 3.986 1.00 0.00 408 ALA A N 17
ATOM 23495 C CA . ALA A 1 38 ? 7.293 -9.507 2.925 1.00 0.00 408 ALA A CA 17
ATOM 23496 C C . ALA A 1 38 ? 6.083 -8.715 3.409 1.00 0.00 408 ALA A C 17
ATOM 23497 O O . ALA A 1 38 ? 5.796 -7.634 2.896 1.00 0.00 408 ALA A O 17
ATOM 23504 N N . TYR A 1 39 ? 5.355 -9.273 4.376 1.00 0.00 409 TYR A N 17
ATOM 23505 C CA . TYR A 1 39 ? 4.157 -8.618 4.888 1.00 0.00 409 TYR A CA 17
ATOM 23506 C C . TYR A 1 39 ? 4.475 -7.355 5.686 1.00 0.00 409 TYR A C 17
ATOM 23507 O O . TYR A 1 39 ? 3.842 -6.323 5.462 1.00 0.00 409 TYR A O 17
ATOM 23525 N N . TRP A 1 40 ? 5.461 -7.396 6.585 1.00 0.00 410 TRP A N 17
ATOM 23526 C CA . TRP A 1 40 ? 5.791 -6.182 7.317 1.00 0.00 410 TRP A CA 17
ATOM 23527 C C . TRP A 1 40 ? 6.500 -5.221 6.381 1.00 0.00 410 TRP A C 17
ATOM 23528 O O . TRP A 1 40 ? 6.362 -4.007 6.502 1.00 0.00 410 TRP A O 17
ATOM 23549 N N . LEU A 1 41 ? 7.226 -5.788 5.421 1.00 0.00 411 LEU A N 17
ATOM 23550 C CA . LEU A 1 41 ? 7.930 -5.016 4.417 1.00 0.00 411 LEU A CA 17
ATOM 23551 C C . LEU A 1 41 ? 6.921 -4.336 3.500 1.00 0.00 411 LEU A C 17
ATOM 23552 O O . LEU A 1 41 ? 7.099 -3.179 3.119 1.00 0.00 411 LEU A O 17
ATOM 23568 N N . LEU A 1 42 ? 5.840 -5.053 3.166 1.00 0.00 412 LEU A N 17
ATOM 23569 C CA . LEU A 1 42 ? 4.803 -4.482 2.317 1.00 0.00 412 LEU A CA 17
ATOM 23570 C C . LEU A 1 42 ? 4.209 -3.268 3.016 1.00 0.00 412 LEU A C 17
ATOM 23571 O O . LEU A 1 42 ? 4.072 -2.193 2.431 1.00 0.00 412 LEU A O 17
ATOM 23587 N N . GLU A 1 43 ? 3.901 -3.451 4.294 1.00 0.00 413 GLU A N 17
ATOM 23588 C CA . GLU A 1 43 ? 3.365 -2.385 5.126 1.00 0.00 413 GLU A CA 17
ATOM 23589 C C . GLU A 1 43 ? 4.451 -1.351 5.397 1.00 0.00 413 GLU A C 17
ATOM 23590 O O . GLU A 1 43 ? 4.173 -0.162 5.556 1.00 0.00 413 GLU A O 17
ATOM 23602 N N . GLU A 1 44 ? 5.693 -1.828 5.465 1.00 0.00 414 GLU A N 17
ATOM 23603 C CA . GLU A 1 44 ? 6.841 -0.973 5.735 1.00 0.00 414 GLU A CA 17
ATOM 23604 C C . GLU A 1 44 ? 7.030 0.054 4.623 1.00 0.00 414 GLU A C 17
ATOM 23605 O O . GLU A 1 44 ? 7.256 1.233 4.892 1.00 0.00 414 GLU A O 17
ATOM 23617 N N . MET A 1 45 ? 6.924 -0.391 3.375 1.00 0.00 415 MET A N 17
ATOM 23618 C CA . MET A 1 45 ? 7.074 0.512 2.240 1.00 0.00 415 MET A CA 17
ATOM 23619 C C . MET A 1 45 ? 5.929 1.518 2.217 1.00 0.00 415 MET A C 17
ATOM 23620 O O . MET A 1 45 ? 6.119 2.689 1.882 1.00 0.00 415 MET A O 17
ATOM 23634 N N . LEU A 1 46 ? 4.740 1.053 2.588 1.00 0.00 416 LEU A N 17
ATOM 23635 C CA . LEU A 1 46 ? 3.558 1.905 2.626 1.00 0.00 416 LEU A CA 17
ATOM 23636 C C . LEU A 1 46 ? 3.680 2.939 3.743 1.00 0.00 416 LEU A C 17
ATOM 23637 O O . LEU A 1 46 ? 3.337 4.107 3.566 1.00 0.00 416 LEU A O 17
ATOM 23653 N N . THR A 1 47 ? 4.173 2.496 4.893 1.00 0.00 417 THR A N 17
ATOM 23654 C CA . THR A 1 47 ? 4.345 3.376 6.042 1.00 0.00 417 THR A CA 17
ATOM 23655 C C . THR A 1 47 ? 5.341 4.487 5.730 1.00 0.00 417 THR A C 17
ATOM 23656 O O . THR A 1 47 ? 5.218 5.605 6.230 1.00 0.00 417 THR A O 17
ATOM 23667 N N . LYS A 1 48 ? 6.329 4.170 4.900 1.00 0.00 418 LYS A N 17
ATOM 23668 C CA . LYS A 1 48 ? 7.349 5.141 4.522 1.00 0.00 418 LYS A CA 17
ATOM 23669 C C . LYS A 1 48 ? 6.740 6.282 3.711 1.00 0.00 418 LYS A C 17
ATOM 23670 O O . LYS A 1 48 ? 7.003 7.454 3.982 1.00 0.00 418 LYS A O 17
ATOM 23689 N N . GLU A 1 49 ? 5.924 5.937 2.719 1.00 0.00 419 GLU A N 17
ATOM 23690 C CA . GLU A 1 49 ? 5.282 6.943 1.880 1.00 0.00 419 GLU A CA 17
ATOM 23691 C C . GLU A 1 49 ? 4.289 7.767 2.691 1.00 0.00 419 GLU A C 17
ATOM 23692 O O . GLU A 1 49 ? 4.197 8.983 2.530 1.00 0.00 419 GLU A O 17
ATOM 23704 N N . LEU A 1 50 ? 3.551 7.096 3.572 1.00 0.00 420 LEU A N 17
ATOM 23705 C CA . LEU A 1 50 ? 2.571 7.766 4.417 1.00 0.00 420 LEU A CA 17
ATOM 23706 C C . LEU A 1 50 ? 3.268 8.701 5.400 1.00 0.00 420 LEU A C 17
ATOM 23707 O O . LEU A 1 50 ? 2.742 9.754 5.757 1.00 0.00 420 LEU A O 17
ATOM 23723 N N . LEU A 1 51 ? 4.456 8.304 5.835 1.00 0.00 421 LEU A N 17
ATOM 23724 C CA . LEU A 1 51 ? 5.234 9.101 6.776 1.00 0.00 421 LEU A CA 17
ATOM 23725 C C . LEU A 1 51 ? 5.775 10.366 6.110 1.00 0.00 421 LEU A C 17
ATOM 23726 O O . LEU A 1 51 ? 5.935 11.399 6.760 1.00 0.00 421 LEU A O 17
ATOM 23742 N N . GLU A 1 52 ? 6.063 10.275 4.814 1.00 0.00 422 GLU A N 17
ATOM 23743 C CA . GLU A 1 52 ? 6.597 11.410 4.067 1.00 0.00 422 GLU A CA 17
ATOM 23744 C C . GLU A 1 52 ? 5.564 12.528 3.942 1.00 0.00 422 GLU A C 17
ATOM 23745 O O . GLU A 1 52 ? 5.874 13.698 4.165 1.00 0.00 422 GLU A O 17
ATOM 23757 N N . LEU A 1 53 ? 4.339 12.164 3.582 1.00 0.00 423 LEU A N 17
ATOM 23758 C CA . LEU A 1 53 ? 3.267 13.143 3.427 1.00 0.00 423 LEU A CA 17
ATOM 23759 C C . LEU A 1 53 ? 2.924 13.792 4.764 1.00 0.00 423 LEU A C 17
ATOM 23760 O O . LEU A 1 53 ? 2.522 14.955 4.816 1.00 0.00 423 LEU A O 17
ATOM 23776 N N . ASP A 1 54 ? 3.088 13.034 5.843 1.00 0.00 424 ASP A N 17
ATOM 23777 C CA . ASP A 1 54 ? 2.798 13.538 7.181 1.00 0.00 424 ASP A CA 17
ATOM 23778 C C . ASP A 1 54 ? 3.824 14.586 7.603 1.00 0.00 424 ASP A C 17
ATOM 23779 O O . ASP A 1 54 ? 3.532 15.462 8.416 1.00 0.00 424 ASP A O 17
ATOM 23788 N N . SER A 1 55 ? 5.027 14.488 7.045 1.00 0.00 425 SER A N 17
ATOM 23789 C CA . SER A 1 55 ? 6.097 15.427 7.362 1.00 0.00 425 SER A CA 17
ATOM 23790 C C . SER A 1 55 ? 5.680 16.862 7.053 1.00 0.00 425 SER A C 17
ATOM 23791 O O . SER A 1 55 ? 6.192 17.809 7.651 1.00 0.00 425 SER A O 17
ATOM 23799 N N . VAL A 1 56 ? 4.750 17.018 6.117 1.00 0.00 426 VAL A N 17
ATOM 23800 C CA . VAL A 1 56 ? 4.269 18.339 5.732 1.00 0.00 426 VAL A CA 17
ATOM 23801 C C . VAL A 1 56 ? 3.506 19.000 6.875 1.00 0.00 426 VAL A C 17
ATOM 23802 O O . VAL A 1 56 ? 2.675 18.370 7.527 1.00 0.00 426 VAL A O 17
ATOM 23815 N N . GLU A 1 57 ? 3.798 20.275 7.113 1.00 0.00 427 GLU A N 17
ATOM 23816 C CA . GLU A 1 57 ? 3.141 21.025 8.178 1.00 0.00 427 GLU A CA 17
ATOM 23817 C C . GLU A 1 57 ? 2.056 21.936 7.614 1.00 0.00 427 GLU A C 17
ATOM 23818 O O . GLU A 1 57 ? 1.804 21.945 6.408 1.00 0.00 427 GLU A O 17
ATOM 23830 N N . THR A 1 58 ? 1.419 22.704 8.492 1.00 0.00 428 THR A N 17
ATOM 23831 C CA . THR A 1 58 ? 0.362 23.620 8.081 1.00 0.00 428 THR A CA 17
ATOM 23832 C C . THR A 1 58 ? 0.290 24.822 9.018 1.00 0.00 428 THR A C 17
ATOM 23833 O O . THR A 1 58 ? 0.403 24.680 10.236 1.00 0.00 428 THR A O 17
ATOM 23844 N N . GLY A 1 59 ? 0.102 26.005 8.442 1.00 0.00 429 GLY A N 17
ATOM 23845 C CA . GLY A 1 59 ? 0.018 27.214 9.240 1.00 0.00 429 GLY A CA 17
ATOM 23846 C C . GLY A 1 59 ? -1.410 27.676 9.446 1.00 0.00 429 GLY A C 17
ATOM 23847 O O . GLY A 1 59 ? -1.665 28.869 9.616 1.00 0.00 429 GLY A O 17
ATOM 23851 N N . GLY A 1 60 ? -2.346 26.732 9.430 1.00 0.00 430 GLY A N 17
ATOM 23852 C CA . GLY A 1 60 ? -3.744 27.070 9.617 1.00 0.00 430 GLY A CA 17
ATOM 23853 C C . GLY A 1 60 ? -4.489 27.202 8.303 1.00 0.00 430 GLY A C 17
ATOM 23854 O O . GLY A 1 60 ? -5.271 28.133 8.115 1.00 0.00 430 GLY A O 17
ATOM 23858 N N . GLN A 1 61 ? -4.245 26.267 7.390 1.00 0.00 431 GLN A N 17
ATOM 23859 C CA . GLN A 1 61 ? -4.897 26.283 6.086 1.00 0.00 431 GLN A CA 17
ATOM 23860 C C . GLN A 1 61 ? -5.783 25.053 5.907 1.00 0.00 431 GLN A C 17
ATOM 23861 O O . GLN A 1 61 ? -5.344 23.923 6.117 1.00 0.00 431 GLN A O 17
ATOM 23875 N N . ASP A 1 62 ? -7.033 25.283 5.516 1.00 0.00 432 ASP A N 17
ATOM 23876 C CA . ASP A 1 62 ? -7.980 24.194 5.308 1.00 0.00 432 ASP A CA 17
ATOM 23877 C C . ASP A 1 62 ? -7.568 23.334 4.117 1.00 0.00 432 ASP A C 17
ATOM 23878 O O . ASP A 1 62 ? -7.722 22.113 4.137 1.00 0.00 432 ASP A O 17
ATOM 23887 N N . SER A 1 63 ? -7.044 23.981 3.081 1.00 0.00 433 SER A N 17
ATOM 23888 C CA . SER A 1 63 ? -6.609 23.275 1.880 1.00 0.00 433 SER A CA 17
ATOM 23889 C C . SER A 1 63 ? -5.514 22.266 2.211 1.00 0.00 433 SER A C 17
ATOM 23890 O O . SER A 1 63 ? -5.537 21.132 1.733 1.00 0.00 433 SER A O 17
ATOM 23898 N N . VAL A 1 64 ? -4.558 22.686 3.032 1.00 0.00 434 VAL A N 17
ATOM 23899 C CA . VAL A 1 64 ? -3.455 21.819 3.428 1.00 0.00 434 VAL A CA 17
ATOM 23900 C C . VAL A 1 64 ? -3.965 20.582 4.159 1.00 0.00 434 VAL A C 17
ATOM 23901 O O . VAL A 1 64 ? -3.542 19.461 3.876 1.00 0.00 434 VAL A O 17
ATOM 23914 N N . ARG A 1 65 ? -4.879 20.793 5.101 1.00 0.00 435 ARG A N 17
ATOM 23915 C CA . ARG A 1 65 ? -5.447 19.694 5.874 1.00 0.00 435 ARG A CA 17
ATOM 23916 C C . ARG A 1 65 ? -6.173 18.709 4.962 1.00 0.00 435 ARG A C 17
ATOM 23917 O O . ARG A 1 65 ? -6.173 17.503 5.210 1.00 0.00 435 ARG A O 17
ATOM 23938 N N . GLN A 1 66 ? -6.789 19.231 3.907 1.00 0.00 436 GLN A N 17
ATOM 23939 C CA . GLN A 1 66 ? -7.518 18.397 2.958 1.00 0.00 436 GLN A CA 17
ATOM 23940 C C . GLN A 1 66 ? -6.571 17.448 2.231 1.00 0.00 436 GLN A C 17
ATOM 23941 O O . GLN A 1 66 ? -6.936 16.318 1.907 1.00 0.00 436 GLN A O 17
ATOM 23955 N N . ALA A 1 67 ? -5.352 17.916 1.980 1.00 0.00 437 ALA A N 17
ATOM 23956 C CA . ALA A 1 67 ? -4.351 17.109 1.292 1.00 0.00 437 ALA A CA 17
ATOM 23957 C C . ALA A 1 67 ? -3.857 15.971 2.179 1.00 0.00 437 ALA A C 17
ATOM 23958 O O . ALA A 1 67 ? -3.713 14.835 1.727 1.00 0.00 437 ALA A O 17
ATOM 23965 N N . ARG A 1 68 ? -3.599 16.283 3.446 1.00 0.00 438 ARG A N 17
ATOM 23966 C CA . ARG A 1 68 ? -3.121 15.287 4.396 1.00 0.00 438 ARG A CA 17
ATOM 23967 C C . ARG A 1 68 ? -4.146 14.173 4.579 1.00 0.00 438 ARG A C 17
ATOM 23968 O O . ARG A 1 68 ? -3.800 12.992 4.592 1.00 0.00 438 ARG A O 17
ATOM 23989 N N . LYS A 1 69 ? -5.411 14.557 4.721 1.00 0.00 439 LYS A N 17
ATOM 23990 C CA . LYS A 1 69 ? -6.488 13.591 4.904 1.00 0.00 439 LYS A CA 17
ATOM 23991 C C . LYS A 1 69 ? -6.599 12.661 3.700 1.00 0.00 439 LYS A C 17
ATOM 23992 O O . LYS A 1 69 ? -6.771 11.452 3.850 1.00 0.00 439 LYS A O 17
ATOM 24011 N N . GLU A 1 70 ? -6.500 13.235 2.506 1.00 0.00 440 GLU A N 17
ATOM 24012 C CA . GLU A 1 70 ? -6.590 12.458 1.274 1.00 0.00 440 GLU A CA 17
ATOM 24013 C C . GLU A 1 70 ? -5.486 11.408 1.206 1.00 0.00 440 GLU A C 17
ATOM 24014 O O . GLU A 1 70 ? -5.732 10.255 0.855 1.00 0.00 440 GLU A O 17
ATOM 24026 N N . ALA A 1 71 ? -4.265 11.817 1.542 1.00 0.00 441 ALA A N 17
ATOM 24027 C CA . ALA A 1 71 ? -3.123 10.912 1.516 1.00 0.00 441 ALA A CA 17
ATOM 24028 C C . ALA A 1 71 ? -3.204 9.884 2.641 1.00 0.00 441 ALA A C 17
ATOM 24029 O O . ALA A 1 71 ? -2.981 8.693 2.425 1.00 0.00 441 ALA A O 17
ATOM 24036 N N . VAL A 1 72 ? -3.525 10.354 3.842 1.00 0.00 442 VAL A N 17
ATOM 24037 C CA . VAL A 1 72 ? -3.637 9.476 5.001 1.00 0.00 442 VAL A CA 17
ATOM 24038 C C . VAL A 1 72 ? -4.851 8.561 4.879 1.00 0.00 442 VAL A C 17
ATOM 24039 O O . VAL A 1 72 ? -4.846 7.435 5.378 1.00 0.00 442 VAL A O 17
ATOM 24052 N N . CYS A 1 73 ? -5.890 9.048 4.211 1.00 0.00 443 CYS A N 17
ATOM 24053 C CA . CYS A 1 73 ? -7.109 8.270 4.020 1.00 0.00 443 CYS A CA 17
ATOM 24054 C C . CYS A 1 73 ? -6.870 7.119 3.045 1.00 0.00 443 CYS A C 17
ATOM 24055 O O . CYS A 1 73 ? -7.321 5.996 3.272 1.00 0.00 443 CYS A O 17
ATOM 24063 N N . LYS A 1 74 ? -6.158 7.408 1.959 1.00 0.00 444 LYS A N 17
ATOM 24064 C CA . LYS A 1 74 ? -5.862 6.398 0.948 1.00 0.00 444 LYS A CA 17
ATOM 24065 C C . LYS A 1 74 ? -4.875 5.362 1.480 1.00 0.00 444 LYS A C 17
ATOM 24066 O O . LYS A 1 74 ? -5.060 4.160 1.290 1.00 0.00 444 LYS A O 17
ATOM 24085 N N . ILE A 1 75 ? -3.831 5.836 2.151 1.00 0.00 445 ILE A N 17
ATOM 24086 C CA . ILE A 1 75 ? -2.820 4.949 2.711 1.00 0.00 445 ILE A CA 17
ATOM 24087 C C . ILE A 1 75 ? -3.426 4.042 3.772 1.00 0.00 445 ILE A C 17
ATOM 24088 O O . ILE A 1 75 ? -2.990 2.906 3.960 1.00 0.00 445 ILE A O 17
ATOM 24104 N N . GLN A 1 76 ? -4.438 4.554 4.455 1.00 0.00 446 GLN A N 17
ATOM 24105 C CA . GLN A 1 76 ? -5.124 3.810 5.491 1.00 0.00 446 GLN A CA 17
ATOM 24106 C C . GLN A 1 76 ? -5.832 2.592 4.900 1.00 0.00 446 GLN A C 17
ATOM 24107 O O . GLN A 1 76 ? -5.734 1.485 5.429 1.00 0.00 446 GLN A O 17
ATOM 24121 N N . ALA A 1 77 ? -6.543 2.809 3.797 1.00 0.00 447 ALA A N 17
ATOM 24122 C CA . ALA A 1 77 ? -7.267 1.734 3.129 1.00 0.00 447 ALA A CA 17
ATOM 24123 C C . ALA A 1 77 ? -6.319 0.617 2.705 1.00 0.00 447 ALA A C 17
ATOM 24124 O O . ALA A 1 77 ? -6.666 -0.563 2.765 1.00 0.00 447 ALA A O 17
ATOM 24131 N N . ILE A 1 78 ? -5.119 0.998 2.280 1.00 0.00 448 ILE A N 17
ATOM 24132 C CA . ILE A 1 78 ? -4.118 0.029 1.850 1.00 0.00 448 ILE A CA 17
ATOM 24133 C C . ILE A 1 78 ? -3.647 -0.822 3.023 1.00 0.00 448 ILE A C 17
ATOM 24134 O O . ILE A 1 78 ? -3.381 -2.015 2.874 1.00 0.00 448 ILE A O 17
ATOM 24150 N N . LEU A 1 79 ? -3.545 -0.197 4.190 1.00 0.00 449 LEU A N 17
ATOM 24151 C CA . LEU A 1 79 ? -3.103 -0.892 5.394 1.00 0.00 449 LEU A CA 17
ATOM 24152 C C . LEU A 1 79 ? -4.007 -2.083 5.695 1.00 0.00 449 LEU A C 17
ATOM 24153 O O . LEU A 1 79 ? -3.545 -3.224 5.756 1.00 0.00 449 LEU A O 17
ATOM 24169 N N . GLU A 1 80 ? -5.296 -1.816 5.877 1.00 0.00 450 GLU A N 17
ATOM 24170 C CA . GLU A 1 80 ? -6.257 -2.875 6.164 1.00 0.00 450 GLU A CA 17
ATOM 24171 C C . GLU A 1 80 ? -6.283 -3.890 5.030 1.00 0.00 450 GLU A C 17
ATOM 24172 O O . GLU A 1 80 ? -6.385 -5.094 5.264 1.00 0.00 450 GLU A O 17
ATOM 24184 N N . LYS A 1 81 ? -6.166 -3.401 3.800 1.00 0.00 451 LYS A N 17
ATOM 24185 C CA . LYS A 1 81 ? -6.154 -4.276 2.637 1.00 0.00 451 LYS A CA 17
ATOM 24186 C C . LYS A 1 81 ? -5.013 -5.280 2.763 1.00 0.00 451 LYS A C 17
ATOM 24187 O O . LYS A 1 81 ? -5.099 -6.405 2.273 1.00 0.00 451 LYS A O 17
ATOM 24206 N N . LEU A 1 82 ? -3.950 -4.857 3.442 1.00 0.00 452 LEU A N 17
ATOM 24207 C CA . LEU A 1 82 ? -2.788 -5.705 3.660 1.00 0.00 452 LEU A CA 17
ATOM 24208 C C . LEU A 1 82 ? -3.114 -6.813 4.655 1.00 0.00 452 LEU A C 17
ATOM 24209 O O . LEU A 1 82 ? -2.672 -7.952 4.497 1.00 0.00 452 LEU A O 17
ATOM 24225 N N . GLU A 1 83 ? -3.890 -6.473 5.682 1.00 0.00 453 GLU A N 17
ATOM 24226 C CA . GLU A 1 83 ? -4.273 -7.445 6.701 1.00 0.00 453 GLU A CA 17
ATOM 24227 C C . GLU A 1 83 ? -4.995 -8.637 6.080 1.00 0.00 453 GLU A C 17
ATOM 24228 O O . GLU A 1 83 ? -4.925 -9.753 6.595 1.00 0.00 453 GLU A O 17
ATOM 24240 N N . LYS A 1 84 ? -5.694 -8.394 4.975 1.00 0.00 454 LYS A N 17
ATOM 24241 C CA . LYS A 1 84 ? -6.432 -9.452 4.292 1.00 0.00 454 LYS A CA 17
ATOM 24242 C C . LYS A 1 84 ? -5.568 -10.154 3.249 1.00 0.00 454 LYS A C 17
ATOM 24243 O O . LYS A 1 84 ? -5.861 -11.281 2.849 1.00 0.00 454 LYS A O 17
ATOM 24262 N N . LYS A 1 85 ? -4.504 -9.490 2.809 1.00 0.00 455 LYS A N 17
ATOM 24263 C CA . LYS A 1 85 ? -3.608 -10.066 1.812 1.00 0.00 455 LYS A CA 17
ATOM 24264 C C . LYS A 1 85 ? -2.596 -11.005 2.464 1.00 0.00 455 LYS A C 17
ATOM 24265 O O . LYS A 1 85 ? -2.013 -11.861 1.800 1.00 0.00 455 LYS A O 17
ATOM 24284 N N . GLY A 1 86 ? -2.391 -10.838 3.766 1.00 0.00 456 GLY A N 17
ATOM 24285 C CA . GLY A 1 86 ? -1.447 -11.677 4.478 1.00 0.00 456 GLY A CA 17
ATOM 24286 C C . GLY A 1 86 ? -1.982 -13.077 4.711 1.00 0.00 456 GLY A C 17
ATOM 24287 O O . GLY A 1 86 ? -1.792 -13.967 3.882 1.00 0.00 456 GLY A O 17
ATOM 24291 N N . LEU A 1 87 ? -2.652 -13.269 5.840 1.00 0.00 457 LEU A N 17
ATOM 24292 C CA . LEU A 1 87 ? -3.216 -14.569 6.182 1.00 0.00 457 LEU A CA 17
ATOM 24293 C C . LEU A 1 87 ? -2.120 -15.621 6.309 1.00 0.00 457 LEU A C 17
ATOM 24294 O O . LEU A 1 87 ? -1.816 -16.283 5.294 1.00 0.00 457 LEU A O 17
ATOM 24311 N N . GLY A 1 1 ? -5.402 30.824 -14.921 1.00 0.00 371 GLY A N 18
ATOM 24312 C CA . GLY A 1 1 ? -4.639 32.053 -15.276 1.00 0.00 371 GLY A CA 18
ATOM 24313 C C . GLY A 1 1 ? -3.367 31.744 -16.040 1.00 0.00 371 GLY A C 18
ATOM 24314 O O . GLY A 1 1 ? -2.860 30.623 -15.987 1.00 0.00 371 GLY A O 18
ATOM 24320 N N . SER A 1 2 ? -2.851 32.739 -16.754 1.00 0.00 372 SER A N 18
ATOM 24321 C CA . SER A 1 2 ? -1.631 32.566 -17.533 1.00 0.00 372 SER A CA 18
ATOM 24322 C C . SER A 1 2 ? -0.408 32.478 -16.621 1.00 0.00 372 SER A C 18
ATOM 24323 O O . SER A 1 2 ? 0.392 31.548 -16.732 1.00 0.00 372 SER A O 18
ATOM 24331 N N . PRO A 1 3 ? -0.244 33.446 -15.701 1.00 0.00 373 PRO A N 18
ATOM 24332 C CA . PRO A 1 3 ? 0.890 33.468 -14.770 1.00 0.00 373 PRO A CA 18
ATOM 24333 C C . PRO A 1 3 ? 0.867 32.285 -13.808 1.00 0.00 373 PRO A C 18
ATOM 24334 O O . PRO A 1 3 ? 0.404 32.404 -12.673 1.00 0.00 373 PRO A O 18
ATOM 24345 N N . GLU A 1 4 ? 1.365 31.142 -14.267 1.00 0.00 374 GLU A N 18
ATOM 24346 C CA . GLU A 1 4 ? 1.398 29.938 -13.445 1.00 0.00 374 GLU A CA 18
ATOM 24347 C C . GLU A 1 4 ? -0.013 29.521 -13.040 1.00 0.00 374 GLU A C 18
ATOM 24348 O O . GLU A 1 4 ? -0.935 30.336 -13.038 1.00 0.00 374 GLU A O 18
ATOM 24360 N N . PHE A 1 5 ? -0.174 28.246 -12.700 1.00 0.00 375 PHE A N 18
ATOM 24361 C CA . PHE A 1 5 ? -1.474 27.721 -12.296 1.00 0.00 375 PHE A CA 18
ATOM 24362 C C . PHE A 1 5 ? -1.434 27.221 -10.854 1.00 0.00 375 PHE A C 18
ATOM 24363 O O . PHE A 1 5 ? -2.162 27.718 -9.995 1.00 0.00 375 PHE A O 18
ATOM 24380 N N . THR A 1 6 ? -0.580 26.236 -10.597 1.00 0.00 376 THR A N 18
ATOM 24381 C CA . THR A 1 6 ? -0.446 25.670 -9.260 1.00 0.00 376 THR A CA 18
ATOM 24382 C C . THR A 1 6 ? 0.831 26.168 -8.586 1.00 0.00 376 THR A C 18
ATOM 24383 O O . THR A 1 6 ? 1.862 26.325 -9.240 1.00 0.00 376 THR A O 18
ATOM 24394 N N . PRO A 1 7 ? 0.786 26.425 -7.266 1.00 0.00 377 PRO A N 18
ATOM 24395 C CA . PRO A 1 7 ? 1.953 26.906 -6.520 1.00 0.00 377 PRO A CA 18
ATOM 24396 C C . PRO A 1 7 ? 3.122 25.927 -6.596 1.00 0.00 377 PRO A C 18
ATOM 24397 O O . PRO A 1 7 ? 3.058 24.928 -7.312 1.00 0.00 377 PRO A O 18
ATOM 24408 N N . PRO A 1 8 ? 4.218 26.209 -5.870 1.00 0.00 378 PRO A N 18
ATOM 24409 C CA . PRO A 1 8 ? 5.402 25.363 -5.872 1.00 0.00 378 PRO A CA 18
ATOM 24410 C C . PRO A 1 8 ? 5.382 24.281 -4.793 1.00 0.00 378 PRO A C 18
ATOM 24411 O O . PRO A 1 8 ? 6.396 23.625 -4.553 1.00 0.00 378 PRO A O 18
ATOM 24422 N N . SER A 1 9 ? 4.236 24.089 -4.142 1.00 0.00 379 SER A N 18
ATOM 24423 C CA . SER A 1 9 ? 4.133 23.075 -3.092 1.00 0.00 379 SER A CA 18
ATOM 24424 C C . SER A 1 9 ? 3.007 22.091 -3.361 1.00 0.00 379 SER A C 18
ATOM 24425 O O . SER A 1 9 ? 3.095 20.920 -2.988 1.00 0.00 379 SER A O 18
ATOM 24433 N N . ILE A 1 10 ? 1.967 22.550 -4.033 1.00 0.00 380 ILE A N 18
ATOM 24434 C CA . ILE A 1 10 ? 0.854 21.688 -4.373 1.00 0.00 380 ILE A CA 18
ATOM 24435 C C . ILE A 1 10 ? 1.359 20.516 -5.209 1.00 0.00 380 ILE A C 18
ATOM 24436 O O . ILE A 1 10 ? 0.794 19.425 -5.179 1.00 0.00 380 ILE A O 18
ATOM 24452 N N . LYS A 1 11 ? 2.430 20.762 -5.961 1.00 0.00 381 LYS A N 18
ATOM 24453 C CA . LYS A 1 11 ? 3.015 19.737 -6.819 1.00 0.00 381 LYS A CA 18
ATOM 24454 C C . LYS A 1 11 ? 3.403 18.499 -6.016 1.00 0.00 381 LYS A C 18
ATOM 24455 O O . LYS A 1 11 ? 3.313 17.376 -6.513 1.00 0.00 381 LYS A O 18
ATOM 24474 N N . LYS A 1 12 ? 3.829 18.703 -4.774 1.00 0.00 382 LYS A N 18
ATOM 24475 C CA . LYS A 1 12 ? 4.221 17.591 -3.916 1.00 0.00 382 LYS A CA 18
ATOM 24476 C C . LYS A 1 12 ? 3.018 16.749 -3.542 1.00 0.00 382 LYS A C 18
ATOM 24477 O O . LYS A 1 12 ? 3.093 15.521 -3.486 1.00 0.00 382 LYS A O 18
ATOM 24496 N N . ILE A 1 13 ? 1.906 17.415 -3.310 1.00 0.00 383 ILE A N 18
ATOM 24497 C CA . ILE A 1 13 ? 0.667 16.732 -2.964 1.00 0.00 383 ILE A CA 18
ATOM 24498 C C . ILE A 1 13 ? 0.268 15.797 -4.097 1.00 0.00 383 ILE A C 18
ATOM 24499 O O . ILE A 1 13 ? -0.273 14.716 -3.872 1.00 0.00 383 ILE A O 18
ATOM 24515 N N . ILE A 1 14 ? 0.574 16.224 -5.318 1.00 0.00 384 ILE A N 18
ATOM 24516 C CA . ILE A 1 14 ? 0.286 15.430 -6.509 1.00 0.00 384 ILE A CA 18
ATOM 24517 C C . ILE A 1 14 ? 1.277 14.288 -6.610 1.00 0.00 384 ILE A C 18
ATOM 24518 O O . ILE A 1 14 ? 0.912 13.144 -6.884 1.00 0.00 384 ILE A O 18
ATOM 24534 N N . HIS A 1 15 ? 2.541 14.621 -6.382 1.00 0.00 385 HIS A N 18
ATOM 24535 C CA . HIS A 1 15 ? 3.612 13.632 -6.440 1.00 0.00 385 HIS A CA 18
ATOM 24536 C C . HIS A 1 15 ? 3.363 12.513 -5.429 1.00 0.00 385 HIS A C 18
ATOM 24537 O O . HIS A 1 15 ? 3.419 11.328 -5.765 1.00 0.00 385 HIS A O 18
ATOM 24551 N N . VAL A 1 16 ? 3.075 12.900 -4.190 1.00 0.00 386 VAL A N 18
ATOM 24552 C CA . VAL A 1 16 ? 2.808 11.934 -3.136 1.00 0.00 386 VAL A CA 18
ATOM 24553 C C . VAL A 1 16 ? 1.551 11.132 -3.450 1.00 0.00 386 VAL A C 18
ATOM 24554 O O . VAL A 1 16 ? 1.524 9.912 -3.285 1.00 0.00 386 VAL A O 18
ATOM 24567 N N . LEU A 1 17 ? 0.514 11.824 -3.912 1.00 0.00 387 LEU A N 18
ATOM 24568 C CA . LEU A 1 17 ? -0.743 11.173 -4.258 1.00 0.00 387 LEU A CA 18
ATOM 24569 C C . LEU A 1 17 ? -0.524 10.152 -5.364 1.00 0.00 387 LEU A C 18
ATOM 24570 O O . LEU A 1 17 ? -1.161 9.099 -5.389 1.00 0.00 387 LEU A O 18
ATOM 24586 N N . GLU A 1 18 ? 0.399 10.462 -6.266 1.00 0.00 388 GLU A N 18
ATOM 24587 C CA . GLU A 1 18 ? 0.721 9.560 -7.362 1.00 0.00 388 GLU A CA 18
ATOM 24588 C C . GLU A 1 18 ? 1.280 8.260 -6.803 1.00 0.00 388 GLU A C 18
ATOM 24589 O O . GLU A 1 18 ? 1.039 7.180 -7.339 1.00 0.00 388 GLU A O 18
ATOM 24601 N N . LYS A 1 19 ? 2.023 8.380 -5.709 1.00 0.00 389 LYS A N 18
ATOM 24602 C CA . LYS A 1 19 ? 2.613 7.219 -5.058 1.00 0.00 389 LYS A CA 18
ATOM 24603 C C . LYS A 1 19 ? 1.532 6.369 -4.396 1.00 0.00 389 LYS A C 18
ATOM 24604 O O . LYS A 1 19 ? 1.631 5.143 -4.351 1.00 0.00 389 LYS A O 18
ATOM 24623 N N . VAL A 1 20 ? 0.499 7.033 -3.881 1.00 0.00 390 VAL A N 18
ATOM 24624 C CA . VAL A 1 20 ? -0.601 6.343 -3.216 1.00 0.00 390 VAL A CA 18
ATOM 24625 C C . VAL A 1 20 ? -1.324 5.395 -4.169 1.00 0.00 390 VAL A C 18
ATOM 24626 O O . VAL A 1 20 ? -1.595 4.246 -3.824 1.00 0.00 390 VAL A O 18
ATOM 24639 N N . GLN A 1 21 ? -1.638 5.881 -5.368 1.00 0.00 391 GLN A N 18
ATOM 24640 C CA . GLN A 1 21 ? -2.333 5.064 -6.357 1.00 0.00 391 GLN A CA 18
ATOM 24641 C C . GLN A 1 21 ? -1.463 3.892 -6.799 1.00 0.00 391 GLN A C 18
ATOM 24642 O O . GLN A 1 21 ? -1.963 2.797 -7.057 1.00 0.00 391 GLN A O 18
ATOM 24656 N N . TYR A 1 22 ? -0.157 4.128 -6.880 1.00 0.00 392 TYR A N 18
ATOM 24657 C CA . TYR A 1 22 ? 0.780 3.087 -7.283 1.00 0.00 392 TYR A CA 18
ATOM 24658 C C . TYR A 1 22 ? 0.905 2.025 -6.194 1.00 0.00 392 TYR A C 18
ATOM 24659 O O . TYR A 1 22 ? 0.959 0.829 -6.482 1.00 0.00 392 TYR A O 18
ATOM 24677 N N . LEU A 1 23 ? 0.945 2.472 -4.944 1.00 0.00 393 LEU A N 18
ATOM 24678 C CA . LEU A 1 23 ? 1.059 1.561 -3.810 1.00 0.00 393 LEU A CA 18
ATOM 24679 C C . LEU A 1 23 ? -0.171 0.662 -3.717 1.00 0.00 393 LEU A C 18
ATOM 24680 O O . LEU A 1 23 ? -0.059 -0.535 -3.455 1.00 0.00 393 LEU A O 18
ATOM 24696 N N . GLU A 1 24 ? -1.343 1.250 -3.935 1.00 0.00 394 GLU A N 18
ATOM 24697 C CA . GLU A 1 24 ? -2.595 0.505 -3.879 1.00 0.00 394 GLU A CA 18
ATOM 24698 C C . GLU A 1 24 ? -2.601 -0.616 -4.913 1.00 0.00 394 GLU A C 18
ATOM 24699 O O . GLU A 1 24 ? -3.098 -1.712 -4.653 1.00 0.00 394 GLU A O 18
ATOM 24711 N N . GLN A 1 25 ? -2.046 -0.333 -6.087 1.00 0.00 395 GLN A N 18
ATOM 24712 C CA . GLN A 1 25 ? -1.986 -1.318 -7.161 1.00 0.00 395 GLN A CA 18
ATOM 24713 C C . GLN A 1 25 ? -1.117 -2.505 -6.760 1.00 0.00 395 GLN A C 18
ATOM 24714 O O . GLN A 1 25 ? -1.397 -3.645 -7.129 1.00 0.00 395 GLN A O 18
ATOM 24728 N N . GLU A 1 26 ? -0.060 -2.229 -6.002 1.00 0.00 396 GLU A N 18
ATOM 24729 C CA . GLU A 1 26 ? 0.852 -3.273 -5.551 1.00 0.00 396 GLU A CA 18
ATOM 24730 C C . GLU A 1 26 ? 0.179 -4.184 -4.529 1.00 0.00 396 GLU A C 18
ATOM 24731 O O . GLU A 1 26 ? 0.367 -5.401 -4.550 1.00 0.00 396 GLU A O 18
ATOM 24743 N N . VAL A 1 27 ? -0.607 -3.591 -3.637 1.00 0.00 397 VAL A N 18
ATOM 24744 C CA . VAL A 1 27 ? -1.308 -4.352 -2.609 1.00 0.00 397 VAL A CA 18
ATOM 24745 C C . VAL A 1 27 ? -2.263 -5.364 -3.233 1.00 0.00 397 VAL A C 18
ATOM 24746 O O . VAL A 1 27 ? -2.316 -6.522 -2.817 1.00 0.00 397 VAL A O 18
ATOM 24759 N N . GLU A 1 28 ? -3.014 -4.922 -4.239 1.00 0.00 398 GLU A N 18
ATOM 24760 C CA . GLU A 1 28 ? -3.966 -5.793 -4.925 1.00 0.00 398 GLU A CA 18
ATOM 24761 C C . GLU A 1 28 ? -3.265 -7.036 -5.462 1.00 0.00 398 GLU A C 18
ATOM 24762 O O . GLU A 1 28 ? -3.795 -8.145 -5.386 1.00 0.00 398 GLU A O 18
ATOM 24774 N N . GLU A 1 29 ? -2.064 -6.840 -5.995 1.00 0.00 399 GLU A N 18
ATOM 24775 C CA . GLU A 1 29 ? -1.274 -7.940 -6.535 1.00 0.00 399 GLU A CA 18
ATOM 24776 C C . GLU A 1 29 ? -0.613 -8.719 -5.407 1.00 0.00 399 GLU A C 18
ATOM 24777 O O . GLU A 1 29 ? -0.757 -9.938 -5.308 1.00 0.00 399 GLU A O 18
ATOM 24789 N N . PHE A 1 30 ? 0.114 -7.987 -4.566 1.00 0.00 400 PHE A N 18
ATOM 24790 C CA . PHE A 1 30 ? 0.829 -8.544 -3.419 1.00 0.00 400 PHE A CA 18
ATOM 24791 C C . PHE A 1 30 ? 0.260 -9.873 -2.948 1.00 0.00 400 PHE A C 18
ATOM 24792 O O . PHE A 1 30 ? -0.914 -9.974 -2.589 1.00 0.00 400 PHE A O 18
ATOM 24809 N N . VAL A 1 31 ? 1.119 -10.876 -2.920 1.00 0.00 401 VAL A N 18
ATOM 24810 C CA . VAL A 1 31 ? 0.739 -12.196 -2.459 1.00 0.00 401 VAL A CA 18
ATOM 24811 C C . VAL A 1 31 ? 1.570 -12.565 -1.237 1.00 0.00 401 VAL A C 18
ATOM 24812 O O . VAL A 1 31 ? 1.772 -13.743 -0.940 1.00 0.00 401 VAL A O 18
ATOM 24825 N N . GLY A 1 32 ? 2.065 -11.544 -0.535 1.00 0.00 402 GLY A N 18
ATOM 24826 C CA . GLY A 1 32 ? 2.878 -11.784 0.633 1.00 0.00 402 GLY A CA 18
ATOM 24827 C C . GLY A 1 32 ? 2.145 -12.539 1.715 1.00 0.00 402 GLY A C 18
ATOM 24828 O O . GLY A 1 32 ? 1.049 -13.057 1.501 1.00 0.00 402 GLY A O 18
ATOM 24832 N N . LYS A 1 33 ? 2.764 -12.593 2.882 1.00 0.00 403 LYS A N 18
ATOM 24833 C CA . LYS A 1 33 ? 2.182 -13.286 4.033 1.00 0.00 403 LYS A CA 18
ATOM 24834 C C . LYS A 1 33 ? 2.280 -12.435 5.296 1.00 0.00 403 LYS A C 18
ATOM 24835 O O . LYS A 1 33 ? 3.261 -11.731 5.503 1.00 0.00 403 LYS A O 18
ATOM 24854 N N . LYS A 1 34 ? 1.257 -12.514 6.138 1.00 0.00 404 LYS A N 18
ATOM 24855 C CA . LYS A 1 34 ? 1.208 -11.750 7.383 1.00 0.00 404 LYS A CA 18
ATOM 24856 C C . LYS A 1 34 ? 2.488 -11.900 8.206 1.00 0.00 404 LYS A C 18
ATOM 24857 O O . LYS A 1 34 ? 2.842 -11.007 8.975 1.00 0.00 404 LYS A O 18
ATOM 24876 N N . THR A 1 35 ? 3.169 -13.030 8.059 1.00 0.00 405 THR A N 18
ATOM 24877 C CA . THR A 1 35 ? 4.395 -13.276 8.813 1.00 0.00 405 THR A CA 18
ATOM 24878 C C . THR A 1 35 ? 5.625 -13.318 7.907 1.00 0.00 405 THR A C 18
ATOM 24879 O O . THR A 1 35 ? 6.703 -13.727 8.338 1.00 0.00 405 THR A O 18
ATOM 24890 N N . ASP A 1 36 ? 5.467 -12.894 6.656 1.00 0.00 406 ASP A N 18
ATOM 24891 C CA . ASP A 1 36 ? 6.584 -12.890 5.716 1.00 0.00 406 ASP A CA 18
ATOM 24892 C C . ASP A 1 36 ? 7.286 -11.535 5.708 1.00 0.00 406 ASP A C 18
ATOM 24893 O O . ASP A 1 36 ? 6.685 -10.511 6.030 1.00 0.00 406 ASP A O 18
ATOM 24902 N N . LYS A 1 37 ? 8.563 -11.539 5.335 1.00 0.00 407 LYS A N 18
ATOM 24903 C CA . LYS A 1 37 ? 9.347 -10.310 5.282 1.00 0.00 407 LYS A CA 18
ATOM 24904 C C . LYS A 1 37 ? 8.739 -9.330 4.286 1.00 0.00 407 LYS A C 18
ATOM 24905 O O . LYS A 1 37 ? 8.806 -8.115 4.474 1.00 0.00 407 LYS A O 18
ATOM 24924 N N . ALA A 1 38 ? 8.143 -9.869 3.228 1.00 0.00 408 ALA A N 18
ATOM 24925 C CA . ALA A 1 38 ? 7.519 -9.046 2.202 1.00 0.00 408 ALA A CA 18
ATOM 24926 C C . ALA A 1 38 ? 6.359 -8.243 2.780 1.00 0.00 408 ALA A C 18
ATOM 24927 O O . ALA A 1 38 ? 6.238 -7.049 2.524 1.00 0.00 408 ALA A O 18
ATOM 24934 N N . TYR A 1 39 ? 5.512 -8.907 3.563 1.00 0.00 409 TYR A N 18
ATOM 24935 C CA . TYR A 1 39 ? 4.362 -8.249 4.180 1.00 0.00 409 TYR A CA 18
ATOM 24936 C C . TYR A 1 39 ? 4.815 -7.136 5.106 1.00 0.00 409 TYR A C 18
ATOM 24937 O O . TYR A 1 39 ? 4.263 -6.036 5.090 1.00 0.00 409 TYR A O 18
ATOM 24955 N N . TRP A 1 40 ? 5.829 -7.425 5.908 1.00 0.00 410 TRP A N 18
ATOM 24956 C CA . TRP A 1 40 ? 6.357 -6.441 6.833 1.00 0.00 410 TRP A CA 18
ATOM 24957 C C . TRP A 1 40 ? 6.836 -5.224 6.060 1.00 0.00 410 TRP A C 18
ATOM 24958 O O . TRP A 1 40 ? 6.480 -4.090 6.373 1.00 0.00 410 TRP A O 18
ATOM 24979 N N . LEU A 1 41 ? 7.612 -5.492 5.023 1.00 0.00 411 LEU A N 18
ATOM 24980 C CA . LEU A 1 41 ? 8.130 -4.467 4.141 1.00 0.00 411 LEU A CA 18
ATOM 24981 C C . LEU A 1 41 ? 6.971 -3.802 3.402 1.00 0.00 411 LEU A C 18
ATOM 24982 O O . LEU A 1 41 ? 6.966 -2.588 3.198 1.00 0.00 411 LEU A O 18
ATOM 24998 N N . LEU A 1 42 ? 5.976 -4.609 3.014 1.00 0.00 412 LEU A N 18
ATOM 24999 C CA . LEU A 1 42 ? 4.809 -4.086 2.315 1.00 0.00 412 LEU A CA 18
ATOM 25000 C C . LEU A 1 42 ? 4.096 -3.081 3.210 1.00 0.00 412 LEU A C 18
ATOM 25001 O O . LEU A 1 42 ? 3.779 -1.968 2.791 1.00 0.00 412 LEU A O 18
ATOM 25017 N N . GLU A 1 43 ? 3.893 -3.480 4.460 1.00 0.00 413 GLU A N 18
ATOM 25018 C CA . GLU A 1 43 ? 3.269 -2.621 5.455 1.00 0.00 413 GLU A CA 18
ATOM 25019 C C . GLU A 1 43 ? 4.227 -1.495 5.831 1.00 0.00 413 GLU A C 18
ATOM 25020 O O . GLU A 1 43 ? 3.810 -0.383 6.156 1.00 0.00 413 GLU A O 18
ATOM 25032 N N . GLU A 1 44 ? 5.518 -1.814 5.790 1.00 0.00 414 GLU A N 18
ATOM 25033 C CA . GLU A 1 44 ? 6.568 -0.865 6.129 1.00 0.00 414 GLU A CA 18
ATOM 25034 C C . GLU A 1 44 ? 6.577 0.306 5.152 1.00 0.00 414 GLU A C 18
ATOM 25035 O O . GLU A 1 44 ? 6.768 1.456 5.550 1.00 0.00 414 GLU A O 18
ATOM 25047 N N . MET A 1 45 ? 6.360 0.012 3.875 1.00 0.00 415 MET A N 18
ATOM 25048 C CA . MET A 1 45 ? 6.333 1.043 2.851 1.00 0.00 415 MET A CA 18
ATOM 25049 C C . MET A 1 45 ? 5.095 1.919 3.019 1.00 0.00 415 MET A C 18
ATOM 25050 O O . MET A 1 45 ? 5.164 3.143 2.900 1.00 0.00 415 MET A O 18
ATOM 25064 N N . LEU A 1 46 ? 3.965 1.281 3.304 1.00 0.00 416 LEU A N 18
ATOM 25065 C CA . LEU A 1 46 ? 2.710 1.998 3.500 1.00 0.00 416 LEU A CA 18
ATOM 25066 C C . LEU A 1 46 ? 2.823 2.963 4.674 1.00 0.00 416 LEU A C 18
ATOM 25067 O O . LEU A 1 46 ? 2.329 4.090 4.617 1.00 0.00 416 LEU A O 18
ATOM 25083 N N . THR A 1 47 ? 3.485 2.515 5.738 1.00 0.00 417 THR A N 18
ATOM 25084 C CA . THR A 1 47 ? 3.671 3.340 6.925 1.00 0.00 417 THR A CA 18
ATOM 25085 C C . THR A 1 47 ? 4.521 4.563 6.596 1.00 0.00 417 THR A C 18
ATOM 25086 O O . THR A 1 47 ? 4.335 5.636 7.169 1.00 0.00 417 THR A O 18
ATOM 25097 N N . LYS A 1 48 ? 5.455 4.391 5.667 1.00 0.00 418 LYS A N 18
ATOM 25098 C CA . LYS A 1 48 ? 6.333 5.479 5.257 1.00 0.00 418 LYS A CA 18
ATOM 25099 C C . LYS A 1 48 ? 5.582 6.502 4.404 1.00 0.00 418 LYS A C 18
ATOM 25100 O O . LYS A 1 48 ? 5.983 7.661 4.307 1.00 0.00 418 LYS A O 18
ATOM 25119 N N . GLU A 1 49 ? 4.498 6.062 3.777 1.00 0.00 419 GLU A N 18
ATOM 25120 C CA . GLU A 1 49 ? 3.698 6.925 2.933 1.00 0.00 419 GLU A CA 18
ATOM 25121 C C . GLU A 1 49 ? 2.892 7.920 3.771 1.00 0.00 419 GLU A C 18
ATOM 25122 O O . GLU A 1 49 ? 2.843 9.111 3.464 1.00 0.00 419 GLU A O 18
ATOM 25134 N N . LEU A 1 50 ? 2.248 7.414 4.817 1.00 0.00 420 LEU A N 18
ATOM 25135 C CA . LEU A 1 50 ? 1.423 8.248 5.689 1.00 0.00 420 LEU A CA 18
ATOM 25136 C C . LEU A 1 50 ? 2.246 9.292 6.437 1.00 0.00 420 LEU A C 18
ATOM 25137 O O . LEU A 1 50 ? 1.897 10.472 6.447 1.00 0.00 420 LEU A O 18
ATOM 25153 N N . LEU A 1 51 ? 3.325 8.857 7.076 1.00 0.00 421 LEU A N 18
ATOM 25154 C CA . LEU A 1 51 ? 4.166 9.775 7.836 1.00 0.00 421 LEU A CA 18
ATOM 25155 C C . LEU A 1 51 ? 4.821 10.810 6.921 1.00 0.00 421 LEU A C 18
ATOM 25156 O O . LEU A 1 51 ? 5.063 11.945 7.331 1.00 0.00 421 LEU A O 18
ATOM 25172 N N . GLU A 1 52 ? 5.102 10.419 5.682 1.00 0.00 422 GLU A N 18
ATOM 25173 C CA . GLU A 1 52 ? 5.725 11.323 4.723 1.00 0.00 422 GLU A CA 18
ATOM 25174 C C . GLU A 1 52 ? 4.801 12.496 4.410 1.00 0.00 422 GLU A C 18
ATOM 25175 O O . GLU A 1 52 ? 5.251 13.632 4.261 1.00 0.00 422 GLU A O 18
ATOM 25187 N N . LEU A 1 53 ? 3.508 12.210 4.310 1.00 0.00 423 LEU A N 18
ATOM 25188 C CA . LEU A 1 53 ? 2.518 13.239 4.013 1.00 0.00 423 LEU A CA 18
ATOM 25189 C C . LEU A 1 53 ? 2.279 14.133 5.224 1.00 0.00 423 LEU A C 18
ATOM 25190 O O . LEU A 1 53 ? 1.976 15.318 5.084 1.00 0.00 423 LEU A O 18
ATOM 25206 N N . ASP A 1 54 ? 2.417 13.560 6.415 1.00 0.00 424 ASP A N 18
ATOM 25207 C CA . ASP A 1 54 ? 2.216 14.308 7.651 1.00 0.00 424 ASP A CA 18
ATOM 25208 C C . ASP A 1 54 ? 3.388 15.248 7.917 1.00 0.00 424 ASP A C 18
ATOM 25209 O O . ASP A 1 54 ? 3.229 16.289 8.556 1.00 0.00 424 ASP A O 18
ATOM 25218 N N . SER A 1 55 ? 4.565 14.876 7.425 1.00 0.00 425 SER A N 18
ATOM 25219 C CA . SER A 1 55 ? 5.763 15.686 7.611 1.00 0.00 425 SER A CA 18
ATOM 25220 C C . SER A 1 55 ? 6.045 16.535 6.375 1.00 0.00 425 SER A C 18
ATOM 25221 O O . SER A 1 55 ? 7.196 16.700 5.972 1.00 0.00 425 SER A O 18
ATOM 25229 N N . VAL A 1 56 ? 4.987 17.074 5.779 1.00 0.00 426 VAL A N 18
ATOM 25230 C CA . VAL A 1 56 ? 5.122 17.908 4.589 1.00 0.00 426 VAL A CA 18
ATOM 25231 C C . VAL A 1 56 ? 5.024 19.387 4.941 1.00 0.00 426 VAL A C 18
ATOM 25232 O O . VAL A 1 56 ? 4.170 19.793 5.729 1.00 0.00 426 VAL A O 18
ATOM 25245 N N . GLU A 1 57 ? 5.903 20.191 4.351 1.00 0.00 427 GLU A N 18
ATOM 25246 C CA . GLU A 1 57 ? 5.915 21.627 4.602 1.00 0.00 427 GLU A CA 18
ATOM 25247 C C . GLU A 1 57 ? 4.597 22.265 4.175 1.00 0.00 427 GLU A C 18
ATOM 25248 O O . GLU A 1 57 ? 4.040 21.924 3.131 1.00 0.00 427 GLU A O 18
ATOM 25260 N N . THR A 1 58 ? 4.102 23.190 4.991 1.00 0.00 428 THR A N 18
ATOM 25261 C CA . THR A 1 58 ? 2.849 23.876 4.698 1.00 0.00 428 THR A CA 18
ATOM 25262 C C . THR A 1 58 ? 2.813 25.249 5.358 1.00 0.00 428 THR A C 18
ATOM 25263 O O . THR A 1 58 ? 3.601 25.536 6.260 1.00 0.00 428 THR A O 18
ATOM 25274 N N . GLY A 1 59 ? 1.895 26.096 4.904 1.00 0.00 429 GLY A N 18
ATOM 25275 C CA . GLY A 1 59 ? 1.775 27.429 5.462 1.00 0.00 429 GLY A CA 18
ATOM 25276 C C . GLY A 1 59 ? 0.577 28.181 4.916 1.00 0.00 429 GLY A C 18
ATOM 25277 O O . GLY A 1 59 ? 0.635 28.744 3.822 1.00 0.00 429 GLY A O 18
ATOM 25281 N N . GLY A 1 60 ? -0.511 28.190 5.678 1.00 0.00 430 GLY A N 18
ATOM 25282 C CA . GLY A 1 60 ? -1.712 28.881 5.248 1.00 0.00 430 GLY A CA 18
ATOM 25283 C C . GLY A 1 60 ? -2.341 28.243 4.026 1.00 0.00 430 GLY A C 18
ATOM 25284 O O . GLY A 1 60 ? -2.653 28.926 3.051 1.00 0.00 430 GLY A O 18
ATOM 25288 N N . GLN A 1 61 ? -2.529 26.928 4.078 1.00 0.00 431 GLN A N 18
ATOM 25289 C CA . GLN A 1 61 ? -3.126 26.196 2.968 1.00 0.00 431 GLN A CA 18
ATOM 25290 C C . GLN A 1 61 ? -3.935 25.006 3.472 1.00 0.00 431 GLN A C 18
ATOM 25291 O O . GLN A 1 61 ? -3.421 23.891 3.575 1.00 0.00 431 GLN A O 18
ATOM 25305 N N . ASP A 1 62 ? -5.203 25.249 3.788 1.00 0.00 432 ASP A N 18
ATOM 25306 C CA . ASP A 1 62 ? -6.083 24.197 4.283 1.00 0.00 432 ASP A CA 18
ATOM 25307 C C . ASP A 1 62 ? -6.307 23.128 3.218 1.00 0.00 432 ASP A C 18
ATOM 25308 O O . ASP A 1 62 ? -6.447 21.946 3.531 1.00 0.00 432 ASP A O 18
ATOM 25317 N N . SER A 1 63 ? -6.337 23.551 1.959 1.00 0.00 433 SER A N 18
ATOM 25318 C CA . SER A 1 63 ? -6.543 22.628 0.849 1.00 0.00 433 SER A CA 18
ATOM 25319 C C . SER A 1 63 ? -5.437 21.580 0.800 1.00 0.00 433 SER A C 18
ATOM 25320 O O . SER A 1 63 ? -5.702 20.390 0.622 1.00 0.00 433 SER A O 18
ATOM 25328 N N . VAL A 1 64 ? -4.196 22.028 0.961 1.00 0.00 434 VAL A N 18
ATOM 25329 C CA . VAL A 1 64 ? -3.049 21.129 0.936 1.00 0.00 434 VAL A CA 18
ATOM 25330 C C . VAL A 1 64 ? -3.073 20.181 2.132 1.00 0.00 434 VAL A C 18
ATOM 25331 O O . VAL A 1 64 ? -2.686 19.018 2.022 1.00 0.00 434 VAL A O 18
ATOM 25344 N N . ARG A 1 65 ? -3.528 20.689 3.273 1.00 0.00 435 ARG A N 18
ATOM 25345 C CA . ARG A 1 65 ? -3.603 19.889 4.489 1.00 0.00 435 ARG A CA 18
ATOM 25346 C C . ARG A 1 65 ? -4.649 18.788 4.351 1.00 0.00 435 ARG A C 18
ATOM 25347 O O . ARG A 1 65 ? -4.447 17.664 4.813 1.00 0.00 435 ARG A O 18
ATOM 25368 N N . GLN A 1 66 ? -5.768 19.117 3.714 1.00 0.00 436 GLN A N 18
ATOM 25369 C CA . GLN A 1 66 ? -6.846 18.157 3.514 1.00 0.00 436 GLN A CA 18
ATOM 25370 C C . GLN A 1 66 ? -6.432 17.070 2.529 1.00 0.00 436 GLN A C 18
ATOM 25371 O O . GLN A 1 66 ? -6.856 15.919 2.643 1.00 0.00 436 GLN A O 18
ATOM 25385 N N . ALA A 1 67 ? -5.603 17.441 1.558 1.00 0.00 437 ALA A N 18
ATOM 25386 C CA . ALA A 1 67 ? -5.135 16.496 0.551 1.00 0.00 437 ALA A CA 18
ATOM 25387 C C . ALA A 1 67 ? -4.139 15.505 1.144 1.00 0.00 437 ALA A C 18
ATOM 25388 O O . ALA A 1 67 ? -4.224 14.301 0.898 1.00 0.00 437 ALA A O 18
ATOM 25395 N N . ARG A 1 68 ? -3.194 16.016 1.927 1.00 0.00 438 ARG A N 18
ATOM 25396 C CA . ARG A 1 68 ? -2.185 15.169 2.552 1.00 0.00 438 ARG A CA 18
ATOM 25397 C C . ARG A 1 68 ? -2.824 14.230 3.569 1.00 0.00 438 ARG A C 18
ATOM 25398 O O . ARG A 1 68 ? -2.489 13.047 3.633 1.00 0.00 438 ARG A O 18
ATOM 25419 N N . LYS A 1 69 ? -3.751 14.762 4.357 1.00 0.00 439 LYS A N 18
ATOM 25420 C CA . LYS A 1 69 ? -4.442 13.968 5.365 1.00 0.00 439 LYS A CA 18
ATOM 25421 C C . LYS A 1 69 ? -5.235 12.842 4.709 1.00 0.00 439 LYS A C 18
ATOM 25422 O O . LYS A 1 69 ? -5.401 11.767 5.287 1.00 0.00 439 LYS A O 18
ATOM 25441 N N . GLU A 1 70 ? -5.718 13.097 3.498 1.00 0.00 440 GLU A N 18
ATOM 25442 C CA . GLU A 1 70 ? -6.491 12.107 2.758 1.00 0.00 440 GLU A CA 18
ATOM 25443 C C . GLU A 1 70 ? -5.613 10.931 2.347 1.00 0.00 440 GLU A C 18
ATOM 25444 O O . GLU A 1 70 ? -6.052 9.780 2.360 1.00 0.00 440 GLU A O 18
ATOM 25456 N N . ALA A 1 71 ? -4.368 11.225 1.983 1.00 0.00 441 ALA A N 18
ATOM 25457 C CA . ALA A 1 71 ? -3.431 10.187 1.571 1.00 0.00 441 ALA A CA 18
ATOM 25458 C C . ALA A 1 71 ? -3.176 9.203 2.708 1.00 0.00 441 ALA A C 18
ATOM 25459 O O . ALA A 1 71 ? -3.195 7.990 2.505 1.00 0.00 441 ALA A O 18
ATOM 25466 N N . VAL A 1 72 ? -2.947 9.735 3.905 1.00 0.00 442 VAL A N 18
ATOM 25467 C CA . VAL A 1 72 ? -2.700 8.905 5.079 1.00 0.00 442 VAL A CA 18
ATOM 25468 C C . VAL A 1 72 ? -3.955 8.120 5.452 1.00 0.00 442 VAL A C 18
ATOM 25469 O O . VAL A 1 72 ? -3.877 6.971 5.885 1.00 0.00 442 VAL A O 18
ATOM 25482 N N . CYS A 1 73 ? -5.114 8.747 5.276 1.00 0.00 443 CYS A N 18
ATOM 25483 C CA . CYS A 1 73 ? -6.384 8.102 5.583 1.00 0.00 443 CYS A CA 18
ATOM 25484 C C . CYS A 1 73 ? -6.690 7.004 4.567 1.00 0.00 443 CYS A C 18
ATOM 25485 O O . CYS A 1 73 ? -7.067 5.888 4.932 1.00 0.00 443 CYS A O 18
ATOM 25493 N N . LYS A 1 74 ? -6.521 7.330 3.287 1.00 0.00 444 LYS A N 18
ATOM 25494 C CA . LYS A 1 74 ? -6.776 6.379 2.213 1.00 0.00 444 LYS A CA 18
ATOM 25495 C C . LYS A 1 74 ? -5.801 5.209 2.280 1.00 0.00 444 LYS A C 18
ATOM 25496 O O . LYS A 1 74 ? -6.196 4.050 2.149 1.00 0.00 444 LYS A O 18
ATOM 25515 N N . ILE A 1 75 ? -4.527 5.517 2.496 1.00 0.00 445 ILE A N 18
ATOM 25516 C CA . ILE A 1 75 ? -3.506 4.485 2.589 1.00 0.00 445 ILE A CA 18
ATOM 25517 C C . ILE A 1 75 ? -3.777 3.581 3.781 1.00 0.00 445 ILE A C 18
ATOM 25518 O O . ILE A 1 75 ? -3.470 2.389 3.760 1.00 0.00 445 ILE A O 18
ATOM 25534 N N . GLN A 1 76 ? -4.367 4.161 4.818 1.00 0.00 446 GLN A N 18
ATOM 25535 C CA . GLN A 1 76 ? -4.703 3.431 6.023 1.00 0.00 446 GLN A CA 18
ATOM 25536 C C . GLN A 1 76 ? -5.645 2.277 5.705 1.00 0.00 446 GLN A C 18
ATOM 25537 O O . GLN A 1 76 ? -5.427 1.144 6.134 1.00 0.00 446 GLN A O 18
ATOM 25551 N N . ALA A 1 77 ? -6.686 2.573 4.935 1.00 0.00 447 ALA A N 18
ATOM 25552 C CA . ALA A 1 77 ? -7.657 1.559 4.543 1.00 0.00 447 ALA A CA 18
ATOM 25553 C C . ALA A 1 77 ? -6.973 0.446 3.759 1.00 0.00 447 ALA A C 18
ATOM 25554 O O . ALA A 1 77 ? -7.306 -0.730 3.906 1.00 0.00 447 ALA A O 18
ATOM 25561 N N . ILE A 1 78 ? -6.004 0.829 2.932 1.00 0.00 448 ILE A N 18
ATOM 25562 C CA . ILE A 1 78 ? -5.256 -0.131 2.130 1.00 0.00 448 ILE A CA 18
ATOM 25563 C C . ILE A 1 78 ? -4.366 -0.992 3.017 1.00 0.00 448 ILE A C 18
ATOM 25564 O O . ILE A 1 78 ? -4.183 -2.184 2.764 1.00 0.00 448 ILE A O 18
ATOM 25580 N N . LEU A 1 79 ? -3.816 -0.379 4.061 1.00 0.00 449 LEU A N 18
ATOM 25581 C CA . LEU A 1 79 ? -2.944 -1.087 4.993 1.00 0.00 449 LEU A CA 18
ATOM 25582 C C . LEU A 1 79 ? -3.667 -2.282 5.604 1.00 0.00 449 LEU A C 18
ATOM 25583 O O . LEU A 1 79 ? -3.128 -3.389 5.652 1.00 0.00 449 LEU A O 18
ATOM 25599 N N . GLU A 1 80 ? -4.893 -2.057 6.064 1.00 0.00 450 GLU A N 18
ATOM 25600 C CA . GLU A 1 80 ? -5.688 -3.123 6.659 1.00 0.00 450 GLU A CA 18
ATOM 25601 C C . GLU A 1 80 ? -5.965 -4.211 5.630 1.00 0.00 450 GLU A C 18
ATOM 25602 O O . GLU A 1 80 ? -5.946 -5.399 5.947 1.00 0.00 450 GLU A O 18
ATOM 25614 N N . LYS A 1 81 ? -6.200 -3.796 4.389 1.00 0.00 451 LYS A N 18
ATOM 25615 C CA . LYS A 1 81 ? -6.456 -4.741 3.311 1.00 0.00 451 LYS A CA 18
ATOM 25616 C C . LYS A 1 81 ? -5.281 -5.702 3.177 1.00 0.00 451 LYS A C 18
ATOM 25617 O O . LYS A 1 81 ? -5.446 -6.859 2.789 1.00 0.00 451 LYS A O 18
ATOM 25636 N N . LEU A 1 82 ? -4.091 -5.212 3.518 1.00 0.00 452 LEU A N 18
ATOM 25637 C CA . LEU A 1 82 ? -2.882 -6.016 3.457 1.00 0.00 452 LEU A CA 18
ATOM 25638 C C . LEU A 1 82 ? -2.868 -7.036 4.589 1.00 0.00 452 LEU A C 18
ATOM 25639 O O . LEU A 1 82 ? -2.420 -8.168 4.411 1.00 0.00 452 LEU A O 18
ATOM 25655 N N . GLU A 1 83 ? -3.375 -6.631 5.752 1.00 0.00 453 GLU A N 18
ATOM 25656 C CA . GLU A 1 83 ? -3.431 -7.520 6.906 1.00 0.00 453 GLU A CA 18
ATOM 25657 C C . GLU A 1 83 ? -4.210 -8.788 6.566 1.00 0.00 453 GLU A C 18
ATOM 25658 O O . GLU A 1 83 ? -3.947 -9.858 7.117 1.00 0.00 453 GLU A O 18
ATOM 25670 N N . LYS A 1 84 ? -5.168 -8.658 5.652 1.00 0.00 454 LYS A N 18
ATOM 25671 C CA . LYS A 1 84 ? -5.986 -9.791 5.233 1.00 0.00 454 LYS A CA 18
ATOM 25672 C C . LYS A 1 84 ? -5.394 -10.478 4.003 1.00 0.00 454 LYS A C 18
ATOM 25673 O O . LYS A 1 84 ? -5.802 -11.584 3.646 1.00 0.00 454 LYS A O 18
ATOM 25692 N N . LYS A 1 85 ? -4.425 -9.827 3.364 1.00 0.00 455 LYS A N 18
ATOM 25693 C CA . LYS A 1 85 ? -3.780 -10.390 2.184 1.00 0.00 455 LYS A CA 18
ATOM 25694 C C . LYS A 1 85 ? -2.688 -11.372 2.594 1.00 0.00 455 LYS A C 18
ATOM 25695 O O . LYS A 1 85 ? -2.343 -12.284 1.843 1.00 0.00 455 LYS A O 18
ATOM 25714 N N . GLY A 1 86 ? -2.150 -11.178 3.794 1.00 0.00 456 GLY A N 18
ATOM 25715 C CA . GLY A 1 86 ? -1.106 -12.054 4.286 1.00 0.00 456 GLY A CA 18
ATOM 25716 C C . GLY A 1 86 ? -1.645 -13.389 4.757 1.00 0.00 456 GLY A C 18
ATOM 25717 O O . GLY A 1 86 ? -1.418 -14.418 4.120 1.00 0.00 456 GLY A O 18
ATOM 25721 N N . LEU A 1 87 ? -2.364 -13.373 5.875 1.00 0.00 457 LEU A N 18
ATOM 25722 C CA . LEU A 1 87 ? -2.938 -14.593 6.431 1.00 0.00 457 LEU A CA 18
ATOM 25723 C C . LEU A 1 87 ? -1.845 -15.589 6.804 1.00 0.00 457 LEU A C 18
ATOM 25724 O O . LEU A 1 87 ? -1.586 -15.758 8.014 1.00 0.00 457 LEU A O 18
ATOM 25741 N N . GLY A 1 1 ? 6.656 36.398 -15.801 1.00 0.00 371 GLY A N 19
ATOM 25742 C CA . GLY A 1 1 ? 7.539 35.359 -16.399 1.00 0.00 371 GLY A CA 19
ATOM 25743 C C . GLY A 1 1 ? 6.822 34.040 -16.610 1.00 0.00 371 GLY A C 19
ATOM 25744 O O . GLY A 1 1 ? 6.560 33.309 -15.655 1.00 0.00 371 GLY A O 19
ATOM 25750 N N . SER A 1 2 ? 6.504 33.736 -17.863 1.00 0.00 372 SER A N 19
ATOM 25751 C CA . SER A 1 2 ? 5.812 32.496 -18.196 1.00 0.00 372 SER A CA 19
ATOM 25752 C C . SER A 1 2 ? 4.457 32.423 -17.497 1.00 0.00 372 SER A C 19
ATOM 25753 O O . SER A 1 2 ? 4.221 33.118 -16.509 1.00 0.00 372 SER A O 19
ATOM 25761 N N . PRO A 1 3 ? 3.544 31.576 -18.004 1.00 0.00 373 PRO A N 19
ATOM 25762 C CA . PRO A 1 3 ? 2.208 31.415 -17.422 1.00 0.00 373 PRO A CA 19
ATOM 25763 C C . PRO A 1 3 ? 2.246 30.712 -16.070 1.00 0.00 373 PRO A C 19
ATOM 25764 O O . PRO A 1 3 ? 3.289 30.211 -15.649 1.00 0.00 373 PRO A O 19
ATOM 25775 N N . GLU A 1 4 ? 1.103 30.678 -15.394 1.00 0.00 374 GLU A N 19
ATOM 25776 C CA . GLU A 1 4 ? 1.005 30.036 -14.088 1.00 0.00 374 GLU A CA 19
ATOM 25777 C C . GLU A 1 4 ? -0.260 29.188 -13.993 1.00 0.00 374 GLU A C 19
ATOM 25778 O O . GLU A 1 4 ? -1.371 29.698 -14.130 1.00 0.00 374 GLU A O 19
ATOM 25790 N N . PHE A 1 5 ? -0.081 27.893 -13.757 1.00 0.00 375 PHE A N 19
ATOM 25791 C CA . PHE A 1 5 ? -1.209 26.974 -13.643 1.00 0.00 375 PHE A CA 19
ATOM 25792 C C . PHE A 1 5 ? -1.239 26.317 -12.267 1.00 0.00 375 PHE A C 19
ATOM 25793 O O . PHE A 1 5 ? -2.092 26.631 -11.437 1.00 0.00 375 PHE A O 19
ATOM 25810 N N . THR A 1 6 ? -0.303 25.403 -12.031 1.00 0.00 376 THR A N 19
ATOM 25811 C CA . THR A 1 6 ? -0.226 24.703 -10.754 1.00 0.00 376 THR A CA 19
ATOM 25812 C C . THR A 1 6 ? 0.941 25.226 -9.915 1.00 0.00 376 THR A C 19
ATOM 25813 O O . THR A 1 6 ? 2.052 25.388 -10.421 1.00 0.00 376 THR A O 19
ATOM 25824 N N . PRO A 1 7 ? 0.707 25.500 -8.617 1.00 0.00 377 PRO A N 19
ATOM 25825 C CA . PRO A 1 7 ? 1.751 26.009 -7.718 1.00 0.00 377 PRO A CA 19
ATOM 25826 C C . PRO A 1 7 ? 2.945 25.062 -7.622 1.00 0.00 377 PRO A C 19
ATOM 25827 O O . PRO A 1 7 ? 2.906 23.944 -8.136 1.00 0.00 377 PRO A O 19
ATOM 25838 N N . PRO A 1 8 ? 4.031 25.506 -6.967 1.00 0.00 378 PRO A N 19
ATOM 25839 C CA . PRO A 1 8 ? 5.249 24.710 -6.808 1.00 0.00 378 PRO A CA 19
ATOM 25840 C C . PRO A 1 8 ? 5.130 23.651 -5.713 1.00 0.00 378 PRO A C 19
ATOM 25841 O O . PRO A 1 8 ? 5.785 22.611 -5.779 1.00 0.00 378 PRO A O 19
ATOM 25852 N N . SER A 1 9 ? 4.308 23.921 -4.702 1.00 0.00 379 SER A N 19
ATOM 25853 C CA . SER A 1 9 ? 4.139 22.981 -3.597 1.00 0.00 379 SER A CA 19
ATOM 25854 C C . SER A 1 9 ? 3.014 21.996 -3.862 1.00 0.00 379 SER A C 19
ATOM 25855 O O . SER A 1 9 ? 3.032 20.873 -3.357 1.00 0.00 379 SER A O 19
ATOM 25863 N N . ILE A 1 10 ? 2.056 22.399 -4.676 1.00 0.00 380 ILE A N 19
ATOM 25864 C CA . ILE A 1 10 ? 0.952 21.525 -5.024 1.00 0.00 380 ILE A CA 19
ATOM 25865 C C . ILE A 1 10 ? 1.496 20.259 -5.678 1.00 0.00 380 ILE A C 19
ATOM 25866 O O . ILE A 1 10 ? 0.903 19.185 -5.574 1.00 0.00 380 ILE A O 19
ATOM 25882 N N . LYS A 1 11 ? 2.636 20.401 -6.351 1.00 0.00 381 LYS A N 19
ATOM 25883 C CA . LYS A 1 11 ? 3.273 19.276 -7.027 1.00 0.00 381 LYS A CA 19
ATOM 25884 C C . LYS A 1 11 ? 3.558 18.140 -6.049 1.00 0.00 381 LYS A C 19
ATOM 25885 O O . LYS A 1 11 ? 3.506 16.966 -6.416 1.00 0.00 381 LYS A O 19
ATOM 25904 N N . LYS A 1 12 ? 3.860 18.493 -4.803 1.00 0.00 382 LYS A N 19
ATOM 25905 C CA . LYS A 1 12 ? 4.152 17.496 -3.781 1.00 0.00 382 LYS A CA 19
ATOM 25906 C C . LYS A 1 12 ? 2.918 16.675 -3.460 1.00 0.00 382 LYS A C 19
ATOM 25907 O O . LYS A 1 12 ? 2.994 15.464 -3.253 1.00 0.00 382 LYS A O 19
ATOM 25926 N N . ILE A 1 13 ? 1.780 17.340 -3.445 1.00 0.00 383 ILE A N 19
ATOM 25927 C CA . ILE A 1 13 ? 0.515 16.674 -3.177 1.00 0.00 383 ILE A CA 19
ATOM 25928 C C . ILE A 1 13 ? 0.273 15.609 -4.236 1.00 0.00 383 ILE A C 19
ATOM 25929 O O . ILE A 1 13 ? -0.252 14.532 -3.953 1.00 0.00 383 ILE A O 19
ATOM 25945 N N . ILE A 1 14 ? 0.695 15.921 -5.455 1.00 0.00 384 ILE A N 19
ATOM 25946 C CA . ILE A 1 14 ? 0.568 14.998 -6.578 1.00 0.00 384 ILE A CA 19
ATOM 25947 C C . ILE A 1 14 ? 1.606 13.899 -6.453 1.00 0.00 384 ILE A C 19
ATOM 25948 O O . ILE A 1 14 ? 1.315 12.717 -6.643 1.00 0.00 384 ILE A O 19
ATOM 25964 N N . HIS A 1 15 ? 2.823 14.313 -6.128 1.00 0.00 385 HIS A N 19
ATOM 25965 C CA . HIS A 1 15 ? 3.935 13.381 -5.968 1.00 0.00 385 HIS A CA 19
ATOM 25966 C C . HIS A 1 15 ? 3.620 12.336 -4.902 1.00 0.00 385 HIS A C 19
ATOM 25967 O O . HIS A 1 15 ? 3.785 11.136 -5.126 1.00 0.00 385 HIS A O 19
ATOM 25981 N N . VAL A 1 16 ? 3.164 12.798 -3.742 1.00 0.00 386 VAL A N 19
ATOM 25982 C CA . VAL A 1 16 ? 2.825 11.903 -2.644 1.00 0.00 386 VAL A CA 19
ATOM 25983 C C . VAL A 1 16 ? 1.582 11.083 -2.969 1.00 0.00 386 VAL A C 19
ATOM 25984 O O . VAL A 1 16 ? 1.555 9.870 -2.761 1.00 0.00 386 VAL A O 19
ATOM 25997 N N . LEU A 1 17 ? 0.552 11.749 -3.485 1.00 0.00 387 LEU A N 19
ATOM 25998 C CA . LEU A 1 17 ? -0.688 11.069 -3.840 1.00 0.00 387 LEU A CA 19
ATOM 25999 C C . LEU A 1 17 ? -0.436 10.034 -4.926 1.00 0.00 387 LEU A C 19
ATOM 26000 O O . LEU A 1 17 ? -1.029 8.955 -4.922 1.00 0.00 387 LEU A O 19
ATOM 26016 N N . GLU A 1 18 ? 0.463 10.363 -5.842 1.00 0.00 388 GLU A N 19
ATOM 26017 C CA . GLU A 1 18 ? 0.814 9.458 -6.924 1.00 0.00 388 GLU A CA 19
ATOM 26018 C C . GLU A 1 18 ? 1.435 8.190 -6.353 1.00 0.00 388 GLU A C 19
ATOM 26019 O O . GLU A 1 18 ? 1.244 7.094 -6.881 1.00 0.00 388 GLU A O 19
ATOM 26031 N N . LYS A 1 19 ? 2.180 8.354 -5.265 1.00 0.00 389 LYS A N 19
ATOM 26032 C CA . LYS A 1 19 ? 2.834 7.229 -4.606 1.00 0.00 389 LYS A CA 19
ATOM 26033 C C . LYS A 1 19 ? 1.808 6.331 -3.923 1.00 0.00 389 LYS A C 19
ATOM 26034 O O . LYS A 1 19 ? 1.955 5.110 -3.900 1.00 0.00 389 LYS A O 19
ATOM 26053 N N . VAL A 1 20 ? 0.767 6.948 -3.369 1.00 0.00 390 VAL A N 19
ATOM 26054 C CA . VAL A 1 20 ? -0.285 6.204 -2.686 1.00 0.00 390 VAL A CA 19
ATOM 26055 C C . VAL A 1 20 ? -1.073 5.344 -3.667 1.00 0.00 390 VAL A C 19
ATOM 26056 O O . VAL A 1 20 ? -1.323 4.166 -3.413 1.00 0.00 390 VAL A O 19
ATOM 26069 N N . GLN A 1 21 ? -1.459 5.940 -4.791 1.00 0.00 391 GLN A N 19
ATOM 26070 C CA . GLN A 1 21 ? -2.216 5.227 -5.811 1.00 0.00 391 GLN A CA 19
ATOM 26071 C C . GLN A 1 21 ? -1.406 4.057 -6.362 1.00 0.00 391 GLN A C 19
ATOM 26072 O O . GLN A 1 21 ? -1.951 2.991 -6.647 1.00 0.00 391 GLN A O 19
ATOM 26086 N N . TYR A 1 22 ? -0.101 4.266 -6.504 1.00 0.00 392 TYR A N 19
ATOM 26087 C CA . TYR A 1 22 ? 0.788 3.229 -7.016 1.00 0.00 392 TYR A CA 19
ATOM 26088 C C . TYR A 1 22 ? 0.992 2.130 -5.979 1.00 0.00 392 TYR A C 19
ATOM 26089 O O . TYR A 1 22 ? 0.881 0.943 -6.286 1.00 0.00 392 TYR A O 19
ATOM 26107 N N . LEU A 1 23 ? 1.289 2.535 -4.747 1.00 0.00 393 LEU A N 19
ATOM 26108 C CA . LEU A 1 23 ? 1.505 1.585 -3.663 1.00 0.00 393 LEU A CA 19
ATOM 26109 C C . LEU A 1 23 ? 0.253 0.748 -3.424 1.00 0.00 393 LEU A C 19
ATOM 26110 O O . LEU A 1 23 ? 0.335 -0.454 -3.170 1.00 0.00 393 LEU A O 19
ATOM 26126 N N . GLU A 1 24 ? -0.905 1.393 -3.513 1.00 0.00 394 GLU A N 19
ATOM 26127 C CA . GLU A 1 24 ? -2.177 0.711 -3.312 1.00 0.00 394 GLU A CA 19
ATOM 26128 C C . GLU A 1 24 ? -2.368 -0.392 -4.347 1.00 0.00 394 GLU A C 19
ATOM 26129 O O . GLU A 1 24 ? -2.847 -1.480 -4.030 1.00 0.00 394 GLU A O 19
ATOM 26141 N N . GLN A 1 25 ? -1.986 -0.103 -5.588 1.00 0.00 395 GLN A N 19
ATOM 26142 C CA . GLN A 1 25 ? -2.112 -1.073 -6.669 1.00 0.00 395 GLN A CA 19
ATOM 26143 C C . GLN A 1 25 ? -1.245 -2.298 -6.399 1.00 0.00 395 GLN A C 19
ATOM 26144 O O . GLN A 1 25 ? -1.588 -3.413 -6.793 1.00 0.00 395 GLN A O 19
ATOM 26158 N N . GLU A 1 26 ? -0.120 -2.083 -5.725 1.00 0.00 396 GLU A N 19
ATOM 26159 C CA . GLU A 1 26 ? 0.797 -3.170 -5.400 1.00 0.00 396 GLU A CA 19
ATOM 26160 C C . GLU A 1 26 ? 0.181 -4.114 -4.372 1.00 0.00 396 GLU A C 19
ATOM 26161 O O . GLU A 1 26 ? 0.325 -5.332 -4.470 1.00 0.00 396 GLU A O 19
ATOM 26173 N N . VAL A 1 27 ? -0.508 -3.545 -3.386 1.00 0.00 397 VAL A N 19
ATOM 26174 C CA . VAL A 1 27 ? -1.145 -4.342 -2.345 1.00 0.00 397 VAL A CA 19
ATOM 26175 C C . VAL A 1 27 ? -2.179 -5.289 -2.945 1.00 0.00 397 VAL A C 19
ATOM 26176 O O . VAL A 1 27 ? -2.289 -6.443 -2.532 1.00 0.00 397 VAL A O 19
ATOM 26189 N N . GLU A 1 28 ? -2.928 -4.796 -3.928 1.00 0.00 398 GLU A N 19
ATOM 26190 C CA . GLU A 1 28 ? -3.946 -5.605 -4.591 1.00 0.00 398 GLU A CA 19
ATOM 26191 C C . GLU A 1 28 ? -3.325 -6.871 -5.167 1.00 0.00 398 GLU A C 19
ATOM 26192 O O . GLU A 1 28 ? -3.929 -7.944 -5.143 1.00 0.00 398 GLU A O 19
ATOM 26204 N N . GLU A 1 29 ? -2.105 -6.735 -5.675 1.00 0.00 399 GLU A N 19
ATOM 26205 C CA . GLU A 1 29 ? -1.379 -7.861 -6.249 1.00 0.00 399 GLU A CA 19
ATOM 26206 C C . GLU A 1 29 ? -0.679 -8.650 -5.153 1.00 0.00 399 GLU A C 19
ATOM 26207 O O . GLU A 1 29 ? -0.859 -9.862 -5.029 1.00 0.00 399 GLU A O 19
ATOM 26219 N N . PHE A 1 30 ? 0.122 -7.936 -4.366 1.00 0.00 400 PHE A N 19
ATOM 26220 C CA . PHE A 1 30 ? 0.882 -8.510 -3.261 1.00 0.00 400 PHE A CA 19
ATOM 26221 C C . PHE A 1 30 ? 0.227 -9.745 -2.668 1.00 0.00 400 PHE A C 19
ATOM 26222 O O . PHE A 1 30 ? -0.788 -9.658 -1.975 1.00 0.00 400 PHE A O 19
ATOM 26239 N N . VAL A 1 31 ? 0.840 -10.888 -2.914 1.00 0.00 401 VAL A N 19
ATOM 26240 C CA . VAL A 1 31 ? 0.352 -12.143 -2.377 1.00 0.00 401 VAL A CA 19
ATOM 26241 C C . VAL A 1 31 ? 1.208 -12.547 -1.186 1.00 0.00 401 VAL A C 19
ATOM 26242 O O . VAL A 1 31 ? 1.340 -13.730 -0.872 1.00 0.00 401 VAL A O 19
ATOM 26255 N N . GLY A 1 32 ? 1.804 -11.547 -0.532 1.00 0.00 402 GLY A N 19
ATOM 26256 C CA . GLY A 1 32 ? 2.651 -11.806 0.601 1.00 0.00 402 GLY A CA 19
ATOM 26257 C C . GLY A 1 32 ? 1.959 -12.582 1.692 1.00 0.00 402 GLY A C 19
ATOM 26258 O O . GLY A 1 32 ? 0.810 -13.000 1.550 1.00 0.00 402 GLY A O 19
ATOM 26262 N N . LYS A 1 33 ? 2.677 -12.765 2.781 1.00 0.00 403 LYS A N 19
ATOM 26263 C CA . LYS A 1 33 ? 2.154 -13.499 3.934 1.00 0.00 403 LYS A CA 19
ATOM 26264 C C . LYS A 1 33 ? 2.438 -12.764 5.241 1.00 0.00 403 LYS A C 19
ATOM 26265 O O . LYS A 1 33 ? 3.496 -12.164 5.405 1.00 0.00 403 LYS A O 19
ATOM 26284 N N . LYS A 1 34 ? 1.495 -12.836 6.175 1.00 0.00 404 LYS A N 19
ATOM 26285 C CA . LYS A 1 34 ? 1.650 -12.187 7.474 1.00 0.00 404 LYS A CA 19
ATOM 26286 C C . LYS A 1 34 ? 2.955 -12.603 8.150 1.00 0.00 404 LYS A C 19
ATOM 26287 O O . LYS A 1 34 ? 3.503 -11.863 8.968 1.00 0.00 404 LYS A O 19
ATOM 26306 N N . THR A 1 35 ? 3.446 -13.791 7.808 1.00 0.00 405 THR A N 19
ATOM 26307 C CA . THR A 1 35 ? 4.684 -14.300 8.389 1.00 0.00 405 THR A CA 19
ATOM 26308 C C . THR A 1 35 ? 5.888 -13.992 7.502 1.00 0.00 405 THR A C 19
ATOM 26309 O O . THR A 1 35 ? 7.032 -14.087 7.946 1.00 0.00 405 THR A O 19
ATOM 26320 N N . ASP A 1 36 ? 5.631 -13.626 6.250 1.00 0.00 406 ASP A N 19
ATOM 26321 C CA . ASP A 1 36 ? 6.705 -13.311 5.317 1.00 0.00 406 ASP A CA 19
ATOM 26322 C C . ASP A 1 36 ? 7.271 -11.922 5.587 1.00 0.00 406 ASP A C 19
ATOM 26323 O O . ASP A 1 36 ? 6.533 -10.994 5.918 1.00 0.00 406 ASP A O 19
ATOM 26332 N N . LYS A 1 37 ? 8.583 -11.787 5.442 1.00 0.00 407 LYS A N 19
ATOM 26333 C CA . LYS A 1 37 ? 9.249 -10.510 5.666 1.00 0.00 407 LYS A CA 19
ATOM 26334 C C . LYS A 1 37 ? 8.737 -9.461 4.693 1.00 0.00 407 LYS A C 19
ATOM 26335 O O . LYS A 1 37 ? 8.690 -8.273 5.009 1.00 0.00 407 LYS A O 19
ATOM 26354 N N . ALA A 1 38 ? 8.341 -9.913 3.515 1.00 0.00 408 ALA A N 19
ATOM 26355 C CA . ALA A 1 38 ? 7.818 -9.022 2.497 1.00 0.00 408 ALA A CA 19
ATOM 26356 C C . ALA A 1 38 ? 6.534 -8.354 2.973 1.00 0.00 408 ALA A C 19
ATOM 26357 O O . ALA A 1 38 ? 6.208 -7.248 2.544 1.00 0.00 408 ALA A O 19
ATOM 26364 N N . TYR A 1 39 ? 5.792 -9.040 3.841 1.00 0.00 409 TYR A N 19
ATOM 26365 C CA . TYR A 1 39 ? 4.529 -8.509 4.340 1.00 0.00 409 TYR A CA 19
ATOM 26366 C C . TYR A 1 39 ? 4.725 -7.287 5.234 1.00 0.00 409 TYR A C 19
ATOM 26367 O O . TYR A 1 39 ? 4.030 -6.285 5.053 1.00 0.00 409 TYR A O 19
ATOM 26385 N N . TRP A 1 40 ? 5.676 -7.325 6.172 1.00 0.00 410 TRP A N 19
ATOM 26386 C CA . TRP A 1 40 ? 5.893 -6.146 7.001 1.00 0.00 410 TRP A CA 19
ATOM 26387 C C . TRP A 1 40 ? 6.569 -5.072 6.168 1.00 0.00 410 TRP A C 19
ATOM 26388 O O . TRP A 1 40 ? 6.360 -3.880 6.383 1.00 0.00 410 TRP A O 19
ATOM 26409 N N . LEU A 1 41 ? 7.347 -5.517 5.184 1.00 0.00 411 LEU A N 19
ATOM 26410 C CA . LEU A 1 41 ? 8.027 -4.631 4.267 1.00 0.00 411 LEU A CA 19
ATOM 26411 C C . LEU A 1 41 ? 6.999 -3.964 3.361 1.00 0.00 411 LEU A C 19
ATOM 26412 O O . LEU A 1 41 ? 7.089 -2.771 3.083 1.00 0.00 411 LEU A O 19
ATOM 26428 N N . LEU A 1 42 ? 6.000 -4.741 2.923 1.00 0.00 412 LEU A N 19
ATOM 26429 C CA . LEU A 1 42 ? 4.946 -4.204 2.070 1.00 0.00 412 LEU A CA 19
ATOM 26430 C C . LEU A 1 42 ? 4.235 -3.077 2.806 1.00 0.00 412 LEU A C 19
ATOM 26431 O O . LEU A 1 42 ? 4.034 -1.985 2.273 1.00 0.00 412 LEU A O 19
ATOM 26447 N N . GLU A 1 43 ? 3.901 -3.354 4.061 1.00 0.00 413 GLU A N 19
ATOM 26448 C CA . GLU A 1 43 ? 3.258 -2.381 4.928 1.00 0.00 413 GLU A CA 19
ATOM 26449 C C . GLU A 1 43 ? 4.251 -1.284 5.286 1.00 0.00 413 GLU A C 19
ATOM 26450 O O . GLU A 1 43 ? 3.878 -0.131 5.502 1.00 0.00 413 GLU A O 19
ATOM 26462 N N . GLU A 1 44 ? 5.523 -1.671 5.360 1.00 0.00 414 GLU A N 19
ATOM 26463 C CA . GLU A 1 44 ? 6.594 -0.750 5.708 1.00 0.00 414 GLU A CA 19
ATOM 26464 C C . GLU A 1 44 ? 6.729 0.354 4.661 1.00 0.00 414 GLU A C 19
ATOM 26465 O O . GLU A 1 44 ? 6.944 1.517 5.005 1.00 0.00 414 GLU A O 19
ATOM 26477 N N . MET A 1 45 ? 6.584 -0.001 3.387 1.00 0.00 415 MET A N 19
ATOM 26478 C CA . MET A 1 45 ? 6.673 0.987 2.316 1.00 0.00 415 MET A CA 19
ATOM 26479 C C . MET A 1 45 ? 5.467 1.914 2.365 1.00 0.00 415 MET A C 19
ATOM 26480 O O . MET A 1 45 ? 5.582 3.123 2.157 1.00 0.00 415 MET A O 19
ATOM 26494 N N . LEU A 1 46 ? 4.307 1.330 2.646 1.00 0.00 416 LEU A N 19
ATOM 26495 C CA . LEU A 1 46 ? 3.066 2.090 2.728 1.00 0.00 416 LEU A CA 19
ATOM 26496 C C . LEU A 1 46 ? 3.150 3.153 3.821 1.00 0.00 416 LEU A C 19
ATOM 26497 O O . LEU A 1 46 ? 2.720 4.288 3.628 1.00 0.00 416 LEU A O 19
ATOM 26513 N N . THR A 1 47 ? 3.709 2.779 4.967 1.00 0.00 417 THR A N 19
ATOM 26514 C CA . THR A 1 47 ? 3.849 3.707 6.084 1.00 0.00 417 THR A CA 19
ATOM 26515 C C . THR A 1 47 ? 4.814 4.833 5.731 1.00 0.00 417 THR A C 19
ATOM 26516 O O . THR A 1 47 ? 4.654 5.967 6.185 1.00 0.00 417 THR A O 19
ATOM 26527 N N . LYS A 1 48 ? 5.815 4.515 4.914 1.00 0.00 418 LYS A N 19
ATOM 26528 C CA . LYS A 1 48 ? 6.805 5.503 4.497 1.00 0.00 418 LYS A CA 19
ATOM 26529 C C . LYS A 1 48 ? 6.129 6.675 3.794 1.00 0.00 418 LYS A C 19
ATOM 26530 O O . LYS A 1 48 ? 6.404 7.835 4.100 1.00 0.00 418 LYS A O 19
ATOM 26549 N N . GLU A 1 49 ? 5.232 6.367 2.861 1.00 0.00 419 GLU A N 19
ATOM 26550 C CA . GLU A 1 49 ? 4.513 7.407 2.136 1.00 0.00 419 GLU A CA 19
ATOM 26551 C C . GLU A 1 49 ? 3.648 8.207 3.104 1.00 0.00 419 GLU A C 19
ATOM 26552 O O . GLU A 1 49 ? 3.479 9.418 2.953 1.00 0.00 419 GLU A O 19
ATOM 26564 N N . LEU A 1 50 ? 3.120 7.519 4.113 1.00 0.00 420 LEU A N 19
ATOM 26565 C CA . LEU A 1 50 ? 2.291 8.155 5.128 1.00 0.00 420 LEU A CA 19
ATOM 26566 C C . LEU A 1 50 ? 3.142 9.080 5.988 1.00 0.00 420 LEU A C 19
ATOM 26567 O O . LEU A 1 50 ? 2.732 10.183 6.339 1.00 0.00 420 LEU A O 19
ATOM 26583 N N . LEU A 1 51 ? 4.337 8.609 6.321 1.00 0.00 421 LEU A N 19
ATOM 26584 C CA . LEU A 1 51 ? 5.269 9.372 7.137 1.00 0.00 421 LEU A CA 19
ATOM 26585 C C . LEU A 1 51 ? 5.840 10.562 6.364 1.00 0.00 421 LEU A C 19
ATOM 26586 O O . LEU A 1 51 ? 6.154 11.599 6.948 1.00 0.00 421 LEU A O 19
ATOM 26602 N N . GLU A 1 52 ? 5.986 10.399 5.051 1.00 0.00 422 GLU A N 19
ATOM 26603 C CA . GLU A 1 52 ? 6.536 11.455 4.202 1.00 0.00 422 GLU A CA 19
ATOM 26604 C C . GLU A 1 52 ? 5.575 12.633 4.062 1.00 0.00 422 GLU A C 19
ATOM 26605 O O . GLU A 1 52 ? 5.979 13.790 4.180 1.00 0.00 422 GLU A O 19
ATOM 26617 N N . LEU A 1 53 ? 4.306 12.339 3.796 1.00 0.00 423 LEU A N 19
ATOM 26618 C CA . LEU A 1 53 ? 3.302 13.385 3.628 1.00 0.00 423 LEU A CA 19
ATOM 26619 C C . LEU A 1 53 ? 3.195 14.255 4.877 1.00 0.00 423 LEU A C 19
ATOM 26620 O O . LEU A 1 53 ? 2.880 15.442 4.792 1.00 0.00 423 LEU A O 19
ATOM 26636 N N . ASP A 1 54 ? 3.456 13.659 6.037 1.00 0.00 424 ASP A N 19
ATOM 26637 C CA . ASP A 1 54 ? 3.384 14.384 7.302 1.00 0.00 424 ASP A CA 19
ATOM 26638 C C . ASP A 1 54 ? 4.739 14.980 7.680 1.00 0.00 424 ASP A C 19
ATOM 26639 O O . ASP A 1 54 ? 5.065 15.099 8.861 1.00 0.00 424 ASP A O 19
ATOM 26648 N N . SER A 1 55 ? 5.526 15.352 6.674 1.00 0.00 425 SER A N 19
ATOM 26649 C CA . SER A 1 55 ? 6.844 15.935 6.910 1.00 0.00 425 SER A CA 19
ATOM 26650 C C . SER A 1 55 ? 6.949 17.340 6.314 1.00 0.00 425 SER A C 19
ATOM 26651 O O . SER A 1 55 ? 7.842 18.108 6.672 1.00 0.00 425 SER A O 19
ATOM 26659 N N . VAL A 1 56 ? 6.037 17.670 5.401 1.00 0.00 426 VAL A N 19
ATOM 26660 C CA . VAL A 1 56 ? 6.037 18.980 4.758 1.00 0.00 426 VAL A CA 19
ATOM 26661 C C . VAL A 1 56 ? 5.716 20.089 5.755 1.00 0.00 426 VAL A C 19
ATOM 26662 O O . VAL A 1 56 ? 4.826 19.944 6.595 1.00 0.00 426 VAL A O 19
ATOM 26675 N N . GLU A 1 57 ? 6.445 21.197 5.656 1.00 0.00 427 GLU A N 19
ATOM 26676 C CA . GLU A 1 57 ? 6.236 22.332 6.548 1.00 0.00 427 GLU A CA 19
ATOM 26677 C C . GLU A 1 57 ? 5.167 23.270 5.993 1.00 0.00 427 GLU A C 19
ATOM 26678 O O . GLU A 1 57 ? 5.477 24.239 5.301 1.00 0.00 427 GLU A O 19
ATOM 26690 N N . THR A 1 58 ? 3.909 22.974 6.304 1.00 0.00 428 THR A N 19
ATOM 26691 C CA . THR A 1 58 ? 2.794 23.793 5.839 1.00 0.00 428 THR A CA 19
ATOM 26692 C C . THR A 1 58 ? 2.573 24.983 6.766 1.00 0.00 428 THR A C 19
ATOM 26693 O O . THR A 1 58 ? 2.525 24.831 7.986 1.00 0.00 428 THR A O 19
ATOM 26704 N N . GLY A 1 59 ? 2.439 26.168 6.179 1.00 0.00 429 GLY A N 19
ATOM 26705 C CA . GLY A 1 59 ? 2.223 27.366 6.970 1.00 0.00 429 GLY A CA 19
ATOM 26706 C C . GLY A 1 59 ? 0.752 27.692 7.141 1.00 0.00 429 GLY A C 19
ATOM 26707 O O . GLY A 1 59 ? 0.177 27.455 8.204 1.00 0.00 429 GLY A O 19
ATOM 26711 N N . GLY A 1 60 ? 0.143 28.234 6.093 1.00 0.00 430 GLY A N 19
ATOM 26712 C CA . GLY A 1 60 ? -1.265 28.584 6.151 1.00 0.00 430 GLY A CA 19
ATOM 26713 C C . GLY A 1 60 ? -2.037 28.076 4.949 1.00 0.00 430 GLY A C 19
ATOM 26714 O O . GLY A 1 60 ? -2.846 28.802 4.372 1.00 0.00 430 GLY A O 19
ATOM 26718 N N . GLN A 1 61 ? -1.785 26.827 4.572 1.00 0.00 431 GLN A N 19
ATOM 26719 C CA . GLN A 1 61 ? -2.463 26.222 3.431 1.00 0.00 431 GLN A CA 19
ATOM 26720 C C . GLN A 1 61 ? -3.492 25.195 3.892 1.00 0.00 431 GLN A C 19
ATOM 26721 O O . GLN A 1 61 ? -3.169 24.024 4.091 1.00 0.00 431 GLN A O 19
ATOM 26735 N N . ASP A 1 62 ? -4.732 25.643 4.061 1.00 0.00 432 ASP A N 19
ATOM 26736 C CA . ASP A 1 62 ? -5.809 24.764 4.501 1.00 0.00 432 ASP A CA 19
ATOM 26737 C C . ASP A 1 62 ? -6.140 23.727 3.431 1.00 0.00 432 ASP A C 19
ATOM 26738 O O . ASP A 1 62 ? -6.385 22.561 3.740 1.00 0.00 432 ASP A O 19
ATOM 26747 N N . SER A 1 63 ? -6.144 24.159 2.175 1.00 0.00 433 SER A N 19
ATOM 26748 C CA . SER A 1 63 ? -6.445 23.266 1.061 1.00 0.00 433 SER A CA 19
ATOM 26749 C C . SER A 1 63 ? -5.467 22.097 1.023 1.00 0.00 433 SER A C 19
ATOM 26750 O O . SER A 1 63 ? -5.865 20.945 0.844 1.00 0.00 433 SER A O 19
ATOM 26758 N N . VAL A 1 64 ? -4.185 22.402 1.195 1.00 0.00 434 VAL A N 19
ATOM 26759 C CA . VAL A 1 64 ? -3.150 21.377 1.183 1.00 0.00 434 VAL A CA 19
ATOM 26760 C C . VAL A 1 64 ? -3.324 20.412 2.350 1.00 0.00 434 VAL A C 19
ATOM 26761 O O . VAL A 1 64 ? -3.138 19.204 2.203 1.00 0.00 434 VAL A O 19
ATOM 26774 N N . ARG A 1 65 ? -3.682 20.953 3.511 1.00 0.00 435 ARG A N 19
ATOM 26775 C CA . ARG A 1 65 ? -3.882 20.141 4.705 1.00 0.00 435 ARG A CA 19
ATOM 26776 C C . ARG A 1 65 ? -4.961 19.088 4.473 1.00 0.00 435 ARG A C 19
ATOM 26777 O O . ARG A 1 65 ? -4.810 17.933 4.871 1.00 0.00 435 ARG A O 19
ATOM 26798 N N . GLN A 1 66 ? -6.047 19.494 3.826 1.00 0.00 436 GLN A N 19
ATOM 26799 C CA . GLN A 1 66 ? -7.150 18.585 3.540 1.00 0.00 436 GLN A CA 19
ATOM 26800 C C . GLN A 1 66 ? -6.689 17.449 2.632 1.00 0.00 436 GLN A C 19
ATOM 26801 O O . GLN A 1 66 ? -7.127 16.307 2.777 1.00 0.00 436 GLN A O 19
ATOM 26815 N N . ALA A 1 67 ? -5.801 17.770 1.697 1.00 0.00 437 ALA A N 19
ATOM 26816 C CA . ALA A 1 67 ? -5.277 16.778 0.767 1.00 0.00 437 ALA A CA 19
ATOM 26817 C C . ALA A 1 67 ? -4.530 15.671 1.504 1.00 0.00 437 ALA A C 19
ATOM 26818 O O . ALA A 1 67 ? -4.650 14.496 1.161 1.00 0.00 437 ALA A O 19
ATOM 26825 N N . ARG A 1 68 ? -3.759 16.054 2.518 1.00 0.00 438 ARG A N 19
ATOM 26826 C CA . ARG A 1 68 ? -2.993 15.088 3.299 1.00 0.00 438 ARG A CA 19
ATOM 26827 C C . ARG A 1 68 ? -3.919 14.173 4.093 1.00 0.00 438 ARG A C 19
ATOM 26828 O O . ARG A 1 68 ? -3.719 12.958 4.133 1.00 0.00 438 ARG A O 19
ATOM 26849 N N . LYS A 1 69 ? -4.934 14.758 4.721 1.00 0.00 439 LYS A N 19
ATOM 26850 C CA . LYS A 1 69 ? -5.890 13.987 5.507 1.00 0.00 439 LYS A CA 19
ATOM 26851 C C . LYS A 1 69 ? -6.524 12.890 4.657 1.00 0.00 439 LYS A C 19
ATOM 26852 O O . LYS A 1 69 ? -6.806 11.796 5.144 1.00 0.00 439 LYS A O 19
ATOM 26871 N N . GLU A 1 70 ? -6.737 13.194 3.381 1.00 0.00 440 GLU A N 19
ATOM 26872 C CA . GLU A 1 70 ? -7.330 12.237 2.455 1.00 0.00 440 GLU A CA 19
ATOM 26873 C C . GLU A 1 70 ? -6.332 11.139 2.100 1.00 0.00 440 GLU A C 19
ATOM 26874 O O . GLU A 1 70 ? -6.713 9.995 1.856 1.00 0.00 440 GLU A O 19
ATOM 26886 N N . ALA A 1 71 ? -5.052 11.499 2.074 1.00 0.00 441 ALA A N 19
ATOM 26887 C CA . ALA A 1 71 ? -3.996 10.547 1.750 1.00 0.00 441 ALA A CA 19
ATOM 26888 C C . ALA A 1 71 ? -3.834 9.511 2.856 1.00 0.00 441 ALA A C 19
ATOM 26889 O O . ALA A 1 71 ? -3.714 8.316 2.588 1.00 0.00 441 ALA A O 19
ATOM 26896 N N . VAL A 1 72 ? -3.836 9.977 4.101 1.00 0.00 442 VAL A N 19
ATOM 26897 C CA . VAL A 1 72 ? -3.692 9.091 5.249 1.00 0.00 442 VAL A CA 19
ATOM 26898 C C . VAL A 1 72 ? -4.860 8.113 5.326 1.00 0.00 442 VAL A C 19
ATOM 26899 O O . VAL A 1 72 ? -4.680 6.937 5.648 1.00 0.00 442 VAL A O 19
ATOM 26912 N N . CYS A 1 73 ? -6.056 8.605 5.021 1.00 0.00 443 CYS A N 19
ATOM 26913 C CA . CYS A 1 73 ? -7.253 7.773 5.048 1.00 0.00 443 CYS A CA 19
ATOM 26914 C C . CYS A 1 73 ? -7.126 6.622 4.057 1.00 0.00 443 CYS A C 19
ATOM 26915 O O . CYS A 1 73 ? -7.545 5.498 4.335 1.00 0.00 443 CYS A O 19
ATOM 26923 N N . LYS A 1 74 ? -6.536 6.909 2.902 1.00 0.00 444 LYS A N 19
ATOM 26924 C CA . LYS A 1 74 ? -6.344 5.896 1.874 1.00 0.00 444 LYS A CA 19
ATOM 26925 C C . LYS A 1 74 ? -5.414 4.799 2.378 1.00 0.00 444 LYS A C 19
ATOM 26926 O O . LYS A 1 74 ? -5.590 3.626 2.054 1.00 0.00 444 LYS A O 19
ATOM 26945 N N . ILE A 1 75 ? -4.428 5.190 3.180 1.00 0.00 445 ILE A N 19
ATOM 26946 C CA . ILE A 1 75 ? -3.473 4.236 3.735 1.00 0.00 445 ILE A CA 19
ATOM 26947 C C . ILE A 1 75 ? -4.164 3.279 4.692 1.00 0.00 445 ILE A C 19
ATOM 26948 O O . ILE A 1 75 ? -3.770 2.120 4.825 1.00 0.00 445 ILE A O 19
ATOM 26964 N N . GLN A 1 76 ? -5.201 3.773 5.351 1.00 0.00 446 GLN A N 19
ATOM 26965 C CA . GLN A 1 76 ? -5.965 2.979 6.293 1.00 0.00 446 GLN A CA 19
ATOM 26966 C C . GLN A 1 76 ? -6.693 1.848 5.570 1.00 0.00 446 GLN A C 19
ATOM 26967 O O . GLN A 1 76 ? -6.694 0.705 6.025 1.00 0.00 446 GLN A O 19
ATOM 26981 N N . ALA A 1 77 ? -7.305 2.177 4.436 1.00 0.00 447 ALA A N 19
ATOM 26982 C CA . ALA A 1 77 ? -8.030 1.190 3.644 1.00 0.00 447 ALA A CA 19
ATOM 26983 C C . ALA A 1 77 ? -7.081 0.128 3.100 1.00 0.00 447 ALA A C 19
ATOM 26984 O O . ALA A 1 77 ? -7.416 -1.055 3.049 1.00 0.00 447 ALA A O 19
ATOM 26991 N N . ILE A 1 78 ? -5.890 0.563 2.699 1.00 0.00 448 ILE A N 19
ATOM 26992 C CA . ILE A 1 78 ? -4.880 -0.339 2.161 1.00 0.00 448 ILE A CA 19
ATOM 26993 C C . ILE A 1 78 ? -4.241 -1.162 3.271 1.00 0.00 448 ILE A C 19
ATOM 26994 O O . ILE A 1 78 ? -3.911 -2.333 3.083 1.00 0.00 448 ILE A O 19
ATOM 27010 N N . LEU A 1 79 ? -4.065 -0.536 4.430 1.00 0.00 449 LEU A N 19
ATOM 27011 C CA . LEU A 1 79 ? -3.459 -1.206 5.577 1.00 0.00 449 LEU A CA 19
ATOM 27012 C C . LEU A 1 79 ? -4.243 -2.462 5.943 1.00 0.00 449 LEU A C 19
ATOM 27013 O O . LEU A 1 79 ? -3.673 -3.548 6.062 1.00 0.00 449 LEU A O 19
ATOM 27029 N N . GLU A 1 80 ? -5.553 -2.315 6.108 1.00 0.00 450 GLU A N 19
ATOM 27030 C CA . GLU A 1 80 ? -6.403 -3.448 6.444 1.00 0.00 450 GLU A CA 19
ATOM 27031 C C . GLU A 1 80 ? -6.420 -4.447 5.297 1.00 0.00 450 GLU A C 19
ATOM 27032 O O . GLU A 1 80 ? -6.485 -5.657 5.515 1.00 0.00 450 GLU A O 19
ATOM 27044 N N . LYS A 1 81 ? -6.340 -3.935 4.073 1.00 0.00 451 LYS A N 19
ATOM 27045 C CA . LYS A 1 81 ? -6.325 -4.788 2.894 1.00 0.00 451 LYS A CA 19
ATOM 27046 C C . LYS A 1 81 ? -5.132 -5.734 2.955 1.00 0.00 451 LYS A C 19
ATOM 27047 O O . LYS A 1 81 ? -5.194 -6.864 2.472 1.00 0.00 451 LYS A O 19
ATOM 27066 N N . LEU A 1 82 ? -4.050 -5.261 3.568 1.00 0.00 452 LEU A N 19
ATOM 27067 C CA . LEU A 1 82 ? -2.842 -6.059 3.715 1.00 0.00 452 LEU A CA 19
ATOM 27068 C C . LEU A 1 82 ? -3.047 -7.147 4.761 1.00 0.00 452 LEU A C 19
ATOM 27069 O O . LEU A 1 82 ? -2.543 -8.261 4.620 1.00 0.00 452 LEU A O 19
ATOM 27085 N N . GLU A 1 83 ? -3.793 -6.816 5.814 1.00 0.00 453 GLU A N 19
ATOM 27086 C CA . GLU A 1 83 ? -4.064 -7.768 6.888 1.00 0.00 453 GLU A CA 19
ATOM 27087 C C . GLU A 1 83 ? -4.705 -9.041 6.341 1.00 0.00 453 GLU A C 19
ATOM 27088 O O . GLU A 1 83 ? -4.523 -10.125 6.894 1.00 0.00 453 GLU A O 19
ATOM 27100 N N . LYS A 1 84 ? -5.454 -8.903 5.251 1.00 0.00 454 LYS A N 19
ATOM 27101 C CA . LYS A 1 84 ? -6.117 -10.046 4.633 1.00 0.00 454 LYS A CA 19
ATOM 27102 C C . LYS A 1 84 ? -5.291 -10.612 3.481 1.00 0.00 454 LYS A C 19
ATOM 27103 O O . LYS A 1 84 ? -5.553 -11.714 3.000 1.00 0.00 454 LYS A O 19
ATOM 27122 N N . LYS A 1 85 ? -4.293 -9.854 3.043 1.00 0.00 455 LYS A N 19
ATOM 27123 C CA . LYS A 1 85 ? -3.430 -10.283 1.952 1.00 0.00 455 LYS A CA 19
ATOM 27124 C C . LYS A 1 85 ? -2.342 -11.218 2.456 1.00 0.00 455 LYS A C 19
ATOM 27125 O O . LYS A 1 85 ? -1.821 -12.049 1.712 1.00 0.00 455 LYS A O 19
ATOM 27144 N N . GLY A 1 86 ? -2.003 -11.070 3.727 1.00 0.00 456 GLY A N 19
ATOM 27145 C CA . GLY A 1 86 ? -0.976 -11.899 4.327 1.00 0.00 456 GLY A CA 19
ATOM 27146 C C . GLY A 1 86 ? -1.519 -13.217 4.843 1.00 0.00 456 GLY A C 19
ATOM 27147 O O . GLY A 1 86 ? -1.691 -14.167 4.079 1.00 0.00 456 GLY A O 19
ATOM 27151 N N . LEU A 1 87 ? -1.790 -13.275 6.143 1.00 0.00 457 LEU A N 19
ATOM 27152 C CA . LEU A 1 87 ? -2.315 -14.486 6.762 1.00 0.00 457 LEU A CA 19
ATOM 27153 C C . LEU A 1 87 ? -1.353 -15.655 6.570 1.00 0.00 457 LEU A C 19
ATOM 27154 O O . LEU A 1 87 ? -0.543 -15.910 7.486 1.00 0.00 457 LEU A O 19
ATOM 27171 N N . GLY A 1 1 ? -1.543 34.879 -22.182 1.00 0.00 371 GLY A N 20
ATOM 27172 C CA . GLY A 1 1 ? -2.590 34.240 -23.024 1.00 0.00 371 GLY A CA 20
ATOM 27173 C C . GLY A 1 1 ? -3.914 34.101 -22.298 1.00 0.00 371 GLY A C 20
ATOM 27174 O O . GLY A 1 1 ? -4.941 34.591 -22.767 1.00 0.00 371 GLY A O 20
ATOM 27180 N N . SER A 1 2 ? -3.888 33.432 -21.151 1.00 0.00 372 SER A N 20
ATOM 27181 C CA . SER A 1 2 ? -5.095 33.229 -20.356 1.00 0.00 372 SER A CA 20
ATOM 27182 C C . SER A 1 2 ? -4.742 32.892 -18.910 1.00 0.00 372 SER A C 20
ATOM 27183 O O . SER A 1 2 ? -3.649 32.400 -18.627 1.00 0.00 372 SER A O 20
ATOM 27191 N N . PRO A 1 3 ? -5.668 33.151 -17.971 1.00 0.00 373 PRO A N 20
ATOM 27192 C CA . PRO A 1 3 ? -5.448 32.871 -16.548 1.00 0.00 373 PRO A CA 20
ATOM 27193 C C . PRO A 1 3 ? -4.994 31.435 -16.305 1.00 0.00 373 PRO A C 20
ATOM 27194 O O . PRO A 1 3 ? -4.900 30.638 -17.238 1.00 0.00 373 PRO A O 20
ATOM 27205 N N . GLU A 1 4 ? -4.714 31.114 -15.047 1.00 0.00 374 GLU A N 20
ATOM 27206 C CA . GLU A 1 4 ? -4.270 29.774 -14.682 1.00 0.00 374 GLU A CA 20
ATOM 27207 C C . GLU A 1 4 ? -4.565 29.486 -13.213 1.00 0.00 374 GLU A C 20
ATOM 27208 O O . GLU A 1 4 ? -4.635 30.402 -12.393 1.00 0.00 374 GLU A O 20
ATOM 27220 N N . PHE A 1 5 ? -4.734 28.209 -12.888 1.00 0.00 375 PHE A N 20
ATOM 27221 C CA . PHE A 1 5 ? -5.021 27.801 -11.517 1.00 0.00 375 PHE A CA 20
ATOM 27222 C C . PHE A 1 5 ? -4.018 26.756 -11.040 1.00 0.00 375 PHE A C 20
ATOM 27223 O O . PHE A 1 5 ? -3.117 26.362 -11.781 1.00 0.00 375 PHE A O 20
ATOM 27240 N N . THR A 1 6 ? -4.179 26.311 -9.797 1.00 0.00 376 THR A N 20
ATOM 27241 C CA . THR A 1 6 ? -3.284 25.312 -9.222 1.00 0.00 376 THR A CA 20
ATOM 27242 C C . THR A 1 6 ? -1.855 25.845 -9.142 1.00 0.00 376 THR A C 20
ATOM 27243 O O . THR A 1 6 ? -1.164 25.940 -10.157 1.00 0.00 376 THR A O 20
ATOM 27254 N N . PRO A 1 7 ? -1.387 26.204 -7.931 1.00 0.00 377 PRO A N 20
ATOM 27255 C CA . PRO A 1 7 ? -0.032 26.730 -7.735 1.00 0.00 377 PRO A CA 20
ATOM 27256 C C . PRO A 1 7 ? 1.037 25.807 -8.314 1.00 0.00 377 PRO A C 20
ATOM 27257 O O . PRO A 1 7 ? 0.751 24.669 -8.687 1.00 0.00 377 PRO A O 20
ATOM 27268 N N . PRO A 1 8 ? 2.286 26.292 -8.408 1.00 0.00 378 PRO A N 20
ATOM 27269 C CA . PRO A 1 8 ? 3.402 25.519 -8.955 1.00 0.00 378 PRO A CA 20
ATOM 27270 C C . PRO A 1 8 ? 3.920 24.455 -7.990 1.00 0.00 378 PRO A C 20
ATOM 27271 O O . PRO A 1 8 ? 4.558 23.489 -8.410 1.00 0.00 378 PRO A O 20
ATOM 27282 N N . SER A 1 9 ? 3.659 24.634 -6.697 1.00 0.00 379 SER A N 20
ATOM 27283 C CA . SER A 1 9 ? 4.125 23.678 -5.696 1.00 0.00 379 SER A CA 20
ATOM 27284 C C . SER A 1 9 ? 3.032 22.702 -5.296 1.00 0.00 379 SER A C 20
ATOM 27285 O O . SER A 1 9 ? 3.315 21.570 -4.903 1.00 0.00 379 SER A O 20
ATOM 27293 N N . ILE A 1 10 ? 1.787 23.124 -5.424 1.00 0.00 380 ILE A N 20
ATOM 27294 C CA . ILE A 1 10 ? 0.669 22.260 -5.103 1.00 0.00 380 ILE A CA 20
ATOM 27295 C C . ILE A 1 10 ? 0.737 21.005 -5.967 1.00 0.00 380 ILE A C 20
ATOM 27296 O O . ILE A 1 10 ? 0.299 19.928 -5.564 1.00 0.00 380 ILE A O 20
ATOM 27312 N N . LYS A 1 11 ? 1.299 21.158 -7.162 1.00 0.00 381 LYS A N 20
ATOM 27313 C CA . LYS A 1 11 ? 1.434 20.044 -8.093 1.00 0.00 381 LYS A CA 20
ATOM 27314 C C . LYS A 1 11 ? 2.207 18.893 -7.455 1.00 0.00 381 LYS A C 20
ATOM 27315 O O . LYS A 1 11 ? 1.952 17.725 -7.746 1.00 0.00 381 LYS A O 20
ATOM 27334 N N . LYS A 1 12 ? 3.159 19.232 -6.591 1.00 0.00 382 LYS A N 20
ATOM 27335 C CA . LYS A 1 12 ? 3.971 18.223 -5.922 1.00 0.00 382 LYS A CA 20
ATOM 27336 C C . LYS A 1 12 ? 3.134 17.374 -4.985 1.00 0.00 382 LYS A C 20
ATOM 27337 O O . LYS A 1 12 ? 3.294 16.155 -4.922 1.00 0.00 382 LYS A O 20
ATOM 27356 N N . ILE A 1 13 ? 2.232 18.019 -4.271 1.00 0.00 383 ILE A N 20
ATOM 27357 C CA . ILE A 1 13 ? 1.357 17.305 -3.349 1.00 0.00 383 ILE A CA 20
ATOM 27358 C C . ILE A 1 13 ? 0.521 16.291 -4.125 1.00 0.00 383 ILE A C 20
ATOM 27359 O O . ILE A 1 13 ? 0.215 15.207 -3.629 1.00 0.00 383 ILE A O 20
ATOM 27375 N N . ILE A 1 14 ? 0.199 16.644 -5.369 1.00 0.00 384 ILE A N 20
ATOM 27376 C CA . ILE A 1 14 ? -0.557 15.751 -6.248 1.00 0.00 384 ILE A CA 20
ATOM 27377 C C . ILE A 1 14 ? 0.362 14.650 -6.735 1.00 0.00 384 ILE A C 20
ATOM 27378 O O . ILE A 1 14 ? 0.005 13.471 -6.753 1.00 0.00 384 ILE A O 20
ATOM 27394 N N . HIS A 1 15 ? 1.558 15.064 -7.133 1.00 0.00 385 HIS A N 20
ATOM 27395 C CA . HIS A 1 15 ? 2.569 14.138 -7.633 1.00 0.00 385 HIS A CA 20
ATOM 27396 C C . HIS A 1 15 ? 2.875 13.057 -6.600 1.00 0.00 385 HIS A C 20
ATOM 27397 O O . HIS A 1 15 ? 2.881 11.867 -6.916 1.00 0.00 385 HIS A O 20
ATOM 27411 N N . VAL A 1 16 ? 3.127 13.479 -5.366 1.00 0.00 386 VAL A N 20
ATOM 27412 C CA . VAL A 1 16 ? 3.431 12.546 -4.289 1.00 0.00 386 VAL A CA 20
ATOM 27413 C C . VAL A 1 16 ? 2.239 11.637 -4.005 1.00 0.00 386 VAL A C 20
ATOM 27414 O O . VAL A 1 16 ? 2.405 10.453 -3.712 1.00 0.00 386 VAL A O 20
ATOM 27427 N N . LEU A 1 17 ? 1.038 12.199 -4.095 1.00 0.00 387 LEU A N 20
ATOM 27428 C CA . LEU A 1 17 ? -0.178 11.439 -3.850 1.00 0.00 387 LEU A CA 20
ATOM 27429 C C . LEU A 1 17 ? -0.385 10.392 -4.935 1.00 0.00 387 LEU A C 20
ATOM 27430 O O . LEU A 1 17 ? -0.819 9.274 -4.660 1.00 0.00 387 LEU A O 20
ATOM 27446 N N . GLU A 1 18 ? -0.051 10.757 -6.163 1.00 0.00 388 GLU A N 20
ATOM 27447 C CA . GLU A 1 18 ? -0.177 9.846 -7.290 1.00 0.00 388 GLU A CA 20
ATOM 27448 C C . GLU A 1 18 ? 0.737 8.644 -7.085 1.00 0.00 388 GLU A C 20
ATOM 27449 O O . GLU A 1 18 ? 0.408 7.523 -7.473 1.00 0.00 388 GLU A O 20
ATOM 27461 N N . LYS A 1 19 ? 1.890 8.893 -6.470 1.00 0.00 389 LYS A N 20
ATOM 27462 C CA . LYS A 1 19 ? 2.861 7.837 -6.208 1.00 0.00 389 LYS A CA 20
ATOM 27463 C C . LYS A 1 19 ? 2.319 6.847 -5.183 1.00 0.00 389 LYS A C 20
ATOM 27464 O O . LYS A 1 19 ? 2.428 5.633 -5.359 1.00 0.00 389 LYS A O 20
ATOM 27483 N N . VAL A 1 20 ? 1.722 7.372 -4.117 1.00 0.00 390 VAL A N 20
ATOM 27484 C CA . VAL A 1 20 ? 1.151 6.530 -3.075 1.00 0.00 390 VAL A CA 20
ATOM 27485 C C . VAL A 1 20 ? 0.013 5.689 -3.637 1.00 0.00 390 VAL A C 20
ATOM 27486 O O . VAL A 1 20 ? -0.177 4.537 -3.251 1.00 0.00 390 VAL A O 20
ATOM 27499 N N . GLN A 1 21 ? -0.737 6.281 -4.561 1.00 0.00 391 GLN A N 20
ATOM 27500 C CA . GLN A 1 21 ? -1.857 5.600 -5.199 1.00 0.00 391 GLN A CA 20
ATOM 27501 C C . GLN A 1 21 ? -1.379 4.339 -5.912 1.00 0.00 391 GLN A C 20
ATOM 27502 O O . GLN A 1 21 ? -2.031 3.295 -5.857 1.00 0.00 391 GLN A O 20
ATOM 27516 N N . TYR A 1 22 ? -0.232 4.442 -6.576 1.00 0.00 392 TYR A N 20
ATOM 27517 C CA . TYR A 1 22 ? 0.339 3.309 -7.292 1.00 0.00 392 TYR A CA 20
ATOM 27518 C C . TYR A 1 22 ? 0.659 2.177 -6.322 1.00 0.00 392 TYR A C 20
ATOM 27519 O O . TYR A 1 22 ? 0.388 1.008 -6.603 1.00 0.00 392 TYR A O 20
ATOM 27537 N N . LEU A 1 23 ? 1.228 2.534 -5.176 1.00 0.00 393 LEU A N 20
ATOM 27538 C CA . LEU A 1 23 ? 1.576 1.552 -4.156 1.00 0.00 393 LEU A CA 20
ATOM 27539 C C . LEU A 1 23 ? 0.337 0.780 -3.715 1.00 0.00 393 LEU A C 20
ATOM 27540 O O . LEU A 1 23 ? 0.396 -0.425 -3.470 1.00 0.00 393 LEU A O 20
ATOM 27556 N N . GLU A 1 24 ? -0.787 1.486 -3.622 1.00 0.00 394 GLU A N 20
ATOM 27557 C CA . GLU A 1 24 ? -2.046 0.870 -3.221 1.00 0.00 394 GLU A CA 20
ATOM 27558 C C . GLU A 1 24 ? -2.426 -0.247 -4.187 1.00 0.00 394 GLU A C 20
ATOM 27559 O O . GLU A 1 24 ? -2.865 -1.319 -3.771 1.00 0.00 394 GLU A O 20
ATOM 27571 N N . GLN A 1 25 ? -2.250 0.012 -5.478 1.00 0.00 395 GLN A N 20
ATOM 27572 C CA . GLN A 1 25 ? -2.570 -0.972 -6.506 1.00 0.00 395 GLN A CA 20
ATOM 27573 C C . GLN A 1 25 ? -1.780 -2.259 -6.288 1.00 0.00 395 GLN A C 20
ATOM 27574 O O . GLN A 1 25 ? -2.309 -3.359 -6.443 1.00 0.00 395 GLN A O 20
ATOM 27588 N N . GLU A 1 26 ? -0.509 -2.111 -5.926 1.00 0.00 396 GLU A N 20
ATOM 27589 C CA . GLU A 1 26 ? 0.356 -3.262 -5.684 1.00 0.00 396 GLU A CA 20
ATOM 27590 C C . GLU A 1 26 ? -0.067 -4.007 -4.422 1.00 0.00 396 GLU A C 20
ATOM 27591 O O . GLU A 1 26 ? -0.141 -5.236 -4.414 1.00 0.00 396 GLU A O 20
ATOM 27603 N N . VAL A 1 27 ? -0.349 -3.259 -3.361 1.00 0.00 397 VAL A N 20
ATOM 27604 C CA . VAL A 1 27 ? -0.770 -3.858 -2.099 1.00 0.00 397 VAL A CA 20
ATOM 27605 C C . VAL A 1 27 ? -2.060 -4.647 -2.286 1.00 0.00 397 VAL A C 20
ATOM 27606 O O . VAL A 1 27 ? -2.271 -5.674 -1.641 1.00 0.00 397 VAL A O 20
ATOM 27619 N N . GLU A 1 28 ? -2.914 -4.166 -3.185 1.00 0.00 398 GLU A N 20
ATOM 27620 C CA . GLU A 1 28 ? -4.178 -4.834 -3.471 1.00 0.00 398 GLU A CA 20
ATOM 27621 C C . GLU A 1 28 ? -3.921 -6.271 -3.905 1.00 0.00 398 GLU A C 20
ATOM 27622 O O . GLU A 1 28 ? -4.689 -7.179 -3.589 1.00 0.00 398 GLU A O 20
ATOM 27634 N N . GLU A 1 29 ? -2.816 -6.464 -4.616 1.00 0.00 399 GLU A N 20
ATOM 27635 C CA . GLU A 1 29 ? -2.425 -7.785 -5.084 1.00 0.00 399 GLU A CA 20
ATOM 27636 C C . GLU A 1 29 ? -1.545 -8.462 -4.040 1.00 0.00 399 GLU A C 20
ATOM 27637 O O . GLU A 1 29 ? -1.946 -9.441 -3.413 1.00 0.00 399 GLU A O 20
ATOM 27649 N N . PHE A 1 30 ? -0.349 -7.908 -3.856 1.00 0.00 400 PHE A N 20
ATOM 27650 C CA . PHE A 1 30 ? 0.618 -8.413 -2.883 1.00 0.00 400 PHE A CA 20
ATOM 27651 C C . PHE A 1 30 ? 0.726 -9.931 -2.892 1.00 0.00 400 PHE A C 20
ATOM 27652 O O . PHE A 1 30 ? -0.189 -10.638 -2.471 1.00 0.00 400 PHE A O 20
ATOM 27669 N N . VAL A 1 31 ? 1.871 -10.424 -3.338 1.00 0.00 401 VAL A N 20
ATOM 27670 C CA . VAL A 1 31 ? 2.119 -11.854 -3.364 1.00 0.00 401 VAL A CA 20
ATOM 27671 C C . VAL A 1 31 ? 2.882 -12.278 -2.113 1.00 0.00 401 VAL A C 20
ATOM 27672 O O . VAL A 1 31 ? 3.563 -13.303 -2.108 1.00 0.00 401 VAL A O 20
ATOM 27685 N N . GLY A 1 32 ? 2.764 -11.478 -1.049 1.00 0.00 402 GLY A N 20
ATOM 27686 C CA . GLY A 1 32 ? 3.450 -11.788 0.183 1.00 0.00 402 GLY A CA 20
ATOM 27687 C C . GLY A 1 32 ? 2.605 -12.614 1.126 1.00 0.00 402 GLY A C 20
ATOM 27688 O O . GLY A 1 32 ? 1.530 -13.090 0.760 1.00 0.00 402 GLY A O 20
ATOM 27692 N N . LYS A 1 33 ? 3.100 -12.786 2.340 1.00 0.00 403 LYS A N 20
ATOM 27693 C CA . LYS A 1 33 ? 2.393 -13.569 3.355 1.00 0.00 403 LYS A CA 20
ATOM 27694 C C . LYS A 1 33 ? 2.369 -12.854 4.702 1.00 0.00 403 LYS A C 20
ATOM 27695 O O . LYS A 1 33 ? 3.341 -12.210 5.087 1.00 0.00 403 LYS A O 20
ATOM 27714 N N . LYS A 1 34 ? 1.262 -12.994 5.426 1.00 0.00 404 LYS A N 20
ATOM 27715 C CA . LYS A 1 34 ? 1.119 -12.375 6.741 1.00 0.00 404 LYS A CA 20
ATOM 27716 C C . LYS A 1 34 ? 2.262 -12.779 7.669 1.00 0.00 404 LYS A C 20
ATOM 27717 O O . LYS A 1 34 ? 2.597 -12.054 8.606 1.00 0.00 404 LYS A O 20
ATOM 27736 N N . THR A 1 35 ? 2.857 -13.938 7.406 1.00 0.00 405 THR A N 20
ATOM 27737 C CA . THR A 1 35 ? 3.961 -14.433 8.222 1.00 0.00 405 THR A CA 20
ATOM 27738 C C . THR A 1 35 ? 5.309 -14.189 7.545 1.00 0.00 405 THR A C 20
ATOM 27739 O O . THR A 1 35 ? 6.355 -14.546 8.086 1.00 0.00 405 THR A O 20
ATOM 27750 N N . ASP A 1 36 ? 5.282 -13.579 6.363 1.00 0.00 406 ASP A N 20
ATOM 27751 C CA . ASP A 1 36 ? 6.506 -13.292 5.627 1.00 0.00 406 ASP A CA 20
ATOM 27752 C C . ASP A 1 36 ? 7.023 -11.900 5.967 1.00 0.00 406 ASP A C 20
ATOM 27753 O O . ASP A 1 36 ? 6.246 -10.997 6.276 1.00 0.00 406 ASP A O 20
ATOM 27762 N N . LYS A 1 37 ? 8.339 -11.731 5.911 1.00 0.00 407 LYS A N 20
ATOM 27763 C CA . LYS A 1 37 ? 8.954 -10.446 6.216 1.00 0.00 407 LYS A CA 20
ATOM 27764 C C . LYS A 1 37 ? 8.470 -9.373 5.255 1.00 0.00 407 LYS A C 20
ATOM 27765 O O . LYS A 1 37 ? 8.386 -8.197 5.610 1.00 0.00 407 LYS A O 20
ATOM 27784 N N . ALA A 1 38 ? 8.148 -9.786 4.042 1.00 0.00 408 ALA A N 20
ATOM 27785 C CA . ALA A 1 38 ? 7.666 -8.868 3.029 1.00 0.00 408 ALA A CA 20
ATOM 27786 C C . ALA A 1 38 ? 6.348 -8.229 3.450 1.00 0.00 408 ALA A C 20
ATOM 27787 O O . ALA A 1 38 ? 6.030 -7.117 3.034 1.00 0.00 408 ALA A O 20
ATOM 27794 N N . TYR A 1 39 ? 5.564 -8.950 4.251 1.00 0.00 409 TYR A N 20
ATOM 27795 C CA . TYR A 1 39 ? 4.265 -8.446 4.685 1.00 0.00 409 TYR A CA 20
ATOM 27796 C C . TYR A 1 39 ? 4.385 -7.274 5.659 1.00 0.00 409 TYR A C 20
ATOM 27797 O O . TYR A 1 39 ? 3.701 -6.266 5.480 1.00 0.00 409 TYR A O 20
ATOM 27815 N N . TRP A 1 40 ? 5.260 -7.362 6.664 1.00 0.00 410 TRP A N 20
ATOM 27816 C CA . TRP A 1 40 ? 5.408 -6.230 7.570 1.00 0.00 410 TRP A CA 20
ATOM 27817 C C . TRP A 1 40 ? 6.145 -5.115 6.850 1.00 0.00 410 TRP A C 20
ATOM 27818 O O . TRP A 1 40 ? 5.899 -3.935 7.088 1.00 0.00 410 TRP A O 20
ATOM 27839 N N . LEU A 1 41 ? 7.023 -5.515 5.932 1.00 0.00 411 LEU A N 20
ATOM 27840 C CA . LEU A 1 41 ? 7.783 -4.585 5.122 1.00 0.00 411 LEU A CA 20
ATOM 27841 C C . LEU A 1 41 ? 6.851 -3.888 4.140 1.00 0.00 411 LEU A C 20
ATOM 27842 O O . LEU A 1 41 ? 6.991 -2.693 3.883 1.00 0.00 411 LEU A O 20
ATOM 27858 N N . LEU A 1 42 ? 5.884 -4.638 3.597 1.00 0.00 412 LEU A N 20
ATOM 27859 C CA . LEU A 1 42 ? 4.933 -4.058 2.659 1.00 0.00 412 LEU A CA 20
ATOM 27860 C C . LEU A 1 42 ? 4.145 -2.958 3.356 1.00 0.00 412 LEU A C 20
ATOM 27861 O O . LEU A 1 42 ? 4.019 -1.843 2.847 1.00 0.00 412 LEU A O 20
ATOM 27877 N N . GLU A 1 43 ? 3.658 -3.274 4.553 1.00 0.00 413 GLU A N 20
ATOM 27878 C CA . GLU A 1 43 ? 2.924 -2.313 5.363 1.00 0.00 413 GLU A CA 20
ATOM 27879 C C . GLU A 1 43 ? 3.885 -1.249 5.876 1.00 0.00 413 GLU A C 20
ATOM 27880 O O . GLU A 1 43 ? 3.521 -0.086 6.044 1.00 0.00 413 GLU A O 20
ATOM 27892 N N . GLU A 1 44 ? 5.123 -1.674 6.119 1.00 0.00 414 GLU A N 20
ATOM 27893 C CA . GLU A 1 44 ? 6.166 -0.788 6.609 1.00 0.00 414 GLU A CA 20
ATOM 27894 C C . GLU A 1 44 ? 6.476 0.292 5.577 1.00 0.00 414 GLU A C 20
ATOM 27895 O O . GLU A 1 44 ? 6.764 1.436 5.925 1.00 0.00 414 GLU A O 20
ATOM 27907 N N . MET A 1 45 ? 6.408 -0.085 4.304 1.00 0.00 415 MET A N 20
ATOM 27908 C CA . MET A 1 45 ? 6.674 0.843 3.215 1.00 0.00 415 MET A CA 20
ATOM 27909 C C . MET A 1 45 ? 5.563 1.885 3.112 1.00 0.00 415 MET A C 20
ATOM 27910 O O . MET A 1 45 ? 5.825 3.066 2.884 1.00 0.00 415 MET A O 20
ATOM 27924 N N . LEU A 1 46 ? 4.320 1.440 3.284 1.00 0.00 416 LEU A N 20
ATOM 27925 C CA . LEU A 1 46 ? 3.172 2.336 3.212 1.00 0.00 416 LEU A CA 20
ATOM 27926 C C . LEU A 1 46 ? 3.267 3.420 4.277 1.00 0.00 416 LEU A C 20
ATOM 27927 O O . LEU A 1 46 ? 3.045 4.599 4.001 1.00 0.00 416 LEU A O 20
ATOM 27943 N N . THR A 1 47 ? 3.599 3.012 5.495 1.00 0.00 417 THR A N 20
ATOM 27944 C CA . THR A 1 47 ? 3.724 3.948 6.605 1.00 0.00 417 THR A CA 20
ATOM 27945 C C . THR A 1 47 ? 4.838 4.954 6.337 1.00 0.00 417 THR A C 20
ATOM 27946 O O . THR A 1 47 ? 4.749 6.114 6.738 1.00 0.00 417 THR A O 20
ATOM 27957 N N . LYS A 1 48 ? 5.884 4.505 5.647 1.00 0.00 418 LYS A N 20
ATOM 27958 C CA . LYS A 1 48 ? 7.008 5.374 5.316 1.00 0.00 418 LYS A CA 20
ATOM 27959 C C . LYS A 1 48 ? 6.534 6.561 4.487 1.00 0.00 418 LYS A C 20
ATOM 27960 O O . LYS A 1 48 ? 6.874 7.708 4.773 1.00 0.00 418 LYS A O 20
ATOM 27979 N N . GLU A 1 49 ? 5.730 6.276 3.466 1.00 0.00 419 GLU A N 20
ATOM 27980 C CA . GLU A 1 49 ? 5.191 7.323 2.607 1.00 0.00 419 GLU A CA 20
ATOM 27981 C C . GLU A 1 49 ? 4.174 8.145 3.384 1.00 0.00 419 GLU A C 20
ATOM 27982 O O . GLU A 1 49 ? 4.099 9.366 3.244 1.00 0.00 419 GLU A O 20
ATOM 27994 N N . LEU A 1 50 ? 3.400 7.457 4.217 1.00 0.00 420 LEU A N 20
ATOM 27995 C CA . LEU A 1 50 ? 2.390 8.104 5.042 1.00 0.00 420 LEU A CA 20
ATOM 27996 C C . LEU A 1 50 ? 3.044 9.102 5.991 1.00 0.00 420 LEU A C 20
ATOM 27997 O O . LEU A 1 50 ? 2.519 10.190 6.228 1.00 0.00 420 LEU A O 20
ATOM 28013 N N . LEU A 1 51 ? 4.197 8.718 6.527 1.00 0.00 421 LEU A N 20
ATOM 28014 C CA . LEU A 1 51 ? 4.936 9.568 7.449 1.00 0.00 421 LEU A CA 20
ATOM 28015 C C . LEU A 1 51 ? 5.534 10.767 6.719 1.00 0.00 421 LEU A C 20
ATOM 28016 O O . LEU A 1 51 ? 5.669 11.850 7.288 1.00 0.00 421 LEU A O 20
ATOM 28032 N N . GLU A 1 52 ? 5.887 10.565 5.453 1.00 0.00 422 GLU A N 20
ATOM 28033 C CA . GLU A 1 52 ? 6.468 11.629 4.644 1.00 0.00 422 GLU A CA 20
ATOM 28034 C C . GLU A 1 52 ? 5.500 12.802 4.516 1.00 0.00 422 GLU A C 20
ATOM 28035 O O . GLU A 1 52 ? 5.886 13.960 4.680 1.00 0.00 422 GLU A O 20
ATOM 28047 N N . LEU A 1 53 ? 4.241 12.493 4.222 1.00 0.00 423 LEU A N 20
ATOM 28048 C CA . LEU A 1 53 ? 3.217 13.521 4.073 1.00 0.00 423 LEU A CA 20
ATOM 28049 C C . LEU A 1 53 ? 3.022 14.285 5.378 1.00 0.00 423 LEU A C 20
ATOM 28050 O O . LEU A 1 53 ? 2.760 15.488 5.372 1.00 0.00 423 LEU A O 20
ATOM 28066 N N . ASP A 1 54 ? 3.153 13.578 6.495 1.00 0.00 424 ASP A N 20
ATOM 28067 C CA . ASP A 1 54 ? 2.992 14.189 7.810 1.00 0.00 424 ASP A CA 20
ATOM 28068 C C . ASP A 1 54 ? 4.153 15.130 8.116 1.00 0.00 424 ASP A C 20
ATOM 28069 O O . ASP A 1 54 ? 3.986 16.129 8.817 1.00 0.00 424 ASP A O 20
ATOM 28078 N N . SER A 1 55 ? 5.327 14.806 7.585 1.00 0.00 425 SER A N 20
ATOM 28079 C CA . SER A 1 55 ? 6.516 15.624 7.800 1.00 0.00 425 SER A CA 20
ATOM 28080 C C . SER A 1 55 ? 6.312 17.041 7.267 1.00 0.00 425 SER A C 20
ATOM 28081 O O . SER A 1 55 ? 7.011 17.970 7.670 1.00 0.00 425 SER A O 20
ATOM 28089 N N . VAL A 1 56 ? 5.353 17.199 6.358 1.00 0.00 426 VAL A N 20
ATOM 28090 C CA . VAL A 1 56 ? 5.063 18.503 5.774 1.00 0.00 426 VAL A CA 20
ATOM 28091 C C . VAL A 1 56 ? 4.502 19.460 6.820 1.00 0.00 426 VAL A C 20
ATOM 28092 O O . VAL A 1 56 ? 3.429 19.228 7.377 1.00 0.00 426 VAL A O 20
ATOM 28105 N N . GLU A 1 57 ? 5.236 20.537 7.082 1.00 0.00 427 GLU A N 20
ATOM 28106 C CA . GLU A 1 57 ? 4.812 21.531 8.061 1.00 0.00 427 GLU A CA 20
ATOM 28107 C C . GLU A 1 57 ? 3.980 22.625 7.402 1.00 0.00 427 GLU A C 20
ATOM 28108 O O . GLU A 1 57 ? 4.483 23.394 6.583 1.00 0.00 427 GLU A O 20
ATOM 28120 N N . THR A 1 58 ? 2.702 22.689 7.764 1.00 0.00 428 THR A N 20
ATOM 28121 C CA . THR A 1 58 ? 1.798 23.689 7.207 1.00 0.00 428 THR A CA 20
ATOM 28122 C C . THR A 1 58 ? 1.462 24.754 8.245 1.00 0.00 428 THR A C 20
ATOM 28123 O O . THR A 1 58 ? 1.136 24.440 9.390 1.00 0.00 428 THR A O 20
ATOM 28134 N N . GLY A 1 59 ? 1.542 26.017 7.837 1.00 0.00 429 GLY A N 20
ATOM 28135 C CA . GLY A 1 59 ? 1.243 27.110 8.744 1.00 0.00 429 GLY A CA 20
ATOM 28136 C C . GLY A 1 59 ? -0.183 27.605 8.605 1.00 0.00 429 GLY A C 20
ATOM 28137 O O . GLY A 1 59 ? -0.450 28.797 8.753 1.00 0.00 429 GLY A O 20
ATOM 28141 N N . GLY A 1 60 ? -1.101 26.688 8.321 1.00 0.00 430 GLY A N 20
ATOM 28142 C CA . GLY A 1 60 ? -2.497 27.056 8.168 1.00 0.00 430 GLY A CA 20
ATOM 28143 C C . GLY A 1 60 ? -2.961 26.979 6.726 1.00 0.00 430 GLY A C 20
ATOM 28144 O O . GLY A 1 60 ? -3.221 28.004 6.096 1.00 0.00 430 GLY A O 20
ATOM 28148 N N . GLN A 1 61 ? -3.066 25.761 6.205 1.00 0.00 431 GLN A N 20
ATOM 28149 C CA . GLN A 1 61 ? -3.502 25.554 4.830 1.00 0.00 431 GLN A CA 20
ATOM 28150 C C . GLN A 1 61 ? -4.372 24.306 4.716 1.00 0.00 431 GLN A C 20
ATOM 28151 O O . GLN A 1 61 ? -3.903 23.188 4.933 1.00 0.00 431 GLN A O 20
ATOM 28165 N N . ASP A 1 62 ? -5.641 24.505 4.377 1.00 0.00 432 ASP A N 20
ATOM 28166 C CA . ASP A 1 62 ? -6.577 23.396 4.236 1.00 0.00 432 ASP A CA 20
ATOM 28167 C C . ASP A 1 62 ? -6.184 22.497 3.068 1.00 0.00 432 ASP A C 20
ATOM 28168 O O . ASP A 1 62 ? -6.355 21.279 3.124 1.00 0.00 432 ASP A O 20
ATOM 28177 N N . SER A 1 63 ? -5.655 23.106 2.011 1.00 0.00 433 SER A N 20
ATOM 28178 C CA . SER A 1 63 ? -5.237 22.361 0.830 1.00 0.00 433 SER A CA 20
ATOM 28179 C C . SER A 1 63 ? -4.159 21.341 1.183 1.00 0.00 433 SER A C 20
ATOM 28180 O O . SER A 1 63 ? -4.211 20.190 0.747 1.00 0.00 433 SER A O 20
ATOM 28188 N N . VAL A 1 64 ? -3.184 21.769 1.977 1.00 0.00 434 VAL A N 20
ATOM 28189 C CA . VAL A 1 64 ? -2.094 20.892 2.391 1.00 0.00 434 VAL A CA 20
ATOM 28190 C C . VAL A 1 64 ? -2.584 19.842 3.382 1.00 0.00 434 VAL A C 20
ATOM 28191 O O . VAL A 1 64 ? -2.221 18.670 3.290 1.00 0.00 434 VAL A O 20
ATOM 28204 N N . ARG A 1 65 ? -3.410 20.272 4.331 1.00 0.00 435 ARG A N 20
ATOM 28205 C CA . ARG A 1 65 ? -3.950 19.367 5.341 1.00 0.00 435 ARG A CA 20
ATOM 28206 C C . ARG A 1 65 ? -4.912 18.364 4.712 1.00 0.00 435 ARG A C 20
ATOM 28207 O O . ARG A 1 65 ? -4.978 17.207 5.128 1.00 0.00 435 ARG A O 20
ATOM 28228 N N . GLN A 1 66 ? -5.658 18.815 3.708 1.00 0.00 436 GLN A N 20
ATOM 28229 C CA . GLN A 1 66 ? -6.616 17.957 3.021 1.00 0.00 436 GLN A CA 20
ATOM 28230 C C . GLN A 1 66 ? -5.898 16.887 2.203 1.00 0.00 436 GLN A C 20
ATOM 28231 O O . GLN A 1 66 ? -6.374 15.758 2.087 1.00 0.00 436 GLN A O 20
ATOM 28245 N N . ALA A 1 67 ? -4.752 17.253 1.638 1.00 0.00 437 ALA A N 20
ATOM 28246 C CA . ALA A 1 67 ? -3.969 16.326 0.831 1.00 0.00 437 ALA A CA 20
ATOM 28247 C C . ALA A 1 67 ? -3.390 15.204 1.688 1.00 0.00 437 ALA A C 20
ATOM 28248 O O . ALA A 1 67 ? -3.445 14.033 1.313 1.00 0.00 437 ALA A O 20
ATOM 28255 N N . ARG A 1 68 ? -2.836 15.571 2.839 1.00 0.00 438 ARG A N 20
ATOM 28256 C CA . ARG A 1 68 ? -2.248 14.594 3.748 1.00 0.00 438 ARG A CA 20
ATOM 28257 C C . ARG A 1 68 ? -3.325 13.708 4.367 1.00 0.00 438 ARG A C 20
ATOM 28258 O O . ARG A 1 68 ? -3.164 12.491 4.457 1.00 0.00 438 ARG A O 20
ATOM 28279 N N . LYS A 1 69 ? -4.422 14.327 4.790 1.00 0.00 439 LYS A N 20
ATOM 28280 C CA . LYS A 1 69 ? -5.526 13.592 5.399 1.00 0.00 439 LYS A CA 20
ATOM 28281 C C . LYS A 1 69 ? -6.074 12.543 4.436 1.00 0.00 439 LYS A C 20
ATOM 28282 O O . LYS A 1 69 ? -6.318 11.400 4.822 1.00 0.00 439 LYS A O 20
ATOM 28301 N N . GLU A 1 70 ? -6.259 12.940 3.181 1.00 0.00 440 GLU A N 20
ATOM 28302 C CA . GLU A 1 70 ? -6.771 12.031 2.162 1.00 0.00 440 GLU A CA 20
ATOM 28303 C C . GLU A 1 70 ? -5.812 10.867 1.950 1.00 0.00 440 GLU A C 20
ATOM 28304 O O . GLU A 1 70 ? -6.234 9.735 1.712 1.00 0.00 440 GLU A O 20
ATOM 28316 N N . ALA A 1 71 ? -4.518 11.154 2.038 1.00 0.00 441 ALA A N 20
ATOM 28317 C CA . ALA A 1 71 ? -3.495 10.134 1.858 1.00 0.00 441 ALA A CA 20
ATOM 28318 C C . ALA A 1 71 ? -3.489 9.154 3.026 1.00 0.00 441 ALA A C 20
ATOM 28319 O O . ALA A 1 71 ? -3.319 7.950 2.837 1.00 0.00 441 ALA A O 20
ATOM 28326 N N . VAL A 1 72 ? -3.679 9.679 4.233 1.00 0.00 442 VAL A N 20
ATOM 28327 C CA . VAL A 1 72 ? -3.695 8.850 5.433 1.00 0.00 442 VAL A CA 20
ATOM 28328 C C . VAL A 1 72 ? -4.850 7.855 5.396 1.00 0.00 442 VAL A C 20
ATOM 28329 O O . VAL A 1 72 ? -4.672 6.671 5.685 1.00 0.00 442 VAL A O 20
ATOM 28342 N N . CYS A 1 73 ? -6.033 8.339 5.031 1.00 0.00 443 CYS A N 20
ATOM 28343 C CA . CYS A 1 73 ? -7.212 7.485 4.951 1.00 0.00 443 CYS A CA 20
ATOM 28344 C C . CYS A 1 73 ? -6.994 6.376 3.928 1.00 0.00 443 CYS A C 20
ATOM 28345 O O . CYS A 1 73 ? -7.465 5.250 4.100 1.00 0.00 443 CYS A O 20
ATOM 28353 N N . LYS A 1 74 ? -6.265 6.703 2.866 1.00 0.00 444 LYS A N 20
ATOM 28354 C CA . LYS A 1 74 ? -5.974 5.736 1.819 1.00 0.00 444 LYS A CA 20
ATOM 28355 C C . LYS A 1 74 ? -5.146 4.586 2.376 1.00 0.00 444 LYS A C 20
ATOM 28356 O O . LYS A 1 74 ? -5.317 3.435 1.980 1.00 0.00 444 LYS A O 20
ATOM 28375 N N . ILE A 1 75 ? -4.254 4.906 3.309 1.00 0.00 445 ILE A N 20
ATOM 28376 C CA . ILE A 1 75 ? -3.408 3.892 3.928 1.00 0.00 445 ILE A CA 20
ATOM 28377 C C . ILE A 1 75 ? -4.247 2.931 4.752 1.00 0.00 445 ILE A C 20
ATOM 28378 O O . ILE A 1 75 ? -3.965 1.735 4.818 1.00 0.00 445 ILE A O 20
ATOM 28394 N N . GLN A 1 76 ? -5.284 3.469 5.374 1.00 0.00 446 GLN A N 20
ATOM 28395 C CA . GLN A 1 76 ? -6.185 2.685 6.194 1.00 0.00 446 GLN A CA 20
ATOM 28396 C C . GLN A 1 76 ? -6.819 1.557 5.388 1.00 0.00 446 GLN A C 20
ATOM 28397 O O . GLN A 1 76 ? -6.848 0.406 5.823 1.00 0.00 446 GLN A O 20
ATOM 28411 N N . ALA A 1 77 ? -7.323 1.898 4.207 1.00 0.00 447 ALA A N 20
ATOM 28412 C CA . ALA A 1 77 ? -7.955 0.916 3.333 1.00 0.00 447 ALA A CA 20
ATOM 28413 C C . ALA A 1 77 ? -6.940 -0.113 2.844 1.00 0.00 447 ALA A C 20
ATOM 28414 O O . ALA A 1 77 ? -7.254 -1.296 2.710 1.00 0.00 447 ALA A O 20
ATOM 28421 N N . ILE A 1 78 ? -5.722 0.348 2.581 1.00 0.00 448 ILE A N 20
ATOM 28422 C CA . ILE A 1 78 ? -4.652 -0.524 2.108 1.00 0.00 448 ILE A CA 20
ATOM 28423 C C . ILE A 1 78 ? -4.109 -1.389 3.237 1.00 0.00 448 ILE A C 20
ATOM 28424 O O . ILE A 1 78 ? -3.746 -2.546 3.031 1.00 0.00 448 ILE A O 20
ATOM 28440 N N . LEU A 1 79 ? -4.047 -0.811 4.431 1.00 0.00 449 LEU A N 20
ATOM 28441 C CA . LEU A 1 79 ? -3.536 -1.522 5.599 1.00 0.00 449 LEU A CA 20
ATOM 28442 C C . LEU A 1 79 ? -4.330 -2.801 5.849 1.00 0.00 449 LEU A C 20
ATOM 28443 O O . LEU A 1 79 ? -3.757 -3.888 5.936 1.00 0.00 449 LEU A O 20
ATOM 28459 N N . GLU A 1 80 ? -5.647 -2.672 5.957 1.00 0.00 450 GLU A N 20
ATOM 28460 C CA . GLU A 1 80 ? -6.504 -3.828 6.189 1.00 0.00 450 GLU A CA 20
ATOM 28461 C C . GLU A 1 80 ? -6.444 -4.778 5.002 1.00 0.00 450 GLU A C 20
ATOM 28462 O O . GLU A 1 80 ? -6.425 -5.997 5.174 1.00 0.00 450 GLU A O 20
ATOM 28474 N N . LYS A 1 81 ? -6.393 -4.218 3.799 1.00 0.00 451 LYS A N 20
ATOM 28475 C CA . LYS A 1 81 ? -6.310 -5.031 2.595 1.00 0.00 451 LYS A CA 20
ATOM 28476 C C . LYS A 1 81 ? -5.074 -5.918 2.670 1.00 0.00 451 LYS A C 20
ATOM 28477 O O . LYS A 1 81 ? -5.084 -7.063 2.220 1.00 0.00 451 LYS A O 20
ATOM 28496 N N . LEU A 1 82 ? -4.017 -5.379 3.266 1.00 0.00 452 LEU A N 20
ATOM 28497 C CA . LEU A 1 82 ? -2.770 -6.109 3.432 1.00 0.00 452 LEU A CA 20
ATOM 28498 C C . LEU A 1 82 ? -2.964 -7.282 4.386 1.00 0.00 452 LEU A C 20
ATOM 28499 O O . LEU A 1 82 ? -2.387 -8.352 4.196 1.00 0.00 452 LEU A O 20
ATOM 28515 N N . GLU A 1 83 ? -3.787 -7.075 5.412 1.00 0.00 453 GLU A N 20
ATOM 28516 C CA . GLU A 1 83 ? -4.059 -8.119 6.390 1.00 0.00 453 GLU A CA 20
ATOM 28517 C C . GLU A 1 83 ? -4.715 -9.327 5.725 1.00 0.00 453 GLU A C 20
ATOM 28518 O O . GLU A 1 83 ? -4.552 -10.461 6.177 1.00 0.00 453 GLU A O 20
ATOM 28530 N N . LYS A 1 84 ? -5.467 -9.074 4.656 1.00 0.00 454 LYS A N 20
ATOM 28531 C CA . LYS A 1 84 ? -6.157 -10.142 3.939 1.00 0.00 454 LYS A CA 20
ATOM 28532 C C . LYS A 1 84 ? -5.319 -10.683 2.780 1.00 0.00 454 LYS A C 20
ATOM 28533 O O . LYS A 1 84 ? -5.596 -11.765 2.263 1.00 0.00 454 LYS A O 20
ATOM 28552 N N . LYS A 1 85 ? -4.294 -9.937 2.375 1.00 0.00 455 LYS A N 20
ATOM 28553 C CA . LYS A 1 85 ? -3.432 -10.370 1.279 1.00 0.00 455 LYS A CA 20
ATOM 28554 C C . LYS A 1 85 ? -2.371 -11.344 1.778 1.00 0.00 455 LYS A C 20
ATOM 28555 O O . LYS A 1 85 ? -1.825 -12.132 1.005 1.00 0.00 455 LYS A O 20
ATOM 28574 N N . GLY A 1 86 ? -2.082 -11.288 3.075 1.00 0.00 456 GLY A N 20
ATOM 28575 C CA . GLY A 1 86 ? -1.087 -12.174 3.649 1.00 0.00 456 GLY A CA 20
ATOM 28576 C C . GLY A 1 86 ? -1.615 -13.580 3.852 1.00 0.00 456 GLY A C 20
ATOM 28577 O O . GLY A 1 86 ? -1.345 -14.474 3.051 1.00 0.00 456 GLY A O 20
ATOM 28581 N N . LEU A 1 87 ? -2.369 -13.775 4.929 1.00 0.00 457 LEU A N 20
ATOM 28582 C CA . LEU A 1 87 ? -2.938 -15.081 5.240 1.00 0.00 457 LEU A CA 20
ATOM 28583 C C . LEU A 1 87 ? -1.838 -16.094 5.543 1.00 0.00 457 LEU A C 20
ATOM 28584 O O . LEU A 1 87 ? -2.164 -17.184 6.059 1.00 0.00 457 LEU A O 20
ATOM 28601 N N . GLY A 1 1 ? 6.499 30.474 -20.577 1.00 0.00 371 GLY A N 21
ATOM 28602 C CA . GLY A 1 1 ? 6.570 31.660 -19.677 1.00 0.00 371 GLY A CA 21
ATOM 28603 C C . GLY A 1 1 ? 6.615 31.274 -18.212 1.00 0.00 371 GLY A C 21
ATOM 28604 O O . GLY A 1 1 ? 7.581 30.665 -17.753 1.00 0.00 371 GLY A O 21
ATOM 28610 N N . SER A 1 2 ? 5.567 31.630 -17.476 1.00 0.00 372 SER A N 21
ATOM 28611 C CA . SER A 1 2 ? 5.491 31.317 -16.053 1.00 0.00 372 SER A CA 21
ATOM 28612 C C . SER A 1 2 ? 4.081 30.871 -15.667 1.00 0.00 372 SER A C 21
ATOM 28613 O O . SER A 1 2 ? 3.405 31.530 -14.878 1.00 0.00 372 SER A O 21
ATOM 28621 N N . PRO A 1 3 ? 3.619 29.737 -16.223 1.00 0.00 373 PRO A N 21
ATOM 28622 C CA . PRO A 1 3 ? 2.284 29.203 -15.934 1.00 0.00 373 PRO A CA 21
ATOM 28623 C C . PRO A 1 3 ? 2.044 29.023 -14.438 1.00 0.00 373 PRO A C 21
ATOM 28624 O O . PRO A 1 3 ? 2.957 29.190 -13.630 1.00 0.00 373 PRO A O 21
ATOM 28635 N N . GLU A 1 4 ? 0.811 28.679 -14.077 1.00 0.00 374 GLU A N 21
ATOM 28636 C CA . GLU A 1 4 ? 0.453 28.476 -12.677 1.00 0.00 374 GLU A CA 21
ATOM 28637 C C . GLU A 1 4 ? 0.057 27.023 -12.419 1.00 0.00 374 GLU A C 21
ATOM 28638 O O . GLU A 1 4 ? 0.875 26.219 -11.975 1.00 0.00 374 GLU A O 21
ATOM 28650 N N . PHE A 1 5 ? -1.203 26.694 -12.700 1.00 0.00 375 PHE A N 21
ATOM 28651 C CA . PHE A 1 5 ? -1.705 25.339 -12.499 1.00 0.00 375 PHE A CA 21
ATOM 28652 C C . PHE A 1 5 ? -1.646 24.946 -11.024 1.00 0.00 375 PHE A C 21
ATOM 28653 O O . PHE A 1 5 ? -2.652 25.004 -10.316 1.00 0.00 375 PHE A O 21
ATOM 28670 N N . THR A 1 6 ? -0.463 24.547 -10.567 1.00 0.00 376 THR A N 21
ATOM 28671 C CA . THR A 1 6 ? -0.272 24.144 -9.179 1.00 0.00 376 THR A CA 21
ATOM 28672 C C . THR A 1 6 ? 1.028 24.723 -8.624 1.00 0.00 376 THR A C 21
ATOM 28673 O O . THR A 1 6 ? 2.028 24.809 -9.336 1.00 0.00 376 THR A O 21
ATOM 28684 N N . PRO A 1 7 ? 1.034 25.132 -7.341 1.00 0.00 377 PRO A N 21
ATOM 28685 C CA . PRO A 1 7 ? 2.223 25.705 -6.703 1.00 0.00 377 PRO A CA 21
ATOM 28686 C C . PRO A 1 7 ? 3.469 24.848 -6.908 1.00 0.00 377 PRO A C 21
ATOM 28687 O O . PRO A 1 7 ? 3.414 23.797 -7.550 1.00 0.00 377 PRO A O 21
ATOM 28698 N N . PRO A 1 8 ? 4.620 25.298 -6.382 1.00 0.00 378 PRO A N 21
ATOM 28699 C CA . PRO A 1 8 ? 5.894 24.594 -6.521 1.00 0.00 378 PRO A CA 21
ATOM 28700 C C . PRO A 1 8 ? 6.060 23.435 -5.538 1.00 0.00 378 PRO A C 21
ATOM 28701 O O . PRO A 1 8 ? 6.847 22.521 -5.782 1.00 0.00 378 PRO A O 21
ATOM 28712 N N . SER A 1 9 ? 5.339 23.477 -4.419 1.00 0.00 379 SER A N 21
ATOM 28713 C CA . SER A 1 9 ? 5.452 22.420 -3.415 1.00 0.00 379 SER A CA 21
ATOM 28714 C C . SER A 1 9 ? 4.241 21.505 -3.408 1.00 0.00 379 SER A C 21
ATOM 28715 O O . SER A 1 9 ? 4.344 20.334 -3.043 1.00 0.00 379 SER A O 21
ATOM 28723 N N . ILE A 1 10 ? 3.104 22.022 -3.836 1.00 0.00 380 ILE A N 21
ATOM 28724 C CA . ILE A 1 10 ? 1.897 21.220 -3.899 1.00 0.00 380 ILE A CA 21
ATOM 28725 C C . ILE A 1 10 ? 2.133 20.017 -4.806 1.00 0.00 380 ILE A C 21
ATOM 28726 O O . ILE A 1 10 ? 1.538 18.956 -4.621 1.00 0.00 380 ILE A O 21
ATOM 28742 N N . LYS A 1 11 ? 3.012 20.199 -5.790 1.00 0.00 381 LYS A N 21
ATOM 28743 C CA . LYS A 1 11 ? 3.335 19.137 -6.737 1.00 0.00 381 LYS A CA 21
ATOM 28744 C C . LYS A 1 11 ? 3.842 17.894 -6.014 1.00 0.00 381 LYS A C 21
ATOM 28745 O O . LYS A 1 11 ? 3.604 16.769 -6.456 1.00 0.00 381 LYS A O 21
ATOM 28764 N N . LYS A 1 12 ? 4.543 18.098 -4.904 1.00 0.00 382 LYS A N 21
ATOM 28765 C CA . LYS A 1 12 ? 5.078 16.985 -4.129 1.00 0.00 382 LYS A CA 21
ATOM 28766 C C . LYS A 1 12 ? 3.961 16.194 -3.478 1.00 0.00 382 LYS A C 21
ATOM 28767 O O . LYS A 1 12 ? 4.005 14.965 -3.415 1.00 0.00 382 LYS A O 21
ATOM 28786 N N . ILE A 1 13 ? 2.953 16.906 -3.019 1.00 0.00 383 ILE A N 21
ATOM 28787 C CA . ILE A 1 13 ? 1.799 16.274 -2.394 1.00 0.00 383 ILE A CA 21
ATOM 28788 C C . ILE A 1 13 ? 1.129 15.344 -3.394 1.00 0.00 383 ILE A C 21
ATOM 28789 O O . ILE A 1 13 ? 0.629 14.276 -3.040 1.00 0.00 383 ILE A O 21
ATOM 28805 N N . ILE A 1 14 ? 1.155 15.759 -4.656 1.00 0.00 384 ILE A N 21
ATOM 28806 C CA . ILE A 1 14 ? 0.582 14.968 -5.742 1.00 0.00 384 ILE A CA 21
ATOM 28807 C C . ILE A 1 14 ? 1.500 13.803 -6.056 1.00 0.00 384 ILE A C 21
ATOM 28808 O O . ILE A 1 14 ? 1.061 12.666 -6.227 1.00 0.00 384 ILE A O 21
ATOM 28824 N N . HIS A 1 15 ? 2.789 14.111 -6.125 1.00 0.00 385 HIS A N 21
ATOM 28825 C CA . HIS A 1 15 ? 3.805 13.106 -6.417 1.00 0.00 385 HIS A CA 21
ATOM 28826 C C . HIS A 1 15 ? 3.746 11.967 -5.404 1.00 0.00 385 HIS A C 21
ATOM 28827 O O . HIS A 1 15 ? 3.724 10.793 -5.774 1.00 0.00 385 HIS A O 21
ATOM 28841 N N . VAL A 1 16 ? 3.720 12.322 -4.123 1.00 0.00 386 VAL A N 21
ATOM 28842 C CA . VAL A 1 16 ? 3.660 11.328 -3.059 1.00 0.00 386 VAL A CA 21
ATOM 28843 C C . VAL A 1 16 ? 2.327 10.589 -3.076 1.00 0.00 386 VAL A C 21
ATOM 28844 O O . VAL A 1 16 ? 2.275 9.379 -2.859 1.00 0.00 386 VAL A O 21
ATOM 28857 N N . LEU A 1 17 ? 1.250 11.323 -3.341 1.00 0.00 387 LEU A N 21
ATOM 28858 C CA . LEU A 1 17 ? -0.081 10.730 -3.390 1.00 0.00 387 LEU A CA 21
ATOM 28859 C C . LEU A 1 17 ? -0.197 9.779 -4.573 1.00 0.00 387 LEU A C 21
ATOM 28860 O O . LEU A 1 17 ? -0.849 8.739 -4.487 1.00 0.00 387 LEU A O 21
ATOM 28876 N N . GLU A 1 18 ? 0.457 10.136 -5.671 1.00 0.00 388 GLU A N 21
ATOM 28877 C CA . GLU A 1 18 ? 0.448 9.307 -6.866 1.00 0.00 388 GLU A CA 21
ATOM 28878 C C . GLU A 1 18 ? 1.098 7.964 -6.563 1.00 0.00 388 GLU A C 21
ATOM 28879 O O . GLU A 1 18 ? 0.698 6.928 -7.091 1.00 0.00 388 GLU A O 21
ATOM 28891 N N . LYS A 1 19 ? 2.107 7.996 -5.700 1.00 0.00 389 LYS A N 21
ATOM 28892 C CA . LYS A 1 19 ? 2.819 6.787 -5.311 1.00 0.00 389 LYS A CA 21
ATOM 28893 C C . LYS A 1 19 ? 1.929 5.900 -4.447 1.00 0.00 389 LYS A C 21
ATOM 28894 O O . LYS A 1 19 ? 2.000 4.674 -4.518 1.00 0.00 389 LYS A O 21
ATOM 28913 N N . VAL A 1 20 ? 1.089 6.534 -3.632 1.00 0.00 390 VAL A N 21
ATOM 28914 C CA . VAL A 1 20 ? 0.181 5.807 -2.754 1.00 0.00 390 VAL A CA 21
ATOM 28915 C C . VAL A 1 20 ? -0.883 5.068 -3.556 1.00 0.00 390 VAL A C 21
ATOM 28916 O O . VAL A 1 20 ? -1.151 3.891 -3.313 1.00 0.00 390 VAL A O 21
ATOM 28929 N N . GLN A 1 21 ? -1.489 5.762 -4.516 1.00 0.00 391 GLN A N 21
ATOM 28930 C CA . GLN A 1 21 ? -2.523 5.161 -5.352 1.00 0.00 391 GLN A CA 21
ATOM 28931 C C . GLN A 1 21 ? -1.970 3.954 -6.102 1.00 0.00 391 GLN A C 21
ATOM 28932 O O . GLN A 1 21 ? -2.633 2.923 -6.219 1.00 0.00 391 GLN A O 21
ATOM 28946 N N . TYR A 1 22 ? -0.744 4.086 -6.599 1.00 0.00 392 TYR A N 21
ATOM 28947 C CA . TYR A 1 22 ? -0.096 3.003 -7.327 1.00 0.00 392 TYR A CA 21
ATOM 28948 C C . TYR A 1 22 ? 0.245 1.860 -6.378 1.00 0.00 392 TYR A C 21
ATOM 28949 O O . TYR A 1 22 ? 0.133 0.688 -6.733 1.00 0.00 392 TYR A O 21
ATOM 28967 N N . LEU A 1 23 ? 0.651 2.216 -5.163 1.00 0.00 393 LEU A N 21
ATOM 28968 C CA . LEU A 1 23 ? 0.998 1.224 -4.154 1.00 0.00 393 LEU A CA 21
ATOM 28969 C C . LEU A 1 23 ? -0.230 0.411 -3.765 1.00 0.00 393 LEU A C 21
ATOM 28970 O O . LEU A 1 23 ? -0.146 -0.800 -3.555 1.00 0.00 393 LEU A O 21
ATOM 28986 N N . GLU A 1 24 ? -1.374 1.084 -3.678 1.00 0.00 394 GLU A N 21
ATOM 28987 C CA . GLU A 1 24 ? -2.623 0.425 -3.323 1.00 0.00 394 GLU A CA 21
ATOM 28988 C C . GLU A 1 24 ? -2.947 -0.677 -4.324 1.00 0.00 394 GLU A C 21
ATOM 28989 O O . GLU A 1 24 ? -3.320 -1.787 -3.942 1.00 0.00 394 GLU A O 21
ATOM 29001 N N . GLN A 1 25 ? -2.794 -0.366 -5.607 1.00 0.00 395 GLN A N 21
ATOM 29002 C CA . GLN A 1 25 ? -3.062 -1.335 -6.662 1.00 0.00 395 GLN A CA 21
ATOM 29003 C C . GLN A 1 25 ? -2.145 -2.546 -6.525 1.00 0.00 395 GLN A C 21
ATOM 29004 O O . GLN A 1 25 ? -2.534 -3.671 -6.837 1.00 0.00 395 GLN A O 21
ATOM 29018 N N . GLU A 1 26 ? -0.925 -2.305 -6.053 1.00 0.00 396 GLU A N 21
ATOM 29019 C CA . GLU A 1 26 ? 0.050 -3.375 -5.870 1.00 0.00 396 GLU A CA 21
ATOM 29020 C C . GLU A 1 26 ? -0.367 -4.299 -4.731 1.00 0.00 396 GLU A C 21
ATOM 29021 O O . GLU A 1 26 ? -0.235 -5.519 -4.831 1.00 0.00 396 GLU A O 21
ATOM 29033 N N . VAL A 1 27 ? -0.876 -3.714 -3.651 1.00 0.00 397 VAL A N 21
ATOM 29034 C CA . VAL A 1 27 ? -1.316 -4.494 -2.500 1.00 0.00 397 VAL A CA 21
ATOM 29035 C C . VAL A 1 27 ? -2.432 -5.451 -2.900 1.00 0.00 397 VAL A C 21
ATOM 29036 O O . VAL A 1 27 ? -2.532 -6.559 -2.372 1.00 0.00 397 VAL A O 21
ATOM 29049 N N . GLU A 1 28 ? -3.258 -5.023 -3.852 1.00 0.00 398 GLU A N 21
ATOM 29050 C CA . GLU A 1 28 ? -4.354 -5.853 -4.341 1.00 0.00 398 GLU A CA 21
ATOM 29051 C C . GLU A 1 28 ? -3.813 -7.174 -4.878 1.00 0.00 398 GLU A C 21
ATOM 29052 O O . GLU A 1 28 ? -4.490 -8.200 -4.844 1.00 0.00 398 GLU A O 21
ATOM 29064 N N . GLU A 1 29 ? -2.574 -7.134 -5.360 1.00 0.00 399 GLU A N 21
ATOM 29065 C CA . GLU A 1 29 ? -1.910 -8.316 -5.891 1.00 0.00 399 GLU A CA 21
ATOM 29066 C C . GLU A 1 29 ? -1.124 -9.008 -4.787 1.00 0.00 399 GLU A C 21
ATOM 29067 O O . GLU A 1 29 ? -1.288 -10.204 -4.545 1.00 0.00 399 GLU A O 21
ATOM 29079 N N . PHE A 1 30 ? -0.270 -8.225 -4.129 1.00 0.00 400 PHE A N 21
ATOM 29080 C CA . PHE A 1 30 ? 0.577 -8.689 -3.033 1.00 0.00 400 PHE A CA 21
ATOM 29081 C C . PHE A 1 30 ? 0.067 -9.965 -2.379 1.00 0.00 400 PHE A C 21
ATOM 29082 O O . PHE A 1 30 ? -0.965 -9.966 -1.708 1.00 0.00 400 PHE A O 21
ATOM 29099 N N . VAL A 1 31 ? 0.821 -11.037 -2.553 1.00 0.00 401 VAL A N 21
ATOM 29100 C CA . VAL A 1 31 ? 0.477 -12.313 -1.955 1.00 0.00 401 VAL A CA 21
ATOM 29101 C C . VAL A 1 31 ? 1.375 -12.573 -0.753 1.00 0.00 401 VAL A C 21
ATOM 29102 O O . VAL A 1 31 ? 1.635 -13.720 -0.390 1.00 0.00 401 VAL A O 21
ATOM 29115 N N . GLY A 1 32 ? 1.862 -11.488 -0.143 1.00 0.00 402 GLY A N 21
ATOM 29116 C CA . GLY A 1 32 ? 2.734 -11.612 0.995 1.00 0.00 402 GLY A CA 21
ATOM 29117 C C . GLY A 1 32 ? 2.105 -12.360 2.142 1.00 0.00 402 GLY A C 21
ATOM 29118 O O . GLY A 1 32 ? 0.975 -12.839 2.053 1.00 0.00 402 GLY A O 21
ATOM 29122 N N . LYS A 1 33 ? 2.856 -12.452 3.221 1.00 0.00 403 LYS A N 21
ATOM 29123 C CA . LYS A 1 33 ? 2.399 -13.145 4.426 1.00 0.00 403 LYS A CA 21
ATOM 29124 C C . LYS A 1 33 ? 2.681 -12.328 5.683 1.00 0.00 403 LYS A C 21
ATOM 29125 O O . LYS A 1 33 ? 3.715 -11.675 5.787 1.00 0.00 403 LYS A O 21
ATOM 29144 N N . LYS A 1 34 ? 1.767 -12.391 6.647 1.00 0.00 404 LYS A N 21
ATOM 29145 C CA . LYS A 1 34 ? 1.925 -11.667 7.905 1.00 0.00 404 LYS A CA 21
ATOM 29146 C C . LYS A 1 34 ? 3.275 -11.969 8.554 1.00 0.00 404 LYS A C 21
ATOM 29147 O O . LYS A 1 34 ? 3.811 -11.149 9.300 1.00 0.00 404 LYS A O 21
ATOM 29166 N N . THR A 1 35 ? 3.817 -13.148 8.269 1.00 0.00 405 THR A N 21
ATOM 29167 C CA . THR A 1 35 ? 5.100 -13.555 8.832 1.00 0.00 405 THR A CA 21
ATOM 29168 C C . THR A 1 35 ? 6.247 -13.300 7.854 1.00 0.00 405 THR A C 21
ATOM 29169 O O . THR A 1 35 ? 7.415 -13.308 8.243 1.00 0.00 405 THR A O 21
ATOM 29180 N N . ASP A 1 36 ? 5.910 -13.074 6.588 1.00 0.00 406 ASP A N 21
ATOM 29181 C CA . ASP A 1 36 ? 6.921 -12.817 5.567 1.00 0.00 406 ASP A CA 21
ATOM 29182 C C . ASP A 1 36 ? 7.492 -11.411 5.710 1.00 0.00 406 ASP A C 21
ATOM 29183 O O . ASP A 1 36 ? 6.776 -10.473 6.063 1.00 0.00 406 ASP A O 21
ATOM 29192 N N . LYS A 1 37 ? 8.784 -11.271 5.435 1.00 0.00 407 LYS A N 21
ATOM 29193 C CA . LYS A 1 37 ? 9.447 -9.977 5.532 1.00 0.00 407 LYS A CA 21
ATOM 29194 C C . LYS A 1 37 ? 8.851 -8.990 4.544 1.00 0.00 407 LYS A C 21
ATOM 29195 O O . LYS A 1 37 ? 8.812 -7.786 4.798 1.00 0.00 407 LYS A O 21
ATOM 29214 N N . ALA A 1 38 ? 8.380 -9.508 3.423 1.00 0.00 408 ALA A N 21
ATOM 29215 C CA . ALA A 1 38 ? 7.776 -8.678 2.399 1.00 0.00 408 ALA A CA 21
ATOM 29216 C C . ALA A 1 38 ? 6.520 -7.995 2.927 1.00 0.00 408 ALA A C 21
ATOM 29217 O O . ALA A 1 38 ? 6.152 -6.919 2.461 1.00 0.00 408 ALA A O 21
ATOM 29224 N N . TYR A 1 39 ? 5.849 -8.639 3.880 1.00 0.00 409 TYR A N 21
ATOM 29225 C CA . TYR A 1 39 ? 4.617 -8.092 4.435 1.00 0.00 409 TYR A CA 21
ATOM 29226 C C . TYR A 1 39 ? 4.858 -6.828 5.258 1.00 0.00 409 TYR A C 21
ATOM 29227 O O . TYR A 1 39 ? 4.149 -5.839 5.072 1.00 0.00 409 TYR A O 21
ATOM 29245 N N . TRP A 1 40 ? 5.866 -6.819 6.135 1.00 0.00 410 TRP A N 21
ATOM 29246 C CA . TRP A 1 40 ? 6.128 -5.600 6.889 1.00 0.00 410 TRP A CA 21
ATOM 29247 C C . TRP A 1 40 ? 6.750 -4.571 5.962 1.00 0.00 410 TRP A C 21
ATOM 29248 O O . TRP A 1 40 ? 6.554 -3.371 6.129 1.00 0.00 410 TRP A O 21
ATOM 29269 N N . LEU A 1 41 ? 7.470 -5.068 4.957 1.00 0.00 411 LEU A N 21
ATOM 29270 C CA . LEU A 1 41 ? 8.095 -4.227 3.957 1.00 0.00 411 LEU A CA 21
ATOM 29271 C C . LEU A 1 41 ? 7.015 -3.606 3.081 1.00 0.00 411 LEU A C 21
ATOM 29272 O O . LEU A 1 41 ? 7.104 -2.437 2.704 1.00 0.00 411 LEU A O 21
ATOM 29288 N N . LEU A 1 42 ? 5.977 -4.393 2.777 1.00 0.00 412 LEU A N 21
ATOM 29289 C CA . LEU A 1 42 ? 4.874 -3.899 1.966 1.00 0.00 412 LEU A CA 21
ATOM 29290 C C . LEU A 1 42 ? 4.208 -2.738 2.693 1.00 0.00 412 LEU A C 21
ATOM 29291 O O . LEU A 1 42 ? 3.981 -1.669 2.123 1.00 0.00 412 LEU A O 21
ATOM 29307 N N . GLU A 1 43 ? 3.945 -2.955 3.976 1.00 0.00 413 GLU A N 21
ATOM 29308 C CA . GLU A 1 43 ? 3.356 -1.935 4.830 1.00 0.00 413 GLU A CA 21
ATOM 29309 C C . GLU A 1 43 ? 4.376 -0.834 5.091 1.00 0.00 413 GLU A C 21
ATOM 29310 O O . GLU A 1 43 ? 4.028 0.334 5.259 1.00 0.00 413 GLU A O 21
ATOM 29322 N N . GLU A 1 44 ? 5.645 -1.234 5.136 1.00 0.00 414 GLU A N 21
ATOM 29323 C CA . GLU A 1 44 ? 6.741 -0.312 5.389 1.00 0.00 414 GLU A CA 21
ATOM 29324 C C . GLU A 1 44 ? 6.860 0.724 4.273 1.00 0.00 414 GLU A C 21
ATOM 29325 O O . GLU A 1 44 ? 7.138 1.894 4.533 1.00 0.00 414 GLU A O 21
ATOM 29337 N N . MET A 1 45 ? 6.654 0.293 3.033 1.00 0.00 415 MET A N 21
ATOM 29338 C CA . MET A 1 45 ? 6.744 1.196 1.894 1.00 0.00 415 MET A CA 21
ATOM 29339 C C . MET A 1 45 ? 5.583 2.189 1.894 1.00 0.00 415 MET A C 21
ATOM 29340 O O . MET A 1 45 ? 5.776 3.385 1.674 1.00 0.00 415 MET A O 21
ATOM 29354 N N . LEU A 1 46 ? 4.377 1.689 2.142 1.00 0.00 416 LEU A N 21
ATOM 29355 C CA . LEU A 1 46 ? 3.193 2.541 2.176 1.00 0.00 416 LEU A CA 21
ATOM 29356 C C . LEU A 1 46 ? 3.205 3.469 3.391 1.00 0.00 416 LEU A C 21
ATOM 29357 O O . LEU A 1 46 ? 2.759 4.614 3.311 1.00 0.00 416 LEU A O 21
ATOM 29373 N N . THR A 1 47 ? 3.694 2.962 4.522 1.00 0.00 417 THR A N 21
ATOM 29374 C CA . THR A 1 47 ? 3.733 3.743 5.756 1.00 0.00 417 THR A CA 21
ATOM 29375 C C . THR A 1 47 ? 4.762 4.868 5.688 1.00 0.00 417 THR A C 21
ATOM 29376 O O . THR A 1 47 ? 4.486 5.994 6.098 1.00 0.00 417 THR A O 21
ATOM 29387 N N . LYS A 1 48 ? 5.946 4.562 5.178 1.00 0.00 418 LYS A N 21
ATOM 29388 C CA . LYS A 1 48 ? 7.002 5.564 5.076 1.00 0.00 418 LYS A CA 21
ATOM 29389 C C . LYS A 1 48 ? 6.575 6.716 4.170 1.00 0.00 418 LYS A C 21
ATOM 29390 O O . LYS A 1 48 ? 6.875 7.878 4.446 1.00 0.00 418 LYS A O 21
ATOM 29409 N N . GLU A 1 49 ? 5.871 6.392 3.089 1.00 0.00 419 GLU A N 21
ATOM 29410 C CA . GLU A 1 49 ? 5.407 7.411 2.152 1.00 0.00 419 GLU A CA 21
ATOM 29411 C C . GLU A 1 49 ? 4.268 8.232 2.752 1.00 0.00 419 GLU A C 21
ATOM 29412 O O . GLU A 1 49 ? 4.272 9.463 2.675 1.00 0.00 419 GLU A O 21
ATOM 29424 N N . LEU A 1 50 ? 3.296 7.552 3.353 1.00 0.00 420 LEU A N 21
ATOM 29425 C CA . LEU A 1 50 ? 2.161 8.235 3.962 1.00 0.00 420 LEU A CA 21
ATOM 29426 C C . LEU A 1 50 ? 2.612 9.057 5.164 1.00 0.00 420 LEU A C 21
ATOM 29427 O O . LEU A 1 50 ? 2.077 10.133 5.428 1.00 0.00 420 LEU A O 21
ATOM 29443 N N . LEU A 1 51 ? 3.612 8.552 5.882 1.00 0.00 421 LEU A N 21
ATOM 29444 C CA . LEU A 1 51 ? 4.140 9.255 7.044 1.00 0.00 421 LEU A CA 21
ATOM 29445 C C . LEU A 1 51 ? 4.729 10.593 6.618 1.00 0.00 421 LEU A C 21
ATOM 29446 O O . LEU A 1 51 ? 4.585 11.598 7.314 1.00 0.00 421 LEU A O 21
ATOM 29462 N N . GLU A 1 52 ? 5.385 10.598 5.462 1.00 0.00 422 GLU A N 21
ATOM 29463 C CA . GLU A 1 52 ? 5.989 11.813 4.931 1.00 0.00 422 GLU A CA 21
ATOM 29464 C C . GLU A 1 52 ? 4.920 12.874 4.691 1.00 0.00 422 GLU A C 21
ATOM 29465 O O . GLU A 1 52 ? 5.101 14.042 5.036 1.00 0.00 422 GLU A O 21
ATOM 29477 N N . LEU A 1 53 ? 3.802 12.455 4.105 1.00 0.00 423 LEU A N 21
ATOM 29478 C CA . LEU A 1 53 ? 2.698 13.367 3.827 1.00 0.00 423 LEU A CA 21
ATOM 29479 C C . LEU A 1 53 ? 2.063 13.856 5.124 1.00 0.00 423 LEU A C 21
ATOM 29480 O O . LEU A 1 53 ? 1.668 15.016 5.238 1.00 0.00 423 LEU A O 21
ATOM 29496 N N . ASP A 1 54 ? 1.967 12.958 6.098 1.00 0.00 424 ASP A N 21
ATOM 29497 C CA . ASP A 1 54 ? 1.380 13.289 7.391 1.00 0.00 424 ASP A CA 21
ATOM 29498 C C . ASP A 1 54 ? 2.262 14.270 8.157 1.00 0.00 424 ASP A C 21
ATOM 29499 O O . ASP A 1 54 ? 1.777 15.031 8.994 1.00 0.00 424 ASP A O 21
ATOM 29508 N N . SER A 1 55 ? 3.560 14.246 7.867 1.00 0.00 425 SER A N 21
ATOM 29509 C CA . SER A 1 55 ? 4.505 15.136 8.531 1.00 0.00 425 SER A CA 21
ATOM 29510 C C . SER A 1 55 ? 4.777 16.373 7.682 1.00 0.00 425 SER A C 21
ATOM 29511 O O . SER A 1 55 ? 5.906 16.861 7.620 1.00 0.00 425 SER A O 21
ATOM 29519 N N . VAL A 1 56 ? 3.734 16.878 7.030 1.00 0.00 426 VAL A N 21
ATOM 29520 C CA . VAL A 1 56 ? 3.861 18.058 6.185 1.00 0.00 426 VAL A CA 21
ATOM 29521 C C . VAL A 1 56 ? 3.639 19.336 6.991 1.00 0.00 426 VAL A C 21
ATOM 29522 O O . VAL A 1 56 ? 2.690 19.434 7.768 1.00 0.00 426 VAL A O 21
ATOM 29535 N N . GLU A 1 57 ? 4.523 20.310 6.799 1.00 0.00 427 GLU A N 21
ATOM 29536 C CA . GLU A 1 57 ? 4.427 21.581 7.508 1.00 0.00 427 GLU A CA 21
ATOM 29537 C C . GLU A 1 57 ? 3.090 22.262 7.227 1.00 0.00 427 GLU A C 21
ATOM 29538 O O . GLU A 1 57 ? 2.918 22.911 6.196 1.00 0.00 427 GLU A O 21
ATOM 29550 N N . THR A 1 58 ? 2.148 22.108 8.152 1.00 0.00 428 THR A N 21
ATOM 29551 C CA . THR A 1 58 ? 0.827 22.708 8.004 1.00 0.00 428 THR A CA 21
ATOM 29552 C C . THR A 1 58 ? 0.591 23.776 9.067 1.00 0.00 428 THR A C 21
ATOM 29553 O O . THR A 1 58 ? 0.796 23.537 10.258 1.00 0.00 428 THR A O 21
ATOM 29564 N N . GLY A 1 59 ? 0.161 24.955 8.630 1.00 0.00 429 GLY A N 21
ATOM 29565 C CA . GLY A 1 59 ? -0.094 26.042 9.556 1.00 0.00 429 GLY A CA 21
ATOM 29566 C C . GLY A 1 59 ? -1.037 27.082 8.983 1.00 0.00 429 GLY A C 21
ATOM 29567 O O . GLY A 1 59 ? -0.626 27.938 8.201 1.00 0.00 429 GLY A O 21
ATOM 29571 N N . GLY A 1 60 ? -2.305 27.008 9.375 1.00 0.00 430 GLY A N 21
ATOM 29572 C CA . GLY A 1 60 ? -3.289 27.955 8.886 1.00 0.00 430 GLY A CA 21
ATOM 29573 C C . GLY A 1 60 ? -3.542 27.811 7.397 1.00 0.00 430 GLY A C 21
ATOM 29574 O O . GLY A 1 60 ? -3.513 28.793 6.657 1.00 0.00 430 GLY A O 21
ATOM 29578 N N . GLN A 1 61 ? -3.793 26.581 6.959 1.00 0.00 431 GLN A N 21
ATOM 29579 C CA . GLN A 1 61 ? -4.054 26.309 5.550 1.00 0.00 431 GLN A CA 21
ATOM 29580 C C . GLN A 1 61 ? -4.941 25.080 5.388 1.00 0.00 431 GLN A C 21
ATOM 29581 O O . GLN A 1 61 ? -4.507 23.954 5.621 1.00 0.00 431 GLN A O 21
ATOM 29595 N N . ASP A 1 62 ? -6.188 25.303 4.991 1.00 0.00 432 ASP A N 21
ATOM 29596 C CA . ASP A 1 62 ? -7.137 24.213 4.798 1.00 0.00 432 ASP A CA 21
ATOM 29597 C C . ASP A 1 62 ? -6.735 23.336 3.614 1.00 0.00 432 ASP A C 21
ATOM 29598 O O . ASP A 1 62 ? -7.044 22.144 3.578 1.00 0.00 432 ASP A O 21
ATOM 29607 N N . SER A 1 63 ? -6.055 23.936 2.641 1.00 0.00 433 SER A N 21
ATOM 29608 C CA . SER A 1 63 ? -5.623 23.215 1.447 1.00 0.00 433 SER A CA 21
ATOM 29609 C C . SER A 1 63 ? -4.701 22.048 1.794 1.00 0.00 433 SER A C 21
ATOM 29610 O O . SER A 1 63 ? -4.854 20.950 1.260 1.00 0.00 433 SER A O 21
ATOM 29618 N N . VAL A 1 64 ? -3.740 22.288 2.681 1.00 0.00 434 VAL A N 21
ATOM 29619 C CA . VAL A 1 64 ? -2.798 21.247 3.078 1.00 0.00 434 VAL A CA 21
ATOM 29620 C C . VAL A 1 64 ? -3.467 20.203 3.968 1.00 0.00 434 VAL A C 21
ATOM 29621 O O . VAL A 1 64 ? -3.149 19.016 3.894 1.00 0.00 434 VAL A O 21
ATOM 29634 N N . ARG A 1 65 ? -4.397 20.648 4.807 1.00 0.00 435 ARG A N 21
ATOM 29635 C CA . ARG A 1 65 ? -5.107 19.747 5.706 1.00 0.00 435 ARG A CA 21
ATOM 29636 C C . ARG A 1 65 ? -5.958 18.756 4.918 1.00 0.00 435 ARG A C 21
ATOM 29637 O O . ARG A 1 65 ? -6.001 17.568 5.238 1.00 0.00 435 ARG A O 21
ATOM 29658 N N . GLN A 1 66 ? -6.632 19.253 3.887 1.00 0.00 436 GLN A N 21
ATOM 29659 C CA . GLN A 1 66 ? -7.482 18.414 3.050 1.00 0.00 436 GLN A CA 21
ATOM 29660 C C . GLN A 1 66 ? -6.644 17.447 2.219 1.00 0.00 436 GLN A C 21
ATOM 29661 O O . GLN A 1 66 ? -7.071 16.327 1.935 1.00 0.00 436 GLN A O 21
ATOM 29675 N N . ALA A 1 67 ? -5.452 17.887 1.831 1.00 0.00 437 ALA A N 21
ATOM 29676 C CA . ALA A 1 67 ? -4.557 17.060 1.029 1.00 0.00 437 ALA A CA 21
ATOM 29677 C C . ALA A 1 67 ? -3.975 15.917 1.854 1.00 0.00 437 ALA A C 21
ATOM 29678 O O . ALA A 1 67 ? -3.933 14.772 1.403 1.00 0.00 437 ALA A O 21
ATOM 29685 N N . ARG A 1 68 ? -3.526 16.234 3.065 1.00 0.00 438 ARG A N 21
ATOM 29686 C CA . ARG A 1 68 ? -2.947 15.229 3.949 1.00 0.00 438 ARG A CA 21
ATOM 29687 C C . ARG A 1 68 ? -4.012 14.244 4.419 1.00 0.00 438 ARG A C 21
ATOM 29688 O O . ARG A 1 68 ? -3.740 13.056 4.592 1.00 0.00 438 ARG A O 21
ATOM 29709 N N . LYS A 1 69 ? -5.226 14.745 4.622 1.00 0.00 439 LYS A N 21
ATOM 29710 C CA . LYS A 1 69 ? -6.333 13.909 5.069 1.00 0.00 439 LYS A CA 21
ATOM 29711 C C . LYS A 1 69 ? -6.708 12.890 3.999 1.00 0.00 439 LYS A C 21
ATOM 29712 O O . LYS A 1 69 ? -7.079 11.757 4.308 1.00 0.00 439 LYS A O 21
ATOM 29731 N N . GLU A 1 70 ? -6.610 13.300 2.739 1.00 0.00 440 GLU A N 21
ATOM 29732 C CA . GLU A 1 70 ? -6.937 12.424 1.621 1.00 0.00 440 GLU A CA 21
ATOM 29733 C C . GLU A 1 70 ? -5.975 11.241 1.559 1.00 0.00 440 GLU A C 21
ATOM 29734 O O . GLU A 1 70 ? -6.393 10.096 1.383 1.00 0.00 440 GLU A O 21
ATOM 29746 N N . ALA A 1 71 ? -4.685 11.527 1.707 1.00 0.00 441 ALA A N 21
ATOM 29747 C CA . ALA A 1 71 ? -3.664 10.487 1.670 1.00 0.00 441 ALA A CA 21
ATOM 29748 C C . ALA A 1 71 ? -3.862 9.485 2.802 1.00 0.00 441 ALA A C 21
ATOM 29749 O O . ALA A 1 71 ? -3.698 8.279 2.613 1.00 0.00 441 ALA A O 21
ATOM 29756 N N . VAL A 1 72 ? -4.216 9.991 3.979 1.00 0.00 442 VAL A N 21
ATOM 29757 C CA . VAL A 1 72 ? -4.439 9.143 5.143 1.00 0.00 442 VAL A CA 21
ATOM 29758 C C . VAL A 1 72 ? -5.609 8.192 4.913 1.00 0.00 442 VAL A C 21
ATOM 29759 O O . VAL A 1 72 ? -5.628 7.076 5.434 1.00 0.00 442 VAL A O 21
ATOM 29772 N N . CYS A 1 73 ? -6.583 8.638 4.127 1.00 0.00 443 CYS A N 21
ATOM 29773 C CA . CYS A 1 73 ? -7.753 7.822 3.826 1.00 0.00 443 CYS A CA 21
ATOM 29774 C C . CYS A 1 73 ? -7.387 6.660 2.905 1.00 0.00 443 CYS A C 21
ATOM 29775 O O . CYS A 1 73 ? -7.781 5.517 3.143 1.00 0.00 443 CYS A O 21
ATOM 29783 N N . LYS A 1 74 ? -6.635 6.961 1.849 1.00 0.00 444 LYS A N 21
ATOM 29784 C CA . LYS A 1 74 ? -6.220 5.944 0.890 1.00 0.00 444 LYS A CA 21
ATOM 29785 C C . LYS A 1 74 ? -5.255 4.949 1.524 1.00 0.00 444 LYS A C 21
ATOM 29786 O O . LYS A 1 74 ? -5.388 3.740 1.341 1.00 0.00 444 LYS A O 21
ATOM 29805 N N . ILE A 1 75 ? -4.285 5.463 2.274 1.00 0.00 445 ILE A N 21
ATOM 29806 C CA . ILE A 1 75 ? -3.302 4.614 2.936 1.00 0.00 445 ILE A CA 21
ATOM 29807 C C . ILE A 1 75 ? -3.969 3.706 3.960 1.00 0.00 445 ILE A C 21
ATOM 29808 O O . ILE A 1 75 ? -3.515 2.588 4.207 1.00 0.00 445 ILE A O 21
ATOM 29824 N N . GLN A 1 76 ? -5.050 4.196 4.547 1.00 0.00 446 GLN A N 21
ATOM 29825 C CA . GLN A 1 76 ? -5.796 3.444 5.539 1.00 0.00 446 GLN A CA 21
ATOM 29826 C C . GLN A 1 76 ? -6.404 2.189 4.916 1.00 0.00 446 GLN A C 21
ATOM 29827 O O . GLN A 1 76 ? -6.343 1.104 5.495 1.00 0.00 446 GLN A O 21
ATOM 29841 N N . ALA A 1 77 ? -6.990 2.347 3.733 1.00 0.00 447 ALA A N 21
ATOM 29842 C CA . ALA A 1 77 ? -7.610 1.228 3.031 1.00 0.00 447 ALA A CA 21
ATOM 29843 C C . ALA A 1 77 ? -6.576 0.173 2.648 1.00 0.00 447 ALA A C 21
ATOM 29844 O O . ALA A 1 77 ? -6.867 -1.021 2.638 1.00 0.00 447 ALA A O 21
ATOM 29851 N N . ILE A 1 78 ? -5.367 0.626 2.330 1.00 0.00 448 ILE A N 21
ATOM 29852 C CA . ILE A 1 78 ? -4.287 -0.277 1.943 1.00 0.00 448 ILE A CA 21
ATOM 29853 C C . ILE A 1 78 ? -3.749 -1.039 3.147 1.00 0.00 448 ILE A C 21
ATOM 29854 O O . ILE A 1 78 ? -3.386 -2.210 3.042 1.00 0.00 448 ILE A O 21
ATOM 29870 N N . LEU A 1 79 ? -3.698 -0.364 4.288 1.00 0.00 449 LEU A N 21
ATOM 29871 C CA . LEU A 1 79 ? -3.199 -0.974 5.515 1.00 0.00 449 LEU A CA 21
ATOM 29872 C C . LEU A 1 79 ? -3.997 -2.225 5.868 1.00 0.00 449 LEU A C 21
ATOM 29873 O O . LEU A 1 79 ? -3.439 -3.316 5.992 1.00 0.00 449 LEU A O 21
ATOM 29889 N N . GLU A 1 80 ? -5.307 -2.064 6.025 1.00 0.00 450 GLU A N 21
ATOM 29890 C CA . GLU A 1 80 ? -6.175 -3.186 6.360 1.00 0.00 450 GLU A CA 21
ATOM 29891 C C . GLU A 1 80 ? -6.151 -4.235 5.256 1.00 0.00 450 GLU A C 21
ATOM 29892 O O . GLU A 1 80 ? -6.259 -5.433 5.521 1.00 0.00 450 GLU A O 21
ATOM 29904 N N . LYS A 1 81 ? -6.000 -3.781 4.015 1.00 0.00 451 LYS A N 21
ATOM 29905 C CA . LYS A 1 81 ? -5.953 -4.688 2.874 1.00 0.00 451 LYS A CA 21
ATOM 29906 C C . LYS A 1 81 ? -4.819 -5.694 3.042 1.00 0.00 451 LYS A C 21
ATOM 29907 O O . LYS A 1 81 ? -4.914 -6.836 2.594 1.00 0.00 451 LYS A O 21
ATOM 29926 N N . LEU A 1 82 ? -3.748 -5.257 3.698 1.00 0.00 452 LEU A N 21
ATOM 29927 C CA . LEU A 1 82 ? -2.594 -6.112 3.939 1.00 0.00 452 LEU A CA 21
ATOM 29928 C C . LEU A 1 82 ? -2.868 -7.081 5.083 1.00 0.00 452 LEU A C 21
ATOM 29929 O O . LEU A 1 82 ? -2.430 -8.231 5.052 1.00 0.00 452 LEU A O 21
ATOM 29945 N N . GLU A 1 83 ? -3.596 -6.610 6.094 1.00 0.00 453 GLU A N 21
ATOM 29946 C CA . GLU A 1 83 ? -3.926 -7.442 7.248 1.00 0.00 453 GLU A CA 21
ATOM 29947 C C . GLU A 1 83 ? -4.635 -8.719 6.809 1.00 0.00 453 GLU A C 21
ATOM 29948 O O . GLU A 1 83 ? -4.515 -9.761 7.455 1.00 0.00 453 GLU A O 21
ATOM 29960 N N . LYS A 1 84 ? -5.367 -8.634 5.703 1.00 0.00 454 LYS A N 21
ATOM 29961 C CA . LYS A 1 84 ? -6.088 -9.785 5.172 1.00 0.00 454 LYS A CA 21
ATOM 29962 C C . LYS A 1 84 ? -5.218 -10.560 4.187 1.00 0.00 454 LYS A C 21
ATOM 29963 O O . LYS A 1 84 ? -5.446 -11.745 3.941 1.00 0.00 454 LYS A O 21
ATOM 29982 N N . LYS A 1 85 ? -4.220 -9.884 3.626 1.00 0.00 455 LYS A N 21
ATOM 29983 C CA . LYS A 1 85 ? -3.314 -10.508 2.668 1.00 0.00 455 LYS A CA 21
ATOM 29984 C C . LYS A 1 85 ? -2.212 -11.287 3.383 1.00 0.00 455 LYS A C 21
ATOM 29985 O O . LYS A 1 85 ? -1.569 -12.154 2.789 1.00 0.00 455 LYS A O 21
ATOM 30004 N N . GLY A 1 86 ? -1.996 -10.974 4.657 1.00 0.00 456 GLY A N 21
ATOM 30005 C CA . GLY A 1 86 ? -0.971 -11.656 5.422 1.00 0.00 456 GLY A CA 21
ATOM 30006 C C . GLY A 1 86 ? -1.392 -13.051 5.841 1.00 0.00 456 GLY A C 21
ATOM 30007 O O . GLY A 1 86 ? -1.307 -13.995 5.057 1.00 0.00 456 GLY A O 21
ATOM 30011 N N . LEU A 1 87 ? -1.846 -13.178 7.084 1.00 0.00 457 LEU A N 21
ATOM 30012 C CA . LEU A 1 87 ? -2.281 -14.467 7.610 1.00 0.00 457 LEU A CA 21
ATOM 30013 C C . LEU A 1 87 ? -1.114 -15.447 7.682 1.00 0.00 457 LEU A C 21
ATOM 30014 O O . LEU A 1 87 ? -0.752 -16.013 6.629 1.00 0.00 457 LEU A O 21
ATOM 30031 N N . GLY A 1 1 ? -6.076 30.977 -25.117 1.00 0.00 371 GLY A N 22
ATOM 30032 C CA . GLY A 1 1 ? -6.635 29.907 -24.246 1.00 0.00 371 GLY A CA 22
ATOM 30033 C C . GLY A 1 1 ? -6.918 30.393 -22.838 1.00 0.00 371 GLY A C 22
ATOM 30034 O O . GLY A 1 1 ? -7.034 31.596 -22.602 1.00 0.00 371 GLY A O 22
ATOM 30040 N N . SER A 1 2 ? -7.028 29.457 -21.901 1.00 0.00 372 SER A N 22
ATOM 30041 C CA . SER A 1 2 ? -7.299 29.796 -20.509 1.00 0.00 372 SER A CA 22
ATOM 30042 C C . SER A 1 2 ? -6.018 30.216 -19.793 1.00 0.00 372 SER A C 22
ATOM 30043 O O . SER A 1 2 ? -4.934 29.721 -20.103 1.00 0.00 372 SER A O 22
ATOM 30051 N N . PRO A 1 3 ? -6.125 31.139 -18.821 1.00 0.00 373 PRO A N 22
ATOM 30052 C CA . PRO A 1 3 ? -4.968 31.623 -18.060 1.00 0.00 373 PRO A CA 22
ATOM 30053 C C . PRO A 1 3 ? -4.164 30.487 -17.442 1.00 0.00 373 PRO A C 22
ATOM 30054 O O . PRO A 1 3 ? -2.945 30.416 -17.597 1.00 0.00 373 PRO A O 22
ATOM 30065 N N . GLU A 1 4 ? -4.858 29.601 -16.740 1.00 0.00 374 GLU A N 22
ATOM 30066 C CA . GLU A 1 4 ? -4.214 28.464 -16.091 1.00 0.00 374 GLU A CA 22
ATOM 30067 C C . GLU A 1 4 ? -3.177 28.933 -15.077 1.00 0.00 374 GLU A C 22
ATOM 30068 O O . GLU A 1 4 ? -2.129 29.463 -15.447 1.00 0.00 374 GLU A O 22
ATOM 30080 N N . PHE A 1 5 ? -3.477 28.737 -13.797 1.00 0.00 375 PHE A N 22
ATOM 30081 C CA . PHE A 1 5 ? -2.569 29.145 -12.730 1.00 0.00 375 PHE A CA 22
ATOM 30082 C C . PHE A 1 5 ? -1.637 28.003 -12.334 1.00 0.00 375 PHE A C 22
ATOM 30083 O O . PHE A 1 5 ? -0.460 27.999 -12.693 1.00 0.00 375 PHE A O 22
ATOM 30100 N N . THR A 1 6 ? -2.169 27.037 -11.591 1.00 0.00 376 THR A N 22
ATOM 30101 C CA . THR A 1 6 ? -1.378 25.895 -11.147 1.00 0.00 376 THR A CA 22
ATOM 30102 C C . THR A 1 6 ? -0.202 26.355 -10.287 1.00 0.00 376 THR A C 22
ATOM 30103 O O . THR A 1 6 ? 0.840 26.751 -10.810 1.00 0.00 376 THR A O 22
ATOM 30114 N N . PRO A 1 7 ? -0.353 26.317 -8.951 1.00 0.00 377 PRO A N 22
ATOM 30115 C CA . PRO A 1 7 ? 0.705 26.740 -8.023 1.00 0.00 377 PRO A CA 22
ATOM 30116 C C . PRO A 1 7 ? 1.987 25.931 -8.200 1.00 0.00 377 PRO A C 22
ATOM 30117 O O . PRO A 1 7 ? 1.956 24.806 -8.698 1.00 0.00 377 PRO A O 22
ATOM 30128 N N . PRO A 1 8 ? 3.140 26.501 -7.806 1.00 0.00 378 PRO A N 22
ATOM 30129 C CA . PRO A 1 8 ? 4.439 25.841 -7.937 1.00 0.00 378 PRO A CA 22
ATOM 30130 C C . PRO A 1 8 ? 4.698 24.793 -6.855 1.00 0.00 378 PRO A C 22
ATOM 30131 O O . PRO A 1 8 ? 5.662 24.033 -6.946 1.00 0.00 378 PRO A O 22
ATOM 30142 N N . SER A 1 9 ? 3.853 24.754 -5.827 1.00 0.00 379 SER A N 22
ATOM 30143 C CA . SER A 1 9 ? 4.040 23.790 -4.744 1.00 0.00 379 SER A CA 22
ATOM 30144 C C . SER A 1 9 ? 2.909 22.779 -4.680 1.00 0.00 379 SER A C 22
ATOM 30145 O O . SER A 1 9 ? 3.112 21.642 -4.252 1.00 0.00 379 SER A O 22
ATOM 30153 N N . ILE A 1 10 ? 1.731 23.174 -5.127 1.00 0.00 380 ILE A N 22
ATOM 30154 C CA . ILE A 1 10 ? 0.599 22.271 -5.136 1.00 0.00 380 ILE A CA 22
ATOM 30155 C C . ILE A 1 10 ? 0.935 21.044 -5.976 1.00 0.00 380 ILE A C 22
ATOM 30156 O O . ILE A 1 10 ? 0.439 19.948 -5.723 1.00 0.00 380 ILE A O 22
ATOM 30172 N N . LYS A 1 11 ? 1.793 21.243 -6.975 1.00 0.00 381 LYS A N 22
ATOM 30173 C CA . LYS A 1 11 ? 2.206 20.154 -7.854 1.00 0.00 381 LYS A CA 22
ATOM 30174 C C . LYS A 1 11 ? 2.871 19.037 -7.057 1.00 0.00 381 LYS A C 22
ATOM 30175 O O . LYS A 1 11 ? 2.750 17.860 -7.401 1.00 0.00 381 LYS A O 22
ATOM 30194 N N . LYS A 1 12 ? 3.574 19.409 -5.992 1.00 0.00 382 LYS A N 22
ATOM 30195 C CA . LYS A 1 12 ? 4.253 18.432 -5.150 1.00 0.00 382 LYS A CA 22
ATOM 30196 C C . LYS A 1 12 ? 3.249 17.577 -4.402 1.00 0.00 382 LYS A C 22
ATOM 30197 O O . LYS A 1 12 ? 3.435 16.372 -4.236 1.00 0.00 382 LYS A O 22
ATOM 30216 N N . ILE A 1 13 ? 2.175 18.209 -3.971 1.00 0.00 383 ILE A N 22
ATOM 30217 C CA . ILE A 1 13 ? 1.116 17.510 -3.257 1.00 0.00 383 ILE A CA 22
ATOM 30218 C C . ILE A 1 13 ? 0.533 16.424 -4.150 1.00 0.00 383 ILE A C 22
ATOM 30219 O O . ILE A 1 13 ? 0.155 15.350 -3.685 1.00 0.00 383 ILE A O 22
ATOM 30235 N N . ILE A 1 14 ? 0.500 16.712 -5.446 1.00 0.00 384 ILE A N 22
ATOM 30236 C CA . ILE A 1 14 ? 0.004 15.760 -6.437 1.00 0.00 384 ILE A CA 22
ATOM 30237 C C . ILE A 1 14 ? 1.041 14.679 -6.650 1.00 0.00 384 ILE A C 22
ATOM 30238 O O . ILE A 1 14 ? 0.729 13.489 -6.699 1.00 0.00 384 ILE A O 22
ATOM 30254 N N . HIS A 1 15 ? 2.286 15.119 -6.769 1.00 0.00 385 HIS A N 22
ATOM 30255 C CA . HIS A 1 15 ? 3.405 14.207 -6.972 1.00 0.00 385 HIS A CA 22
ATOM 30256 C C . HIS A 1 15 ? 3.471 13.176 -5.849 1.00 0.00 385 HIS A C 22
ATOM 30257 O O . HIS A 1 15 ? 3.630 11.981 -6.098 1.00 0.00 385 HIS A O 22
ATOM 30271 N N . VAL A 1 16 ? 3.338 13.647 -4.613 1.00 0.00 386 VAL A N 22
ATOM 30272 C CA . VAL A 1 16 ? 3.376 12.765 -3.452 1.00 0.00 386 VAL A CA 22
ATOM 30273 C C . VAL A 1 16 ? 2.135 11.877 -3.401 1.00 0.00 386 VAL A C 22
ATOM 30274 O O . VAL A 1 16 ? 2.229 10.677 -3.143 1.00 0.00 386 VAL A O 22
ATOM 30287 N N . LEU A 1 17 ? 0.971 12.474 -3.649 1.00 0.00 387 LEU A N 22
ATOM 30288 C CA . LEU A 1 17 ? -0.282 11.735 -3.633 1.00 0.00 387 LEU A CA 22
ATOM 30289 C C . LEU A 1 17 ? -0.323 10.718 -4.766 1.00 0.00 387 LEU A C 22
ATOM 30290 O O . LEU A 1 17 ? -0.858 9.623 -4.611 1.00 0.00 387 LEU A O 22
ATOM 30306 N N . GLU A 1 18 ? 0.265 11.076 -5.899 1.00 0.00 388 GLU A N 22
ATOM 30307 C CA . GLU A 1 18 ? 0.312 10.177 -7.041 1.00 0.00 388 GLU A CA 22
ATOM 30308 C C . GLU A 1 18 ? 1.107 8.930 -6.675 1.00 0.00 388 GLU A C 22
ATOM 30309 O O . GLU A 1 18 ? 0.798 7.821 -7.116 1.00 0.00 388 GLU A O 22
ATOM 30321 N N . LYS A 1 19 ? 2.132 9.127 -5.850 1.00 0.00 389 LYS A N 22
ATOM 30322 C CA . LYS A 1 19 ? 2.979 8.029 -5.403 1.00 0.00 389 LYS A CA 22
ATOM 30323 C C . LYS A 1 19 ? 2.195 7.078 -4.506 1.00 0.00 389 LYS A C 22
ATOM 30324 O O . LYS A 1 19 ? 2.335 5.859 -4.606 1.00 0.00 389 LYS A O 22
ATOM 30343 N N . VAL A 1 20 ? 1.367 7.643 -3.632 1.00 0.00 390 VAL A N 22
ATOM 30344 C CA . VAL A 1 20 ? 0.559 6.844 -2.723 1.00 0.00 390 VAL A CA 22
ATOM 30345 C C . VAL A 1 20 ? -0.428 5.971 -3.498 1.00 0.00 390 VAL A C 22
ATOM 30346 O O . VAL A 1 20 ? -0.715 4.841 -3.104 1.00 0.00 390 VAL A O 22
ATOM 30359 N N . GLN A 1 21 ? -0.939 6.507 -4.602 1.00 0.00 391 GLN A N 22
ATOM 30360 C CA . GLN A 1 21 ? -1.888 5.787 -5.438 1.00 0.00 391 GLN A CA 22
ATOM 30361 C C . GLN A 1 21 ? -1.248 4.535 -6.030 1.00 0.00 391 GLN A C 22
ATOM 30362 O O . GLN A 1 21 ? -1.872 3.475 -6.094 1.00 0.00 391 GLN A O 22
ATOM 30376 N N . TYR A 1 22 ? 0.002 4.666 -6.459 1.00 0.00 392 TYR A N 22
ATOM 30377 C CA . TYR A 1 22 ? 0.730 3.546 -7.043 1.00 0.00 392 TYR A CA 22
ATOM 30378 C C . TYR A 1 22 ? 0.939 2.441 -6.013 1.00 0.00 392 TYR A C 22
ATOM 30379 O O . TYR A 1 22 ? 0.742 1.261 -6.302 1.00 0.00 392 TYR A O 22
ATOM 30397 N N . LEU A 1 23 ? 1.342 2.834 -4.808 1.00 0.00 393 LEU A N 22
ATOM 30398 C CA . LEU A 1 23 ? 1.579 1.881 -3.730 1.00 0.00 393 LEU A CA 22
ATOM 30399 C C . LEU A 1 23 ? 0.318 1.077 -3.424 1.00 0.00 393 LEU A C 22
ATOM 30400 O O . LEU A 1 23 ? 0.380 -0.128 -3.183 1.00 0.00 393 LEU A O 22
ATOM 30416 N N . GLU A 1 24 ? -0.826 1.755 -3.434 1.00 0.00 394 GLU A N 22
ATOM 30417 C CA . GLU A 1 24 ? -2.101 1.105 -3.157 1.00 0.00 394 GLU A CA 22
ATOM 30418 C C . GLU A 1 24 ? -2.379 -0.004 -4.168 1.00 0.00 394 GLU A C 22
ATOM 30419 O O . GLU A 1 24 ? -2.891 -1.065 -3.815 1.00 0.00 394 GLU A O 22
ATOM 30431 N N . GLN A 1 25 ? -2.039 0.252 -5.427 1.00 0.00 395 GLN A N 22
ATOM 30432 C CA . GLN A 1 25 ? -2.252 -0.724 -6.489 1.00 0.00 395 GLN A CA 22
ATOM 30433 C C . GLN A 1 25 ? -1.431 -1.987 -6.248 1.00 0.00 395 GLN A C 22
ATOM 30434 O O . GLN A 1 25 ? -1.877 -3.096 -6.547 1.00 0.00 395 GLN A O 22
ATOM 30448 N N . GLU A 1 26 ? -0.228 -1.813 -5.709 1.00 0.00 396 GLU A N 22
ATOM 30449 C CA . GLU A 1 26 ? 0.655 -2.941 -5.433 1.00 0.00 396 GLU A CA 22
ATOM 30450 C C . GLU A 1 26 ? 0.089 -3.823 -4.323 1.00 0.00 396 GLU A C 22
ATOM 30451 O O . GLU A 1 26 ? 0.155 -5.049 -4.399 1.00 0.00 396 GLU A O 22
ATOM 30463 N N . VAL A 1 27 ? -0.469 -3.192 -3.295 1.00 0.00 397 VAL A N 22
ATOM 30464 C CA . VAL A 1 27 ? -1.047 -3.924 -2.174 1.00 0.00 397 VAL A CA 22
ATOM 30465 C C . VAL A 1 27 ? -2.186 -4.824 -2.640 1.00 0.00 397 VAL A C 22
ATOM 30466 O O . VAL A 1 27 ? -2.331 -5.951 -2.168 1.00 0.00 397 VAL A O 22
ATOM 30479 N N . GLU A 1 28 ? -2.990 -4.324 -3.576 1.00 0.00 398 GLU A N 22
ATOM 30480 C CA . GLU A 1 28 ? -4.111 -5.091 -4.109 1.00 0.00 398 GLU A CA 22
ATOM 30481 C C . GLU A 1 28 ? -3.623 -6.418 -4.680 1.00 0.00 398 GLU A C 22
ATOM 30482 O O . GLU A 1 28 ? -4.258 -7.457 -4.500 1.00 0.00 398 GLU A O 22
ATOM 30494 N N . GLU A 1 29 ? -2.483 -6.372 -5.360 1.00 0.00 399 GLU A N 22
ATOM 30495 C CA . GLU A 1 29 ? -1.890 -7.565 -5.950 1.00 0.00 399 GLU A CA 22
ATOM 30496 C C . GLU A 1 29 ? -1.202 -8.396 -4.875 1.00 0.00 399 GLU A C 22
ATOM 30497 O O . GLU A 1 29 ? -1.486 -9.581 -4.711 1.00 0.00 399 GLU A O 22
ATOM 30509 N N . PHE A 1 30 ? -0.292 -7.741 -4.152 1.00 0.00 400 PHE A N 22
ATOM 30510 C CA . PHE A 1 30 ? 0.482 -8.352 -3.070 1.00 0.00 400 PHE A CA 22
ATOM 30511 C C . PHE A 1 30 ? -0.036 -9.719 -2.650 1.00 0.00 400 PHE A C 22
ATOM 30512 O O . PHE A 1 30 ? -1.099 -9.836 -2.040 1.00 0.00 400 PHE A O 22
ATOM 30529 N N . VAL A 1 31 ? 0.745 -10.743 -2.950 1.00 0.00 401 VAL A N 22
ATOM 30530 C CA . VAL A 1 31 ? 0.394 -12.097 -2.575 1.00 0.00 401 VAL A CA 22
ATOM 30531 C C . VAL A 1 31 ? 1.246 -12.534 -1.389 1.00 0.00 401 VAL A C 22
ATOM 30532 O O . VAL A 1 31 ? 1.483 -13.723 -1.183 1.00 0.00 401 VAL A O 22
ATOM 30545 N N . GLY A 1 32 ? 1.718 -11.552 -0.615 1.00 0.00 402 GLY A N 22
ATOM 30546 C CA . GLY A 1 32 ? 2.547 -11.853 0.526 1.00 0.00 402 GLY A CA 22
ATOM 30547 C C . GLY A 1 32 ? 1.819 -12.640 1.589 1.00 0.00 402 GLY A C 22
ATOM 30548 O O . GLY A 1 32 ? 0.713 -13.133 1.369 1.00 0.00 402 GLY A O 22
ATOM 30552 N N . LYS A 1 33 ? 2.450 -12.749 2.743 1.00 0.00 403 LYS A N 22
ATOM 30553 C CA . LYS A 1 33 ? 1.873 -13.480 3.872 1.00 0.00 403 LYS A CA 22
ATOM 30554 C C . LYS A 1 33 ? 2.000 -12.687 5.166 1.00 0.00 403 LYS A C 22
ATOM 30555 O O . LYS A 1 33 ? 3.000 -12.012 5.392 1.00 0.00 403 LYS A O 22
ATOM 30574 N N . LYS A 1 34 ? 0.987 -12.783 6.020 1.00 0.00 404 LYS A N 22
ATOM 30575 C CA . LYS A 1 34 ? 0.991 -12.073 7.297 1.00 0.00 404 LYS A CA 22
ATOM 30576 C C . LYS A 1 34 ? 2.262 -12.355 8.099 1.00 0.00 404 LYS A C 22
ATOM 30577 O O . LYS A 1 34 ? 2.651 -11.558 8.954 1.00 0.00 404 LYS A O 22
ATOM 30596 N N . THR A 1 35 ? 2.900 -13.491 7.831 1.00 0.00 405 THR A N 22
ATOM 30597 C CA . THR A 1 35 ? 4.119 -13.867 8.544 1.00 0.00 405 THR A CA 22
ATOM 30598 C C . THR A 1 35 ? 5.367 -13.678 7.679 1.00 0.00 405 THR A C 22
ATOM 30599 O O . THR A 1 35 ? 6.488 -13.860 8.155 1.00 0.00 405 THR A O 22
ATOM 30610 N N . ASP A 1 36 ? 5.177 -13.315 6.414 1.00 0.00 406 ASP A N 22
ATOM 30611 C CA . ASP A 1 36 ? 6.302 -13.109 5.508 1.00 0.00 406 ASP A CA 22
ATOM 30612 C C . ASP A 1 36 ? 6.967 -11.763 5.769 1.00 0.00 406 ASP A C 22
ATOM 30613 O O . ASP A 1 36 ? 6.341 -10.840 6.291 1.00 0.00 406 ASP A O 22
ATOM 30622 N N . LYS A 1 37 ? 8.237 -11.654 5.394 1.00 0.00 407 LYS A N 22
ATOM 30623 C CA . LYS A 1 37 ? 8.979 -10.415 5.582 1.00 0.00 407 LYS A CA 22
ATOM 30624 C C . LYS A 1 37 ? 8.444 -9.336 4.659 1.00 0.00 407 LYS A C 22
ATOM 30625 O O . LYS A 1 37 ? 8.429 -8.154 5.007 1.00 0.00 407 LYS A O 22
ATOM 30644 N N . ALA A 1 38 ? 7.987 -9.752 3.490 1.00 0.00 408 ALA A N 22
ATOM 30645 C CA . ALA A 1 38 ? 7.427 -8.828 2.524 1.00 0.00 408 ALA A CA 22
ATOM 30646 C C . ALA A 1 38 ? 6.181 -8.163 3.093 1.00 0.00 408 ALA A C 22
ATOM 30647 O O . ALA A 1 38 ? 5.846 -7.039 2.726 1.00 0.00 408 ALA A O 22
ATOM 30654 N N . TYR A 1 39 ? 5.482 -8.874 3.980 1.00 0.00 409 TYR A N 22
ATOM 30655 C CA . TYR A 1 39 ? 4.261 -8.347 4.577 1.00 0.00 409 TYR A CA 22
ATOM 30656 C C . TYR A 1 39 ? 4.530 -7.096 5.408 1.00 0.00 409 TYR A C 22
ATOM 30657 O O . TYR A 1 39 ? 3.814 -6.105 5.265 1.00 0.00 409 TYR A O 22
ATOM 30675 N N . TRP A 1 40 ? 5.573 -7.100 6.245 1.00 0.00 410 TRP A N 22
ATOM 30676 C CA . TRP A 1 40 ? 5.865 -5.894 7.006 1.00 0.00 410 TRP A CA 22
ATOM 30677 C C . TRP A 1 40 ? 6.443 -4.850 6.064 1.00 0.00 410 TRP A C 22
ATOM 30678 O O . TRP A 1 40 ? 6.265 -3.653 6.264 1.00 0.00 410 TRP A O 22
ATOM 30699 N N . LEU A 1 41 ? 7.091 -5.334 5.005 1.00 0.00 411 LEU A N 22
ATOM 30700 C CA . LEU A 1 41 ? 7.654 -4.479 3.976 1.00 0.00 411 LEU A CA 22
ATOM 30701 C C . LEU A 1 41 ? 6.514 -3.787 3.245 1.00 0.00 411 LEU A C 22
ATOM 30702 O O . LEU A 1 41 ? 6.578 -2.595 2.953 1.00 0.00 411 LEU A O 22
ATOM 30718 N N . LEU A 1 42 ? 5.452 -4.553 2.976 1.00 0.00 412 LEU A N 22
ATOM 30719 C CA . LEU A 1 42 ? 4.279 -4.015 2.304 1.00 0.00 412 LEU A CA 22
ATOM 30720 C C . LEU A 1 42 ? 3.704 -2.885 3.144 1.00 0.00 412 LEU A C 22
ATOM 30721 O O . LEU A 1 42 ? 3.419 -1.795 2.646 1.00 0.00 412 LEU A O 22
ATOM 30737 N N . GLU A 1 43 ? 3.580 -3.155 4.438 1.00 0.00 413 GLU A N 22
ATOM 30738 C CA . GLU A 1 43 ? 3.090 -2.177 5.397 1.00 0.00 413 GLU A CA 22
ATOM 30739 C C . GLU A 1 43 ? 4.132 -1.081 5.587 1.00 0.00 413 GLU A C 22
ATOM 30740 O O . GLU A 1 43 ? 3.802 0.074 5.854 1.00 0.00 413 GLU A O 22
ATOM 30752 N N . GLU A 1 44 ? 5.398 -1.472 5.463 1.00 0.00 414 GLU A N 22
ATOM 30753 C CA . GLU A 1 44 ? 6.518 -0.560 5.633 1.00 0.00 414 GLU A CA 22
ATOM 30754 C C . GLU A 1 44 ? 6.505 0.541 4.572 1.00 0.00 414 GLU A C 22
ATOM 30755 O O . GLU A 1 44 ? 6.747 1.708 4.878 1.00 0.00 414 GLU A O 22
ATOM 30767 N N . MET A 1 45 ? 6.215 0.171 3.329 1.00 0.00 415 MET A N 22
ATOM 30768 C CA . MET A 1 45 ? 6.167 1.143 2.240 1.00 0.00 415 MET A CA 22
ATOM 30769 C C . MET A 1 45 ? 4.970 2.070 2.401 1.00 0.00 415 MET A C 22
ATOM 30770 O O . MET A 1 45 ? 5.080 3.285 2.234 1.00 0.00 415 MET A O 22
ATOM 30784 N N . LEU A 1 46 ? 3.825 1.484 2.728 1.00 0.00 416 LEU A N 22
ATOM 30785 C CA . LEU A 1 46 ? 2.598 2.250 2.915 1.00 0.00 416 LEU A CA 22
ATOM 30786 C C . LEU A 1 46 ? 2.749 3.247 4.057 1.00 0.00 416 LEU A C 22
ATOM 30787 O O . LEU A 1 46 ? 2.347 4.405 3.943 1.00 0.00 416 LEU A O 22
ATOM 30803 N N . THR A 1 47 ? 3.331 2.789 5.160 1.00 0.00 417 THR A N 22
ATOM 30804 C CA . THR A 1 47 ? 3.533 3.643 6.324 1.00 0.00 417 THR A CA 22
ATOM 30805 C C . THR A 1 47 ? 4.456 4.808 5.986 1.00 0.00 417 THR A C 22
ATOM 30806 O O . THR A 1 47 ? 4.332 5.894 6.553 1.00 0.00 417 THR A O 22
ATOM 30817 N N . LYS A 1 48 ? 5.376 4.582 5.052 1.00 0.00 418 LYS A N 22
ATOM 30818 C CA . LYS A 1 48 ? 6.308 5.624 4.635 1.00 0.00 418 LYS A CA 22
ATOM 30819 C C . LYS A 1 48 ? 5.554 6.774 3.976 1.00 0.00 418 LYS A C 22
ATOM 30820 O O . LYS A 1 48 ? 5.822 7.944 4.243 1.00 0.00 418 LYS A O 22
ATOM 30839 N N . GLU A 1 49 ? 4.599 6.430 3.121 1.00 0.00 419 GLU A N 22
ATOM 30840 C CA . GLU A 1 49 ? 3.792 7.433 2.437 1.00 0.00 419 GLU A CA 22
ATOM 30841 C C . GLU A 1 49 ? 2.813 8.069 3.415 1.00 0.00 419 GLU A C 22
ATOM 30842 O O . GLU A 1 49 ? 2.542 9.268 3.357 1.00 0.00 419 GLU A O 22
ATOM 30854 N N . LEU A 1 50 ? 2.284 7.242 4.312 1.00 0.00 420 LEU A N 22
ATOM 30855 C CA . LEU A 1 50 ? 1.327 7.694 5.315 1.00 0.00 420 LEU A CA 22
ATOM 30856 C C . LEU A 1 50 ? 1.977 8.647 6.315 1.00 0.00 420 LEU A C 22
ATOM 30857 O O . LEU A 1 50 ? 1.456 9.729 6.582 1.00 0.00 420 LEU A O 22
ATOM 30873 N N . LEU A 1 51 ? 3.113 8.237 6.873 1.00 0.00 421 LEU A N 22
ATOM 30874 C CA . LEU A 1 51 ? 3.818 9.059 7.849 1.00 0.00 421 LEU A CA 22
ATOM 30875 C C . LEU A 1 51 ? 4.441 10.287 7.183 1.00 0.00 421 LEU A C 22
ATOM 30876 O O . LEU A 1 51 ? 4.559 11.345 7.803 1.00 0.00 421 LEU A O 22
ATOM 30892 N N . GLU A 1 52 ? 4.838 10.144 5.922 1.00 0.00 422 GLU A N 22
ATOM 30893 C CA . GLU A 1 52 ? 5.446 11.248 5.185 1.00 0.00 422 GLU A CA 22
ATOM 30894 C C . GLU A 1 52 ? 4.492 12.435 5.099 1.00 0.00 422 GLU A C 22
ATOM 30895 O O . GLU A 1 52 ? 4.885 13.578 5.336 1.00 0.00 422 GLU A O 22
ATOM 30907 N N . LEU A 1 53 ? 3.238 12.157 4.757 1.00 0.00 423 LEU A N 22
ATOM 30908 C CA . LEU A 1 53 ? 2.229 13.202 4.640 1.00 0.00 423 LEU A CA 22
ATOM 30909 C C . LEU A 1 53 ? 1.949 13.845 5.994 1.00 0.00 423 LEU A C 22
ATOM 30910 O O . LEU A 1 53 ? 1.615 15.027 6.074 1.00 0.00 423 LEU A O 22
ATOM 30926 N N . ASP A 1 54 ? 2.086 13.058 7.056 1.00 0.00 424 ASP A N 22
ATOM 30927 C CA . ASP A 1 54 ? 1.847 13.552 8.407 1.00 0.00 424 ASP A CA 22
ATOM 30928 C C . ASP A 1 54 ? 3.057 14.315 8.948 1.00 0.00 424 ASP A C 22
ATOM 30929 O O . ASP A 1 54 ? 3.030 14.817 10.071 1.00 0.00 424 ASP A O 22
ATOM 30938 N N . SER A 1 55 ? 4.118 14.400 8.147 1.00 0.00 425 SER A N 22
ATOM 30939 C CA . SER A 1 55 ? 5.327 15.104 8.558 1.00 0.00 425 SER A CA 22
ATOM 30940 C C . SER A 1 55 ? 5.163 16.611 8.395 1.00 0.00 425 SER A C 22
ATOM 30941 O O . SER A 1 55 ? 5.653 17.391 9.212 1.00 0.00 425 SER A O 22
ATOM 30949 N N . VAL A 1 56 ? 4.473 17.014 7.333 1.00 0.00 426 VAL A N 22
ATOM 30950 C CA . VAL A 1 56 ? 4.246 18.429 7.062 1.00 0.00 426 VAL A CA 22
ATOM 30951 C C . VAL A 1 56 ? 3.205 19.011 8.011 1.00 0.00 426 VAL A C 22
ATOM 30952 O O . VAL A 1 56 ? 2.149 18.418 8.231 1.00 0.00 426 VAL A O 22
ATOM 30965 N N . GLU A 1 57 ? 3.509 20.177 8.569 1.00 0.00 427 GLU A N 22
ATOM 30966 C CA . GLU A 1 57 ? 2.598 20.842 9.494 1.00 0.00 427 GLU A CA 22
ATOM 30967 C C . GLU A 1 57 ? 1.589 21.709 8.743 1.00 0.00 427 GLU A C 22
ATOM 30968 O O . GLU A 1 57 ? 0.517 22.016 9.265 1.00 0.00 427 GLU A O 22
ATOM 30980 N N . THR A 1 58 ? 1.939 22.098 7.517 1.00 0.00 428 THR A N 22
ATOM 30981 C CA . THR A 1 58 ? 1.068 22.930 6.685 1.00 0.00 428 THR A CA 22
ATOM 30982 C C . THR A 1 58 ? 0.442 24.067 7.491 1.00 0.00 428 THR A C 22
ATOM 30983 O O . THR A 1 58 ? -0.674 23.944 7.995 1.00 0.00 428 THR A O 22
ATOM 30994 N N . GLY A 1 59 ? 1.170 25.172 7.608 1.00 0.00 429 GLY A N 22
ATOM 30995 C CA . GLY A 1 59 ? 0.671 26.314 8.353 1.00 0.00 429 GLY A CA 22
ATOM 30996 C C . GLY A 1 59 ? 0.042 27.361 7.455 1.00 0.00 429 GLY A C 22
ATOM 30997 O O . GLY A 1 59 ? 0.324 28.553 7.588 1.00 0.00 429 GLY A O 22
ATOM 31001 N N . GLY A 1 60 ? -0.813 26.917 6.539 1.00 0.00 430 GLY A N 22
ATOM 31002 C CA . GLY A 1 60 ? -1.470 27.837 5.630 1.00 0.00 430 GLY A CA 22
ATOM 31003 C C . GLY A 1 60 ? -1.676 27.241 4.251 1.00 0.00 430 GLY A C 22
ATOM 31004 O O . GLY A 1 60 ? -1.291 27.839 3.246 1.00 0.00 430 GLY A O 22
ATOM 31008 N N . GLN A 1 61 ? -2.284 26.061 4.203 1.00 0.00 431 GLN A N 22
ATOM 31009 C CA . GLN A 1 61 ? -2.541 25.383 2.937 1.00 0.00 431 GLN A CA 22
ATOM 31010 C C . GLN A 1 61 ? -3.570 24.271 3.114 1.00 0.00 431 GLN A C 22
ATOM 31011 O O . GLN A 1 61 ? -3.230 23.151 3.494 1.00 0.00 431 GLN A O 22
ATOM 31025 N N . ASP A 1 62 ? -4.830 24.589 2.835 1.00 0.00 432 ASP A N 22
ATOM 31026 C CA . ASP A 1 62 ? -5.910 23.618 2.963 1.00 0.00 432 ASP A CA 22
ATOM 31027 C C . ASP A 1 62 ? -5.748 22.488 1.950 1.00 0.00 432 ASP A C 22
ATOM 31028 O O . ASP A 1 62 ? -6.092 21.339 2.228 1.00 0.00 432 ASP A O 22
ATOM 31037 N N . SER A 1 63 ? -5.223 22.822 0.777 1.00 0.00 433 SER A N 22
ATOM 31038 C CA . SER A 1 63 ? -5.014 21.836 -0.277 1.00 0.00 433 SER A CA 22
ATOM 31039 C C . SER A 1 63 ? -4.091 20.719 0.199 1.00 0.00 433 SER A C 22
ATOM 31040 O O . SER A 1 63 ? -4.283 19.553 -0.146 1.00 0.00 433 SER A O 22
ATOM 31048 N N . VAL A 1 64 ? -3.088 21.084 0.991 1.00 0.00 434 VAL A N 22
ATOM 31049 C CA . VAL A 1 64 ? -2.136 20.113 1.514 1.00 0.00 434 VAL A CA 22
ATOM 31050 C C . VAL A 1 64 ? -2.760 19.277 2.626 1.00 0.00 434 VAL A C 22
ATOM 31051 O O . VAL A 1 64 ? -2.562 18.065 2.691 1.00 0.00 434 VAL A O 22
ATOM 31064 N N . ARG A 1 65 ? -3.515 19.936 3.500 1.00 0.00 435 ARG A N 22
ATOM 31065 C CA . ARG A 1 65 ? -4.169 19.255 4.611 1.00 0.00 435 ARG A CA 22
ATOM 31066 C C . ARG A 1 65 ? -5.120 18.175 4.105 1.00 0.00 435 ARG A C 22
ATOM 31067 O O . ARG A 1 65 ? -5.147 17.063 4.631 1.00 0.00 435 ARG A O 22
ATOM 31088 N N . GLN A 1 66 ? -5.898 18.510 3.082 1.00 0.00 436 GLN A N 22
ATOM 31089 C CA . GLN A 1 66 ? -6.852 17.571 2.505 1.00 0.00 436 GLN A CA 22
ATOM 31090 C C . GLN A 1 66 ? -6.134 16.418 1.810 1.00 0.00 436 GLN A C 22
ATOM 31091 O O . GLN A 1 66 ? -6.601 15.280 1.834 1.00 0.00 436 GLN A O 22
ATOM 31105 N N . ALA A 1 67 ? -4.999 16.721 1.187 1.00 0.00 437 ALA A N 22
ATOM 31106 C CA . ALA A 1 67 ? -4.221 15.709 0.481 1.00 0.00 437 ALA A CA 22
ATOM 31107 C C . ALA A 1 67 ? -3.507 14.775 1.453 1.00 0.00 437 ALA A C 22
ATOM 31108 O O . ALA A 1 67 ? -3.515 13.557 1.274 1.00 0.00 437 ALA A O 22
ATOM 31115 N N . ARG A 1 68 ? -2.887 15.350 2.480 1.00 0.00 438 ARG A N 22
ATOM 31116 C CA . ARG A 1 68 ? -2.167 14.560 3.471 1.00 0.00 438 ARG A CA 22
ATOM 31117 C C . ARG A 1 68 ? -3.125 13.685 4.271 1.00 0.00 438 ARG A C 22
ATOM 31118 O O . ARG A 1 68 ? -2.823 12.530 4.570 1.00 0.00 438 ARG A O 22
ATOM 31139 N N . LYS A 1 69 ? -4.283 14.239 4.613 1.00 0.00 439 LYS A N 22
ATOM 31140 C CA . LYS A 1 69 ? -5.284 13.502 5.374 1.00 0.00 439 LYS A CA 22
ATOM 31141 C C . LYS A 1 69 ? -5.838 12.341 4.554 1.00 0.00 439 LYS A C 22
ATOM 31142 O O . LYS A 1 69 ? -6.127 11.272 5.090 1.00 0.00 439 LYS A O 22
ATOM 31161 N N . GLU A 1 70 ? -5.978 12.560 3.251 1.00 0.00 440 GLU A N 22
ATOM 31162 C CA . GLU A 1 70 ? -6.492 11.532 2.355 1.00 0.00 440 GLU A CA 22
ATOM 31163 C C . GLU A 1 70 ? -5.452 10.439 2.131 1.00 0.00 440 GLU A C 22
ATOM 31164 O O . GLU A 1 70 ? -5.775 9.250 2.137 1.00 0.00 440 GLU A O 22
ATOM 31176 N N . ALA A 1 71 ? -4.203 10.848 1.935 1.00 0.00 441 ALA A N 22
ATOM 31177 C CA . ALA A 1 71 ? -3.117 9.903 1.710 1.00 0.00 441 ALA A CA 22
ATOM 31178 C C . ALA A 1 71 ? -2.929 8.989 2.915 1.00 0.00 441 ALA A C 22
ATOM 31179 O O . ALA A 1 71 ? -2.788 7.776 2.769 1.00 0.00 441 ALA A O 22
ATOM 31186 N N . VAL A 1 72 ? -2.931 9.577 4.107 1.00 0.00 442 VAL A N 22
ATOM 31187 C CA . VAL A 1 72 ? -2.764 8.810 5.335 1.00 0.00 442 VAL A CA 22
ATOM 31188 C C . VAL A 1 72 ? -3.940 7.862 5.546 1.00 0.00 442 VAL A C 22
ATOM 31189 O O . VAL A 1 72 ? -3.757 6.686 5.863 1.00 0.00 442 VAL A O 22
ATOM 31202 N N . CYS A 1 73 ? -5.150 8.381 5.362 1.00 0.00 443 CYS A N 22
ATOM 31203 C CA . CYS A 1 73 ? -6.358 7.582 5.526 1.00 0.00 443 CYS A CA 22
ATOM 31204 C C . CYS A 1 73 ? -6.379 6.433 4.524 1.00 0.00 443 CYS A C 22
ATOM 31205 O O . CYS A 1 73 ? -6.853 5.338 4.826 1.00 0.00 443 CYS A O 22
ATOM 31213 N N . LYS A 1 74 ? -5.855 6.690 3.331 1.00 0.00 444 LYS A N 22
ATOM 31214 C CA . LYS A 1 74 ? -5.806 5.677 2.287 1.00 0.00 444 LYS A CA 22
ATOM 31215 C C . LYS A 1 74 ? -4.932 4.507 2.723 1.00 0.00 444 LYS A C 22
ATOM 31216 O O . LYS A 1 74 ? -5.238 3.350 2.442 1.00 0.00 444 LYS A O 22
ATOM 31235 N N . ILE A 1 75 ? -3.842 4.820 3.417 1.00 0.00 445 ILE A N 22
ATOM 31236 C CA . ILE A 1 75 ? -2.920 3.799 3.899 1.00 0.00 445 ILE A CA 22
ATOM 31237 C C . ILE A 1 75 ? -3.583 2.936 4.967 1.00 0.00 445 ILE A C 22
ATOM 31238 O O . ILE A 1 75 ? -3.281 1.751 5.102 1.00 0.00 445 ILE A O 22
ATOM 31254 N N . GLN A 1 76 ? -4.488 3.542 5.719 1.00 0.00 446 GLN A N 22
ATOM 31255 C CA . GLN A 1 76 ? -5.201 2.848 6.772 1.00 0.00 446 GLN A CA 22
ATOM 31256 C C . GLN A 1 76 ? -6.052 1.720 6.195 1.00 0.00 446 GLN A C 22
ATOM 31257 O O . GLN A 1 76 ? -6.049 0.601 6.710 1.00 0.00 446 GLN A O 22
ATOM 31271 N N . ALA A 1 77 ? -6.773 2.021 5.120 1.00 0.00 447 ALA A N 22
ATOM 31272 C CA . ALA A 1 77 ? -7.623 1.029 4.470 1.00 0.00 447 ALA A CA 22
ATOM 31273 C C . ALA A 1 77 ? -6.784 -0.079 3.845 1.00 0.00 447 ALA A C 22
ATOM 31274 O O . ALA A 1 77 ? -7.162 -1.250 3.872 1.00 0.00 447 ALA A O 22
ATOM 31281 N N . ILE A 1 78 ? -5.639 0.300 3.286 1.00 0.00 448 ILE A N 22
ATOM 31282 C CA . ILE A 1 78 ? -4.735 -0.656 2.657 1.00 0.00 448 ILE A CA 22
ATOM 31283 C C . ILE A 1 78 ? -4.072 -1.541 3.702 1.00 0.00 448 ILE A C 22
ATOM 31284 O O . ILE A 1 78 ? -3.837 -2.726 3.471 1.00 0.00 448 ILE A O 22
ATOM 31300 N N . LEU A 1 79 ? -3.767 -0.949 4.850 1.00 0.00 449 LEU A N 22
ATOM 31301 C CA . LEU A 1 79 ? -3.123 -1.677 5.938 1.00 0.00 449 LEU A CA 22
ATOM 31302 C C . LEU A 1 79 ? -3.961 -2.884 6.347 1.00 0.00 449 LEU A C 22
ATOM 31303 O O . LEU A 1 79 ? -3.453 -4.002 6.435 1.00 0.00 449 LEU A O 22
ATOM 31319 N N . GLU A 1 80 ? -5.248 -2.658 6.585 1.00 0.00 450 GLU A N 22
ATOM 31320 C CA . GLU A 1 80 ? -6.146 -3.739 6.968 1.00 0.00 450 GLU A CA 22
ATOM 31321 C C . GLU A 1 80 ? -6.365 -4.678 5.793 1.00 0.00 450 GLU A C 22
ATOM 31322 O O . GLU A 1 80 ? -6.352 -5.898 5.950 1.00 0.00 450 GLU A O 22
ATOM 31334 N N . LYS A 1 81 ? -6.537 -4.103 4.606 1.00 0.00 451 LYS A N 22
ATOM 31335 C CA . LYS A 1 81 ? -6.724 -4.899 3.402 1.00 0.00 451 LYS A CA 22
ATOM 31336 C C . LYS A 1 81 ? -5.531 -5.829 3.215 1.00 0.00 451 LYS A C 22
ATOM 31337 O O . LYS A 1 81 ? -5.657 -6.926 2.672 1.00 0.00 451 LYS A O 22
ATOM 31356 N N . LEU A 1 82 ? -4.371 -5.376 3.690 1.00 0.00 452 LEU A N 22
ATOM 31357 C CA . LEU A 1 82 ? -3.148 -6.155 3.601 1.00 0.00 452 LEU A CA 22
ATOM 31358 C C . LEU A 1 82 ? -3.204 -7.339 4.558 1.00 0.00 452 LEU A C 22
ATOM 31359 O O . LEU A 1 82 ? -2.722 -8.427 4.242 1.00 0.00 452 LEU A O 22
ATOM 31375 N N . GLU A 1 83 ? -3.807 -7.127 5.728 1.00 0.00 453 GLU A N 22
ATOM 31376 C CA . GLU A 1 83 ? -3.932 -8.189 6.720 1.00 0.00 453 GLU A CA 22
ATOM 31377 C C . GLU A 1 83 ? -4.639 -9.401 6.122 1.00 0.00 453 GLU A C 22
ATOM 31378 O O . GLU A 1 83 ? -4.387 -10.539 6.518 1.00 0.00 453 GLU A O 22
ATOM 31390 N N . LYS A 1 84 ? -5.521 -9.146 5.160 1.00 0.00 454 LYS A N 22
ATOM 31391 C CA . LYS A 1 84 ? -6.262 -10.213 4.498 1.00 0.00 454 LYS A CA 22
ATOM 31392 C C . LYS A 1 84 ? -5.504 -10.725 3.274 1.00 0.00 454 LYS A C 22
ATOM 31393 O O . LYS A 1 84 ? -5.786 -11.813 2.770 1.00 0.00 454 LYS A O 22
ATOM 31412 N N . LYS A 1 85 ? -4.538 -9.940 2.804 1.00 0.00 455 LYS A N 22
ATOM 31413 C CA . LYS A 1 85 ? -3.740 -10.322 1.646 1.00 0.00 455 LYS A CA 22
ATOM 31414 C C . LYS A 1 85 ? -2.608 -11.259 2.056 1.00 0.00 455 LYS A C 22
ATOM 31415 O O . LYS A 1 85 ? -2.086 -12.014 1.235 1.00 0.00 455 LYS A O 22
ATOM 31434 N N . GLY A 1 86 ? -2.235 -11.210 3.333 1.00 0.00 456 GLY A N 22
ATOM 31435 C CA . GLY A 1 86 ? -1.172 -12.064 3.826 1.00 0.00 456 GLY A CA 22
ATOM 31436 C C . GLY A 1 86 ? -1.617 -13.504 3.970 1.00 0.00 456 GLY A C 22
ATOM 31437 O O . GLY A 1 86 ? -1.361 -14.332 3.095 1.00 0.00 456 GLY A O 22
ATOM 31441 N N . LEU A 1 87 ? -2.288 -13.803 5.076 1.00 0.00 457 LEU A N 22
ATOM 31442 C CA . LEU A 1 87 ? -2.774 -15.153 5.332 1.00 0.00 457 LEU A CA 22
ATOM 31443 C C . LEU A 1 87 ? -3.997 -15.464 4.475 1.00 0.00 457 LEU A C 22
ATOM 31444 O O . LEU A 1 87 ? -4.247 -14.715 3.508 1.00 0.00 457 LEU A O 22
ATOM 31461 N N . GLY A 1 1 ? -6.784 22.142 -22.971 1.00 0.00 371 GLY A N 23
ATOM 31462 C CA . GLY A 1 1 ? -7.701 23.313 -22.891 1.00 0.00 371 GLY A CA 23
ATOM 31463 C C . GLY A 1 1 ? -7.729 23.935 -21.508 1.00 0.00 371 GLY A C 23
ATOM 31464 O O . GLY A 1 1 ? -7.252 25.053 -21.314 1.00 0.00 371 GLY A O 23
ATOM 31470 N N . SER A 1 2 ? -8.292 23.209 -20.547 1.00 0.00 372 SER A N 23
ATOM 31471 C CA . SER A 1 2 ? -8.382 23.695 -19.175 1.00 0.00 372 SER A CA 23
ATOM 31472 C C . SER A 1 2 ? -6.992 23.952 -18.592 1.00 0.00 372 SER A C 23
ATOM 31473 O O . SER A 1 2 ? -6.238 23.013 -18.337 1.00 0.00 372 SER A O 23
ATOM 31481 N N . PRO A 1 3 ? -6.631 25.230 -18.371 1.00 0.00 373 PRO A N 23
ATOM 31482 C CA . PRO A 1 3 ? -5.325 25.593 -17.818 1.00 0.00 373 PRO A CA 23
ATOM 31483 C C . PRO A 1 3 ? -5.243 25.344 -16.315 1.00 0.00 373 PRO A C 23
ATOM 31484 O O . PRO A 1 3 ? -5.559 26.222 -15.512 1.00 0.00 373 PRO A O 23
ATOM 31495 N N . GLU A 1 4 ? -4.815 24.142 -15.941 1.00 0.00 374 GLU A N 23
ATOM 31496 C CA . GLU A 1 4 ? -4.691 23.780 -14.534 1.00 0.00 374 GLU A CA 23
ATOM 31497 C C . GLU A 1 4 ? -3.584 24.584 -13.861 1.00 0.00 374 GLU A C 23
ATOM 31498 O O . GLU A 1 4 ? -2.402 24.386 -14.141 1.00 0.00 374 GLU A O 23
ATOM 31510 N N . PHE A 1 5 ? -3.975 25.491 -12.972 1.00 0.00 375 PHE A N 23
ATOM 31511 C CA . PHE A 1 5 ? -3.015 26.325 -12.258 1.00 0.00 375 PHE A CA 23
ATOM 31512 C C . PHE A 1 5 ? -2.971 25.958 -10.777 1.00 0.00 375 PHE A C 23
ATOM 31513 O O . PHE A 1 5 ? -3.821 26.385 -9.996 1.00 0.00 375 PHE A O 23
ATOM 31530 N N . THR A 1 6 ? -1.975 25.164 -10.400 1.00 0.00 376 THR A N 23
ATOM 31531 C CA . THR A 1 6 ? -1.818 24.739 -9.013 1.00 0.00 376 THR A CA 23
ATOM 31532 C C . THR A 1 6 ? -0.580 25.377 -8.387 1.00 0.00 376 THR A C 23
ATOM 31533 O O . THR A 1 6 ? 0.387 25.689 -9.084 1.00 0.00 376 THR A O 23
ATOM 31544 N N . PRO A 1 7 ? -0.593 25.582 -7.059 1.00 0.00 377 PRO A N 23
ATOM 31545 C CA . PRO A 1 7 ? 0.534 26.186 -6.340 1.00 0.00 377 PRO A CA 23
ATOM 31546 C C . PRO A 1 7 ? 1.860 25.498 -6.654 1.00 0.00 377 PRO A C 23
ATOM 31547 O O . PRO A 1 7 ? 1.917 24.589 -7.483 1.00 0.00 377 PRO A O 23
ATOM 31558 N N . PRO A 1 8 ? 2.951 25.932 -6.001 1.00 0.00 378 PRO A N 23
ATOM 31559 C CA . PRO A 1 8 ? 4.276 25.369 -6.219 1.00 0.00 378 PRO A CA 23
ATOM 31560 C C . PRO A 1 8 ? 4.578 24.165 -5.332 1.00 0.00 378 PRO A C 23
ATOM 31561 O O . PRO A 1 8 ? 5.562 23.459 -5.554 1.00 0.00 378 PRO A O 23
ATOM 31572 N N . SER A 1 9 ? 3.743 23.929 -4.322 1.00 0.00 379 SER A N 23
ATOM 31573 C CA . SER A 1 9 ? 3.959 22.805 -3.414 1.00 0.00 379 SER A CA 23
ATOM 31574 C C . SER A 1 9 ? 2.838 21.780 -3.495 1.00 0.00 379 SER A C 23
ATOM 31575 O O . SER A 1 9 ? 3.032 20.615 -3.151 1.00 0.00 379 SER A O 23
ATOM 31583 N N . ILE A 1 10 ? 1.678 22.200 -3.975 1.00 0.00 380 ILE A N 23
ATOM 31584 C CA . ILE A 1 10 ? 0.557 21.288 -4.119 1.00 0.00 380 ILE A CA 23
ATOM 31585 C C . ILE A 1 10 ? 0.955 20.137 -5.040 1.00 0.00 380 ILE A C 23
ATOM 31586 O O . ILE A 1 10 ? 0.465 19.016 -4.903 1.00 0.00 380 ILE A O 23
ATOM 31602 N N . LYS A 1 11 ? 1.856 20.429 -5.976 1.00 0.00 381 LYS A N 23
ATOM 31603 C CA . LYS A 1 11 ? 2.330 19.426 -6.923 1.00 0.00 381 LYS A CA 23
ATOM 31604 C C . LYS A 1 11 ? 2.925 18.227 -6.192 1.00 0.00 381 LYS A C 23
ATOM 31605 O O . LYS A 1 11 ? 2.825 17.093 -6.658 1.00 0.00 381 LYS A O 23
ATOM 31624 N N . LYS A 1 12 ? 3.544 18.484 -5.043 1.00 0.00 382 LYS A N 23
ATOM 31625 C CA . LYS A 1 12 ? 4.151 17.418 -4.255 1.00 0.00 382 LYS A CA 23
ATOM 31626 C C . LYS A 1 12 ? 3.090 16.496 -3.689 1.00 0.00 382 LYS A C 23
ATOM 31627 O O . LYS A 1 12 ? 3.264 15.280 -3.641 1.00 0.00 382 LYS A O 23
ATOM 31646 N N . ILE A 1 13 ? 1.982 17.083 -3.284 1.00 0.00 383 ILE A N 23
ATOM 31647 C CA . ILE A 1 13 ? 0.870 16.314 -2.741 1.00 0.00 383 ILE A CA 23
ATOM 31648 C C . ILE A 1 13 ? 0.371 15.334 -3.792 1.00 0.00 383 ILE A C 23
ATOM 31649 O O . ILE A 1 13 ? -0.037 14.216 -3.480 1.00 0.00 383 ILE A O 23
ATOM 31665 N N . ILE A 1 14 ? 0.439 15.766 -5.046 1.00 0.00 384 ILE A N 23
ATOM 31666 C CA . ILE A 1 14 ? 0.030 14.936 -6.175 1.00 0.00 384 ILE A CA 23
ATOM 31667 C C . ILE A 1 14 ? 1.084 13.879 -6.430 1.00 0.00 384 ILE A C 23
ATOM 31668 O O . ILE A 1 14 ? 0.780 12.705 -6.644 1.00 0.00 384 ILE A O 23
ATOM 31684 N N . HIS A 1 15 ? 2.334 14.322 -6.404 1.00 0.00 385 HIS A N 23
ATOM 31685 C CA . HIS A 1 15 ? 3.468 13.435 -6.629 1.00 0.00 385 HIS A CA 23
ATOM 31686 C C . HIS A 1 15 ? 3.459 12.285 -5.621 1.00 0.00 385 HIS A C 23
ATOM 31687 O O . HIS A 1 15 ? 3.585 11.119 -5.995 1.00 0.00 385 HIS A O 23
ATOM 31701 N N . VAL A 1 16 ? 3.303 12.622 -4.344 1.00 0.00 386 VAL A N 23
ATOM 31702 C CA . VAL A 1 16 ? 3.270 11.614 -3.291 1.00 0.00 386 VAL A CA 23
ATOM 31703 C C . VAL A 1 16 ? 2.038 10.726 -3.429 1.00 0.00 386 VAL A C 23
ATOM 31704 O O . VAL A 1 16 ? 2.113 9.511 -3.242 1.00 0.00 386 VAL A O 23
ATOM 31717 N N . LEU A 1 17 ? 0.904 11.336 -3.757 1.00 0.00 387 LEU A N 23
ATOM 31718 C CA . LEU A 1 17 ? -0.340 10.594 -3.921 1.00 0.00 387 LEU A CA 23
ATOM 31719 C C . LEU A 1 17 ? -0.250 9.654 -5.114 1.00 0.00 387 LEU A C 23
ATOM 31720 O O . LEU A 1 17 ? -0.792 8.551 -5.091 1.00 0.00 387 LEU A O 23
ATOM 31736 N N . GLU A 1 18 ? 0.453 10.087 -6.151 1.00 0.00 388 GLU A N 23
ATOM 31737 C CA . GLU A 1 18 ? 0.628 9.265 -7.338 1.00 0.00 388 GLU A CA 23
ATOM 31738 C C . GLU A 1 18 ? 1.388 7.997 -6.972 1.00 0.00 388 GLU A C 23
ATOM 31739 O O . GLU A 1 18 ? 1.134 6.920 -7.516 1.00 0.00 388 GLU A O 23
ATOM 31751 N N . LYS A 1 19 ? 2.318 8.138 -6.031 1.00 0.00 389 LYS A N 23
ATOM 31752 C CA . LYS A 1 19 ? 3.119 7.013 -5.570 1.00 0.00 389 LYS A CA 23
ATOM 31753 C C . LYS A 1 19 ? 2.253 6.012 -4.814 1.00 0.00 389 LYS A C 23
ATOM 31754 O O . LYS A 1 19 ? 2.417 4.800 -4.961 1.00 0.00 389 LYS A O 23
ATOM 31773 N N . VAL A 1 20 ? 1.323 6.525 -4.012 1.00 0.00 390 VAL A N 23
ATOM 31774 C CA . VAL A 1 20 ? 0.430 5.669 -3.244 1.00 0.00 390 VAL A CA 23
ATOM 31775 C C . VAL A 1 20 ? -0.467 4.857 -4.178 1.00 0.00 390 VAL A C 23
ATOM 31776 O O . VAL A 1 20 ? -0.787 3.702 -3.899 1.00 0.00 390 VAL A O 23
ATOM 31789 N N . GLN A 1 21 ? -0.861 5.472 -5.290 1.00 0.00 391 GLN A N 23
ATOM 31790 C CA . GLN A 1 21 ? -1.711 4.810 -6.271 1.00 0.00 391 GLN A CA 23
ATOM 31791 C C . GLN A 1 21 ? -1.006 3.586 -6.843 1.00 0.00 391 GLN A C 23
ATOM 31792 O O . GLN A 1 21 ? -1.619 2.535 -7.032 1.00 0.00 391 GLN A O 23
ATOM 31806 N N . TYR A 1 22 ? 0.289 3.729 -7.108 1.00 0.00 392 TYR A N 23
ATOM 31807 C CA . TYR A 1 22 ? 1.081 2.632 -7.650 1.00 0.00 392 TYR A CA 23
ATOM 31808 C C . TYR A 1 22 ? 1.229 1.520 -6.618 1.00 0.00 392 TYR A C 23
ATOM 31809 O O . TYR A 1 22 ? 1.039 0.342 -6.925 1.00 0.00 392 TYR A O 23
ATOM 31827 N N . LEU A 1 23 ? 1.561 1.902 -5.389 1.00 0.00 393 LEU A N 23
ATOM 31828 C CA . LEU A 1 23 ? 1.726 0.938 -4.308 1.00 0.00 393 LEU A CA 23
ATOM 31829 C C . LEU A 1 23 ? 0.416 0.208 -4.040 1.00 0.00 393 LEU A C 23
ATOM 31830 O O . LEU A 1 23 ? 0.407 -0.990 -3.759 1.00 0.00 393 LEU A O 23
ATOM 31846 N N . GLU A 1 24 ? -0.690 0.940 -4.132 1.00 0.00 394 GLU A N 23
ATOM 31847 C CA . GLU A 1 24 ? -2.010 0.364 -3.904 1.00 0.00 394 GLU A CA 23
ATOM 31848 C C . GLU A 1 24 ? -2.284 -0.760 -4.895 1.00 0.00 394 GLU A C 23
ATOM 31849 O O . GLU A 1 24 ? -2.895 -1.772 -4.550 1.00 0.00 394 GLU A O 23
ATOM 31861 N N . GLN A 1 25 ? -1.824 -0.578 -6.130 1.00 0.00 395 GLN A N 23
ATOM 31862 C CA . GLN A 1 25 ? -2.017 -1.579 -7.172 1.00 0.00 395 GLN A CA 23
ATOM 31863 C C . GLN A 1 25 ? -1.285 -2.869 -6.819 1.00 0.00 395 GLN A C 23
ATOM 31864 O O . GLN A 1 25 ? -1.815 -3.965 -6.998 1.00 0.00 395 GLN A O 23
ATOM 31878 N N . GLU A 1 26 ? -0.063 -2.730 -6.313 1.00 0.00 396 GLU A N 23
ATOM 31879 C CA . GLU A 1 26 ? 0.742 -3.884 -5.931 1.00 0.00 396 GLU A CA 23
ATOM 31880 C C . GLU A 1 26 ? 0.149 -4.574 -4.708 1.00 0.00 396 GLU A C 23
ATOM 31881 O O . GLU A 1 26 ? 0.118 -5.802 -4.630 1.00 0.00 396 GLU A O 23
ATOM 31893 N N . VAL A 1 27 ? -0.327 -3.777 -3.755 1.00 0.00 397 VAL A N 23
ATOM 31894 C CA . VAL A 1 27 ? -0.924 -4.316 -2.542 1.00 0.00 397 VAL A CA 23
ATOM 31895 C C . VAL A 1 27 ? -2.139 -5.171 -2.875 1.00 0.00 397 VAL A C 23
ATOM 31896 O O . VAL A 1 27 ? -2.383 -6.197 -2.240 1.00 0.00 397 VAL A O 23
ATOM 31909 N N . GLU A 1 28 ? -2.896 -4.749 -3.886 1.00 0.00 398 GLU A N 23
ATOM 31910 C CA . GLU A 1 28 ? -4.081 -5.485 -4.312 1.00 0.00 398 GLU A CA 23
ATOM 31911 C C . GLU A 1 28 ? -3.712 -6.924 -4.644 1.00 0.00 398 GLU A C 23
ATOM 31912 O O . GLU A 1 28 ? -4.474 -7.854 -4.381 1.00 0.00 398 GLU A O 23
ATOM 31924 N N . GLU A 1 29 ? -2.522 -7.096 -5.208 1.00 0.00 399 GLU A N 23
ATOM 31925 C CA . GLU A 1 29 ? -2.023 -8.415 -5.562 1.00 0.00 399 GLU A CA 23
ATOM 31926 C C . GLU A 1 29 ? -1.247 -9.005 -4.391 1.00 0.00 399 GLU A C 23
ATOM 31927 O O . GLU A 1 29 ? -1.676 -9.982 -3.780 1.00 0.00 399 GLU A O 23
ATOM 31939 N N . PHE A 1 30 ? -0.111 -8.379 -4.086 1.00 0.00 400 PHE A N 23
ATOM 31940 C CA . PHE A 1 30 ? 0.764 -8.787 -2.985 1.00 0.00 400 PHE A CA 23
ATOM 31941 C C . PHE A 1 30 ? 0.737 -10.283 -2.716 1.00 0.00 400 PHE A C 23
ATOM 31942 O O . PHE A 1 30 ? -0.229 -10.815 -2.170 1.00 0.00 400 PHE A O 23
ATOM 31959 N N . VAL A 1 31 ? 1.825 -10.950 -3.062 1.00 0.00 401 VAL A N 23
ATOM 31960 C CA . VAL A 1 31 ? 1.945 -12.376 -2.824 1.00 0.00 401 VAL A CA 23
ATOM 31961 C C . VAL A 1 31 ? 2.681 -12.630 -1.513 1.00 0.00 401 VAL A C 23
ATOM 31962 O O . VAL A 1 31 ? 3.306 -13.676 -1.334 1.00 0.00 401 VAL A O 23
ATOM 31975 N N . GLY A 1 32 ? 2.608 -11.661 -0.596 1.00 0.00 402 GLY A N 23
ATOM 31976 C CA . GLY A 1 32 ? 3.275 -11.802 0.675 1.00 0.00 402 GLY A CA 23
ATOM 31977 C C . GLY A 1 32 ? 2.427 -12.515 1.702 1.00 0.00 402 GLY A C 23
ATOM 31978 O O . GLY A 1 32 ? 1.335 -12.997 1.398 1.00 0.00 402 GLY A O 23
ATOM 31982 N N . LYS A 1 33 ? 2.939 -12.582 2.918 1.00 0.00 403 LYS A N 23
ATOM 31983 C CA . LYS A 1 33 ? 2.234 -13.246 4.015 1.00 0.00 403 LYS A CA 23
ATOM 31984 C C . LYS A 1 33 ? 2.253 -12.408 5.288 1.00 0.00 403 LYS A C 23
ATOM 31985 O O . LYS A 1 33 ? 3.249 -11.758 5.596 1.00 0.00 403 LYS A O 23
ATOM 32004 N N . LYS A 1 34 ? 1.156 -12.448 6.043 1.00 0.00 404 LYS A N 23
ATOM 32005 C CA . LYS A 1 34 ? 1.056 -11.705 7.295 1.00 0.00 404 LYS A CA 23
ATOM 32006 C C . LYS A 1 34 ? 2.206 -12.057 8.236 1.00 0.00 404 LYS A C 23
ATOM 32007 O O . LYS A 1 34 ? 2.584 -11.259 9.094 1.00 0.00 404 LYS A O 23
ATOM 32026 N N . THR A 1 35 ? 2.758 -13.255 8.069 1.00 0.00 405 THR A N 23
ATOM 32027 C CA . THR A 1 35 ? 3.864 -13.708 8.906 1.00 0.00 405 THR A CA 23
ATOM 32028 C C . THR A 1 35 ? 5.187 -13.669 8.143 1.00 0.00 405 THR A C 23
ATOM 32029 O O . THR A 1 35 ? 6.180 -14.250 8.579 1.00 0.00 405 THR A O 23
ATOM 32040 N N . ASP A 1 36 ? 5.195 -12.978 7.006 1.00 0.00 406 ASP A N 23
ATOM 32041 C CA . ASP A 1 36 ? 6.400 -12.866 6.193 1.00 0.00 406 ASP A CA 23
ATOM 32042 C C . ASP A 1 36 ? 7.000 -11.470 6.306 1.00 0.00 406 ASP A C 23
ATOM 32043 O O . ASP A 1 36 ? 6.287 -10.495 6.548 1.00 0.00 406 ASP A O 23
ATOM 32052 N N . LYS A 1 37 ? 8.313 -11.379 6.131 1.00 0.00 407 LYS A N 23
ATOM 32053 C CA . LYS A 1 37 ? 9.006 -10.099 6.218 1.00 0.00 407 LYS A CA 23
ATOM 32054 C C . LYS A 1 37 ? 8.494 -9.131 5.164 1.00 0.00 407 LYS A C 23
ATOM 32055 O O . LYS A 1 37 ? 8.492 -7.917 5.368 1.00 0.00 407 LYS A O 23
ATOM 32074 N N . ALA A 1 38 ? 8.059 -9.675 4.041 1.00 0.00 408 ALA A N 23
ATOM 32075 C CA . ALA A 1 38 ? 7.541 -8.865 2.956 1.00 0.00 408 ALA A CA 23
ATOM 32076 C C . ALA A 1 38 ? 6.268 -8.135 3.371 1.00 0.00 408 ALA A C 23
ATOM 32077 O O . ALA A 1 38 ? 5.963 -7.067 2.845 1.00 0.00 408 ALA A O 23
ATOM 32084 N N . TYR A 1 39 ? 5.508 -8.726 4.293 1.00 0.00 409 TYR A N 23
ATOM 32085 C CA . TYR A 1 39 ? 4.253 -8.124 4.730 1.00 0.00 409 TYR A CA 23
ATOM 32086 C C . TYR A 1 39 ? 4.466 -6.874 5.580 1.00 0.00 409 TYR A C 23
ATOM 32087 O O . TYR A 1 39 ? 3.823 -5.854 5.330 1.00 0.00 409 TYR A O 23
ATOM 32105 N N . TRP A 1 40 ? 5.379 -6.908 6.552 1.00 0.00 410 TRP A N 23
ATOM 32106 C CA . TRP A 1 40 ? 5.614 -5.701 7.332 1.00 0.00 410 TRP A CA 23
ATOM 32107 C C . TRP A 1 40 ? 6.371 -4.703 6.475 1.00 0.00 410 TRP A C 23
ATOM 32108 O O . TRP A 1 40 ? 6.208 -3.495 6.621 1.00 0.00 410 TRP A O 23
ATOM 32129 N N . LEU A 1 41 ? 7.171 -5.234 5.552 1.00 0.00 411 LEU A N 23
ATOM 32130 C CA . LEU A 1 41 ? 7.935 -4.430 4.620 1.00 0.00 411 LEU A CA 23
ATOM 32131 C C . LEU A 1 41 ? 6.995 -3.763 3.624 1.00 0.00 411 LEU A C 23
ATOM 32132 O O . LEU A 1 41 ? 7.166 -2.591 3.288 1.00 0.00 411 LEU A O 23
ATOM 32148 N N . LEU A 1 42 ? 5.981 -4.508 3.161 1.00 0.00 412 LEU A N 23
ATOM 32149 C CA . LEU A 1 42 ? 5.020 -3.947 2.220 1.00 0.00 412 LEU A CA 23
ATOM 32150 C C . LEU A 1 42 ? 4.298 -2.783 2.880 1.00 0.00 412 LEU A C 23
ATOM 32151 O O . LEU A 1 42 ? 4.182 -1.697 2.311 1.00 0.00 412 LEU A O 23
ATOM 32167 N N . GLU A 1 43 ? 3.851 -3.017 4.110 1.00 0.00 413 GLU A N 23
ATOM 32168 C CA . GLU A 1 43 ? 3.178 -1.998 4.898 1.00 0.00 413 GLU A CA 23
ATOM 32169 C C . GLU A 1 43 ? 4.179 -0.930 5.322 1.00 0.00 413 GLU A C 23
ATOM 32170 O O . GLU A 1 43 ? 3.838 0.244 5.466 1.00 0.00 413 GLU A O 23
ATOM 32182 N N . GLU A 1 44 ? 5.421 -1.362 5.531 1.00 0.00 414 GLU A N 23
ATOM 32183 C CA . GLU A 1 44 ? 6.493 -0.471 5.951 1.00 0.00 414 GLU A CA 23
ATOM 32184 C C . GLU A 1 44 ? 6.776 0.582 4.883 1.00 0.00 414 GLU A C 23
ATOM 32185 O O . GLU A 1 44 ? 7.030 1.744 5.198 1.00 0.00 414 GLU A O 23
ATOM 32197 N N . MET A 1 45 ? 6.718 0.173 3.620 1.00 0.00 415 MET A N 23
ATOM 32198 C CA . MET A 1 45 ? 6.955 1.090 2.514 1.00 0.00 415 MET A CA 23
ATOM 32199 C C . MET A 1 45 ? 5.808 2.090 2.401 1.00 0.00 415 MET A C 23
ATOM 32200 O O . MET A 1 45 ? 6.025 3.281 2.176 1.00 0.00 415 MET A O 23
ATOM 32214 N N . LEU A 1 46 ? 4.587 1.592 2.567 1.00 0.00 416 LEU A N 23
ATOM 32215 C CA . LEU A 1 46 ? 3.398 2.434 2.493 1.00 0.00 416 LEU A CA 23
ATOM 32216 C C . LEU A 1 46 ? 3.420 3.495 3.589 1.00 0.00 416 LEU A C 23
ATOM 32217 O O . LEU A 1 46 ? 3.138 4.668 3.340 1.00 0.00 416 LEU A O 23
ATOM 32233 N N . THR A 1 47 ? 3.760 3.075 4.802 1.00 0.00 417 THR A N 23
ATOM 32234 C CA . THR A 1 47 ? 3.820 3.989 5.936 1.00 0.00 417 THR A CA 23
ATOM 32235 C C . THR A 1 47 ? 4.880 5.061 5.709 1.00 0.00 417 THR A C 23
ATOM 32236 O O . THR A 1 47 ? 4.730 6.200 6.152 1.00 0.00 417 THR A O 23
ATOM 32247 N N . LYS A 1 48 ? 5.947 4.691 5.009 1.00 0.00 418 LYS A N 23
ATOM 32248 C CA . LYS A 1 48 ? 7.028 5.625 4.717 1.00 0.00 418 LYS A CA 23
ATOM 32249 C C . LYS A 1 48 ? 6.514 6.795 3.888 1.00 0.00 418 LYS A C 23
ATOM 32250 O O . LYS A 1 48 ? 6.859 7.950 4.142 1.00 0.00 418 LYS A O 23
ATOM 32269 N N . GLU A 1 49 ? 5.681 6.490 2.897 1.00 0.00 419 GLU A N 23
ATOM 32270 C CA . GLU A 1 49 ? 5.111 7.520 2.034 1.00 0.00 419 GLU A CA 23
ATOM 32271 C C . GLU A 1 49 ? 4.151 8.400 2.825 1.00 0.00 419 GLU A C 23
ATOM 32272 O O . GLU A 1 49 ? 4.200 9.628 2.737 1.00 0.00 419 GLU A O 23
ATOM 32284 N N . LEU A 1 50 ? 3.282 7.762 3.603 1.00 0.00 420 LEU A N 23
ATOM 32285 C CA . LEU A 1 50 ? 2.313 8.483 4.418 1.00 0.00 420 LEU A CA 23
ATOM 32286 C C . LEU A 1 50 ? 3.025 9.403 5.402 1.00 0.00 420 LEU A C 23
ATOM 32287 O O . LEU A 1 50 ? 2.580 10.523 5.657 1.00 0.00 420 LEU A O 23
ATOM 32303 N N . LEU A 1 51 ? 4.138 8.923 5.948 1.00 0.00 421 LEU A N 23
ATOM 32304 C CA . LEU A 1 51 ? 4.920 9.702 6.899 1.00 0.00 421 LEU A CA 23
ATOM 32305 C C . LEU A 1 51 ? 5.503 10.940 6.226 1.00 0.00 421 LEU A C 23
ATOM 32306 O O . LEU A 1 51 ? 5.670 11.983 6.859 1.00 0.00 421 LEU A O 23
ATOM 32322 N N . GLU A 1 52 ? 5.805 10.818 4.938 1.00 0.00 422 GLU A N 23
ATOM 32323 C CA . GLU A 1 52 ? 6.365 11.926 4.175 1.00 0.00 422 GLU A CA 23
ATOM 32324 C C . GLU A 1 52 ? 5.379 13.088 4.109 1.00 0.00 422 GLU A C 23
ATOM 32325 O O . GLU A 1 52 ? 5.748 14.242 4.327 1.00 0.00 422 GLU A O 23
ATOM 32337 N N . LEU A 1 53 ? 4.123 12.773 3.809 1.00 0.00 423 LEU A N 23
ATOM 32338 C CA . LEU A 1 53 ? 3.082 13.790 3.717 1.00 0.00 423 LEU A CA 23
ATOM 32339 C C . LEU A 1 53 ? 2.833 14.433 5.077 1.00 0.00 423 LEU A C 23
ATOM 32340 O O . LEU A 1 53 ? 2.524 15.621 5.167 1.00 0.00 423 LEU A O 23
ATOM 32356 N N . ASP A 1 54 ? 2.969 13.638 6.133 1.00 0.00 424 ASP A N 23
ATOM 32357 C CA . ASP A 1 54 ? 2.759 14.127 7.492 1.00 0.00 424 ASP A CA 23
ATOM 32358 C C . ASP A 1 54 ? 3.983 14.888 8.004 1.00 0.00 424 ASP A C 23
ATOM 32359 O O . ASP A 1 54 ? 3.954 15.455 9.096 1.00 0.00 424 ASP A O 23
ATOM 32368 N N . SER A 1 55 ? 5.055 14.898 7.214 1.00 0.00 425 SER A N 23
ATOM 32369 C CA . SER A 1 55 ? 6.279 15.591 7.600 1.00 0.00 425 SER A CA 23
ATOM 32370 C C . SER A 1 55 ? 6.266 17.047 7.133 1.00 0.00 425 SER A C 23
ATOM 32371 O O . SER A 1 55 ? 7.285 17.734 7.195 1.00 0.00 425 SER A O 23
ATOM 32379 N N . VAL A 1 56 ? 5.110 17.515 6.668 1.00 0.00 426 VAL A N 23
ATOM 32380 C CA . VAL A 1 56 ? 4.979 18.888 6.197 1.00 0.00 426 VAL A CA 23
ATOM 32381 C C . VAL A 1 56 ? 4.486 19.802 7.314 1.00 0.00 426 VAL A C 23
ATOM 32382 O O . VAL A 1 56 ? 3.368 19.651 7.806 1.00 0.00 426 VAL A O 23
ATOM 32395 N N . GLU A 1 57 ? 5.329 20.750 7.708 1.00 0.00 427 GLU A N 23
ATOM 32396 C CA . GLU A 1 57 ? 4.980 21.689 8.768 1.00 0.00 427 GLU A CA 23
ATOM 32397 C C . GLU A 1 57 ? 4.133 22.835 8.223 1.00 0.00 427 GLU A C 23
ATOM 32398 O O . GLU A 1 57 ? 4.659 23.878 7.837 1.00 0.00 427 GLU A O 23
ATOM 32410 N N . THR A 1 58 ? 2.820 22.633 8.196 1.00 0.00 428 THR A N 23
ATOM 32411 C CA . THR A 1 58 ? 1.901 23.649 7.699 1.00 0.00 428 THR A CA 23
ATOM 32412 C C . THR A 1 58 ? 1.760 24.790 8.701 1.00 0.00 428 THR A C 23
ATOM 32413 O O . THR A 1 58 ? 1.882 24.588 9.909 1.00 0.00 428 THR A O 23
ATOM 32424 N N . GLY A 1 59 ? 1.504 25.991 8.191 1.00 0.00 429 GLY A N 23
ATOM 32425 C CA . GLY A 1 59 ? 1.353 27.147 9.056 1.00 0.00 429 GLY A CA 23
ATOM 32426 C C . GLY A 1 59 ? 0.066 27.904 8.794 1.00 0.00 429 GLY A C 23
ATOM 32427 O O . GLY A 1 59 ? 0.055 29.136 8.785 1.00 0.00 429 GLY A O 23
ATOM 32431 N N . GLY A 1 60 ? -1.020 27.169 8.582 1.00 0.00 430 GLY A N 23
ATOM 32432 C CA . GLY A 1 60 ? -2.303 27.796 8.324 1.00 0.00 430 GLY A CA 23
ATOM 32433 C C . GLY A 1 60 ? -2.969 27.262 7.071 1.00 0.00 430 GLY A C 23
ATOM 32434 O O . GLY A 1 60 ? -4.194 27.273 6.959 1.00 0.00 430 GLY A O 23
ATOM 32438 N N . GLN A 1 61 ? -2.160 26.793 6.125 1.00 0.00 431 GLN A N 23
ATOM 32439 C CA . GLN A 1 61 ? -2.680 26.253 4.874 1.00 0.00 431 GLN A CA 23
ATOM 32440 C C . GLN A 1 61 ? -3.625 25.083 5.133 1.00 0.00 431 GLN A C 23
ATOM 32441 O O . GLN A 1 61 ? -3.193 23.934 5.236 1.00 0.00 431 GLN A O 23
ATOM 32455 N N . ASP A 1 62 ? -4.915 25.384 5.238 1.00 0.00 432 ASP A N 23
ATOM 32456 C CA . ASP A 1 62 ? -5.921 24.357 5.485 1.00 0.00 432 ASP A CA 23
ATOM 32457 C C . ASP A 1 62 ? -6.033 23.408 4.297 1.00 0.00 432 ASP A C 23
ATOM 32458 O O . ASP A 1 62 ? -6.364 22.233 4.456 1.00 0.00 432 ASP A O 23
ATOM 32467 N N . SER A 1 63 ? -5.754 23.926 3.104 1.00 0.00 433 SER A N 23
ATOM 32468 C CA . SER A 1 63 ? -5.822 23.125 1.886 1.00 0.00 433 SER A CA 23
ATOM 32469 C C . SER A 1 63 ? -4.900 21.913 1.977 1.00 0.00 433 SER A C 23
ATOM 32470 O O . SER A 1 63 ? -5.282 20.802 1.611 1.00 0.00 433 SER A O 23
ATOM 32478 N N . VAL A 1 64 ? -3.686 22.135 2.468 1.00 0.00 434 VAL A N 23
ATOM 32479 C CA . VAL A 1 64 ? -2.710 21.061 2.607 1.00 0.00 434 VAL A CA 23
ATOM 32480 C C . VAL A 1 64 ? -3.179 20.022 3.620 1.00 0.00 434 VAL A C 23
ATOM 32481 O O . VAL A 1 64 ? -2.957 18.825 3.445 1.00 0.00 434 VAL A O 23
ATOM 32494 N N . ARG A 1 65 ? -3.831 20.491 4.679 1.00 0.00 435 ARG A N 23
ATOM 32495 C CA . ARG A 1 65 ? -4.334 19.603 5.721 1.00 0.00 435 ARG A CA 23
ATOM 32496 C C . ARG A 1 65 ? -5.370 18.636 5.157 1.00 0.00 435 ARG A C 23
ATOM 32497 O O . ARG A 1 65 ? -5.384 17.454 5.503 1.00 0.00 435 ARG A O 23
ATOM 32518 N N . GLN A 1 66 ? -6.236 19.145 4.287 1.00 0.00 436 GLN A N 23
ATOM 32519 C CA . GLN A 1 66 ? -7.275 18.327 3.673 1.00 0.00 436 GLN A CA 23
ATOM 32520 C C . GLN A 1 66 ? -6.672 17.316 2.703 1.00 0.00 436 GLN A C 23
ATOM 32521 O O . GLN A 1 66 ? -7.153 16.190 2.585 1.00 0.00 436 GLN A O 23
ATOM 32535 N N . ALA A 1 67 ? -5.617 17.729 2.007 1.00 0.00 437 ALA A N 23
ATOM 32536 C CA . ALA A 1 67 ? -4.949 16.859 1.046 1.00 0.00 437 ALA A CA 23
ATOM 32537 C C . ALA A 1 67 ? -4.185 15.744 1.753 1.00 0.00 437 ALA A C 23
ATOM 32538 O O . ALA A 1 67 ? -4.260 14.581 1.357 1.00 0.00 437 ALA A O 23
ATOM 32545 N N . ARG A 1 68 ? -3.453 16.105 2.802 1.00 0.00 438 ARG A N 23
ATOM 32546 C CA . ARG A 1 68 ? -2.681 15.129 3.561 1.00 0.00 438 ARG A CA 23
ATOM 32547 C C . ARG A 1 68 ? -3.606 14.197 4.334 1.00 0.00 438 ARG A C 23
ATOM 32548 O O . ARG A 1 68 ? -3.320 13.010 4.492 1.00 0.00 438 ARG A O 23
ATOM 32569 N N . LYS A 1 69 ? -4.722 14.742 4.809 1.00 0.00 439 LYS A N 23
ATOM 32570 C CA . LYS A 1 69 ? -5.695 13.957 5.558 1.00 0.00 439 LYS A CA 23
ATOM 32571 C C . LYS A 1 69 ? -6.325 12.894 4.665 1.00 0.00 439 LYS A C 23
ATOM 32572 O O . LYS A 1 69 ? -6.552 11.762 5.092 1.00 0.00 439 LYS A O 23
ATOM 32591 N N . GLU A 1 70 ? -6.599 13.269 3.419 1.00 0.00 440 GLU A N 23
ATOM 32592 C CA . GLU A 1 70 ? -7.198 12.350 2.458 1.00 0.00 440 GLU A CA 23
ATOM 32593 C C . GLU A 1 70 ? -6.262 11.177 2.183 1.00 0.00 440 GLU A C 23
ATOM 32594 O O . GLU A 1 70 ? -6.704 10.038 2.032 1.00 0.00 440 GLU A O 23
ATOM 32606 N N . ALA A 1 71 ? -4.966 11.466 2.125 1.00 0.00 441 ALA A N 23
ATOM 32607 C CA . ALA A 1 71 ? -3.964 10.437 1.873 1.00 0.00 441 ALA A CA 23
ATOM 32608 C C . ALA A 1 71 ? -3.974 9.389 2.980 1.00 0.00 441 ALA A C 23
ATOM 32609 O O . ALA A 1 71 ? -3.882 8.190 2.715 1.00 0.00 441 ALA A O 23
ATOM 32616 N N . VAL A 1 72 ? -4.088 9.850 4.222 1.00 0.00 442 VAL A N 23
ATOM 32617 C CA . VAL A 1 72 ? -4.114 8.952 5.371 1.00 0.00 442 VAL A CA 23
ATOM 32618 C C . VAL A 1 72 ? -5.329 8.034 5.314 1.00 0.00 442 VAL A C 23
ATOM 32619 O O . VAL A 1 72 ? -5.274 6.887 5.757 1.00 0.00 442 VAL A O 23
ATOM 32632 N N . CYS A 1 73 ? -6.423 8.543 4.760 1.00 0.00 443 CYS A N 23
ATOM 32633 C CA . CYS A 1 73 ? -7.650 7.764 4.638 1.00 0.00 443 CYS A CA 23
ATOM 32634 C C . CYS A 1 73 ? -7.490 6.662 3.595 1.00 0.00 443 CYS A C 23
ATOM 32635 O O . CYS A 1 73 ? -7.954 5.538 3.789 1.00 0.00 443 CYS A O 23
ATOM 32643 N N . LYS A 1 74 ? -6.830 6.993 2.489 1.00 0.00 444 LYS A N 23
ATOM 32644 C CA . LYS A 1 74 ? -6.608 6.030 1.415 1.00 0.00 444 LYS A CA 23
ATOM 32645 C C . LYS A 1 74 ? -5.560 5.000 1.818 1.00 0.00 444 LYS A C 23
ATOM 32646 O O . LYS A 1 74 ? -5.739 3.801 1.604 1.00 0.00 444 LYS A O 23
ATOM 32665 N N . ILE A 1 75 ? -4.470 5.473 2.413 1.00 0.00 445 ILE A N 23
ATOM 32666 C CA . ILE A 1 75 ? -3.398 4.590 2.855 1.00 0.00 445 ILE A CA 23
ATOM 32667 C C . ILE A 1 75 ? -3.888 3.662 3.957 1.00 0.00 445 ILE A C 23
ATOM 32668 O O . ILE A 1 75 ? -3.425 2.529 4.086 1.00 0.00 445 ILE A O 23
ATOM 32684 N N . GLN A 1 76 ? -4.833 4.156 4.743 1.00 0.00 446 GLN A N 23
ATOM 32685 C CA . GLN A 1 76 ? -5.407 3.392 5.834 1.00 0.00 446 GLN A CA 23
ATOM 32686 C C . GLN A 1 76 ? -6.192 2.197 5.294 1.00 0.00 446 GLN A C 23
ATOM 32687 O O . GLN A 1 76 ? -6.083 1.085 5.811 1.00 0.00 446 GLN A O 23
ATOM 32701 N N . ALA A 1 77 ? -6.980 2.437 4.251 1.00 0.00 447 ALA A N 23
ATOM 32702 C CA . ALA A 1 77 ? -7.780 1.384 3.640 1.00 0.00 447 ALA A CA 23
ATOM 32703 C C . ALA A 1 77 ? -6.893 0.262 3.113 1.00 0.00 447 ALA A C 23
ATOM 32704 O O . ALA A 1 77 ? -7.243 -0.914 3.200 1.00 0.00 447 ALA A O 23
ATOM 32711 N N . ILE A 1 78 ? -5.738 0.636 2.572 1.00 0.00 448 ILE A N 23
ATOM 32712 C CA . ILE A 1 78 ? -4.794 -0.337 2.035 1.00 0.00 448 ILE A CA 23
ATOM 32713 C C . ILE A 1 78 ? -4.138 -1.132 3.156 1.00 0.00 448 ILE A C 23
ATOM 32714 O O . ILE A 1 78 ? -3.875 -2.326 3.015 1.00 0.00 448 ILE A O 23
ATOM 32730 N N . LEU A 1 79 ? -3.875 -0.458 4.271 1.00 0.00 449 LEU A N 23
ATOM 32731 C CA . LEU A 1 79 ? -3.248 -1.098 5.422 1.00 0.00 449 LEU A CA 23
ATOM 32732 C C . LEU A 1 79 ? -4.073 -2.290 5.900 1.00 0.00 449 LEU A C 23
ATOM 32733 O O . LEU A 1 79 ? -3.560 -3.399 6.032 1.00 0.00 449 LEU A O 23
ATOM 32749 N N . GLU A 1 80 ? -5.358 -2.055 6.153 1.00 0.00 450 GLU A N 23
ATOM 32750 C CA . GLU A 1 80 ? -6.245 -3.118 6.610 1.00 0.00 450 GLU A CA 23
ATOM 32751 C C . GLU A 1 80 ? -6.423 -4.167 5.522 1.00 0.00 450 GLU A C 23
ATOM 32752 O O . GLU A 1 80 ? -6.413 -5.366 5.798 1.00 0.00 450 GLU A O 23
ATOM 32764 N N . LYS A 1 81 ? -6.564 -3.713 4.281 1.00 0.00 451 LYS A N 23
ATOM 32765 C CA . LYS A 1 81 ? -6.718 -4.626 3.158 1.00 0.00 451 LYS A CA 23
ATOM 32766 C C . LYS A 1 81 ? -5.520 -5.565 3.098 1.00 0.00 451 LYS A C 23
ATOM 32767 O O . LYS A 1 81 ? -5.633 -6.716 2.676 1.00 0.00 451 LYS A O 23
ATOM 32786 N N . LEU A 1 82 ? -4.372 -5.060 3.545 1.00 0.00 452 LEU A N 23
ATOM 32787 C CA . LEU A 1 82 ? -3.145 -5.838 3.570 1.00 0.00 452 LEU A CA 23
ATOM 32788 C C . LEU A 1 82 ? -3.228 -6.922 4.634 1.00 0.00 452 LEU A C 23
ATOM 32789 O O . LEU A 1 82 ? -2.729 -8.031 4.444 1.00 0.00 452 LEU A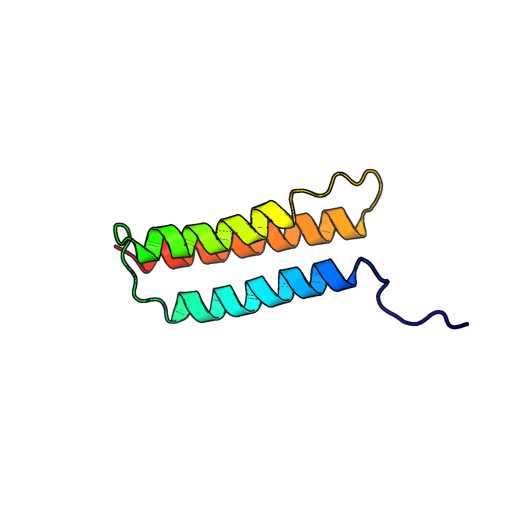 O 23
ATOM 32805 N N . GLU A 1 83 ? -3.870 -6.600 5.756 1.00 0.00 453 GLU A N 23
ATOM 32806 C CA . GLU A 1 83 ? -4.022 -7.559 6.843 1.00 0.00 453 GLU A CA 23
ATOM 32807 C C . GLU A 1 83 ? -4.699 -8.834 6.344 1.00 0.00 453 GLU A C 23
ATOM 32808 O O . GLU A 1 83 ? -4.456 -9.923 6.864 1.00 0.00 453 GLU A O 23
ATOM 32820 N N . LYS A 1 84 ? -5.546 -8.688 5.328 1.00 0.00 454 LYS A N 23
ATOM 32821 C CA . LYS A 1 84 ? -6.258 -9.825 4.753 1.00 0.00 454 LYS A CA 23
ATOM 32822 C C . LYS A 1 84 ? -5.505 -10.411 3.559 1.00 0.00 454 LYS A C 23
ATOM 32823 O O . LYS A 1 84 ? -5.826 -11.504 3.092 1.00 0.00 454 LYS A O 23
ATOM 32842 N N . LYS A 1 85 ? -4.499 -9.688 3.072 1.00 0.00 455 LYS A N 23
ATOM 32843 C CA . LYS A 1 85 ? -3.708 -10.154 1.938 1.00 0.00 455 LYS A CA 23
ATOM 32844 C C . LYS A 1 85 ? -2.630 -11.125 2.403 1.00 0.00 455 LYS A C 23
ATOM 32845 O O . LYS A 1 85 ? -2.171 -11.974 1.638 1.00 0.00 455 LYS A O 23
ATOM 32864 N N . GLY A 1 86 ? -2.229 -10.994 3.663 1.00 0.00 456 GLY A N 23
ATOM 32865 C CA . GLY A 1 86 ? -1.208 -11.868 4.209 1.00 0.00 456 GLY A CA 23
ATOM 32866 C C . GLY A 1 86 ? -1.763 -13.215 4.624 1.00 0.00 456 GLY A C 23
ATOM 32867 O O . GLY A 1 86 ? -1.534 -14.222 3.953 1.00 0.00 456 GLY A O 23
ATOM 32871 N N . LEU A 1 87 ? -2.494 -13.236 5.734 1.00 0.00 457 LEU A N 23
ATOM 32872 C CA . LEU A 1 87 ? -3.084 -14.471 6.242 1.00 0.00 457 LEU A CA 23
ATOM 32873 C C . LEU A 1 87 ? -2.002 -15.429 6.730 1.00 0.00 457 LEU A C 23
ATOM 32874 O O . LEU A 1 87 ? -2.104 -15.898 7.883 1.00 0.00 457 LEU A O 23
ATOM 32891 N N . GLY A 1 1 ? 0.899 35.542 -4.273 1.00 0.00 371 GLY A N 24
ATOM 32892 C CA . GLY A 1 1 ? 0.121 34.275 -4.202 1.00 0.00 371 GLY A CA 24
ATOM 32893 C C . GLY A 1 1 ? -0.628 33.981 -5.486 1.00 0.00 371 GLY A C 24
ATOM 32894 O O . GLY A 1 1 ? -0.263 34.475 -6.553 1.00 0.00 371 GLY A O 24
ATOM 32900 N N . SER A 1 2 ? -1.680 33.175 -5.385 1.00 0.00 372 SER A N 24
ATOM 32901 C CA . SER A 1 2 ? -2.484 32.816 -6.547 1.00 0.00 372 SER A CA 24
ATOM 32902 C C . SER A 1 2 ? -1.642 32.079 -7.586 1.00 0.00 372 SER A C 24
ATOM 32903 O O . SER A 1 2 ? -1.244 32.655 -8.598 1.00 0.00 372 SER A O 24
ATOM 32911 N N . PRO A 1 3 ? -1.360 30.786 -7.348 1.00 0.00 373 PRO A N 24
ATOM 32912 C CA . PRO A 1 3 ? -0.564 29.970 -8.271 1.00 0.00 373 PRO A CA 24
ATOM 32913 C C . PRO A 1 3 ? -1.289 29.704 -9.588 1.00 0.00 373 PRO A C 24
ATOM 32914 O O . PRO A 1 3 ? -0.686 29.241 -10.556 1.00 0.00 373 PRO A O 24
ATOM 32925 N N . GLU A 1 4 ? -2.587 30.002 -9.620 1.00 0.00 374 GLU A N 24
ATOM 32926 C CA . GLU A 1 4 ? -3.396 29.797 -10.819 1.00 0.00 374 GLU A CA 24
ATOM 32927 C C . GLU A 1 4 ? -3.577 28.310 -11.112 1.00 0.00 374 GLU A C 24
ATOM 32928 O O . GLU A 1 4 ? -4.680 27.776 -10.991 1.00 0.00 374 GLU A O 24
ATOM 32940 N N . PHE A 1 5 ? -2.492 27.647 -11.499 1.00 0.00 375 PHE A N 24
ATOM 32941 C CA . PHE A 1 5 ? -2.539 26.221 -11.807 1.00 0.00 375 PHE A CA 24
ATOM 32942 C C . PHE A 1 5 ? -1.222 25.542 -11.449 1.00 0.00 375 PHE A C 24
ATOM 32943 O O . PHE A 1 5 ? -0.147 26.113 -11.633 1.00 0.00 375 PHE A O 24
ATOM 32960 N N . THR A 1 6 ? -1.313 24.320 -10.934 1.00 0.00 376 THR A N 24
ATOM 32961 C CA . THR A 1 6 ? -0.130 23.558 -10.547 1.00 0.00 376 THR A CA 24
ATOM 32962 C C . THR A 1 6 ? 0.756 24.367 -9.599 1.00 0.00 376 THR A C 24
ATOM 32963 O O . THR A 1 6 ? 1.890 24.708 -9.933 1.00 0.00 376 THR A O 24
ATOM 32974 N N . PRO A 1 7 ? 0.244 24.687 -8.398 1.00 0.00 377 PRO A N 24
ATOM 32975 C CA . PRO A 1 7 ? 0.991 25.461 -7.401 1.00 0.00 377 PRO A CA 24
ATOM 32976 C C . PRO A 1 7 ? 2.334 24.814 -7.056 1.00 0.00 377 PRO A C 24
ATOM 32977 O O . PRO A 1 7 ? 2.631 23.708 -7.506 1.00 0.00 377 PRO A O 24
ATOM 32988 N N . PRO A 1 8 ? 3.173 25.511 -6.270 1.00 0.00 378 PRO A N 24
ATOM 32989 C CA . PRO A 1 8 ? 4.499 25.009 -5.890 1.00 0.00 378 PRO A CA 24
ATOM 32990 C C . PRO A 1 8 ? 4.460 23.739 -5.037 1.00 0.00 378 PRO A C 24
ATOM 32991 O O . PRO A 1 8 ? 4.704 22.642 -5.539 1.00 0.00 378 PRO A O 24
ATOM 33002 N N . SER A 1 9 ? 4.185 23.892 -3.742 1.00 0.00 379 SER A N 24
ATOM 33003 C CA . SER A 1 9 ? 4.157 22.753 -2.827 1.00 0.00 379 SER A CA 24
ATOM 33004 C C . SER A 1 9 ? 3.027 21.786 -3.141 1.00 0.00 379 SER A C 24
ATOM 33005 O O . SER A 1 9 ? 3.097 20.609 -2.790 1.00 0.00 379 SER A O 24
ATOM 33013 N N . ILE A 1 10 ? 2.001 22.267 -3.820 1.00 0.00 380 ILE A N 24
ATOM 33014 C CA . ILE A 1 10 ? 0.887 21.415 -4.190 1.00 0.00 380 ILE A CA 24
ATOM 33015 C C . ILE A 1 10 ? 1.389 20.253 -5.042 1.00 0.00 380 ILE A C 24
ATOM 33016 O O . ILE A 1 10 ? 0.822 19.162 -5.021 1.00 0.00 380 ILE A O 24
ATOM 33032 N N . LYS A 1 11 ? 2.465 20.501 -5.787 1.00 0.00 381 LYS A N 24
ATOM 33033 C CA . LYS A 1 11 ? 3.054 19.476 -6.644 1.00 0.00 381 LYS A CA 24
ATOM 33034 C C . LYS A 1 11 ? 3.429 18.245 -5.827 1.00 0.00 381 LYS A C 24
ATOM 33035 O O . LYS A 1 11 ? 3.347 17.116 -6.312 1.00 0.00 381 LYS A O 24
ATOM 33054 N N . LYS A 1 12 ? 3.830 18.468 -4.580 1.00 0.00 382 LYS A N 24
ATOM 33055 C CA . LYS A 1 12 ? 4.205 17.373 -3.694 1.00 0.00 382 LYS A CA 24
ATOM 33056 C C . LYS A 1 12 ? 2.990 16.541 -3.336 1.00 0.00 382 LYS A C 24
ATOM 33057 O O . LYS A 1 12 ? 3.059 15.315 -3.253 1.00 0.00 382 LYS A O 24
ATOM 33076 N N . ILE A 1 13 ? 1.876 17.218 -3.148 1.00 0.00 383 ILE A N 24
ATOM 33077 C CA . ILE A 1 13 ? 0.624 16.551 -2.820 1.00 0.00 383 ILE A CA 24
ATOM 33078 C C . ILE A 1 13 ? 0.253 15.590 -3.941 1.00 0.00 383 ILE A C 24
ATOM 33079 O O . ILE A 1 13 ? -0.302 14.518 -3.706 1.00 0.00 383 ILE A O 24
ATOM 33095 N N . ILE A 1 14 ? 0.599 15.985 -5.161 1.00 0.00 384 ILE A N 24
ATOM 33096 C CA . ILE A 1 14 ? 0.346 15.167 -6.341 1.00 0.00 384 ILE A CA 24
ATOM 33097 C C . ILE A 1 14 ? 1.334 14.019 -6.381 1.00 0.00 384 ILE A C 24
ATOM 33098 O O . ILE A 1 14 ? 0.978 12.870 -6.641 1.00 0.00 384 ILE A O 24
ATOM 33114 N N . HIS A 1 15 ? 2.589 14.358 -6.115 1.00 0.00 385 HIS A N 24
ATOM 33115 C CA . HIS A 1 15 ? 3.665 13.376 -6.109 1.00 0.00 385 HIS A CA 24
ATOM 33116 C C . HIS A 1 15 ? 3.378 12.266 -5.096 1.00 0.00 385 HIS A C 24
ATOM 33117 O O . HIS A 1 15 ? 3.466 11.080 -5.418 1.00 0.00 385 HIS A O 24
ATOM 33131 N N . VAL A 1 16 ? 3.028 12.658 -3.874 1.00 0.00 386 VAL A N 24
ATOM 33132 C CA . VAL A 1 16 ? 2.723 11.691 -2.825 1.00 0.00 386 VAL A CA 24
ATOM 33133 C C . VAL A 1 16 ? 1.464 10.902 -3.167 1.00 0.00 386 VAL A C 24
ATOM 33134 O O . VAL A 1 16 ? 1.423 9.682 -3.005 1.00 0.00 386 VAL A O 24
ATOM 33147 N N . LEU A 1 17 ? 0.438 11.602 -3.644 1.00 0.00 387 LEU A N 24
ATOM 33148 C CA . LEU A 1 17 ? -0.816 10.955 -4.009 1.00 0.00 387 LEU A CA 24
ATOM 33149 C C . LEU A 1 17 ? -0.590 9.946 -5.125 1.00 0.00 387 LEU A C 24
ATOM 33150 O O . LEU A 1 17 ? -1.211 8.884 -5.152 1.00 0.00 387 LEU A O 24
ATOM 33166 N N . GLU A 1 18 ? 0.320 10.276 -6.033 1.00 0.00 388 GLU A N 24
ATOM 33167 C CA . GLU A 1 18 ? 0.648 9.388 -7.137 1.00 0.00 388 GLU A CA 24
ATOM 33168 C C . GLU A 1 18 ? 1.234 8.091 -6.594 1.00 0.00 388 GLU A C 24
ATOM 33169 O O . GLU A 1 18 ? 1.012 7.012 -7.142 1.00 0.00 388 GLU A O 24
ATOM 33181 N N . LYS A 1 19 ? 1.983 8.214 -5.504 1.00 0.00 389 LYS A N 24
ATOM 33182 C CA . LYS A 1 19 ? 2.604 7.060 -4.867 1.00 0.00 389 LYS A CA 24
ATOM 33183 C C . LYS A 1 19 ? 1.549 6.184 -4.200 1.00 0.00 389 LYS A C 24
ATOM 33184 O O . LYS A 1 19 ? 1.675 4.960 -4.162 1.00 0.00 389 LYS A O 24
ATOM 33203 N N . VAL A 1 20 ? 0.511 6.824 -3.670 1.00 0.00 390 VAL A N 24
ATOM 33204 C CA . VAL A 1 20 ? -0.568 6.110 -2.996 1.00 0.00 390 VAL A CA 24
ATOM 33205 C C . VAL A 1 20 ? -1.296 5.168 -3.951 1.00 0.00 390 VAL A C 24
ATOM 33206 O O . VAL A 1 20 ? -1.544 4.009 -3.621 1.00 0.00 390 VAL A O 24
ATOM 33219 N N . GLN A 1 21 ? -1.639 5.668 -5.136 1.00 0.00 391 GLN A N 24
ATOM 33220 C CA . GLN A 1 21 ? -2.340 4.856 -6.123 1.00 0.00 391 GLN A CA 24
ATOM 33221 C C . GLN A 1 21 ? -1.464 3.694 -6.585 1.00 0.00 391 GLN A C 24
ATOM 33222 O O . GLN A 1 21 ? -1.954 2.590 -6.825 1.00 0.00 391 GLN A O 24
ATOM 33236 N N . TYR A 1 22 ? -0.162 3.947 -6.695 1.00 0.00 392 TYR A N 24
ATOM 33237 C CA . TYR A 1 22 ? 0.777 2.915 -7.113 1.00 0.00 392 TYR A CA 24
ATOM 33238 C C . TYR A 1 22 ? 0.808 1.787 -6.090 1.00 0.00 392 TYR A C 24
ATOM 33239 O O . TYR A 1 22 ? 0.954 0.617 -6.441 1.00 0.00 392 TYR A O 24
ATOM 33257 N N . LEU A 1 23 ? 0.657 2.152 -4.821 1.00 0.00 393 LEU A N 24
ATOM 33258 C CA . LEU A 1 23 ? 0.654 1.176 -3.739 1.00 0.00 393 LEU A CA 24
ATOM 33259 C C . LEU A 1 23 ? -0.590 0.300 -3.822 1.00 0.00 393 LEU A C 24
ATOM 33260 O O . LEU A 1 23 ? -0.535 -0.902 -3.560 1.00 0.00 393 LEU A O 24
ATOM 33276 N N . GLU A 1 24 ? -1.711 0.913 -4.192 1.00 0.00 394 GLU A N 24
ATOM 33277 C CA . GLU A 1 24 ? -2.971 0.191 -4.317 1.00 0.00 394 GLU A CA 24
ATOM 33278 C C . GLU A 1 24 ? -2.842 -0.942 -5.327 1.00 0.00 394 GLU A C 24
ATOM 33279 O O . GLU A 1 24 ? -3.377 -2.033 -5.126 1.00 0.00 394 GLU A O 24
ATOM 33291 N N . GLN A 1 25 ? -2.120 -0.680 -6.413 1.00 0.00 395 GLN A N 24
ATOM 33292 C CA . GLN A 1 25 ? -1.915 -1.682 -7.450 1.00 0.00 395 GLN A CA 24
ATOM 33293 C C . GLN A 1 25 ? -1.027 -2.811 -6.933 1.00 0.00 395 GLN A C 24
ATOM 33294 O O . GLN A 1 25 ? -1.254 -3.983 -7.234 1.00 0.00 395 GLN A O 24
ATOM 33308 N N . GLU A 1 26 ? -0.016 -2.445 -6.155 1.00 0.00 396 GLU A N 24
ATOM 33309 C CA . GLU A 1 26 ? 0.911 -3.420 -5.592 1.00 0.00 396 GLU A CA 24
ATOM 33310 C C . GLU A 1 26 ? 0.230 -4.282 -4.532 1.00 0.00 396 GLU A C 24
ATOM 33311 O O . GLU A 1 26 ? 0.403 -5.499 -4.505 1.00 0.00 396 GLU A O 24
ATOM 33323 N N . VAL A 1 27 ? -0.539 -3.642 -3.654 1.00 0.00 397 VAL A N 24
ATOM 33324 C CA . VAL A 1 27 ? -1.236 -4.353 -2.588 1.00 0.00 397 VAL A CA 24
ATOM 33325 C C . VAL A 1 27 ? -2.215 -5.378 -3.150 1.00 0.00 397 VAL A C 24
ATOM 33326 O O . VAL A 1 27 ? -2.244 -6.527 -2.710 1.00 0.00 397 VAL A O 24
ATOM 33339 N N . GLU A 1 28 ? -3.016 -4.957 -4.123 1.00 0.00 398 GLU A N 24
ATOM 33340 C CA . GLU A 1 28 ? -3.995 -5.846 -4.741 1.00 0.00 398 GLU A CA 24
ATOM 33341 C C . GLU A 1 28 ? -3.310 -7.076 -5.331 1.00 0.00 398 GLU A C 24
ATOM 33342 O O . GLU A 1 28 ? -3.898 -8.156 -5.397 1.00 0.00 398 GLU A O 24
ATOM 33354 N N . GLU A 1 29 ? -2.065 -6.900 -5.756 1.00 0.00 399 GLU A N 24
ATOM 33355 C CA . GLU A 1 29 ? -1.292 -7.990 -6.340 1.00 0.00 399 GLU A CA 24
ATOM 33356 C C . GLU A 1 29 ? -0.560 -8.780 -5.260 1.00 0.00 399 GLU A C 24
ATOM 33357 O O . GLU A 1 29 ? -0.740 -9.991 -5.130 1.00 0.00 399 GLU A O 24
ATOM 33369 N N . PHE A 1 30 ? 0.270 -8.083 -4.491 1.00 0.00 400 PHE A N 24
ATOM 33370 C CA . PHE A 1 30 ? 1.038 -8.705 -3.422 1.00 0.00 400 PHE A CA 24
ATOM 33371 C C . PHE A 1 30 ? 0.124 -9.432 -2.450 1.00 0.00 400 PHE A C 24
ATOM 33372 O O . PHE A 1 30 ? -0.851 -8.872 -1.950 1.00 0.00 400 PHE A O 24
ATOM 33389 N N . VAL A 1 31 ? 0.455 -10.684 -2.191 1.00 0.00 401 VAL A N 24
ATOM 33390 C CA . VAL A 1 31 ? -0.318 -11.508 -1.281 1.00 0.00 401 VAL A CA 24
ATOM 33391 C C . VAL A 1 31 ? 0.573 -12.061 -0.179 1.00 0.00 401 VAL A C 24
ATOM 33392 O O . VAL A 1 31 ? 0.450 -13.224 0.206 1.00 0.00 401 VAL A O 24
ATOM 33405 N N . GLY A 1 32 ? 1.480 -11.221 0.320 1.00 0.00 402 GLY A N 24
ATOM 33406 C CA . GLY A 1 32 ? 2.382 -11.645 1.366 1.00 0.00 402 GLY A CA 24
ATOM 33407 C C . GLY A 1 32 ? 1.665 -12.246 2.559 1.00 0.00 402 GLY A C 24
ATOM 33408 O O . GLY A 1 32 ? 0.498 -12.627 2.477 1.00 0.00 402 GLY A O 24
ATOM 33412 N N . LYS A 1 33 ? 2.379 -12.336 3.666 1.00 0.00 403 LYS A N 24
ATOM 33413 C CA . LYS A 1 33 ? 1.820 -12.910 4.896 1.00 0.00 403 LYS A CA 24
ATOM 33414 C C . LYS A 1 33 ? 2.124 -12.034 6.109 1.00 0.00 403 LYS A C 24
ATOM 33415 O O . LYS A 1 33 ? 3.195 -11.446 6.211 1.00 0.00 403 LYS A O 24
ATOM 33434 N N . LYS A 1 34 ? 1.172 -11.962 7.032 1.00 0.00 404 LYS A N 24
ATOM 33435 C CA . LYS A 1 34 ? 1.325 -11.160 8.243 1.00 0.00 404 LYS A CA 24
ATOM 33436 C C . LYS A 1 34 ? 2.584 -11.538 9.020 1.00 0.00 404 LYS A C 24
ATOM 33437 O O . LYS A 1 34 ? 3.118 -10.729 9.779 1.00 0.00 404 LYS A O 24
ATOM 33456 N N . THR A 1 35 ? 3.054 -12.765 8.833 1.00 0.00 405 THR A N 24
ATOM 33457 C CA . THR A 1 35 ? 4.250 -13.231 9.530 1.00 0.00 405 THR A CA 24
ATOM 33458 C C . THR A 1 35 ? 5.433 -13.365 8.575 1.00 0.00 405 THR A C 24
ATOM 33459 O O . THR A 1 35 ? 6.444 -13.981 8.914 1.00 0.00 405 THR A O 24
ATOM 33470 N N . ASP A 1 36 ? 5.307 -12.790 7.384 1.00 0.00 406 ASP A N 24
ATOM 33471 C CA . ASP A 1 36 ? 6.375 -12.855 6.391 1.00 0.00 406 ASP A CA 24
ATOM 33472 C C . ASP A 1 36 ? 7.255 -11.610 6.446 1.00 0.00 406 ASP A C 24
ATOM 33473 O O . ASP A 1 36 ? 6.811 -10.540 6.865 1.00 0.00 406 ASP A O 24
ATOM 33482 N N . LYS A 1 37 ? 8.504 -11.757 6.018 1.00 0.00 407 LYS A N 24
ATOM 33483 C CA . LYS A 1 37 ? 9.448 -10.645 6.014 1.00 0.00 407 LYS A CA 24
ATOM 33484 C C . LYS A 1 37 ? 9.085 -9.634 4.933 1.00 0.00 407 LYS A C 24
ATOM 33485 O O . LYS A 1 37 ? 9.110 -8.426 5.165 1.00 0.00 407 LYS A O 24
ATOM 33504 N N . ALA A 1 38 ? 8.741 -10.136 3.750 1.00 0.00 408 ALA A N 24
ATOM 33505 C CA . ALA A 1 38 ? 8.366 -9.275 2.637 1.00 0.00 408 ALA A CA 24
ATOM 33506 C C . ALA A 1 38 ? 7.109 -8.483 2.974 1.00 0.00 408 ALA A C 24
ATOM 33507 O O . ALA A 1 38 ? 6.947 -7.342 2.542 1.00 0.00 408 ALA A O 24
ATOM 33514 N N . TYR A 1 39 ? 6.227 -9.097 3.756 1.00 0.00 409 TYR A N 24
ATOM 33515 C CA . TYR A 1 39 ? 4.986 -8.449 4.161 1.00 0.00 409 TYR A CA 24
ATOM 33516 C C . TYR A 1 39 ? 5.279 -7.284 5.088 1.00 0.00 409 TYR A C 24
ATOM 33517 O O . TYR A 1 39 ? 4.712 -6.201 4.941 1.00 0.00 409 TYR A O 24
ATOM 33535 N N . TRP A 1 40 ? 6.176 -7.507 6.040 1.00 0.00 410 TRP A N 24
ATOM 33536 C CA . TRP A 1 40 ? 6.544 -6.462 6.976 1.00 0.00 410 TRP A CA 24
ATOM 33537 C C . TRP A 1 40 ? 7.025 -5.254 6.195 1.00 0.00 410 TRP A C 24
ATOM 33538 O O . TRP A 1 40 ? 6.564 -4.135 6.404 1.00 0.00 410 TRP A O 24
ATOM 33559 N N . LEU A 1 41 ? 7.914 -5.520 5.251 1.00 0.00 411 LEU A N 24
ATOM 33560 C CA . LEU A 1 41 ? 8.435 -4.501 4.365 1.00 0.00 411 LEU A CA 24
ATOM 33561 C C . LEU A 1 41 ? 7.283 -3.886 3.580 1.00 0.00 411 LEU A C 24
ATOM 33562 O O . LEU A 1 41 ? 7.257 -2.680 3.338 1.00 0.00 411 LEU A O 24
ATOM 33578 N N . LEU A 1 42 ? 6.318 -4.731 3.191 1.00 0.00 412 LEU A N 24
ATOM 33579 C CA . LEU A 1 42 ? 5.159 -4.257 2.443 1.00 0.00 412 LEU A CA 24
ATOM 33580 C C . LEU A 1 42 ? 4.416 -3.211 3.263 1.00 0.00 412 LEU A C 24
ATOM 33581 O O . LEU A 1 42 ? 4.108 -2.121 2.778 1.00 0.00 412 LEU A O 24
ATOM 33597 N N . GLU A 1 43 ? 4.180 -3.536 4.528 1.00 0.00 413 GLU A N 24
ATOM 33598 C CA . GLU A 1 43 ? 3.529 -2.614 5.445 1.00 0.00 413 GLU A CA 24
ATOM 33599 C C . GLU A 1 43 ? 4.481 -1.471 5.780 1.00 0.00 413 GLU A C 24
ATOM 33600 O O . GLU A 1 43 ? 4.065 -0.338 6.017 1.00 0.00 413 GLU A O 24
ATOM 33612 N N . GLU A 1 44 ? 5.772 -1.803 5.808 1.00 0.00 414 GLU A N 24
ATOM 33613 C CA . GLU A 1 44 ? 6.821 -0.845 6.124 1.00 0.00 414 GLU A CA 24
ATOM 33614 C C . GLU A 1 44 ? 6.904 0.265 5.078 1.00 0.00 414 GLU A C 24
ATOM 33615 O O . GLU A 1 44 ? 6.988 1.444 5.421 1.00 0.00 414 GLU A O 24
ATOM 33627 N N . MET A 1 45 ? 6.884 -0.116 3.804 1.00 0.00 415 MET A N 24
ATOM 33628 C CA . MET A 1 45 ? 6.962 0.861 2.723 1.00 0.00 415 MET A CA 24
ATOM 33629 C C . MET A 1 45 ? 5.739 1.770 2.724 1.00 0.00 415 MET A C 24
ATOM 33630 O O . MET A 1 45 ? 5.850 2.975 2.495 1.00 0.00 415 MET A O 24
ATOM 33644 N N . LEU A 1 46 ? 4.573 1.190 2.988 1.00 0.00 416 LEU A N 24
ATOM 33645 C CA . LEU A 1 46 ? 3.332 1.955 3.023 1.00 0.00 416 LEU A CA 24
ATOM 33646 C C . LEU A 1 46 ? 3.395 3.037 4.098 1.00 0.00 416 LEU A C 24
ATOM 33647 O O . LEU A 1 46 ? 2.902 4.150 3.906 1.00 0.00 416 LEU A O 24
ATOM 33663 N N . THR A 1 47 ? 4.005 2.701 5.229 1.00 0.00 417 THR A N 24
ATOM 33664 C CA . THR A 1 47 ? 4.135 3.640 6.338 1.00 0.00 417 THR A CA 24
ATOM 33665 C C . THR A 1 47 ? 5.065 4.794 5.975 1.00 0.00 417 THR A C 24
ATOM 33666 O O . THR A 1 47 ? 4.820 5.942 6.348 1.00 0.00 417 THR A O 24
ATOM 33677 N N . LYS A 1 48 ? 6.134 4.483 5.248 1.00 0.00 418 LYS A N 24
ATOM 33678 C CA . LYS A 1 48 ? 7.101 5.496 4.839 1.00 0.00 418 LYS A CA 24
ATOM 33679 C C . LYS A 1 48 ? 6.428 6.598 4.027 1.00 0.00 418 LYS A C 24
ATOM 33680 O O . LYS A 1 48 ? 6.726 7.780 4.202 1.00 0.00 418 LYS A O 24
ATOM 33699 N N . GLU A 1 49 ? 5.516 6.207 3.143 1.00 0.00 419 GLU A N 24
ATOM 33700 C CA . GLU A 1 49 ? 4.801 7.175 2.315 1.00 0.00 419 GLU A CA 24
ATOM 33701 C C . GLU A 1 49 ? 3.959 8.092 3.190 1.00 0.00 419 GLU A C 24
ATOM 33702 O O . GLU A 1 49 ? 3.971 9.312 3.026 1.00 0.00 419 GLU A O 24
ATOM 33714 N N . LEU A 1 50 ? 3.236 7.492 4.129 1.00 0.00 420 LEU A N 24
ATOM 33715 C CA . LEU A 1 50 ? 2.394 8.250 5.045 1.00 0.00 420 LEU A CA 24
ATOM 33716 C C . LEU A 1 50 ? 3.242 9.193 5.891 1.00 0.00 420 LEU A C 24
ATOM 33717 O O . LEU A 1 50 ? 2.837 10.315 6.191 1.00 0.00 420 LEU A O 24
ATOM 33733 N N . LEU A 1 51 ? 4.423 8.724 6.271 1.00 0.00 421 LEU A N 24
ATOM 33734 C CA . LEU A 1 51 ? 5.337 9.515 7.082 1.00 0.00 421 LEU A CA 24
ATOM 33735 C C . LEU A 1 51 ? 5.923 10.669 6.273 1.00 0.00 421 LEU A C 24
ATOM 33736 O O . LEU A 1 51 ? 6.216 11.734 6.814 1.00 0.00 421 LEU A O 24
ATOM 33752 N N . GLU A 1 52 ? 6.092 10.446 4.974 1.00 0.00 422 GLU A N 24
ATOM 33753 C CA . GLU A 1 52 ? 6.645 11.465 4.087 1.00 0.00 422 GLU A CA 24
ATOM 33754 C C . GLU A 1 52 ? 5.668 12.624 3.903 1.00 0.00 422 GLU A C 24
ATOM 33755 O O . GLU A 1 52 ? 6.053 13.790 3.986 1.00 0.00 422 GLU A O 24
ATOM 33767 N N . LEU A 1 53 ? 4.405 12.295 3.650 1.00 0.00 423 LEU A N 24
ATOM 33768 C CA . LEU A 1 53 ? 3.376 13.310 3.451 1.00 0.00 423 LEU A CA 24
ATOM 33769 C C . LEU A 1 53 ? 3.096 14.069 4.743 1.00 0.00 423 LEU A C 24
ATOM 33770 O O . LEU A 1 53 ? 2.737 15.247 4.717 1.00 0.00 423 LEU A O 24
ATOM 33786 N N . ASP A 1 54 ? 3.259 13.391 5.875 1.00 0.00 424 ASP A N 24
ATOM 33787 C CA . ASP A 1 54 ? 3.020 14.007 7.177 1.00 0.00 424 ASP A CA 24
ATOM 33788 C C . ASP A 1 54 ? 4.243 14.787 7.664 1.00 0.00 424 ASP A C 24
ATOM 33789 O O . ASP A 1 54 ? 4.304 15.196 8.823 1.00 0.00 424 ASP A O 24
ATOM 33798 N N . SER A 1 55 ? 5.217 14.992 6.779 1.00 0.00 425 SER A N 24
ATOM 33799 C CA . SER A 1 55 ? 6.429 15.723 7.132 1.00 0.00 425 SER A CA 24
ATOM 33800 C C . SER A 1 55 ? 6.371 17.167 6.639 1.00 0.00 425 SER A C 24
ATOM 33801 O O . SER A 1 55 ? 7.112 18.024 7.118 1.00 0.00 425 SER A O 24
ATOM 33809 N N . VAL A 1 56 ? 5.491 17.432 5.678 1.00 0.00 426 VAL A N 24
ATOM 33810 C CA . VAL A 1 56 ? 5.348 18.774 5.124 1.00 0.00 426 VAL A CA 24
ATOM 33811 C C . VAL A 1 56 ? 4.796 19.744 6.165 1.00 0.00 426 VAL A C 24
ATOM 33812 O O . VAL A 1 56 ? 3.881 19.411 6.916 1.00 0.00 426 VAL A O 24
ATOM 33825 N N . GLU A 1 57 ? 5.362 20.946 6.202 1.00 0.00 427 GLU A N 24
ATOM 33826 C CA . GLU A 1 57 ? 4.929 21.966 7.150 1.00 0.00 427 GLU A CA 24
ATOM 33827 C C . GLU A 1 57 ? 3.674 22.675 6.652 1.00 0.00 427 GLU A C 24
ATOM 33828 O O . GLU A 1 57 ? 3.466 22.817 5.447 1.00 0.00 427 GLU A O 24
ATOM 33840 N N . THR A 1 58 ? 2.839 23.117 7.586 1.00 0.00 428 THR A N 24
ATOM 33841 C CA . THR A 1 58 ? 1.603 23.809 7.241 1.00 0.00 428 THR A CA 24
ATOM 33842 C C . THR A 1 58 ? 1.245 24.846 8.301 1.00 0.00 428 THR A C 24
ATOM 33843 O O . THR A 1 58 ? 1.014 24.509 9.462 1.00 0.00 428 THR A O 24
ATOM 33854 N N . GLY A 1 59 ? 1.201 26.111 7.893 1.00 0.00 429 GLY A N 24
ATOM 33855 C CA . GLY A 1 59 ? 0.871 27.178 8.819 1.00 0.00 429 GLY A CA 24
ATOM 33856 C C . GLY A 1 59 ? -0.618 27.273 9.088 1.00 0.00 429 GLY A C 24
ATOM 33857 O O . GLY A 1 59 ? -1.047 27.307 10.242 1.00 0.00 429 GLY A O 24
ATOM 33861 N N . GLY A 1 60 ? -1.409 27.318 8.021 1.00 0.00 430 GLY A N 24
ATOM 33862 C CA . GLY A 1 60 ? -2.850 27.408 8.168 1.00 0.00 430 GLY A CA 24
ATOM 33863 C C . GLY A 1 60 ? -3.576 27.258 6.847 1.00 0.00 430 GLY A C 24
ATOM 33864 O O . GLY A 1 60 ? -4.599 27.904 6.616 1.00 0.00 430 GLY A O 24
ATOM 33868 N N . GLN A 1 61 ? -3.048 26.404 5.977 1.00 0.00 431 GLN A N 24
ATOM 33869 C CA . GLN A 1 61 ? -3.653 26.172 4.671 1.00 0.00 431 GLN A CA 24
ATOM 33870 C C . GLN A 1 61 ? -4.531 24.925 4.692 1.00 0.00 431 GLN A C 24
ATOM 33871 O O . GLN A 1 61 ? -4.032 23.800 4.649 1.00 0.00 431 GLN A O 24
ATOM 33885 N N . ASP A 1 62 ? -5.842 25.132 4.758 1.00 0.00 432 ASP A N 24
ATOM 33886 C CA . ASP A 1 62 ? -6.792 24.024 4.784 1.00 0.00 432 ASP A CA 24
ATOM 33887 C C . ASP A 1 62 ? -6.667 23.171 3.526 1.00 0.00 432 ASP A C 24
ATOM 33888 O O . ASP A 1 62 ? -6.913 21.965 3.557 1.00 0.00 432 ASP A O 24
ATOM 33897 N N . SER A 1 63 ? -6.284 23.804 2.423 1.00 0.00 433 SER A N 24
ATOM 33898 C CA . SER A 1 63 ? -6.127 23.101 1.154 1.00 0.00 433 SER A CA 24
ATOM 33899 C C . SER A 1 63 ? -5.094 21.987 1.275 1.00 0.00 433 SER A C 24
ATOM 33900 O O . SER A 1 63 ? -5.311 20.871 0.804 1.00 0.00 433 SER A O 24
ATOM 33908 N N . VAL A 1 64 ? -3.969 22.298 1.911 1.00 0.00 434 VAL A N 24
ATOM 33909 C CA . VAL A 1 64 ? -2.901 21.322 2.096 1.00 0.00 434 VAL A CA 24
ATOM 33910 C C . VAL A 1 64 ? -3.265 20.313 3.180 1.00 0.00 434 VAL A C 24
ATOM 33911 O O . VAL A 1 64 ? -3.033 19.113 3.028 1.00 0.00 434 VAL A O 24
ATOM 33924 N N . ARG A 1 65 ? -3.837 20.807 4.272 1.00 0.00 435 ARG A N 24
ATOM 33925 C CA . ARG A 1 65 ? -4.235 19.948 5.381 1.00 0.00 435 ARG A CA 24
ATOM 33926 C C . ARG A 1 65 ? -5.310 18.959 4.942 1.00 0.00 435 ARG A C 24
ATOM 33927 O O . ARG A 1 65 ? -5.294 17.794 5.338 1.00 0.00 435 ARG A O 24
ATOM 33948 N N . GLN A 1 66 ? -6.241 19.432 4.120 1.00 0.00 436 GLN A N 24
ATOM 33949 C CA . GLN A 1 66 ? -7.324 18.590 3.625 1.00 0.00 436 GLN A CA 24
ATOM 33950 C C . GLN A 1 66 ? -6.793 17.520 2.677 1.00 0.00 436 GLN A C 24
ATOM 33951 O O . GLN A 1 66 ? -7.269 16.384 2.676 1.00 0.00 436 GLN A O 24
ATOM 33965 N N . ALA A 1 67 ? -5.805 17.890 1.868 1.00 0.00 437 ALA A N 24
ATOM 33966 C CA . ALA A 1 67 ? -5.209 16.964 0.911 1.00 0.00 437 ALA A CA 24
ATOM 33967 C C . ALA A 1 67 ? -4.331 15.934 1.613 1.00 0.00 437 ALA A C 24
ATOM 33968 O O . ALA A 1 67 ? -4.251 14.781 1.189 1.00 0.00 437 ALA A O 24
ATOM 33975 N N . ARG A 1 68 ? -3.669 16.356 2.686 1.00 0.00 438 ARG A N 24
ATOM 33976 C CA . ARG A 1 68 ? -2.794 15.466 3.440 1.00 0.00 438 ARG A CA 24
ATOM 33977 C C . ARG A 1 68 ? -3.602 14.411 4.188 1.00 0.00 438 ARG A C 24
ATOM 33978 O O . ARG A 1 68 ? -3.255 13.230 4.180 1.00 0.00 438 ARG A O 24
ATOM 33999 N N . LYS A 1 69 ? -4.685 14.839 4.828 1.00 0.00 439 LYS A N 24
ATOM 34000 C CA . LYS A 1 69 ? -5.539 13.920 5.571 1.00 0.00 439 LYS A CA 24
ATOM 34001 C C . LYS A 1 69 ? -6.193 12.917 4.627 1.00 0.00 439 LYS A C 24
ATOM 34002 O O . LYS A 1 69 ? -6.448 11.772 4.999 1.00 0.00 439 LYS A O 24
ATOM 34021 N N . GLU A 1 70 ? -6.454 13.354 3.398 1.00 0.00 440 GLU A N 24
ATOM 34022 C CA . GLU A 1 70 ? -7.071 12.495 2.396 1.00 0.00 440 GLU A CA 24
ATOM 34023 C C . GLU A 1 70 ? -6.135 11.350 2.024 1.00 0.00 440 GLU A C 24
ATOM 34024 O O . GLU A 1 70 ? -6.569 10.212 1.849 1.00 0.00 440 GLU A O 24
ATOM 34036 N N . ALA A 1 71 ? -4.847 11.660 1.911 1.00 0.00 441 ALA A N 24
ATOM 34037 C CA . ALA A 1 71 ? -3.848 10.657 1.567 1.00 0.00 441 ALA A CA 24
ATOM 34038 C C . ALA A 1 71 ? -3.784 9.575 2.636 1.00 0.00 441 ALA A C 24
ATOM 34039 O O . ALA A 1 71 ? -3.758 8.383 2.327 1.00 0.00 441 ALA A O 24
ATOM 34046 N N . VAL A 1 72 ? -3.765 9.999 3.896 1.00 0.00 442 VAL A N 24
ATOM 34047 C CA . VAL A 1 72 ? -3.712 9.070 5.019 1.00 0.00 442 VAL A CA 24
ATOM 34048 C C . VAL A 1 72 ? -4.959 8.190 5.053 1.00 0.00 442 VAL A C 24
ATOM 34049 O O . VAL A 1 72 ? -4.912 7.043 5.492 1.00 0.00 442 VAL A O 24
ATOM 34062 N N . CYS A 1 73 ? -6.076 8.741 4.585 1.00 0.00 443 CYS A N 24
ATOM 34063 C CA . CYS A 1 73 ? -7.338 8.010 4.560 1.00 0.00 443 CYS A CA 24
ATOM 34064 C C . CYS A 1 73 ? -7.303 6.897 3.517 1.00 0.00 443 CYS A C 24
ATOM 34065 O O . CYS A 1 73 ? -7.709 5.767 3.787 1.00 0.00 443 CYS A O 24
ATOM 34073 N N . LYS A 1 74 ? -6.812 7.222 2.325 1.00 0.00 444 LYS A N 24
ATOM 34074 C CA . LYS A 1 74 ? -6.721 6.247 1.246 1.00 0.00 444 LYS A CA 24
ATOM 34075 C C . LYS A 1 74 ? -5.776 5.113 1.627 1.00 0.00 444 LYS A C 24
ATOM 34076 O O . LYS A 1 74 ? -6.075 3.939 1.408 1.00 0.00 444 LYS A O 24
ATOM 34095 N N . ILE A 1 75 ? -4.636 5.475 2.203 1.00 0.00 445 ILE A N 24
ATOM 34096 C CA . ILE A 1 75 ? -3.642 4.496 2.622 1.00 0.00 445 ILE A CA 24
ATOM 34097 C C . ILE A 1 75 ? -4.184 3.608 3.733 1.00 0.00 445 ILE A C 24
ATOM 34098 O O . ILE A 1 75 ? -3.818 2.437 3.847 1.00 0.00 445 ILE A O 24
ATOM 34114 N N . GLN A 1 76 ? -5.061 4.175 4.548 1.00 0.00 446 GLN A N 24
ATOM 34115 C CA . GLN A 1 76 ? -5.668 3.451 5.650 1.00 0.00 446 GLN A CA 24
ATOM 34116 C C . GLN A 1 76 ? -6.497 2.286 5.122 1.00 0.00 446 GLN A C 24
ATOM 34117 O O . GLN A 1 76 ? -6.473 1.189 5.680 1.00 0.00 446 GLN A O 24
ATOM 34131 N N . ALA A 1 77 ? -7.221 2.531 4.035 1.00 0.00 447 ALA A N 24
ATOM 34132 C CA . ALA A 1 77 ? -8.046 1.500 3.423 1.00 0.00 447 ALA A CA 24
ATOM 34133 C C . ALA A 1 77 ? -7.171 0.394 2.846 1.00 0.00 447 ALA A C 24
ATOM 34134 O O . ALA A 1 77 ? -7.529 -0.783 2.886 1.00 0.00 447 ALA A O 24
ATOM 34141 N N . ILE A 1 78 ? -6.016 0.786 2.318 1.00 0.00 448 ILE A N 24
ATOM 34142 C CA . ILE A 1 78 ? -5.075 -0.165 1.740 1.00 0.00 448 ILE A CA 24
ATOM 34143 C C . ILE A 1 78 ? -4.352 -0.939 2.835 1.00 0.00 448 ILE A C 24
ATOM 34144 O O . ILE A 1 78 ? -4.072 -2.129 2.689 1.00 0.00 448 ILE A O 24
ATOM 34160 N N . LEU A 1 79 ? -4.054 -0.252 3.934 1.00 0.00 449 LEU A N 24
ATOM 34161 C CA . LEU A 1 79 ? -3.365 -0.870 5.060 1.00 0.00 449 LEU A CA 24
ATOM 34162 C C . LEU A 1 79 ? -4.150 -2.069 5.577 1.00 0.00 449 LEU A C 24
ATOM 34163 O O . LEU A 1 79 ? -3.591 -3.146 5.788 1.00 0.00 449 LEU A O 24
ATOM 34179 N N . GLU A 1 80 ? -5.452 -1.881 5.770 1.00 0.00 450 GLU A N 24
ATOM 34180 C CA . GLU A 1 80 ? -6.311 -2.955 6.251 1.00 0.00 450 GLU A CA 24
ATOM 34181 C C . GLU A 1 80 ? -6.404 -4.063 5.211 1.00 0.00 450 GLU A C 24
ATOM 34182 O O . GLU A 1 80 ? -6.360 -5.247 5.546 1.00 0.00 450 GLU A O 24
ATOM 34194 N N . LYS A 1 81 ? -6.514 -3.673 3.944 1.00 0.00 451 LYS A N 24
ATOM 34195 C CA . LYS A 1 81 ? -6.588 -4.640 2.858 1.00 0.00 451 LYS A CA 24
ATOM 34196 C C . LYS A 1 81 ? -5.355 -5.537 2.877 1.00 0.00 451 LYS A C 24
ATOM 34197 O O . LYS A 1 81 ? -5.411 -6.702 2.486 1.00 0.00 451 LYS A O 24
ATOM 34216 N N . LEU A 1 82 ? -4.244 -4.978 3.349 1.00 0.00 452 LEU A N 24
ATOM 34217 C CA . LEU A 1 82 ? -2.992 -5.713 3.441 1.00 0.00 452 LEU A CA 24
ATOM 34218 C C . LEU A 1 82 ? -3.023 -6.671 4.629 1.00 0.00 452 LEU A C 24
ATOM 34219 O O . LEU A 1 82 ? -2.492 -7.780 4.560 1.00 0.00 452 LEU A O 24
ATOM 34235 N N . GLU A 1 83 ? -3.652 -6.235 5.718 1.00 0.00 453 GLU A N 24
ATOM 34236 C CA . GLU A 1 83 ? -3.754 -7.055 6.920 1.00 0.00 453 GLU A CA 24
ATOM 34237 C C . GLU A 1 83 ? -4.489 -8.358 6.626 1.00 0.00 453 GLU A C 24
ATOM 34238 O O . GLU A 1 83 ? -4.100 -9.425 7.102 1.00 0.00 453 GLU A O 24
ATOM 34250 N N . LYS A 1 84 ? -5.556 -8.264 5.839 1.00 0.00 454 LYS A N 24
ATOM 34251 C CA . LYS A 1 84 ? -6.348 -9.435 5.481 1.00 0.00 454 LYS A CA 24
ATOM 34252 C C . LYS A 1 84 ? -5.673 -10.240 4.373 1.00 0.00 454 LYS A C 24
ATOM 34253 O O . LYS A 1 84 ? -5.955 -11.426 4.197 1.00 0.00 454 LYS A O 24
ATOM 34272 N N . LYS A 1 85 ? -4.780 -9.593 3.629 1.00 0.00 455 LYS A N 24
ATOM 34273 C CA . LYS A 1 85 ? -4.068 -10.258 2.543 1.00 0.00 455 LYS A CA 24
ATOM 34274 C C . LYS A 1 85 ? -2.871 -11.042 3.076 1.00 0.00 455 LYS A C 24
ATOM 34275 O O . LYS A 1 85 ? -2.365 -11.945 2.409 1.00 0.00 455 LYS A O 24
ATOM 34294 N N . GLY A 1 86 ? -2.421 -10.691 4.277 1.00 0.00 456 GLY A N 24
ATOM 34295 C CA . GLY A 1 86 ? -1.288 -11.375 4.871 1.00 0.00 456 GLY A CA 24
ATOM 34296 C C . GLY A 1 86 ? -1.662 -12.728 5.441 1.00 0.00 456 GLY A C 24
ATOM 34297 O O . GLY A 1 86 ? -1.572 -13.745 4.753 1.00 0.00 456 GLY A O 24
ATOM 34301 N N . LEU A 1 87 ? -2.081 -12.742 6.702 1.00 0.00 457 LEU A N 24
ATOM 34302 C CA . LEU A 1 87 ? -2.470 -13.982 7.367 1.00 0.00 457 LEU A CA 24
ATOM 34303 C C . LEU A 1 87 ? -1.323 -14.988 7.355 1.00 0.00 457 LEU A C 24
ATOM 34304 O O . LEU A 1 87 ? -1.591 -16.192 7.549 1.00 0.00 457 LEU A O 24
ATOM 34321 N N . GLY A 1 1 ? 3.022 25.087 -25.836 1.00 0.00 371 GLY A N 25
ATOM 34322 C CA . GLY A 1 1 ? 3.518 26.312 -25.150 1.00 0.00 371 GLY A CA 25
ATOM 34323 C C . GLY A 1 1 ? 2.481 26.916 -24.222 1.00 0.00 371 GLY A C 25
ATOM 34324 O O . GLY A 1 1 ? 2.182 28.107 -24.306 1.00 0.00 371 GLY A O 25
ATOM 34330 N N . SER A 1 2 ? 1.932 26.092 -23.335 1.00 0.00 372 SER A N 25
ATOM 34331 C CA . SER A 1 2 ? 0.923 26.553 -22.389 1.00 0.00 372 SER A CA 25
ATOM 34332 C C . SER A 1 2 ? 0.647 25.490 -21.327 1.00 0.00 372 SER A C 25
ATOM 34333 O O . SER A 1 2 ? -0.324 24.741 -21.425 1.00 0.00 372 SER A O 25
ATOM 34341 N N . PRO A 1 3 ? 1.502 25.414 -20.293 1.00 0.00 373 PRO A N 25
ATOM 34342 C CA . PRO A 1 3 ? 1.345 24.437 -19.211 1.00 0.00 373 PRO A CA 25
ATOM 34343 C C . PRO A 1 3 ? 0.144 24.746 -18.324 1.00 0.00 373 PRO A C 25
ATOM 34344 O O . PRO A 1 3 ? -0.287 25.894 -18.223 1.00 0.00 373 PRO A O 25
ATOM 34355 N N . GLU A 1 4 ? -0.393 23.713 -17.683 1.00 0.00 374 GLU A N 25
ATOM 34356 C CA . GLU A 1 4 ? -1.545 23.875 -16.803 1.00 0.00 374 GLU A CA 25
ATOM 34357 C C . GLU A 1 4 ? -1.229 24.840 -15.665 1.00 0.00 374 GLU A C 25
ATOM 34358 O O . GLU A 1 4 ? -0.066 25.130 -15.389 1.00 0.00 374 GLU A O 25
ATOM 34370 N N . PHE A 1 5 ? -2.273 25.334 -15.008 1.00 0.00 375 PHE A N 25
ATOM 34371 C CA . PHE A 1 5 ? -2.105 26.266 -13.899 1.00 0.00 375 PHE A CA 25
ATOM 34372 C C . PHE A 1 5 ? -2.026 25.520 -12.570 1.00 0.00 375 PHE A C 25
ATOM 34373 O O . PHE A 1 5 ? -2.728 25.854 -11.614 1.00 0.00 375 PHE A O 25
ATOM 34390 N N . THR A 1 6 ? -1.167 24.507 -12.517 1.00 0.00 376 THR A N 25
ATOM 34391 C CA . THR A 1 6 ? -0.995 23.713 -11.306 1.00 0.00 376 THR A CA 25
ATOM 34392 C C . THR A 1 6 ? -0.163 24.470 -10.272 1.00 0.00 376 THR A C 25
ATOM 34393 O O . THR A 1 6 ? 0.736 25.233 -10.624 1.00 0.00 376 THR A O 25
ATOM 34404 N N . PRO A 1 7 ? -0.452 24.265 -8.975 1.00 0.00 377 PRO A N 25
ATOM 34405 C CA . PRO A 1 7 ? 0.274 24.929 -7.884 1.00 0.00 377 PRO A CA 25
ATOM 34406 C C . PRO A 1 7 ? 1.737 24.505 -7.814 1.00 0.00 377 PRO A C 25
ATOM 34407 O O . PRO A 1 7 ? 2.192 23.677 -8.604 1.00 0.00 377 PRO A O 25
ATOM 34418 N N . PRO A 1 8 ? 2.498 25.077 -6.864 1.00 0.00 378 PRO A N 25
ATOM 34419 C CA . PRO A 1 8 ? 3.909 24.773 -6.687 1.00 0.00 378 PRO A CA 25
ATOM 34420 C C . PRO A 1 8 ? 4.162 23.661 -5.670 1.00 0.00 378 PRO A C 25
ATOM 34421 O O . PRO A 1 8 ? 4.748 22.631 -6.003 1.00 0.00 378 PRO A O 25
ATOM 34432 N N . SER A 1 9 ? 3.736 23.876 -4.425 1.00 0.00 379 SER A N 25
ATOM 34433 C CA . SER A 1 9 ? 3.944 22.883 -3.374 1.00 0.00 379 SER A CA 25
ATOM 34434 C C . SER A 1 9 ? 2.826 21.859 -3.344 1.00 0.00 379 SER A C 25
ATOM 34435 O O . SER A 1 9 ? 3.058 20.685 -3.057 1.00 0.00 379 SER A O 25
ATOM 34443 N N . ILE A 1 10 ? 1.625 22.290 -3.684 1.00 0.00 380 ILE A N 25
ATOM 34444 C CA . ILE A 1 10 ? 0.495 21.383 -3.737 1.00 0.00 380 ILE A CA 25
ATOM 34445 C C . ILE A 1 10 ? 0.810 20.270 -4.730 1.00 0.00 380 ILE A C 25
ATOM 34446 O O . ILE A 1 10 ? 0.336 19.141 -4.599 1.00 0.00 380 ILE A O 25
ATOM 34462 N N . LYS A 1 11 ? 1.625 20.614 -5.728 1.00 0.00 381 LYS A N 25
ATOM 34463 C CA . LYS A 1 11 ? 2.030 19.668 -6.762 1.00 0.00 381 LYS A CA 25
ATOM 34464 C C . LYS A 1 11 ? 2.695 18.442 -6.144 1.00 0.00 381 LYS A C 25
ATOM 34465 O O . LYS A 1 11 ? 2.561 17.329 -6.654 1.00 0.00 381 LYS A O 25
ATOM 34484 N N . LYS A 1 12 ? 3.405 18.650 -5.040 1.00 0.00 382 LYS A N 25
ATOM 34485 C CA . LYS A 1 12 ? 4.079 17.555 -4.355 1.00 0.00 382 LYS A CA 25
ATOM 34486 C C . LYS A 1 12 ? 3.066 16.614 -3.733 1.00 0.00 382 LYS A C 25
ATOM 34487 O O . LYS A 1 12 ? 3.235 15.395 -3.747 1.00 0.00 382 LYS A O 25
ATOM 34506 N N . ILE A 1 13 ? 2.003 17.193 -3.211 1.00 0.00 383 ILE A N 25
ATOM 34507 C CA . ILE A 1 13 ? 0.933 16.416 -2.601 1.00 0.00 383 ILE A CA 25
ATOM 34508 C C . ILE A 1 13 ? 0.332 15.480 -3.640 1.00 0.00 383 ILE A C 25
ATOM 34509 O O . ILE A 1 13 ? -0.067 14.357 -3.332 1.00 0.00 383 ILE A O 25
ATOM 34525 N N . ILE A 1 14 ? 0.303 15.953 -4.881 1.00 0.00 384 ILE A N 25
ATOM 34526 C CA . ILE A 1 14 ? -0.211 15.164 -5.996 1.00 0.00 384 ILE A CA 25
ATOM 34527 C C . ILE A 1 14 ? 0.807 14.105 -6.368 1.00 0.00 384 ILE A C 25
ATOM 34528 O O . ILE A 1 14 ? 0.473 12.940 -6.585 1.00 0.00 384 ILE A O 25
ATOM 34544 N N . HIS A 1 15 ? 2.060 14.536 -6.431 1.00 0.00 385 HIS A N 25
ATOM 34545 C CA . HIS A 1 15 ? 3.162 13.642 -6.770 1.00 0.00 385 HIS A CA 25
ATOM 34546 C C . HIS A 1 15 ? 3.252 12.497 -5.767 1.00 0.00 385 HIS A C 25
ATOM 34547 O O . HIS A 1 15 ? 3.323 11.327 -6.147 1.00 0.00 385 HIS A O 25
ATOM 34561 N N . VAL A 1 16 ? 3.235 12.840 -4.482 1.00 0.00 386 VAL A N 25
ATOM 34562 C CA . VAL A 1 16 ? 3.305 11.837 -3.429 1.00 0.00 386 VAL A CA 25
ATOM 34563 C C . VAL A 1 16 ? 2.080 10.934 -3.475 1.00 0.00 386 VAL A C 25
ATOM 34564 O O . VAL A 1 16 ? 2.166 9.734 -3.210 1.00 0.00 386 VAL A O 25
ATOM 34577 N N . LEU A 1 17 ? 0.937 11.519 -3.824 1.00 0.00 387 LEU A N 25
ATOM 34578 C CA . LEU A 1 17 ? -0.306 10.766 -3.918 1.00 0.00 387 LEU A CA 25
ATOM 34579 C C . LEU A 1 17 ? -0.237 9.778 -5.071 1.00 0.00 387 LEU A C 25
ATOM 34580 O O . LEU A 1 17 ? -0.778 8.676 -4.994 1.00 0.00 387 LEU A O 25
ATOM 34596 N N . GLU A 1 18 ? 0.452 10.175 -6.133 1.00 0.00 388 GLU A N 25
ATOM 34597 C CA . GLU A 1 18 ? 0.614 9.318 -7.296 1.00 0.00 388 GLU A CA 25
ATOM 34598 C C . GLU A 1 18 ? 1.380 8.061 -6.902 1.00 0.00 388 GLU A C 25
ATOM 34599 O O . GLU A 1 18 ? 1.121 6.972 -7.412 1.00 0.00 388 GLU A O 25
ATOM 34611 N N . LYS A 1 19 ? 2.324 8.229 -5.980 1.00 0.00 389 LYS A N 25
ATOM 34612 C CA . LYS A 1 19 ? 3.128 7.113 -5.498 1.00 0.00 389 LYS A CA 25
ATOM 34613 C C . LYS A 1 19 ? 2.283 6.173 -4.645 1.00 0.00 389 LYS A C 25
ATOM 34614 O O . LYS A 1 19 ? 2.473 4.956 -4.667 1.00 0.00 389 LYS A O 25
ATOM 34633 N N . VAL A 1 20 ? 1.350 6.748 -3.893 1.00 0.00 390 VAL A N 25
ATOM 34634 C CA . VAL A 1 20 ? 0.472 5.971 -3.028 1.00 0.00 390 VAL A CA 25
ATOM 34635 C C . VAL A 1 20 ? -0.508 5.134 -3.845 1.00 0.00 390 VAL A C 25
ATOM 34636 O O . VAL A 1 20 ? -0.694 3.946 -3.581 1.00 0.00 390 VAL A O 25
ATOM 34649 N N . GLN A 1 21 ? -1.132 5.760 -4.838 1.00 0.00 391 GLN A N 25
ATOM 34650 C CA . GLN A 1 21 ? -2.090 5.069 -5.691 1.00 0.00 391 GLN A CA 25
ATOM 34651 C C . GLN A 1 21 ? -1.436 3.875 -6.377 1.00 0.00 391 GLN A C 25
ATOM 34652 O O . GLN A 1 21 ? -2.053 2.822 -6.536 1.00 0.00 391 GLN A O 25
ATOM 34666 N N . TYR A 1 22 ? -0.179 4.044 -6.776 1.00 0.00 392 TYR A N 25
ATOM 34667 C CA . TYR A 1 22 ? 0.560 2.977 -7.435 1.00 0.00 392 TYR A CA 25
ATOM 34668 C C . TYR A 1 22 ? 0.817 1.830 -6.465 1.00 0.00 392 TYR A C 25
ATOM 34669 O O . TYR A 1 22 ? 0.664 0.660 -6.816 1.00 0.00 392 TYR A O 25
ATOM 34687 N N . LEU A 1 23 ? 1.196 2.175 -5.239 1.00 0.00 393 LEU A N 25
ATOM 34688 C CA . LEU A 1 23 ? 1.460 1.176 -4.213 1.00 0.00 393 LEU A CA 25
ATOM 34689 C C . LEU A 1 23 ? 0.184 0.414 -3.875 1.00 0.00 393 LEU A C 25
ATOM 34690 O O . LEU A 1 23 ? 0.211 -0.796 -3.646 1.00 0.00 393 LEU A O 25
ATOM 34706 N N . GLU A 1 24 ? -0.936 1.132 -3.856 1.00 0.00 394 GLU A N 25
ATOM 34707 C CA . GLU A 1 24 ? -2.227 0.527 -3.555 1.00 0.00 394 GLU A CA 25
ATOM 34708 C C . GLU A 1 24 ? -2.545 -0.580 -4.554 1.00 0.00 394 GLU A C 25
ATOM 34709 O O . GLU A 1 24 ? -3.084 -1.626 -4.188 1.00 0.00 394 GLU A O 25
ATOM 34721 N N . GLN A 1 25 ? -2.204 -0.345 -5.816 1.00 0.00 395 GLN A N 25
ATOM 34722 C CA . GLN A 1 25 ? -2.446 -1.324 -6.868 1.00 0.00 395 GLN A CA 25
ATOM 34723 C C . GLN A 1 25 ? -1.649 -2.597 -6.605 1.00 0.00 395 GLN A C 25
ATOM 34724 O O . GLN A 1 25 ? -2.162 -3.707 -6.755 1.00 0.00 395 GLN A O 25
ATOM 34738 N N . GLU A 1 26 ? -0.392 -2.429 -6.205 1.00 0.00 396 GLU A N 25
ATOM 34739 C CA . GLU A 1 26 ? 0.475 -3.563 -5.913 1.00 0.00 396 GLU A CA 25
ATOM 34740 C C . GLU A 1 26 ? 0.009 -4.280 -4.651 1.00 0.00 396 GLU A C 25
ATOM 34741 O O . GLU A 1 26 ? -0.020 -5.510 -4.599 1.00 0.00 396 GLU A O 25
ATOM 34753 N N . VAL A 1 27 ? -0.365 -3.503 -3.638 1.00 0.00 397 VAL A N 25
ATOM 34754 C CA . VAL A 1 27 ? -0.841 -4.069 -2.382 1.00 0.00 397 VAL A CA 25
ATOM 34755 C C . VAL A 1 27 ? -2.088 -4.911 -2.618 1.00 0.00 397 VAL A C 25
ATOM 34756 O O . VAL A 1 27 ? -2.316 -5.906 -1.933 1.00 0.00 397 VAL A O 25
ATOM 34769 N N . GLU A 1 28 ? -2.886 -4.510 -3.603 1.00 0.00 398 GLU A N 25
ATOM 34770 C CA . GLU A 1 28 ? -4.104 -5.236 -3.942 1.00 0.00 398 GLU A CA 25
ATOM 34771 C C . GLU A 1 28 ? -3.764 -6.666 -4.337 1.00 0.00 398 GLU A C 25
ATOM 34772 O O . GLU A 1 28 ? -4.461 -7.610 -3.967 1.00 0.00 398 GLU A O 25
ATOM 34784 N N . GLU A 1 29 ? -2.672 -6.812 -5.081 1.00 0.00 399 GLU A N 25
ATOM 34785 C CA . GLU A 1 29 ? -2.212 -8.122 -5.518 1.00 0.00 399 GLU A CA 25
ATOM 34786 C C . GLU A 1 29 ? -1.324 -8.742 -4.447 1.00 0.00 399 GLU A C 25
ATOM 34787 O O . GLU A 1 29 ? -1.704 -9.714 -3.795 1.00 0.00 399 GLU A O 25
ATOM 34799 N N . PHE A 1 30 ? -0.146 -8.153 -4.264 1.00 0.00 400 PHE A N 25
ATOM 34800 C CA . PHE A 1 30 ? 0.807 -8.617 -3.266 1.00 0.00 400 PHE A CA 25
ATOM 34801 C C . PHE A 1 30 ? 1.183 -10.076 -3.467 1.00 0.00 400 PHE A C 25
ATOM 34802 O O . PHE A 1 30 ? 0.355 -10.907 -3.837 1.00 0.00 400 PHE A O 25
ATOM 34819 N N . VAL A 1 31 ? 2.441 -10.380 -3.190 1.00 0.00 401 VAL A N 25
ATOM 34820 C CA . VAL A 1 31 ? 2.947 -11.736 -3.305 1.00 0.00 401 VAL A CA 25
ATOM 34821 C C . VAL A 1 31 ? 3.596 -12.161 -1.993 1.00 0.00 401 VAL A C 25
ATOM 34822 O O . VAL A 1 31 ? 4.422 -13.073 -1.966 1.00 0.00 401 VAL A O 25
ATOM 34835 N N . GLY A 1 32 ? 3.219 -11.489 -0.903 1.00 0.00 402 GLY A N 25
ATOM 34836 C CA . GLY A 1 32 ? 3.777 -11.811 0.389 1.00 0.00 402 GLY A CA 25
ATOM 34837 C C . GLY A 1 32 ? 2.763 -12.444 1.315 1.00 0.00 402 GLY A C 25
ATOM 34838 O O . GLY A 1 32 ? 1.602 -12.635 0.954 1.00 0.00 402 GLY A O 25
ATOM 34842 N N . LYS A 1 33 ? 3.217 -12.774 2.510 1.00 0.00 403 LYS A N 25
ATOM 34843 C CA . LYS A 1 33 ? 2.365 -13.403 3.519 1.00 0.00 403 LYS A CA 25
ATOM 34844 C C . LYS A 1 33 ? 2.541 -12.756 4.889 1.00 0.00 403 LYS A C 25
ATOM 34845 O O . LYS A 1 33 ? 3.614 -12.250 5.212 1.00 0.00 403 LYS A O 25
ATOM 34864 N N . LYS A 1 34 ? 1.485 -12.799 5.699 1.00 0.00 404 LYS A N 25
ATOM 34865 C CA . LYS A 1 34 ? 1.521 -12.233 7.044 1.00 0.00 404 LYS A CA 25
ATOM 34866 C C . LYS A 1 34 ? 2.725 -12.751 7.827 1.00 0.00 404 LYS A C 25
ATOM 34867 O O . LYS A 1 34 ? 3.278 -12.046 8.670 1.00 0.00 404 LYS A O 25
ATOM 34886 N N . THR A 1 35 ? 3.124 -13.986 7.541 1.00 0.00 405 THR A N 25
ATOM 34887 C CA . THR A 1 35 ? 4.262 -14.595 8.218 1.00 0.00 405 THR A CA 25
ATOM 34888 C C . THR A 1 35 ? 5.535 -14.465 7.384 1.00 0.00 405 THR A C 25
ATOM 34889 O O . THR A 1 35 ? 6.525 -15.150 7.640 1.00 0.00 405 THR A O 25
ATOM 34900 N N . ASP A 1 36 ? 5.505 -13.582 6.389 1.00 0.00 406 ASP A N 25
ATOM 34901 C CA . ASP A 1 36 ? 6.661 -13.369 5.526 1.00 0.00 406 ASP A CA 25
ATOM 34902 C C . ASP A 1 36 ? 7.211 -11.957 5.690 1.00 0.00 406 ASP A C 25
ATOM 34903 O O . ASP A 1 36 ? 6.488 -11.039 6.077 1.00 0.00 406 ASP A O 25
ATOM 34912 N N . LYS A 1 37 ? 8.494 -11.792 5.390 1.00 0.00 407 LYS A N 25
ATOM 34913 C CA . LYS A 1 37 ? 9.142 -10.492 5.498 1.00 0.00 407 LYS A CA 25
ATOM 34914 C C . LYS A 1 37 ? 8.495 -9.485 4.563 1.00 0.00 407 LYS A C 25
ATOM 34915 O O . LYS A 1 37 ? 8.469 -8.286 4.842 1.00 0.00 407 LYS A O 25
ATOM 34934 N N . ALA A 1 38 ? 7.973 -9.980 3.454 1.00 0.00 408 ALA A N 25
ATOM 34935 C CA . ALA A 1 38 ? 7.325 -9.130 2.475 1.00 0.00 408 ALA A CA 25
ATOM 34936 C C . ALA A 1 38 ? 6.095 -8.447 3.062 1.00 0.00 408 ALA A C 25
ATOM 34937 O O . ALA A 1 38 ? 5.719 -7.360 2.627 1.00 0.00 408 ALA A O 25
ATOM 34944 N N . TYR A 1 39 ? 5.448 -9.094 4.033 1.00 0.00 409 TYR A N 25
ATOM 34945 C CA . TYR A 1 39 ? 4.243 -8.526 4.630 1.00 0.00 409 TYR A CA 25
ATOM 34946 C C . TYR A 1 39 ? 4.545 -7.305 5.494 1.00 0.00 409 TYR A C 25
ATOM 34947 O O . TYR A 1 39 ? 3.871 -6.283 5.357 1.00 0.00 409 TYR A O 25
ATOM 34965 N N . TRP A 1 40 ? 5.564 -7.366 6.355 1.00 0.00 410 TRP A N 25
ATOM 34966 C CA . TRP A 1 40 ? 5.883 -6.188 7.149 1.00 0.00 410 TRP A CA 25
ATOM 34967 C C . TRP A 1 40 ? 6.531 -5.150 6.250 1.00 0.00 410 TRP A C 25
ATOM 34968 O O . TRP A 1 40 ? 6.388 -3.951 6.468 1.00 0.00 410 TRP A O 25
ATOM 34989 N N . LEU A 1 41 ? 7.212 -5.637 5.214 1.00 0.00 411 LEU A N 25
ATOM 34990 C CA . LEU A 1 41 ? 7.857 -4.784 4.236 1.00 0.00 411 LEU A CA 25
ATOM 34991 C C . LEU A 1 41 ? 6.793 -4.081 3.403 1.00 0.00 411 LEU A C 25
ATOM 34992 O O . LEU A 1 41 ? 6.929 -2.902 3.075 1.00 0.00 411 LEU A O 25
ATOM 35008 N N . LEU A 1 42 ? 5.715 -4.805 3.078 1.00 0.00 412 LEU A N 25
ATOM 35009 C CA . LEU A 1 42 ? 4.629 -4.217 2.306 1.00 0.00 412 LEU A CA 25
ATOM 35010 C C . LEU A 1 42 ? 4.025 -3.069 3.104 1.00 0.00 412 LEU A C 25
ATOM 35011 O O . LEU A 1 42 ? 3.836 -1.963 2.597 1.00 0.00 412 LEU A O 25
ATOM 35027 N N . GLU A 1 43 ? 3.766 -3.343 4.377 1.00 0.00 413 GLU A N 25
ATOM 35028 C CA . GLU A 1 43 ? 3.232 -2.344 5.290 1.00 0.00 413 GLU A CA 25
ATOM 35029 C C . GLU A 1 43 ? 4.301 -1.301 5.594 1.00 0.00 413 GLU A C 25
ATOM 35030 O O . GLU A 1 43 ? 4.000 -0.132 5.834 1.00 0.00 413 GLU A O 25
ATOM 35042 N N . GLU A 1 44 ? 5.555 -1.752 5.600 1.00 0.00 414 GLU A N 25
ATOM 35043 C CA . GLU A 1 44 ? 6.690 -0.889 5.894 1.00 0.00 414 GLU A CA 25
ATOM 35044 C C . GLU A 1 44 ? 6.837 0.210 4.845 1.00 0.00 414 GLU A C 25
ATOM 35045 O O . GLU A 1 44 ? 7.018 1.380 5.188 1.00 0.00 414 GLU A O 25
ATOM 35057 N N . MET A 1 45 ? 6.755 -0.158 3.572 1.00 0.00 415 MET A N 25
ATOM 35058 C CA . MET A 1 45 ? 6.877 0.823 2.500 1.00 0.00 415 MET A CA 25
ATOM 35059 C C . MET A 1 45 ? 5.718 1.816 2.557 1.00 0.00 415 MET A C 25
ATOM 35060 O O . MET A 1 45 ? 5.902 3.013 2.336 1.00 0.00 415 MET A O 25
ATOM 35074 N N . LEU A 1 46 ? 4.527 1.313 2.872 1.00 0.00 416 LEU A N 25
ATOM 35075 C CA . LEU A 1 46 ? 3.341 2.160 2.976 1.00 0.00 416 LEU A CA 25
ATOM 35076 C C . LEU A 1 46 ? 3.445 3.085 4.186 1.00 0.00 416 LEU A C 25
ATOM 35077 O O . LEU A 1 46 ? 3.006 4.235 4.144 1.00 0.00 416 LEU A O 25
ATOM 35093 N N . THR A 1 47 ? 4.013 2.565 5.267 1.00 0.00 417 THR A N 25
ATOM 35094 C CA . THR A 1 47 ? 4.164 3.330 6.501 1.00 0.00 417 THR A CA 25
ATOM 35095 C C . THR A 1 47 ? 5.147 4.488 6.335 1.00 0.00 417 THR A C 25
ATOM 35096 O O . THR A 1 47 ? 4.964 5.553 6.926 1.00 0.00 417 THR A O 25
ATOM 35107 N N . LYS A 1 48 ? 6.193 4.276 5.543 1.00 0.00 418 LYS A N 25
ATOM 35108 C CA . LYS A 1 48 ? 7.200 5.311 5.326 1.00 0.00 418 LYS A CA 25
ATOM 35109 C C . LYS A 1 48 ? 6.664 6.442 4.451 1.00 0.00 418 LYS A C 25
ATOM 35110 O O . LYS A 1 48 ? 7.023 7.603 4.640 1.00 0.00 418 LYS A O 25
ATOM 35129 N N . GLU A 1 49 ? 5.807 6.101 3.493 1.00 0.00 419 GLU A N 25
ATOM 35130 C CA . GLU A 1 49 ? 5.236 7.101 2.596 1.00 0.00 419 GLU A CA 25
ATOM 35131 C C . GLU A 1 49 ? 4.214 7.969 3.323 1.00 0.00 419 GLU A C 25
ATOM 35132 O O . GLU A 1 49 ? 4.181 9.187 3.141 1.00 0.00 419 GLU A O 25
ATOM 35144 N N . LEU A 1 50 ? 3.382 7.341 4.149 1.00 0.00 420 LEU A N 25
ATOM 35145 C CA . LEU A 1 50 ? 2.364 8.068 4.899 1.00 0.00 420 LEU A CA 25
ATOM 35146 C C . LEU A 1 50 ? 3.007 8.978 5.941 1.00 0.00 420 LEU A C 25
ATOM 35147 O O . LEU A 1 50 ? 2.546 10.095 6.173 1.00 0.00 420 LEU A O 25
ATOM 35163 N N . LEU A 1 51 ? 4.077 8.492 6.562 1.00 0.00 421 LEU A N 25
ATOM 35164 C CA . LEU A 1 51 ? 4.787 9.262 7.576 1.00 0.00 421 LEU A CA 25
ATOM 35165 C C . LEU A 1 51 ? 5.489 10.461 6.949 1.00 0.00 421 LEU A C 25
ATOM 35166 O O . LEU A 1 51 ? 5.612 11.517 7.569 1.00 0.00 421 LEU A O 25
ATOM 35182 N N . GLU A 1 52 ? 5.947 10.290 5.713 1.00 0.00 422 GLU A N 25
ATOM 35183 C CA . GLU A 1 52 ? 6.635 11.357 4.997 1.00 0.00 422 GLU A CA 25
ATOM 35184 C C . GLU A 1 52 ? 5.697 12.534 4.748 1.00 0.00 422 GLU A C 25
ATOM 35185 O O . GLU A 1 52 ? 6.093 13.693 4.868 1.00 0.00 422 GLU A O 25
ATOM 35197 N N . LEU A 1 53 ? 4.451 12.226 4.402 1.00 0.00 423 LEU A N 25
ATOM 35198 C CA . LEU A 1 53 ? 3.452 13.255 4.137 1.00 0.00 423 LEU A CA 25
ATOM 35199 C C . LEU A 1 53 ? 3.294 14.180 5.341 1.00 0.00 423 LEU A C 25
ATOM 35200 O O . LEU A 1 53 ? 3.004 15.367 5.191 1.00 0.00 423 LEU A O 25
ATOM 35216 N N . ASP A 1 54 ? 3.486 13.627 6.534 1.00 0.00 424 ASP A N 25
ATOM 35217 C CA . ASP A 1 54 ? 3.367 14.400 7.764 1.00 0.00 424 ASP A CA 25
ATOM 35218 C C . ASP A 1 54 ? 4.443 15.479 7.832 1.00 0.00 424 ASP A C 25
ATOM 35219 O O . ASP A 1 54 ? 4.229 16.548 8.404 1.00 0.00 424 ASP A O 25
ATOM 35228 N N . SER A 1 55 ? 5.600 15.192 7.245 1.00 0.00 425 SER A N 25
ATOM 35229 C CA . SER A 1 55 ? 6.710 16.137 7.239 1.00 0.00 425 SER A CA 25
ATOM 35230 C C . SER A 1 55 ? 6.313 17.443 6.556 1.00 0.00 425 SER A C 25
ATOM 35231 O O . SER A 1 55 ? 6.871 18.500 6.848 1.00 0.00 425 SER A O 25
ATOM 35239 N N . VAL A 1 56 ? 5.346 17.362 5.647 1.00 0.00 426 VAL A N 25
ATOM 35240 C CA . VAL A 1 56 ? 4.877 18.540 4.926 1.00 0.00 426 VAL A CA 25
ATOM 35241 C C . VAL A 1 56 ? 4.179 19.516 5.867 1.00 0.00 426 VAL A C 25
ATOM 35242 O O . VAL A 1 56 ? 3.252 19.144 6.586 1.00 0.00 426 VAL A O 25
ATOM 35255 N N . GLU A 1 57 ? 4.632 20.766 5.856 1.00 0.00 427 GLU A N 25
ATOM 35256 C CA . GLU A 1 57 ? 4.051 21.796 6.710 1.00 0.00 427 GLU A CA 25
ATOM 35257 C C . GLU A 1 57 ? 2.876 22.479 6.017 1.00 0.00 427 GLU A C 25
ATOM 35258 O O . GLU A 1 57 ? 2.572 22.190 4.860 1.00 0.00 427 GLU A O 25
ATOM 35270 N N . THR A 1 58 ? 2.221 23.387 6.732 1.00 0.00 428 THR A N 25
ATOM 35271 C CA . THR A 1 58 ? 1.080 24.112 6.186 1.00 0.00 428 THR A CA 25
ATOM 35272 C C . THR A 1 58 ? 0.785 25.360 7.010 1.00 0.00 428 THR A C 25
ATOM 35273 O O . THR A 1 58 ? 1.201 25.469 8.164 1.00 0.00 428 THR A O 25
ATOM 35284 N N . GLY A 1 59 ? 0.062 26.301 6.412 1.00 0.00 429 GLY A N 25
ATOM 35285 C CA . GLY A 1 59 ? -0.277 27.530 7.105 1.00 0.00 429 GLY A CA 25
ATOM 35286 C C . GLY A 1 59 ? -1.633 28.071 6.697 1.00 0.00 429 GLY A C 25
ATOM 35287 O O . GLY A 1 59 ? -1.730 28.915 5.806 1.00 0.00 429 GLY A O 25
ATOM 35291 N N . GLY A 1 60 ? -2.683 27.586 7.352 1.00 0.00 430 GLY A N 25
ATOM 35292 C CA . GLY A 1 60 ? -4.026 28.038 7.039 1.00 0.00 430 GLY A CA 25
ATOM 35293 C C . GLY A 1 60 ? -4.459 27.644 5.641 1.00 0.00 430 GLY A C 25
ATOM 35294 O O . GLY A 1 60 ? -5.275 28.325 5.021 1.00 0.00 430 GLY A O 25
ATOM 35298 N N . GLN A 1 61 ? -3.910 26.540 5.142 1.00 0.00 431 GLN A N 25
ATOM 35299 C CA . GLN A 1 61 ? -4.244 26.055 3.809 1.00 0.00 431 GLN A CA 25
ATOM 35300 C C . GLN A 1 61 ? -5.127 24.814 3.886 1.00 0.00 431 GLN A C 25
ATOM 35301 O O . GLN A 1 61 ? -4.631 23.694 4.008 1.00 0.00 431 GLN A O 25
ATOM 35315 N N . ASP A 1 62 ? -6.438 25.020 3.815 1.00 0.00 432 ASP A N 25
ATOM 35316 C CA . ASP A 1 62 ? -7.390 23.918 3.877 1.00 0.00 432 ASP A CA 25
ATOM 35317 C C . ASP A 1 62 ? -7.158 22.933 2.736 1.00 0.00 432 ASP A C 25
ATOM 35318 O O . ASP A 1 62 ? -7.354 21.727 2.894 1.00 0.00 432 ASP A O 25
ATOM 35327 N N . SER A 1 63 ? -6.737 23.452 1.589 1.00 0.00 433 SER A N 25
ATOM 35328 C CA . SER A 1 63 ? -6.476 22.618 0.421 1.00 0.00 433 SER A CA 25
ATOM 35329 C C . SER A 1 63 ? -5.348 21.629 0.700 1.00 0.00 433 SER A C 25
ATOM 35330 O O . SER A 1 63 ? -5.405 20.474 0.282 1.00 0.00 433 SER A O 25
ATOM 35338 N N . VAL A 1 64 ? -4.324 22.093 1.409 1.00 0.00 434 VAL A N 25
ATOM 35339 C CA . VAL A 1 64 ? -3.182 21.249 1.743 1.00 0.00 434 VAL A CA 25
ATOM 35340 C C . VAL A 1 64 ? -3.527 20.278 2.867 1.00 0.00 434 VAL A C 25
ATOM 35341 O O . VAL A 1 64 ? -3.222 19.087 2.788 1.00 0.00 434 VAL A O 25
ATOM 35354 N N . ARG A 1 65 ? -4.166 20.791 3.913 1.00 0.00 435 ARG A N 25
ATOM 35355 C CA . ARG A 1 65 ? -4.555 19.969 5.053 1.00 0.00 435 ARG A CA 25
ATOM 35356 C C . ARG A 1 65 ? -5.536 18.881 4.628 1.00 0.00 435 ARG A C 25
ATOM 35357 O O . ARG A 1 65 ? -5.454 17.741 5.086 1.00 0.00 435 ARG A O 25
ATOM 35378 N N . GLN A 1 66 ? -6.466 19.241 3.750 1.00 0.00 436 GLN A N 25
ATOM 35379 C CA . GLN A 1 66 ? -7.462 18.294 3.262 1.00 0.00 436 GLN A CA 25
ATOM 35380 C C . GLN A 1 66 ? -6.819 17.240 2.366 1.00 0.00 436 GLN A C 25
ATOM 35381 O O . GLN A 1 66 ? -7.229 16.080 2.364 1.00 0.00 436 GLN A O 25
ATOM 35395 N N . ALA A 1 67 ? -5.812 17.654 1.603 1.00 0.00 437 ALA A N 25
ATOM 35396 C CA . ALA A 1 67 ? -5.115 16.747 0.697 1.00 0.00 437 ALA A CA 25
ATOM 35397 C C . ALA A 1 67 ? -4.215 15.780 1.459 1.00 0.00 437 ALA A C 25
ATOM 35398 O O . ALA A 1 67 ? -4.201 14.581 1.178 1.00 0.00 437 ALA A O 25
ATOM 35405 N N . ARG A 1 68 ? -3.462 16.304 2.422 1.00 0.00 438 ARG A N 25
ATOM 35406 C CA . ARG A 1 68 ? -2.561 15.477 3.215 1.00 0.00 438 ARG A CA 25
ATOM 35407 C C . ARG A 1 68 ? -3.345 14.514 4.101 1.00 0.00 438 ARG A C 25
ATOM 35408 O O . ARG A 1 68 ? -2.967 13.352 4.253 1.00 0.00 438 ARG A O 25
ATOM 35429 N N . LYS A 1 69 ? -4.442 14.998 4.674 1.00 0.00 439 LYS A N 25
ATOM 35430 C CA . LYS A 1 69 ? -5.280 14.170 5.533 1.00 0.00 439 LYS A CA 25
ATOM 35431 C C . LYS A 1 69 ? -5.919 13.046 4.726 1.00 0.00 439 LYS A C 25
ATOM 35432 O O . LYS A 1 69 ? -5.932 11.888 5.149 1.00 0.00 439 LYS A O 25
ATOM 35451 N N . GLU A 1 70 ? -6.436 13.395 3.553 1.00 0.00 440 GLU A N 25
ATOM 35452 C CA . GLU A 1 70 ? -7.065 12.418 2.673 1.00 0.00 440 GLU A CA 25
ATOM 35453 C C . GLU A 1 70 ? -6.055 11.356 2.255 1.00 0.00 440 GLU A C 25
ATOM 35454 O O . GLU A 1 70 ? -6.407 10.197 2.037 1.00 0.00 440 GLU A O 25
ATOM 35466 N N . ALA A 1 71 ? -4.795 11.765 2.151 1.00 0.00 441 ALA A N 25
ATOM 35467 C CA . ALA A 1 71 ? -3.722 10.859 1.767 1.00 0.00 441 ALA A CA 25
ATOM 35468 C C . ALA A 1 71 ? -3.516 9.782 2.825 1.00 0.00 441 ALA A C 25
ATOM 35469 O O . ALA A 1 71 ? -3.257 8.623 2.503 1.00 0.00 441 ALA A O 25
ATOM 35476 N N . VAL A 1 72 ? -3.627 10.173 4.091 1.00 0.00 442 VAL A N 25
ATOM 35477 C CA . VAL A 1 72 ? -3.449 9.238 5.194 1.00 0.00 442 VAL A CA 25
ATOM 35478 C C . VAL A 1 72 ? -4.505 8.139 5.154 1.00 0.00 442 VAL A C 25
ATOM 35479 O O . VAL A 1 72 ? -4.186 6.959 5.286 1.00 0.00 442 VAL A O 25
ATOM 35492 N N . CYS A 1 73 ? -5.762 8.530 4.951 1.00 0.00 443 CYS A N 25
ATOM 35493 C CA . CYS A 1 73 ? -6.854 7.563 4.877 1.00 0.00 443 CYS A CA 25
ATOM 35494 C C . CYS A 1 73 ? -6.617 6.601 3.721 1.00 0.00 443 CYS A C 25
ATOM 35495 O O . CYS A 1 73 ? -7.014 5.437 3.776 1.00 0.00 443 CYS A O 25
ATOM 35503 N N . LYS A 1 74 ? -5.944 7.090 2.683 1.00 0.00 444 LYS A N 25
ATOM 35504 C CA . LYS A 1 74 ? -5.631 6.263 1.529 1.00 0.00 444 LYS A CA 25
ATOM 35505 C C . LYS A 1 74 ? -4.710 5.126 1.952 1.00 0.00 444 LYS A C 25
ATOM 35506 O O . LYS A 1 74 ? -4.888 3.982 1.540 1.00 0.00 444 LYS A O 25
ATOM 35525 N N . ILE A 1 75 ? -3.738 5.450 2.801 1.00 0.00 445 ILE A N 25
ATOM 35526 C CA . ILE A 1 75 ? -2.802 4.452 3.310 1.00 0.00 445 ILE A CA 25
ATOM 35527 C C . ILE A 1 75 ? -3.498 3.566 4.332 1.00 0.00 445 ILE A C 25
ATOM 35528 O O . ILE A 1 75 ? -3.241 2.366 4.424 1.00 0.00 445 ILE A O 25
ATOM 35544 N N . GLN A 1 76 ? -4.395 4.183 5.087 1.00 0.00 446 GLN A N 25
ATOM 35545 C CA . GLN A 1 76 ? -5.167 3.490 6.110 1.00 0.00 446 GLN A CA 25
ATOM 35546 C C . GLN A 1 76 ? -6.019 2.406 5.481 1.00 0.00 446 GLN A C 25
ATOM 35547 O O . GLN A 1 76 ? -6.044 1.262 5.935 1.00 0.00 446 GLN A O 25
ATOM 35561 N N . ALA A 1 77 ? -6.711 2.792 4.423 1.00 0.00 447 ALA A N 25
ATOM 35562 C CA . ALA A 1 77 ? -7.578 1.874 3.692 1.00 0.00 447 ALA A CA 25
ATOM 35563 C C . ALA A 1 77 ? -6.787 0.687 3.146 1.00 0.00 447 ALA A C 25
ATOM 35564 O O . ALA A 1 77 ? -7.253 -0.452 3.178 1.00 0.00 447 ALA A O 25
ATOM 35571 N N . ILE A 1 78 ? -5.588 0.965 2.646 1.00 0.00 448 ILE A N 25
ATOM 35572 C CA . ILE A 1 78 ? -4.719 -0.069 2.090 1.00 0.00 448 ILE A CA 25
ATOM 35573 C C . ILE A 1 78 ? -4.129 -0.941 3.188 1.00 0.00 448 ILE A C 25
ATOM 35574 O O . ILE A 1 78 ? -3.942 -2.144 3.010 1.00 0.00 448 ILE A O 25
ATOM 35590 N N . LEU A 1 79 ? -3.824 -0.318 4.320 1.00 0.00 449 LEU A N 25
ATOM 35591 C CA . LEU A 1 79 ? -3.235 -1.031 5.449 1.00 0.00 449 LEU A CA 25
ATOM 35592 C C . LEU A 1 79 ? -4.124 -2.191 5.888 1.00 0.00 449 LEU A C 25
ATOM 35593 O O . LEU A 1 79 ? -3.634 -3.283 6.177 1.00 0.00 449 LEU A O 25
ATOM 35609 N N . GLU A 1 80 ? -5.432 -1.960 5.920 1.00 0.00 450 GLU A N 25
ATOM 35610 C CA . GLU A 1 80 ? -6.371 -3.004 6.310 1.00 0.00 450 GLU A CA 25
ATOM 35611 C C . GLU A 1 80 ? -6.463 -4.058 5.217 1.00 0.00 450 GLU A C 25
ATOM 35612 O O . GLU A 1 80 ? -6.454 -5.256 5.495 1.00 0.00 450 GLU A O 25
ATOM 35624 N N . LYS A 1 81 ? -6.521 -3.605 3.968 1.00 0.00 451 LYS A N 25
ATOM 35625 C CA . LYS A 1 81 ? -6.581 -4.519 2.836 1.00 0.00 451 LYS A CA 25
ATOM 35626 C C . LYS A 1 81 ? -5.365 -5.437 2.862 1.00 0.00 451 LYS A C 25
ATOM 35627 O O . LYS A 1 81 ? -5.424 -6.585 2.421 1.00 0.00 451 LYS A O 25
ATOM 35646 N N . LEU A 1 82 ? -4.265 -4.917 3.401 1.00 0.00 452 LEU A N 25
ATOM 35647 C CA . LEU A 1 82 ? -3.027 -5.671 3.512 1.00 0.00 452 LEU A CA 25
ATOM 35648 C C . LEU A 1 82 ? -3.153 -6.760 4.572 1.00 0.00 452 LEU A C 25
ATOM 35649 O O . LEU A 1 82 ? -2.612 -7.854 4.417 1.00 0.00 452 LEU A O 25
ATOM 35665 N N . GLU A 1 83 ? -3.870 -6.454 5.651 1.00 0.00 453 GLU A N 25
ATOM 35666 C CA . GLU A 1 83 ? -4.061 -7.415 6.733 1.00 0.00 453 GLU A CA 25
ATOM 35667 C C . GLU A 1 83 ? -4.671 -8.714 6.213 1.00 0.00 453 GLU A C 25
ATOM 35668 O O . GLU A 1 83 ? -4.429 -9.787 6.765 1.00 0.00 453 GLU A O 25
ATOM 35680 N N . LYS A 1 84 ? -5.465 -8.611 5.152 1.00 0.00 454 LYS A N 25
ATOM 35681 C CA . LYS A 1 84 ? -6.109 -9.782 4.567 1.00 0.00 454 LYS A CA 25
ATOM 35682 C C . LYS A 1 84 ? -5.344 -10.303 3.351 1.00 0.00 454 LYS A C 25
ATOM 35683 O O . LYS A 1 84 ? -5.649 -11.378 2.835 1.00 0.00 454 LYS A O 25
ATOM 35702 N N . LYS A 1 85 ? -4.351 -9.546 2.896 1.00 0.00 455 LYS A N 25
ATOM 35703 C CA . LYS A 1 85 ? -3.555 -9.951 1.743 1.00 0.00 455 LYS A CA 25
ATOM 35704 C C . LYS A 1 85 ? -2.457 -10.925 2.156 1.00 0.00 455 LYS A C 25
ATOM 35705 O O . LYS A 1 85 ? -1.994 -11.732 1.351 1.00 0.00 455 LYS A O 25
ATOM 35724 N N . GLY A 1 86 ? -2.042 -10.841 3.415 1.00 0.00 456 GLY A N 25
ATOM 35725 C CA . GLY A 1 86 ? -1.001 -11.722 3.910 1.00 0.00 456 GLY A CA 25
ATOM 35726 C C . GLY A 1 86 ? -1.546 -13.066 4.347 1.00 0.00 456 GLY A C 25
ATOM 35727 O O . GLY A 1 86 ? -1.354 -14.073 3.665 1.00 0.00 456 GLY A O 25
ATOM 35731 N N . LEU A 1 87 ? -2.225 -13.081 5.487 1.00 0.00 457 LEU A N 25
ATOM 35732 C CA . LEU A 1 87 ? -2.802 -14.311 6.021 1.00 0.00 457 LEU A CA 25
ATOM 35733 C C . LEU A 1 87 ? -1.707 -15.290 6.435 1.00 0.00 457 LEU A C 25
ATOM 35734 O O . LEU A 1 87 ? -0.516 -14.930 6.314 1.00 0.00 457 LEU A O 25
#

InterPro domains:
  IPR003103 BAG domain [PF02179] (385-455)
  IPR003103 BAG domain [PS51035] (379-456)
  IPR003103 BAG domain [SM00264] (379-456)
  IPR036533 BAG domain superfamily [G3DSA:1.20.58.120] (371-457)
  IPR039773 Molecular chaperone regulator BAG [PTHR12329] (225-454)

Secondary structure (DSSP, 8-state):
----SS-STHHHHHHHHHHHHHHHHHHHH----TTSHHHHHHHHHHHHHHHHHTT---SS-HHHHHHHHHHHHHHHHHHHHHHHHH-

Solvent-accessible surface area: 6740 Å² total; per-residue (Å²): 134,84,138,140,193,69,75,108,58,34,120,124,19,78,99,12,59,119,98,1,107,149,17,77,120,64,3,136,144,25,131,8,97,108,121,38,180,51,13,168,88,8,43,58,70,0,51,110,6,21,115,110,4,98,82,75,166,50,61,75,97,122,75,21,130,128,20,28,152,114,4,52,73,82,0,121,45,3,42,87,80,0,83,131,52,8,180

Radius of gyration: 15.22 Å; Cα contacts (8 Å, |Δi|>4): 51; chains: 1; bounding box: 17×50×26 Å

CATH classification: 1.20.58.120

Organism: Homo sapiens (NCBI:txid9606)

Nearest PDB structures (foldseek):
  1m62-assembly1_A  TM=9.254E-01  e=5.335E-11  Homo sapiens
  1m7k-assembly1_A  TM=8.196E-01  e=5.102E-08  Homo sapiens
  1uk5-assembly1_A  TM=8.423E-01  e=5.439E-06  Mus musculus
  1ugo-assembly1_A  TM=8.263E-01  e=2.357E-04  Mus musculus
  3a8y-assembly1_C  TM=8.446E-01  e=4.137E-04  Homo sapiens

GO terms:
  GO:1903748 negative regulation of protein localization to mitochondrion (P, IMP)
  GO:0031625 ubiquitin protein ligase binding (F, IPI)
  GO:0043066 negative regulation of apoptotic process (P, TAS)
  GO:0006457 protein folding (P, TAS)
  GO:0005829 cytosol (C, TAS)
  GO:0005515 protein binding (F, IPI)
  GO:0005634 nucleus (C, IDA)
  GO:0005829 cytosol (C, IDA)
  GO:0005886 plasma membrane (C, IDA)
  GO:0071356 cellular response to tumor necrosis factor (P, IDA)
  GO:0003723 RNA binding (F, HDA)